Protein 8RHZ (pdb70)

Organism: Homo sapiens (NCBI:txid9606)

Solvent-accessible surface area: 130544 Å² total; per-residue (Å²): 138,57,26,99,19,27,152,86,35,25,2,39,53,75,65,63,52,109,81,84,136,88,69,128,103,22,22,2,4,31,4,51,65,66,125,137,55,20,82,9,110,8,49,44,94,17,21,179,35,32,11,108,77,105,114,92,81,48,42,68,42,53,62,60,38,66,66,42,58,67,48,42,62,60,20,69,100,52,91,72,44,110,79,40,52,59,66,22,27,68,42,50,60,67,46,22,73,67,44,61,50,46,132,33,41,50,39,36,79,90,62,34,63,37,77,51,41,59,97,50,114,97,119,60,34,48,77,36,13,27,67,32,38,42,36,58,10,80,47,30,50,32,66,32,6,109,27,38,44,58,46,59,89,117,131,68,125,77,58,30,68,66,32,20,38,34,20,33,75,17,33,71,44,91,46,20,62,88,85,92,108,70,75,106,82,74,68,36,45,45,82,35,21,76,68,12,16,52,26,35,17,79,12,40,49,47,47,79,100,107,120,89,51,62,46,65,66,60,35,28,51,22,13,6,102,4,7,39,39,15,40,153,41,26,53,95,148,178,130,87,124,132,83,26,12,14,94,151,104,117,44,67,4,53,115,123,82,34,43,85,33,24,30,33,37,75,60,86,81,45,63,90,82,67,25,61,85,58,57,71,84,86,120,107,96,78,104,72,65,66,79,114,32,51,52,49,50,66,77,65,85,97,80,103,113,46,35,41,26,82,89,24,81,51,51,91,72,117,110,84,80,57,57,60,56,54,76,51,36,81,35,32,67,55,62,56,74,76,81,80,98,153,44,79,84,71,48,63,66,60,53,64,64,57,44,85,51,36,92,58,117,76,76,72,95,38,81,96,57,70,55,22,69,70,25,69,93,83,96,156,54,89,76,39,64,63,44,50,54,58,72,41,73,32,41,42,78,94,64,65,39,26,14,42,24,32,29,52,80,34,27,43,73,71,31,86,100,111,89,81,76,49,31,69,48,10,65,79,36,77,73,68,33,82,41,39,73,52,6,35,48,23,14,48,5,2,12,26,60,39,12,6,31,54,22,28,53,79,28,73,71,82,106,77,35,12,80,31,59,58,24,18,67,78,16,11,107,99,66,94,70,31,60,67,70,19,38,31,28,1,24,1,15,8,16,4,53,0,64,19,28,10,62,56,9,76,90,80,75,101,27,3,34,53,14,24,67,100,2,19,101,3,3,110,43,10,21,89,46,8,77,137,41,42,80,66,81,82,8,24,57,34,10,2,110,25,2,40,61,5,2,6,30,29,11,5,107,69,16,23,66,96,65,115,105,51,58,13,6,22,15,78,4,8,48,65,6,11,74,53,43,87,68,22,149,46,121,94,56,82,18,27,49,46,3,6,102,0,22,62,11,11,62,14,31,5,24,23,32,148,137,65,68,21,38,97,40,20,26,58,14,3,52,60,12,0,62,51,36,0,42,141,32,2,46,81,17,43,90,36,130,41,2,5,57,104,2,0,61,35,19,68,60,2,71,134,6,7,35,7,0,2,11,112,89,73,41,9,58,117,3,2,73,56,0,0,26,24,1,3,97,99,54,26,65,72,11,18,10,44,1,1,4,28,1,0,59,26,0,3,82,26,5,54,24,5,11,75,28,22,42,92,1,23,73,57,4,42,40,0,70,119,43,2,58,5,1,88,16,2,56,41,24,31,12,0,32,23,0,5,92,19,1,16,61,12,0,13,48,13,13,32,23,21,40,52,24,58,1,7,30,31,0,11,94,104,2,12,71,3,0,7,29,90,30,0,62,86,0,45,53,16,30,73,77,4,53,45,30,62,169,104,29,62,48,58,69,23,54,69,80,1,122,119,35,72,60,68,55,64,94,90,122,160,100,45,65,36,49,12,29,15,2,26,64,133,5,12,57,30,49,110,107,18,61,26,183,64,38,151,89,40,24,58,75,68,14,6,41,28,9,50,132,5,40,62,8,39,76,81,68,92,56,70,28,40,25,12,21,42,14,76,8,25,2,64,76,62,111,47,80,8,36,0,22,4,8,0,0,13,23,1,35,77,21,49,98,69,79,56,30,48,52,80,82,6,42,86,69,8,91,27,14,102,80,46,16,53,55,5,54,102,30,1,40,59,72,110,20,23,17,32,73,90,91,60,20,29,66,43,144,114,44,87,14,30,45,118,39,98,69,70,89,56,147,123,56,60,67,46,36,61,58,16,19,62,48,7,44,63,35,25,68,89,53,35,101,98,20,28,50,31,7,30,8,4,25,74,19,47,68,76,143,112,82,53,17,5,49,7,6,12,6,30,41,81,27,97,64,57,54,76,33,48,59,28,110,107,45,109,44,18,27,30,135,79,72,60,56,54,28,27,24,43,57,20,60,63,34,50,62,28,78,87,96,86,125,75,87,70,60,48,45,64,58,55,47,65,18,30,52,66,27,23,66,28,40,54,66,37,33,78,44,83,89,124,119,88,83,65,64,62,64,64,65,64,63,56,32,64,64,46,36,65,58,17,64,65,30,58,85,75,123,134,66,79,75,67,34,65,64,63,45,64,64,37,64,63,59,27,64,63,43,65,63,62,30,72,90,94,112,109,26,57,22,62,42,12,48,3,3,0,7,47,50,234,151,43,2,70,70,18,81,16,60,52,85,54,49,0,89,77,24,62,95,74,84,137,99,90,25,52,21,10,44,4,29,38,71,23,36,7,4,101,59,16,1,50,69,66,40,94,92,44,82,64,2,49,99,53,90,47,84,30,48,115,29,81,22,19,142,96,69,22,99,32,47,152,75,38,32,7,41,45,68,57,73,60,103,71,92,158,78,79,139,84,32,19,2,14,26,5,43,58,68,118,103,146,32,76,6,106,10,54,51,98,19,31,162,39,12,16,86,75,110,122,95,72,57,42,65,55,48,66,56,39,56,64,30,36,65,53,39,59,61,21,71,93,68,79,76,48,116,78,35,53,67,66,28,29,61,29,40,61,66,40,19,70,58,27,84,53,58,111,15,45,47,39,50,72,99,56,38,47,56,78,47,38,35,70,43,69,91,40,134,41,107,81,36,24,74,33,20,18,64,29,31,37,30,41,9,90,42,17,41,11,52,10,8,104,29,36,48,72,43,46,86,109,139,74,80,82,49,42,59,65,26,33,44,48,48,40,74,20,16,66,29,92,44,22,78,54,86,91,57,81,84,105,69,77,82,40,44,22,83,35,40,74,58,31,30,108,27,67,14,80,16,32,26,35,56,56,92,100,121,82,56,68,41,58,39,64,66,12,53,19,20,3,99,22,10,36,41,28,38,61,42,28,37,100,37,85,84,39,48,107,112,173,134,86,129,127,93,22,20,20,99,167,93,84,43,63,20,62,57,150,132,64,51,49,98,84,23,32,35,32,50,46,79,87,44,58,72,88,66,32,54,85,61,61,72,88,98,116,103,107,78,105,64,66,87,80,56,39,56,67,58,48,62,62,53,103,90,57,121,113,72,29,51,40,83,41,24,77,53,61,90,96,74,132,79,86,52,54,66,58,24,75,45,56,75,40,30,54,64,66,42,63,81,52,67,126,142,64,81,87,58,47,65,60,66,44,65,65,50,63,79,61,46,96,65,90,55,37,98,49,60,83,62,49,99,35,51,66,70,64,67,89,83,55,117,73,86,81,63,28,62,50,36,56,63,47,65,37,49,45,24,97,85,37,71,50,39,15,20,38,42,18,67,74,31,18,56,69,59,15,80,96,103,62,91,59,41,42,72,28,6,94,72,27,71,85,105,31,80,53,92,67,59,26,54,48,30,20,68,14,3,19,33,64,60,8,16,28,29,28,19,64,85,21,99,64,85,103,73,34,9,80,23,56,56,24,13,62,37,10,12,109,105,84,95,69,34,81,67,55,38,44,33,32,0,23,6,14,6,14,6,54,1,77,24,28,11,62,56,7,76,94,76,75,104,26,2,36,54,7,23,68,94,1,29,103,4,2,107,37,11,25,99,46,4,93,156,33,26,109,51,84,80,16,22,56,42,19,2,108,29,2,43,62,7,3,6,34,32,5,4,61,68,9,20,62,100,66,117,109,51,60,16,8,0,16,79,1,0,42,67,3,11,68,51,43,78,103,21,143,56,110,93,46,89,17,23,54,46,4,7,100,0,12,51,0,0,38,12,15,8,51,30,42,158,135,65,79,19,33,100,27,2,31,59,11,2,56,59,13,0,67,46,33,0,39,139,31,2,36,32,13,41,82,39,132,36,2,6,56,104,2,1,62,37,15,70,56,2,68,112,1,7,35,2,0,1,8,114,98,83,53,13,76,118,3,4,69,46,0,0,29,21,0,3,98,92,54,22,71,69,6,17,12,47,1,1,2,22,2,0,62,25,0,5,86,24,5,65,22,5,12,76,29,22,36,93,1,24,71,62,14,40,42,0,32,120,39,0,55,5,2,86,24,2,52,47,22,34,9,1,27,24,0,6,95,18,1,18,68,13,1,15,49,14,14,39,18,20,45,52,28,16,4,10,31,23,0,12,94,90,1,10,83,3,0,12,35,92,30,0,55,78,0,42,50,13,32,77,73,5,51,42,38,59,171,111,34,67,48,72,71,39,51,87,87,14,52,116,37,70,56,56,58,59,77,89,90,122,166,93,33,72,34,47,13,30,12,6,27,67,86,13,14,56,38,52,118,104,34,60,21,180,48,40,147,84,34,25,58,72,68,12,4,37,21,10,46,137,2,37,60,11,38,78,82,62,93,51,70,33,32,27,15,26,35,12,75,7,24,2,62,87,66,116,35,74,19,36,1,18,5,26,2,0,23,22,3,36,53,19,58,103,88,81,43,25,49,50,78,84,10,44,89,71,8,94,32,12,100,73,45,15,100,55,4,40,96,38,6,55,55,66,114,19,31,18,43,74,118,73,66,18,42,60,60,134,130,74,40,98,20,32,40,111,46,97,77,67,90,38,122,93,81,43,53,69,64,36,65,64,32,34,90,41,22,45,63,30,29,59,93,42,26,108,97,22,29,48,27,8,32,22,4,38,94,14,53,69,74,76,112,110,62,17,6,45,16,6,13,5,30,57,93,22,97,67,114,41,38,32,45,68,39,112,102,41,119,50,20,36,26,114,87,120,55,81,66,6,37,55,47,13,32,25,49,43,16,53,55,35,37,65,65,60,92,92,124,125,86,85,67,66,54,33,64,47,38,46,66,14,12,50,44,27,20,64,23,35,58,63,52,53,64,51,92,91,117,117,88,85,63,64,64,64,63,63,61,63,63,34,62,63,20,34,63,41,15,61,61,22,50,86,83,121,118,80,86,64,63,31,65,63,65,39,64,63,28,56,64,62,26,64,63,46,63,63,63,45,76,91,92,122,120,40,58,22,64,38,11,49,4,4,0,9,53,48,235,150,43,2,69,71,19,81,17,60,57,100,55,50,0,88,78,24,61,95,73,83,135,98,92,25,57,36,10,39,4,35,39,80,40,38,8,4,103,58,18,1,50,68,66,38,95,93,45,82,64,2,50,99,59,90,44,84,31,47,112,34,81,26,20,138

Sequence (2439 aa):
LMVPLGPRLQAYPEELIRQRHDGHPEYLIRWSVLKEHILMWLSAPEVYANCPGLEVAMGEMEADVQALVRRAARQLAESGTPSLTAAVLHTIHVLSAYASIGPLTGVFRETGALDLLMHMLEPQIRRSAGKMLQALAAHDAGSRAHVLLSLSQQMDFDSRYTLLELFAETTSSEEHCMAFEGIHLPQIPGKLLFSLVKRYLCVTSLLDQLSRGQRELEFSMAVGNLISELVRSMGWAPPRPTRSIFQPYPLPYLQTQAEWWELLFFIKKLDLCEQQPIFQNLWGEISVSVEMAESLLQVLSSRFTLNDLLNSQIYTKYRPLLKRLQQETQPFLLLLRTLDAPNKTLLLSVLRVITRLLDFPEAMVLPWHEVLEPCLNCLSDSEIVQELTCFLHRLASMHKDYAVVLCCLGAKEILSKVGCELRDLVTECEKYAQLYSNLTSSILAGCIQMVLGQIEDHRRTHQNIPFFDVFLRHLCQFWPLFREQLCRRTCLFYTIRAQAWSRDIAEDHRRLLQLCPRLNRVLRHEQNFADRFLPDDEAAQALGKTCWEALVSPLVQNITSPDAEGVSALGWLLDQYLEQRETSRNPLSRAASFASRVRRLCHLLVHVEPPSSSLRNITQCWLSVVQEQVSRFLAAAWRAPDFVPRYCKLYEHLQRAGSELFGPRAAFMLALRSGFSGALLQQSFLTAAHMSEQFARYIDQQIQGGLIGGAPGVEMLGQLQRHLEPIMVLSGLELATTFEHFYQHYMADRLLSFGSSWLEGAVLEQIGLCFPNRLPQLMLQSLSTSEELQRQFHLFQLQRLDKLFLEQEDEEEPSPAISILVLSPRCWPVSPLCYLYHPRKCLPTEFCDALDRFSSFYSQSQRRLQWTWLGRAELQFGKQILHVSTVQMWLLLKFNQTEEVSVETLLKDSDLSPELLLQALVPLTSGNGPLTLHGVLRLHEALWLIPPQAYLNVETLEQKRNLLSCLLVRILKAHGEKGLHIDQLVCLVLEAWQCTSTDVLSCILHLLGQGYVKRRDDRPQILMYANERCTFHHQAREFAVNLRNRPRSFTFLNDACQGLEQARKVLAYACVYSFYYMDVVEQQTENLELHTNALQILLEETLDCLSTGMELLRRIQERLLAILQHSAQDFRFEVKKWNAVALWAWDNCAICRNHIMDLCIECQANQAEECTVAWGVCNHAFHFHCISRWLKTRQVCPLDNREWEFQKYGHLMVPLGPRLQAYPEELIRQRHDGHPEYLIRWSVLKEHILMWLSAPEVYANCPGLEVAMGEMEADVQALVRRAARQLAESGTPSLTAAVLHTIHVLSAYASIGPLTGVFRETGALDLLMHMLCNPEPQIRRSAGKMLQALAAHDAGSRAHVLLSLSQQMDFDSRYTLLELFAETTSSEEHCMAFEGIHLPQIPGKLLFSLVKRYLCVTSLLDQLSRGQRELEFSMAVGNLISELVRSMGWARNLSEQPPRPTRSIFQPYPLPYLQPTQAEWWELLFFIKKLDLCEQQPIFQNLWGEISVSVEMAESLLQVLSSRFTLNDLLNSQIYTKYRPLLKRLQQETQPFLLLLRTLDAPNKTLLLSVLRVITRLLDFPEAMVLPWHEVLEPCLNCLSDSEIVQELTCFLHRLASMHKDYAVVLCCLGAKEILSKVGCELRDLVTECEKYAQLYSNLTSSILAGCIQMVLGQIEDHRRTHQNIPFFDVFLRHLCQFWPLFREQLCRRTCLFYTIRAQAWSRDIAEDHRRLLQLCPRLNRVLRHEQNFADRFLPDDEAAQALGKTCWEALVSPLVQNITSPDAEGVSALGWLLDQYLEQRETSRNPLSRAASFASRVRRLCHLLVHVEPPSSSLRNITQCWLSVVQEQVSRFLAAAWRAPDFVPRYCKLYEHLQRAGSELFGPRAAFMLALRSGFSGALLQQSFLTAAHMSEQFARYIDQQIQGGLIGGAPGVEMLGQLQRHLEPIMVLSGLELATTFEHFYQHYMADRLLSFGSSWLEGAVLEQIGLCFPNRLPQLMLQSLSTSEELQRQFHLFQLQRLDKLFLEQEDEEEKPSPAISILVLSPRCWPVSPLCYLYHPRKCLPTEFCDALDRFSSFYSQSQRRLQWTWLGRAELQFGKQILHVSTVQMWLLLKFNQTEEVSVETLLKDSDLSPELLLQALVPLTSGNGPLTLHGVLRLHEEALWLIPPQAYLNVERTLEQKRNLLSCLLVRILKAHGEKGLHIDQLVCLVLEAWQCTSTDVLSCILHLLGQGYVKRRDDRPQILMYAFQDYNERCTFHHQAREFAVNLRNRPRSFTFLNDACQGLEQARKVLAYACVYSFYYMDVVEQQTENLELHTNALQILLEETLDCLSTGMELLRRIQERLLAILQHSAQDFRFEVKKWNAVALWAWDNCAICRNHIMDLCIECQANQAEECTVAWGVCNHAFHFHCISRWLKTRQVCPLDNREWEFQKYGH

InterPro domains:
  IPR001373 Cullin, N-terminal [PF00888] (1469-1610)
  IPR001841 Zinc finger, RING-type [PS50089] (2236-2279)
  IPR002867 IBR domain [PF01485] (2141-2203)
  IPR002867 IBR domain [SM00647] (2140-2203)
  IPR002867 IBR domain [SM00647] (2224-2279)
  IPR004939 APC10/DOC domain [PF03256] (1183-1299)
  IPR004939 APC10/DOC domain [PS51284] (1143-1322)
  IPR004939 APC10/DOC domain [SM01337] (1164-1323)
  IPR008979 Galactose-binding-like domain superfamily [SSF49785] (1143-1299)
  IPR011989 Armadillo-like helical [G3DSA:1.25.10.10] (657-897)
  IPR013083 Zinc finger, RING/FYVE/PHD-type [G3DSA:3.30.40.10] (2067-2153)
  IPR014722 Large ribosomal subunit protein uL2, domain 2 [G3DSA:2.30.30.30] (362-441)
  IPR016024 Armadillo-type fold [SSF48371] (143-1078)
  IPR016157 Cullin, conserved site [PS01256] (1926-1953)
  IPR016158 Cullin homology domain [PS50069] (1544-1812)
  IPR017907 Zinc finger, RING-type, conserved site [PS00518] (2257-2266)
  IPR019559 Cullin, neddylation domain [SM00884] (1864-1947)
  IPR021097 CPH domain [PF11515] (366-439)
  IPR036317 Cullin homology domain superfamily [SSF75632] (1544-1826)
  IPR036388 Winged helix-like DNA-binding domain superfamily [G3DSA:1.10.10.10] (1863-1953)

B-factor: mean 98.34, std 55.16, range [31.24, 268.47]

Nearest PDB structures (foldseek):
  8rhz-assembly1_D  TM=1.013E+00  e=4.161E-16  Homo sapiens
  8q7e-assembly1_D  TM=9.918E-01  e=2.137E-14  Homo sapiens
  3rtr-assembly3_D  TM=7.954E-01  e=4.957E-11  Homo sapiens
  3rtr-assembly1_H  TM=7.723E-01  e=5.288E-11  Homo sapiens
  7oni-assembly1_R  TM=7.414E-01  e=2.603E-08  Homo sapiens

Radius of gyration: 61.1 Å; Cα contacts (8 Å, |Δi|>4): 2603; chains: 4; bounding box: 159×169×117 Å

GO terms:
  GO:0031461 cullin-RING ubiquitin ligase complex (C, IDA)
  GO:0016567 protein ubiquitination (P, IDA)
  GO:0007088 regulation of mitotic nuclear division (P, IMP)
  GO:0000226 microtubule cytoskeleton organization (P, IMP)
  GO:0005515 protein binding (F, IPI)
  GO:0061630 ubiquitin protein ligase activity (F, TAS)
  GO:0005829 cytosol (C, TAS)
  GO:0016567 protein ubiquitination (P, TAS)

Structure (mmCIF, N/CA/C/O backbone):
data_8RHZ
#
_entry.id   8RHZ
#
_cell.length_a   1.00
_cell.length_b   1.00
_cell.length_c   1.00
_cell.angle_alpha   90.00
_cell.angle_beta   90.00
_cell.angle_gamma   90.00
#
_symmetry.space_group_name_H-M   'P 1'
#
loop_
_entity.id
_entity.type
_entity.pdbx_description
1 polymer Cullin-9
2 polymer 'E3 ubiquitin-protein ligase RBX1'
3 non-polymer 'ZINC ION'
#
loop_
_atom_site.group_PDB
_atom_site.id
_atom_site.type_symbol
_atom_site.label_atom_id
_atom_site.label_alt_id
_atom_site.label_comp_id
_atom_site.label_asym_id
_atom_site.label_entity_id
_atom_site.label_seq_id
_atom_site.pdbx_PDB_ins_code
_atom_site.Cartn_x
_atom_site.Cartn_y
_atom_site.Cartn_z
_atom_site.occupancy
_atom_site.B_iso_or_equiv
_atom_site.auth_seq_id
_atom_site.auth_comp_id
_atom_site.auth_asym_id
_atom_site.auth_atom_id
_atom_site.pdbx_PDB_model_num
ATOM 1 N N . LEU A 1 12 ? 231.692 128.645 219.803 1.00 87.98 10 LEU A N 1
ATOM 2 C CA . LEU A 1 12 ? 232.378 129.908 219.565 1.00 87.98 10 LEU A CA 1
ATOM 3 C C . LEU A 1 12 ? 231.645 130.746 218.528 1.00 87.98 10 LEU A C 1
ATOM 4 O O . LEU A 1 12 ? 230.596 130.350 218.029 1.00 87.98 10 LEU A O 1
ATOM 6 N N . MET A 1 13 ? 232.202 131.908 218.206 1.00 78.94 11 MET A N 1
ATOM 7 C CA . MET A 1 13 ? 231.591 132.838 217.264 1.00 78.94 11 MET A CA 1
ATOM 8 C C . MET A 1 13 ? 232.680 133.389 216.360 1.00 78.94 11 MET A C 1
ATOM 9 O O . MET A 1 13 ? 233.480 134.224 216.788 1.00 78.94 11 MET A O 1
ATOM 11 N N . VAL A 1 14 ? 232.707 132.935 215.119 1.00 77.65 12 VAL A N 1
ATOM 12 C CA . VAL A 1 14 ? 233.737 133.421 214.197 1.00 77.65 12 VAL A CA 1
ATOM 13 C C . VAL A 1 14 ? 233.529 134.907 213.950 1.00 77.65 12 VAL A C 1
ATOM 14 O O . VAL A 1 14 ? 232.384 135.349 213.761 1.00 77.65 12 VAL A O 1
ATOM 18 N N . PRO A 1 15 ? 234.560 135.709 213.992 1.00 79.95 13 PRO A N 1
ATOM 19 C CA . PRO A 1 15 ? 234.395 137.150 213.751 1.00 79.95 13 PRO A CA 1
ATOM 20 C C . PRO A 1 15 ? 234.218 137.464 212.271 1.00 79.95 13 PRO A C 1
ATOM 21 O O . PRO A 1 15 ? 235.133 137.855 211.559 1.00 79.95 13 PRO A O 1
ATOM 25 N N . LEU A 1 16 ? 232.981 137.325 211.801 1.00 84.98 14 LEU A N 1
ATOM 26 C CA . LEU A 1 16 ? 232.670 137.430 210.380 1.00 84.98 14 LEU A CA 1
ATOM 27 C C . LEU A 1 16 ? 232.920 138.831 209.840 1.00 84.98 14 LEU A C 1
ATOM 28 O O . LEU A 1 16 ? 232.595 139.118 208.686 1.00 84.98 14 LEU A O 1
ATOM 30 N N . GLY A 1 17 ? 233.482 139.710 210.660 1.00 94.81 15 GLY A N 1
ATOM 31 C CA . GLY A 1 17 ? 233.809 141.042 210.221 1.00 94.81 15 GLY A CA 1
ATOM 32 C C . GLY A 1 17 ? 234.440 141.877 211.314 1.00 94.81 15 GLY A C 1
ATOM 33 O O . GLY A 1 17 ? 234.922 141.360 212.325 1.00 94.81 15 GLY A O 1
ATOM 34 N N . PRO A 1 18 ? 234.452 143.199 211.123 1.00 97.37 16 PRO A N 1
ATOM 35 C CA . PRO A 1 18 ? 235.007 144.069 212.169 1.00 97.37 16 PRO A CA 1
ATOM 36 C C . PRO A 1 18 ? 234.197 144.032 213.445 1.00 97.37 16 PRO A C 1
ATOM 37 O O . PRO A 1 18 ? 234.770 144.054 214.541 1.00 97.37 16 PRO A O 1
ATOM 41 N N . ARG A 1 19 ? 232.891 143.979 213.338 1.00 93.35 17 ARG A N 1
ATOM 42 C CA . ARG A 1 19 ? 232.040 143.895 214.514 1.00 93.35 17 ARG A CA 1
ATOM 43 C C . ARG A 1 19 ? 231.090 142.711 214.469 1.00 93.35 17 ARG A C 1
ATOM 44 O O . ARG A 1 19 ? 230.831 142.104 215.509 1.00 93.35 17 ARG A O 1
ATOM 46 N N . LEU A 1 20 ? 230.578 142.361 213.294 1.00 87.70 18 LEU A N 1
ATOM 47 C CA . LEU A 1 20 ? 229.594 141.301 213.184 1.00 87.70 18 LEU A CA 1
ATOM 48 C C . LEU A 1 20 ? 230.189 139.973 213.650 1.00 87.70 18 LEU A C 1
ATOM 49 O O . LEU A 1 20 ? 231.393 139.837 213.855 1.00 87.70 18 LEU A O 1
ATOM 51 N N . GLN A 1 21 ? 229.319 138.985 213.831 1.00 80.17 19 GLN A N 1
ATOM 52 C CA . GLN A 1 21 ? 229.765 137.663 214.237 1.00 80.17 19 GLN A CA 1
ATOM 53 C C . GLN A 1 21 ? 228.747 136.635 213.773 1.00 80.17 19 GLN A C 1
ATOM 54 O O . GLN A 1 21 ? 227.629 136.974 213.388 1.00 80.17 19 GLN A O 1
ATOM 56 N N . ALA A 1 22 ? 229.141 135.367 213.825 1.00 74.98 20 ALA A N 1
ATOM 57 C CA . ALA A 1 22 ? 228.275 134.279 213.404 1.00 74.98 20 ALA A CA 1
ATOM 58 C C . ALA A 1 22 ? 228.413 133.109 214.360 1.00 74.98 20 ALA A C 1
ATOM 59 O O . ALA A 1 22 ? 229.466 132.903 214.960 1.00 74.98 20 ALA A O 1
ATOM 61 N N . TYR A 1 23 ? 227.334 132.338 214.493 1.00 72.12 21 TYR A N 1
ATOM 62 C CA . TYR A 1 23 ? 227.330 131.154 215.352 1.00 72.12 21 TYR A CA 1
ATOM 63 C C . TYR A 1 23 ? 226.338 130.143 214.800 1.00 72.12 21 TYR A C 1
ATOM 64 O O . TYR A 1 23 ? 225.249 130.538 214.367 1.00 72.12 21 TYR A O 1
ATOM 66 N N . PRO A 1 24 ? 226.663 128.856 214.800 1.00 67.19 22 PRO A N 1
ATOM 67 C CA . PRO A 1 24 ? 225.784 127.876 214.160 1.00 67.19 22 PRO A CA 1
ATOM 68 C C . PRO A 1 24 ? 224.485 127.704 214.926 1.00 67.19 22 PRO A C 1
ATOM 69 O O . PRO A 1 24 ? 224.395 127.984 216.122 1.00 67.19 22 PRO A O 1
ATOM 73 N N . GLU A 1 25 ? 223.460 127.230 214.214 1.00 63.63 23 GLU A N 1
ATOM 74 C CA . GLU A 1 25 ? 222.164 126.982 214.828 1.00 63.63 23 GLU A CA 1
ATOM 75 C C . GLU A 1 25 ? 221.806 125.502 214.867 1.00 63.63 23 GLU A C 1
ATOM 76 O O . GLU A 1 25 ? 221.688 124.938 215.956 1.00 63.63 23 GLU A O 1
ATOM 78 N N . GLU A 1 26 ? 221.680 124.841 213.716 1.00 58.55 24 GLU A N 1
ATOM 79 C CA . GLU A 1 26 ? 221.299 123.433 213.704 1.00 58.55 24 GLU A CA 1
ATOM 80 C C . GLU A 1 26 ? 221.301 122.835 212.307 1.00 58.55 24 GLU A C 1
ATOM 81 O O . GLU A 1 26 ? 221.035 123.535 211.329 1.00 58.55 24 GLU A O 1
ATOM 83 N N . LEU A 1 27 ? 221.542 121.528 212.218 1.00 53.77 25 LEU A N 1
ATOM 84 C CA . LEU A 1 27 ? 221.560 120.847 210.933 1.00 53.77 25 LEU A CA 1
ATOM 85 C C . LEU A 1 27 ? 220.201 120.942 210.256 1.00 53.77 25 LEU A C 1
ATOM 86 O O . LEU A 1 27 ? 219.167 121.087 210.908 1.00 53.77 25 LEU A O 1
ATOM 88 N N . ILE A 1 28 ? 220.212 120.886 208.927 1.00 50.49 26 ILE A N 1
ATOM 89 C CA . ILE A 1 28 ? 218.979 121.021 208.161 1.00 50.49 26 ILE A CA 1
ATOM 90 C C . ILE A 1 28 ? 218.803 119.955 207.102 1.00 50.49 26 ILE A C 1
ATOM 91 O O . ILE A 1 28 ? 217.674 119.761 206.627 1.00 50.49 26 ILE A O 1
ATOM 93 N N . ARG A 1 29 ? 219.836 119.240 206.682 1.00 56.23 27 ARG A N 1
ATOM 94 C CA . ARG A 1 29 ? 219.679 118.233 205.641 1.00 56.23 27 ARG A CA 1
ATOM 95 C C . ARG A 1 29 ? 220.910 117.340 205.642 1.00 56.23 27 ARG A C 1
ATOM 96 O O . ARG A 1 29 ? 221.709 117.357 206.584 1.00 56.23 27 ARG A O 1
ATOM 104 N N . GLN A 1 30 ? 221.057 116.541 204.592 1.00 55.50 28 GLN A N 1
ATOM 105 C CA . GLN A 1 30 ? 222.265 115.756 204.404 1.00 55.50 28 GLN A CA 1
ATOM 106 C C . GLN A 1 30 ? 222.385 115.409 202.931 1.00 55.50 28 GLN A C 1
ATOM 107 O O . GLN A 1 30 ? 221.379 115.310 202.227 1.00 55.50 28 GLN A O 1
ATOM 109 N N . ARG A 1 31 ? 223.620 115.230 202.472 1.00 52.01 29 ARG A N 1
ATOM 110 C CA . ARG A 1 31 ? 223.869 114.925 201.068 1.00 52.01 29 ARG A CA 1
ATOM 111 C C . ARG A 1 31 ? 225.242 114.323 200.816 1.00 52.01 29 ARG A C 1
ATOM 112 O O . ARG A 1 31 ? 225.526 113.855 199.715 1.00 52.01 29 ARG A O 1
ATOM 114 N N . HIS A 1 34 ? 230.072 114.900 197.612 1.00 100.20 32 HIS A N 1
ATOM 115 C CA . HIS A 1 34 ? 231.103 115.701 196.968 1.00 100.20 32 HIS A CA 1
ATOM 116 C C . HIS A 1 34 ? 232.361 114.882 196.760 1.00 100.20 32 HIS A C 1
ATOM 117 O O . HIS A 1 34 ? 233.101 115.091 195.803 1.00 100.20 32 HIS A O 1
ATOM 119 N N . ASP A 1 35 ? 232.603 113.957 197.684 1.00 100.01 33 ASP A N 1
ATOM 120 C CA . ASP A 1 35 ? 233.698 113.006 197.586 1.00 100.01 33 ASP A CA 1
ATOM 121 C C . ASP A 1 35 ? 233.279 111.603 197.988 1.00 100.01 33 ASP A C 1
ATOM 122 O O . ASP A 1 35 ? 234.102 110.684 197.933 1.00 100.01 33 ASP A O 1
ATOM 124 N N . GLY A 1 36 ? 232.029 111.414 198.388 1.00 97.99 34 GLY A N 1
ATOM 125 C CA . GLY A 1 36 ? 231.548 110.133 198.845 1.00 97.99 34 GLY A CA 1
ATOM 126 C C . GLY A 1 36 ? 231.378 110.006 200.338 1.00 97.99 34 GLY A C 1
ATOM 127 O O . GLY A 1 36 ? 231.450 108.887 200.853 1.00 97.99 34 GLY A O 1
ATOM 128 N N . HIS A 1 37 ? 231.168 111.104 201.049 1.00 90.17 35 HIS A N 1
ATOM 129 C CA . HIS A 1 37 ? 231.094 111.088 202.499 1.00 90.17 35 HIS A CA 1
ATOM 130 C C . HIS A 1 37 ? 230.073 112.114 202.956 1.00 90.17 35 HIS A C 1
ATOM 131 O O . HIS A 1 37 ? 229.774 113.067 202.231 1.00 90.17 35 HIS A O 1
ATOM 138 N N . PRO A 1 38 ? 229.515 111.941 204.153 1.00 81.69 36 PRO A N 1
ATOM 139 C CA . PRO A 1 38 ? 228.389 112.783 204.586 1.00 81.69 36 PRO A CA 1
ATOM 140 C C . PRO A 1 38 ? 228.744 114.256 204.671 1.00 81.69 36 PRO A C 1
ATOM 141 O O . PRO A 1 38 ? 229.571 114.668 205.485 1.00 81.69 36 PRO A O 1
ATOM 145 N N . GLU A 1 39 ? 228.094 115.054 203.833 1.00 69.94 37 GLU A N 1
ATOM 146 C CA . GLU A 1 39 ? 228.091 116.492 204.013 1.00 69.94 37 GLU A CA 1
ATOM 147 C C . GLU A 1 39 ? 227.001 116.854 205.016 1.00 69.94 37 GLU A C 1
ATOM 148 O O . GLU A 1 39 ? 226.355 115.984 205.601 1.00 69.94 37 GLU A O 1
ATOM 150 N N . TYR A 1 40 ? 226.800 118.148 205.239 1.00 64.24 38 TYR A N 1
ATOM 151 C CA . TYR A 1 40 ? 225.761 118.572 206.167 1.00 64.24 38 TYR A CA 1
ATOM 152 C C . TYR A 1 40 ? 225.481 120.047 205.957 1.00 64.24 38 TYR A C 1
ATOM 153 O O . TYR A 1 40 ? 226.409 120.859 205.982 1.00 64.24 38 TYR A O 1
ATOM 155 N N . LEU A 1 41 ? 224.216 120.392 205.739 1.00 59.36 39 LEU A N 1
ATOM 156 C CA . LEU A 1 41 ? 223.833 121.790 205.620 1.00 59.36 39 LEU A CA 1
ATOM 157 C C . LEU A 1 41 ? 223.600 122.366 207.005 1.00 59.36 39 LEU A C 1
ATOM 158 O O . LEU A 1 41 ? 222.821 121.820 207.789 1.00 59.36 39 LEU A O 1
ATOM 160 N N . ILE A 1 42 ? 224.282 123.458 207.314 1.00 62.94 40 ILE A N 1
ATOM 161 C CA . ILE A 1 42 ? 224.185 124.093 208.616 1.00 62.94 40 ILE A CA 1
ATOM 162 C C . ILE A 1 42 ? 223.888 125.568 208.420 1.00 62.94 40 ILE A C 1
ATOM 163 O O . ILE A 1 42 ? 224.446 126.214 207.523 1.00 62.94 40 ILE A O 1
ATOM 168 N N . ARG A 1 43 ? 223.000 126.097 209.251 1.00 65.73 41 ARG A N 1
ATOM 169 C CA . ARG A 1 43 ? 222.651 127.505 209.227 1.00 65.73 41 ARG A CA 1
ATOM 170 C C . ARG A 1 43 ? 223.444 128.238 210.293 1.00 65.73 41 ARG A C 1
ATOM 171 O O . ARG A 1 43 ? 223.746 127.690 211.354 1.00 65.73 41 ARG A O 1
ATOM 173 N N . TRP A 1 44 ? 223.774 129.487 210.004 1.00 67.98 42 TRP A N 1
ATOM 174 C CA . TRP A 1 44 ? 224.669 130.272 210.840 1.00 67.98 42 TRP A CA 1
ATOM 175 C C . TRP A 1 44 ? 223.995 131.597 211.139 1.00 67.98 42 TRP A C 1
ATOM 176 O O . TRP A 1 44 ? 223.827 132.423 210.237 1.00 67.98 42 TRP A O 1
ATOM 187 N N . SER A 1 45 ? 223.602 131.794 212.389 1.00 73.28 43 SER A N 1
ATOM 188 C CA . SER A 1 45 ? 222.981 133.045 212.779 1.00 73.28 43 SER A CA 1
ATOM 189 C C . SER A 1 45 ? 224.023 134.147 212.829 1.00 73.28 43 SER A C 1
ATOM 190 O O . SER A 1 45 ? 225.123 133.959 213.360 1.00 73.28 43 SER A O 1
ATOM 192 N N . VAL A 1 46 ? 223.667 135.299 212.273 1.00 75.85 44 VAL A N 1
ATOM 193 C CA . VAL A 1 46 ? 224.528 136.473 212.251 1.00 75.85 44 VAL A CA 1
ATOM 194 C C . VAL A 1 46 ? 224.058 137.445 213.317 1.00 75.85 44 VAL A C 1
ATOM 195 O O . VAL A 1 46 ? 222.864 137.754 213.404 1.00 75.85 44 VAL A O 1
ATOM 199 N N . LEU A 1 47 ? 224.993 137.931 214.126 1.00 90.57 45 LEU A N 1
ATOM 200 C CA . LEU A 1 47 ? 224.710 138.898 215.177 1.00 90.57 45 LEU A CA 1
ATOM 201 C C . LEU A 1 47 ? 225.589 140.118 214.961 1.00 90.57 45 LEU A C 1
ATOM 202 O O . LEU A 1 47 ? 226.820 140.007 214.963 1.00 90.57 45 LEU A O 1
ATOM 204 N N . LYS A 1 48 ? 224.962 141.268 214.759 1.00 96.28 46 LYS A N 1
ATOM 205 C CA . LYS A 1 48 ? 225.701 142.502 214.558 1.00 96.28 46 LYS A CA 1
ATOM 206 C C . LYS A 1 48 ? 226.302 142.980 215.873 1.00 96.28 46 LYS A C 1
ATOM 207 O O . LYS A 1 48 ? 226.639 144.153 216.023 1.00 96.28 46 LYS A O 1
ATOM 209 N N . GLU A 1 63 ? 220.120 137.933 207.030 1.00 77.21 61 GLU A N 1
ATOM 210 C CA . GLU A 1 63 ? 219.641 137.117 208.140 1.00 77.21 61 GLU A CA 1
ATOM 211 C C . GLU A 1 63 ? 220.706 136.116 208.558 1.00 77.21 61 GLU A C 1
ATOM 212 O O . GLU A 1 63 ? 221.771 136.494 209.033 1.00 77.21 61 GLU A O 1
ATOM 214 N N . HIS A 1 64 ? 220.415 134.836 208.381 1.00 74.13 62 HIS A N 1
ATOM 215 C CA . HIS A 1 64 ? 221.384 133.795 208.653 1.00 74.13 62 HIS A CA 1
ATOM 216 C C . HIS A 1 64 ? 221.896 133.201 207.350 1.00 74.13 62 HIS A C 1
ATOM 217 O O . HIS A 1 64 ? 221.216 133.230 206.323 1.00 74.13 62 HIS A O 1
ATOM 219 N N . ILE A 1 65 ? 223.107 132.670 207.407 1.00 64.29 63 ILE A N 1
ATOM 220 C CA . ILE A 1 65 ? 223.822 132.186 206.233 1.00 64.29 63 ILE A CA 1
ATOM 221 C C . ILE A 1 65 ? 223.755 130.673 206.198 1.00 64.29 63 ILE A C 1
ATOM 222 O O . ILE A 1 65 ? 223.973 130.011 207.212 1.00 64.29 63 ILE A O 1
ATOM 227 N N . LEU A 1 66 ? 223.467 130.117 205.033 1.00 63.60 64 LEU A N 1
ATOM 228 C CA . LEU A 1 66 ? 223.382 128.675 204.876 1.00 63.60 64 LEU A CA 1
ATOM 229 C C . LEU A 1 66 ? 224.661 128.179 204.217 1.00 63.60 64 LEU A C 1
ATOM 230 O O . LEU A 1 66 ? 225.024 128.653 203.138 1.00 63.60 64 LEU A O 1
ATOM 235 N N . MET A 1 67 ? 225.345 127.232 204.858 1.00 62.06 65 MET A N 1
ATOM 236 C CA . MET A 1 67 ? 226.589 126.711 204.316 1.00 62.06 65 MET A CA 1
ATOM 237 C C . MET A 1 67 ? 226.577 125.197 204.373 1.00 62.06 65 MET A C 1
ATOM 238 O O . MET A 1 67 ? 225.770 124.586 205.076 1.00 62.06 65 MET A O 1
ATOM 243 N N . TRP A 1 68 ? 227.467 124.596 203.604 1.00 61.86 66 TRP A N 1
ATOM 244 C CA . TRP A 1 68 ? 227.649 123.159 203.596 1.00 61.86 66 TRP A CA 1
ATOM 245 C C . TRP A 1 68 ? 228.999 122.836 204.217 1.00 61.86 66 TRP A C 1
ATOM 246 O O . TRP A 1 68 ? 230.006 123.461 203.871 1.00 61.86 66 TRP A O 1
ATOM 257 N N . LEU A 1 69 ? 229.023 121.869 205.130 1.00 65.40 67 LEU A N 1
ATOM 258 C CA . LEU A 1 69 ? 230.250 121.488 205.805 1.00 65.40 67 LEU A CA 1
ATOM 259 C C . LEU A 1 69 ? 230.448 119.988 205.709 1.00 65.40 67 LEU A C 1
ATOM 260 O O . LEU A 1 69 ? 229.485 119.225 205.625 1.00 65.40 67 LEU A O 1
ATOM 265 N N . SER A 1 70 ? 231.704 119.569 205.720 1.00 76.44 68 SER A N 1
ATOM 266 C CA . SER A 1 70 ? 232.040 118.157 205.675 1.00 76.44 68 SER A CA 1
ATOM 267 C C . SER A 1 70 ? 232.109 117.599 207.092 1.00 76.44 68 SER A C 1
ATOM 268 O O . SER A 1 70 ? 231.675 118.238 208.051 1.00 76.44 68 SER A O 1
ATOM 271 N N . ALA A 1 71 ? 232.655 116.394 207.242 1.00 79.45 69 ALA A N 1
ATOM 272 C CA . ALA A 1 71 ? 232.730 115.772 208.559 1.00 79.45 69 ALA A CA 1
ATOM 273 C C . ALA A 1 71 ? 233.867 116.358 209.396 1.00 79.45 69 ALA A C 1
ATOM 274 O O . ALA A 1 71 ? 233.629 116.786 210.536 1.00 79.45 69 ALA A O 1
ATOM 276 N N . PRO A 1 72 ? 235.107 116.399 208.894 1.00 81.77 70 PRO A N 1
ATOM 277 C CA . PRO A 1 72 ? 236.146 117.099 209.658 1.00 81.77 70 PRO A CA 1
ATOM 278 C C . PRO A 1 72 ? 235.808 118.550 209.890 1.00 81.77 70 PRO A C 1
ATOM 279 O O . PRO A 1 72 ? 236.056 119.079 210.980 1.00 81.77 70 PRO A O 1
ATOM 283 N N . GLU A 1 73 ? 235.227 119.207 208.890 1.00 83.41 71 GLU A N 1
ATOM 284 C CA . GLU A 1 73 ? 234.857 120.604 209.048 1.00 83.41 71 GLU A CA 1
ATOM 285 C C . GLU A 1 73 ? 233.861 120.784 210.183 1.00 83.41 71 GLU A C 1
ATOM 286 O O . GLU A 1 73 ? 234.006 121.697 211.003 1.00 83.41 71 GLU A O 1
ATOM 288 N N . VAL A 1 74 ? 232.850 119.919 210.259 1.00 83.02 72 VAL A N 1
ATOM 289 C CA . VAL A 1 74 ? 231.834 120.102 211.287 1.00 83.02 72 VAL A CA 1
ATOM 290 C C . VAL A 1 74 ? 232.404 119.784 212.657 1.00 83.02 72 VAL A C 1
ATOM 291 O O . VAL A 1 74 ? 232.192 120.536 213.617 1.00 83.02 72 VAL A O 1
ATOM 295 N N . TYR A 1 75 ? 233.169 118.693 212.766 1.00 88.48 73 TYR A N 1
ATOM 296 C CA . TYR A 1 75 ? 233.786 118.358 214.042 1.00 88.48 73 TYR A CA 1
ATOM 297 C C . TYR A 1 75 ? 234.649 119.502 214.544 1.00 88.48 73 TYR A C 1
ATOM 298 O O . TYR A 1 75 ? 234.596 119.858 215.725 1.00 88.48 73 TYR A O 1
ATOM 307 N N . ALA A 1 76 ? 235.437 120.106 213.655 1.00 88.41 74 ALA A N 1
ATOM 308 C CA . ALA A 1 76 ? 236.352 121.157 214.075 1.00 88.41 74 ALA A CA 1
ATOM 309 C C . ALA A 1 76 ? 235.598 122.421 214.455 1.00 88.41 74 ALA A C 1
ATOM 310 O O . ALA A 1 76 ? 235.750 122.936 215.567 1.00 88.41 74 ALA A O 1
ATOM 312 N N . ASN A 1 77 ? 234.775 122.938 213.545 1.00 93.05 75 ASN A N 1
ATOM 313 C CA . ASN A 1 77 ? 234.138 124.226 213.787 1.00 93.05 75 ASN A CA 1
ATOM 314 C C . ASN A 1 77 ? 233.041 124.116 214.839 1.00 93.05 75 ASN A C 1
ATOM 315 O O . ASN A 1 77 ? 233.112 124.754 215.895 1.00 93.05 75 ASN A O 1
ATOM 317 N N . CYS A 1 78 ? 232.017 123.311 214.575 1.00 91.27 76 CYS A N 1
ATOM 318 C CA . CYS A 1 78 ? 230.842 123.250 215.439 1.00 91.27 76 CYS A CA 1
ATOM 319 C C . CYS A 1 78 ? 230.594 121.813 215.869 1.00 91.27 76 CYS A C 1
ATOM 320 O O . CYS A 1 78 ? 229.971 121.035 215.126 1.00 91.27 76 CYS A O 1
ATOM 323 N N . PRO A 1 79 ? 231.050 121.423 217.057 1.00 92.00 77 PRO A N 1
ATOM 324 C CA . PRO A 1 79 ? 230.872 120.045 217.520 1.00 92.00 77 PRO A CA 1
ATOM 325 C C . PRO A 1 79 ? 229.559 119.781 218.239 1.00 92.00 77 PRO A C 1
ATOM 326 O O . PRO A 1 79 ? 229.371 118.671 218.748 1.00 92.00 77 PRO A O 1
ATOM 330 N N . GLY A 1 80 ? 228.658 120.760 218.303 1.00 90.42 78 GLY A N 1
ATOM 331 C CA . GLY A 1 80 ? 227.365 120.544 218.918 1.00 90.42 78 GLY A CA 1
ATOM 332 C C . GLY A 1 80 ? 226.626 119.399 218.269 1.00 90.42 78 GLY A C 1
ATOM 333 O O . GLY A 1 80 ? 226.448 118.347 218.886 1.00 90.42 78 GLY A O 1
ATOM 334 N N . LEU A 1 81 ? 226.216 119.577 217.019 1.00 84.73 79 LEU A N 1
ATOM 335 C CA . LEU A 1 81 ? 225.576 118.506 216.266 1.00 84.73 79 LEU A CA 1
ATOM 336 C C . LEU A 1 81 ? 226.529 117.338 216.041 1.00 84.73 79 LEU A C 1
ATOM 337 O O . LEU A 1 81 ? 226.238 116.430 215.268 1.00 84.73 79 LEU A O 1
ATOM 339 N N . GLU A 1 111 ? 213.475 104.566 212.603 1.00 152.17 109 GLU A N 1
ATOM 340 C CA . GLU A 1 111 ? 213.251 104.051 213.948 1.00 152.17 109 GLU A CA 1
ATOM 341 C C . GLU A 1 111 ? 211.824 103.544 214.108 1.00 152.17 109 GLU A C 1
ATOM 342 O O . GLU A 1 111 ? 211.072 103.460 213.137 1.00 152.17 109 GLU A O 1
ATOM 344 N N . VAL A 1 112 ? 211.457 103.199 215.344 1.00 150.52 110 VAL A N 1
ATOM 345 C CA . VAL A 1 112 ? 210.087 102.777 215.615 1.00 150.52 110 VAL A CA 1
ATOM 346 C C . VAL A 1 112 ? 209.126 103.933 215.379 1.00 150.52 110 VAL A C 1
ATOM 347 O O . VAL A 1 112 ? 207.996 103.739 214.912 1.00 150.52 110 VAL A O 1
ATOM 349 N N . ALA A 1 113 ? 209.557 105.153 215.701 1.00 145.62 111 ALA A N 1
ATOM 350 C CA . ALA A 1 113 ? 208.747 106.320 215.384 1.00 145.62 111 ALA A CA 1
ATOM 351 C C . ALA A 1 113 ? 208.529 106.437 213.882 1.00 145.62 111 ALA A C 1
ATOM 352 O O . ALA A 1 113 ? 207.426 106.754 213.432 1.00 145.62 111 ALA A O 1
ATOM 354 N N . MET A 1 114 ? 209.560 106.144 213.086 1.00 145.30 112 MET A N 1
ATOM 355 C CA . MET A 1 114 ? 209.410 106.211 211.636 1.00 145.30 112 MET A CA 1
ATOM 356 C C . MET A 1 114 ? 208.533 105.086 211.106 1.00 145.30 112 MET A C 1
ATOM 357 O O . MET A 1 114 ? 207.796 105.285 210.138 1.00 145.30 112 MET A O 1
ATOM 359 N N . GLY A 1 115 ? 208.595 103.902 211.716 1.00 144.67 113 GLY A N 1
ATOM 360 C CA . GLY A 1 115 ? 207.706 102.827 211.297 1.00 144.67 113 GLY A CA 1
ATOM 361 C C . GLY A 1 115 ? 206.250 103.140 211.593 1.00 144.67 113 GLY A C 1
ATOM 362 O O . GLY A 1 115 ? 205.369 102.966 210.739 1.00 144.67 113 GLY A O 1
ATOM 363 N N . GLU A 1 116 ? 205.976 103.605 212.813 1.00 139.69 114 GLU A N 1
ATOM 364 C CA . GLU A 1 116 ? 204.645 104.110 213.118 1.00 139.69 114 GLU A CA 1
ATOM 365 C C . GLU A 1 116 ? 204.278 105.264 212.197 1.00 139.69 114 GLU A C 1
ATOM 366 O O . GLU A 1 116 ? 203.105 105.440 211.857 1.00 139.69 114 GLU A O 1
ATOM 368 N N . MET A 1 117 ? 205.267 106.046 211.768 1.00 134.58 115 MET A N 1
ATOM 369 C CA . MET A 1 117 ? 204.988 107.129 210.843 1.00 134.58 115 MET A CA 1
ATOM 370 C C . MET A 1 117 ? 204.544 106.586 209.501 1.00 134.58 115 MET A C 1
ATOM 371 O O . MET A 1 117 ? 203.667 107.158 208.855 1.00 134.58 115 MET A O 1
ATOM 373 N N . GLU A 1 118 ? 205.149 105.487 209.065 1.00 134.54 116 GLU A N 1
ATOM 374 C CA . GLU A 1 118 ? 204.744 104.874 207.807 1.00 134.54 116 GLU A CA 1
ATOM 375 C C . GLU A 1 118 ? 203.338 104.313 207.915 1.00 134.54 116 GLU A C 1
ATOM 376 O O . GLU A 1 118 ? 202.538 104.417 206.975 1.00 134.54 116 GLU A O 1
ATOM 378 N N . ALA A 1 119 ? 203.019 103.719 209.061 1.00 135.46 117 ALA A N 1
ATOM 379 C CA . ALA A 1 119 ? 201.639 103.313 209.305 1.00 135.46 117 ALA A CA 1
ATOM 380 C C . ALA A 1 119 ? 200.695 104.508 209.218 1.00 135.46 117 ALA A C 1
ATOM 381 O O . ALA A 1 119 ? 199.622 104.419 208.609 1.00 135.46 117 ALA A O 1
ATOM 383 N N . ASP A 1 120 ? 201.084 105.635 209.826 1.00 132.23 118 ASP A N 1
ATOM 384 C CA . ASP A 1 120 ? 200.271 106.848 209.777 1.00 132.23 118 ASP A CA 1
ATOM 385 C C . ASP A 1 120 ? 200.112 107.342 208.350 1.00 132.23 118 ASP A C 1
ATOM 386 O O . ASP A 1 120 ? 199.047 107.840 207.969 1.00 132.23 118 ASP A O 1
ATOM 388 N N . VAL A 1 121 ? 201.169 107.215 207.551 1.00 127.45 119 VAL A N 1
ATOM 389 C CA . VAL A 1 121 ? 201.098 107.576 206.143 1.00 127.45 119 VAL A CA 1
ATOM 390 C C . VAL A 1 121 ? 200.053 106.727 205.448 1.00 127.45 119 VAL A C 1
ATOM 391 O O . VAL A 1 121 ? 199.167 107.237 204.758 1.00 127.45 119 VAL A O 1
ATOM 393 N N . GLN A 1 122 ? 200.130 105.415 205.641 1.00 127.54 120 GLN A N 1
ATOM 394 C CA . GLN A 1 122 ? 199.178 104.529 204.985 1.00 127.54 120 GLN A CA 1
ATOM 395 C C . GLN A 1 122 ? 197.753 104.861 205.400 1.00 127.54 120 GLN A C 1
ATOM 396 O O . GLN A 1 122 ? 196.851 104.956 204.559 1.00 127.54 120 GLN A O 1
ATOM 398 N N . ALA A 1 123 ? 197.534 105.042 206.700 1.00 134.00 121 ALA A N 1
ATOM 399 C CA . ALA A 1 123 ? 196.184 105.267 207.203 1.00 134.00 121 ALA A CA 1
ATOM 400 C C . ALA A 1 123 ? 195.623 106.585 206.690 1.00 134.00 121 ALA A C 1
ATOM 401 O O . ALA A 1 123 ? 194.507 106.632 206.159 1.00 134.00 121 ALA A O 1
ATOM 403 N N . LEU A 1 124 ? 196.380 107.670 206.852 1.00 128.64 122 LEU A N 1
ATOM 404 C CA . LEU A 1 124 ? 195.930 108.950 206.340 1.00 128.64 122 LEU A CA 1
ATOM 405 C C . LEU A 1 124 ? 195.738 108.894 204.838 1.00 128.64 122 LEU A C 1
ATOM 406 O O . LEU A 1 124 ? 194.852 109.564 204.303 1.00 128.64 122 LEU A O 1
ATOM 408 N N . VAL A 1 125 ? 196.522 108.071 204.143 1.00 129.22 123 VAL A N 1
ATOM 409 C CA . VAL A 1 125 ? 196.402 107.994 202.694 1.00 129.22 123 VAL A CA 1
ATOM 410 C C . VAL A 1 125 ? 195.087 107.338 202.310 1.00 129.22 123 VAL A C 1
ATOM 411 O O . VAL A 1 125 ? 194.340 107.846 201.467 1.00 129.22 123 VAL A O 1
ATOM 413 N N . ARG A 1 126 ? 194.800 106.187 202.910 1.00 133.14 124 ARG A N 1
ATOM 414 C CA . ARG A 1 126 ? 193.539 105.510 202.634 1.00 133.14 124 ARG A CA 1
ATOM 415 C C . ARG A 1 126 ? 192.365 106.392 203.012 1.00 133.14 124 ARG A C 1
ATOM 416 O O . ARG A 1 126 ? 191.338 106.399 202.329 1.00 133.14 124 ARG A O 1
ATOM 418 N N . ARG A 1 127 ? 192.499 107.153 204.097 1.00 136.07 125 ARG A N 1
ATOM 419 C CA . ARG A 1 127 ? 191.438 108.075 204.474 1.00 136.07 125 ARG A CA 1
ATOM 420 C C . ARG A 1 127 ? 191.270 109.167 203.428 1.00 136.07 125 ARG A C 1
ATOM 421 O O . ARG A 1 127 ? 190.145 109.573 203.123 1.00 136.07 125 ARG A O 1
ATOM 423 N N . ALA A 1 128 ? 192.375 109.657 202.872 1.00 136.14 126 ALA A N 1
ATOM 424 C CA . ALA A 1 128 ? 192.273 110.657 201.822 1.00 136.14 126 ALA A CA 1
ATOM 425 C C . ALA A 1 128 ? 191.588 110.077 200.598 1.00 136.14 126 ALA A C 1
ATOM 426 O O . ALA A 1 128 ? 190.762 110.738 199.960 1.00 136.14 126 ALA A O 1
ATOM 428 N N . ALA A 1 129 ? 191.915 108.830 200.265 1.00 140.69 127 ALA A N 1
ATOM 429 C CA . ALA A 1 129 ? 191.271 108.172 199.136 1.00 140.69 127 ALA A CA 1
ATOM 430 C C . ALA A 1 129 ? 189.781 108.018 199.382 1.00 140.69 127 ALA A C 1
ATOM 431 O O . ALA A 1 129 ? 188.970 108.205 198.472 1.00 140.69 127 ALA A O 1
ATOM 433 N N . ARG A 1 130 ? 189.407 107.660 200.609 1.00 143.40 128 ARG A N 1
ATOM 434 C CA . ARG A 1 130 ? 187.996 107.533 200.944 1.00 143.40 128 ARG A CA 1
ATOM 435 C C . ARG A 1 130 ? 187.301 108.880 200.868 1.00 143.40 128 ARG A C 1
ATOM 436 O O . ARG A 1 130 ? 186.163 108.972 200.404 1.00 143.40 128 ARG A O 1
ATOM 438 N N . GLN A 1 131 ? 187.972 109.933 201.319 1.00 145.04 129 GLN A N 1
ATOM 439 C CA . GLN A 1 131 ? 187.415 111.266 201.181 1.00 145.04 129 GLN A CA 1
ATOM 440 C C . GLN A 1 131 ? 187.231 111.627 199.719 1.00 145.04 129 GLN A C 1
ATOM 441 O O . GLN A 1 131 ? 186.267 112.314 199.362 1.00 145.04 129 GLN A O 1
ATOM 443 N N . LEU A 1 132 ? 188.141 111.170 198.862 1.00 151.38 130 LEU A N 1
ATOM 444 C CA . LEU A 1 132 ? 188.050 111.486 197.441 1.00 151.38 130 LEU A CA 1
ATOM 445 C C . LEU A 1 132 ? 186.900 110.732 196.788 1.00 151.38 130 LEU A C 1
ATOM 446 O O . LEU A 1 132 ? 186.097 111.316 196.051 1.00 151.38 130 LEU A O 1
ATOM 448 N N . ALA A 1 133 ? 186.808 109.427 197.048 1.00 153.27 131 ALA A N 1
ATOM 449 C CA . ALA A 1 133 ? 185.699 108.631 196.538 1.00 153.27 131 ALA A CA 1
ATOM 450 C C . ALA A 1 133 ? 184.377 109.024 197.178 1.00 153.27 131 ALA A C 1
ATOM 451 O O . ALA A 1 133 ? 183.315 108.653 196.667 1.00 153.27 131 ALA A O 1
ATOM 453 N N . GLU A 1 134 ? 184.424 109.768 198.280 1.00 155.04 132 GLU A N 1
ATOM 454 C CA . GLU A 1 134 ? 183.240 110.289 198.945 1.00 155.04 132 GLU A CA 1
ATOM 455 C C . GLU A 1 134 ? 183.307 111.808 198.928 1.00 155.04 132 GLU A C 1
ATOM 456 O O . GLU A 1 134 ? 183.124 112.463 199.960 1.00 155.04 132 GLU A O 1
ATOM 458 N N . SER A 1 135 ? 183.607 112.371 197.761 1.00 154.53 133 SER A N 1
ATOM 459 C CA . SER A 1 135 ? 183.690 113.814 197.614 1.00 154.53 133 SER A CA 1
ATOM 460 C C . SER A 1 135 ? 182.297 114.408 197.461 1.00 154.53 133 SER A C 1
ATOM 461 O O . SER A 1 135 ? 182.027 115.144 196.507 1.00 154.53 133 SER A O 1
ATOM 463 N N . GLY A 1 136 ? 181.407 114.082 198.393 1.00 149.27 134 GLY A N 1
ATOM 464 C CA . GLY A 1 136 ? 180.088 114.680 198.438 1.00 149.27 134 GLY A CA 1
ATOM 465 C C . GLY A 1 136 ? 179.724 115.129 199.838 1.00 149.27 134 GLY A C 1
ATOM 466 O O . GLY A 1 136 ? 178.735 115.840 200.037 1.00 149.27 134 GLY A O 1
ATOM 467 N N . THR A 1 137 ? 180.525 114.719 200.817 1.00 136.00 135 THR A N 1
ATOM 468 C CA . THR A 1 137 ? 180.278 115.063 202.211 1.00 136.00 135 THR A CA 1
ATOM 469 C C . THR A 1 137 ? 181.306 116.083 202.675 1.00 136.00 135 THR A C 1
ATOM 470 O O . THR A 1 137 ? 182.465 115.713 202.940 1.00 136.00 135 THR A O 1
ATOM 472 N N . PRO A 1 138 ? 180.939 117.360 202.790 1.00 125.37 136 PRO A N 1
ATOM 473 C CA . PRO A 1 138 ? 181.876 118.340 203.353 1.00 125.37 136 PRO A CA 1
ATOM 474 C C . PRO A 1 138 ? 182.358 117.945 204.720 1.00 125.37 136 PRO A C 1
ATOM 475 O O . PRO A 1 138 ? 183.453 118.348 205.119 1.00 125.37 136 PRO A O 1
ATOM 479 N N . SER A 1 139 ? 181.577 117.142 205.441 1.00 119.96 137 SER A N 1
ATOM 480 C CA . SER A 1 139 ? 182.010 116.653 206.738 1.00 119.96 137 SER A CA 1
ATOM 481 C C . SER A 1 139 ? 183.283 115.828 206.609 1.00 119.96 137 SER A C 1
ATOM 482 O O . SER A 1 139 ? 184.284 116.100 207.282 1.00 119.96 137 SER A O 1
ATOM 484 N N . LEU A 1 140 ? 183.263 114.813 205.742 1.00 117.20 138 LEU A N 1
ATOM 485 C CA . LEU A 1 140 ? 184.444 113.973 205.562 1.00 117.20 138 LEU A CA 1
ATOM 486 C C . LEU A 1 140 ? 185.576 114.760 204.917 1.00 117.20 138 LEU A C 1
ATOM 487 O O . LEU A 1 140 ? 186.757 114.546 205.233 1.00 117.20 138 LEU A O 1
ATOM 489 N N . THR A 1 141 ? 185.230 115.667 204.007 1.00 111.25 139 THR A N 1
ATOM 490 C CA . THR A 1 141 ? 186.229 116.575 203.472 1.00 111.25 139 THR A CA 1
ATOM 491 C C . THR A 1 141 ? 186.972 117.268 204.600 1.00 111.25 139 THR A C 1
ATOM 492 O O . THR A 1 141 ? 188.201 117.212 204.679 1.00 111.25 139 THR A O 1
ATOM 494 N N . ALA A 1 142 ? 186.233 117.894 205.513 1.00 108.67 140 ALA A N 1
ATOM 495 C CA . ALA A 1 142 ? 186.865 118.645 206.585 1.00 108.67 140 ALA A CA 1
ATOM 496 C C . ALA A 1 142 ? 187.631 117.730 207.520 1.00 108.67 140 ALA A C 1
ATOM 497 O O . ALA A 1 142 ? 188.693 118.103 208.030 1.00 108.67 140 ALA A O 1
ATOM 499 N N . ALA A 1 143 ? 187.094 116.543 207.784 1.00 102.14 141 ALA A N 1
ATOM 500 C CA . ALA A 1 143 ? 187.777 115.617 208.676 1.00 102.14 141 ALA A CA 1
ATOM 501 C C . ALA A 1 143 ? 189.160 115.294 208.142 1.00 102.14 141 ALA A C 1
ATOM 502 O O . ALA A 1 143 ? 190.177 115.595 208.775 1.00 102.14 141 ALA A O 1
ATOM 504 N N . VAL A 1 144 ? 189.214 114.710 206.945 1.00 102.94 142 VAL A N 1
ATOM 505 C CA . VAL A 1 144 ? 190.508 114.419 206.352 1.00 102.94 142 VAL A CA 1
ATOM 506 C C . VAL A 1 144 ? 191.305 115.692 206.145 1.00 102.94 142 VAL A C 1
ATOM 507 O O . VAL A 1 144 ? 192.531 115.641 206.052 1.00 102.94 142 VAL A O 1
ATOM 509 N N . LEU A 1 145 ? 190.636 116.843 206.078 1.00 102.21 143 LEU A N 1
ATOM 510 C CA . LEU A 1 145 ? 191.347 118.100 205.914 1.00 102.21 143 LEU A CA 1
ATOM 511 C C . LEU A 1 145 ? 192.197 118.399 207.141 1.00 102.21 143 LEU A C 1
ATOM 512 O O . LEU A 1 145 ? 193.413 118.607 207.041 1.00 102.21 143 LEU A O 1
ATOM 514 N N . HI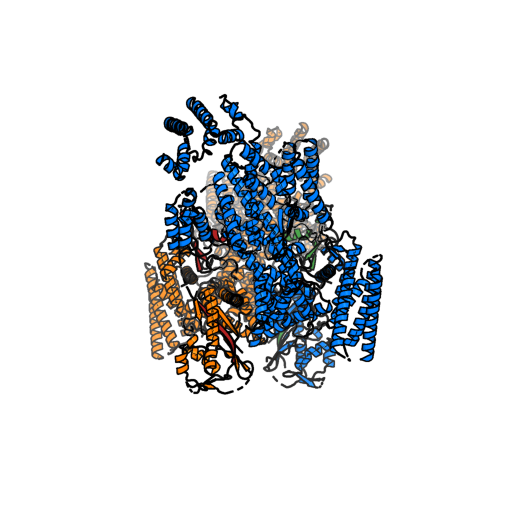S A 1 146 ? 191.573 118.400 208.315 1.00 93.11 144 HIS A N 1
ATOM 515 C CA . HIS A 1 146 ? 192.342 118.531 209.545 1.00 93.11 144 HIS A CA 1
ATOM 516 C C . HIS A 1 146 ? 193.331 117.393 209.679 1.00 93.11 144 HIS A C 1
ATOM 517 O O . HIS A 1 146 ? 194.402 117.557 210.268 1.00 93.11 144 HIS A O 1
ATOM 519 N N . THR A 1 147 ? 192.990 116.227 209.141 1.00 98.30 145 THR A N 1
ATOM 520 C CA . THR A 1 147 ? 193.930 115.117 209.179 1.00 98.30 145 THR A CA 1
ATOM 521 C C . THR A 1 147 ? 195.225 115.507 208.489 1.00 98.30 145 THR A C 1
ATOM 522 O O . THR A 1 147 ? 196.286 115.544 209.112 1.00 98.30 145 THR A O 1
ATOM 524 N N . ILE A 1 148 ? 195.136 115.848 207.201 1.00 95.99 146 ILE A N 1
ATOM 525 C CA . ILE A 1 148 ? 196.287 116.333 206.443 1.00 95.99 146 ILE A CA 1
ATOM 526 C C . ILE A 1 148 ? 196.953 117.489 207.161 1.00 95.99 146 ILE A C 1
ATOM 527 O O . ILE A 1 148 ? 198.154 117.709 207.013 1.00 95.99 146 ILE A O 1
ATOM 529 N N . HIS A 1 149 ? 196.191 118.250 207.945 1.00 99.86 147 HIS A N 1
ATOM 530 C CA . HIS A 1 149 ? 196.812 119.262 208.788 1.00 99.86 147 HIS A CA 1
ATOM 531 C C . HIS A 1 149 ? 197.787 118.614 209.754 1.00 99.86 147 HIS A C 1
ATOM 532 O O . HIS A 1 149 ? 198.953 119.016 209.852 1.00 99.86 147 HIS A O 1
ATOM 534 N N . VAL A 1 150 ? 197.322 117.589 210.464 1.00 108.60 148 VAL A N 1
ATOM 535 C CA . VAL A 1 150 ? 198.187 116.881 211.407 1.00 108.60 148 VAL A CA 1
ATOM 536 C C . VAL A 1 150 ? 199.345 116.222 210.667 1.00 108.60 148 VAL A C 1
ATOM 537 O O . VAL A 1 150 ? 200.482 116.179 211.155 1.00 108.60 148 VAL A O 1
ATOM 539 N N . LEU A 1 151 ? 199.065 115.694 209.481 1.00 98.51 149 LEU A N 1
ATOM 540 C CA . LEU A 1 151 ? 200.109 115.172 208.616 1.00 98.51 149 LEU A CA 1
ATOM 541 C C . LEU A 1 151 ? 201.187 116.217 208.415 1.00 98.51 149 LEU A C 1
ATOM 542 O O . LEU A 1 151 ? 202.326 116.027 208.827 1.00 98.51 149 LEU A O 1
ATOM 544 N N . SER A 1 152 ? 200.810 117.357 207.842 1.00 107.67 150 SER A N 1
ATOM 545 C CA . SER A 1 152 ? 201.751 118.436 207.582 1.00 107.67 150 SER A CA 1
ATOM 546 C C . SER A 1 152 ? 202.546 118.779 208.823 1.00 107.67 150 SER A C 1
ATOM 547 O O . SER A 1 152 ? 203.758 119.013 208.749 1.00 107.67 150 SER A O 1
ATOM 549 N N . ALA A 1 153 ? 201.881 118.807 209.977 1.00 109.43 151 ALA A N 1
ATOM 550 C CA . ALA A 1 153 ? 202.598 119.019 211.230 1.00 109.43 151 ALA A CA 1
ATOM 551 C C . ALA A 1 153 ? 203.687 117.973 211.411 1.00 109.43 151 ALA A C 1
ATOM 552 O O . ALA A 1 153 ? 204.830 118.299 211.746 1.00 109.43 151 ALA A O 1
ATOM 554 N N . TYR A 1 154 ? 203.353 116.708 211.164 1.00 111.63 152 TYR A N 1
ATOM 555 C CA . TYR A 1 154 ? 204.321 115.633 211.357 1.00 111.63 152 TYR A CA 1
ATOM 556 C C . TYR A 1 154 ? 205.434 115.700 210.316 1.00 111.63 152 TYR A C 1
ATOM 557 O O . TYR A 1 154 ? 206.622 115.708 210.657 1.00 111.63 152 TYR A O 1
ATOM 559 N N . ALA A 1 155 ? 205.060 115.750 209.038 1.00 111.15 153 ALA A N 1
ATOM 560 C CA . ALA A 1 155 ? 206.005 115.911 207.943 1.00 111.15 153 ALA A CA 1
ATOM 561 C C . ALA A 1 155 ? 206.831 117.174 208.078 1.00 111.15 153 ALA A C 1
ATOM 562 O O . ALA A 1 155 ? 207.799 117.341 207.332 1.00 111.15 153 ALA A O 1
ATOM 564 N N . SER A 1 156 ? 206.480 118.063 208.999 1.00 109.42 154 SER A N 1
ATOM 565 C CA . SER A 1 156 ? 207.403 119.130 209.328 1.00 109.42 154 SER A CA 1
ATOM 566 C C . SER A 1 156 ? 208.679 118.613 209.978 1.00 109.42 154 SER A C 1
ATOM 567 O O . SER A 1 156 ? 209.630 119.386 210.127 1.00 109.42 154 SER A O 1
ATOM 569 N N . ILE A 1 157 ? 208.726 117.334 210.362 1.00 117.21 155 ILE A N 1
ATOM 570 C CA . ILE A 1 157 ? 209.905 116.789 211.023 1.00 117.21 155 ILE A CA 1
ATOM 571 C C . ILE A 1 157 ? 211.050 116.667 210.026 1.00 117.21 155 ILE A C 1
ATOM 572 O O . ILE A 1 157 ? 210.855 116.323 208.853 1.00 117.21 155 ILE A O 1
ATOM 574 N N . GLY A 1 158 ? 212.261 116.938 210.502 1.00 113.78 156 GLY A N 1
ATOM 575 C CA . GLY A 1 158 ? 213.413 117.013 209.642 1.00 113.78 156 GLY A CA 1
ATOM 576 C C . GLY A 1 158 ? 213.697 115.722 208.904 1.00 113.78 156 GLY A C 1
ATOM 577 O O . GLY A 1 158 ? 213.508 115.623 207.689 1.00 113.78 156 GLY A O 1
ATOM 578 N N . PRO A 1 159 ? 214.150 114.697 209.629 1.00 114.11 157 PRO A N 1
ATOM 579 C CA . PRO A 1 159 ? 214.510 113.435 208.966 1.00 114.11 157 PRO A CA 1
ATOM 580 C C . PRO A 1 159 ? 213.328 112.672 208.411 1.00 114.11 157 PRO A C 1
ATOM 581 O O . PRO A 1 159 ? 213.538 111.722 207.650 1.00 114.11 157 PRO A O 1
ATOM 585 N N . LEU A 1 160 ? 212.099 113.043 208.761 1.00 108.84 158 LEU A N 1
ATOM 586 C CA . LEU A 1 160 ? 210.946 112.303 208.268 1.00 108.84 158 LEU A CA 1
ATOM 587 C C . LEU A 1 160 ? 210.761 112.461 206.768 1.00 108.84 158 LEU A C 1
ATOM 588 O O . LEU A 1 160 ? 210.026 111.675 206.158 1.00 108.84 158 LEU A O 1
ATOM 590 N N . THR A 1 161 ? 211.419 113.457 206.167 1.00 111.57 159 THR A N 1
ATOM 591 C CA . THR A 1 161 ? 211.307 113.688 204.733 1.00 111.57 159 THR A CA 1
ATOM 592 C C . THR A 1 161 ? 211.594 112.430 203.940 1.00 111.57 159 THR A C 1
ATOM 593 O O . THR A 1 161 ? 211.040 112.243 202.853 1.00 111.57 159 THR A O 1
ATOM 595 N N . GLY A 1 162 ? 212.456 111.559 204.461 1.00 108.80 160 GLY A N 1
ATOM 596 C CA . GLY A 1 162 ? 212.672 110.284 203.806 1.00 108.80 160 GLY A CA 1
ATOM 597 C C . GLY A 1 162 ? 211.389 109.491 203.682 1.00 108.80 160 GLY A C 1
ATOM 598 O O . GLY A 1 162 ? 211.011 109.062 202.590 1.00 108.80 160 GLY A O 1
ATOM 599 N N . VAL A 1 163 ? 210.691 109.304 204.801 1.00 107.28 161 VAL A N 1
ATOM 600 C CA . VAL A 1 163 ? 209.448 108.541 204.773 1.00 107.28 161 VAL A CA 1
ATOM 601 C C . VAL A 1 163 ? 208.408 109.260 203.928 1.00 107.28 161 VAL A C 1
ATOM 602 O O . VAL A 1 163 ? 207.618 108.631 203.215 1.00 107.28 161 VAL A O 1
ATOM 604 N N . PHE A 1 164 ? 208.395 110.588 203.994 1.00 109.08 162 PHE A N 1
ATOM 605 C CA . PHE A 1 164 ? 207.467 111.353 203.175 1.00 109.08 162 PHE A CA 1
ATOM 606 C C . PHE A 1 164 ? 207.679 111.050 201.699 1.00 109.08 162 PHE A C 1
ATOM 607 O O . PHE A 1 164 ? 206.780 110.547 201.018 1.00 109.08 162 PHE A O 1
ATOM 609 N N . ARG A 1 165 ? 208.884 111.325 201.197 1.00 105.75 163 ARG A N 1
ATOM 610 C CA . ARG A 1 165 ? 209.173 111.133 199.781 1.00 105.75 163 ARG A CA 1
ATOM 611 C C . ARG A 1 165 ? 209.058 109.672 199.375 1.00 105.75 163 ARG A C 1
ATOM 612 O O . ARG A 1 165 ? 208.814 109.375 198.201 1.00 105.75 163 ARG A O 1
ATOM 614 N N . GLU A 1 166 ? 209.227 108.749 200.325 1.00 109.28 164 GLU A N 1
ATOM 615 C CA . GLU A 1 166 ? 209.079 107.334 200.015 1.00 109.28 164 GLU A CA 1
ATOM 616 C C . GLU A 1 166 ? 207.619 106.921 199.917 1.00 109.28 164 GLU A C 1
ATOM 617 O O . GLU A 1 166 ? 207.285 106.018 199.143 1.00 109.28 164 GLU A O 1
ATOM 619 N N . THR A 1 167 ? 206.741 107.558 200.684 1.00 104.02 165 THR A N 1
ATOM 620 C CA . THR A 1 167 ? 205.327 107.231 200.607 1.00 104.02 165 THR A CA 1
ATOM 621 C C . THR A 1 167 ? 204.664 107.822 199.378 1.00 104.02 165 THR A C 1
ATOM 622 O O . THR A 1 167 ? 203.634 107.304 198.939 1.00 104.02 165 THR A O 1
ATOM 624 N N . GLY A 1 168 ? 205.228 108.885 198.816 1.00 103.55 166 GLY A N 1
ATOM 625 C CA . GLY A 1 168 ? 204.638 109.519 197.655 1.00 103.55 166 GLY A CA 1
ATOM 626 C C . GLY A 1 168 ? 203.470 110.425 197.970 1.00 103.55 166 GLY A C 1
ATOM 627 O O . GLY A 1 168 ? 202.481 110.436 197.223 1.00 103.55 166 GLY A O 1
ATOM 628 N N . ALA A 1 169 ? 203.559 111.198 199.055 1.00 97.93 167 ALA A N 1
ATOM 629 C CA . ALA A 1 169 ? 202.500 112.132 199.415 1.00 97.93 167 ALA A CA 1
ATOM 630 C C . ALA A 1 169 ? 202.237 113.165 198.330 1.00 97.93 167 ALA A C 1
ATOM 631 O O . ALA A 1 169 ? 201.223 113.871 198.395 1.00 97.93 167 ALA A O 1
ATOM 633 N N . LEU A 1 170 ? 203.120 113.263 197.333 1.00 97.61 168 LEU A N 1
ATOM 634 C CA . LEU A 1 170 ? 202.896 114.170 196.215 1.00 97.61 168 LEU A CA 1
ATOM 635 C C . LEU A 1 170 ? 201.678 113.764 195.399 1.00 97.61 168 LEU A C 1
ATOM 636 O O . LEU A 1 170 ? 200.971 114.626 194.871 1.00 97.61 168 LEU A O 1
ATOM 638 N N . ASP A 1 171 ? 201.424 112.466 195.265 1.00 92.75 169 ASP A N 1
ATOM 639 C CA . ASP A 1 171 ? 200.224 112.039 194.562 1.00 92.75 169 ASP A CA 1
ATOM 640 C C . ASP A 1 171 ? 198.982 112.621 195.220 1.00 92.75 169 ASP A C 1
ATOM 641 O O . ASP A 1 171 ? 198.085 113.140 194.541 1.00 92.75 169 ASP A O 1
ATOM 643 N N . LEU A 1 172 ? 198.922 112.553 196.544 1.00 95.54 170 LEU A N 1
ATOM 644 C CA . LEU A 1 172 ? 197.793 113.130 197.254 1.00 95.54 170 LEU A CA 1
ATOM 645 C C . LEU A 1 172 ? 197.792 114.642 197.128 1.00 95.54 170 LEU A C 1
ATOM 646 O O . LEU A 1 172 ? 196.732 115.253 196.973 1.00 95.54 170 LEU A O 1
ATOM 648 N N . LEU A 1 173 ? 198.969 115.263 197.191 1.00 93.73 171 LEU A N 1
ATOM 649 C CA . LEU A 1 173 ? 199.029 116.714 197.054 1.00 93.73 171 LEU A CA 1
ATOM 650 C C . LEU A 1 173 ? 198.460 117.157 195.717 1.00 93.73 171 LEU A C 1
ATOM 651 O O . LEU A 1 173 ? 197.760 118.169 195.638 1.00 93.73 171 LEU A O 1
ATOM 653 N N . MET A 1 174 ? 198.720 116.390 194.661 1.00 94.53 172 MET A N 1
ATOM 654 C CA . MET A 1 174 ? 198.218 116.749 193.339 1.00 94.53 172 MET A CA 1
ATOM 655 C C . MET A 1 174 ? 196.724 116.483 193.229 1.00 94.53 172 MET A C 1
ATOM 656 O O . MET A 1 174 ? 195.947 117.370 192.845 1.00 94.53 172 MET A O 1
ATOM 658 N N . HIS A 1 175 ? 196.304 115.263 193.565 1.00 91.92 173 HIS A N 1
ATOM 659 C CA . HIS A 1 175 ? 194.886 114.943 193.592 1.00 91.92 173 HIS A CA 1
ATOM 660 C C . HIS A 1 175 ? 194.101 115.875 194.506 1.00 91.92 173 HIS A C 1
ATOM 661 O O . HIS A 1 175 ? 192.874 115.946 194.401 1.00 91.92 173 HIS A O 1
ATOM 663 N N . MET A 1 176 ? 194.779 116.590 195.395 1.00 92.70 174 MET A N 1
ATOM 664 C CA . MET A 1 176 ? 194.129 117.542 196.276 1.00 92.70 174 MET A CA 1
ATOM 665 C C . MET A 1 176 ? 194.090 118.940 195.674 1.00 92.70 174 MET A C 1
ATOM 666 O O . MET A 1 176 ? 193.039 119.583 195.663 1.00 92.70 174 MET A O 1
ATOM 668 N N . LEU A 1 177 ? 195.226 119.430 195.180 1.00 88.02 175 LEU A N 1
ATOM 669 C CA . LEU A 1 177 ? 195.260 120.766 194.602 1.00 88.02 175 LEU A CA 1
ATOM 670 C C . LEU A 1 177 ? 194.414 120.856 193.344 1.00 88.02 175 LEU A C 1
ATOM 671 O O . LEU A 1 177 ? 193.986 121.951 192.967 1.00 88.02 175 LEU A O 1
ATOM 676 N N . GLU A 1 181 ? 187.839 122.466 196.107 1.00 75.41 179 GLU A N 1
ATOM 677 C CA . GLU A 1 181 ? 187.436 123.009 197.391 1.00 75.41 179 GLU A CA 1
ATOM 678 C C . GLU A 1 181 ? 188.395 124.088 197.856 1.00 75.41 179 GLU A C 1
ATOM 679 O O . GLU A 1 181 ? 189.607 123.942 197.715 1.00 75.41 179 GLU A O 1
ATOM 681 N N . PRO A 1 182 ? 187.867 125.168 198.427 1.00 74.59 180 PRO A N 1
ATOM 682 C CA . PRO A 1 182 ? 188.756 126.163 199.034 1.00 74.59 180 PRO A CA 1
ATOM 683 C C . PRO A 1 182 ? 189.430 125.635 200.271 1.00 74.59 180 PRO A C 1
ATOM 684 O O . PRO A 1 182 ? 190.581 125.990 200.547 1.00 74.59 180 PRO A O 1
ATOM 688 N N . GLN A 1 183 ? 188.723 124.803 201.038 1.00 76.84 181 GLN A N 1
ATOM 689 C CA . GLN A 1 183 ? 189.315 124.194 202.220 1.00 76.84 181 GLN A CA 1
ATOM 690 C C . GLN A 1 183 ? 190.546 123.394 201.844 1.00 76.84 181 GLN A C 1
ATOM 691 O O . GLN A 1 183 ? 191.640 123.639 202.358 1.00 76.84 181 GLN A O 1
ATOM 693 N N . ILE A 1 184 ? 190.387 122.452 200.915 1.00 77.37 182 ILE A N 1
ATOM 694 C CA . ILE A 1 184 ? 191.519 121.653 200.457 1.00 77.37 182 ILE A CA 1
ATOM 695 C C . ILE A 1 184 ? 192.555 122.532 199.775 1.00 77.37 182 ILE A C 1
ATOM 696 O O . ILE A 1 184 ? 193.759 122.287 199.881 1.00 77.37 182 ILE A O 1
ATOM 698 N N . ARG A 1 185 ? 192.109 123.569 199.065 1.00 73.68 183 ARG A N 1
ATOM 699 C CA . ARG A 1 185 ? 193.044 124.452 198.379 1.00 73.68 183 ARG A CA 1
ATOM 700 C C . ARG A 1 185 ? 193.988 125.108 199.371 1.00 73.68 183 ARG A C 1
ATOM 701 O O . ARG A 1 185 ? 195.209 124.932 199.297 1.00 73.68 183 ARG A O 1
ATOM 703 N N . ARG A 1 186 ? 193.432 125.865 200.315 1.00 66.63 184 ARG A N 1
ATOM 704 C CA . ARG A 1 186 ? 194.255 126.500 201.335 1.00 66.63 184 ARG A CA 1
ATOM 705 C C . ARG A 1 186 ? 195.007 125.469 202.160 1.00 66.63 184 ARG A C 1
ATOM 706 O O . ARG A 1 186 ? 196.153 125.705 202.572 1.00 66.63 184 ARG A O 1
ATOM 708 N N . SER A 1 187 ? 194.396 124.311 202.387 1.00 66.39 185 SER A N 1
ATOM 709 C CA . SER A 1 187 ? 195.065 123.273 203.145 1.00 66.39 185 SER A CA 1
ATOM 710 C C . SER A 1 187 ? 196.339 122.851 202.443 1.00 66.39 185 SER A C 1
ATOM 711 O O . SER A 1 187 ? 197.439 123.098 202.933 1.00 66.39 185 SER A O 1
ATOM 713 N N . ALA A 1 188 ? 196.201 122.252 201.266 1.00 67.38 186 ALA A N 1
ATOM 714 C CA . ALA A 1 188 ? 197.353 121.751 200.541 1.00 67.38 186 ALA A CA 1
ATOM 715 C C . ALA A 1 188 ? 198.349 122.852 200.237 1.00 67.38 186 ALA A C 1
ATOM 716 O O . ALA A 1 188 ? 199.538 122.581 200.112 1.00 67.38 186 ALA A O 1
ATOM 718 N N . GLY A 1 189 ? 197.901 124.098 200.126 1.00 71.65 187 GLY A N 1
ATOM 719 C CA . GLY A 1 189 ? 198.861 125.183 200.023 1.00 71.65 187 GLY A CA 1
ATOM 720 C C . GLY A 1 189 ? 199.736 125.288 201.257 1.00 71.65 187 GLY A C 1
ATOM 721 O O . GLY A 1 189 ? 200.969 125.279 201.166 1.00 71.65 187 GLY A O 1
ATOM 722 N N . LYS A 1 190 ? 199.107 125.389 202.433 1.00 65.73 188 LYS A N 1
ATOM 723 C CA . LYS A 1 190 ? 199.882 125.348 203.668 1.00 65.73 188 LYS A CA 1
ATOM 724 C C . LYS A 1 190 ? 200.722 124.086 203.736 1.00 65.73 188 LYS A C 1
ATOM 725 O O . LYS A 1 190 ? 201.842 124.100 204.254 1.00 65.73 188 LYS A O 1
ATOM 727 N N . MET A 1 191 ? 200.197 122.997 203.194 1.00 60.73 189 MET A N 1
ATOM 728 C CA . MET A 1 191 ? 200.897 121.730 203.221 1.00 60.73 189 MET A CA 1
ATOM 729 C C . MET A 1 191 ? 202.178 121.823 202.428 1.00 60.73 189 MET A C 1
ATOM 730 O O . MET A 1 191 ? 203.238 121.372 202.869 1.00 60.73 189 MET A O 1
ATOM 732 N N . LEU A 1 192 ? 202.089 122.391 201.240 1.00 61.94 190 LEU A N 1
ATOM 733 C CA . LEU A 1 192 ? 203.270 122.557 200.423 1.00 61.94 190 LEU A CA 1
ATOM 734 C C . LEU A 1 192 ? 204.254 123.463 201.119 1.00 61.94 190 LEU A C 1
ATOM 735 O O . LEU A 1 192 ? 205.459 123.227 201.069 1.00 61.94 190 LEU A O 1
ATOM 737 N N . GLN A 1 193 ? 203.760 124.498 201.789 1.00 63.52 191 GLN A N 1
ATOM 738 C CA . GLN A 1 193 ? 204.672 125.398 202.482 1.00 63.52 191 GLN A CA 1
ATOM 739 C C . GLN A 1 193 ? 205.466 124.641 203.528 1.00 63.52 191 GLN A C 1
ATOM 740 O O . GLN A 1 193 ? 206.702 124.718 203.579 1.00 63.52 191 GLN A O 1
ATOM 742 N N . ALA A 1 194 ? 204.758 123.876 204.357 1.00 69.43 192 ALA A N 1
ATOM 743 C CA . ALA A 1 194 ? 205.406 123.093 205.399 1.00 69.43 192 ALA A CA 1
ATOM 744 C C . ALA A 1 194 ? 206.403 122.118 204.803 1.00 69.43 192 ALA A C 1
ATOM 745 O O . ALA A 1 194 ? 207.567 122.077 205.213 1.00 69.43 192 ALA A O 1
ATOM 747 N N . LEU A 1 195 ? 205.968 121.331 203.822 1.00 63.69 193 LEU A N 1
ATOM 748 C CA . LEU A 1 195 ? 206.851 120.351 203.213 1.00 63.69 193 LEU A CA 1
ATOM 749 C C . LEU A 1 195 ? 208.018 121.002 202.505 1.00 63.69 193 LEU A C 1
ATOM 750 O O . LEU A 1 195 ? 209.057 120.363 202.329 1.00 63.69 193 LEU A O 1
ATOM 752 N N . ALA A 1 196 ? 207.880 122.258 202.110 1.00 70.01 194 ALA A N 1
ATOM 753 C CA . ALA A 1 196 ? 208.902 122.896 201.302 1.00 70.01 194 ALA A CA 1
ATOM 754 C C . ALA A 1 196 ? 209.999 123.514 202.142 1.00 70.01 194 ALA A C 1
ATOM 755 O O . ALA A 1 196 ? 211.171 123.424 201.772 1.00 70.01 194 ALA A O 1
ATOM 757 N N . ALA A 1 197 ? 209.635 124.144 203.260 1.00 74.32 195 ALA A N 1
ATOM 758 C CA . ALA A 1 197 ? 210.612 124.868 204.068 1.00 74.32 195 ALA A CA 1
ATOM 759 C C . ALA A 1 197 ? 211.927 124.112 204.223 1.00 74.32 195 ALA A C 1
ATOM 760 O O . ALA A 1 197 ? 213.005 124.654 203.957 1.00 74.32 195 ALA A O 1
ATOM 762 N N . HIS A 1 198 ? 211.856 122.845 204.631 1.00 76.08 196 HIS A N 1
ATOM 763 C CA . HIS A 1 198 ? 213.074 122.071 204.848 1.00 76.08 196 HIS A CA 1
ATOM 764 C C . HIS A 1 198 ? 213.616 121.516 203.539 1.00 76.08 196 HIS A C 1
ATOM 765 O O . HIS A 1 198 ? 214.829 121.520 203.308 1.00 76.08 196 HIS A O 1
ATOM 767 N N . ASP A 1 199 ? 212.732 121.028 202.673 1.00 79.09 197 ASP A N 1
ATOM 768 C CA . ASP A 1 199 ? 213.132 120.335 201.459 1.00 79.09 197 ASP A CA 1
ATOM 769 C C . ASP A 1 199 ? 212.509 121.020 200.261 1.00 79.09 197 ASP A C 1
ATOM 770 O O . ASP A 1 199 ? 211.289 121.187 200.208 1.00 79.09 197 ASP A O 1
ATOM 772 N N . ALA A 1 200 ? 213.342 121.386 199.289 1.00 82.59 198 ALA A N 1
ATOM 773 C CA . ALA A 1 200 ? 212.880 122.100 198.107 1.00 82.59 198 ALA A CA 1
ATOM 774 C C . ALA A 1 200 ? 212.702 121.212 196.885 1.00 82.59 198 ALA A C 1
ATOM 775 O O . ALA A 1 200 ? 211.917 121.561 195.996 1.00 82.59 198 ALA A O 1
ATOM 777 N N . GLY A 1 201 ? 213.401 120.089 196.818 1.00 79.20 199 GLY A N 1
ATOM 778 C CA . GLY A 1 201 ? 213.409 119.282 195.619 1.00 79.20 199 GLY A CA 1
ATOM 779 C C . GLY A 1 201 ? 212.042 118.805 195.185 1.00 79.20 199 GLY A C 1
ATOM 780 O O . GLY A 1 201 ? 211.522 119.241 194.153 1.00 79.20 199 GLY A O 1
ATOM 781 N N . SER A 1 202 ? 211.447 117.908 195.967 1.00 80.88 200 SER A N 1
ATOM 782 C CA . SER A 1 202 ? 210.112 117.436 195.638 1.00 80.88 200 SER A CA 1
ATOM 783 C C . SER A 1 202 ? 209.121 118.577 195.580 1.00 80.88 200 SER A C 1
ATOM 784 O O . SER A 1 202 ? 208.113 118.471 194.880 1.00 80.88 200 SER A O 1
ATOM 787 N N . ARG A 1 203 ? 209.387 119.668 196.296 1.00 76.16 201 ARG A N 1
ATOM 788 C CA . ARG A 1 203 ? 208.520 120.833 196.199 1.00 76.16 201 ARG A CA 1
ATOM 789 C C . ARG A 1 203 ? 208.448 121.315 194.762 1.00 76.16 201 ARG A C 1
ATOM 790 O O . ARG A 1 203 ? 207.386 121.277 194.126 1.00 76.16 201 ARG A O 1
ATOM 792 N N . ALA A 1 204 ? 209.581 121.754 194.232 1.00 72.98 202 ALA A N 1
ATOM 793 C CA . ALA A 1 204 ? 209.613 122.179 192.845 1.00 72.98 202 ALA A CA 1
ATOM 794 C C . ALA A 1 204 ? 209.094 121.085 191.931 1.00 72.98 202 ALA A C 1
ATOM 795 O O . ALA A 1 204 ? 208.435 121.365 190.930 1.00 72.98 202 ALA A O 1
ATOM 797 N N . HIS A 1 205 ? 209.368 119.830 192.263 1.00 81.32 203 HIS A N 1
ATOM 798 C CA . HIS A 1 205 ? 208.988 118.745 191.367 1.00 81.32 203 HIS A CA 1
ATOM 799 C C . HIS A 1 205 ? 207.475 118.654 191.230 1.00 81.32 203 HIS A C 1
ATOM 800 O O . HIS A 1 205 ? 206.934 118.712 190.122 1.00 81.32 203 HIS A O 1
ATOM 807 N N . VAL A 1 206 ? 206.784 118.459 192.350 1.00 72.42 204 VAL A N 1
ATOM 808 C CA . VAL A 1 206 ? 205.334 118.363 192.320 1.00 72.42 204 VAL A CA 1
ATOM 809 C C . VAL A 1 206 ? 204.742 119.628 191.738 1.00 72.42 204 VAL A C 1
ATOM 810 O O . VAL A 1 206 ? 203.752 119.583 191.005 1.00 72.42 204 VAL A O 1
ATOM 812 N N . LEU A 1 207 ? 205.349 120.775 192.022 1.00 71.91 205 LEU A N 1
ATOM 813 C CA . LEU A 1 207 ? 204.806 122.006 191.477 1.00 71.91 205 LEU A CA 1
ATOM 814 C C . LEU A 1 207 ? 204.885 122.005 189.962 1.00 71.91 205 LEU A C 1
ATOM 815 O O . LEU A 1 207 ? 203.885 122.239 189.278 1.00 71.91 205 LEU A O 1
ATOM 820 N N . LEU A 1 208 ? 206.066 121.722 189.416 1.00 81.50 206 LEU A N 1
ATOM 821 C CA . LEU A 1 208 ? 206.250 121.782 187.970 1.00 81.50 206 LEU A CA 1
ATOM 822 C C . LEU A 1 208 ? 205.499 120.670 187.263 1.00 81.50 206 LEU A C 1
ATOM 823 O O . LEU A 1 208 ? 205.119 120.828 186.102 1.00 81.50 206 LEU A O 1
ATOM 825 N N . SER A 1 209 ? 205.271 119.547 187.940 1.00 85.89 207 SER A N 1
ATOM 826 C CA . SER A 1 209 ? 204.518 118.469 187.316 1.00 85.89 207 SER A CA 1
ATOM 827 C C . SER A 1 209 ? 203.023 118.753 187.352 1.00 85.89 207 SER A C 1
ATOM 828 O O . SER A 1 209 ? 202.306 118.427 186.400 1.00 85.89 207 SER A O 1
ATOM 831 N N . LEU A 1 210 ? 202.532 119.358 188.438 1.00 80.84 208 LEU A N 1
ATOM 832 C CA . LEU A 1 210 ? 201.178 119.885 188.426 1.00 80.84 208 LEU A CA 1
ATOM 833 C C . LEU A 1 210 ? 201.034 120.932 187.341 1.00 80.84 208 LEU A C 1
ATOM 834 O O . LEU A 1 210 ? 199.985 121.038 186.698 1.00 80.84 208 LEU A O 1
ATOM 836 N N . SER A 1 211 ? 202.086 121.715 187.122 1.00 84.59 209 SER A N 1
ATOM 837 C CA . SER A 1 211 ? 202.098 122.630 185.991 1.00 84.59 209 SER A CA 1
ATOM 838 C C . SER A 1 211 ? 202.002 121.864 184.682 1.00 84.59 209 SER A C 1
ATOM 839 O O . SER A 1 211 ? 201.315 122.293 183.749 1.00 84.59 209 SER A O 1
ATOM 841 N N . GLN A 1 212 ? 202.683 120.724 184.597 1.00 87.90 210 GLN A N 1
ATOM 842 C CA . GLN A 1 212 ? 202.612 119.922 183.387 1.00 87.90 210 GLN A CA 1
ATOM 843 C C . GLN A 1 212 ? 201.202 119.409 183.149 1.00 87.90 210 GLN A C 1
ATOM 844 O O . GLN A 1 212 ? 200.812 119.170 182.000 1.00 87.90 210 GLN A O 1
ATOM 846 N N . GLN A 1 213 ? 200.424 119.243 184.212 1.00 93.00 211 GLN A N 1
ATOM 847 C CA . GLN A 1 213 ? 199.045 118.792 184.085 1.00 93.00 211 GLN A CA 1
ATOM 848 C C . GLN A 1 213 ? 198.147 119.949 183.661 1.00 93.00 211 GLN A C 1
ATOM 849 O O . GLN A 1 213 ? 198.619 121.065 183.447 1.00 93.00 211 GLN A O 1
ATOM 851 N N . MET A 1 220 ? 197.258 128.637 178.148 1.00 96.97 218 MET A N 1
ATOM 852 C CA . MET A 1 220 ? 197.361 129.030 179.547 1.00 96.97 218 MET A CA 1
ATOM 853 C C . MET A 1 220 ? 196.593 130.320 179.809 1.00 96.97 218 MET A C 1
ATOM 854 O O . MET A 1 220 ? 197.092 131.414 179.551 1.00 96.97 218 MET A O 1
ATOM 856 N N . ASP A 1 221 ? 195.374 130.185 180.323 1.00 89.61 219 ASP A N 1
ATOM 857 C CA . ASP A 1 221 ? 194.553 131.348 180.601 1.00 89.61 219 ASP A CA 1
ATOM 858 C C . ASP A 1 221 ? 195.141 132.150 181.753 1.00 89.61 219 ASP A C 1
ATOM 859 O O . ASP A 1 221 ? 196.028 131.695 182.486 1.00 89.61 219 ASP A O 1
ATOM 861 N N . PHE A 1 222 ? 194.630 133.370 181.904 1.00 80.01 220 PHE A N 1
ATOM 862 C CA . PHE A 1 222 ? 195.033 134.194 183.033 1.00 80.01 220 PHE A CA 1
ATOM 863 C C . PHE A 1 222 ? 194.740 133.489 184.345 1.00 80.01 220 PHE A C 1
ATOM 864 O O . PHE A 1 222 ? 195.511 133.597 185.302 1.00 80.01 220 PHE A O 1
ATOM 872 N N . ASP A 1 223 ? 193.639 132.741 184.403 1.00 80.15 221 ASP A N 1
ATOM 873 C CA . ASP A 1 223 ? 193.288 132.041 185.631 1.00 80.15 221 ASP A CA 1
ATOM 874 C C . ASP A 1 223 ? 194.341 131.010 185.987 1.00 80.15 221 ASP A C 1
ATOM 875 O O . ASP A 1 223 ? 194.778 130.927 187.137 1.00 80.15 221 ASP A O 1
ATOM 877 N N . SER A 1 224 ? 194.754 130.205 185.013 1.00 80.29 222 SER A N 1
ATOM 878 C CA . SER A 1 224 ? 195.775 129.197 185.272 1.00 80.29 222 SER A CA 1
ATOM 879 C C . SER A 1 224 ? 197.091 129.849 185.665 1.00 80.29 222 SER A C 1
ATOM 880 O O . SER A 1 224 ? 197.740 129.438 186.636 1.00 80.29 222 SER A O 1
ATOM 883 N N . ARG A 1 225 ? 197.508 130.859 184.906 1.00 76.11 223 ARG A N 1
ATOM 884 C CA . ARG A 1 225 ? 198.734 131.561 185.252 1.00 76.11 223 ARG A CA 1
ATOM 885 C C . ARG A 1 225 ? 198.675 132.087 186.677 1.00 76.11 223 ARG A C 1
ATOM 886 O O . ARG A 1 225 ? 199.650 131.970 187.428 1.00 76.11 223 ARG A O 1
ATOM 888 N N . TYR A 1 226 ? 197.535 132.648 187.075 1.00 72.83 224 TYR A N 1
ATOM 889 C CA . TYR A 1 226 ? 197.448 133.259 188.392 1.00 72.83 224 TYR A CA 1
ATOM 890 C C . TYR A 1 226 ? 197.428 132.208 189.483 1.00 72.83 224 TYR A C 1
ATOM 891 O O . TYR A 1 226 ? 198.078 132.375 190.519 1.00 72.83 224 TYR A O 1
ATOM 900 N N . THR A 1 227 ? 196.697 131.116 189.271 1.00 67.21 225 THR A N 1
ATOM 901 C CA . THR A 1 227 ? 196.731 130.018 190.225 1.00 67.21 225 THR A CA 1
ATOM 902 C C . THR A 1 227 ? 198.153 129.525 190.416 1.00 67.21 225 THR A C 1
ATOM 903 O O . THR A 1 227 ? 198.621 129.350 191.548 1.00 67.21 225 THR A O 1
ATOM 905 N N . LEU A 1 228 ? 198.863 129.314 189.312 1.00 62.99 226 LEU A N 1
ATOM 906 C CA . LEU A 1 228 ? 200.217 128.792 189.407 1.00 62.99 226 LEU A CA 1
ATOM 907 C C . LEU A 1 228 ? 201.115 129.752 190.163 1.00 62.99 226 LEU A C 1
ATOM 908 O O . LEU A 1 228 ? 201.787 129.367 191.125 1.00 62.99 226 LEU A O 1
ATOM 910 N N . LEU A 1 229 ? 201.155 131.002 189.730 1.00 60.97 227 LEU A N 1
ATOM 911 C CA . LEU A 1 229 ? 202.042 131.950 190.372 1.00 60.97 227 LEU A CA 1
ATOM 912 C C . LEU A 1 229 ? 201.674 132.141 191.825 1.00 60.97 227 LEU A C 1
ATOM 913 O O . LEU A 1 229 ? 202.550 132.410 192.647 1.00 60.97 227 LEU A O 1
ATOM 918 N N . GLU A 1 230 ? 200.404 131.988 192.176 1.00 58.12 228 GLU A N 1
ATOM 919 C CA . GLU A 1 230 ? 200.038 132.119 193.573 1.00 58.12 228 GLU A CA 1
ATOM 920 C C . GLU A 1 230 ? 200.600 130.962 194.371 1.00 58.12 228 GLU A C 1
ATOM 921 O O . GLU A 1 230 ? 201.192 131.156 195.441 1.00 58.12 228 GLU A O 1
ATOM 923 N N . LEU A 1 231 ? 200.438 129.747 193.848 1.00 57.05 229 LEU A N 1
ATOM 924 C CA . LEU A 1 231 ? 200.990 128.581 194.520 1.00 57.05 229 LEU A CA 1
ATOM 925 C C . LEU A 1 231 ? 202.491 128.726 194.706 1.00 57.05 229 LEU A C 1
ATOM 926 O O . LEU A 1 231 ? 203.018 128.430 195.774 1.00 57.05 229 LEU A O 1
ATOM 928 N N . PHE A 1 232 ? 203.199 129.204 193.691 1.00 53.52 230 PHE A N 1
ATOM 929 C CA . PHE A 1 232 ? 204.629 129.413 193.873 1.00 53.52 230 PHE A CA 1
ATOM 930 C C . PHE A 1 232 ? 204.882 130.451 194.944 1.00 53.52 230 PHE A C 1
ATOM 931 O O . PHE A 1 232 ? 205.468 130.155 195.991 1.00 53.52 230 PHE A O 1
ATOM 939 N N . ALA A 1 233 ? 204.437 131.680 194.690 1.00 52.50 231 ALA A N 1
ATOM 940 C CA . ALA A 1 233 ? 204.791 132.825 195.515 1.00 52.50 231 ALA A CA 1
ATOM 941 C C . ALA A 1 233 ? 204.484 132.573 196.975 1.00 52.50 231 ALA A C 1
ATOM 942 O O . ALA A 1 233 ? 205.161 133.093 197.866 1.00 52.50 231 ALA A O 1
ATOM 944 N N . GLU A 1 234 ? 203.452 131.780 197.243 1.00 58.29 232 GLU A N 1
ATOM 945 C CA . GLU A 1 234 ? 203.185 131.400 198.620 1.00 58.29 232 GLU A CA 1
ATOM 946 C C . GLU A 1 234 ? 204.035 130.208 199.030 1.00 58.29 232 GLU A C 1
ATOM 947 O O . GLU A 1 234 ? 204.898 130.318 199.907 1.00 58.29 232 GLU A O 1
ATOM 949 N N . THR A 1 235 ? 203.829 129.068 198.376 1.00 60.97 233 THR A N 1
ATOM 950 C CA . THR A 1 235 ? 204.307 127.801 198.896 1.00 60.97 233 THR A CA 1
ATOM 951 C C . THR A 1 235 ? 205.811 127.785 199.056 1.00 60.97 233 THR A C 1
ATOM 952 O O . THR A 1 235 ? 206.329 127.227 200.030 1.00 60.97 233 THR A O 1
ATOM 954 N N . THR A 1 236 ? 206.538 128.380 198.133 1.00 59.09 234 THR A N 1
ATOM 955 C CA . THR A 1 236 ? 207.988 128.315 198.188 1.00 59.09 234 THR A CA 1
ATOM 956 C C . THR A 1 236 ? 208.509 129.716 198.488 1.00 59.09 234 THR A C 1
ATOM 957 O O . THR A 1 236 ? 208.862 130.483 197.595 1.00 59.09 234 THR A O 1
ATOM 959 N N . SER A 1 237 ? 208.555 130.046 199.765 1.00 60.97 235 SER A N 1
ATOM 960 C CA . SER A 1 237 ? 209.223 131.254 200.218 1.00 60.97 235 SER A CA 1
ATOM 961 C C . SER A 1 237 ? 210.196 130.822 201.304 1.00 60.97 235 SER A C 1
ATOM 962 O O . SER A 1 237 ? 209.911 130.918 202.495 1.00 60.97 235 SER A O 1
ATOM 964 N N . SER A 1 238 ? 211.360 130.351 200.883 1.00 67.80 236 SER A N 1
ATOM 965 C CA . SER A 1 238 ? 212.375 129.921 201.822 1.00 67.80 236 SER A CA 1
ATOM 966 C C . SER A 1 238 ? 213.245 131.100 202.224 1.00 67.80 236 SER A C 1
ATOM 967 O O . SER A 1 238 ? 212.985 132.250 201.875 1.00 67.80 236 SER A O 1
ATOM 969 N N . GLU A 1 239 ? 214.290 130.802 202.989 1.00 74.08 237 GLU A N 1
ATOM 970 C CA . GLU A 1 239 ? 215.261 131.838 203.304 1.00 74.08 237 GLU A CA 1
ATOM 971 C C . GLU A 1 239 ? 216.110 132.169 202.092 1.00 74.08 237 GLU A C 1
ATOM 972 O O . GLU A 1 239 ? 216.652 133.275 201.995 1.00 74.08 237 GLU A O 1
ATOM 974 N N . GLU A 1 240 ? 216.237 131.224 201.163 1.00 73.53 238 GLU A N 1
ATOM 975 C CA . GLU A 1 240 ? 217.001 131.470 199.949 1.00 73.53 238 GLU A CA 1
ATOM 976 C C . GLU A 1 240 ? 216.275 132.450 199.041 1.00 73.53 238 GLU A C 1
ATOM 977 O O . GLU A 1 240 ? 216.902 133.301 198.402 1.00 73.53 238 GLU A O 1
ATOM 979 N N . HIS A 1 241 ? 214.950 132.348 198.976 1.00 67.82 239 HIS A N 1
ATOM 980 C CA . HIS A 1 241 ? 214.191 133.222 198.096 1.00 67.82 239 HIS A CA 1
ATOM 981 C C . HIS A 1 241 ? 213.899 134.565 198.756 1.00 67.82 239 HIS A C 1
ATOM 982 O O . HIS A 1 241 ? 213.613 135.548 198.065 1.00 67.82 239 HIS A O 1
ATOM 984 N N . CYS A 1 242 ? 213.958 134.632 200.081 1.00 79.40 240 CYS A N 1
ATOM 985 C CA . CYS A 1 242 ? 213.567 135.844 200.792 1.00 79.40 240 CYS A CA 1
ATOM 986 C C . CYS A 1 242 ? 214.780 136.545 201.389 1.00 79.40 240 CYS A C 1
ATOM 987 O O . CYS A 1 242 ? 215.586 135.927 202.089 1.00 79.40 240 CYS A O 1
ATOM 989 N N . MET A 1 243 ? 214.893 137.838 201.123 1.00 91.86 241 MET A N 1
ATOM 990 C CA . MET A 1 243 ? 215.983 138.678 201.613 1.00 91.86 241 MET A CA 1
ATOM 991 C C . MET A 1 243 ? 215.581 140.129 201.369 1.00 91.86 241 MET A C 1
ATOM 992 O O . MET A 1 243 ? 214.425 140.419 201.039 1.00 91.86 241 MET A O 1
ATOM 994 N N . ALA A 1 244 ? 216.529 141.044 201.530 1.00 87.24 242 ALA A N 1
ATOM 995 C CA . ALA A 1 244 ? 216.265 142.468 201.406 1.00 87.24 242 ALA A CA 1
ATOM 996 C C . ALA A 1 244 ? 216.709 142.994 200.047 1.00 87.24 242 ALA A C 1
ATOM 997 O O . ALA A 1 244 ? 217.443 142.341 199.304 1.00 87.24 242 ALA A O 1
ATOM 999 N N . PHE A 1 245 ? 216.249 144.203 199.732 1.00 82.64 243 PHE A N 1
ATOM 1000 C CA . PHE A 1 245 ? 216.622 144.885 198.500 1.00 82.64 243 PHE A CA 1
ATOM 1001 C C . PHE A 1 245 ? 216.510 146.385 198.710 1.00 82.64 243 PHE A C 1
ATOM 1002 O O . PHE A 1 245 ? 215.490 146.868 199.208 1.00 82.64 243 PHE A O 1
ATOM 1010 N N . GLU A 1 246 ? 217.541 147.116 198.303 1.00 87.95 244 GLU A N 1
ATOM 1011 C CA . GLU A 1 246 ? 217.631 148.548 198.557 1.00 87.95 244 GLU A CA 1
ATOM 1012 C C . GLU A 1 246 ? 216.780 149.374 197.608 1.00 87.95 244 GLU A C 1
ATOM 1013 O O . GLU A 1 246 ? 217.011 150.581 197.474 1.00 87.95 244 GLU A O 1
ATOM 1015 N N . GLY A 1 247 ? 215.820 148.753 196.938 1.00 90.69 245 GLY A N 1
ATOM 1016 C CA . GLY A 1 247 ? 214.904 149.497 196.102 1.00 90.69 245 GLY A CA 1
ATOM 1017 C C . GLY A 1 247 ? 215.534 150.106 194.872 1.00 90.69 245 GLY A C 1
ATOM 1018 O O . GLY A 1 247 ? 215.186 151.234 194.498 1.00 90.69 245 GLY A O 1
ATOM 1019 N N . ILE A 1 248 ? 216.457 149.396 194.230 1.00 74.43 246 ILE A N 1
ATOM 1020 C CA . ILE A 1 248 ? 216.967 149.833 192.939 1.00 74.43 246 ILE A CA 1
ATOM 1021 C C . ILE A 1 248 ? 215.852 149.652 191.916 1.00 74.43 246 ILE A C 1
ATOM 1022 O O . ILE A 1 248 ? 214.841 148.996 192.192 1.00 74.43 246 ILE A O 1
ATOM 1024 N N . HIS A 1 249 ? 216.024 150.219 190.726 1.00 62.45 247 HIS A N 1
ATOM 1025 C CA . HIS A 1 249 ? 214.966 150.211 189.718 1.00 62.45 247 HIS A CA 1
ATOM 1026 C C . HIS A 1 249 ? 214.817 148.803 189.151 1.00 62.45 247 HIS A C 1
ATOM 1027 O O . HIS A 1 249 ? 215.254 148.486 188.044 1.00 62.45 247 HIS A O 1
ATOM 1029 N N . LEU A 1 250 ? 214.177 147.949 189.925 1.00 56.46 248 LEU A N 1
ATOM 1030 C CA . LEU A 1 250 ? 213.873 146.610 189.456 1.00 56.46 248 LEU A CA 1
ATOM 1031 C C . LEU A 1 250 ? 212.676 146.685 188.527 1.00 56.46 248 LEU A C 1
ATOM 1032 O O . LEU A 1 250 ? 211.546 146.853 188.993 1.00 56.46 248 LEU A O 1
ATOM 1034 N N . PRO A 1 251 ? 212.874 146.550 187.223 1.00 53.85 249 PRO A N 1
ATOM 1035 C CA . PRO A 1 251 ? 211.798 146.849 186.276 1.00 53.85 249 PRO A CA 1
ATOM 1036 C C . PRO A 1 251 ? 210.649 145.869 186.413 1.00 53.85 249 PRO A C 1
ATOM 1037 O O . PRO A 1 251 ? 210.710 144.877 187.138 1.00 53.85 249 PRO A O 1
ATOM 1041 N N . GLN A 1 252 ? 209.583 146.164 185.686 1.00 45.65 250 GLN A N 1
ATOM 1042 C CA . GLN A 1 252 ? 208.444 145.264 185.652 1.00 45.65 250 GLN A CA 1
ATOM 1043 C C . GLN A 1 252 ? 208.736 144.121 184.701 1.00 45.65 250 GLN A C 1
ATOM 1044 O O . GLN A 1 252 ? 209.886 143.908 184.314 1.00 45.65 250 GLN A O 1
ATOM 1046 N N . ILE A 1 253 ? 207.707 143.376 184.329 1.00 36.17 251 ILE A N 1
ATOM 1047 C CA . ILE A 1 253 ? 207.836 142.336 183.318 1.00 36.17 251 ILE A CA 1
ATOM 1048 C C . ILE A 1 253 ? 206.421 141.926 182.946 1.00 36.17 251 ILE A C 1
ATOM 1049 O O . ILE A 1 253 ? 205.472 142.340 183.618 1.00 36.17 251 ILE A O 1
ATOM 1051 N N . PRO A 1 254 ? 206.216 141.154 181.895 1.00 39.84 252 PRO A N 1
ATOM 1052 C CA . PRO A 1 254 ? 204.881 140.640 181.606 1.00 39.84 252 PRO A CA 1
ATOM 1053 C C . PRO A 1 254 ? 204.648 139.280 182.247 1.00 39.84 252 PRO A C 1
ATOM 1054 O O . PRO A 1 254 ? 205.568 138.609 182.714 1.00 39.84 252 PRO A O 1
ATOM 1058 N N . GLY A 1 255 ? 203.383 138.879 182.238 1.00 40.70 253 GLY A N 1
ATOM 1059 C CA . GLY A 1 255 ? 203.001 137.664 182.926 1.00 40.70 253 GLY A CA 1
ATOM 1060 C C . GLY A 1 255 ? 203.627 136.428 182.321 1.00 40.70 253 GLY A C 1
ATOM 1061 O O . GLY A 1 255 ? 204.168 135.583 183.034 1.00 40.70 253 GLY A O 1
ATOM 1062 N N . LYS A 1 256 ? 203.550 136.293 180.999 1.00 39.79 254 LYS A N 1
ATOM 1063 C CA . LYS A 1 256 ? 204.063 135.081 180.375 1.00 39.79 254 LYS A CA 1
ATOM 1064 C C . LYS A 1 256 ? 205.569 134.968 180.555 1.00 39.79 254 LYS A C 1
ATOM 1065 O O . LYS A 1 256 ? 206.096 133.875 180.801 1.00 39.79 254 LYS A O 1
ATOM 1067 N N . LEU A 1 257 ? 206.279 136.092 180.457 1.00 41.80 255 LEU A N 1
ATOM 1068 C CA . LEU A 1 257 ? 207.721 136.071 180.668 1.00 41.80 255 LEU A CA 1
ATOM 1069 C C . LEU A 1 257 ? 208.061 135.700 182.101 1.00 41.80 255 LEU A C 1
ATOM 1070 O O . LEU A 1 257 ? 208.975 134.900 182.345 1.00 41.80 255 LEU A O 1
ATOM 1072 N N . LEU A 1 258 ? 207.341 136.271 183.064 1.00 40.11 256 LEU A N 1
ATOM 1073 C CA . LEU A 1 258 ? 207.562 135.888 184.450 1.00 40.11 256 LEU A CA 1
ATOM 1074 C C . LEU A 1 258 ? 207.332 134.397 184.647 1.00 40.11 256 LEU A C 1
ATOM 1075 O O . LEU A 1 258 ? 208.082 133.730 185.370 1.00 40.11 256 LEU A O 1
ATOM 1080 N N . PHE A 1 259 ? 206.300 133.860 184.011 1.00 39.15 257 PHE A N 1
ATOM 1081 C CA . PHE A 1 259 ? 205.981 132.452 184.175 1.00 39.15 257 PHE A CA 1
ATOM 1082 C C . PHE A 1 259 ? 207.080 131.574 183.612 1.00 39.15 257 PHE A C 1
ATOM 1083 O O . PHE A 1 259 ? 207.440 130.553 184.209 1.00 39.15 257 PHE A O 1
ATOM 1091 N N . SER A 1 260 ? 207.631 131.956 182.464 1.00 40.70 258 SER A N 1
ATOM 1092 C CA . SER A 1 260 ? 208.717 131.172 181.889 1.00 40.70 258 SER A CA 1
ATOM 1093 C C . SER A 1 260 ? 209.950 131.221 182.777 1.00 40.70 258 SER A C 1
ATOM 1094 O O . SER A 1 260 ? 210.624 130.200 182.980 1.00 40.70 258 SER A O 1
ATOM 1097 N N . LEU A 1 261 ? 210.255 132.396 183.325 1.00 40.03 259 LEU A N 1
ATOM 1098 C CA . LEU A 1 261 ? 211.372 132.506 184.255 1.00 40.03 259 LEU A CA 1
ATOM 1099 C C . LEU A 1 261 ? 211.181 131.591 185.460 1.00 40.03 259 LEU A C 1
ATOM 1100 O O . LEU A 1 261 ? 212.120 130.903 185.886 1.00 40.03 259 LEU A O 1
ATOM 1105 N N . VAL A 1 262 ? 209.968 131.560 186.017 1.00 41.42 260 VAL A N 1
ATOM 1106 C CA . VAL A 1 262 ? 209.713 130.727 187.188 1.00 41.42 260 VAL A CA 1
ATOM 1107 C C . VAL A 1 262 ? 209.857 129.254 186.842 1.00 41.42 260 VAL A C 1
ATOM 1108 O O . VAL A 1 262 ? 210.405 128.473 187.626 1.00 41.42 260 VAL A O 1
ATOM 1110 N N . LYS A 1 263 ? 209.367 128.843 185.675 1.00 41.19 261 LYS A N 1
ATOM 1111 C CA . LYS A 1 263 ? 209.494 127.441 185.297 1.00 41.19 261 LYS A CA 1
ATOM 1112 C C . LYS A 1 263 ? 210.955 127.046 185.152 1.00 41.19 261 LYS A C 1
ATOM 1113 O O . LYS A 1 263 ? 211.364 125.954 185.576 1.00 41.19 261 LYS A O 1
ATOM 1115 N N . ARG A 1 264 ? 211.768 127.929 184.576 1.00 40.31 262 ARG A N 1
ATOM 1116 C CA . ARG A 1 264 ? 213.191 127.631 184.467 1.00 40.31 262 ARG A CA 1
ATOM 1117 C C . ARG A 1 264 ? 213.836 127.502 185.839 1.00 40.31 262 ARG A C 1
ATOM 1118 O O . ARG A 1 264 ? 214.631 126.582 186.083 1.00 40.31 262 ARG A O 1
ATOM 1120 N N . TYR A 1 265 ? 213.519 128.425 186.744 1.00 40.13 263 TYR A N 1
ATOM 1121 C CA . TYR A 1 265 ? 214.086 128.364 188.085 1.00 40.13 263 TYR A CA 1
ATOM 1122 C C . TYR A 1 265 ? 213.704 127.073 188.778 1.00 40.13 263 TYR A C 1
ATOM 1123 O O . TYR A 1 265 ? 214.517 126.469 189.495 1.00 40.13 263 TYR A O 1
ATOM 1132 N N . LEU A 1 266 ? 212.468 126.637 188.584 1.00 46.19 264 LEU A N 1
ATOM 1133 C CA . LEU A 1 266 ? 212.036 125.402 189.209 1.00 46.19 264 LEU A CA 1
ATOM 1134 C C . LEU A 1 266 ? 212.798 124.214 188.656 1.00 46.19 264 LEU A C 1
ATOM 1135 O O . LEU A 1 266 ? 213.173 123.316 189.411 1.00 46.19 264 LEU A O 1
ATOM 1140 N N . CYS A 1 267 ? 213.057 124.186 187.352 1.00 45.72 265 CYS A N 1
ATOM 1141 C CA . CYS A 1 267 ? 213.825 123.064 186.817 1.00 45.72 265 CYS A CA 1
ATOM 1142 C C . CYS A 1 267 ? 215.237 123.051 187.383 1.00 45.72 265 CYS A C 1
ATOM 1143 O O . CYS A 1 267 ? 215.775 121.986 187.739 1.00 45.72 265 CYS A O 1
ATOM 1146 N N . VAL A 1 268 ? 215.854 124.229 187.472 1.00 40.87 266 VAL A N 1
ATOM 1147 C CA . VAL A 1 268 ? 217.184 124.310 188.064 1.00 40.87 266 VAL A CA 1
ATOM 1148 C C . VAL A 1 268 ? 217.172 123.662 189.432 1.00 40.87 266 VAL A C 1
ATOM 1149 O O . VAL A 1 268 ? 217.816 122.634 189.654 1.00 40.87 266 VAL A O 1
ATOM 1153 N N . THR A 1 269 ? 216.382 124.217 190.350 1.00 41.55 267 THR A N 1
ATOM 1154 C CA . THR A 1 269 ? 216.382 123.653 191.690 1.00 41.55 267 THR A CA 1
ATOM 1155 C C . THR A 1 269 ? 215.971 122.197 191.687 1.00 41.55 267 THR A C 1
ATOM 1156 O O . THR A 1 269 ? 216.361 121.458 192.591 1.00 41.55 267 THR A O 1
ATOM 1160 N N . SER A 1 270 ? 215.213 121.759 190.686 1.00 43.40 268 SER A N 1
ATOM 1161 C CA . SER A 1 270 ? 214.814 120.362 190.647 1.00 43.40 268 SER A CA 1
ATOM 1162 C C . SER A 1 270 ? 216.023 119.467 190.528 1.00 43.40 268 SER A C 1
ATOM 1163 O O . SER A 1 270 ? 216.138 118.466 191.238 1.00 43.40 268 SER A O 1
ATOM 1165 N N . LEU A 1 271 ? 216.946 119.818 189.647 1.00 44.59 269 LEU A N 1
ATOM 1166 C CA . LEU A 1 271 ? 218.131 118.983 189.481 1.00 44.59 269 LEU A CA 1
ATOM 1167 C C . LEU A 1 271 ? 219.308 119.416 190.345 1.00 44.59 269 LEU A C 1
ATOM 1168 O O . LEU A 1 271 ? 220.325 118.724 190.357 1.00 44.59 269 LEU A O 1
ATOM 1170 N N . LEU A 1 272 ? 219.199 120.522 191.072 1.00 45.54 270 LEU A N 1
ATOM 1171 C CA . LEU A 1 272 ? 220.361 121.152 191.690 1.00 45.54 270 LEU A CA 1
ATOM 1172 C C . LEU A 1 272 ? 220.819 120.503 192.978 1.00 45.54 270 LEU A C 1
ATOM 1173 O O . LEU A 1 272 ? 221.615 121.116 193.689 1.00 45.54 270 LEU A O 1
ATOM 1175 N N . ASP A 1 273 ? 220.353 119.312 193.309 1.00 52.59 271 ASP A N 1
ATOM 1176 C CA . ASP A 1 273 ? 220.797 118.635 194.523 1.00 52.59 271 ASP A CA 1
ATOM 1177 C C . ASP A 1 273 ? 221.339 117.241 194.269 1.00 52.59 271 ASP A C 1
ATOM 1178 O O . ASP A 1 273 ? 222.329 116.847 194.885 1.00 52.59 271 ASP A O 1
ATOM 1180 N N . GLN A 1 274 ? 220.729 116.493 193.353 1.00 54.77 272 GLN A N 1
ATOM 1181 C CA . GLN A 1 274 ? 221.134 115.124 193.085 1.00 54.77 272 GLN A CA 1
ATOM 1182 C C . GLN A 1 274 ? 222.534 115.014 192.509 1.00 54.77 272 GLN A C 1
ATOM 1183 O O . GLN A 1 274 ? 222.984 113.897 192.247 1.00 54.77 272 GLN A O 1
ATOM 1185 N N . LEU A 1 275 ? 223.228 116.121 192.295 1.00 57.87 273 LEU A N 1
ATOM 1186 C CA . LEU A 1 275 ? 224.538 116.060 191.663 1.00 57.87 273 LEU A CA 1
ATOM 1187 C C . LEU A 1 275 ? 225.587 115.568 192.651 1.00 57.87 273 LEU A C 1
ATOM 1188 O O . LEU A 1 275 ? 225.940 114.389 192.661 1.00 57.87 273 LEU A O 1
ATOM 1190 N N . SER A 1 296 ? 226.018 108.837 183.381 1.00 106.46 294 SER A N 1
ATOM 1191 C CA . SER A 1 296 ? 227.258 109.049 184.118 1.00 106.46 294 SER A CA 1
ATOM 1192 C C . SER A 1 296 ? 227.247 110.398 184.822 1.00 106.46 294 SER A C 1
ATOM 1193 O O . SER A 1 296 ? 226.385 111.234 184.562 1.00 106.46 294 SER A O 1
ATOM 1195 N N . ARG A 1 297 ? 228.210 110.601 185.721 1.00 106.14 295 ARG A N 1
ATOM 1196 C CA . ARG A 1 297 ? 228.306 111.879 186.415 1.00 106.14 295 ARG A CA 1
ATOM 1197 C C . ARG A 1 297 ? 228.524 113.017 185.430 1.00 106.14 295 ARG A C 1
ATOM 1198 O O . ARG A 1 297 ? 228.030 114.132 185.638 1.00 106.14 295 ARG A O 1
ATOM 1200 N N . GLY A 1 298 ? 229.264 112.756 184.352 1.00 99.67 296 GLY A N 1
ATOM 1201 C CA . GLY A 1 298 ? 229.403 113.752 183.308 1.00 99.67 296 GLY A CA 1
ATOM 1202 C C . GLY A 1 298 ? 228.070 114.153 182.714 1.00 99.67 296 GLY A C 1
ATOM 1203 O O . GLY A 1 298 ? 227.869 115.317 182.356 1.00 99.67 296 GLY A O 1
ATOM 1204 N N . GLN A 1 299 ? 227.136 113.207 182.621 1.00 94.82 297 GLN A N 1
ATOM 1205 C CA . GLN A 1 299 ? 225.799 113.537 182.144 1.00 94.82 297 GLN A CA 1
ATOM 1206 C C . GLN A 1 299 ? 225.111 114.511 183.090 1.00 94.82 297 GLN A C 1
ATOM 1207 O O . GLN A 1 299 ? 224.502 115.493 182.654 1.00 94.82 297 GLN A O 1
ATOM 1209 N N . ARG A 1 300 ? 225.198 114.254 184.395 1.00 90.25 298 ARG A N 1
ATOM 1210 C CA . ARG A 1 300 ? 224.584 115.162 185.355 1.00 90.25 298 ARG A CA 1
ATOM 1211 C C . ARG A 1 300 ? 225.232 116.536 185.294 1.00 90.25 298 ARG A C 1
ATOM 1212 O O . ARG A 1 300 ? 224.545 117.561 185.391 1.00 90.25 298 ARG A O 1
ATOM 1214 N N . GLU A 1 301 ? 226.551 116.580 185.122 1.00 77.44 299 GLU A N 1
ATOM 1215 C CA . GLU A 1 301 ? 227.233 117.863 185.025 1.00 77.44 299 GLU A CA 1
ATOM 1216 C C . GLU A 1 301 ? 226.762 118.636 183.805 1.00 77.44 299 GLU A C 1
ATOM 1217 O O . GLU A 1 301 ? 226.460 119.830 183.889 1.00 77.44 299 GLU A O 1
ATOM 1219 N N . LEU A 1 302 ? 226.690 117.967 182.659 1.00 75.68 300 LEU A N 1
ATOM 1220 C CA . LEU A 1 302 ? 226.247 118.645 181.450 1.00 75.68 300 LEU A CA 1
ATOM 1221 C C . LEU A 1 302 ? 224.818 119.136 181.596 1.00 75.68 300 LEU A C 1
ATOM 1222 O O . LEU A 1 302 ? 224.489 120.259 181.185 1.00 75.68 300 LEU A O 1
ATOM 1224 N N . GLU A 1 303 ? 223.955 118.311 182.190 1.00 69.27 301 GLU A N 1
ATOM 1225 C CA . GLU A 1 303 ? 222.570 118.714 182.389 1.00 69.27 301 GLU A CA 1
ATOM 1226 C C . GLU A 1 303 ? 222.487 119.957 183.259 1.00 69.27 301 GLU A C 1
ATOM 1227 O O . GLU A 1 303 ? 221.812 120.930 182.906 1.00 69.27 301 GLU A O 1
ATOM 1229 N N . PHE A 1 304 ? 223.174 119.947 184.396 1.00 60.13 302 PHE A N 1
ATOM 1230 C CA . PHE A 1 304 ? 223.094 121.096 185.285 1.00 60.13 302 PHE A CA 1
ATOM 1231 C C . PHE A 1 304 ? 223.652 122.345 184.620 1.00 60.13 302 PHE A C 1
ATOM 1232 O O . PHE A 1 304 ? 223.131 123.454 184.819 1.00 60.13 302 PHE A O 1
ATOM 1240 N N . SER A 1 305 ? 224.718 122.189 183.834 1.00 58.73 303 SER A N 1
ATOM 1241 C CA . SER A 1 305 ? 225.299 123.341 183.163 1.00 58.73 303 SER A CA 1
ATOM 1242 C C . SER A 1 305 ? 224.301 123.952 182.203 1.00 58.73 303 SER A C 1
ATOM 1243 O O . SER A 1 305 ? 224.066 125.166 182.219 1.00 58.73 303 SER A O 1
ATOM 1245 N N . MET A 1 306 ? 223.685 123.122 181.369 1.00 55.31 304 MET A N 1
ATOM 1246 C CA . MET A 1 306 ? 222.698 123.646 180.439 1.00 55.31 304 MET A CA 1
ATOM 1247 C C . MET A 1 306 ? 221.539 124.293 181.181 1.00 55.31 304 MET A C 1
ATOM 1248 O O . MET A 1 306 ? 221.001 125.318 180.742 1.00 55.31 304 MET A O 1
ATOM 1250 N N . ALA A 1 307 ? 221.157 123.726 182.328 1.00 52.96 305 ALA A N 1
ATOM 1251 C CA . ALA A 1 307 ? 220.038 124.275 183.087 1.00 52.96 305 ALA A CA 1
ATOM 1252 C C . ALA A 1 307 ? 220.334 125.688 183.562 1.00 52.96 305 ALA A C 1
ATOM 1253 O O . ALA A 1 307 ? 219.548 126.619 183.326 1.00 52.96 305 ALA A O 1
ATOM 1255 N N . VAL A 1 308 ? 221.458 125.869 184.250 1.00 48.30 306 VAL A N 1
ATOM 1256 C CA . VAL A 1 308 ? 221.750 127.201 184.758 1.00 48.30 306 VAL A CA 1
ATOM 1257 C C . VAL A 1 308 ? 221.973 128.160 183.610 1.00 48.30 306 VAL A C 1
ATOM 1258 O O . VAL A 1 308 ? 221.643 129.351 183.709 1.00 48.30 306 VAL A O 1
ATOM 1262 N N . GLY A 1 309 ? 222.518 127.675 182.500 1.00 48.24 307 GLY A N 1
ATOM 1263 C CA . GLY A 1 309 ? 222.650 128.536 181.345 1.00 48.24 307 GLY A CA 1
ATOM 1264 C C . GLY A 1 309 ? 221.311 129.064 180.887 1.00 48.24 307 GLY A C 1
ATOM 1265 O O . GLY A 1 309 ? 221.157 130.254 180.615 1.00 48.24 307 GLY A O 1
ATOM 1266 N N . ASN A 1 310 ? 220.319 128.186 180.815 1.00 50.98 308 ASN A N 1
ATOM 1267 C CA . ASN A 1 310 ? 218.996 128.632 180.412 1.00 50.98 308 ASN A CA 1
ATOM 1268 C C . ASN A 1 310 ? 218.442 129.663 181.380 1.00 50.98 308 ASN A C 1
ATOM 1269 O O . ASN A 1 310 ? 217.873 130.678 180.957 1.00 50.98 308 ASN A O 1
ATOM 1274 N N . LEU A 1 311 ? 218.575 129.414 182.685 1.00 48.44 309 LEU A N 1
ATOM 1275 C CA . LEU A 1 311 ? 217.993 130.338 183.659 1.00 48.44 309 LEU A CA 1
ATOM 1276 C C . LEU A 1 311 ? 218.615 131.720 183.540 1.00 48.44 309 LEU A C 1
ATOM 1277 O O . LEU A 1 311 ? 217.902 132.724 183.482 1.00 48.44 309 LEU A O 1
ATOM 1279 N N . ILE A 1 312 ? 219.946 131.793 183.480 1.00 48.11 310 ILE A N 1
ATOM 1280 C CA . ILE A 1 312 ? 220.600 133.097 183.401 1.00 48.11 310 ILE A CA 1
ATOM 1281 C C . ILE A 1 312 ? 220.303 133.769 182.072 1.00 48.11 310 ILE A C 1
ATOM 1282 O O . ILE A 1 312 ? 220.123 134.989 182.008 1.00 48.11 310 ILE A O 1
ATOM 1287 N N . SER A 1 313 ? 220.224 132.995 180.993 1.00 47.43 311 SER A N 1
ATOM 1288 C CA . SER A 1 313 ? 219.865 133.564 179.703 1.00 47.43 311 SER A CA 1
ATOM 1289 C C . SER A 1 313 ? 218.509 134.246 179.766 1.00 47.43 311 SER A C 1
ATOM 1290 O O . SER A 1 313 ? 218.381 135.445 179.480 1.00 47.43 311 SER A O 1
ATOM 1292 N N . GLU A 1 314 ? 217.478 133.490 180.139 1.00 46.55 312 GLU A N 1
ATOM 1293 C CA . GLU A 1 314 ? 216.139 134.058 180.171 1.00 46.55 312 GLU A CA 1
ATOM 1294 C C . GLU A 1 314 ? 216.031 135.187 181.181 1.00 46.55 312 GLU A C 1
ATOM 1295 O O . GLU A 1 314 ? 215.276 136.134 180.959 1.00 46.55 312 GLU A O 1
ATOM 1297 N N . LEU A 1 315 ? 216.782 135.127 182.281 1.00 46.63 313 LEU A N 1
ATOM 1298 C CA . LEU A 1 315 ? 216.706 136.194 183.270 1.00 46.63 313 LEU A CA 1
ATOM 1299 C C . LEU A 1 315 ? 217.294 137.483 182.727 1.00 46.63 313 LEU A C 1
ATOM 1300 O O . LEU A 1 315 ? 216.687 138.552 182.847 1.00 46.63 313 LEU A O 1
ATOM 1305 N N . VAL A 1 316 ? 218.494 137.409 182.149 1.00 49.67 314 VAL A N 1
ATOM 1306 C CA . VAL A 1 316 ? 219.094 138.592 181.549 1.00 49.67 314 VAL A CA 1
ATOM 1307 C C . VAL A 1 316 ? 218.160 139.174 180.508 1.00 49.67 314 VAL A C 1
ATOM 1308 O O . VAL A 1 316 ? 217.945 140.390 180.461 1.00 49.67 314 VAL A O 1
ATOM 1310 N N . ARG A 1 317 ? 217.549 138.319 179.686 1.00 54.84 315 ARG A N 1
ATOM 1311 C CA . ARG A 1 317 ? 216.628 138.829 178.674 1.00 54.84 315 ARG A CA 1
ATOM 1312 C C . ARG A 1 317 ? 215.456 139.551 179.314 1.00 54.84 315 ARG A C 1
ATOM 1313 O O . ARG A 1 317 ? 215.266 140.752 179.109 1.00 54.84 315 ARG A O 1
ATOM 1321 N N . SER A 1 318 ? 214.660 138.829 180.101 1.00 54.05 316 SER A N 1
ATOM 1322 C CA . SER A 1 318 ? 213.464 139.401 180.706 1.00 54.05 316 SER A CA 1
ATOM 1323 C C . SER A 1 318 ? 213.781 140.690 181.448 1.00 54.05 316 SER A C 1
ATOM 1324 O O . SER A 1 318 ? 213.255 141.755 181.116 1.00 54.05 316 SER A O 1
ATOM 1326 N N . MET A 1 319 ? 214.655 140.624 182.446 1.00 50.48 317 MET A N 1
ATOM 1327 C CA . MET A 1 319 ? 214.977 141.850 183.155 1.00 50.48 317 MET A CA 1
ATOM 1328 C C . MET A 1 319 ? 215.728 142.847 182.294 1.00 50.48 317 MET A C 1
ATOM 1329 O O . MET A 1 319 ? 216.050 143.930 182.787 1.00 50.48 317 MET A O 1
ATOM 1331 N N . GLY A 1 320 ? 216.021 142.526 181.041 1.00 53.25 318 GLY A N 1
ATOM 1332 C CA . GLY A 1 320 ? 216.528 143.540 180.147 1.00 53.25 318 GLY A CA 1
ATOM 1333 C C . GLY A 1 320 ? 217.841 144.132 180.598 1.00 53.25 318 GLY A C 1
ATOM 1334 O O . GLY A 1 320 ? 217.893 145.280 181.037 1.00 53.25 318 GLY A O 1
ATOM 1335 N N . TRP A 1 321 ? 218.905 143.342 180.527 1.00 68.22 319 TRP A N 1
ATOM 1336 C CA . TRP A 1 321 ? 220.229 143.805 180.919 1.00 68.22 319 TRP A CA 1
ATOM 1337 C C . TRP A 1 321 ? 221.260 143.567 179.828 1.00 68.22 319 TRP A C 1
ATOM 1338 O O . TRP A 1 321 ? 222.449 143.450 180.125 1.00 68.22 319 TRP A O 1
ATOM 1349 N N . ALA A 1 322 ? 220.833 143.488 178.577 1.00 77.51 320 ALA A N 1
ATOM 1350 C CA . ALA A 1 322 ? 221.762 143.266 177.483 1.00 77.51 320 ALA A CA 1
ATOM 1351 C C . ALA A 1 322 ? 222.595 144.516 177.222 1.00 77.51 320 ALA A C 1
ATOM 1352 O O . ALA A 1 322 ? 222.522 145.491 177.969 1.00 77.51 320 ALA A O 1
ATOM 1354 N N . PRO A 1 332 ? 242.242 146.999 177.264 1.00 212.60 330 PRO A N 1
ATOM 1355 C CA . PRO A 1 332 ? 243.117 145.882 177.633 1.00 212.60 330 PRO A CA 1
ATOM 1356 C C . PRO A 1 332 ? 243.103 145.600 179.131 1.00 212.60 330 PRO A C 1
ATOM 1357 O O . PRO A 1 332 ? 242.981 146.531 179.925 1.00 212.60 330 PRO A O 1
ATOM 1361 N N . PRO A 1 333 ? 243.226 144.331 179.509 1.00 198.52 331 PRO A N 1
ATOM 1362 C CA . PRO A 1 333 ? 243.207 143.985 180.933 1.00 198.52 331 PRO A CA 1
ATOM 1363 C C . PRO A 1 333 ? 244.476 144.440 181.632 1.00 198.52 331 PRO A C 1
ATOM 1364 O O . PRO A 1 333 ? 245.555 144.507 181.039 1.00 198.52 331 PRO A O 1
ATOM 1368 N N . ARG A 1 334 ? 244.329 144.755 182.918 1.00 175.86 332 ARG A N 1
ATOM 1369 C CA . ARG A 1 334 ? 245.450 145.213 183.714 1.00 175.86 332 ARG A CA 1
ATOM 1370 C C . ARG A 1 334 ? 246.509 144.120 183.810 1.00 175.86 332 ARG A C 1
ATOM 1371 O O . ARG A 1 334 ? 246.208 142.937 183.649 1.00 175.86 332 ARG A O 1
ATOM 1373 N N . PRO A 1 335 ? 247.760 144.496 184.054 1.00 153.69 333 PRO A N 1
ATOM 1374 C CA . PRO A 1 335 ? 248.807 143.487 184.238 1.00 153.69 333 PRO A CA 1
ATOM 1375 C C . PRO A 1 335 ? 248.538 142.628 185.464 1.00 153.69 333 PRO A C 1
ATOM 1376 O O . PRO A 1 335 ? 247.761 142.984 186.351 1.00 153.69 333 PRO A O 1
ATOM 1380 N N . THR A 1 336 ? 249.200 141.479 185.505 1.00 123.20 334 THR A N 1
ATOM 1381 C CA . THR A 1 336 ? 248.970 140.509 186.568 1.00 123.20 334 THR A CA 1
ATOM 1382 C C . THR A 1 336 ? 249.605 141.000 187.860 1.00 123.20 334 THR A C 1
ATOM 1383 O O . THR A 1 336 ? 250.817 140.876 188.050 1.00 123.20 334 THR A O 1
ATOM 1387 N N . ARG A 1 337 ? 248.794 141.550 188.751 1.00 94.45 335 ARG A N 1
ATOM 1388 C CA . ARG A 1 337 ? 249.237 141.928 190.081 1.00 94.45 335 ARG A CA 1
ATOM 1389 C C . ARG A 1 337 ? 248.607 140.980 191.086 1.00 94.45 335 ARG A C 1
ATOM 1390 O O . ARG A 1 337 ? 247.467 140.542 190.907 1.00 94.45 335 ARG A O 1
ATOM 1392 N N . SER A 1 338 ? 249.350 140.656 192.136 1.00 72.96 336 SER A N 1
ATOM 1393 C CA . SER A 1 338 ? 248.883 139.665 193.092 1.00 72.96 336 SER A CA 1
ATOM 1394 C C . SER A 1 338 ? 247.759 140.236 193.931 1.00 72.96 336 SER A C 1
ATOM 1395 O O . SER A 1 338 ? 247.857 141.357 194.433 1.00 72.96 336 SER A O 1
ATOM 1398 N N . ILE A 1 339 ? 246.695 139.451 194.109 1.00 60.03 337 ILE A N 1
ATOM 1399 C CA . ILE A 1 339 ? 245.568 139.904 194.906 1.00 60.03 337 ILE A CA 1
ATOM 1400 C C . ILE A 1 339 ? 245.951 140.154 196.356 1.00 60.03 337 ILE A C 1
ATOM 1401 O O . ILE A 1 339 ? 245.224 140.844 197.072 1.00 60.03 337 ILE A O 1
ATOM 1403 N N . PHE A 1 340 ? 247.084 139.628 196.810 1.00 59.04 338 PHE A N 1
ATOM 1404 C CA . PHE A 1 340 ? 247.410 139.622 198.230 1.00 59.04 338 PHE A CA 1
ATOM 1405 C C . PHE A 1 340 ? 248.454 140.651 198.627 1.00 59.04 338 PHE A C 1
ATOM 1406 O O . PHE A 1 340 ? 248.345 141.245 199.700 1.00 59.04 338 PHE A O 1
ATOM 1414 N N . GLN A 1 341 ? 249.467 140.866 197.808 1.00 71.86 339 GLN A N 1
ATOM 1415 C CA . GLN A 1 341 ? 250.523 141.807 198.152 1.00 71.86 339 GLN A CA 1
ATOM 1416 C C . GLN A 1 341 ? 250.022 143.233 198.010 1.00 71.86 339 GLN A C 1
ATOM 1417 O O . GLN A 1 341 ? 249.800 143.684 196.880 1.00 71.86 339 GLN A O 1
ATOM 1423 N N . PRO A 1 342 ? 249.840 143.980 199.101 1.00 69.16 340 PRO A N 1
ATOM 1424 C CA . PRO A 1 342 ? 249.295 145.329 199.007 1.00 69.16 340 PRO A CA 1
ATOM 1425 C C . PRO A 1 342 ? 250.366 146.355 198.680 1.00 69.16 340 PRO A C 1
ATOM 1426 O O . PRO A 1 342 ? 251.080 146.160 197.698 1.00 69.16 340 PRO A O 1
ATOM 1430 N N . TYR A 1 478 ? 262.032 135.861 196.145 1.00 104.90 476 TYR A N 1
ATOM 1431 C CA . TYR A 1 478 ? 261.532 134.554 195.736 1.00 104.90 476 TYR A CA 1
ATOM 1432 C C . TYR A 1 478 ? 260.303 134.693 194.846 1.00 104.90 476 TYR A C 1
ATOM 1433 O O . TYR A 1 478 ? 259.408 135.487 195.136 1.00 104.90 476 TYR A O 1
ATOM 1435 N N . PRO A 1 479 ? 260.258 133.925 193.759 1.00 100.93 477 PRO A N 1
ATOM 1436 C CA . PRO A 1 479 ? 259.099 133.991 192.862 1.00 100.93 477 PRO A CA 1
ATOM 1437 C C . PRO A 1 479 ? 257.890 133.329 193.502 1.00 100.93 477 PRO A C 1
ATOM 1438 O O . PRO A 1 479 ? 257.965 132.194 193.978 1.00 100.93 477 PRO A O 1
ATOM 1442 N N . LEU A 1 480 ? 256.779 134.047 193.513 1.00 85.07 478 LEU A N 1
ATOM 1443 C CA . LEU A 1 480 ? 255.567 133.545 194.140 1.00 85.07 478 LEU A CA 1
ATOM 1444 C C . LEU A 1 480 ? 255.016 132.379 193.336 1.00 85.07 478 LEU A C 1
ATOM 1445 O O . LEU A 1 480 ? 254.682 132.554 192.159 1.00 85.07 478 LEU A O 1
ATOM 1450 N N . PRO A 1 481 ? 254.899 131.183 193.917 1.00 80.35 479 PRO A N 1
ATOM 1451 C CA . PRO A 1 481 ? 254.485 130.012 193.135 1.00 80.35 479 PRO A CA 1
ATOM 1452 C C . PRO A 1 481 ? 253.020 130.003 192.745 1.00 80.35 479 PRO A C 1
ATOM 1453 O O . PRO A 1 481 ? 252.582 129.044 192.103 1.00 80.35 479 PRO A O 1
ATOM 1457 N N . TYR A 1 482 ? 252.244 131.025 193.105 1.00 66.37 480 TYR A N 1
ATOM 1458 C CA . TYR A 1 482 ? 250.847 131.093 192.714 1.00 66.37 480 TYR A CA 1
ATOM 1459 C C . TYR A 1 482 ? 250.550 132.148 191.665 1.00 66.37 480 TYR A C 1
ATOM 1460 O O . TYR A 1 482 ? 249.545 132.023 190.962 1.00 66.37 480 TYR A O 1
ATOM 1469 N N . LEU A 1 483 ? 251.385 133.178 191.540 1.00 71.80 481 LEU A N 1
ATOM 1470 C CA . LEU A 1 483 ? 251.115 134.221 190.558 1.00 71.80 481 LEU A CA 1
ATOM 1471 C C . LEU A 1 483 ? 251.291 133.701 189.141 1.00 71.80 481 LEU A C 1
ATOM 1472 O O . LEU A 1 483 ? 250.521 134.060 188.244 1.00 71.80 481 LEU A O 1
ATOM 1474 N N . GLN A 1 484 ? 252.290 132.858 188.916 1.00 76.51 482 GLN A N 1
ATOM 1475 C CA . GLN A 1 484 ? 252.527 132.315 187.587 1.00 76.51 482 GLN A CA 1
ATOM 1476 C C . GLN A 1 484 ? 251.717 131.044 187.379 1.00 76.51 482 GLN A C 1
ATOM 1477 O O . GLN A 1 484 ? 251.040 130.576 188.294 1.00 76.51 482 GLN A O 1
ATOM 1479 N N . THR A 1 497 ? 239.565 125.662 174.563 1.00 116.36 495 THR A N 1
ATOM 1480 C CA . THR A 1 497 ? 238.982 125.814 175.890 1.00 116.36 495 THR A CA 1
ATOM 1481 C C . THR A 1 497 ? 237.756 124.929 176.043 1.00 116.36 495 THR A C 1
ATOM 1482 O O . THR A 1 497 ? 237.131 124.548 175.057 1.00 116.36 495 THR A O 1
ATOM 1484 N N . GLN A 1 498 ? 237.414 124.602 177.289 1.00 111.95 496 GLN A N 1
ATOM 1485 C CA . GLN A 1 498 ? 236.232 123.786 177.536 1.00 111.95 496 GLN A CA 1
ATOM 1486 C C . GLN A 1 498 ? 234.972 124.628 177.614 1.00 111.95 496 GLN A C 1
ATOM 1487 O O . GLN A 1 498 ? 233.906 124.182 177.181 1.00 111.95 496 GLN A O 1
ATOM 1489 N N . ALA A 1 499 ? 235.070 125.841 178.153 1.00 107.84 497 ALA A N 1
ATOM 1490 C CA . ALA A 1 499 ? 233.886 126.680 178.274 1.00 107.84 497 ALA A CA 1
ATOM 1491 C C . ALA A 1 499 ? 233.362 127.089 176.907 1.00 107.84 497 ALA A C 1
ATOM 1492 O O . ALA A 1 499 ? 232.145 127.116 176.681 1.00 107.84 497 ALA A O 1
ATOM 1494 N N . GLU A 1 500 ? 234.264 127.425 175.987 1.00 107.09 498 GLU A N 1
ATOM 1495 C CA . GLU A 1 500 ? 233.832 127.795 174.648 1.00 107.09 498 GLU A CA 1
ATOM 1496 C C . GLU A 1 500 ? 233.093 126.642 173.993 1.00 107.09 498 GLU A C 1
ATOM 1497 O O . GLU A 1 500 ? 232.026 126.825 173.391 1.00 107.09 498 GLU A O 1
ATOM 1499 N N . TRP A 1 501 ? 233.644 125.438 174.111 1.00 110.61 499 TRP A N 1
ATOM 1500 C CA . TRP A 1 501 ? 232.976 124.284 173.537 1.00 110.61 499 TRP A CA 1
ATOM 1501 C C . TRP A 1 501 ? 231.623 124.064 174.190 1.00 110.61 499 TRP A C 1
ATOM 1502 O O . TRP A 1 501 ? 230.647 123.726 173.511 1.00 110.61 499 TRP A O 1
ATOM 1513 N N . TRP A 1 502 ? 231.539 124.254 175.506 1.00 104.96 500 TRP A N 1
ATOM 1514 C CA . TRP A 1 502 ? 230.266 124.060 176.183 1.00 104.96 500 TRP A CA 1
ATOM 1515 C C . TRP A 1 502 ? 229.219 125.023 175.645 1.00 104.96 500 TRP A C 1
ATOM 1516 O O . TRP A 1 502 ? 228.085 124.627 175.356 1.00 104.96 500 TRP A O 1
ATOM 1518 N N . GLU A 1 503 ? 229.589 126.294 175.490 1.00 103.33 501 GLU A N 1
ATOM 1519 C CA . GLU A 1 503 ? 228.637 127.275 174.977 1.00 103.33 501 GLU A CA 1
ATOM 1520 C C . GLU A 1 503 ? 228.208 126.930 173.559 1.00 103.33 501 GLU A C 1
ATOM 1521 O O . GLU A 1 503 ? 227.025 127.048 173.204 1.00 103.33 501 GLU A O 1
ATOM 1523 N N . LEU A 1 504 ? 229.159 126.510 172.730 1.00 101.25 502 LEU A N 1
ATOM 1524 C CA . LEU A 1 504 ? 228.801 126.085 171.386 1.00 101.25 502 LEU A CA 1
ATOM 1525 C C . LEU A 1 504 ? 227.810 124.938 171.437 1.00 101.25 502 LEU A C 1
ATOM 1526 O O . LEU A 1 504 ? 226.821 124.923 170.695 1.00 101.25 502 LEU A O 1
ATOM 1528 N N . LEU A 1 505 ? 228.051 123.974 172.319 1.00 100.83 503 LEU A N 1
ATOM 1529 C CA . LEU A 1 505 ? 227.173 122.818 172.396 1.00 100.83 503 LEU A CA 1
ATOM 1530 C C . LEU A 1 505 ? 225.787 123.232 172.839 1.00 100.83 503 LEU A C 1
ATOM 1531 O O . LEU A 1 505 ? 224.788 122.674 172.382 1.00 100.83 503 LEU A O 1
ATOM 1533 N N . PHE A 1 506 ? 225.711 124.205 173.743 1.00 105.79 504 PHE A N 1
ATOM 1534 C CA . PHE A 1 506 ? 224.413 124.702 174.181 1.00 105.79 504 PHE A CA 1
ATOM 1535 C C . PHE A 1 506 ? 223.649 125.297 173.012 1.00 105.79 504 PHE A C 1
ATOM 1536 O O . PHE A 1 506 ? 222.475 124.979 172.790 1.00 105.79 504 PHE A O 1
ATOM 1538 N N . PHE A 1 507 ? 224.307 126.162 172.243 1.00 96.25 505 PHE A N 1
ATOM 1539 C CA . PHE A 1 507 ? 223.634 126.745 171.089 1.00 96.25 505 PHE A CA 1
ATOM 1540 C C . PHE A 1 507 ? 223.203 125.667 170.111 1.00 96.25 505 PHE A C 1
ATOM 1541 O O . PHE A 1 507 ? 222.145 125.773 169.484 1.00 96.25 505 PHE A O 1
ATOM 1549 N N . ILE A 1 508 ? 224.007 124.613 169.978 1.00 103.32 506 ILE A N 1
ATOM 1550 C CA . ILE A 1 508 ? 223.655 123.517 169.082 1.00 103.32 506 ILE A CA 1
ATOM 1551 C C . ILE A 1 508 ? 222.405 122.810 169.580 1.00 103.32 506 ILE A C 1
ATOM 1552 O O . ILE A 1 508 ? 221.470 122.549 168.817 1.00 103.32 506 ILE A O 1
ATOM 1554 N N . LYS A 1 509 ? 222.373 122.489 170.871 1.00 103.72 507 LYS A N 1
ATOM 1555 C CA . LYS A 1 509 ? 221.190 121.878 171.457 1.00 103.72 507 LYS A CA 1
ATOM 1556 C C . LYS A 1 509 ? 219.974 122.775 171.331 1.00 103.72 507 LYS A C 1
ATOM 1557 O O . LYS A 1 509 ? 218.845 122.277 171.348 1.00 103.72 507 LYS A O 1
ATOM 1559 N N . LYS A 1 510 ? 220.179 124.085 171.203 1.00 107.03 508 LYS A N 1
ATOM 1560 C CA . LYS A 1 510 ? 219.060 124.980 170.951 1.00 107.03 508 LYS A CA 1
ATOM 1561 C C . LYS A 1 510 ? 218.444 124.766 169.579 1.00 107.03 508 LYS A C 1
ATOM 1562 O O . LYS A 1 510 ? 217.337 125.255 169.338 1.00 107.03 508 LYS A O 1
ATOM 1564 N N . LEU A 1 511 ? 219.123 124.061 168.681 1.00 116.21 509 LEU A N 1
ATOM 1565 C CA . LEU A 1 511 ? 218.529 123.722 167.399 1.00 116.21 509 LEU A CA 1
ATOM 1566 C C . LEU A 1 511 ? 217.551 122.565 167.562 1.00 116.21 509 LEU A C 1
ATOM 1567 O O . LEU A 1 511 ? 217.514 121.886 168.590 1.00 116.21 509 LEU A O 1
ATOM 1569 N N . ASP A 1 512 ? 216.745 122.346 166.528 1.00 137.69 510 ASP A N 1
ATOM 1570 C CA . ASP A 1 512 ? 215.749 121.284 166.578 1.00 137.69 510 ASP A CA 1
ATOM 1571 C C . ASP A 1 512 ? 216.429 119.929 166.696 1.00 137.69 510 ASP A C 1
ATOM 1572 O O . ASP A 1 512 ? 217.476 119.690 166.092 1.00 137.69 510 ASP A O 1
ATOM 1574 N N . LEU A 1 513 ? 215.833 119.041 167.496 1.00 144.29 511 LEU A N 1
ATOM 1575 C CA . LEU A 1 513 ? 216.406 117.711 167.667 1.00 144.29 511 LEU A CA 1
ATOM 1576 C C . LEU A 1 513 ? 216.424 116.956 166.349 1.00 144.29 511 LEU A C 1
ATOM 1577 O O . LEU A 1 513 ? 217.378 116.224 166.053 1.00 144.29 511 LEU A O 1
ATOM 1579 N N . CYS A 1 514 ? 215.388 117.141 165.531 1.00 151.83 512 CYS A N 1
ATOM 1580 C CA . CYS A 1 514 ? 215.343 116.494 164.225 1.00 151.83 512 CYS A CA 1
ATOM 1581 C C . CYS A 1 514 ? 216.508 116.945 163.354 1.00 151.83 512 CYS A C 1
ATOM 1582 O O . CYS A 1 514 ? 217.386 116.148 163.010 1.00 151.83 512 CYS A O 1
ATOM 1584 N N . GLU A 1 515 ? 216.545 118.234 163.006 1.00 152.72 513 GLU A N 1
ATOM 1585 C CA . GLU A 1 515 ? 217.611 118.754 162.159 1.00 152.72 513 GLU A CA 1
ATOM 1586 C C . GLU A 1 515 ? 218.984 118.608 162.794 1.00 152.72 513 GLU A C 1
ATOM 1587 O O . GLU A 1 515 ? 219.992 118.746 162.093 1.00 152.72 513 GLU A O 1
ATOM 1589 N N . GLN A 1 516 ? 219.045 118.334 164.094 1.00 156.96 514 GLN A N 1
ATOM 1590 C CA . GLN A 1 516 ? 220.310 118.090 164.769 1.00 156.96 514 GLN A CA 1
ATOM 1591 C C . GLN A 1 516 ? 220.736 116.635 164.689 1.00 156.96 514 GLN A C 1
ATOM 1592 O O . GLN A 1 516 ? 221.931 116.347 164.804 1.00 156.96 514 GLN A O 1
ATOM 1594 N N . GLN A 1 517 ? 219.788 115.715 164.523 1.00 158.35 515 GLN A N 1
ATOM 1595 C CA . GLN A 1 517 ? 220.145 114.316 164.295 1.00 158.35 515 GLN A CA 1
ATOM 1596 C C . GLN A 1 517 ? 221.216 114.149 163.223 1.00 158.35 515 GLN A C 1
ATOM 1597 O O . GLN A 1 517 ? 222.215 113.459 163.487 1.00 158.35 515 GLN A O 1
ATOM 1599 N N . PRO A 1 518 ? 221.107 114.754 162.032 1.00 161.06 516 PRO A N 1
ATOM 1600 C CA . PRO A 1 518 ? 222.248 114.707 161.110 1.00 161.06 516 PRO A CA 1
ATOM 1601 C C . PRO A 1 518 ? 223.427 115.525 161.596 1.00 161.06 516 PRO A C 1
ATOM 1602 O O . PRO A 1 518 ? 224.575 115.123 161.375 1.00 161.06 516 PRO A O 1
ATOM 1606 N N . ILE A 1 519 ? 223.185 116.664 162.248 1.00 157.16 517 ILE A N 1
ATOM 1607 C CA . ILE A 1 519 ? 224.283 117.384 162.883 1.00 157.16 517 ILE A CA 1
ATOM 1608 C C . ILE A 1 519 ? 224.911 116.522 163.967 1.00 157.16 517 ILE A C 1
ATOM 1609 O O . ILE A 1 519 ? 226.129 116.545 164.176 1.00 157.16 517 ILE A O 1
ATOM 1611 N N . PHE A 1 520 ? 224.090 115.730 164.658 1.00 158.30 518 PHE A N 1
ATOM 1612 C CA . PHE A 1 520 ? 224.622 114.800 165.644 1.00 158.30 518 PHE A CA 1
ATOM 1613 C C . PHE A 1 520 ? 225.534 113.778 164.988 1.00 158.30 518 PHE A C 1
ATOM 1614 O O . PHE A 1 520 ? 226.628 113.495 165.491 1.00 158.30 518 PHE A O 1
ATOM 1616 N N . GLN A 1 521 ? 225.101 113.214 163.859 1.00 160.50 519 GLN A N 1
ATOM 1617 C CA . GLN A 1 521 ? 225.930 112.238 163.162 1.00 160.50 519 GLN A CA 1
ATOM 1618 C C . GLN A 1 521 ? 227.229 112.868 162.682 1.00 160.50 519 GLN A C 1
ATOM 1619 O O . GLN A 1 521 ? 228.304 112.271 162.811 1.00 160.50 519 GLN A O 1
ATOM 1621 N N . ASN A 1 522 ? 227.148 114.079 162.128 1.00 159.01 520 ASN A N 1
ATOM 1622 C CA . ASN A 1 522 ? 228.349 114.775 161.684 1.00 159.01 520 ASN A CA 1
ATOM 1623 C C . ASN A 1 522 ? 229.299 115.016 162.847 1.00 159.01 520 ASN A C 1
ATOM 1624 O O . ASN A 1 522 ? 230.522 114.934 162.689 1.00 159.01 520 ASN A O 1
ATOM 1626 N N . LEU A 1 523 ? 228.753 115.314 164.025 1.00 157.10 521 LEU A N 1
ATOM 1627 C CA . LEU A 1 523 ? 229.593 115.461 165.205 1.00 157.10 521 LEU A CA 1
ATOM 1628 C C . LEU A 1 523 ? 230.267 114.141 165.555 1.00 157.10 521 LEU A C 1
ATOM 1629 O O . LEU A 1 523 ? 231.477 114.093 165.799 1.00 157.10 521 LEU A O 1
ATOM 1631 N N . TRP A 1 524 ? 229.499 113.058 165.566 1.00 155.40 522 TRP A N 1
ATOM 1632 C CA . TRP A 1 524 ? 230.039 111.743 165.893 1.00 155.40 522 TRP A CA 1
ATOM 1633 C C . TRP A 1 524 ? 230.754 111.132 164.693 1.00 155.40 522 TRP A C 1
ATOM 1634 O O . TRP A 1 524 ? 231.490 111.816 163.983 1.00 155.40 522 TRP A O 1
ATOM 1636 N N . GLY A 1 537 ? 230.387 114.405 174.922 1.00 149.07 535 GLY A N 1
ATOM 1637 C CA . GLY A 1 537 ? 230.333 115.747 174.374 1.00 149.07 535 GLY A CA 1
ATOM 1638 C C . GLY A 1 537 ? 231.417 116.656 174.915 1.00 149.07 535 GLY A C 1
ATOM 1639 O O . GLY A 1 537 ? 231.147 117.780 175.333 1.00 149.07 535 GLY A O 1
ATOM 1640 N N . GLU A 1 538 ? 232.653 116.163 174.910 1.00 156.92 536 GLU A N 1
ATOM 1641 C CA . GLU A 1 538 ? 233.797 116.923 175.397 1.00 156.92 536 GLU A CA 1
ATOM 1642 C C . GLU A 1 538 ? 234.967 116.791 174.434 1.00 156.92 536 GLU A C 1
ATOM 1643 O O . GLU A 1 538 ? 236.127 116.691 174.845 1.00 156.92 536 GLU A O 1
ATOM 1645 N N . ILE A 1 539 ? 234.676 116.788 173.137 1.00 162.70 537 ILE A N 1
ATOM 1646 C CA . ILE A 1 539 ? 235.699 116.654 172.107 1.00 162.70 537 ILE A CA 1
ATOM 1647 C C . ILE A 1 539 ? 236.213 118.043 171.751 1.00 162.70 537 ILE A C 1
ATOM 1648 O O . ILE A 1 539 ? 235.455 118.884 171.256 1.00 162.70 537 ILE A O 1
ATOM 1650 N N . SER A 1 540 ? 237.496 118.285 172.007 1.00 166.75 538 SER A N 1
ATOM 1651 C CA . SER A 1 540 ? 238.092 119.575 171.696 1.00 166.75 538 SER A CA 1
ATOM 1652 C C . SER A 1 540 ? 238.002 119.850 170.200 1.00 166.75 538 SER A C 1
ATOM 1653 O O . SER A 1 540 ? 237.884 118.939 169.379 1.00 166.75 538 SER A O 1
ATOM 1655 N N . VAL A 1 541 ? 238.059 121.130 169.845 1.00 161.15 539 VAL A N 1
ATOM 1656 C CA . VAL A 1 541 ? 237.837 121.552 168.472 1.00 161.15 539 VAL A CA 1
ATOM 1657 C C . VAL A 1 541 ? 238.999 122.417 168.007 1.00 161.15 539 VAL A C 1
ATOM 1658 O O . VAL A 1 541 ? 239.864 122.819 168.786 1.00 161.15 539 VAL A O 1
ATOM 1660 N N . SER A 1 542 ? 239.009 122.683 166.706 1.00 154.05 540 SER A N 1
ATOM 1661 C CA . SER A 1 542 ? 239.915 123.634 166.092 1.00 154.05 540 SER A CA 1
ATOM 1662 C C . SER A 1 542 ? 239.113 124.818 165.573 1.00 154.05 540 SER A C 1
ATOM 1663 O O . SER A 1 542 ? 237.926 124.694 165.258 1.00 154.05 540 SER A O 1
ATOM 1665 N N . VAL A 1 543 ? 239.779 125.969 165.484 1.00 150.33 541 VAL A N 1
ATOM 1666 C CA . VAL A 1 543 ? 239.090 127.208 165.135 1.00 150.33 541 VAL A CA 1
ATOM 1667 C C . VAL A 1 543 ? 238.365 127.069 163.804 1.00 150.33 541 VAL A C 1
ATOM 1668 O O . VAL A 1 543 ? 237.288 127.639 163.603 1.00 150.33 541 VAL A O 1
ATOM 1670 N N . GLU A 1 544 ? 238.941 126.307 162.876 1.00 150.40 542 GLU A N 1
ATOM 1671 C CA . GLU A 1 544 ? 238.291 126.112 161.587 1.00 150.40 542 GLU A CA 1
ATOM 1672 C C . GLU A 1 544 ? 237.003 125.322 161.749 1.00 150.40 542 GLU A C 1
ATOM 1673 O O . GLU A 1 544 ? 235.965 125.678 161.175 1.00 150.40 542 GLU A O 1
ATOM 1675 N N . MET A 1 545 ? 237.051 124.241 162.525 1.00 147.92 543 MET A N 1
ATOM 1676 C CA . MET A 1 545 ? 235.841 123.477 162.779 1.00 147.92 543 MET A CA 1
ATOM 1677 C C . MET A 1 545 ? 234.794 124.341 163.458 1.00 147.92 543 MET A C 1
ATOM 1678 O O . MET A 1 545 ? 233.598 124.222 163.173 1.00 147.92 543 MET A O 1
ATOM 1683 N N . ALA A 1 546 ? 235.229 125.247 164.333 1.00 151.66 544 ALA A N 1
ATOM 1684 C CA . ALA A 1 546 ? 234.281 126.113 165.028 1.00 151.66 544 ALA A CA 1
ATOM 1685 C C . ALA A 1 546 ? 233.639 127.112 164.074 1.00 151.66 544 ALA A C 1
ATOM 1686 O O . ALA A 1 546 ? 232.433 127.376 164.159 1.00 151.66 544 ALA A O 1
ATOM 1688 N N . GLU A 1 547 ? 234.432 127.695 163.176 1.00 149.46 545 GLU A N 1
ATOM 1689 C CA . GLU A 1 547 ? 233.865 128.595 162.181 1.00 149.46 545 GLU A CA 1
ATOM 1690 C C . GLU A 1 547 ? 232.862 127.861 161.311 1.00 149.46 545 GLU A C 1
ATOM 1691 O O . GLU A 1 547 ? 231.788 128.390 161.001 1.00 149.46 545 GLU A O 1
ATOM 1693 N N . SER A 1 548 ? 233.195 126.634 160.914 1.00 149.84 546 SER A N 1
ATOM 1694 C CA . SER A 1 548 ? 232.253 125.824 160.153 1.00 149.84 546 SER A CA 1
ATOM 1695 C C . SER A 1 548 ? 230.976 125.596 160.941 1.00 149.84 546 SER A C 1
ATOM 1696 O O . SER A 1 548 ? 229.873 125.653 160.386 1.00 149.84 546 SER A O 1
ATOM 1699 N N . LEU A 1 549 ? 231.108 125.334 162.239 1.00 146.59 547 LEU A N 1
ATOM 1700 C CA . LEU A 1 549 ? 229.936 125.094 163.066 1.00 146.59 547 LEU A CA 1
ATOM 1701 C C . LEU A 1 549 ? 229.044 126.327 163.111 1.00 146.59 547 LEU A C 1
ATOM 1702 O O . LEU A 1 549 ? 227.825 126.232 162.928 1.00 146.59 547 LEU A O 1
ATOM 1704 N N . LEU A 1 550 ? 229.641 127.497 163.349 1.00 142.95 548 LEU A N 1
ATOM 1705 C CA . LEU A 1 550 ? 228.854 128.726 163.417 1.00 142.95 548 LEU A CA 1
ATOM 1706 C C . LEU A 1 550 ? 228.191 129.027 162.082 1.00 142.95 548 LEU A C 1
ATOM 1707 O O . LEU A 1 550 ? 227.037 129.467 162.037 1.00 142.95 548 LEU A O 1
ATOM 1709 N N . GLN A 1 551 ? 228.899 128.778 160.983 1.00 144.53 549 GLN A N 1
ATOM 1710 C CA . GLN A 1 551 ? 228.325 129.032 159.669 1.00 144.53 549 GLN A CA 1
ATOM 1711 C C . GLN A 1 551 ? 227.145 128.111 159.401 1.00 144.53 549 GLN A C 1
ATOM 1712 O O . GLN A 1 551 ? 226.089 128.558 158.939 1.00 144.53 549 GLN A O 1
ATOM 1714 N N . VAL A 1 552 ? 227.300 126.818 159.696 1.00 144.74 550 VAL A N 1
ATOM 1715 C CA . VAL A 1 552 ? 226.237 125.863 159.402 1.00 144.74 550 VAL A CA 1
ATOM 1716 C C . VAL A 1 552 ? 225.055 126.065 160.335 1.00 144.74 550 VAL A C 1
ATOM 1717 O O . VAL A 1 552 ? 223.911 125.770 159.973 1.00 144.74 550 VAL A O 1
ATOM 1719 N N . LEU A 1 553 ? 225.301 126.560 161.547 1.00 144.81 551 LEU A N 1
ATOM 1720 C CA . LEU A 1 553 ? 224.207 126.827 162.467 1.00 144.81 551 LEU A CA 1
ATOM 1721 C C . LEU A 1 553 ? 223.473 128.108 162.111 1.00 144.81 551 LEU A C 1
ATOM 1722 O O . LEU A 1 553 ? 222.267 128.213 162.354 1.00 144.81 551 LEU A O 1
ATOM 1724 N N . SER A 1 554 ? 224.173 129.085 161.533 1.00 142.70 552 SER A N 1
ATOM 1725 C CA . SER A 1 554 ? 223.519 130.328 161.147 1.00 142.70 552 SER A CA 1
ATOM 1726 C C . SER A 1 554 ? 222.433 130.109 160.106 1.00 142.70 552 SER A C 1
ATOM 1727 O O . SER A 1 554 ? 221.595 130.993 159.904 1.00 142.70 552 SER A O 1
ATOM 1730 N N . SER A 1 555 ? 222.424 128.951 159.448 1.00 141.07 553 SER A N 1
ATOM 1731 C CA . SER A 1 555 ? 221.475 128.700 158.374 1.00 141.07 553 SER A CA 1
ATOM 1732 C C . SER A 1 555 ? 220.103 128.282 158.877 1.00 141.07 553 SER A C 1
ATOM 1733 O O . SER A 1 555 ? 219.104 128.566 158.208 1.00 141.07 553 SER A O 1
ATOM 1736 N N . ARG A 1 556 ? 220.024 127.617 160.030 1.00 136.69 554 ARG A N 1
ATOM 1737 C CA . ARG A 1 556 ? 218.733 127.137 160.508 1.00 136.69 554 ARG A CA 1
ATOM 1738 C C . ARG A 1 556 ? 217.846 128.291 160.961 1.00 136.69 554 ARG A C 1
ATOM 1739 O O . ARG A 1 556 ? 216.715 128.438 160.484 1.00 136.69 554 ARG A O 1
ATOM 1741 N N . PHE A 1 557 ? 218.341 129.123 161.875 1.00 123.86 555 PHE A N 1
ATOM 1742 C CA . PHE A 1 557 ? 217.559 130.244 162.395 1.00 123.86 555 PHE A CA 1
ATOM 1743 C C . PHE A 1 557 ? 218.428 131.274 163.104 1.00 123.86 555 PHE A C 1
ATOM 1744 O O . PHE A 1 557 ? 217.921 132.143 163.815 1.00 123.86 555 PHE A O 1
ATOM 1746 N N . THR A 1 561 ? 215.685 135.215 168.052 1.00 78.36 559 THR A N 1
ATOM 1747 C CA . THR A 1 561 ? 216.381 134.248 168.886 1.00 78.36 559 THR A CA 1
ATOM 1748 C C . THR A 1 561 ? 217.868 134.503 168.859 1.00 78.36 559 THR A C 1
ATOM 1749 O O . THR A 1 561 ? 218.485 134.761 169.884 1.00 78.36 559 THR A O 1
ATOM 1751 N N . LEU A 1 562 ? 218.437 134.443 167.663 1.00 82.63 560 LEU A N 1
ATOM 1752 C CA . LEU A 1 562 ? 219.876 134.533 167.480 1.00 82.63 560 LEU A CA 1
ATOM 1753 C C . LEU A 1 562 ? 220.416 135.945 167.643 1.00 82.63 560 LEU A C 1
ATOM 1754 O O . LEU A 1 562 ? 221.574 136.180 167.297 1.00 82.63 560 LEU A O 1
ATOM 1756 N N . ASN A 1 563 ? 219.622 136.885 168.157 1.00 78.37 561 ASN A N 1
ATOM 1757 C CA . ASN A 1 563 ? 220.177 138.188 168.499 1.00 78.37 561 ASN A CA 1
ATOM 1758 C C . ASN A 1 563 ? 221.233 138.055 169.582 1.00 78.37 561 ASN A C 1
ATOM 1759 O O . ASN A 1 563 ? 222.311 138.653 169.494 1.00 78.37 561 ASN A O 1
ATOM 1761 N N . ASP A 1 564 ? 220.949 137.257 170.609 1.00 87.36 562 ASP A N 1
ATOM 1762 C CA . ASP A 1 564 ? 221.965 136.960 171.609 1.00 87.36 562 ASP A CA 1
ATOM 1763 C C . ASP A 1 564 ? 223.114 136.164 171.003 1.00 87.36 562 ASP A C 1
ATOM 1764 O O . ASP A 1 564 ? 224.275 136.367 171.370 1.00 87.36 562 ASP A O 1
ATOM 1766 N N . LEU A 1 565 ? 222.809 135.249 170.080 1.00 82.65 563 LEU A N 1
ATOM 1767 C CA . LEU A 1 565 ? 223.867 134.512 169.398 1.00 82.65 563 LEU A CA 1
ATOM 1768 C C . LEU A 1 565 ? 224.837 135.462 168.730 1.00 82.65 563 LEU A C 1
ATOM 1769 O O . LEU A 1 565 ? 226.056 135.298 168.836 1.00 82.65 563 LEU A O 1
ATOM 1771 N N . LEU A 1 566 ? 224.310 136.473 168.049 1.00 83.41 564 LEU A N 1
ATOM 1772 C CA . LEU A 1 566 ? 225.159 137.452 167.394 1.00 83.41 564 LEU A CA 1
ATOM 1773 C C . LEU A 1 566 ? 225.867 138.339 168.402 1.00 83.41 564 LEU A C 1
ATOM 1774 O O . LEU A 1 566 ? 226.998 138.768 168.157 1.00 83.41 564 LEU A O 1
ATOM 1776 N N . ASN A 1 567 ? 225.230 138.629 169.528 1.00 84.72 565 ASN A N 1
ATOM 1777 C CA . ASN A 1 567 ? 225.875 139.468 170.528 1.00 84.72 565 ASN A CA 1
ATOM 1778 C C . ASN A 1 567 ? 226.829 138.691 171.420 1.00 84.72 565 ASN A C 1
ATOM 1779 O O . ASN A 1 567 ? 227.459 139.292 172.295 1.00 84.72 565 ASN A O 1
ATOM 1781 N N . SER A 1 568 ? 226.954 137.385 171.212 1.00 90.58 566 SER A N 1
ATOM 1782 C CA . SER A 1 568 ? 227.755 136.518 172.060 1.00 90.58 566 SER A CA 1
ATOM 1783 C C . SER A 1 568 ? 229.244 136.715 171.801 1.00 90.58 566 SER A C 1
ATOM 1784 O O . SER A 1 568 ? 229.660 137.285 170.791 1.00 90.58 566 SER A O 1
ATOM 1786 N N . GLN A 1 569 ? 230.050 136.228 172.741 1.00 90.57 567 GLN A N 1
ATOM 1787 C CA . GLN A 1 569 ? 231.496 136.276 172.591 1.00 90.57 567 GLN A CA 1
ATOM 1788 C C . GLN A 1 569 ? 232.023 135.150 171.721 1.00 90.57 567 GLN A C 1
ATOM 1789 O O . GLN A 1 569 ? 233.143 135.254 171.203 1.00 90.57 567 GLN A O 1
ATOM 1791 N N . ILE A 1 570 ? 231.240 134.091 171.536 1.00 93.27 568 ILE A N 1
ATOM 1792 C CA . ILE A 1 570 ? 231.693 132.983 170.710 1.00 93.27 568 ILE A CA 1
ATOM 1793 C C . ILE A 1 570 ? 231.856 133.422 169.263 1.00 93.27 568 ILE A C 1
ATOM 1794 O O . ILE A 1 570 ? 232.811 133.024 168.590 1.00 93.27 568 ILE A O 1
ATOM 1799 N N . TYR A 1 571 ? 230.948 134.263 168.761 1.00 95.26 569 TYR A N 1
ATOM 1800 C CA . TYR A 1 571 ? 231.119 134.795 167.413 1.00 95.26 569 TYR A CA 1
ATOM 1801 C C . TYR A 1 571 ? 232.155 135.906 167.377 1.00 95.26 569 TYR A C 1
ATOM 1802 O O . TYR A 1 571 ? 232.859 136.057 166.375 1.00 95.26 569 TYR A O 1
ATOM 1804 N N . THR A 1 572 ? 232.261 136.684 168.455 1.00 94.79 570 THR A N 1
ATOM 1805 C CA . THR A 1 572 ? 233.272 137.731 168.515 1.00 94.79 570 THR A CA 1
ATOM 1806 C C . THR A 1 572 ? 234.669 137.152 168.346 1.00 94.79 570 THR A C 1
ATOM 1807 O O . THR A 1 572 ? 235.497 137.711 167.619 1.00 94.79 570 THR A O 1
ATOM 1809 N N . LYS A 1 573 ? 234.949 136.031 169.000 1.00 93.89 571 LYS A N 1
ATOM 1810 C CA . LYS A 1 573 ? 236.233 135.373 168.811 1.00 93.89 571 LYS A CA 1
ATOM 1811 C C . LYS A 1 573 ? 236.240 134.410 167.632 1.00 93.89 571 LYS A C 1
ATOM 1812 O O . LYS A 1 573 ? 237.320 134.032 167.170 1.00 93.89 571 LYS A O 1
ATOM 1814 N N . TYR A 1 574 ? 235.074 134.000 167.141 1.00 98.49 572 TYR A N 1
ATOM 1815 C CA . TYR A 1 574 ? 234.985 133.109 165.992 1.00 98.49 572 TYR A CA 1
ATOM 1816 C C . TYR A 1 574 ? 233.760 133.429 165.152 1.00 98.49 572 TYR A C 1
ATOM 1817 O O . TYR A 1 574 ? 233.159 132.538 164.555 1.00 98.49 572 TYR A O 1
ATOM 1826 N N . ARG A 1 984 ? 204.661 141.652 156.461 1.00 155.46 982 ARG A N 1
ATOM 1827 C CA . ARG A 1 984 ? 204.575 140.236 156.801 1.00 155.46 982 ARG A CA 1
ATOM 1828 C C . ARG A 1 984 ? 205.963 139.627 156.882 1.00 155.46 982 ARG A C 1
ATOM 1829 O O . ARG A 1 984 ? 206.614 139.694 157.922 1.00 155.46 982 ARG A O 1
ATOM 1831 N N . PRO A 1 985 ? 206.412 139.021 155.782 1.00 156.42 983 PRO A N 1
ATOM 1832 C CA . PRO A 1 985 ? 207.804 138.552 155.746 1.00 156.42 983 PRO A CA 1
ATOM 1833 C C . PRO A 1 985 ? 208.797 139.664 156.017 1.00 156.42 983 PRO A C 1
ATOM 1834 O O . PRO A 1 985 ? 209.838 139.423 156.634 1.00 156.42 983 PRO A O 1
ATOM 1836 N N . LEU A 1 986 ? 208.500 140.886 155.576 1.00 154.01 984 LEU A N 1
ATOM 1837 C CA . LEU A 1 986 ? 209.325 142.021 155.972 1.00 154.01 984 LEU A CA 1
ATOM 1838 C C . LEU A 1 986 ? 209.111 142.357 157.441 1.00 154.01 984 LEU A C 1
ATOM 1839 O O . LEU A 1 986 ? 210.069 142.659 158.163 1.00 154.01 984 LEU A O 1
ATOM 1841 N N . LEU A 1 987 ? 207.859 142.326 157.895 1.00 154.74 985 LEU A N 1
ATOM 1842 C CA . LEU A 1 987 ? 207.611 142.423 159.326 1.00 154.74 985 LEU A CA 1
ATOM 1843 C C . LEU A 1 987 ? 208.283 141.273 160.060 1.00 154.74 985 LEU A C 1
ATOM 1844 O O . LEU A 1 987 ? 208.850 141.461 161.143 1.00 154.74 985 LEU A O 1
ATOM 1846 N N . LYS A 1 988 ? 208.246 140.076 159.472 1.00 149.78 986 LYS A N 1
ATOM 1847 C CA . LYS A 1 988 ? 208.974 138.954 160.046 1.00 149.78 986 LYS A CA 1
ATOM 1848 C C . LYS A 1 988 ? 210.454 139.277 160.171 1.00 149.78 986 LYS A C 1
ATOM 1849 O O . LYS A 1 988 ? 211.096 138.916 161.162 1.00 149.78 986 LYS A O 1
ATOM 1851 N N . ARG A 1 989 ? 211.010 139.965 159.176 1.00 150.72 987 ARG A N 1
ATOM 1852 C CA . ARG A 1 989 ? 212.424 140.308 159.217 1.00 150.72 987 ARG A CA 1
ATOM 1853 C C . ARG A 1 989 ? 212.701 141.304 160.330 1.00 150.72 987 ARG A C 1
ATOM 1854 O O . ARG A 1 989 ? 213.570 141.081 161.183 1.00 150.72 987 ARG A O 1
ATOM 1856 N N . LEU A 1 990 ? 211.949 142.404 160.344 1.00 140.99 988 LEU A N 1
ATOM 1857 C CA . LEU A 1 990 ? 212.134 143.418 161.372 1.00 140.99 988 LEU A CA 1
ATOM 1858 C C . LEU A 1 990 ? 211.929 142.840 162.758 1.00 140.99 988 LEU A C 1
ATOM 1859 O O . LEU A 1 990 ? 212.464 143.367 163.737 1.00 140.99 988 LEU A O 1
ATOM 1861 N N . GLN A 1 991 ? 211.163 141.758 162.864 1.00 147.21 989 GLN A N 1
ATOM 1862 C CA . GLN A 1 991 ? 210.947 141.140 164.164 1.00 147.21 989 GLN A CA 1
ATOM 1863 C C . GLN A 1 991 ? 212.105 140.225 164.537 1.00 147.21 989 GLN A C 1
ATOM 1864 O O . GLN A 1 991 ? 212.805 140.465 165.526 1.00 147.21 989 GLN A O 1
ATOM 1866 N N . GLN A 1 992 ? 212.319 139.173 163.745 1.00 143.87 990 GLN A N 1
ATOM 1867 C CA . GLN A 1 992 ? 213.362 138.201 164.051 1.00 143.87 990 GLN A CA 1
ATOM 1868 C C . GLN A 1 992 ? 214.703 138.883 164.269 1.00 143.87 990 GLN A C 1
ATOM 1869 O O . GLN A 1 992 ? 215.440 138.541 165.202 1.00 143.87 990 GLN A O 1
ATOM 1871 N N . GLU A 1 993 ? 215.033 139.863 163.429 1.00 142.95 991 GLU A N 1
ATOM 1872 C CA . GLU A 1 993 ? 216.213 140.670 163.691 1.00 142.95 991 GLU A CA 1
ATOM 1873 C C . GLU A 1 993 ? 215.921 141.590 164.863 1.00 142.95 991 GLU A C 1
ATOM 1874 O O . GLU A 1 993 ? 215.349 142.667 164.682 1.00 142.95 991 GLU A O 1
ATOM 1876 N N . THR A 1 994 ? 216.278 141.164 166.073 1.00 141.48 992 THR A N 1
ATOM 1877 C CA . THR A 1 994 ? 216.064 142.011 167.239 1.00 141.48 992 THR A CA 1
ATOM 1878 C C . THR A 1 994 ? 216.938 143.251 167.215 1.00 141.48 992 THR A C 1
ATOM 1879 O O . THR A 1 994 ? 216.719 144.161 168.019 1.00 141.48 992 THR A O 1
ATOM 1881 N N . GLN A 1 995 ? 217.935 143.295 166.338 1.00 143.81 993 GLN A N 1
ATOM 1882 C CA . GLN A 1 995 ? 218.534 144.578 166.004 1.00 143.81 993 GLN A CA 1
ATOM 1883 C C . GLN A 1 995 ? 217.475 145.550 165.516 1.00 143.81 993 GLN A C 1
ATOM 1884 O O . GLN A 1 995 ? 217.470 146.702 165.981 1.00 143.81 993 GLN A O 1
ATOM 1886 N N . PRO A 1 996 ? 216.551 145.164 164.632 1.00 145.14 994 PRO A N 1
ATOM 1887 C CA . PRO A 1 996 ? 215.423 146.055 164.325 1.00 145.14 994 PRO A CA 1
ATOM 1888 C C . PRO A 1 996 ? 214.504 146.288 165.512 1.00 145.14 994 PRO A C 1
ATOM 1889 O O . PRO A 1 996 ? 213.822 147.315 165.548 1.00 145.14 994 PRO A O 1
ATOM 1891 N N . PHE A 1 997 ? 214.484 145.396 166.503 1.00 141.11 995 PHE A N 1
ATOM 1892 C CA . PHE A 1 997 ? 213.697 145.656 167.705 1.00 141.11 995 PHE A CA 1
ATOM 1893 C C . PHE A 1 997 ? 214.300 146.800 168.509 1.00 141.11 995 PHE A C 1
ATOM 1894 O O . PHE A 1 997 ? 213.631 147.798 168.801 1.00 141.11 995 PHE A O 1
ATOM 1896 N N . LEU A 1 998 ? 215.570 146.666 168.886 1.00 139.14 996 LEU A N 1
ATOM 1897 C CA . LEU A 1 998 ? 216.258 147.767 169.542 1.00 139.14 996 LEU A CA 1
ATOM 1898 C C . LEU A 1 998 ? 216.275 149.016 168.674 1.00 139.14 996 LEU A C 1
ATOM 1899 O O . LEU A 1 998 ? 216.367 150.124 169.206 1.00 139.14 996 LEU A O 1
ATOM 1901 N N . LEU A 1 999 ? 216.159 148.869 167.351 1.00 145.02 997 LEU A N 1
ATOM 1902 C CA . LEU A 1 999 ? 216.037 150.041 166.488 1.00 145.02 997 LEU A CA 1
ATOM 1903 C C . LEU A 1 999 ? 214.663 150.686 166.624 1.00 145.02 997 LEU A C 1
ATOM 1904 O O . LEU A 1 999 ? 214.543 151.916 166.597 1.00 145.02 997 LEU A O 1
ATOM 1906 N N . LEU A 1 1000 ? 213.613 149.872 166.750 1.00 140.16 998 LEU A N 1
ATOM 1907 C CA . LEU A 1 1000 ? 212.302 150.399 167.112 1.00 140.16 998 LEU A CA 1
ATOM 1908 C C . LEU A 1 1000 ? 212.385 151.164 168.424 1.00 140.16 998 LEU A C 1
ATOM 1909 O O . LEU A 1 1000 ? 211.764 152.221 168.585 1.00 140.16 998 LEU A O 1
ATOM 1911 N N . LEU A 1 1001 ? 213.173 150.649 169.362 1.00 137.22 999 LEU A N 1
ATOM 1912 C CA . LEU A 1 1001 ? 213.368 151.342 170.630 1.00 137.22 999 LEU A CA 1
ATOM 1913 C C . LEU A 1 1001 ? 214.071 152.676 170.420 1.00 137.22 999 LEU A C 1
ATOM 1914 O O . LEU A 1 1001 ? 213.653 153.707 170.961 1.00 137.22 999 LEU A O 1
ATOM 1916 N N . ARG A 1 1002 ? 215.145 152.674 169.632 1.00 136.98 1000 ARG A N 1
ATOM 1917 C CA . ARG A 1 1002 ? 215.900 153.899 169.391 1.00 136.98 1000 ARG A CA 1
ATOM 1918 C C . ARG A 1 1002 ? 215.078 154.926 168.626 1.00 136.98 1000 ARG A C 1
ATOM 1919 O O . ARG A 1 1002 ? 215.330 156.131 168.739 1.00 136.98 1000 ARG A O 1
ATOM 1921 N N . THR A 1 1003 ? 214.108 154.471 167.834 1.00 136.85 1001 THR A N 1
ATOM 1922 C CA . THR A 1 1003 ? 213.204 155.396 167.162 1.00 136.85 1001 THR A CA 1
ATOM 1923 C C . THR A 1 1003 ? 212.190 155.969 168.145 1.00 136.85 1001 THR A C 1
ATOM 1924 O O . THR A 1 1003 ? 211.989 157.187 168.211 1.00 136.85 1001 THR A O 1
ATOM 1926 N N . LEU A 1 1004 ? 211.552 155.103 168.932 1.00 128.61 1002 LEU A N 1
ATOM 1927 C CA . LEU A 1 1004 ? 210.643 155.578 169.961 1.00 128.61 1002 LEU A CA 1
ATOM 1928 C C . LEU A 1 1004 ? 211.341 156.443 170.995 1.00 128.61 1002 LEU A C 1
ATOM 1929 O O . LEU A 1 1004 ? 210.660 157.104 171.785 1.00 128.61 1002 LEU A O 1
ATOM 1931 N N . ASP A 1 1005 ? 212.675 156.452 171.012 1.00 124.98 1003 ASP A N 1
ATOM 1932 C CA . ASP A 1 1005 ? 213.430 157.271 171.954 1.00 124.98 1003 ASP A CA 1
ATOM 1933 C C . ASP A 1 1005 ? 213.097 158.753 171.869 1.00 124.98 1003 ASP A C 1
ATOM 1934 O O . ASP A 1 1005 ? 213.551 159.518 172.727 1.00 124.98 1003 ASP A O 1
ATOM 1936 N N . ALA A 1 1006 ? 212.338 159.179 170.868 1.00 121.56 1004 ALA A N 1
ATOM 1937 C CA . ALA A 1 1006 ? 211.874 160.556 170.803 1.00 121.56 1004 ALA A CA 1
ATOM 1938 C C . ALA A 1 1006 ? 210.967 160.886 171.983 1.00 121.56 1004 ALA A C 1
ATOM 1939 O O . ALA A 1 1006 ? 211.437 161.267 173.053 1.00 121.56 1004 ALA A O 1
ATOM 1941 N N . PRO A 1 1009 ? 209.725 167.360 170.535 1.00 86.93 1007 PRO A N 1
ATOM 1942 C CA . PRO A 1 1009 ? 209.500 168.205 169.361 1.00 86.93 1007 PRO A CA 1
ATOM 1943 C C . PRO A 1 1009 ? 209.114 167.398 168.143 1.00 86.93 1007 PRO A C 1
ATOM 1944 O O . PRO A 1 1009 ? 208.652 167.961 167.155 1.00 86.93 1007 PRO A O 1
ATOM 1946 N N . ASN A 1 1010 ? 209.292 166.081 168.220 1.00 91.48 1008 ASN A N 1
ATOM 1947 C CA . ASN A 1 1010 ? 209.109 165.204 167.065 1.00 91.48 1008 ASN A CA 1
ATOM 1948 C C . ASN A 1 1010 ? 207.624 164.985 166.788 1.00 91.48 1008 ASN A C 1
ATOM 1949 O O . ASN A 1 1010 ? 207.113 163.868 166.782 1.00 91.48 1008 ASN A O 1
ATOM 1951 N N . LYS A 1 1011 ? 206.939 166.090 166.522 1.00 89.94 1009 LYS A N 1
ATOM 1952 C CA . LYS A 1 1011 ? 205.490 166.075 166.436 1.00 89.94 1009 LYS A CA 1
ATOM 1953 C C . LYS A 1 1011 ? 205.003 165.105 165.376 1.00 89.94 1009 LYS A C 1
ATOM 1954 O O . LYS A 1 1011 ? 204.409 164.073 165.704 1.00 89.94 1009 LYS A O 1
ATOM 1956 N N . THR A 1 1012 ? 205.281 165.407 164.109 1.00 94.51 1010 THR A N 1
ATOM 1957 C CA . THR A 1 1012 ? 204.697 164.626 163.024 1.00 94.51 1010 THR A CA 1
ATOM 1958 C C . THR A 1 1012 ? 205.243 163.206 163.005 1.00 94.51 1010 THR A C 1
ATOM 1959 O O . THR A 1 1012 ? 204.485 162.243 162.826 1.00 94.51 1010 THR A O 1
ATOM 1961 N N . LEU A 1 1013 ? 206.553 163.058 163.193 1.00 95.89 1011 LEU A N 1
ATOM 1962 C CA . LEU A 1 1013 ? 207.150 161.731 163.187 1.00 95.89 1011 LEU A CA 1
ATOM 1963 C C . LEU A 1 1013 ? 206.538 160.853 164.269 1.00 95.89 1011 LEU A C 1
ATOM 1964 O O . LEU A 1 1013 ? 206.040 159.755 163.988 1.00 95.89 1011 LEU A O 1
ATOM 1966 N N . LEU A 1 1014 ? 206.567 161.321 165.515 1.00 90.57 1012 LEU A N 1
ATOM 1967 C CA . LEU A 1 1014 ? 206.048 160.510 166.603 1.00 90.57 1012 LEU A CA 1
ATOM 1968 C C . LEU A 1 1014 ? 204.567 160.237 166.418 1.00 90.57 1012 LEU A C 1
ATOM 1969 O O . LEU A 1 1014 ? 204.101 159.132 166.697 1.00 90.57 1012 LEU A O 1
ATOM 1971 N N . LEU A 1 1015 ? 203.810 161.225 165.938 1.00 92.38 1013 LEU A N 1
ATOM 1972 C CA . LEU A 1 1015 ? 202.373 161.035 165.806 1.00 92.38 1013 LEU A CA 1
ATOM 1973 C C . LEU A 1 1015 ? 202.064 159.955 164.786 1.00 92.38 1013 LEU A C 1
ATOM 1974 O O . LEU A 1 1015 ? 201.250 159.055 165.034 1.00 92.38 1013 LEU A O 1
ATOM 1976 N N . SER A 1 1016 ? 202.721 160.020 163.631 1.00 99.67 1014 SER A N 1
ATOM 1977 C CA . SER A 1 1016 ? 202.470 159.023 162.603 1.00 99.67 1014 SER A CA 1
ATOM 1978 C C . SER A 1 1016 ? 202.936 157.647 163.053 1.00 99.67 1014 SER A C 1
ATOM 1979 O O . SER A 1 1016 ? 202.261 156.646 162.794 1.00 99.67 1014 SER A O 1
ATOM 1981 N N . VAL A 1 1017 ? 204.078 157.574 163.740 1.00 101.72 1015 VAL A N 1
ATOM 1982 C CA . VAL A 1 1017 ? 204.586 156.277 164.177 1.00 101.72 1015 VAL A CA 1
ATOM 1983 C C . VAL A 1 1017 ? 203.663 155.668 165.222 1.00 101.72 1015 VAL A C 1
ATOM 1984 O O . VAL A 1 1017 ? 203.454 154.450 165.251 1.00 101.72 1015 VAL A O 1
ATOM 1986 N N . LEU A 1 1018 ? 203.116 156.500 166.112 1.00 98.37 1016 LEU A N 1
ATOM 1987 C CA . LEU A 1 1018 ? 202.138 156.014 167.074 1.00 98.37 1016 LEU A CA 1
ATOM 1988 C C . LEU A 1 1018 ? 200.904 155.485 166.360 1.00 98.37 1016 LEU A C 1
ATOM 1989 O O . LEU A 1 1018 ? 200.391 154.415 166.705 1.00 98.37 1016 LEU A O 1
ATOM 1991 N N . ARG A 1 1019 ? 200.435 156.204 165.336 1.00 103.54 1017 ARG A N 1
ATOM 1992 C CA . ARG A 1 1019 ? 199.329 155.696 164.526 1.00 103.54 1017 ARG A CA 1
ATOM 1993 C C . ARG A 1 1019 ? 199.687 154.364 163.875 1.00 103.54 1017 ARG A C 1
ATOM 1994 O O . ARG A 1 1019 ? 198.844 153.464 163.756 1.00 103.54 1017 ARG A O 1
ATOM 1996 N N . VAL A 1 1020 ? 200.937 154.220 163.454 1.00 98.89 1018 VAL A N 1
ATOM 1997 C CA . VAL A 1 1020 ? 201.353 152.998 162.785 1.00 98.89 1018 VAL A CA 1
ATOM 1998 C C . VAL A 1 1020 ? 201.329 151.836 163.763 1.00 98.89 1018 VAL A C 1
ATOM 1999 O O . VAL A 1 1020 ? 200.653 150.828 163.542 1.00 98.89 1018 VAL A O 1
ATOM 2001 N N . ILE A 1 1021 ? 202.071 151.966 164.857 1.00 90.39 1019 ILE A N 1
ATOM 2002 C CA . ILE A 1 1021 ? 202.126 150.899 165.843 1.00 90.39 1019 ILE A CA 1
ATOM 2003 C C . ILE A 1 1021 ? 200.742 150.611 166.393 1.00 90.39 1019 ILE A C 1
ATOM 2004 O O . ILE A 1 1021 ? 200.468 149.502 166.858 1.00 90.39 1019 ILE A O 1
ATOM 2006 N N . THR A 1 1022 ? 199.842 151.597 166.336 1.00 107.25 1020 THR A N 1
ATOM 2007 C CA . THR A 1 1022 ? 198.469 151.390 166.781 1.00 107.25 1020 THR A CA 1
ATOM 2008 C C . THR A 1 1022 ? 197.713 150.486 165.815 1.00 107.25 1020 THR A C 1
ATOM 2009 O O . THR A 1 1022 ? 197.166 149.452 166.211 1.00 107.25 1020 THR A O 1
ATOM 2011 N N . ARG A 1 1023 ? 197.669 150.864 164.536 1.00 102.23 1021 ARG A N 1
ATOM 2012 C CA . ARG A 1 1023 ? 197.088 149.969 163.540 1.00 102.23 1021 ARG A CA 1
ATOM 2013 C C . ARG A 1 1023 ? 197.729 148.595 163.618 1.00 102.23 1021 ARG A C 1
ATOM 2014 O O . ARG A 1 1023 ? 197.096 147.585 163.295 1.00 102.23 1021 ARG A O 1
ATOM 2016 N N . LEU A 1 1024 ? 198.980 148.542 164.054 1.00 103.99 1022 LEU A N 1
ATOM 2017 C CA . LEU A 1 1024 ? 199.640 147.276 164.298 1.00 103.99 1022 LEU A CA 1
ATOM 2018 C C . LEU A 1 1024 ? 199.172 146.627 165.586 1.00 103.99 1022 LEU A C 1
ATOM 2019 O O . LEU A 1 1024 ? 199.317 145.411 165.740 1.00 103.99 1022 LEU A O 1
ATOM 2021 N N . LEU A 1 1025 ? 198.620 147.412 166.512 1.00 106.11 1023 LEU A N 1
ATOM 2022 C CA . LEU A 1 1025 ? 198.226 146.879 167.807 1.00 106.11 1023 LEU A CA 1
ATOM 2023 C C . LEU A 1 1025 ? 196.994 145.991 167.713 1.00 106.11 1023 LEU A C 1
ATOM 2024 O O . LEU A 1 1025 ? 196.716 145.236 168.651 1.00 106.11 1023 LEU A O 1
ATOM 2026 N N . ASP A 1 1026 ? 196.251 146.065 166.610 1.00 107.66 1024 ASP A N 1
ATOM 2027 C CA . ASP A 1 1026 ? 195.183 145.122 166.318 1.00 107.66 1024 ASP A CA 1
ATOM 2028 C C . ASP A 1 1026 ? 195.617 144.064 165.315 1.00 107.66 1024 ASP A C 1
ATOM 2029 O O . ASP A 1 1026 ? 194.764 143.399 164.721 1.00 107.66 1024 ASP A O 1
ATOM 2031 N N . PHE A 1 1027 ? 196.921 143.911 165.104 1.00 109.41 1025 PHE A N 1
ATOM 2032 C CA . PHE A 1 1027 ? 197.410 142.901 164.181 1.00 109.41 1025 PHE A CA 1
ATOM 2033 C C . PHE A 1 1027 ? 196.971 141.519 164.655 1.00 109.41 1025 PHE A C 1
ATOM 2034 O O . PHE A 1 1027 ? 196.971 141.248 165.861 1.00 109.41 1025 PHE A O 1
ATOM 2036 N N . PRO A 1 1028 ? 196.588 140.623 163.742 1.00 113.07 1026 PRO A N 1
ATOM 2037 C CA . PRO A 1 1028 ? 196.057 139.323 164.182 1.00 113.07 1026 PRO A CA 1
ATOM 2038 C C . PRO A 1 1028 ? 197.095 138.423 164.822 1.00 113.07 1026 PRO A C 1
ATOM 2039 O O . PRO A 1 1028 ? 196.716 137.452 165.487 1.00 113.07 1026 PRO A O 1
ATOM 2041 N N . GLU A 1 1029 ? 198.379 138.707 164.644 1.00 108.32 1027 GLU A N 1
ATOM 2042 C CA . GLU A 1 1029 ? 199.451 137.878 165.182 1.00 108.32 1027 GLU A CA 1
ATOM 2043 C C . GLU A 1 1029 ? 200.653 138.778 165.443 1.00 108.32 1027 GLU A C 1
ATOM 2044 O O . GLU A 1 1029 ? 200.511 139.999 165.567 1.00 108.32 1027 GLU A O 1
ATOM 2046 N N . ALA A 1 1030 ? 201.834 138.170 165.561 1.00 94.59 1028 ALA A N 1
ATOM 2047 C CA . ALA A 1 1030 ? 203.102 138.894 165.640 1.00 94.59 1028 ALA A CA 1
ATOM 2048 C C . ALA A 1 1030 ? 203.205 139.717 166.921 1.00 94.59 1028 ALA A C 1
ATOM 2049 O O . ALA A 1 1030 ? 203.788 140.801 166.938 1.00 94.59 1028 ALA A O 1
ATOM 2051 N N . MET A 1 1031 ? 202.654 139.194 167.994 1.00 96.65 1029 MET A N 1
ATOM 2052 C CA . MET A 1 1031 ? 202.881 139.799 169.297 1.00 96.65 1029 MET A CA 1
ATOM 2053 C C . MET A 1 1031 ? 204.289 139.595 169.785 1.00 96.65 1029 MET A C 1
ATOM 2054 O O . MET A 1 1031 ? 204.613 140.005 170.900 1.00 96.65 1029 MET A O 1
ATOM 2056 N N . VAL A 1 1032 ? 205.143 138.970 168.973 1.00 91.04 1030 VAL A N 1
ATOM 2057 C CA . VAL A 1 1032 ? 206.533 138.783 169.337 1.00 91.04 1030 VAL A CA 1
ATOM 2058 C C . VAL A 1 1032 ? 207.228 140.099 169.616 1.00 91.04 1030 VAL A C 1
ATOM 2059 O O . VAL A 1 1032 ? 208.317 140.101 170.193 1.00 91.04 1030 VAL A O 1
ATOM 2061 N N . LEU A 1 1033 ? 206.619 141.219 169.226 1.00 90.07 1031 LEU A N 1
ATOM 2062 C CA . LEU A 1 1033 ? 207.100 142.558 169.536 1.00 90.07 1031 LEU A CA 1
ATOM 2063 C C . LEU A 1 1033 ? 207.406 142.626 171.024 1.00 90.07 1031 LEU A C 1
ATOM 2064 O O . LEU A 1 1033 ? 206.822 141.868 171.808 1.00 90.07 1031 LEU A O 1
ATOM 2066 N N . PRO A 1 1034 ? 208.316 143.499 171.456 1.00 90.82 1032 PRO A N 1
ATOM 2067 C CA . PRO A 1 1034 ? 208.745 143.445 172.858 1.00 90.82 1032 PRO A CA 1
ATOM 2068 C C . PRO A 1 1034 ? 207.608 143.686 173.827 1.00 90.82 1032 PRO A C 1
ATOM 2069 O O . PRO A 1 1034 ? 207.527 143.018 174.864 1.00 90.82 1032 PRO A O 1
ATOM 2073 N N . TRP A 1 1035 ? 206.726 144.633 173.514 1.00 91.16 1033 TRP A N 1
ATOM 2074 C CA . TRP A 1 1035 ? 205.530 144.914 174.303 1.00 91.16 1033 TRP A CA 1
ATOM 2075 C C . TRP A 1 1035 ? 205.845 145.179 175.766 1.00 91.16 1033 TRP A C 1
ATOM 2076 O O . TRP A 1 1035 ? 204.955 145.131 176.614 1.00 91.16 1033 TRP A O 1
ATOM 2087 N N . HIS A 1 1036 ? 207.099 145.459 176.095 1.00 91.08 1034 HIS A N 1
ATOM 2088 C CA . HIS A 1 1036 ? 207.464 145.768 177.464 1.00 91.08 1034 HIS A CA 1
ATOM 2089 C C . HIS A 1 1036 ? 207.903 147.217 177.598 1.00 91.08 1034 HIS A C 1
ATOM 2090 O O . HIS A 1 1036 ? 207.334 147.964 178.397 1.00 91.08 1034 HIS A O 1
ATOM 2092 N N . GLU A 1 1037 ? 208.897 147.640 176.823 1.00 99.33 1035 GLU A N 1
ATOM 2093 C CA . GLU A 1 1037 ? 209.246 149.053 176.806 1.00 99.33 1035 GLU A CA 1
ATOM 2094 C C . GLU A 1 1037 ? 208.172 149.891 176.135 1.00 99.33 1035 GLU A C 1
ATOM 2095 O O . GLU A 1 1037 ? 208.224 151.122 176.216 1.00 99.33 1035 GLU A O 1
ATOM 2097 N N . VAL A 1 1038 ? 207.192 149.246 175.500 1.00 93.49 1036 VAL A N 1
ATOM 2098 C CA . VAL A 1 1038 ? 206.147 149.953 174.787 1.00 93.49 1036 VAL A CA 1
ATOM 2099 C C . VAL A 1 1038 ? 205.244 150.730 175.738 1.00 93.49 1036 VAL A C 1
ATOM 2100 O O . VAL A 1 1038 ? 204.384 151.495 175.288 1.00 93.49 1036 VAL A O 1
ATOM 2104 N N . LEU A 1 1039 ? 205.428 150.578 177.049 1.00 101.42 1037 LEU A N 1
ATOM 2105 C CA . LEU A 1 1039 ? 204.601 151.282 178.023 1.00 101.42 1037 LEU A CA 1
ATOM 2106 C C . LEU A 1 1039 ? 205.362 152.281 178.877 1.00 101.42 1037 LEU A C 1
ATOM 2107 O O . LEU A 1 1039 ? 205.019 153.467 178.872 1.00 101.42 1037 LEU A O 1
ATOM 2109 N N . GLU A 1 1040 ? 206.397 151.835 179.586 1.00 100.37 1038 GLU A N 1
ATOM 2110 C CA . GLU A 1 1040 ? 207.001 152.671 180.619 1.00 100.37 1038 GLU A CA 1
ATOM 2111 C C . GLU A 1 1040 ? 207.500 154.003 180.093 1.00 100.37 1038 GLU A C 1
ATOM 2112 O O . GLU A 1 1040 ? 207.390 155.004 180.822 1.00 100.37 1038 GLU A O 1
ATOM 2114 N N . PRO A 1 1041 ? 208.026 154.099 178.871 1.00 107.30 1039 PRO A N 1
ATOM 2115 C CA . PRO A 1 1041 ? 208.463 155.416 178.380 1.00 107.30 1039 PRO A CA 1
ATOM 2116 C C . PRO A 1 1041 ? 207.338 156.434 178.313 1.00 107.30 1039 PRO A C 1
ATOM 2117 O O . PRO A 1 1041 ? 207.467 157.528 178.868 1.00 107.30 1039 PRO A O 1
ATOM 2119 N N . CYS A 1 1042 ? 206.232 156.105 177.649 1.00 101.87 1040 CYS A N 1
ATOM 2120 C CA . CYS A 1 1042 ? 205.120 157.045 177.584 1.00 101.87 1040 CYS A CA 1
ATOM 2121 C C . CYS A 1 1042 ? 204.519 157.279 178.959 1.00 101.87 1040 CYS A C 1
ATOM 2122 O O . CYS A 1 1042 ? 204.142 158.410 179.297 1.00 101.87 1040 CYS A O 1
ATOM 2124 N N . LEU A 1 1043 ? 204.426 156.221 179.766 1.00 108.87 1041 LEU A N 1
ATOM 2125 C CA . LEU A 1 1043 ? 203.870 156.365 181.106 1.00 108.87 1041 LEU A CA 1
ATOM 2126 C C . LEU A 1 1043 ? 204.680 157.352 181.938 1.00 108.87 1041 LEU A C 1
ATOM 2127 O O . LEU A 1 1043 ? 204.122 158.088 182.760 1.00 108.87 1041 LEU A O 1
ATOM 2129 N N . ASN A 1 1044 ? 205.998 157.383 181.743 1.00 105.15 1042 ASN A N 1
ATOM 2130 C CA . ASN A 1 1044 ? 206.817 158.362 182.440 1.00 105.15 1042 ASN A CA 1
ATOM 2131 C C . ASN A 1 1044 ? 206.784 159.715 181.751 1.00 105.15 1042 ASN A C 1
ATOM 2132 O O . ASN A 1 1044 ? 206.974 160.745 182.405 1.00 105.15 1042 ASN A O 1
ATOM 2134 N N . CYS A 1 1045 ? 206.548 159.732 180.441 1.00 109.11 1043 CYS A N 1
ATOM 2135 C CA . CYS A 1 1045 ? 206.593 160.983 179.696 1.00 109.11 1043 CYS A CA 1
ATOM 2136 C C . CYS A 1 1045 ? 205.403 161.865 180.036 1.00 109.11 1043 CYS A C 1
ATOM 2137 O O . CYS A 1 1045 ? 205.564 163.056 180.321 1.00 109.11 1043 CYS A O 1
ATOM 2139 N N . LEU A 1 1046 ? 204.201 161.302 180.016 1.00 104.84 1044 LEU A N 1
ATOM 2140 C CA . LEU A 1 1046 ? 203.024 162.102 180.341 1.00 104.84 1044 LEU A CA 1
ATOM 2141 C C . LEU A 1 1046 ? 201.817 161.262 180.722 1.00 104.84 1044 LEU A C 1
ATOM 2142 O O . LEU A 1 1046 ? 200.685 161.727 180.624 1.00 104.84 1044 LEU A O 1
ATOM 2144 N N . SER A 1 1051 ? 203.076 168.872 176.125 1.00 99.36 1049 SER A N 1
ATOM 2145 C CA . SER A 1 1051 ? 201.837 169.075 176.859 1.00 99.36 1049 SER A CA 1
ATOM 2146 C C . SER A 1 1051 ? 200.662 169.221 175.904 1.00 99.36 1049 SER A C 1
ATOM 2147 O O . SER A 1 1051 ? 199.633 169.792 176.254 1.00 99.36 1049 SER A O 1
ATOM 2149 N N . ASP A 1 1052 ? 200.822 168.680 174.700 1.00 104.70 1050 ASP A N 1
ATOM 2150 C CA . ASP A 1 1052 ? 199.843 168.880 173.641 1.00 104.70 1050 ASP A CA 1
ATOM 2151 C C . ASP A 1 1052 ? 198.525 168.181 173.959 1.00 104.70 1050 ASP A C 1
ATOM 2152 O O . ASP A 1 1052 ? 198.484 167.152 174.640 1.00 104.70 1050 ASP A O 1
ATOM 2154 N N . SER A 1 1053 ? 197.434 168.760 173.455 1.00 105.41 1051 SER A N 1
ATOM 2155 C CA . SER A 1 1053 ? 196.167 168.040 173.443 1.00 105.41 1051 SER A CA 1
ATOM 2156 C C . SER A 1 1053 ? 196.271 166.802 172.567 1.00 105.41 1051 SER A C 1
ATOM 2157 O O . SER A 1 1053 ? 195.709 165.749 172.888 1.00 105.41 1051 SER A O 1
ATOM 2159 N N . GLU A 1 1054 ? 196.997 166.911 171.454 1.00 106.84 1052 GLU A N 1
ATOM 2160 C CA . GLU A 1 1054 ? 197.325 165.729 170.669 1.00 106.84 1052 GLU A CA 1
ATOM 2161 C C . GLU A 1 1054 ? 198.185 164.762 171.467 1.00 106.84 1052 GLU A C 1
ATOM 2162 O O . GLU A 1 1054 ? 198.038 163.547 171.327 1.00 106.84 1052 GLU A O 1
ATOM 2164 N N . ILE A 1 1055 ? 199.074 165.276 172.317 1.00 103.14 1053 ILE A N 1
ATOM 2165 C CA . ILE A 1 1055 ? 199.859 164.401 173.183 1.00 103.14 1053 ILE A CA 1
ATOM 2166 C C . ILE A 1 1055 ? 198.937 163.596 174.088 1.00 103.14 1053 ILE A C 1
ATOM 2167 O O . ILE A 1 1055 ? 199.054 162.368 174.200 1.00 103.14 1053 ILE A O 1
ATOM 2169 N N . VAL A 1 1056 ? 198.003 164.279 174.744 1.00 103.57 1054 VAL A N 1
ATOM 2170 C CA . VAL A 1 1056 ? 197.093 163.601 175.659 1.00 103.57 1054 VAL A CA 1
ATOM 2171 C C . VAL A 1 1056 ? 196.252 162.578 174.909 1.00 103.57 1054 VAL A C 1
ATOM 2172 O O . VAL A 1 1056 ? 196.107 161.431 175.343 1.00 103.57 1054 VAL A O 1
ATOM 2174 N N . GLN A 1 1057 ? 195.680 162.978 173.773 1.00 100.48 1055 GLN A N 1
ATOM 2175 C CA . GLN A 1 1057 ? 194.839 162.054 173.022 1.00 100.48 1055 GLN A CA 1
ATOM 2176 C C . GLN A 1 1057 ? 195.642 160.873 172.510 1.00 100.48 1055 GLN A C 1
ATOM 2177 O O . GLN A 1 1057 ? 195.123 159.755 172.424 1.00 100.48 1055 GLN A O 1
ATOM 2179 N N . GLU A 1 1058 ? 196.909 161.097 172.177 1.00 102.67 1056 GLU A N 1
ATOM 2180 C CA . GLU A 1 1058 ? 197.754 160.004 171.733 1.00 102.67 1056 GLU A CA 1
ATOM 2181 C C . GLU A 1 1058 ? 198.002 159.026 172.865 1.00 102.67 1056 GLU A C 1
ATOM 2182 O O . GLU A 1 1058 ? 197.944 157.812 172.664 1.00 102.67 1056 GLU A O 1
ATOM 2184 N N . LEU A 1 1059 ? 198.278 159.534 174.063 1.00 96.84 1057 LEU A N 1
ATOM 2185 C CA . LEU A 1 1059 ? 198.424 158.638 175.202 1.00 96.84 1057 LEU A CA 1
ATOM 2186 C C . LEU A 1 1059 ? 197.132 157.886 175.457 1.00 96.84 1057 LEU A C 1
ATOM 2187 O O . LEU A 1 1059 ? 197.149 156.718 175.858 1.00 96.84 1057 LEU A O 1
ATOM 2192 N N . THR A 1 1060 ? 195.999 158.549 175.232 1.00 103.23 1058 THR A N 1
ATOM 2193 C CA . THR A 1 1060 ? 194.711 157.899 175.438 1.00 103.23 1058 THR A CA 1
ATOM 2194 C C . THR A 1 1060 ? 194.544 156.727 174.483 1.00 103.23 1058 THR A C 1
ATOM 2195 O O . THR A 1 1060 ? 194.188 155.617 174.898 1.00 103.23 1058 THR A O 1
ATOM 2197 N N . CYS A 1 1061 ? 194.796 156.960 173.195 1.00 99.04 1059 CYS A N 1
ATOM 2198 C CA . CYS A 1 1061 ? 194.744 155.874 172.225 1.00 99.04 1059 CYS A CA 1
ATOM 2199 C C . CYS A 1 1061 ? 195.767 154.803 172.561 1.00 99.04 1059 CYS A C 1
ATOM 2200 O O . CYS A 1 1061 ? 195.502 153.606 172.402 1.00 99.04 1059 CYS A O 1
ATOM 2202 N N . PHE A 1 1062 ? 196.930 155.219 173.058 1.00 98.21 1060 PHE A N 1
ATOM 2203 C CA . PHE A 1 1062 ? 197.996 154.293 173.416 1.00 98.21 1060 PHE A CA 1
ATOM 2204 C C . PHE A 1 1062 ? 197.520 153.299 174.465 1.00 98.21 1060 PHE A C 1
ATOM 2205 O O . PHE A 1 1062 ? 197.550 152.081 174.253 1.00 98.21 1060 PHE A O 1
ATOM 2213 N N . LEU A 1 1063 ? 197.063 153.809 175.607 1.00 85.99 1061 LEU A N 1
ATOM 2214 C CA . LEU A 1 1063 ? 196.503 152.941 176.631 1.00 85.99 1061 LEU A CA 1
ATOM 2215 C C . LEU A 1 1063 ? 195.356 152.111 176.071 1.00 85.99 1061 LEU A C 1
ATOM 2216 O O . LEU A 1 1063 ? 195.393 150.877 176.098 1.00 85.99 1061 LEU A O 1
ATOM 2218 N N . HIS A 1 1064 ? 194.341 152.782 175.517 1.00 90.39 1062 HIS A N 1
ATOM 2219 C CA . HIS A 1 1064 ? 193.128 152.104 175.067 1.00 90.39 1062 HIS A CA 1
ATOM 2220 C C . HIS A 1 1064 ? 193.443 150.928 174.166 1.00 90.39 1062 HIS A C 1
ATOM 2221 O O . HIS A 1 1064 ? 192.761 149.900 174.208 1.00 90.39 1062 HIS A O 1
ATOM 2223 N N . ARG A 1 1065 ? 194.469 151.061 173.340 1.00 92.05 1063 ARG A N 1
ATOM 2224 C CA . ARG A 1 1065 ? 194.909 149.921 172.561 1.00 92.05 1063 ARG A CA 1
ATOM 2225 C C . ARG A 1 1065 ? 195.691 148.936 173.415 1.00 92.05 1063 ARG A C 1
ATOM 2226 O O . ARG A 1 1065 ? 195.613 147.726 173.179 1.00 92.05 1063 ARG A O 1
ATOM 2228 N N . LEU A 1 1066 ? 196.430 149.425 174.412 1.00 92.18 1064 LEU A N 1
ATOM 2229 C CA . LEU A 1 1066 ? 197.311 148.546 175.177 1.00 92.18 1064 LEU A CA 1
ATOM 2230 C C . LEU A 1 1066 ? 196.516 147.535 175.996 1.00 92.18 1064 LEU A C 1
ATOM 2231 O O . LEU A 1 1066 ? 196.820 146.337 175.987 1.00 92.18 1064 LEU A O 1
ATOM 2233 N N . ALA A 1 1067 ? 195.499 147.994 176.706 1.00 86.50 1065 ALA A N 1
ATOM 2234 C CA . ALA A 1 1067 ? 194.661 147.094 177.484 1.00 86.50 1065 ALA A CA 1
ATOM 2235 C C . ALA A 1 1067 ? 193.578 146.425 176.655 1.00 86.50 1065 ALA A C 1
ATOM 2236 O O . ALA A 1 1067 ? 192.637 145.870 177.226 1.00 86.50 1065 ALA A O 1
ATOM 2238 N N . SER A 1 1068 ? 193.681 146.459 175.332 1.00 84.74 1066 SER A N 1
ATOM 2239 C CA . SER A 1 1068 ? 192.591 146.002 174.483 1.00 84.74 1066 SER A CA 1
ATOM 2240 C C . SER A 1 1068 ? 192.678 144.527 174.137 1.00 84.74 1066 SER A C 1
ATOM 2241 O O . SER A 1 1068 ? 191.644 143.857 174.054 1.00 84.74 1066 SER A O 1
ATOM 2243 N N . MET A 1 1069 ? 193.885 144.007 173.926 1.00 85.83 1067 MET A N 1
ATOM 2244 C CA . MET A 1 1069 ? 194.078 142.618 173.522 1.00 85.83 1067 MET A CA 1
ATOM 2245 C C . MET A 1 1069 ? 194.483 141.729 174.693 1.00 85.83 1067 MET A C 1
ATOM 2246 O O . MET A 1 1069 ? 193.822 140.727 174.975 1.00 85.83 1067 MET A O 1
ATOM 2248 N N . HIS A 1 1070 ? 195.564 142.079 175.382 1.00 77.63 1068 HIS A N 1
ATOM 2249 C CA . HIS A 1 1070 ? 196.089 141.272 176.473 1.00 77.63 1068 HIS A CA 1
ATOM 2250 C C . HIS A 1 1070 ? 196.273 142.156 177.691 1.00 77.63 1068 HIS A C 1
ATOM 2251 O O . HIS A 1 1070 ? 197.018 143.138 177.642 1.00 77.63 1068 HIS A O 1
ATOM 2253 N N . LYS A 1 1071 ? 195.623 141.784 178.792 1.00 73.36 1069 LYS A N 1
ATOM 2254 C CA . LYS A 1 1071 ? 195.636 142.578 180.014 1.00 73.36 1069 LYS A CA 1
ATOM 2255 C C . LYS A 1 1071 ? 197.010 142.705 180.619 1.00 73.36 1069 LYS A C 1
ATOM 2256 O O . LYS A 1 1071 ? 197.138 143.346 181.664 1.00 73.36 1069 LYS A O 1
ATOM 2258 N N . ASP A 1 1072 ? 198.024 142.109 180.004 1.00 70.09 1070 ASP A N 1
ATOM 2259 C CA . ASP A 1 1072 ? 199.317 142.008 180.654 1.00 70.09 1070 ASP A CA 1
ATOM 2260 C C . ASP A 1 1072 ? 199.905 143.380 180.932 1.00 70.09 1070 ASP A C 1
ATOM 2261 O O . ASP A 1 1072 ? 199.989 143.805 182.087 1.00 70.09 1070 ASP A O 1
ATOM 2263 N N . TYR A 1 1073 ? 200.279 144.097 179.875 1.00 74.31 1071 TYR A N 1
ATOM 2264 C CA . TYR A 1 1073 ? 200.929 145.380 180.078 1.00 74.31 1071 TYR A CA 1
ATOM 2265 C C . TYR A 1 1073 ? 200.009 146.364 180.768 1.00 74.31 1071 TYR A C 1
ATOM 2266 O O . TYR A 1 1073 ? 200.485 147.280 181.436 1.00 74.31 1071 TYR A O 1
ATOM 2268 N N . ALA A 1 1074 ? 198.699 146.201 180.629 1.00 81.39 1072 ALA A N 1
ATOM 2269 C CA . ALA A 1 1074 ? 197.792 147.013 181.425 1.00 81.39 1072 ALA A CA 1
ATOM 2270 C C . ALA A 1 1074 ? 198.028 146.765 182.904 1.00 81.39 1072 ALA A C 1
ATOM 2271 O O . ALA A 1 1074 ? 198.139 147.707 183.694 1.00 81.39 1072 ALA A O 1
ATOM 2273 N N . VAL A 1 1075 ? 198.113 145.491 183.292 1.00 75.76 1073 VAL A N 1
ATOM 2274 C CA . VAL A 1 1075 ? 198.430 145.152 184.669 1.00 75.76 1073 VAL A CA 1
ATOM 2275 C C . VAL A 1 1075 ? 199.782 145.720 185.044 1.00 75.76 1073 VAL A C 1
ATOM 2276 O O . VAL A 1 1075 ? 200.006 146.136 186.188 1.00 75.76 1073 VAL A O 1
ATOM 2278 N N . VAL A 1 1076 ? 200.702 145.749 184.090 1.00 71.40 1074 VAL A N 1
ATOM 2279 C CA . VAL A 1 1076 ? 202.008 146.335 184.348 1.00 71.40 1074 VAL A CA 1
ATOM 2280 C C . VAL A 1 1076 ? 201.861 147.810 184.674 1.00 71.40 1074 VAL A C 1
ATOM 2281 O O . VAL A 1 1076 ? 202.487 148.326 185.601 1.00 71.40 1074 VAL A O 1
ATOM 2283 N N . LEU A 1 1077 ? 201.030 148.511 183.918 1.00 74.06 1075 LEU A N 1
ATOM 2284 C CA . LEU A 1 1077 ? 200.778 149.910 184.219 1.00 74.06 1075 LEU A CA 1
ATOM 2285 C C . LEU A 1 1077 ? 200.182 150.047 185.601 1.00 74.06 1075 LEU A C 1
ATOM 2286 O O . LEU A 1 1077 ? 200.582 150.919 186.378 1.00 74.06 1075 LEU A O 1
ATOM 2288 N N . CYS A 1 1078 ? 199.218 149.182 185.919 1.00 84.53 1076 CYS A N 1
ATOM 2289 C CA . CYS A 1 1078 ? 198.596 149.172 187.235 1.00 84.53 1076 CYS A CA 1
ATOM 2290 C C . CYS A 1 1078 ? 199.657 149.153 188.316 1.00 84.53 1076 CYS A C 1
ATOM 2291 O O . CYS A 1 1078 ? 199.697 150.024 189.190 1.00 84.53 1076 CYS A O 1
ATOM 2293 N N . CYS A 1 1079 ? 200.547 148.167 188.247 1.00 89.16 1077 CYS A N 1
ATOM 2294 C CA . CYS A 1 1079 ? 201.672 148.127 189.173 1.00 89.16 1077 CYS A CA 1
ATOM 2295 C C . CYS A 1 1079 ? 202.512 149.390 189.072 1.00 89.16 1077 CYS A C 1
ATOM 2296 O O . CYS A 1 1079 ? 203.103 149.826 190.066 1.00 89.16 1077 CYS A O 1
ATOM 2298 N N . LEU A 1 1080 ? 202.568 149.997 187.889 1.00 84.44 1078 LEU A N 1
ATOM 2299 C CA . LEU A 1 1080 ? 203.405 151.164 187.691 1.00 84.44 1078 LEU A CA 1
ATOM 2300 C C . LEU A 1 1080 ? 202.781 152.433 188.238 1.00 84.44 1078 LEU A C 1
ATOM 2301 O O . LEU A 1 1080 ? 203.461 153.460 188.295 1.00 84.44 1078 LEU A O 1
ATOM 2303 N N . GLY A 1 1081 ? 201.517 152.384 188.641 1.00 96.08 1079 GLY A N 1
ATOM 2304 C CA . GLY A 1 1081 ? 200.830 153.558 189.140 1.00 96.08 1079 GLY A CA 1
ATOM 2305 C C . GLY A 1 1081 ? 199.845 154.155 188.159 1.00 96.08 1079 GLY A C 1
ATOM 2306 O O . GLY A 1 1081 ? 199.763 155.379 188.022 1.00 96.08 1079 GLY A O 1
ATOM 2307 N N . ALA A 1 1082 ? 199.082 153.299 187.475 1.00 101.89 1080 ALA A N 1
ATOM 2308 C CA . ALA A 1 1082 ? 198.181 153.770 186.425 1.00 101.89 1080 ALA A CA 1
ATOM 2309 C C . ALA A 1 1082 ? 196.964 154.482 187.008 1.00 101.89 1080 ALA A C 1
ATOM 2310 O O . ALA A 1 1082 ? 196.677 155.634 186.660 1.00 101.89 1080 ALA A O 1
ATOM 2312 N N . LYS A 1 1083 ? 196.225 153.806 187.893 1.00 102.64 1081 LYS A N 1
ATOM 2313 C CA . LYS A 1 1083 ? 195.046 154.419 188.492 1.00 102.64 1081 LYS A CA 1
ATOM 2314 C C . LYS A 1 1083 ? 195.398 155.646 189.316 1.00 102.64 1081 LYS A C 1
ATOM 2315 O O . LYS A 1 1083 ? 194.507 156.436 189.642 1.00 102.64 1081 LYS A O 1
ATOM 2317 N N . GLU A 1 1084 ? 196.671 155.821 189.664 1.00 106.69 1082 GLU A N 1
ATOM 2318 C CA . GLU A 1 1084 ? 197.088 157.050 190.325 1.00 106.69 1082 GLU A CA 1
ATOM 2319 C C . GLU A 1 1084 ? 197.106 158.209 189.341 1.00 106.69 1082 GLU A C 1
ATOM 2320 O O . GLU A 1 1084 ? 196.516 159.263 189.599 1.00 106.69 1082 GLU A O 1
ATOM 2322 N N . ILE A 1 1085 ? 197.774 158.031 188.200 1.00 104.23 1083 ILE A N 1
ATOM 2323 C CA . ILE A 1 1085 ? 197.783 159.074 187.185 1.00 104.23 1083 ILE A CA 1
ATOM 2324 C C . ILE A 1 1085 ? 196.407 159.262 186.567 1.00 104.23 1083 ILE A C 1
ATOM 2325 O O . ILE A 1 1085 ? 196.155 160.288 185.928 1.00 104.23 1083 ILE A O 1
ATOM 2327 N N . LEU A 1 1086 ? 195.503 158.297 186.736 1.00 101.99 1084 LEU A N 1
ATOM 2328 C CA . LEU A 1 1086 ? 194.119 158.482 186.315 1.00 101.99 1084 LEU A CA 1
ATOM 2329 C C . LEU A 1 1086 ? 193.354 159.420 187.228 1.00 101.99 1084 LEU A C 1
ATOM 2330 O O . LEU A 1 1086 ? 192.158 159.635 187.006 1.00 101.99 1084 LEU A O 1
ATOM 2332 N N . SER A 1 1087 ? 194.007 159.962 188.252 1.00 104.01 1085 SER A N 1
ATOM 2333 C CA . SER A 1 1087 ? 193.417 160.958 189.131 1.00 104.01 1085 SER A CA 1
ATOM 2334 C C . SER A 1 1087 ? 193.923 162.362 188.853 1.00 104.01 1085 SER A C 1
ATOM 2335 O O . SER A 1 1087 ? 193.163 163.322 189.002 1.00 104.01 1085 SER A O 1
ATOM 2337 N N . LYS A 1 1088 ? 195.177 162.507 188.444 1.00 101.15 1086 LYS A N 1
ATOM 2338 C CA . LYS A 1 1088 ? 195.689 163.792 187.994 1.00 101.15 1086 LYS A CA 1
ATOM 2339 C C . LYS A 1 1088 ? 195.200 164.154 186.604 1.00 101.15 1086 LYS A C 1
ATOM 2340 O O . LYS A 1 1088 ? 195.718 165.099 186.005 1.00 101.15 1086 LYS A O 1
ATOM 2342 N N . VAL A 1 1089 ? 194.232 163.419 186.077 1.00 102.20 1087 VAL A N 1
ATOM 2343 C CA . VAL A 1 1089 ? 193.670 163.703 184.771 1.00 102.20 1087 VAL A CA 1
ATOM 2344 C C . VAL A 1 1089 ? 192.822 164.961 184.842 1.00 102.20 1087 VAL A C 1
ATOM 2345 O O . VAL A 1 1089 ? 191.622 164.894 185.108 1.00 102.20 1087 VAL A O 1
ATOM 2347 N N . GLY A 1 1100 ? 190.400 158.319 179.673 1.00 116.43 1098 GLY A N 1
ATOM 2348 C CA . GLY A 1 1100 ? 189.988 159.135 180.799 1.00 116.43 1098 GLY A CA 1
ATOM 2349 C C . GLY A 1 1100 ? 189.107 158.389 181.773 1.00 116.43 1098 GLY A C 1
ATOM 2350 O O . GLY A 1 1100 ? 189.118 158.667 182.964 1.00 116.43 1098 GLY A O 1
ATOM 2351 N N . CYS A 1 1101 ? 188.326 157.446 181.259 1.00 116.33 1099 CYS A N 1
ATOM 2352 C CA . CYS A 1 1101 ? 187.458 156.629 182.095 1.00 116.33 1099 CYS A CA 1
ATOM 2353 C C . CYS A 1 1101 ? 187.828 155.154 182.031 1.00 116.33 1099 CYS A C 1
ATOM 2354 O O . CYS A 1 1101 ? 188.117 154.551 183.071 1.00 116.33 1099 CYS A O 1
ATOM 2356 N N . GLU A 1 1102 ? 187.832 154.549 180.839 1.00 110.70 1100 GLU A N 1
ATOM 2357 C CA . GLU A 1 1102 ? 188.209 153.144 180.730 1.00 110.70 1100 GLU A CA 1
ATOM 2358 C C . GLU A 1 1102 ? 189.663 152.935 181.106 1.00 110.70 1100 GLU A C 1
ATOM 2359 O O . GLU A 1 1102 ? 190.038 151.842 181.541 1.00 110.70 1100 GLU A O 1
ATOM 2361 N N . LEU A 1 1103 ? 190.490 153.969 180.949 1.00 110.04 1101 LEU A N 1
ATOM 2362 C CA . LEU A 1 1103 ? 191.854 153.921 181.450 1.00 110.04 1101 LEU A CA 1
ATOM 2363 C C . LEU A 1 1103 ? 191.874 153.471 182.900 1.00 110.04 1101 LEU A C 1
ATOM 2364 O O . LEU A 1 1103 ? 192.486 152.456 183.243 1.00 110.04 1101 LEU A O 1
ATOM 2366 N N . ARG A 1 1104 ? 191.182 154.209 183.769 1.00 110.55 1102 ARG A N 1
ATOM 2367 C CA . ARG A 1 1104 ? 191.138 153.830 185.177 1.00 110.55 1102 ARG A CA 1
ATOM 2368 C C . ARG A 1 1104 ? 190.344 152.550 185.378 1.00 110.55 1102 ARG A C 1
ATOM 2369 O O . ARG A 1 1104 ? 190.673 151.743 186.253 1.00 110.55 1102 ARG A O 1
ATOM 2371 N N . ASP A 1 1105 ? 189.294 152.352 184.580 1.00 107.76 1103 ASP A N 1
ATOM 2372 C CA . ASP A 1 1105 ? 188.456 151.169 184.730 1.00 107.76 1103 ASP A CA 1
ATOM 2373 C C . ASP A 1 1105 ? 189.284 149.900 184.621 1.00 107.76 1103 ASP A C 1
ATOM 2374 O O . ASP A 1 1105 ? 189.151 148.982 185.438 1.00 107.76 1103 ASP A O 1
ATOM 2376 N N . LEU A 1 1106 ? 190.151 149.832 183.616 1.00 109.37 1104 LEU A N 1
ATOM 2377 C CA . LEU A 1 1106 ? 191.068 148.712 183.497 1.00 109.37 1104 LEU A CA 1
ATOM 2378 C C . LEU A 1 1106 ? 192.292 148.868 184.388 1.00 109.37 1104 LEU A C 1
ATOM 2379 O O . LEU A 1 1106 ? 192.971 147.873 184.658 1.00 109.37 1104 LEU A O 1
ATOM 2381 N N . VAL A 1 1107 ? 192.587 150.085 184.851 1.00 104.93 1105 VAL A N 1
ATOM 2382 C CA . VAL A 1 1107 ? 193.747 150.295 185.713 1.00 104.93 1105 VAL A CA 1
ATOM 2383 C C . VAL A 1 1107 ? 193.468 149.752 187.103 1.00 104.93 1105 VAL A C 1
ATOM 2384 O O . VAL A 1 1107 ? 194.149 148.842 187.585 1.00 104.93 1105 VAL A O 1
ATOM 2386 N N . THR A 1 1108 ? 192.467 150.300 187.772 1.00 96.27 1106 THR A N 1
ATOM 2387 C CA . THR A 1 1108 ? 192.045 149.717 189.036 1.00 96.27 1106 THR A CA 1
ATOM 2388 C C . THR A 1 1108 ? 190.911 148.727 188.823 1.00 96.27 1106 THR A C 1
ATOM 2389 O O . THR A 1 1108 ? 189.889 148.772 189.500 1.00 96.27 1106 THR A O 1
ATOM 2391 N N . GLU A 1 1109 ? 191.084 147.813 187.871 1.00 93.24 1107 GLU A N 1
ATOM 2392 C CA . GLU A 1 1109 ? 190.177 146.677 187.806 1.00 93.24 1107 GLU A CA 1
ATOM 2393 C C . GLU A 1 1109 ? 190.399 145.767 189.001 1.00 93.24 1107 GLU A C 1
ATOM 2394 O O . GLU A 1 1109 ? 189.440 145.272 189.602 1.00 93.24 1107 GLU A O 1
ATOM 2396 N N . CYS A 1 1110 ? 191.660 145.535 189.352 1.00 79.69 1108 CYS A N 1
ATOM 2397 C CA . CYS A 1 1110 ? 192.027 144.913 190.620 1.00 79.69 1108 CYS A CA 1
ATOM 2398 C C . CYS A 1 1110 ? 193.510 145.150 190.838 1.00 79.69 1108 CYS A C 1
ATOM 2399 O O . CYS A 1 1110 ? 194.327 144.786 189.988 1.00 79.69 1108 CYS A O 1
ATOM 2401 N N . GLU A 1 1111 ? 193.852 145.785 191.953 1.00 71.59 1109 GLU A N 1
ATOM 2402 C CA . GLU A 1 1111 ? 195.235 145.952 192.361 1.00 71.59 1109 GLU A CA 1
ATOM 2403 C C . GLU A 1 1111 ? 195.702 144.819 193.247 1.00 71.59 1109 GLU A C 1
ATOM 2404 O O . GLU A 1 1111 ? 196.742 144.936 193.899 1.00 71.59 1109 GLU A O 1
ATOM 2406 N N . LYS A 1 1112 ? 194.968 143.722 193.276 1.00 66.79 1110 LYS A N 1
ATOM 2407 C CA . LYS A 1 1112 ? 195.345 142.572 194.070 1.00 66.79 1110 LYS A CA 1
ATOM 2408 C C . LYS A 1 1112 ? 196.481 141.786 193.452 1.00 66.79 1110 LYS A C 1
ATOM 2409 O O . LYS A 1 1112 ? 196.726 140.646 193.852 1.00 66.79 1110 LYS A O 1
ATOM 2411 N N . TYR A 1 1113 ? 197.174 142.350 192.475 1.00 57.92 1111 TYR A N 1
ATOM 2412 C CA . TYR A 1 1113 ? 198.224 141.633 191.796 1.00 57.92 1111 TYR A CA 1
ATOM 2413 C C . TYR A 1 1113 ? 199.519 142.397 191.670 1.00 57.92 1111 TYR A C 1
ATOM 2414 O O . TYR A 1 1113 ? 200.522 141.790 191.296 1.00 57.92 1111 TYR A O 1
ATOM 2423 N N . ALA A 1 1114 ? 199.537 143.701 191.912 1.00 54.47 1112 ALA A N 1
ATOM 2424 C CA . ALA A 1 1114 ? 200.797 144.424 191.824 1.00 54.47 1112 ALA A CA 1
ATOM 2425 C C . ALA A 1 1114 ? 201.779 143.907 192.862 1.00 54.47 1112 ALA A C 1
ATOM 2426 O O . ALA A 1 1114 ? 202.951 143.647 192.563 1.00 54.47 1112 ALA A O 1
ATOM 2428 N N . GLN A 1 1115 ? 201.305 143.744 194.092 1.00 48.42 1113 GLN A N 1
ATOM 2429 C CA . GLN A 1 1115 ? 202.138 143.166 195.128 1.00 48.42 1113 GLN A CA 1
ATOM 2430 C C . GLN A 1 1115 ? 202.651 141.799 194.712 1.00 48.42 1113 GLN A C 1
ATOM 2431 O O . GLN A 1 1115 ? 203.832 141.500 194.886 1.00 48.42 1113 GLN A O 1
ATOM 2433 N N . LEU A 1 1116 ? 201.791 140.969 194.127 1.00 47.31 1114 LEU A N 1
ATOM 2434 C CA . LEU A 1 1116 ? 202.192 139.606 193.804 1.00 47.31 1114 LEU A CA 1
ATOM 2435 C C . LEU A 1 1116 ? 203.197 139.569 192.664 1.00 47.31 1114 LEU A C 1
ATOM 2436 O O . LEU A 1 1116 ? 204.172 138.815 192.717 1.00 47.31 1114 LEU A O 1
ATOM 2441 N N . TYR A 1 1117 ? 202.971 140.361 191.620 1.00 42.99 1115 TYR A N 1
ATOM 2442 C CA . TYR A 1 1117 ? 203.926 140.422 190.527 1.00 42.99 1115 TYR A CA 1
ATOM 2443 C C . TYR A 1 1117 ? 205.282 140.915 191.014 1.00 42.99 1115 TYR A C 1
ATOM 2444 O O . TYR A 1 1117 ? 206.322 140.300 190.728 1.00 42.99 1115 TYR A O 1
ATOM 2446 N N . SER A 1 1118 ? 205.300 142.013 191.768 1.00 43.80 1116 SER A N 1
ATOM 2447 C CA . SER A 1 1118 ? 206.577 142.508 192.267 1.00 43.80 1116 SER A CA 1
ATOM 2448 C C . SER A 1 1118 ? 207.233 141.510 193.210 1.00 43.80 1116 SER A C 1
ATOM 2449 O O . SER A 1 1118 ? 208.468 141.380 193.236 1.00 43.80 1116 SER A O 1
ATOM 2452 N N . ASN A 1 1119 ? 206.425 140.786 193.977 1.00 43.93 1117 ASN A N 1
ATOM 2453 C CA . ASN A 1 1119 ? 206.956 139.759 194.851 1.00 43.93 1117 ASN A CA 1
ATOM 2454 C C . ASN A 1 1119 ? 207.651 138.680 194.047 1.00 43.93 1117 ASN A C 1
ATOM 2455 O O . ASN A 1 1119 ? 208.758 138.248 194.390 1.00 43.93 1117 ASN A O 1
ATOM 2457 N N . LEU A 1 1120 ? 207.012 138.224 192.974 1.00 41.38 1118 LEU A N 1
ATOM 2458 C CA . LEU A 1 1120 ? 207.630 137.190 192.163 1.00 41.38 1118 LEU A CA 1
ATOM 2459 C C . LEU A 1 1120 ? 208.946 137.681 191.578 1.00 41.38 1118 LEU A C 1
ATOM 2460 O O . LEU A 1 1120 ? 209.925 136.924 191.510 1.00 41.38 1118 LEU A O 1
ATOM 2462 N N . THR A 1 1121 ? 209.009 138.954 191.189 1.00 38.40 1119 THR A N 1
ATOM 2463 C CA . THR A 1 1121 ? 210.250 139.473 190.617 1.00 38.40 1119 THR A CA 1
ATOM 2464 C C . THR A 1 1121 ? 211.387 139.429 191.629 1.00 38.40 1119 THR A C 1
ATOM 2465 O O . THR A 1 1121 ? 212.454 138.842 191.373 1.00 38.40 1119 THR A O 1
ATOM 2467 N N . SER A 1 1122 ? 211.177 140.046 192.793 1.00 40.38 1120 SER A N 1
ATOM 2468 C CA . SER A 1 1122 ? 212.232 140.051 193.804 1.00 40.38 1120 SER A CA 1
ATOM 2469 C C . SER A 1 1122 ? 212.624 138.635 194.217 1.00 40.38 1120 SER A C 1
ATOM 2470 O O . SER A 1 1122 ? 213.810 138.345 194.432 1.00 40.38 1120 SER A O 1
ATOM 2472 N N . SER A 1 1123 ? 211.649 137.733 194.315 1.00 42.51 1121 SER A N 1
ATOM 2473 C CA . SER A 1 1123 ? 211.955 136.369 194.717 1.00 42.51 1121 SER A CA 1
ATOM 2474 C C . SER A 1 1123 ? 212.863 135.688 193.711 1.00 42.51 1121 SER A C 1
ATOM 2475 O O . SER A 1 1123 ? 213.871 135.073 194.087 1.00 42.51 1121 SER A O 1
ATOM 2477 N N . ILE A 1 1124 ? 212.509 135.750 192.431 1.00 39.56 1122 ILE A N 1
ATOM 2478 C CA . ILE A 1 1124 ? 213.317 135.050 191.444 1.00 39.56 1122 ILE A CA 1
ATOM 2479 C C . ILE A 1 1124 ? 214.733 135.598 191.444 1.00 39.56 1122 ILE A C 1
ATOM 2480 O O . ILE A 1 1124 ? 215.710 134.845 191.299 1.00 39.56 1122 ILE A O 1
ATOM 2482 N N . LEU A 1 1125 ? 214.882 136.906 191.657 1.00 45.86 1123 LEU A N 1
ATOM 2483 C CA . LEU A 1 1125 ? 216.238 137.446 191.634 1.00 45.86 1123 LEU A CA 1
ATOM 2484 C C . LEU A 1 1125 ? 217.053 136.961 192.820 1.00 45.86 1123 LEU A C 1
ATOM 2485 O O . LEU A 1 1125 ? 218.232 136.613 192.668 1.00 45.86 1123 LEU A O 1
ATOM 2490 N N . ALA A 1 1126 ? 216.461 136.957 194.008 1.00 50.73 1124 ALA A N 1
ATOM 2491 C CA . ALA A 1 1126 ? 217.201 136.461 195.160 1.00 50.73 1124 ALA A CA 1
ATOM 2492 C C . ALA A 1 1126 ? 217.604 135.009 194.960 1.00 50.73 1124 ALA A C 1
ATOM 2493 O O . ALA A 1 1126 ? 218.717 134.603 195.316 1.00 50.73 1124 ALA A O 1
ATOM 2495 N N . GLY A 1 1127 ? 216.726 134.216 194.364 1.00 50.92 1125 GLY A N 1
ATOM 2496 C CA . GLY A 1 1127 ? 217.067 132.823 194.147 1.00 50.92 1125 GLY A CA 1
ATOM 2497 C C . GLY A 1 1127 ? 218.255 132.643 193.222 1.00 50.92 1125 GLY A C 1
ATOM 2498 O O . GLY A 1 1127 ? 219.143 131.823 193.481 1.00 50.92 1125 GLY A O 1
ATOM 2499 N N . CYS A 1 1128 ? 218.292 133.404 192.128 1.00 51.90 1126 CYS A N 1
ATOM 2500 C CA . CYS A 1 1128 ? 219.388 133.202 191.187 1.00 51.90 1126 CYS A CA 1
ATOM 2501 C C . CYS A 1 1128 ? 220.704 133.736 191.736 1.00 51.90 1126 CYS A C 1
ATOM 2502 O O . CYS A 1 1128 ? 221.763 133.123 191.523 1.00 51.90 1126 CYS A O 1
ATOM 2505 N N . ILE A 1 1129 ? 220.672 134.843 192.478 1.00 67.84 1127 ILE A N 1
ATOM 2506 C CA . ILE A 1 1129 ? 221.920 135.274 193.100 1.00 67.84 1127 ILE A CA 1
ATOM 2507 C C . ILE A 1 1129 ? 222.398 134.244 194.117 1.00 67.84 1127 ILE A C 1
ATOM 2508 O O . ILE A 1 1129 ? 223.611 134.023 194.277 1.00 67.84 1127 ILE A O 1
ATOM 2513 N N . GLN A 1 1130 ? 221.470 133.544 194.766 1.00 51.66 1128 GLN A N 1
ATOM 2514 C CA . GLN A 1 1130 ? 221.884 132.502 195.694 1.00 51.66 1128 GLN A CA 1
ATOM 2515 C C . GLN A 1 1130 ? 222.539 131.336 194.976 1.00 51.66 1128 GLN A C 1
ATOM 2516 O O . GLN A 1 1130 ? 223.548 130.803 195.450 1.00 51.66 1128 GLN A O 1
ATOM 2522 N N . MET A 1 1131 ? 221.968 130.894 193.861 1.00 45.17 1129 MET A N 1
ATOM 2523 C CA . MET A 1 1131 ? 222.608 129.813 193.117 1.00 45.17 1129 MET A CA 1
ATOM 2524 C C . MET A 1 1131 ? 224.012 130.204 192.691 1.00 45.17 1129 MET A C 1
ATOM 2525 O O . MET A 1 1131 ? 224.934 129.380 192.735 1.00 45.17 1129 MET A O 1
ATOM 2527 N N . VAL A 1 1132 ? 224.204 131.460 192.295 1.00 46.76 1130 VAL A N 1
ATOM 2528 C CA . VAL A 1 1132 ? 225.540 131.908 191.909 1.00 46.76 1130 VAL A CA 1
ATOM 2529 C C . VAL A 1 1132 ? 226.516 131.754 193.068 1.00 46.76 1130 VAL A C 1
ATOM 2530 O O . VAL A 1 1132 ? 227.611 131.180 192.918 1.00 46.76 1130 VAL A O 1
ATOM 2534 N N . LEU A 1 1133 ? 226.148 132.271 194.238 1.00 44.37 1131 LEU A N 1
ATOM 2535 C CA . LEU A 1 1133 ? 227.061 132.170 195.371 1.00 44.37 1131 LEU A CA 1
ATOM 2536 C C . LEU A 1 1133 ? 227.351 130.719 195.727 1.00 44.37 1131 LEU A C 1
ATOM 2537 O O . LEU A 1 1133 ? 228.495 130.358 196.044 1.00 44.37 1131 LEU A O 1
ATOM 2542 N N . GLY A 1 1134 ? 226.333 129.871 195.682 1.00 46.04 1132 GLY A N 1
ATOM 2543 C CA . GLY A 1 1134 ? 226.546 128.479 196.027 1.00 46.04 1132 GLY A CA 1
ATOM 2544 C C . GLY A 1 1134 ? 227.512 127.795 195.087 1.00 46.04 1132 GLY A C 1
ATOM 2545 O O . GLY A 1 1134 ? 228.327 126.971 195.508 1.00 46.04 1132 GLY A O 1
ATOM 2546 N N . GLN A 1 1135 ? 227.437 128.121 193.804 1.00 67.84 1133 GLN A N 1
ATOM 2547 C CA . GLN A 1 1135 ? 228.379 127.527 192.867 1.00 67.84 1133 GLN A CA 1
ATOM 2548 C C . GLN A 1 1135 ? 229.798 127.990 193.146 1.00 67.84 1133 GLN A C 1
ATOM 2549 O O . GLN A 1 1135 ? 230.736 127.186 193.088 1.00 67.84 1133 GLN A O 1
ATOM 2555 N N . ILE A 1 1136 ? 229.987 129.280 193.425 1.00 42.83 1134 ILE A N 1
ATOM 2556 C CA . ILE A 1 1136 ? 231.336 129.743 193.745 1.00 42.83 1134 ILE A CA 1
ATOM 2557 C C . ILE A 1 1136 ? 231.891 128.967 194.933 1.00 42.83 1134 ILE A C 1
ATOM 2558 O O . ILE A 1 1136 ? 233.053 128.537 194.927 1.00 42.83 1134 ILE A O 1
ATOM 2560 N N . GLU A 1 1137 ? 231.056 128.716 195.947 1.00 40.91 1135 GLU A N 1
ATOM 2561 C CA . GLU A 1 1137 ? 231.547 127.989 197.121 1.00 40.91 1135 GLU A CA 1
ATOM 2562 C C . GLU A 1 1137 ? 231.879 126.536 196.795 1.00 40.91 1135 GLU A C 1
ATOM 2563 O O . GLU A 1 1137 ? 232.909 126.012 197.238 1.00 40.91 1135 GLU A O 1
ATOM 2565 N N . ASP A 1 1138 ? 231.023 125.859 196.034 1.00 40.40 1136 ASP A N 1
ATOM 2566 C CA . ASP A 1 1138 ? 231.297 124.460 195.728 1.00 40.40 1136 ASP A CA 1
ATOM 2567 C C . ASP A 1 1138 ? 232.568 124.319 194.911 1.00 40.40 1136 ASP A C 1
ATOM 2568 O O . ASP A 1 1138 ? 233.342 123.375 195.105 1.00 40.40 1136 ASP A O 1
ATOM 2570 N N . HIS A 1 1139 ? 232.811 125.250 193.996 1.00 39.80 1137 HIS A N 1
ATOM 2571 C CA . HIS A 1 1139 ? 234.026 125.134 193.205 1.00 39.80 1137 HIS A CA 1
ATOM 2572 C C . HIS A 1 1139 ? 235.251 125.491 194.021 1.00 39.80 1137 HIS A C 1
ATOM 2573 O O . HIS A 1 1139 ? 236.335 124.967 193.756 1.00 39.80 1137 HIS A O 1
ATOM 2580 N N . ARG A 1 1140 ? 235.113 126.365 195.014 1.00 43.43 1138 ARG A N 1
ATOM 2581 C CA . ARG A 1 1140 ? 236.193 126.500 195.981 1.00 43.43 1138 ARG A CA 1
ATOM 2582 C C . ARG A 1 1140 ? 236.496 125.168 196.631 1.00 43.43 1138 ARG A C 1
ATOM 2583 O O . ARG A 1 1140 ? 237.660 124.794 196.788 1.00 43.43 1138 ARG A O 1
ATOM 2591 N N . ARG A 1 1141 ? 235.462 124.436 197.022 1.00 39.17 1139 ARG A N 1
ATOM 2592 C CA . ARG A 1 1141 ? 235.703 123.183 197.726 1.00 39.17 1139 ARG A CA 1
ATOM 2593 C C . ARG A 1 1141 ? 236.332 122.134 196.824 1.00 39.17 1139 ARG A C 1
ATOM 2594 O O . ARG A 1 1141 ? 237.073 121.277 197.305 1.00 39.17 1139 ARG A O 1
ATOM 2598 N N . THR A 1 1142 ? 236.047 122.171 195.527 1.00 42.63 1140 THR A N 1
ATOM 2599 C CA . THR A 1 1142 ? 236.489 121.104 194.634 1.00 42.63 1140 THR A CA 1
ATOM 2600 C C . THR A 1 1142 ? 237.715 121.444 193.794 1.00 42.63 1140 THR A C 1
ATOM 2601 O O . THR A 1 1142 ? 238.260 120.546 193.154 1.00 42.63 1140 THR A O 1
ATOM 2603 N N . HIS A 1 1143 ? 238.144 122.704 193.754 1.00 47.35 1141 HIS A N 1
ATOM 2604 C CA . HIS A 1 1143 ? 239.352 123.124 193.042 1.00 47.35 1141 HIS A CA 1
ATOM 2605 C C . HIS A 1 1143 ? 239.276 122.787 191.549 1.00 47.35 1141 HIS A C 1
ATOM 2606 O O . HIS A 1 1143 ? 240.016 121.950 191.033 1.00 47.35 1141 HIS A O 1
ATOM 2613 N N . GLN A 1 1144 ? 238.352 123.459 190.867 1.00 40.95 1142 GLN A N 1
ATOM 2614 C CA . GLN A 1 1144 ? 238.244 123.355 189.414 1.00 40.95 1142 GLN A CA 1
ATOM 2615 C C . GLN A 1 1144 ? 237.517 124.560 188.833 1.00 40.95 1142 GLN A C 1
ATOM 2616 O O . GLN A 1 1144 ? 237.618 124.852 187.644 1.00 40.95 1142 GLN A O 1
ATOM 2618 N N . ASN A 1 1147 ? 233.357 126.334 185.240 1.00 49.57 1145 ASN A N 1
ATOM 2619 C CA . ASN A 1 1147 ? 232.929 127.257 184.204 1.00 49.57 1145 ASN A CA 1
ATOM 2620 C C . ASN A 1 1147 ? 231.713 126.758 183.435 1.00 49.57 1145 ASN A C 1
ATOM 2621 O O . ASN A 1 1147 ? 231.804 125.815 182.655 1.00 49.57 1145 ASN A O 1
ATOM 2623 N N . ILE A 1 1148 ? 230.582 127.421 183.658 1.00 50.24 1146 ILE A N 1
ATOM 2624 C CA . ILE A 1 1148 ? 229.297 127.104 183.037 1.00 50.24 1146 ILE A CA 1
ATOM 2625 C C . ILE A 1 1148 ? 228.974 128.208 182.036 1.00 50.24 1146 ILE A C 1
ATOM 2626 O O . ILE A 1 1148 ? 229.626 129.260 182.061 1.00 50.24 1146 ILE A O 1
ATOM 2628 N N . PRO A 1 1149 ? 228.008 128.026 181.140 1.00 45.85 1147 PRO A N 1
ATOM 2629 C CA . PRO A 1 1149 ? 227.703 129.078 180.171 1.00 45.85 1147 PRO A CA 1
ATOM 2630 C C . PRO A 1 1149 ? 227.159 130.337 180.816 1.00 45.85 1147 PRO A C 1
ATOM 2631 O O . PRO A 1 1149 ? 226.466 130.299 181.832 1.00 45.85 1147 PRO A O 1
ATOM 2635 N N . PHE A 1 1150 ? 227.517 131.469 180.217 1.00 48.94 1148 PHE A N 1
ATOM 2636 C CA . PHE A 1 1150 ? 226.965 132.782 180.530 1.00 48.94 1148 PHE A CA 1
ATOM 2637 C C . PHE A 1 1150 ? 227.284 133.241 181.941 1.00 48.94 1148 PHE A C 1
ATOM 2638 O O . PHE A 1 1150 ? 226.888 134.342 182.349 1.00 48.94 1148 PHE A O 1
ATOM 2646 N N . PHE A 1 1151 ? 228.004 132.414 182.691 1.00 52.13 1149 PHE A N 1
ATOM 2647 C CA . PHE A 1 1151 ? 228.366 132.803 184.042 1.00 52.13 1149 PHE A CA 1
ATOM 2648 C C . PHE A 1 1151 ? 229.200 134.069 184.032 1.00 52.13 1149 PHE A C 1
ATOM 2649 O O . PHE A 1 1151 ? 229.075 134.909 184.927 1.00 52.13 1149 PHE A O 1
ATOM 2657 N N . ASP A 1 1152 ? 230.045 134.234 183.018 1.00 55.38 1150 ASP A N 1
ATOM 2658 C CA . ASP A 1 1152 ? 230.815 135.464 182.902 1.00 55.38 1150 ASP A CA 1
ATOM 2659 C C . ASP A 1 1152 ? 229.900 136.654 182.692 1.00 55.38 1150 ASP A C 1
ATOM 2660 O O . ASP A 1 1152 ? 230.113 137.718 183.280 1.00 55.38 1150 ASP A O 1
ATOM 2662 N N . VAL A 1 1153 ? 228.867 136.489 181.861 1.00 58.04 1151 VAL A N 1
ATOM 2663 C CA . VAL A 1 1153 ? 227.912 137.566 181.617 1.00 58.04 1151 VAL A CA 1
ATOM 2664 C C . VAL A 1 1153 ? 227.268 138.002 182.920 1.00 58.04 1151 VAL A C 1
ATOM 2665 O O . VAL A 1 1153 ? 227.245 139.191 183.258 1.00 58.04 1151 VAL A O 1
ATOM 2667 N N . PHE A 1 1154 ? 226.743 137.038 183.678 1.00 58.05 1152 PHE A N 1
ATOM 2668 C CA . PHE A 1 1154 ? 226.079 137.379 184.929 1.00 58.05 1152 PHE A CA 1
ATOM 2669 C C . PHE A 1 1154 ? 227.051 138.018 185.904 1.00 58.05 1152 PHE A C 1
ATOM 2670 O O . PHE A 1 1154 ? 226.747 139.047 186.510 1.00 58.05 1152 PHE A O 1
ATOM 2678 N N . LEU A 1 1155 ? 228.217 137.414 186.090 1.00 60.43 1153 LEU A N 1
ATOM 2679 C CA . LEU A 1 1155 ? 229.146 137.949 187.071 1.00 60.43 1153 LEU A CA 1
ATOM 2680 C C . LEU A 1 1155 ? 229.562 139.366 186.714 1.00 60.43 1153 LEU A C 1
ATOM 2681 O O . LEU A 1 1155 ? 229.578 140.252 187.578 1.00 60.43 1153 LEU A O 1
ATOM 2683 N N . ARG A 1 1156 ? 229.887 139.608 185.444 1.00 64.14 1154 ARG A N 1
ATOM 2684 C CA . ARG A 1 1156 ? 230.298 140.942 185.028 1.00 64.14 1154 ARG A CA 1
ATOM 2685 C C . ARG A 1 1156 ? 229.178 141.946 185.243 1.00 64.14 1154 ARG A C 1
ATOM 2686 O O . ARG A 1 1156 ? 229.396 143.023 185.810 1.00 64.14 1154 ARG A O 1
ATOM 2688 N N . HIS A 1 1157 ? 227.965 141.609 184.811 1.00 68.17 1155 HIS A N 1
ATOM 2689 C CA . HIS A 1 1157 ? 226.887 142.578 184.926 1.00 68.17 1155 HIS A CA 1
ATOM 2690 C C . HIS A 1 1157 ? 226.418 142.759 186.357 1.00 68.17 1155 HIS A C 1
ATOM 2691 O O . HIS A 1 1157 ? 225.741 143.746 186.648 1.00 68.17 1155 HIS A O 1
ATOM 2698 N N . LEU A 1 1158 ? 226.743 141.832 187.250 1.00 66.23 1156 LEU A N 1
ATOM 2699 C CA . LEU A 1 1158 ? 226.429 142.058 188.652 1.00 66.23 1156 LEU A CA 1
ATOM 2700 C C . LEU A 1 1158 ? 227.522 142.867 189.322 1.00 66.23 1156 LEU A C 1
ATOM 2701 O O . LEU A 1 1158 ? 227.263 143.590 190.287 1.00 66.23 1156 LEU A O 1
ATOM 2703 N N . CYS A 1 1159 ? 228.746 142.762 188.823 1.00 71.78 1157 CYS A N 1
ATOM 2704 C CA . CYS A 1 1159 ? 229.826 143.535 189.408 1.00 71.78 1157 CYS A CA 1
ATOM 2705 C C . CYS A 1 1159 ? 229.867 144.964 188.891 1.00 71.78 1157 CYS A C 1
ATOM 2706 O O . CYS A 1 1159 ? 230.459 145.824 189.549 1.00 71.78 1157 CYS A O 1
ATOM 2708 N N . GLN A 1 1160 ? 229.263 145.234 187.740 1.00 74.08 1158 GLN A N 1
ATOM 2709 C CA . GLN A 1 1160 ? 229.284 146.579 187.169 1.00 74.08 1158 GLN A CA 1
ATOM 2710 C C . GLN A 1 1160 ? 228.698 147.609 188.125 1.00 74.08 1158 GLN A C 1
ATOM 2711 O O . GLN A 1 1160 ? 229.434 148.312 188.816 1.00 74.08 1158 GLN A O 1
ATOM 2713 N N . PHE A 1 1304 ? 223.643 147.665 191.778 1.00 72.24 1302 PHE A N 1
ATOM 2714 C CA . PHE A 1 1304 ? 223.322 146.455 192.517 1.00 72.24 1302 PHE A CA 1
ATOM 2715 C C . PHE A 1 1304 ? 224.576 145.784 193.028 1.00 72.24 1302 PHE A C 1
ATOM 2716 O O . PHE A 1 1304 ? 224.519 144.665 193.530 1.00 72.24 1302 PHE A O 1
ATOM 2718 N N . TRP A 1 1305 ? 225.714 146.458 192.903 1.00 75.22 1303 TRP A N 1
ATOM 2719 C CA . TRP A 1 1305 ? 226.976 145.791 193.204 1.00 75.22 1303 TRP A CA 1
ATOM 2720 C C . TRP A 1 1305 ? 227.298 145.714 194.695 1.00 75.22 1303 TRP A C 1
ATOM 2721 O O . TRP A 1 1305 ? 227.667 144.631 195.166 1.00 75.22 1303 TRP A O 1
ATOM 2732 N N . PRO A 1 1306 ? 227.206 146.800 195.470 1.00 68.88 1304 PRO A N 1
ATOM 2733 C CA . PRO A 1 1306 ? 227.641 146.705 196.873 1.00 68.88 1304 PRO A CA 1
ATOM 2734 C C . PRO A 1 1306 ? 226.885 145.672 197.680 1.00 68.88 1304 PRO A C 1
ATOM 2735 O O . PRO A 1 1306 ? 227.446 145.113 198.636 1.00 68.88 1304 PRO A O 1
ATOM 2739 N N . LEU A 1 1307 ? 225.650 145.360 197.298 1.00 67.35 1305 LEU A N 1
ATOM 2740 C CA . LEU A 1 1307 ? 224.972 144.220 197.898 1.00 67.35 1305 LEU A CA 1
ATOM 2741 C C . LEU A 1 1307 ? 225.782 142.943 197.706 1.00 67.35 1305 LEU A C 1
ATOM 2742 O O . LEU A 1 1307 ? 226.108 142.240 198.674 1.00 67.35 1305 LEU A O 1
ATOM 2747 N N . PHE A 1 1308 ? 226.113 142.630 196.451 1.00 63.22 1306 PHE A N 1
ATOM 2748 C CA . PHE A 1 1308 ? 226.896 141.439 196.145 1.00 63.22 1306 PHE A CA 1
ATOM 2749 C C . PHE A 1 1308 ? 228.241 141.470 196.842 1.00 63.22 1306 PHE A C 1
ATOM 2750 O O . PHE A 1 1308 ? 228.727 140.438 197.311 1.00 63.22 1306 PHE A O 1
ATOM 2758 N N . ARG A 1 1309 ? 228.867 142.640 196.905 1.00 65.04 1307 ARG A N 1
ATOM 2759 C CA . ARG A 1 1309 ? 230.170 142.735 197.546 1.00 65.04 1307 ARG A CA 1
ATOM 2760 C C . ARG A 1 1309 ? 230.085 142.320 199.003 1.00 65.04 1307 ARG A C 1
ATOM 2761 O O . ARG A 1 1309 ? 230.839 141.450 199.459 1.00 65.04 1307 ARG A O 1
ATOM 2766 N N . GLU A 1 1310 ? 229.171 142.932 199.752 1.00 61.41 1308 GLU A N 1
ATOM 2767 C CA . GLU A 1 1310 ? 229.016 142.562 201.152 1.00 61.41 1308 GLU A CA 1
ATOM 2768 C C . GLU A 1 1310 ? 228.725 141.075 201.292 1.00 61.41 1308 GLU A C 1
ATOM 2769 O O . GLU A 1 1310 ? 229.345 140.380 202.113 1.00 61.41 1308 GLU A O 1
ATOM 2771 N N . GLN A 1 1311 ? 227.810 140.559 200.470 1.00 60.75 1309 GLN A N 1
ATOM 2772 C CA . GLN A 1 1311 ? 227.402 139.168 200.619 1.00 60.75 1309 GLN A CA 1
ATOM 2773 C C . GLN A 1 1311 ? 228.569 138.220 200.379 1.00 60.75 1309 GLN A C 1
ATOM 2774 O O . GLN A 1 1311 ? 228.848 137.331 201.197 1.00 60.75 1309 GLN A O 1
ATOM 2780 N N . LEU A 1 1312 ? 229.264 138.399 199.258 1.00 55.95 1310 LEU A N 1
ATOM 2781 C CA . LEU A 1 1312 ? 230.361 137.512 198.903 1.00 55.95 1310 LEU A CA 1
ATOM 2782 C C . LEU A 1 1312 ? 231.474 137.580 199.930 1.00 55.95 1310 LEU A C 1
ATOM 2783 O O . LEU A 1 1312 ? 232.010 136.547 200.344 1.00 55.95 1310 LEU A O 1
ATOM 2788 N N . CYS A 1 1313 ? 231.852 138.788 200.345 1.00 57.57 1311 CYS A N 1
ATOM 2789 C CA . CYS A 1 1313 ? 232.905 138.897 201.339 1.00 57.57 1311 CYS A CA 1
ATOM 2790 C C . CYS A 1 1313 ? 232.542 138.150 202.612 1.00 57.57 1311 CYS A C 1
ATOM 2791 O O . CYS A 1 1313 ? 233.383 137.443 203.183 1.00 57.57 1311 CYS A O 1
ATOM 2794 N N . ARG A 1 1314 ? 231.297 138.273 203.070 1.00 53.14 1312 ARG A N 1
ATOM 2795 C CA . ARG A 1 1314 ? 230.915 137.561 204.283 1.00 53.14 1312 ARG A CA 1
ATOM 2796 C C . ARG A 1 1314 ? 231.024 136.054 204.092 1.00 53.14 1312 ARG A C 1
ATOM 2797 O O . ARG A 1 1314 ? 231.571 135.340 204.949 1.00 53.14 1312 ARG A O 1
ATOM 2799 N N . ARG A 1 1315 ? 230.524 135.551 202.965 1.00 52.30 1313 ARG A N 1
ATOM 2800 C CA . ARG A 1 1315 ? 230.558 134.110 202.735 1.00 52.30 1313 ARG A CA 1
ATOM 2801 C C . ARG A 1 1315 ? 231.987 133.582 202.726 1.00 52.30 1313 ARG A C 1
ATOM 2802 O O . ARG A 1 1315 ? 232.281 132.545 203.333 1.00 52.30 1313 ARG A O 1
ATOM 2810 N N . THR A 1 1316 ? 232.892 134.279 202.032 1.00 48.93 1314 THR A N 1
ATOM 2811 C CA . THR A 1 1316 ? 234.274 133.812 201.963 1.00 48.93 1314 THR A CA 1
ATOM 2812 C C . THR A 1 1316 ? 234.948 133.866 203.315 1.00 48.93 1314 THR A C 1
ATOM 2813 O O . THR A 1 1316 ? 235.670 132.933 203.686 1.00 48.93 1314 THR A O 1
ATOM 2817 N N . CYS A 1 1317 ? 234.776 134.965 204.047 1.00 47.18 1315 CYS A N 1
ATOM 2818 C CA . CYS A 1 1317 ? 235.390 135.046 205.362 1.00 47.18 1315 CYS A CA 1
ATOM 2819 C C . CYS A 1 1317 ? 234.978 133.857 206.212 1.00 47.18 1315 CYS A C 1
ATOM 2820 O O . CYS A 1 1317 ? 235.825 133.184 206.816 1.00 47.18 1315 CYS A O 1
ATOM 2823 N N . LEU A 1 1318 ? 233.690 133.532 206.212 1.00 45.64 1316 LEU A N 1
ATOM 2824 C CA . LEU A 1 1318 ? 233.243 132.419 207.037 1.00 45.64 1316 LEU A CA 1
ATOM 2825 C C . LEU A 1 1318 ? 233.824 131.096 206.554 1.00 45.64 1316 LEU A C 1
ATOM 2826 O O . LEU A 1 1318 ? 234.347 130.307 207.354 1.00 45.64 1316 LEU A O 1
ATOM 2831 N N . PHE A 1 1319 ? 233.734 130.827 205.253 1.00 41.80 1317 PHE A N 1
ATOM 2832 C CA . PHE A 1 1319 ? 234.163 129.532 204.737 1.00 41.80 1317 PHE A CA 1
ATOM 2833 C C . PHE A 1 1319 ? 235.634 129.297 205.005 1.00 41.80 1317 PHE A C 1
ATOM 2834 O O . PHE A 1 1319 ? 236.035 128.210 205.447 1.00 41.80 1317 PHE A O 1
ATOM 2842 N N . TYR A 1 1320 ? 236.456 130.311 204.784 1.00 43.21 1318 TYR A N 1
ATOM 2843 C CA . TYR A 1 1320 ? 237.879 130.109 204.967 1.00 43.21 1318 TYR A CA 1
ATOM 2844 C C . TYR A 1 1320 ? 238.263 130.067 206.438 1.00 43.21 1318 TYR A C 1
ATOM 2845 O O . TYR A 1 1320 ? 239.222 129.378 206.793 1.00 43.21 1318 TYR A O 1
ATOM 2854 N N . THR A 1 1321 ? 237.528 130.748 207.318 1.00 45.06 1319 THR A N 1
ATOM 2855 C CA . THR A 1 1321 ? 237.796 130.562 208.736 1.00 45.06 1319 THR A CA 1
ATOM 2856 C C . THR A 1 1321 ? 237.521 129.130 209.163 1.00 45.06 1319 THR A C 1
ATOM 2857 O O . THR A 1 1321 ? 238.316 128.527 209.904 1.00 45.06 1319 THR A O 1
ATOM 2861 N N . ILE A 1 1322 ? 236.403 128.565 208.718 1.00 47.34 1320 ILE A N 1
ATOM 2862 C CA . ILE A 1 1322 ? 236.137 127.169 209.050 1.00 47.34 1320 ILE A CA 1
ATOM 2863 C C . ILE A 1 1322 ? 237.253 126.279 208.529 1.00 47.34 1320 ILE A C 1
ATOM 2864 O O . ILE A 1 1322 ? 237.734 125.375 209.231 1.00 47.34 1320 ILE A O 1
ATOM 2869 N N . ARG A 1 1323 ? 237.693 126.525 207.300 1.00 48.51 1321 ARG A N 1
ATOM 2870 C CA . ARG A 1 1323 ? 238.751 125.695 206.744 1.00 48.51 1321 ARG A CA 1
ATOM 2871 C C . ARG A 1 1323 ? 240.028 125.817 207.561 1.00 48.51 1321 ARG A C 1
ATOM 2872 O O . ARG A 1 1323 ? 240.755 124.831 207.754 1.00 48.51 1321 ARG A O 1
ATOM 2880 N N . ALA A 1 1324 ? 240.316 127.019 208.056 1.00 48.43 1322 ALA A N 1
ATOM 2881 C CA . ALA A 1 1324 ? 241.527 127.226 208.838 1.00 48.43 1322 ALA A CA 1
ATOM 2882 C C . ALA A 1 1324 ? 241.482 126.432 210.127 1.00 48.43 1322 ALA A C 1
ATOM 2883 O O . ALA A 1 1324 ? 242.467 125.793 210.509 1.00 48.43 1322 ALA A O 1
ATOM 2885 N N . GLN A 1 1325 ? 240.351 126.472 210.825 1.00 48.86 1323 GLN A N 1
ATOM 2886 C CA . GLN A 1 1325 ? 240.247 125.679 212.043 1.00 48.86 1323 GLN A CA 1
ATOM 2887 C C . GLN A 1 1325 ? 240.420 124.201 211.744 1.00 48.86 1323 GLN A C 1
ATOM 2888 O O . GLN A 1 1325 ? 241.036 123.469 212.527 1.00 48.86 1323 GLN A O 1
ATOM 2894 N N . ALA A 1 1326 ? 239.901 123.742 210.607 1.00 47.47 1324 ALA A N 1
ATOM 2895 C CA . ALA A 1 1326 ? 240.044 122.330 210.269 1.00 47.47 1324 ALA A CA 1
ATOM 2896 C C . ALA A 1 1326 ? 241.506 121.953 210.084 1.00 47.47 1324 ALA A C 1
ATOM 2897 O O . ALA A 1 1326 ? 241.985 120.968 210.659 1.00 47.47 1324 ALA A O 1
ATOM 2899 N N . TRP A 1 1327 ? 242.233 122.731 209.284 1.00 45.69 1325 TRP A N 1
ATOM 2900 C CA . TRP A 1 1327 ? 243.650 122.453 209.077 1.00 45.69 1325 TRP A CA 1
ATOM 2901 C C . TRP A 1 1327 ? 244.428 122.520 210.380 1.00 45.69 1325 TRP A C 1
ATOM 2902 O O . TRP A 1 1327 ? 245.346 121.727 210.610 1.00 45.69 1325 TRP A O 1
ATOM 2913 N N . SER A 1 1328 ? 244.092 123.475 211.238 1.00 45.18 1326 SER A N 1
ATOM 2914 C CA . SER A 1 1328 ? 244.823 123.626 212.484 1.00 45.18 1326 SER A CA 1
ATOM 2915 C C . SER A 1 1328 ? 244.633 122.425 213.389 1.00 45.18 1326 SER A C 1
ATOM 2916 O O . SER A 1 1328 ? 245.592 121.934 213.990 1.00 45.18 1326 SER A O 1
ATOM 2919 N N . ARG A 1 1329 ? 243.395 121.962 213.539 1.00 44.37 1327 ARG A N 1
ATOM 2920 C CA . ARG A 1 1329 ? 243.183 120.767 214.339 1.00 44.37 1327 ARG A CA 1
ATOM 2921 C C . ARG A 1 1329 ? 243.768 119.537 213.671 1.00 44.37 1327 ARG A C 1
ATOM 2922 O O . ARG A 1 1329 ? 244.013 118.539 214.350 1.00 44.37 1327 ARG A O 1
ATOM 2924 N N . ASP A 1 1330 ? 243.995 119.578 212.361 1.00 47.49 1328 ASP A N 1
ATOM 2925 C CA . ASP A 1 1330 ? 244.713 118.476 211.733 1.00 47.49 1328 ASP A CA 1
ATOM 2926 C C . ASP A 1 1330 ? 246.190 118.502 212.097 1.00 47.49 1328 ASP A C 1
ATOM 2927 O O . ASP A 1 1330 ? 246.803 117.449 212.298 1.00 47.49 1328 ASP A O 1
ATOM 2929 N N . ILE A 1 1331 ? 246.780 119.698 212.174 1.00 51.56 1329 ILE A N 1
ATOM 2930 C CA . ILE A 1 1331 ? 248.203 119.815 212.502 1.00 51.56 1329 ILE A CA 1
ATOM 2931 C C . ILE A 1 1331 ? 248.444 119.526 213.976 1.00 51.56 1329 ILE A C 1
ATOM 2932 O O . ILE A 1 1331 ? 249.451 118.916 214.345 1.00 51.56 1329 ILE A O 1
ATOM 2937 N N . ALA A 1 1332 ? 247.515 119.929 214.836 1.00 48.51 1330 ALA A N 1
ATOM 2938 C CA . ALA A 1 1332 ? 247.686 119.760 216.273 1.00 48.51 1330 ALA A CA 1
ATOM 2939 C C . ALA A 1 1332 ? 247.871 118.312 216.693 1.00 48.51 1330 ALA A C 1
ATOM 2940 O O . ALA A 1 1332 ? 248.157 118.061 217.866 1.00 48.51 1330 ALA A O 1
ATOM 2942 N N . GLU A 1 1333 ? 247.717 117.358 215.783 1.00 55.77 1331 GLU A N 1
ATOM 2943 C CA . GLU A 1 1333 ? 247.908 115.954 216.121 1.00 55.77 1331 GLU A CA 1
ATOM 2944 C C . GLU A 1 1333 ? 249.341 115.506 215.859 1.00 55.77 1331 GLU A C 1
ATOM 2945 O O . GLU A 1 1333 ? 250.025 115.030 216.768 1.00 55.77 1331 GLU A O 1
ATOM 2947 N N . ASP A 1 1334 ? 249.805 115.648 214.624 1.00 65.67 1332 ASP A N 1
ATOM 2948 C CA . ASP A 1 1334 ? 251.144 115.229 214.233 1.00 65.67 1332 ASP A CA 1
ATOM 2949 C C . ASP A 1 1334 ? 251.871 116.456 213.704 1.00 65.67 1332 ASP A C 1
ATOM 2950 O O . ASP A 1 1334 ? 251.556 116.949 212.617 1.00 65.67 1332 ASP A O 1
ATOM 2955 N N . HIS A 1 1335 ? 252.854 116.938 214.461 1.00 65.36 1333 HIS A N 1
ATOM 2956 C CA . HIS A 1 1335 ? 253.562 118.154 214.088 1.00 65.36 1333 HIS A CA 1
ATOM 2957 C C . HIS A 1 1335 ? 254.346 118.013 212.802 1.00 65.36 1333 HIS A C 1
ATOM 2958 O O . HIS A 1 1335 ? 254.859 119.018 212.303 1.00 65.36 1333 HIS A O 1
ATOM 2965 N N . ARG A 1 1336 ? 254.462 116.819 212.256 1.00 59.01 1334 ARG A N 1
ATOM 2966 C CA . ARG A 1 1336 ? 255.247 116.647 211.051 1.00 59.01 1334 ARG A CA 1
ATOM 2967 C C . ARG A 1 1336 ? 254.481 117.017 209.813 1.00 59.01 1334 ARG A C 1
ATOM 2968 O O . ARG A 1 1336 ? 254.849 116.583 208.718 1.00 59.01 1334 ARG A O 1
ATOM 2972 N N . ARG A 1 1337 ? 253.425 117.810 209.949 1.00 54.12 1335 ARG A N 1
ATOM 2973 C CA . ARG A 1 1337 ? 252.518 118.053 208.847 1.00 54.12 1335 ARG A CA 1
ATOM 2974 C C . ARG A 1 1337 ? 252.657 119.429 208.225 1.00 54.12 1335 ARG A C 1
ATOM 2975 O O . ARG A 1 1337 ? 251.998 119.695 207.219 1.00 54.12 1335 ARG A O 1
ATOM 2977 N N . LEU A 1 1338 ? 253.483 120.310 208.780 1.00 48.35 1336 LEU A N 1
ATOM 2978 C CA . LEU A 1 1338 ? 253.621 121.629 208.180 1.00 48.35 1336 LEU A CA 1
ATOM 2979 C C . LEU A 1 1338 ? 254.322 121.552 206.830 1.00 48.35 1336 LEU A C 1
ATOM 2980 O O . LEU A 1 1338 ? 254.006 122.325 205.896 1.00 48.35 1336 LEU A O 1
ATOM 2985 N N . LEU A 1 1339 ? 255.270 120.626 206.711 1.00 51.68 1337 LEU A N 1
ATOM 2986 C CA . LEU A 1 1339 ? 255.937 120.386 205.448 1.00 51.68 1337 LEU A CA 1
ATOM 2987 C C . LEU A 1 1339 ? 254.947 120.040 204.352 1.00 51.68 1337 LEU A C 1
ATOM 2988 O O . LEU A 1 1339 ? 255.248 120.241 203.172 1.00 51.68 1337 LEU A O 1
ATOM 2993 N N . GLN A 1 1340 ? 253.779 119.526 204.712 1.00 47.99 1338 GLN A N 1
ATOM 2994 C CA . GLN A 1 1340 ? 252.688 119.367 203.772 1.00 47.99 1338 GLN A CA 1
ATOM 2995 C C . GLN A 1 1340 ? 251.695 120.519 203.823 1.00 47.99 1338 GLN A C 1
ATOM 2996 O O . GLN A 1 1340 ? 250.884 120.655 202.905 1.00 47.99 1338 GLN A O 1
ATOM 2998 N N . LEU A 1 1341 ? 251.732 121.344 204.868 1.00 42.58 1339 LEU A N 1
ATOM 2999 C CA . LEU A 1 1341 ? 250.832 122.483 204.974 1.00 42.58 1339 LEU A CA 1
ATOM 3000 C C . LEU A 1 1341 ? 251.284 123.661 204.148 1.00 42.58 1339 LEU A C 1
ATOM 3001 O O . LEU A 1 1341 ? 250.640 124.708 204.198 1.00 42.58 1339 LEU A O 1
ATOM 3003 N N . CYS A 1 1342 ? 252.401 123.550 203.475 1.00 47.26 1340 CYS A N 1
ATOM 3004 C CA . CYS A 1 1342 ? 252.699 124.604 202.496 1.00 47.26 1340 CYS A CA 1
ATOM 3005 C C . CYS A 1 1342 ? 251.957 124.455 201.160 1.00 47.26 1340 CYS A C 1
ATOM 3006 O O . CYS A 1 1342 ? 251.312 125.421 200.699 1.00 47.26 1340 CYS A O 1
ATOM 3009 N N . PRO A 1 1343 ? 252.027 123.299 200.484 1.00 45.99 1341 PRO A N 1
ATOM 3010 C CA . PRO A 1 1343 ? 251.397 123.206 199.160 1.00 45.99 1341 PRO A CA 1
ATOM 3011 C C . PRO A 1 1343 ? 249.899 123.422 199.168 1.00 45.99 1341 PRO A C 1
ATOM 3012 O O . PRO A 1 1343 ? 249.349 123.904 198.167 1.00 45.99 1341 PRO A O 1
ATOM 3016 N N . ARG A 1 1344 ? 249.211 123.070 200.251 1.00 46.63 1342 ARG A N 1
ATOM 3017 C CA . ARG A 1 1344 ? 247.788 123.362 200.324 1.00 46.63 1342 ARG A CA 1
ATOM 3018 C C . ARG A 1 1344 ? 247.543 124.852 200.198 1.00 46.63 1342 ARG A C 1
ATOM 3019 O O . ARG A 1 1344 ? 246.651 125.295 199.458 1.00 46.63 1342 ARG A O 1
ATOM 3027 N N . LEU A 1 1345 ? 248.318 125.641 200.929 1.00 43.35 1343 LEU A N 1
ATOM 3028 C CA . LEU A 1 1345 ? 248.174 127.079 200.836 1.00 43.35 1343 LEU A CA 1
ATOM 3029 C C . LEU A 1 1345 ? 248.450 127.551 199.426 1.00 43.35 1343 LEU A C 1
ATOM 3030 O O . LEU A 1 1345 ? 247.760 128.441 198.916 1.00 43.35 1343 LEU A O 1
ATOM 3035 N N . ASN A 1 1346 ? 249.453 126.966 198.772 1.00 46.39 1344 ASN A N 1
ATOM 3036 C CA . ASN A 1 1346 ? 249.724 127.372 197.396 1.00 46.39 1344 ASN A CA 1
ATOM 3037 C C . ASN A 1 1346 ? 248.518 127.121 196.497 1.00 46.39 1344 ASN A C 1
ATOM 3038 O O . ASN A 1 1346 ? 248.146 127.984 195.691 1.00 46.39 1344 ASN A O 1
ATOM 3040 N N . ARG A 1 1347 ? 247.881 125.955 196.632 1.00 47.29 1345 ARG A N 1
ATOM 3041 C CA . ARG A 1 1347 ? 246.708 125.647 195.813 1.00 47.29 1345 ARG A CA 1
ATOM 3042 C C . ARG A 1 1347 ? 245.588 126.650 196.047 1.00 47.29 1345 ARG A C 1
ATOM 3043 O O . ARG A 1 1347 ? 244.995 127.178 195.095 1.00 47.29 1345 ARG A O 1
ATOM 3048 N N . VAL A 1 1348 ? 245.262 126.903 197.315 1.00 45.33 1346 VAL A N 1
ATOM 3049 C CA . VAL A 1 1348 ? 244.156 127.802 197.627 1.00 45.33 1346 VAL A CA 1
ATOM 3050 C C . VAL A 1 1348 ? 244.423 129.193 197.078 1.00 45.33 1346 VAL A C 1
ATOM 3051 O O . VAL A 1 1348 ? 243.535 129.832 196.492 1.00 45.33 1346 VAL A O 1
ATOM 3055 N N . LEU A 1 1349 ? 245.645 129.689 197.257 1.00 48.65 1347 LEU A N 1
ATOM 3056 C CA . LEU A 1 1349 ? 245.950 131.025 196.777 1.00 48.65 1347 LEU A CA 1
ATOM 3057 C C . LEU A 1 1349 ? 245.869 131.089 195.265 1.00 48.65 1347 LEU A C 1
ATOM 3058 O O . LEU A 1 1349 ? 245.354 132.067 194.709 1.00 48.65 1347 LEU A O 1
ATOM 3063 N N . ARG A 1 1350 ? 246.342 130.051 194.577 1.00 53.37 1348 ARG A N 1
ATOM 3064 C CA . ARG A 1 1350 ? 246.239 130.055 193.124 1.00 53.37 1348 ARG A CA 1
ATOM 3065 C C . ARG A 1 1350 ? 244.791 130.127 192.676 1.00 53.37 1348 ARG A C 1
ATOM 3066 O O . ARG A 1 1350 ? 244.451 130.890 191.762 1.00 53.37 1348 ARG A O 1
ATOM 3074 N N . HIS A 1 1351 ? 243.922 129.343 193.310 1.00 48.88 1349 HIS A N 1
ATOM 3075 C CA . HIS A 1 1351 ? 242.516 129.355 192.923 1.00 48.88 1349 HIS A CA 1
ATOM 3076 C C . HIS A 1 1351 ? 241.900 130.730 193.110 1.00 48.88 1349 HIS A C 1
ATOM 3077 O O . HIS A 1 1351 ? 241.258 131.267 192.198 1.00 48.88 1349 HIS A O 1
ATOM 3084 N N . GLU A 1 1352 ? 242.054 131.304 194.299 1.00 44.32 1350 GLU A N 1
ATOM 3085 C CA . GLU A 1 1352 ? 241.403 132.580 194.552 1.00 44.32 1350 GLU A CA 1
ATOM 3086 C C . GLU A 1 1352 ? 241.952 133.667 193.638 1.00 44.32 1350 GLU A C 1
ATOM 3087 O O . GLU A 1 1352 ? 241.199 134.533 193.175 1.00 44.32 1350 GLU A O 1
ATOM 3089 N N . GLN A 1 1353 ? 243.245 133.621 193.319 1.00 50.48 1351 GLN A N 1
ATOM 3090 C CA . GLN A 1 1353 ? 243.791 134.641 192.433 1.00 50.48 1351 GLN A CA 1
ATOM 3091 C C . GLN A 1 1353 ? 243.262 134.486 191.018 1.00 50.48 1351 GLN A C 1
ATOM 3092 O O . GLN A 1 1353 ? 242.935 135.482 190.362 1.00 50.48 1351 GLN A O 1
ATOM 3098 N N . ASN A 1 1354 ? 243.168 133.254 190.523 1.00 48.40 1352 ASN A N 1
ATOM 3099 C CA . ASN A 1 1354 ? 242.637 133.062 189.178 1.00 48.40 1352 ASN A CA 1
ATOM 3100 C C . ASN A 1 1354 ? 241.191 133.532 189.079 1.00 48.40 1352 ASN A C 1
ATOM 3101 O O . ASN A 1 1354 ? 240.802 134.180 188.097 1.00 48.40 1352 ASN A O 1
ATOM 3106 N N . PHE A 1 1355 ? 240.381 133.235 190.098 1.00 45.11 1353 PHE A N 1
ATOM 3107 C CA . PHE A 1 1355 ? 239.006 133.724 190.103 1.00 45.11 1353 PHE A CA 1
ATOM 3108 C C . PHE A 1 1355 ? 238.964 135.243 190.111 1.00 45.11 1353 PHE A C 1
ATOM 3109 O O . PHE A 1 1355 ? 238.183 135.857 189.374 1.00 45.11 1353 PHE A O 1
ATOM 3117 N N . ALA A 1 1356 ? 239.782 135.871 190.949 1.00 46.85 1354 ALA A N 1
ATOM 3118 C CA . ALA A 1 1356 ? 239.759 137.322 191.040 1.00 46.85 1354 ALA A CA 1
ATOM 3119 C C . ALA A 1 1356 ? 240.336 137.987 189.807 1.00 46.85 1354 ALA A C 1
ATOM 3120 O O . ALA A 1 1356 ? 240.146 139.189 189.625 1.00 46.85 1354 ALA A O 1
ATOM 3122 N N . ASP A 1 1357 ? 241.064 137.252 188.982 1.00 52.33 1355 ASP A N 1
ATOM 3123 C CA . ASP A 1 1357 ? 241.532 137.815 187.725 1.00 52.33 1355 ASP A CA 1
ATOM 3124 C C . ASP A 1 1357 ? 240.542 137.601 186.597 1.00 52.33 1355 ASP A C 1
ATOM 3125 O O . ASP A 1 1357 ? 240.536 138.370 185.633 1.00 52.33 1355 ASP A O 1
ATOM 3127 N N . ARG A 1 1358 ? 239.707 136.576 186.690 1.00 55.97 1356 ARG A N 1
ATOM 3128 C CA . ARG A 1 1358 ? 238.738 136.354 185.628 1.00 55.97 1356 ARG A CA 1
ATOM 3129 C C . ARG A 1 1358 ? 237.453 137.150 185.823 1.00 55.97 1356 ARG A C 1
ATOM 3130 O O . ARG A 1 1358 ? 236.983 137.797 184.885 1.00 55.97 1356 ARG A O 1
ATOM 3138 N N . PHE A 1 1359 ? 236.867 137.123 187.020 1.00 51.88 1357 PHE A N 1
ATOM 3139 C CA . PHE A 1 1359 ? 235.508 137.618 187.223 1.00 51.88 1357 PHE A CA 1
ATOM 3140 C C . PHE A 1 1359 ? 235.425 138.824 188.146 1.00 51.88 1357 PHE A C 1
ATOM 3141 O O . PHE A 1 1359 ? 234.540 138.891 188.992 1.00 51.88 1357 PHE A O 1
ATOM 3149 N N . LEU A 1 1360 ? 236.312 139.796 188.012 1.00 57.33 1358 LEU A N 1
ATOM 3150 C CA . LEU A 1 1360 ? 236.225 140.959 188.882 1.00 57.33 1358 LEU A CA 1
ATOM 3151 C C . LEU A 1 1360 ? 236.634 142.204 188.112 1.00 57.33 1358 LEU A C 1
ATOM 3152 O O . LEU A 1 1360 ? 237.430 142.121 187.170 1.00 57.33 1358 LEU A O 1
ATOM 3157 N N . PRO A 1 1361 ? 236.100 143.360 188.473 1.00 65.62 1359 PRO A N 1
ATOM 3158 C CA . PRO A 1 1361 ? 236.307 144.546 187.641 1.00 65.62 1359 PRO A CA 1
ATOM 3159 C C . PRO A 1 1361 ? 237.740 145.035 187.601 1.00 65.62 1359 PRO A C 1
ATOM 3160 O O . PRO A 1 1361 ? 238.322 145.143 186.519 1.00 65.62 1359 PRO A O 1
ATOM 3164 N N . ASP A 1 1362 ? 238.329 145.314 188.759 1.00 70.13 1360 ASP A N 1
ATOM 3165 C CA . ASP A 1 1362 ? 239.566 146.077 188.783 1.00 70.13 1360 ASP A CA 1
ATOM 3166 C C . ASP A 1 1362 ? 240.278 145.885 190.117 1.00 70.13 1360 ASP A C 1
ATOM 3167 O O . ASP A 1 1362 ? 239.938 145.002 190.918 1.00 70.13 1360 ASP A O 1
ATOM 3169 N N . ASP A 1 1363 ? 241.269 146.748 190.349 1.00 70.15 1361 ASP A N 1
ATOM 3170 C CA . ASP A 1 1363 ? 242.203 146.564 191.449 1.00 70.15 1361 ASP A CA 1
ATOM 3171 C C . ASP A 1 1363 ? 241.512 146.659 192.798 1.00 70.15 1361 ASP A C 1
ATOM 3172 O O . ASP A 1 1363 ? 241.890 145.956 193.738 1.00 70.15 1361 ASP A O 1
ATOM 3174 N N . GLU A 1 1364 ? 240.507 147.522 192.923 1.00 65.98 1362 GLU A N 1
ATOM 3175 C CA . GLU A 1 1364 ? 239.847 147.682 194.213 1.00 65.98 1362 GLU A CA 1
ATOM 3176 C C . GLU A 1 1364 ? 239.200 146.379 194.662 1.00 65.98 1362 GLU A C 1
ATOM 3177 O O . GLU A 1 1364 ? 239.459 145.888 195.769 1.00 65.98 1362 GLU A O 1
ATOM 3179 N N . ALA A 1 1365 ? 238.367 145.793 193.808 1.00 66.85 1363 ALA A N 1
ATOM 3180 C CA . ALA A 1 1365 ? 237.695 144.557 194.182 1.00 66.85 1363 ALA A CA 1
ATOM 3181 C C . ALA A 1 1365 ? 238.688 143.416 194.331 1.00 66.85 1363 ALA A C 1
ATOM 3182 O O . ALA A 1 1365 ? 238.546 142.573 195.230 1.00 66.85 1363 ALA A O 1
ATOM 3184 N N . ALA A 1 1366 ? 239.694 143.363 193.455 1.00 67.15 1364 ALA A N 1
ATOM 3185 C CA . ALA A 1 1366 ? 240.705 142.320 193.583 1.00 67.15 1364 ALA A CA 1
ATOM 3186 C C . ALA A 1 1366 ? 241.388 142.390 194.943 1.00 67.15 1364 ALA A C 1
ATOM 3187 O O . ALA A 1 1366 ? 241.530 141.372 195.635 1.00 67.15 1364 ALA A O 1
ATOM 3189 N N . GLN A 1 1367 ? 241.803 143.589 195.350 1.00 60.65 1365 GLN A N 1
ATOM 3190 C CA . GLN A 1 1367 ? 242.492 143.741 196.621 1.00 60.65 1365 GLN A CA 1
ATOM 3191 C C . GLN A 1 1367 ? 241.572 143.415 197.784 1.00 60.65 1365 GLN A C 1
ATOM 3192 O O . GLN A 1 1367 ? 242.014 142.845 198.787 1.00 60.65 1365 GLN A O 1
ATOM 3194 N N . ALA A 1 1368 ? 240.290 143.749 197.668 1.00 59.65 1366 ALA A N 1
ATOM 3195 C CA . ALA A 1 1368 ? 239.361 143.427 198.745 1.00 59.65 1366 ALA A CA 1
ATOM 3196 C C . ALA A 1 1368 ? 239.246 141.921 198.933 1.00 59.65 1366 ALA A C 1
ATOM 3197 O O . ALA A 1 1368 ? 239.359 141.408 200.057 1.00 59.65 1366 ALA A O 1
ATOM 3199 N N . LEU A 1 1369 ? 239.021 141.194 197.839 1.00 54.84 1367 LEU A N 1
ATOM 3200 C CA . LEU A 1 1369 ? 238.904 139.747 197.952 1.00 54.84 1367 LEU A CA 1
ATOM 3201 C C . LEU A 1 1369 ? 240.188 139.134 198.485 1.00 54.84 1367 LEU A C 1
ATOM 3202 O O . LEU A 1 1369 ? 240.155 138.223 199.324 1.00 54.84 1367 LEU A O 1
ATOM 3207 N N . GLY A 1 1370 ? 241.334 139.623 198.016 1.00 55.76 1368 GLY A N 1
ATOM 3208 C CA . GLY A 1 1370 ? 242.592 139.085 198.500 1.00 55.76 1368 GLY A CA 1
ATOM 3209 C C . GLY A 1 1370 ? 242.784 139.302 199.986 1.00 55.76 1368 GLY A C 1
ATOM 3210 O O . GLY A 1 1370 ? 243.197 138.391 200.708 1.00 55.76 1368 GLY A O 1
ATOM 3211 N N . LYS A 1 1371 ? 242.493 140.510 200.462 1.00 54.36 1369 LYS A N 1
ATOM 3212 C CA . LYS A 1 1371 ? 242.683 140.798 201.873 1.00 54.36 1369 LYS A CA 1
ATOM 3213 C C . LYS A 1 1371 ? 241.781 139.934 202.729 1.00 54.36 1369 LYS A C 1
ATOM 3214 O O . LYS A 1 1371 ? 242.216 139.408 203.761 1.00 54.36 1369 LYS A O 1
ATOM 3218 N N . THR A 1 1372 ? 240.525 139.757 202.325 1.00 53.11 1370 THR A N 1
ATOM 3219 C CA . THR A 1 1372 ? 239.653 138.957 203.174 1.00 53.11 1370 THR A CA 1
ATOM 3220 C C . THR A 1 1372 ? 240.068 137.493 203.165 1.00 53.11 1370 THR A C 1
ATOM 3221 O O . THR A 1 1372 ? 240.077 136.848 204.218 1.00 53.11 1370 THR A O 1
ATOM 3225 N N . CYS A 1 1373 ? 240.476 136.963 202.008 1.00 53.70 1371 CYS A N 1
ATOM 3226 C CA . CYS A 1 1373 ? 240.952 135.583 201.959 1.00 53.70 1371 CYS A CA 1
ATOM 3227 C C . CYS A 1 1373 ? 242.168 135.379 202.853 1.00 53.70 1371 CYS A C 1
ATOM 3228 O O . CYS A 1 1373 ? 242.229 134.421 203.634 1.00 53.70 1371 CYS A O 1
ATOM 3231 N N . TRP A 1 1374 ? 243.151 136.273 202.752 1.00 49.10 1372 TRP A N 1
ATOM 3232 C CA . TRP A 1 1374 ? 244.363 136.130 203.549 1.00 49.10 1372 TRP A CA 1
ATOM 3233 C C . TRP A 1 1374 ? 244.053 136.227 205.030 1.00 49.10 1372 TRP A C 1
ATOM 3234 O O . TRP A 1 1374 ? 244.368 135.317 205.802 1.00 49.10 1372 TRP A O 1
ATOM 3245 N N . GLU A 1 1375 ? 243.424 137.319 205.452 1.00 47.07 1373 GLU A N 1
ATOM 3246 C CA . GLU A 1 1375 ? 243.155 137.481 206.869 1.00 47.07 1373 GLU A CA 1
ATOM 3247 C C . GLU A 1 1375 ? 242.159 136.466 207.401 1.00 47.07 1373 GLU A C 1
ATOM 3248 O O . GLU A 1 1375 ? 242.005 136.365 208.619 1.00 47.07 1373 GLU A O 1
ATOM 3250 N N . ALA A 1 1376 ? 241.483 135.713 206.541 1.00 46.68 1374 ALA A N 1
ATOM 3251 C CA . ALA A 1 1376 ? 240.601 134.676 207.050 1.00 46.68 1374 ALA A CA 1
ATOM 3252 C C . ALA A 1 1376 ? 241.275 133.324 207.145 1.00 46.68 1374 ALA A C 1
ATOM 3253 O O . ALA A 1 1376 ? 240.910 132.530 208.013 1.00 46.68 1374 ALA A O 1
ATOM 3255 N N . LEU A 1 1377 ? 242.242 133.031 206.276 1.00 45.27 1375 LEU A N 1
ATOM 3256 C CA . LEU A 1 1377 ? 242.879 131.719 206.289 1.00 45.27 1375 LEU A CA 1
ATOM 3257 C C . LEU A 1 1377 ? 244.250 131.710 206.947 1.00 45.27 1375 LEU A C 1
ATOM 3258 O O . LEU A 1 1377 ? 244.508 130.871 207.811 1.00 45.27 1375 LEU A O 1
ATOM 3263 N N . VAL A 1 1378 ? 245.146 132.613 206.552 1.00 45.42 1376 VAL A N 1
ATOM 3264 C CA . VAL A 1 1378 ? 246.523 132.504 207.013 1.00 45.42 1376 VAL A CA 1
ATOM 3265 C C . VAL A 1 1378 ? 246.681 132.972 208.449 1.00 45.42 1376 VAL A C 1
ATOM 3266 O O . VAL A 1 1378 ? 247.587 132.515 209.149 1.00 45.42 1376 VAL A O 1
ATOM 3268 N N . SER A 1 1379 ? 245.826 133.872 208.927 1.00 47.20 1377 SER A N 1
ATOM 3269 C CA . SER A 1 1379 ? 246.044 134.420 210.265 1.00 47.20 1377 SER A CA 1
ATOM 3270 C C . SER A 1 1379 ? 245.678 133.441 211.369 1.00 47.20 1377 SER A C 1
ATOM 3271 O O . SER A 1 1379 ? 246.523 133.198 212.251 1.00 47.20 1377 SER A O 1
ATOM 3274 N N . PRO A 1 1380 ? 244.478 132.862 211.411 1.00 47.20 1378 PRO A N 1
ATOM 3275 C CA . PRO A 1 1380 ? 244.200 131.897 212.478 1.00 47.20 1378 PRO A CA 1
ATOM 3276 C C . PRO A 1 1380 ? 245.095 130.683 212.421 1.00 47.20 1378 PRO A C 1
ATOM 3277 O O . PRO A 1 1380 ? 245.423 130.121 213.470 1.00 47.20 1378 PRO A O 1
ATOM 3281 N N . LEU A 1 1381 ? 245.531 130.278 211.231 1.00 46.45 1379 LEU A N 1
ATOM 3282 C CA . LEU A 1 1381 ? 246.459 129.161 211.124 1.00 46.45 1379 LEU A CA 1
ATOM 3283 C C . LEU A 1 1381 ? 247.776 129.481 211.812 1.00 46.45 1379 LEU A C 1
ATOM 3284 O O . LEU A 1 1381 ? 248.293 128.675 212.597 1.00 46.45 1379 LEU A O 1
ATOM 3289 N N . VAL A 1 1382 ? 248.345 130.651 211.514 1.00 46.17 1380 VAL A N 1
ATOM 3290 C CA . VAL A 1 1382 ? 249.589 131.056 212.159 1.00 46.17 1380 VAL A CA 1
ATOM 3291 C C . VAL A 1 1382 ? 249.400 131.110 213.661 1.00 46.17 1380 VAL A C 1
ATOM 3292 O O . VAL A 1 1382 ? 250.195 130.546 214.424 1.00 46.17 1380 VAL A O 1
ATOM 3294 N N . GLN A 1 1383 ? 248.334 131.765 214.114 1.00 50.49 1381 GLN A N 1
ATOM 3295 C CA . GLN A 1 1383 ? 248.145 131.908 215.551 1.00 50.49 1381 GLN A CA 1
ATOM 3296 C C . GLN A 1 1383 ? 248.008 130.557 216.228 1.00 50.49 1381 GLN A C 1
ATOM 3297 O O . GLN A 1 1383 ? 248.509 130.356 217.338 1.00 50.49 1381 GLN A O 1
ATOM 3303 N N . ASN A 1 1384 ? 247.353 129.610 215.575 1.00 50.53 1382 ASN A N 1
ATOM 3304 C CA . ASN A 1 1384 ? 247.161 128.315 216.202 1.00 50.53 1382 ASN A CA 1
ATOM 3305 C C . ASN A 1 1384 ? 248.460 127.530 216.252 1.00 50.53 1382 ASN A C 1
ATOM 3306 O O . ASN A 1 1384 ? 248.788 126.928 217.278 1.00 50.53 1382 ASN A O 1
ATOM 3311 N N . ILE A 1 1385 ? 249.219 127.515 215.153 1.00 46.74 1383 ILE A N 1
ATOM 3312 C CA . ILE A 1 1385 ? 250.460 126.746 215.138 1.00 46.74 1383 ILE A CA 1
ATOM 3313 C C . ILE A 1 1385 ? 251.611 127.468 215.811 1.00 46.74 1383 ILE A C 1
ATOM 3314 O O . ILE A 1 1385 ? 252.723 126.932 215.843 1.00 46.74 1383 ILE A O 1
ATOM 3319 N N . THR A 1 1386 ? 251.390 128.660 216.354 1.00 48.64 1384 THR A N 1
ATOM 3320 C CA . THR A 1 1386 ? 252.433 129.378 217.070 1.00 48.64 1384 THR A CA 1
ATOM 3321 C C . THR A 1 1386 ? 252.184 129.456 218.568 1.00 48.64 1384 THR A C 1
ATOM 3322 O O . THR A 1 1386 ? 252.941 130.126 219.271 1.00 48.64 1384 THR A O 1
ATOM 3326 N N . SER A 1 1387 ? 251.163 128.781 219.079 1.00 53.35 1385 SER A N 1
ATOM 3327 C CA . SER A 1 1387 ? 250.879 128.964 220.495 1.00 53.35 1385 SER A CA 1
ATOM 3328 C C . SER A 1 1387 ? 251.397 127.790 221.309 1.00 53.35 1385 SER A C 1
ATOM 3329 O O . SER A 1 1387 ? 251.323 126.646 220.863 1.00 53.35 1385 SER A O 1
ATOM 3332 N N . PRO A 1 1388 ? 251.914 128.037 222.504 1.00 56.46 1386 PRO A N 1
ATOM 3333 C CA . PRO A 1 1388 ? 252.651 126.998 223.218 1.00 56.46 1386 PRO A CA 1
ATOM 3334 C C . PRO A 1 1388 ? 251.759 125.940 223.835 1.00 56.46 1386 PRO A C 1
ATOM 3335 O O . PRO A 1 1388 ? 250.597 126.171 224.164 1.00 56.46 1386 PRO A O 1
ATOM 3339 N N . ASP A 1 1389 ? 252.343 124.762 223.991 1.00 65.60 1387 ASP A N 1
ATOM 3340 C CA . ASP A 1 1389 ? 251.709 123.632 224.642 1.00 65.60 1387 ASP A CA 1
ATOM 3341 C C . ASP A 1 1389 ? 252.056 123.641 226.127 1.00 65.60 1387 ASP A C 1
ATOM 3342 O O . ASP A 1 1389 ? 252.547 124.634 226.668 1.00 65.60 1387 ASP A O 1
ATOM 3344 N N . ALA A 1 1390 ? 251.791 122.529 226.807 1.00 75.99 1388 ALA A N 1
ATOM 3345 C CA . ALA A 1 1390 ? 252.146 122.419 228.215 1.00 75.99 1388 ALA A CA 1
ATOM 3346 C C . ALA A 1 1390 ? 253.648 122.549 228.405 1.00 75.99 1388 ALA A C 1
ATOM 3347 O O . ALA A 1 1390 ? 254.127 123.433 229.121 1.00 75.99 1388 ALA A O 1
ATOM 3349 N N . GLU A 1 1391 ? 254.413 121.680 227.754 1.00 81.71 1389 GLU A N 1
ATOM 3350 C CA . GLU A 1 1391 ? 255.864 121.740 227.842 1.00 81.71 1389 GLU A CA 1
ATOM 3351 C C . GLU A 1 1391 ? 256.454 122.988 227.194 1.00 81.71 1389 GLU A C 1
ATOM 3352 O O . GLU A 1 1391 ? 257.672 123.179 227.262 1.00 81.71 1389 GLU A O 1
ATOM 3354 N N . GLY A 1 1392 ? 255.637 123.833 226.571 1.00 73.24 1390 GLY A N 1
ATOM 3355 C CA . GLY A 1 1392 ? 256.142 125.053 225.977 1.00 73.24 1390 GLY A CA 1
ATOM 3356 C C . GLY A 1 1392 ? 256.713 124.903 224.588 1.00 73.24 1390 GLY A C 1
ATOM 3357 O O . GLY A 1 1392 ? 257.558 125.709 224.188 1.00 73.24 1390 GLY A O 1
ATOM 3358 N N . VAL A 1 1393 ? 256.279 123.899 223.834 1.00 63.69 1391 VAL A N 1
ATOM 3359 C CA . VAL A 1 1393 ? 256.751 123.671 222.476 1.00 63.69 1391 VAL A CA 1
ATOM 3360 C C . VAL A 1 1393 ? 255.576 123.840 221.532 1.00 63.69 1391 VAL A C 1
ATOM 3361 O O . VAL A 1 1393 ? 254.559 123.153 221.673 1.00 63.69 1391 VAL A O 1
ATOM 3363 N N . SER A 1 1394 ? 255.713 124.746 220.577 1.00 57.04 1392 SER A N 1
ATOM 3364 C CA . SER A 1 1394 ? 254.716 124.931 219.538 1.00 57.04 1392 SER A CA 1
ATOM 3365 C C . SER A 1 1394 ? 255.141 124.195 218.280 1.00 57.04 1392 SER A C 1
ATOM 3366 O O . SER A 1 1394 ? 256.245 123.658 218.186 1.00 57.04 1392 SER A O 1
ATOM 3369 N N . ALA A 1 1395 ? 254.248 124.179 217.298 1.00 50.96 1393 ALA A N 1
ATOM 3370 C CA . ALA A 1 1395 ? 254.558 123.491 216.055 1.00 50.96 1393 ALA A CA 1
ATOM 3371 C C . ALA A 1 1395 ? 255.686 124.187 215.311 1.00 50.96 1393 ALA A C 1
ATOM 3372 O O . ALA A 1 1395 ? 256.683 123.557 214.933 1.00 50.96 1393 ALA A O 1
ATOM 3374 N N . LEU A 1 1396 ? 255.548 125.489 215.088 1.00 48.09 1394 LEU A N 1
ATOM 3375 C CA . LEU A 1 1396 ? 256.601 126.211 214.394 1.00 48.09 1394 LEU A CA 1
ATOM 3376 C C . LEU A 1 1396 ? 257.869 126.259 215.222 1.00 48.09 1394 LEU A C 1
ATOM 3377 O O . LEU A 1 1396 ? 258.970 126.257 214.662 1.00 48.09 1394 LEU A O 1
ATOM 3379 N N . GLY A 1 1397 ? 257.743 126.285 216.546 1.00 49.52 1395 GLY A N 1
ATOM 3380 C CA . GLY A 1 1397 ? 258.923 126.193 217.384 1.00 49.52 1395 GLY A CA 1
ATOM 3381 C C . GLY A 1 1397 ? 259.683 124.904 217.161 1.00 49.52 1395 GLY A C 1
ATOM 3382 O O . GLY A 1 1397 ? 260.905 124.906 217.002 1.00 49.52 1395 GLY A O 1
ATOM 3383 N N . TRP A 1 1398 ? 258.967 123.784 217.142 1.00 53.08 1396 TRP A N 1
ATOM 3384 C CA . TRP A 1 1398 ? 259.600 122.502 216.866 1.00 53.08 1396 TRP A CA 1
ATOM 3385 C C . TRP A 1 1398 ? 260.275 122.507 215.507 1.00 53.08 1396 TRP A C 1
ATOM 3386 O O . TRP A 1 1398 ? 261.414 122.045 215.363 1.00 53.08 1396 TRP A O 1
ATOM 3397 N N . LEU A 1 1399 ? 259.590 123.040 214.499 1.00 50.98 1397 LEU A N 1
ATOM 3398 C CA . LEU A 1 1399 ? 260.137 123.030 213.148 1.00 50.98 1397 LEU A CA 1
ATOM 3399 C C . LEU A 1 1399 ? 261.429 123.826 213.074 1.00 50.98 1397 LEU A C 1
ATOM 3400 O O . LEU A 1 1399 ? 262.427 123.367 212.505 1.00 50.98 1397 LEU A O 1
ATOM 3405 N N . LEU A 1 1400 ? 261.435 125.021 213.653 1.00 49.39 1398 LEU A N 1
ATOM 3406 C CA . LEU A 1 1400 ? 262.616 125.865 213.565 1.00 49.39 1398 LEU A CA 1
ATOM 3407 C C . LEU A 1 1400 ? 263.758 125.307 214.397 1.00 49.39 1398 LEU A C 1
ATOM 3408 O O . LEU A 1 1400 ? 264.924 125.389 213.992 1.00 49.39 1398 LEU A O 1
ATOM 3413 N N . ASP A 1 1401 ? 263.453 124.741 215.563 1.00 55.44 1399 ASP A N 1
ATOM 3414 C CA . ASP A 1 1401 ? 264.501 124.124 216.361 1.00 55.44 1399 ASP A CA 1
ATOM 3415 C C . ASP A 1 1401 ? 265.150 122.978 215.610 1.00 55.44 1399 ASP A C 1
ATOM 3416 O O . ASP A 1 1401 ? 266.374 122.816 215.648 1.00 55.44 1399 ASP A O 1
ATOM 3421 N N . GLN A 1 1402 ? 264.352 122.177 214.909 1.00 56.39 1400 GLN A N 1
ATOM 3422 C CA . GLN A 1 1402 ? 264.934 121.094 214.131 1.00 56.39 1400 GLN A CA 1
ATOM 3423 C C . GLN A 1 1402 ? 265.756 121.628 212.970 1.00 56.39 1400 GLN A C 1
ATOM 3424 O O . GLN A 1 1402 ? 266.812 121.074 212.647 1.00 56.39 1400 GLN A O 1
ATOM 3430 N N . TYR A 1 1403 ? 265.293 122.700 212.329 1.00 49.76 1401 TYR A N 1
ATOM 3431 C CA . TYR A 1 1403 ? 266.081 123.308 211.265 1.00 49.76 1401 TYR A CA 1
ATOM 3432 C C . TYR A 1 1403 ? 267.456 123.703 211.766 1.00 49.76 1401 TYR A C 1
ATOM 3433 O O . TYR A 1 1403 ? 268.475 123.371 211.151 1.00 49.76 1401 TYR A O 1
ATOM 3442 N N . LEU A 1 1404 ? 267.501 124.413 212.892 1.00 51.71 1402 LEU A N 1
ATOM 3443 C CA . LEU A 1 1404 ? 268.783 124.840 213.440 1.00 51.71 1402 LEU A CA 1
ATOM 3444 C C . LEU A 1 1404 ? 269.644 123.646 213.819 1.00 51.71 1402 LEU A C 1
ATOM 3445 O O . LEU A 1 1404 ? 270.832 123.598 213.493 1.00 51.71 1402 LEU A O 1
ATOM 3450 N N . GLU A 1 1405 ? 269.061 122.659 214.496 1.00 53.15 1403 GLU A N 1
ATOM 3451 C CA . GLU A 1 1405 ? 269.856 121.533 214.965 1.00 53.15 1403 GLU A CA 1
ATOM 3452 C C . GLU A 1 1405 ? 270.318 120.627 213.835 1.00 53.15 1403 GLU A C 1
ATOM 3453 O O . GLU A 1 1405 ? 271.225 119.819 214.044 1.00 53.15 1403 GLU A O 1
ATOM 3455 N N . GLN A 1 1406 ? 269.719 120.724 212.655 1.00 55.88 1404 GLN A N 1
ATOM 3456 C CA . GLN A 1 1406 ? 270.158 119.912 211.532 1.00 55.88 1404 GLN A CA 1
ATOM 3457 C C . GLN A 1 1406 ? 270.973 120.684 210.507 1.00 55.88 1404 GLN A C 1
ATOM 3458 O O . GLN A 1 1406 ? 271.530 120.060 209.603 1.00 55.88 1404 GLN A O 1
ATOM 3461 N N . ARG A 1 1407 ? 271.041 122.013 210.612 1.00 60.06 1405 ARG A N 1
ATOM 3462 C CA . ARG A 1 1407 ? 271.678 122.806 209.562 1.00 60.06 1405 ARG A CA 1
ATOM 3463 C C . ARG A 1 1407 ? 273.105 122.375 209.268 1.00 60.06 1405 ARG A C 1
ATOM 3464 O O . ARG A 1 1407 ? 273.589 122.566 208.148 1.00 60.06 1405 ARG A O 1
ATOM 3468 N N . GLU A 1 1408 ? 273.794 121.787 210.243 1.00 68.25 1406 GLU A N 1
ATOM 3469 C CA . GLU A 1 1408 ? 275.181 121.394 210.015 1.00 68.25 1406 GLU A CA 1
ATOM 3470 C C . GLU A 1 1408 ? 275.291 120.358 208.904 1.00 68.25 1406 GLU A C 1
ATOM 3471 O O . GLU A 1 1408 ? 276.147 120.474 208.020 1.00 68.25 1406 GLU A O 1
ATOM 3473 N N . THR A 1 1409 ? 274.426 119.345 208.926 1.00 68.84 1407 THR A N 1
ATOM 3474 C CA . THR A 1 1409 ? 274.477 118.265 207.951 1.00 68.84 1407 THR A CA 1
ATOM 3475 C C . THR A 1 1409 ? 273.845 118.631 206.621 1.00 68.84 1407 THR A C 1
ATOM 3476 O O . THR A 1 1409 ? 273.967 117.861 205.667 1.00 68.84 1407 THR A O 1
ATOM 3478 N N . SER A 1 1410 ? 273.190 119.781 206.528 1.00 74.27 1408 SER A N 1
ATOM 3479 C CA . SER A 1 1410 ? 272.396 120.111 205.355 1.00 74.27 1408 SER A CA 1
ATOM 3480 C C . SER A 1 1410 ? 273.229 120.452 204.138 1.00 74.27 1408 SER A C 1
ATOM 3481 O O . SER A 1 1410 ? 272.650 120.731 203.085 1.00 74.27 1408 SER A O 1
ATOM 3484 N N . ARG A 1 1411 ? 274.552 120.446 204.239 1.00 82.04 1409 ARG A N 1
ATOM 3485 C CA . ARG A 1 1411 ? 275.375 120.845 203.109 1.00 82.04 1409 ARG A CA 1
ATOM 3486 C C . ARG A 1 1411 ? 275.544 119.744 202.075 1.00 82.04 1409 ARG A C 1
ATOM 3487 O O . ARG A 1 1411 ? 276.110 120.002 201.010 1.00 82.04 1409 ARG A O 1
ATOM 3492 N N . ASN A 1 1412 ? 275.081 118.537 202.355 1.00 87.91 1410 ASN A N 1
ATOM 3493 C CA . ASN A 1 1412 ? 275.121 117.475 201.365 1.00 87.91 1410 ASN A CA 1
ATOM 3494 C C . ASN A 1 1412 ? 273.962 117.651 200.396 1.00 87.91 1410 ASN A C 1
ATOM 3495 O O . ASN A 1 1412 ? 272.804 117.565 200.813 1.00 87.91 1410 ASN A O 1
ATOM 3497 N N . PRO A 1 1413 ? 274.216 117.881 199.114 1.00 91.17 1411 PRO A N 1
ATOM 3498 C CA . PRO A 1 1413 ? 273.118 118.188 198.190 1.00 91.17 1411 PRO A CA 1
ATOM 3499 C C . PRO A 1 1413 ? 272.277 116.972 197.845 1.00 91.17 1411 PRO A C 1
ATOM 3500 O O . PRO A 1 1413 ? 271.469 117.016 196.914 1.00 91.17 1411 PRO A O 1
ATOM 3504 N N . LEU A 1 1414 ? 272.466 115.877 198.576 1.00 90.95 1412 LEU A N 1
ATOM 3505 C CA . LEU A 1 1414 ? 271.627 114.693 198.407 1.00 90.95 1412 LEU A CA 1
ATOM 3506 C C . LEU A 1 1414 ? 271.549 114.001 199.767 1.00 90.95 1412 LEU A C 1
ATOM 3507 O O . LEU A 1 1414 ? 272.416 113.198 200.114 1.00 90.95 1412 LEU A O 1
ATOM 3509 N N . SER A 1 1415 ? 270.504 114.316 200.520 1.00 86.30 1413 SER A N 1
ATOM 3510 C CA . SER A 1 1415 ? 270.312 113.753 201.853 1.00 86.30 1413 SER A CA 1
ATOM 3511 C C . SER A 1 1415 ? 268.907 114.113 202.314 1.00 86.30 1413 SER A C 1
ATOM 3512 O O . SER A 1 1415 ? 268.129 114.723 201.576 1.00 86.30 1413 SER A O 1
ATOM 3514 N N . ARG A 1 1416 ? 268.588 113.731 203.547 1.00 77.36 1414 ARG A N 1
ATOM 3515 C CA . ARG A 1 1416 ? 267.292 114.090 204.105 1.00 77.36 1414 ARG A CA 1
ATOM 3516 C C . ARG A 1 1416 ? 267.294 115.518 204.631 1.00 77.36 1414 ARG A C 1
ATOM 3517 O O . ARG A 1 1416 ? 266.281 116.227 204.533 1.00 77.36 1414 ARG A O 1
ATOM 3519 N N . ALA A 1 1417 ? 268.424 115.949 205.189 1.00 68.88 1415 ALA A N 1
ATOM 3520 C CA . ALA A 1 1417 ? 268.512 117.297 205.724 1.00 68.88 1415 ALA A CA 1
ATOM 3521 C C . ALA A 1 1417 ? 268.301 118.342 204.644 1.00 68.88 1415 ALA A C 1
ATOM 3522 O O . ALA A 1 1417 ? 267.714 119.395 204.912 1.00 68.88 1415 ALA A O 1
ATOM 3524 N N . ALA A 1 1418 ? 268.758 118.075 203.422 1.00 69.25 1416 ALA A N 1
ATOM 3525 C CA . ALA A 1 1418 ? 268.595 119.051 202.351 1.00 69.25 1416 ALA A CA 1
ATOM 3526 C C . ALA A 1 1418 ? 267.123 119.295 202.058 1.00 69.25 1416 ALA A C 1
ATOM 3527 O O . ALA A 1 1418 ? 266.668 120.445 201.993 1.00 69.25 1416 ALA A O 1
ATOM 3529 N N . SER A 1 1419 ? 266.359 118.218 201.893 1.00 66.75 1417 SER A N 1
ATOM 3530 C CA . SER A 1 1419 ? 264.936 118.360 201.640 1.00 66.75 1417 SER A CA 1
ATOM 3531 C C . SER A 1 1419 ? 264.234 119.031 202.807 1.00 66.75 1417 SER A C 1
ATOM 3532 O O . SER A 1 1419 ? 263.377 119.903 202.609 1.00 66.75 1417 SER A O 1
ATOM 3535 N N . PHE A 1 1420 ? 264.581 118.641 204.034 1.00 61.65 1418 PHE A N 1
ATOM 3536 C CA . PHE A 1 1420 ? 263.923 119.236 205.191 1.00 61.65 1418 PHE A CA 1
ATOM 3537 C C . PHE A 1 1420 ? 264.166 120.737 205.247 1.00 61.65 1418 PHE A C 1
ATOM 3538 O O . PHE A 1 1420 ? 263.234 121.529 205.472 1.00 61.65 1418 PHE A O 1
ATOM 3546 N N . ALA A 1 1421 ? 265.412 121.150 205.033 1.00 59.49 1419 ALA A N 1
ATOM 3547 C CA . ALA A 1 1421 ? 265.725 122.568 205.057 1.00 59.49 1419 ALA A CA 1
ATOM 3548 C C . ALA A 1 1421 ? 264.984 123.310 203.960 1.00 59.49 1419 ALA A C 1
ATOM 3549 O O . ALA A 1 1421 ? 264.444 124.400 204.195 1.00 59.49 1419 ALA A O 1
ATOM 3551 N N . SER A 1 1422 ? 264.942 122.742 202.756 1.00 57.61 1420 SER A N 1
ATOM 3552 C CA . SER A 1 1422 ? 264.255 123.422 201.668 1.00 57.61 1420 SER A CA 1
ATOM 3553 C C . SER A 1 1422 ? 262.792 123.639 202.004 1.00 57.61 1420 SER A C 1
ATOM 3554 O O . SER A 1 1422 ? 262.241 124.724 201.768 1.00 57.61 1420 SER A O 1
ATOM 3556 N N . ARG A 1 1423 ? 262.151 122.622 202.576 1.00 57.39 1421 ARG A N 1
ATOM 3557 C CA . ARG A 1 1423 ? 260.736 122.736 202.895 1.00 57.39 1421 ARG A CA 1
ATOM 3558 C C . ARG A 1 1423 ? 260.491 123.819 203.931 1.00 57.39 1421 ARG A C 1
ATOM 3559 O O . ARG A 1 1423 ? 259.592 124.658 203.769 1.00 57.39 1421 ARG A O 1
ATOM 3567 N N . VAL A 1 1424 ? 261.276 123.819 205.008 1.00 50.40 1422 VAL A N 1
ATOM 3568 C CA . VAL A 1 1424 ? 261.072 124.831 206.040 1.00 50.40 1422 VAL A CA 1
ATOM 3569 C C . VAL A 1 1424 ? 261.264 126.223 205.462 1.00 50.40 1422 VAL A C 1
ATOM 3570 O O . VAL A 1 1424 ? 260.492 127.152 205.754 1.00 50.40 1422 VAL A O 1
ATOM 3574 N N . ARG A 1 1425 ? 262.285 126.388 204.625 1.00 49.87 1423 ARG A N 1
ATOM 3575 C CA . ARG A 1 1425 ? 262.560 127.694 204.045 1.00 49.87 1423 ARG A CA 1
ATOM 3576 C C . ARG A 1 1425 ? 261.385 128.184 203.218 1.00 49.87 1423 ARG A C 1
ATOM 3577 O O . ARG A 1 1425 ? 260.953 129.339 203.346 1.00 49.87 1423 ARG A O 1
ATOM 3585 N N . ARG A 1 1426 ? 260.856 127.317 202.356 1.00 52.18 1424 ARG A N 1
ATOM 3586 C CA . ARG A 1 1426 ? 259.744 127.722 201.507 1.00 52.18 1424 ARG A CA 1
ATOM 3587 C C . ARG A 1 1426 ? 258.543 128.124 202.345 1.00 52.18 1424 ARG A C 1
ATOM 3588 O O . ARG A 1 1426 ? 257.906 129.158 202.093 1.00 52.18 1424 ARG A O 1
ATOM 3596 N N . LEU A 1 1427 ? 258.222 127.321 203.357 1.00 45.14 1425 LEU A N 1
ATOM 3597 C CA . LEU A 1 1427 ? 257.055 127.622 204.171 1.00 45.14 1425 LEU A CA 1
ATOM 3598 C C . LEU A 1 1427 ? 257.186 128.982 204.833 1.00 45.14 1425 LEU A C 1
ATOM 3599 O O . LEU A 1 1427 ? 256.241 129.782 204.825 1.00 45.14 1425 LEU A O 1
ATOM 3604 N N . CYS A 1 1428 ? 258.351 129.272 205.410 1.00 47.20 1426 CYS A N 1
ATOM 3605 C CA . CYS A 1 1428 ? 258.485 130.533 206.131 1.00 47.20 1426 CYS A CA 1
ATOM 3606 C C . CYS A 1 1428 ? 258.424 131.721 205.184 1.00 47.20 1426 CYS A C 1
ATOM 3607 O O . CYS A 1 1428 ? 257.773 132.735 205.485 1.00 47.20 1426 CYS A O 1
ATOM 3610 N N . HIS A 1 1429 ? 259.096 131.622 204.037 1.00 46.44 1427 HIS A N 1
ATOM 3611 C CA . HIS A 1 1429 ? 259.027 132.700 203.060 1.00 46.44 1427 HIS A CA 1
ATOM 3612 C C . HIS A 1 1429 ? 257.586 132.994 202.682 1.00 46.44 1427 HIS A C 1
ATOM 3613 O O . HIS A 1 1429 ? 257.166 134.158 202.637 1.00 46.44 1427 HIS A O 1
ATOM 3620 N N . LEU A 1 1430 ? 256.806 131.946 202.421 1.00 43.56 1428 LEU A N 1
ATOM 3621 C CA . LEU A 1 1430 ? 255.410 132.161 202.061 1.00 43.56 1428 LEU A CA 1
ATOM 3622 C C . LEU A 1 1430 ? 254.649 132.831 203.187 1.00 43.56 1428 LEU A C 1
ATOM 3623 O O . LEU A 1 1430 ? 253.871 133.758 202.952 1.00 43.56 1428 LEU A O 1
ATOM 3628 N N . LEU A 1 1431 ? 254.859 132.385 204.421 1.00 40.91 1429 LEU A N 1
ATOM 3629 C CA . LEU A 1 1431 ? 254.074 132.938 205.516 1.00 40.91 1429 LEU A CA 1
ATOM 3630 C C . LEU A 1 1431 ? 254.363 134.409 205.742 1.00 40.91 1429 LEU A C 1
ATOM 3631 O O . LEU A 1 1431 ? 253.485 135.136 206.206 1.00 40.91 1429 LEU A O 1
ATOM 3636 N N . VAL A 1 1432 ? 255.578 134.875 205.453 1.00 46.78 1430 VAL A N 1
ATOM 3637 C CA . VAL A 1 1432 ? 255.894 136.281 205.706 1.00 46.78 1430 VAL A CA 1
ATOM 3638 C C . VAL A 1 1432 ? 255.940 137.109 204.429 1.00 46.78 1430 VAL A C 1
ATOM 3639 O O . VAL A 1 1432 ? 256.365 138.263 204.470 1.00 46.78 1430 VAL A O 1
ATOM 3643 N N . HIS A 1 1433 ? 255.521 136.553 203.294 1.00 52.18 1431 HIS A N 1
ATOM 3644 C CA . HIS A 1 1433 ?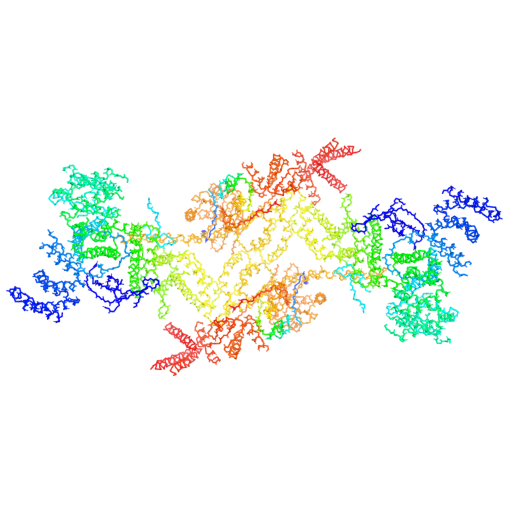 255.642 137.293 202.042 1.00 52.18 1431 HIS A CA 1
ATOM 3645 C C . HIS A 1 1433 ? 254.620 138.409 201.885 1.00 52.18 1431 HIS A C 1
ATOM 3646 O O . HIS A 1 1433 ? 254.822 139.292 201.050 1.00 52.18 1431 HIS A O 1
ATOM 3653 N N . VAL A 1 1434 ? 253.533 138.398 202.646 1.00 55.93 1432 VAL A N 1
ATOM 3654 C CA . VAL A 1 1434 ? 252.448 139.348 202.430 1.00 55.93 1432 VAL A CA 1
ATOM 3655 C C . VAL A 1 1434 ? 252.584 140.521 203.381 1.00 55.93 1432 VAL A C 1
ATOM 3656 O O . VAL A 1 1434 ? 251.605 141.216 203.664 1.00 55.93 1432 VAL A O 1
ATOM 3658 N N . GLU A 1 1435 ? 253.778 140.731 203.899 1.00 67.60 1433 GLU A N 1
ATOM 3659 C CA . GLU A 1 1435 ? 254.032 141.825 204.823 1.00 67.60 1433 GLU A CA 1
ATOM 3660 C C . GLU A 1 1435 ? 254.537 143.030 204.043 1.00 67.60 1433 GLU A C 1
ATOM 3661 O O . GLU A 1 1435 ? 254.756 142.969 202.832 1.00 67.60 1433 GLU A O 1
ATOM 3663 N N . PRO A 1 1436 ? 254.734 144.168 204.716 1.00 67.90 1434 PRO A N 1
ATOM 3664 C CA . PRO A 1 1436 ? 255.201 145.366 204.018 1.00 67.90 1434 PRO A CA 1
ATOM 3665 C C . PRO A 1 1436 ? 256.636 145.237 203.530 1.00 67.90 1434 PRO A C 1
ATOM 3666 O O . PRO A 1 1436 ? 257.332 146.248 203.476 1.00 67.90 1434 PRO A O 1
ATOM 3668 N N . PRO A 1 1467 ? 252.132 146.803 213.752 1.00 75.01 1465 PRO A N 1
ATOM 3669 C CA . PRO A 1 1467 ? 252.615 145.729 212.881 1.00 75.01 1465 PRO A CA 1
ATOM 3670 C C . PRO A 1 1467 ? 251.478 144.951 212.229 1.00 75.01 1465 PRO A C 1
ATOM 3671 O O . PRO A 1 1467 ? 250.785 145.481 211.363 1.00 75.01 1465 PRO A O 1
ATOM 3673 N N . SER A 1 1468 ? 251.296 143.705 212.642 1.00 65.84 1466 SER A N 1
ATOM 3674 C CA . SER A 1 1468 ? 250.230 142.862 212.123 1.00 65.84 1466 SER A CA 1
ATOM 3675 C C . SER A 1 1468 ? 249.836 141.886 213.222 1.00 65.84 1466 SER A C 1
ATOM 3676 O O . SER A 1 1468 ? 250.172 142.085 214.393 1.00 65.84 1466 SER A O 1
ATOM 3678 N N . SER A 1 1469 ? 249.111 140.837 212.856 1.00 58.98 1467 SER A N 1
ATOM 3679 C CA . SER A 1 1469 ? 248.777 139.781 213.794 1.00 58.98 1467 SER A CA 1
ATOM 3680 C C . SER A 1 1469 ? 249.426 138.457 213.441 1.00 58.98 1467 SER A C 1
ATOM 3681 O O . SER A 1 1469 ? 249.309 137.505 214.216 1.00 58.98 1467 SER A O 1
ATOM 3683 N N . SER A 1 1470 ? 250.092 138.366 212.295 1.00 57.78 1468 SER A N 1
ATOM 3684 C CA . SER A 1 1470 ? 250.876 137.193 211.944 1.00 57.78 1468 SER A CA 1
ATOM 3685 C C . SER A 1 1470 ? 252.364 137.429 212.147 1.00 57.78 1468 SER A C 1
ATOM 3686 O O . SER A 1 1470 ? 253.062 136.590 212.735 1.00 57.78 1468 SER A O 1
ATOM 3688 N N . LEU A 1 1471 ? 252.857 138.574 211.676 1.00 56.57 1469 LEU A N 1
ATOM 3689 C CA . LEU A 1 1471 ? 254.264 138.899 211.842 1.00 56.57 1469 LEU A CA 1
ATOM 3690 C C . LEU A 1 1471 ? 254.649 138.939 213.310 1.00 56.57 1469 LEU A C 1
ATOM 3691 O O . LEU A 1 1471 ? 255.739 138.497 213.684 1.00 56.57 1469 LEU A O 1
ATOM 3696 N N . ARG A 1 1472 ? 253.760 139.444 214.161 1.00 55.47 1470 ARG A N 1
ATOM 3697 C CA . ARG A 1 1472 ? 254.090 139.553 215.573 1.00 55.47 1470 ARG A CA 1
ATOM 3698 C C . ARG A 1 1472 ? 254.246 138.182 216.209 1.00 55.47 1470 ARG A C 1
ATOM 3699 O O . ARG A 1 1472 ? 255.180 137.951 216.988 1.00 55.47 1470 ARG A O 1
ATOM 3703 N N . ASN A 1 1473 ? 253.354 137.253 215.885 1.00 56.00 1471 ASN A N 1
ATOM 3704 C CA . ASN A 1 1473 ? 253.462 135.926 216.466 1.00 56.00 1471 ASN A CA 1
ATOM 3705 C C . ASN A 1 1473 ? 254.685 135.190 215.939 1.00 56.00 1471 ASN A C 1
ATOM 3706 O O . ASN A 1 1473 ? 255.363 134.479 216.694 1.00 56.00 1471 ASN A O 1
ATOM 3711 N N . ILE A 1 1474 ? 254.996 135.349 214.653 1.00 51.52 1472 ILE A N 1
ATOM 3712 C CA . ILE A 1 1474 ? 256.190 134.705 214.121 1.00 51.52 1472 ILE A CA 1
ATOM 3713 C C . ILE A 1 1474 ? 257.439 135.272 214.782 1.00 51.52 1472 ILE A C 1
ATOM 3714 O O . ILE A 1 1474 ? 258.384 134.536 215.096 1.00 51.52 1472 ILE A O 1
ATOM 3719 N N . THR A 1 1475 ? 257.451 136.580 215.035 1.00 49.34 1473 THR A N 1
ATOM 3720 C CA . THR A 1 1475 ? 258.578 137.190 215.729 1.00 49.34 1473 THR A CA 1
ATOM 3721 C C . THR A 1 1475 ? 258.725 136.632 217.137 1.00 49.34 1473 THR A C 1
ATOM 3722 O O . THR A 1 1475 ? 259.834 136.305 217.575 1.00 49.34 1473 THR A O 1
ATOM 3726 N N . GLN A 1 1476 ? 257.619 136.518 217.868 1.00 45.45 1474 GLN A N 1
ATOM 3727 C CA . GLN A 1 1476 ? 257.704 135.978 219.219 1.00 45.45 1474 GLN A CA 1
ATOM 3728 C C . GLN A 1 1476 ? 258.205 134.541 219.207 1.00 45.45 1474 GLN A C 1
ATOM 3729 O O . GLN A 1 1476 ? 258.972 134.133 220.092 1.00 45.45 1474 GLN A O 1
ATOM 3731 N N . CYS A 1 1477 ? 257.810 133.760 218.204 1.00 47.06 1475 CYS A N 1
ATOM 3732 C CA . CYS A 1 1477 ? 258.270 132.376 218.160 1.00 47.06 1475 CYS A CA 1
ATOM 3733 C C . CYS A 1 1477 ? 259.759 132.296 217.856 1.00 47.06 1475 CYS A C 1
ATOM 3734 O O . CYS A 1 1477 ? 260.477 131.472 218.445 1.00 47.06 1475 CYS A O 1
ATOM 3737 N N . TRP A 1 1478 ? 260.244 133.138 216.940 1.00 43.70 1476 TRP A N 1
ATOM 3738 C CA . TRP A 1 1478 ? 261.681 133.196 216.692 1.00 43.70 1476 TRP A CA 1
ATOM 3739 C C . TRP A 1 1478 ? 262.437 133.576 217.953 1.00 43.70 1476 TRP A C 1
ATOM 3740 O O . TRP A 1 1478 ? 263.493 133.004 218.256 1.00 43.70 1476 TRP A O 1
ATOM 3751 N N . LEU A 1 1479 ? 261.913 134.544 218.698 1.00 43.59 1477 LEU A N 1
ATOM 3752 C CA . LEU A 1 1479 ? 262.543 134.921 219.954 1.00 43.59 1477 LEU A CA 1
ATOM 3753 C C . LEU A 1 1479 ? 262.637 133.735 220.894 1.00 43.59 1477 LEU A C 1
ATOM 3754 O O . LEU A 1 1479 ? 263.683 133.498 221.505 1.00 43.59 1477 LEU A O 1
ATOM 3759 N N . SER A 1 1480 ? 261.552 132.977 221.023 1.00 41.90 1478 SER A N 1
ATOM 3760 C CA . SER A 1 1480 ? 261.555 131.859 221.956 1.00 41.90 1478 SER A CA 1
ATOM 3761 C C . SER A 1 1480 ? 262.571 130.801 221.554 1.00 41.90 1478 SER A C 1
ATOM 3762 O O . SER A 1 1480 ? 263.297 130.273 222.408 1.00 41.90 1478 SER A O 1
ATOM 3764 N N . VAL A 1 1481 ? 262.653 130.478 220.262 1.00 44.30 1479 VAL A N 1
ATOM 3765 C CA . VAL A 1 1481 ? 263.577 129.417 219.867 1.00 44.30 1479 VAL A CA 1
ATOM 3766 C C . VAL A 1 1481 ? 265.023 129.866 220.043 1.00 44.30 1479 VAL A C 1
ATOM 3767 O O . VAL A 1 1481 ? 265.871 129.103 220.533 1.00 44.30 1479 VAL A O 1
ATOM 3771 N N . VAL A 1 1482 ? 265.328 131.114 219.679 1.00 44.83 1480 VAL A N 1
ATOM 3772 C CA . VAL A 1 1482 ? 266.675 131.628 219.902 1.00 44.83 1480 VAL A CA 1
ATOM 3773 C C . VAL A 1 1482 ? 267.028 131.583 221.379 1.00 44.83 1480 VAL A C 1
ATOM 3774 O O . VAL A 1 1482 ? 268.137 131.183 221.754 1.00 44.83 1480 VAL A O 1
ATOM 3778 N N . GLN A 1 1483 ? 266.099 131.995 222.238 1.00 46.42 1481 GLN A N 1
ATOM 3779 C CA . GLN A 1 1483 ? 266.387 132.028 223.663 1.00 46.42 1481 GLN A CA 1
ATOM 3780 C C . GLN A 1 1483 ? 266.673 130.639 224.200 1.00 46.42 1481 GLN A C 1
ATOM 3781 O O . GLN A 1 1483 ? 267.608 130.451 224.984 1.00 46.42 1481 GLN A O 1
ATOM 3787 N N . GLU A 1 1484 ? 265.883 129.651 223.790 1.00 47.99 1482 GLU A N 1
ATOM 3788 C CA . GLU A 1 1484 ? 266.146 128.293 224.245 1.00 47.99 1482 GLU A CA 1
ATOM 3789 C C . GLU A 1 1484 ? 267.524 127.825 223.803 1.00 47.99 1482 GLU A C 1
ATOM 3790 O O . GLU A 1 1484 ? 268.273 127.244 224.599 1.00 47.99 1482 GLU A O 1
ATOM 3792 N N . GLN A 1 1485 ? 267.889 128.090 222.547 1.00 52.28 1483 GLN A N 1
ATOM 3793 C CA . GLN A 1 1485 ? 269.191 127.640 222.059 1.00 52.28 1483 GLN A CA 1
ATOM 3794 C C . GLN A 1 1485 ? 270.326 128.260 222.860 1.00 52.28 1483 GLN A C 1
ATOM 3795 O O . GLN A 1 1485 ? 271.226 127.558 223.348 1.00 52.28 1483 GLN A O 1
ATOM 3801 N N . VAL A 1 1486 ? 270.296 129.582 223.019 1.00 49.71 1484 VAL A N 1
ATOM 3802 C CA . VAL A 1 1486 ? 271.412 130.245 223.682 1.00 49.71 1484 VAL A CA 1
ATOM 3803 C C . VAL A 1 1486 ? 271.464 129.905 225.163 1.00 49.71 1484 VAL A C 1
ATOM 3804 O O . VAL A 1 1486 ? 272.554 129.795 225.733 1.00 49.71 1484 VAL A O 1
ATOM 3808 N N . SER A 1 1487 ? 270.323 129.696 225.817 1.00 48.12 1485 SER A N 1
ATOM 3809 C CA . SER A 1 1487 ? 270.384 129.314 227.222 1.00 48.12 1485 SER A CA 1
ATOM 3810 C C . SER A 1 1487 ? 270.942 127.913 227.383 1.00 48.12 1485 SER A C 1
ATOM 3811 O O . SER A 1 1487 ? 271.701 127.643 228.324 1.00 48.12 1485 SER A O 1
ATOM 3814 N N . ARG A 1 1488 ? 270.570 127.005 226.486 1.00 54.06 1486 ARG A N 1
ATOM 3815 C CA . ARG A 1 1488 ? 271.175 125.684 226.499 1.00 54.06 1486 ARG A CA 1
ATOM 3816 C C . ARG A 1 1488 ? 272.685 125.789 226.408 1.00 54.06 1486 ARG A C 1
ATOM 3817 O O . ARG A 1 1488 ? 273.411 125.175 227.195 1.00 54.06 1486 ARG A O 1
ATOM 3825 N N . PHE A 1 1489 ? 273.178 126.605 225.475 1.00 53.20 1487 PHE A N 1
ATOM 3826 C CA . PHE A 1 1489 ? 274.624 126.738 225.311 1.00 53.20 1487 PHE A CA 1
ATOM 3827 C C . PHE A 1 1489 ? 275.278 127.318 226.559 1.00 53.20 1487 PHE A C 1
ATOM 3828 O O . PHE A 1 1489 ? 276.315 126.823 227.015 1.00 53.20 1487 PHE A O 1
ATOM 3836 N N . LEU A 1 1490 ? 274.706 128.393 227.102 1.00 55.05 1488 LEU A N 1
ATOM 3837 C CA . LEU A 1 1490 ? 275.296 129.039 228.272 1.00 55.05 1488 LEU A CA 1
ATOM 3838 C C . LEU A 1 1490 ? 275.415 128.061 229.426 1.00 55.05 1488 LEU A C 1
ATOM 3839 O O . LEU A 1 1490 ? 276.502 127.854 229.973 1.00 55.05 1488 LEU A O 1
ATOM 3844 N N . ALA A 1 1491 ? 274.302 127.442 229.811 1.00 53.33 1489 ALA A N 1
ATOM 3845 C CA . ALA A 1 1491 ? 274.371 126.472 230.891 1.00 53.33 1489 ALA A CA 1
ATOM 3846 C C . ALA A 1 1491 ? 275.235 125.279 230.532 1.00 53.33 1489 ALA A C 1
ATOM 3847 O O . ALA A 1 1491 ? 275.670 124.554 231.427 1.00 53.33 1489 ALA A O 1
ATOM 3849 N N . ALA A 1 1492 ? 275.499 125.053 229.249 1.00 54.46 1490 ALA A N 1
ATOM 3850 C CA . ALA A 1 1492 ? 276.292 123.892 228.877 1.00 54.46 1490 ALA A CA 1
ATOM 3851 C C . ALA A 1 1492 ? 277.779 124.147 229.052 1.00 54.46 1490 ALA A C 1
ATOM 3852 O O . ALA A 1 1492 ? 278.497 123.299 229.587 1.00 54.46 1490 ALA A O 1
ATOM 3854 N N . ALA A 1 1493 ? 278.266 125.300 228.603 1.00 59.41 1491 ALA A N 1
ATOM 3855 C CA . ALA A 1 1493 ? 279.704 125.573 228.650 1.00 59.41 1491 ALA A CA 1
ATOM 3856 C C . ALA A 1 1493 ? 279.958 127.035 229.003 1.00 59.41 1491 ALA A C 1
ATOM 3857 O O . ALA A 1 1493 ? 280.065 127.884 228.119 1.00 59.41 1491 ALA A O 1
ATOM 3859 N N . TRP A 1 1494 ? 280.088 127.317 230.295 1.00 69.64 1492 TRP A N 1
ATOM 3860 C CA . TRP A 1 1494 ? 280.555 128.612 230.757 1.00 69.64 1492 TRP A CA 1
ATOM 3861 C C . TRP A 1 1494 ? 281.895 128.524 231.459 1.00 69.64 1492 TRP A C 1
ATOM 3862 O O . TRP A 1 1494 ? 282.446 129.558 231.845 1.00 69.64 1492 TRP A O 1
ATOM 3873 N N . ARG A 1 1495 ? 282.439 127.324 231.629 1.00 70.55 1493 ARG A N 1
ATOM 3874 C CA . ARG A 1 1495 ? 283.726 127.161 232.283 1.00 70.55 1493 ARG A CA 1
ATOM 3875 C C . ARG A 1 1495 ? 284.865 126.937 231.310 1.00 70.55 1493 ARG A C 1
ATOM 3876 O O . ARG A 1 1495 ? 286.007 127.278 231.628 1.00 70.55 1493 ARG A O 1
ATOM 3880 N N . ALA A 1 1496 ? 284.590 126.373 230.142 1.00 67.54 1494 ALA A N 1
ATOM 3881 C CA . ALA A 1 1496 ? 285.648 126.110 229.187 1.00 67.54 1494 ALA A CA 1
ATOM 3882 C C . ALA A 1 1496 ? 286.290 127.421 228.740 1.00 67.54 1494 ALA A C 1
ATOM 3883 O O . ALA A 1 1496 ? 285.630 128.460 228.692 1.00 67.54 1494 ALA A O 1
ATOM 3885 N N . PRO A 1 1497 ? 287.582 127.403 228.412 1.00 61.89 1495 PRO A N 1
ATOM 3886 C CA . PRO A 1 1497 ? 288.267 128.645 228.046 1.00 61.89 1495 PRO A CA 1
ATOM 3887 C C . PRO A 1 1497 ? 287.942 129.169 226.659 1.00 61.89 1495 PRO A C 1
ATOM 3888 O O . PRO A 1 1497 ? 288.415 130.258 226.310 1.00 61.89 1495 PRO A O 1
ATOM 3892 N N . ASP A 1 1498 ? 287.168 128.446 225.853 1.00 60.18 1496 ASP A N 1
ATOM 3893 C CA . ASP A 1 1498 ? 286.784 128.911 224.530 1.00 60.18 1496 ASP A CA 1
ATOM 3894 C C . ASP A 1 1498 ? 285.424 129.592 224.531 1.00 60.18 1496 ASP A C 1
ATOM 3895 O O . ASP A 1 1498 ? 284.783 129.695 223.474 1.00 60.18 1496 ASP A O 1
ATOM 3897 N N . PHE A 1 1499 ? 284.986 130.079 225.689 1.00 57.71 1497 PHE A N 1
ATOM 3898 C CA . PHE A 1 1499 ? 283.600 130.488 225.851 1.00 57.71 1497 PHE A CA 1
ATOM 3899 C C . PHE A 1 1499 ? 283.242 131.651 224.945 1.00 57.71 1497 PHE A C 1
ATOM 3900 O O . PHE A 1 1499 ? 282.191 131.634 224.296 1.00 57.71 1497 PHE A O 1
ATOM 3908 N N . VAL A 1 1500 ? 284.098 132.662 224.867 1.00 56.57 1498 VAL A N 1
ATOM 3909 C CA . VAL A 1 1500 ? 283.770 133.858 224.099 1.00 56.57 1498 VAL A CA 1
ATOM 3910 C C . VAL A 1 1500 ? 283.811 133.581 222.599 1.00 56.57 1498 VAL A C 1
ATOM 3911 O O . VAL A 1 1500 ? 282.904 134.025 221.875 1.00 56.57 1498 VAL A O 1
ATOM 3915 N N . PRO A 1 1501 ? 284.817 132.875 222.074 1.00 57.17 1499 PRO A N 1
ATOM 3916 C CA . PRO A 1 1501 ? 284.751 132.506 220.656 1.00 57.17 1499 PRO A CA 1
ATOM 3917 C C . PRO A 1 1501 ? 283.531 131.681 220.309 1.00 57.17 1499 PRO A C 1
ATOM 3918 O O . PRO A 1 1501 ? 282.902 131.921 219.270 1.00 57.17 1499 PRO A O 1
ATOM 3922 N N . ARG A 1 1502 ? 283.172 130.710 221.151 1.00 54.85 1500 ARG A N 1
ATOM 3923 C CA . ARG A 1 1502 ? 281.998 129.903 220.850 1.00 54.85 1500 ARG A CA 1
ATOM 3924 C C . ARG A 1 1502 ? 280.728 130.739 220.896 1.00 54.85 1500 ARG A C 1
ATOM 3925 O O . ARG A 1 1502 ? 279.837 130.568 220.057 1.00 54.85 1500 ARG A O 1
ATOM 3933 N N . TYR A 1 1503 ? 280.631 131.652 221.856 1.00 50.96 1501 TYR A N 1
ATOM 3934 C CA . TYR A 1 1503 ? 279.469 132.525 221.944 1.00 50.96 1501 TYR A CA 1
ATOM 3935 C C . TYR A 1 1503 ? 279.329 133.376 220.691 1.00 50.96 1501 TYR A C 1
ATOM 3936 O O . TYR A 1 1503 ? 278.229 133.509 220.134 1.00 50.96 1501 TYR A O 1
ATOM 3945 N N . CYS A 1 1504 ? 280.435 133.939 220.212 1.00 54.69 1502 CYS A N 1
ATOM 3946 C CA . CYS A 1 1504 ? 280.352 134.788 219.030 1.00 54.69 1502 CYS A CA 1
ATOM 3947 C C . CYS A 1 1504 ? 280.024 133.975 217.784 1.00 54.69 1502 CYS A C 1
ATOM 3948 O O . CYS A 1 1504 ? 279.256 134.429 216.922 1.00 54.69 1502 CYS A O 1
ATOM 3951 N N . LYS A 1 1505 ? 280.587 132.771 217.668 1.00 51.91 1503 LYS A N 1
ATOM 3952 C CA . LYS A 1 1505 ? 280.241 131.914 216.540 1.00 51.91 1503 LYS A CA 1
ATOM 3953 C C . LYS A 1 1505 ? 278.764 131.556 216.561 1.00 51.91 1503 LYS A C 1
ATOM 3954 O O . LYS A 1 1505 ? 278.112 131.506 215.510 1.00 51.91 1503 LYS A O 1
ATOM 3956 N N . LEU A 1 1506 ? 278.214 131.314 217.751 1.00 49.54 1504 LEU A N 1
ATOM 3957 C CA . LEU A 1 1506 ? 276.786 131.047 217.866 1.00 49.54 1504 LEU A CA 1
ATOM 3958 C C . LEU A 1 1506 ? 275.964 132.229 217.384 1.00 49.54 1504 LEU A C 1
ATOM 3959 O O . LEU A 1 1506 ? 274.975 132.055 216.659 1.00 49.54 1504 LEU A O 1
ATOM 3964 N N . TYR A 1 1507 ? 276.345 133.436 217.788 1.00 49.47 1505 TYR A N 1
ATOM 3965 C CA . TYR A 1 1507 ? 275.622 134.620 217.336 1.00 49.47 1505 TYR A CA 1
ATOM 3966 C C . TYR A 1 1507 ? 275.626 134.715 215.820 1.00 49.47 1505 TYR A C 1
ATOM 3967 O O . TYR A 1 1507 ? 274.582 134.948 215.197 1.00 49.47 1505 TYR A O 1
ATOM 3976 N N . GLU A 1 1508 ? 276.795 134.537 215.205 1.00 53.37 1506 GLU A N 1
ATOM 3977 C CA . GLU A 1 1508 ? 276.874 134.662 213.753 1.00 53.37 1506 GLU A CA 1
ATOM 3978 C C . GLU A 1 1508 ? 276.030 133.603 213.059 1.00 53.37 1506 GLU A C 1
ATOM 3979 O O . GLU A 1 1508 ? 275.325 133.897 212.083 1.00 53.37 1506 GLU A O 1
ATOM 3982 N N . HIS A 1 1509 ? 276.078 132.368 213.554 1.00 55.55 1507 HIS A N 1
ATOM 3983 C CA . HIS A 1 1509 ? 275.321 131.294 212.925 1.00 55.55 1507 HIS A CA 1
ATOM 3984 C C . HIS A 1 1509 ? 273.824 131.538 213.027 1.00 55.55 1507 HIS A C 1
ATOM 3985 O O . HIS A 1 1509 ? 273.093 131.354 212.046 1.00 55.55 1507 HIS A O 1
ATOM 3992 N N . LEU A 1 1510 ? 273.345 131.979 214.188 1.00 49.19 1508 LEU A N 1
ATOM 3993 C CA . LEU A 1 1510 ? 271.913 132.211 214.328 1.00 49.19 1508 LEU A CA 1
ATOM 3994 C C . LEU A 1 1510 ? 271.458 133.396 213.492 1.00 49.19 1508 LEU A C 1
ATOM 3995 O O . LEU A 1 1510 ? 270.353 133.381 212.943 1.00 49.19 1508 LEU A O 1
ATOM 4000 N N . GLN A 1 1511 ? 272.292 134.424 213.368 1.00 53.67 1509 GLN A N 1
ATOM 4001 C CA . GLN A 1 1511 ? 271.909 135.552 212.528 1.00 53.67 1509 GLN A CA 1
ATOM 4002 C C . GLN A 1 1511 ? 271.810 135.141 211.069 1.00 53.67 1509 GLN A C 1
ATOM 4003 O O . GLN A 1 1511 ? 270.846 135.497 210.378 1.00 53.67 1509 GLN A O 1
ATOM 4009 N N . ARG A 1 1512 ? 272.791 134.381 210.585 1.00 55.45 1510 ARG A N 1
ATOM 4010 C CA . ARG A 1 1512 ? 272.725 133.899 209.213 1.00 55.45 1510 ARG A CA 1
ATOM 4011 C C . ARG A 1 1512 ? 271.501 133.027 208.991 1.00 55.45 1510 ARG A C 1
ATOM 4012 O O . ARG A 1 1512 ? 270.848 133.120 207.946 1.00 55.45 1510 ARG A O 1
ATOM 4020 N N . ALA A 1 1513 ? 271.172 132.169 209.956 1.00 48.97 1511 ALA A N 1
ATOM 4021 C CA . ALA A 1 1513 ? 270.011 131.305 209.789 1.00 48.97 1511 ALA A CA 1
ATOM 4022 C C . ALA A 1 1513 ? 268.725 132.110 209.738 1.00 48.97 1511 ALA A C 1
ATOM 4023 O O . ALA A 1 1513 ? 267.854 131.848 208.900 1.00 48.97 1511 ALA A O 1
ATOM 4025 N N . GLY A 1 1514 ? 268.575 133.079 210.634 1.00 47.78 1512 GLY A N 1
ATOM 4026 C CA . GLY A 1 1514 ? 267.395 133.919 210.591 1.00 47.78 1512 GLY A CA 1
ATOM 4027 C C . GLY A 1 1514 ? 267.256 134.649 209.273 1.00 47.78 1512 GLY A C 1
ATOM 4028 O O . GLY A 1 1514 ? 266.152 134.789 208.741 1.00 47.78 1512 GLY A O 1
ATOM 4029 N N . SER A 1 1515 ? 268.373 135.120 208.725 1.00 47.66 1513 SER A N 1
ATOM 4030 C CA . SER A 1 1515 ? 268.314 135.782 207.431 1.00 47.66 1513 SER A CA 1
ATOM 4031 C C . SER A 1 1515 ? 267.881 134.809 206.346 1.00 47.66 1513 SER A C 1
ATOM 4032 O O . SER A 1 1515 ? 266.990 135.111 205.547 1.00 47.66 1513 SER A O 1
ATOM 4035 N N . GLU A 1 1516 ? 268.477 133.620 206.322 1.00 44.93 1514 GLU A N 1
ATOM 4036 C CA . GLU A 1 1516 ? 268.124 132.638 205.305 1.00 44.93 1514 GLU A CA 1
ATOM 4037 C C . GLU A 1 1516 ? 266.662 132.238 205.385 1.00 44.93 1514 GLU A C 1
ATOM 4038 O O . GLU A 1 1516 ? 266.056 131.909 204.364 1.00 44.93 1514 GLU A O 1
ATOM 4040 N N . LEU A 1 1517 ? 266.077 132.249 206.578 1.00 45.06 1515 LEU A N 1
ATOM 4041 C CA . LEU A 1 1517 ? 264.679 131.855 206.708 1.00 45.06 1515 LEU A CA 1
ATOM 4042 C C . LEU A 1 1517 ? 263.737 132.992 206.340 1.00 45.06 1515 LEU A C 1
ATOM 4043 O O . LEU A 1 1517 ? 262.962 132.886 205.389 1.00 45.06 1515 LEU A O 1
ATOM 4048 N N . PHE A 1 1518 ? 263.791 134.093 207.079 1.00 47.14 1516 PHE A N 1
ATOM 4049 C CA . PHE A 1 1518 ? 262.785 135.135 206.963 1.00 47.14 1516 PHE A CA 1
ATOM 4050 C C . PHE A 1 1518 ? 263.221 136.315 206.114 1.00 47.14 1516 PHE A C 1
ATOM 4051 O O . PHE A 1 1518 ? 262.563 137.354 206.157 1.00 47.14 1516 PHE A O 1
ATOM 4059 N N . GLY A 1 1519 ? 264.303 136.203 205.355 1.00 52.22 1517 GLY A N 1
ATOM 4060 C CA . GLY A 1 1519 ? 264.788 137.325 204.588 1.00 52.22 1517 GLY A CA 1
ATOM 4061 C C . GLY A 1 1519 ? 265.337 138.417 205.481 1.00 52.22 1517 GLY A C 1
ATOM 4062 O O . GLY A 1 1519 ? 265.200 138.377 206.706 1.00 52.22 1517 GLY A O 1
ATOM 4063 N N . PRO A 1 1520 ? 265.973 139.411 204.891 1.00 54.20 1518 PRO A N 1
ATOM 4064 C CA . PRO A 1 1520 ? 266.575 140.493 205.678 1.00 54.20 1518 PRO A CA 1
ATOM 4065 C C . PRO A 1 1520 ? 265.516 141.465 206.168 1.00 54.20 1518 PRO A C 1
ATOM 4066 O O . PRO A 1 1520 ? 264.950 142.236 205.388 1.00 54.20 1518 PRO A O 1
ATOM 4070 N N . ARG A 1 1521 ? 265.248 141.433 207.467 1.00 56.65 1519 ARG A N 1
ATOM 4071 C CA . ARG A 1 1521 ? 264.295 142.338 208.087 1.00 56.65 1519 ARG A CA 1
ATOM 4072 C C . ARG A 1 1521 ? 264.863 142.807 209.415 1.00 56.65 1519 ARG A C 1
ATOM 4073 O O . ARG A 1 1521 ? 265.839 142.258 209.926 1.00 56.65 1519 ARG A O 1
ATOM 4081 N N . ALA A 1 1522 ? 264.240 143.834 209.980 1.00 57.74 1520 ALA A N 1
ATOM 4082 C CA . ALA A 1 1522 ? 264.720 144.421 211.219 1.00 57.74 1520 ALA A CA 1
ATOM 4083 C C . ALA A 1 1522 ? 264.026 143.875 212.450 1.00 57.74 1520 ALA A C 1
ATOM 4084 O O . ALA A 1 1522 ? 264.656 143.779 213.515 1.00 57.74 1520 ALA A O 1
ATOM 4086 N N . ALA A 1 1523 ? 262.745 143.533 212.338 1.00 55.56 1521 ALA A N 1
ATOM 4087 C CA . ALA A 1 1523 ? 262.044 142.961 213.476 1.00 55.56 1521 ALA A CA 1
ATOM 4088 C C . ALA A 1 1523 ? 262.736 141.699 213.956 1.00 55.56 1521 ALA A C 1
ATOM 4089 O O . ALA A 1 1523 ? 262.816 141.438 215.161 1.00 55.56 1521 ALA A O 1
ATOM 4091 N N . PHE A 1 1524 ? 263.294 140.929 213.033 1.00 54.96 1522 PHE A N 1
ATOM 4092 C CA . PHE A 1 1524 ? 263.897 139.669 213.423 1.00 54.96 1522 PHE A CA 1
ATOM 4093 C C . PHE A 1 1524 ? 265.271 139.859 214.049 1.00 54.96 1522 PHE A C 1
ATOM 4094 O O . PHE A 1 1524 ? 265.644 139.105 214.956 1.00 54.96 1522 PHE A O 1
ATOM 4102 N N . MET A 1 1525 ? 266.021 140.872 213.620 1.00 60.66 1523 MET A N 1
ATOM 4103 C CA . MET A 1 1525 ? 267.255 141.200 214.319 1.00 60.66 1523 MET A CA 1
ATOM 4104 C C . MET A 1 1525 ? 266.962 141.658 215.739 1.00 60.66 1523 MET A C 1
ATOM 4105 O O . MET A 1 1525 ? 267.668 141.278 216.687 1.00 60.66 1523 MET A O 1
ATOM 4110 N N . LEU A 1 1526 ? 265.924 142.474 215.908 1.00 53.99 1524 LEU A N 1
ATOM 4111 C CA . LEU A 1 1526 ? 265.528 142.860 217.257 1.00 53.99 1524 LEU A CA 1
ATOM 4112 C C . LEU A 1 1526 ? 265.161 141.641 218.085 1.00 53.99 1524 LEU A C 1
ATOM 4113 O O . LEU A 1 1526 ? 265.506 141.557 219.270 1.00 53.99 1524 LEU A O 1
ATOM 4118 N N . ALA A 1 1527 ? 264.464 140.684 217.477 1.00 51.84 1525 ALA A N 1
ATOM 4119 C CA . ALA A 1 1527 ? 264.101 139.473 218.199 1.00 51.84 1525 ALA A CA 1
ATOM 4120 C C . ALA A 1 1527 ? 265.335 138.701 218.637 1.00 51.84 1525 ALA A C 1
ATOM 4121 O O . ALA A 1 1527 ? 265.384 138.174 219.753 1.00 51.84 1525 ALA A O 1
ATOM 4123 N N . LEU A 1 1528 ? 266.339 138.616 217.768 1.00 51.52 1526 LEU A N 1
ATOM 4124 C CA . LEU A 1 1528 ? 267.568 137.914 218.120 1.00 51.52 1526 LEU A CA 1
ATOM 4125 C C . LEU A 1 1528 ? 268.249 138.569 219.311 1.00 51.52 1526 LEU A C 1
ATOM 4126 O O . LEU A 1 1528 ? 268.670 137.891 220.262 1.00 51.52 1526 LEU A O 1
ATOM 4131 N N . ARG A 1 1529 ? 268.376 139.893 219.272 1.00 48.79 1527 ARG A N 1
ATOM 4132 C CA . ARG A 1 1529 ? 269.027 140.580 220.377 1.00 48.79 1527 ARG A CA 1
ATOM 4133 C C . ARG A 1 1529 ? 268.260 140.378 221.673 1.00 48.79 1527 ARG A C 1
ATOM 4134 O O . ARG A 1 1529 ? 268.860 140.135 222.728 1.00 48.79 1527 ARG A O 1
ATOM 4138 N N . SER A 1 1530 ? 266.931 140.443 221.613 1.00 49.35 1528 SER A N 1
ATOM 4139 C CA . SER A 1 1530 ? 266.143 140.257 222.824 1.00 49.35 1528 SER A CA 1
ATOM 4140 C C . SER A 1 1530 ? 266.256 138.840 223.354 1.00 49.35 1528 SER A C 1
ATOM 4141 O O . SER A 1 1530 ? 266.250 138.633 224.570 1.00 49.35 1528 SER A O 1
ATOM 4144 N N . GLY A 1 1531 ? 266.374 137.856 222.469 1.00 48.88 1529 GLY A N 1
ATOM 4145 C CA . GLY A 1 1531 ? 266.537 136.493 222.934 1.00 48.88 1529 GLY A CA 1
ATOM 4146 C C . GLY A 1 1531 ? 267.844 136.301 223.671 1.00 48.88 1529 GLY A C 1
ATOM 4147 O O . GLY A 1 1531 ? 267.889 135.688 224.746 1.00 48.88 1529 GLY A O 1
ATOM 4148 N N . PHE A 1 1532 ? 268.925 136.833 223.106 1.00 48.45 1530 PHE A N 1
ATOM 4149 C CA . PHE A 1 1532 ? 270.209 136.756 223.795 1.00 48.45 1530 PHE A CA 1
ATOM 4150 C C . PHE A 1 1532 ? 270.148 137.448 225.147 1.00 48.45 1530 PHE A C 1
ATOM 4151 O O . PHE A 1 1532 ? 270.655 136.923 226.145 1.00 48.45 1530 PHE A O 1
ATOM 4159 N N . SER A 1 1533 ? 269.523 138.623 225.201 1.00 50.36 1531 SER A N 1
ATOM 4160 C CA . SER A 1 1533 ? 269.435 139.353 226.459 1.00 50.36 1531 SER A CA 1
ATOM 4161 C C . SER A 1 1533 ? 268.676 138.554 227.505 1.00 50.36 1531 SER A C 1
ATOM 4162 O O . SER A 1 1533 ? 269.101 138.459 228.664 1.00 50.36 1531 SER A O 1
ATOM 4165 N N . GLY A 1 1534 ? 267.539 137.986 227.116 1.00 50.26 1532 GLY A N 1
ATOM 4166 C CA . GLY A 1 1534 ? 266.760 137.216 228.062 1.00 50.26 1532 GLY A CA 1
ATOM 4167 C C . GLY A 1 1534 ? 267.518 136.022 228.595 1.00 50.26 1532 GLY A C 1
ATOM 4168 O O . GLY A 1 1534 ? 267.473 135.727 229.793 1.00 50.26 1532 GLY A O 1
ATOM 4169 N N . ALA A 1 1535 ? 268.238 135.325 227.722 1.00 51.56 1533 ALA A N 1
ATOM 4170 C CA . ALA A 1 1535 ? 268.958 134.153 228.197 1.00 51.56 1533 ALA A CA 1
ATOM 4171 C C . ALA A 1 1535 ? 270.099 134.540 229.118 1.00 51.56 1533 ALA A C 1
ATOM 4172 O O . ALA A 1 1535 ? 270.384 133.828 230.084 1.00 51.56 1533 ALA A O 1
ATOM 4174 N N . LEU A 1 1536 ? 270.779 135.652 228.830 1.00 52.36 1534 LEU A N 1
ATOM 4175 C CA . LEU A 1 1536 ? 271.802 136.131 229.754 1.00 52.36 1534 LEU A CA 1
ATOM 4176 C C . LEU A 1 1536 ? 271.198 136.412 231.117 1.00 52.36 1534 LEU A C 1
ATOM 4177 O O . LEU A 1 1536 ? 271.699 135.938 232.140 1.00 52.36 1534 LEU A O 1
ATOM 4182 N N . LEU A 1 1537 ? 270.103 137.168 231.150 1.00 54.02 1535 LEU A N 1
ATOM 4183 C CA . LEU A 1 1537 ? 269.512 137.536 232.430 1.00 54.02 1535 LEU A CA 1
ATOM 4184 C C . LEU A 1 1537 ? 269.068 136.312 233.216 1.00 54.02 1535 LEU A C 1
ATOM 4185 O O . LEU A 1 1537 ? 269.253 136.250 234.434 1.00 54.02 1535 LEU A O 1
ATOM 4190 N N . GLN A 1 1538 ? 268.497 135.320 232.546 1.00 55.63 1536 GLN A N 1
ATOM 4191 C CA . GLN A 1 1538 ? 267.986 134.169 233.274 1.00 55.63 1536 GLN A CA 1
ATOM 4192 C C . GLN A 1 1538 ? 269.133 133.316 233.786 1.00 55.63 1536 GLN A C 1
ATOM 4193 O O . GLN A 1 1538 ? 269.293 132.170 233.360 1.00 55.63 1536 GLN A O 1
ATOM 4196 N N . GLN A 1 1539 ? 269.936 133.854 234.701 1.00 60.87 1537 GLN A N 1
ATOM 4197 C CA . GLN A 1 1539 ? 271.144 133.172 235.146 1.00 60.87 1537 GLN A CA 1
ATOM 4198 C C . GLN A 1 1539 ? 271.431 133.525 236.595 1.00 60.87 1537 GLN A C 1
ATOM 4199 O O . GLN A 1 1539 ? 270.792 134.395 237.187 1.00 60.87 1537 GLN A O 1
ATOM 4205 N N . SER A 1 1540 ? 272.423 132.848 237.155 1.00 71.18 1538 SER A N 1
ATOM 4206 C CA . SER A 1 1540 ? 272.838 133.092 238.522 1.00 71.18 1538 SER A CA 1
ATOM 4207 C C . SER A 1 1540 ? 273.885 134.197 238.578 1.00 71.18 1538 SER A C 1
ATOM 4208 O O . SER A 1 1540 ? 274.500 134.565 237.574 1.00 71.18 1538 SER A O 1
ATOM 4211 N N . PHE A 1 1541 ? 274.114 134.709 239.786 1.00 81.85 1539 PHE A N 1
ATOM 4212 C CA . PHE A 1 1541 ? 274.988 135.863 239.931 1.00 81.85 1539 PHE A CA 1
ATOM 4213 C C . PHE A 1 1541 ? 276.454 135.492 239.785 1.00 81.85 1539 PHE A C 1
ATOM 4214 O O . PHE A 1 1541 ? 277.211 136.206 239.121 1.00 81.85 1539 PHE A O 1
ATOM 4222 N N . LEU A 1 1542 ? 276.887 134.408 240.424 1.00 64.40 1540 LEU A N 1
ATOM 4223 C CA . LEU A 1 1542 ? 278.279 134.010 240.278 1.00 64.40 1540 LEU A CA 1
ATOM 4224 C C . LEU A 1 1542 ? 278.603 133.713 238.822 1.00 64.40 1540 LEU A C 1
ATOM 4225 O O . LEU A 1 1542 ? 279.676 134.083 238.324 1.00 64.40 1540 LEU A O 1
ATOM 4227 N N . THR A 1 1543 ? 277.666 133.096 238.107 1.00 63.88 1541 THR A N 1
ATOM 4228 C CA . THR A 1 1543 ? 277.904 132.797 236.703 1.00 63.88 1541 THR A CA 1
ATOM 4229 C C . THR A 1 1543 ? 277.906 134.062 235.857 1.00 63.88 1541 THR A C 1
ATOM 4230 O O . THR A 1 1543 ? 278.706 134.185 234.920 1.00 63.88 1541 THR A O 1
ATOM 4234 N N . ALA A 1 1544 ? 277.035 135.020 236.168 1.00 62.35 1542 ALA A N 1
ATOM 4235 C CA . ALA A 1 1544 ? 277.064 136.278 235.431 1.00 62.35 1542 ALA A CA 1
ATOM 4236 C C . ALA A 1 1544 ? 278.387 137.005 235.636 1.00 62.35 1542 ALA A C 1
ATOM 4237 O O . ALA A 1 1544 ? 278.952 137.570 234.689 1.00 62.35 1542 ALA A O 1
ATOM 4239 N N . ALA A 1 1545 ? 278.900 136.996 236.866 1.00 59.05 1543 ALA A N 1
ATOM 4240 C CA . ALA A 1 1545 ? 280.191 137.615 237.127 1.00 59.05 1543 ALA A CA 1
ATOM 4241 C C . ALA A 1 1545 ? 281.298 136.918 236.357 1.00 59.05 1543 ALA A C 1
ATOM 4242 O O . ALA A 1 1545 ? 282.187 137.574 235.792 1.00 59.05 1543 ALA A O 1
ATOM 4244 N N . HIS A 1 1546 ? 281.270 135.588 236.328 1.00 59.28 1544 HIS A N 1
ATOM 4245 C CA . HIS A 1 1546 ? 282.267 134.856 235.558 1.00 59.28 1544 HIS A CA 1
ATOM 4246 C C . HIS A 1 1546 ? 282.222 135.242 234.085 1.00 59.28 1544 HIS A C 1
ATOM 4247 O O . HIS A 1 1546 ? 283.266 135.467 233.457 1.00 59.28 1544 HIS A O 1
ATOM 4254 N N . MET A 1 1547 ? 281.020 135.348 233.522 1.00 61.70 1545 MET A N 1
ATOM 4255 C CA . MET A 1 1547 ? 280.894 135.700 232.113 1.00 61.70 1545 MET A CA 1
ATOM 4256 C C . MET A 1 1547 ? 281.423 137.099 231.838 1.00 61.70 1545 MET A C 1
ATOM 4257 O O . MET A 1 1547 ? 282.076 137.338 230.812 1.00 61.70 1545 MET A O 1
ATOM 4262 N N . SER A 1 1548 ? 281.157 138.037 232.743 1.00 59.31 1546 SER A N 1
ATOM 4263 C CA . SER A 1 1548 ? 281.661 139.392 232.557 1.00 59.31 1546 SER A CA 1
ATOM 4264 C C . SER A 1 1548 ? 283.184 139.416 232.559 1.00 59.31 1546 SER A C 1
ATOM 4265 O O . SER A 1 1548 ? 283.814 140.051 231.695 1.00 59.31 1546 SER A O 1
ATOM 4268 N N . GLU A 1 1549 ? 283.795 138.739 233.532 1.00 57.24 1547 GLU A N 1
ATOM 4269 C CA . GLU A 1 1549 ? 285.250 138.682 233.565 1.00 57.24 1547 GLU A CA 1
ATOM 4270 C C . GLU A 1 1549 ? 285.798 138.088 232.281 1.00 57.24 1547 GLU A C 1
ATOM 4271 O O . GLU A 1 1549 ? 286.818 138.554 231.758 1.00 57.24 1547 GLU A O 1
ATOM 4273 N N . GLN A 1 1550 ? 285.129 137.065 231.748 1.00 58.29 1548 GLN A N 1
ATOM 4274 C CA . GLN A 1 1550 ? 285.628 136.431 230.537 1.00 58.29 1548 GLN A CA 1
ATOM 4275 C C . GLN A 1 1550 ? 285.570 137.376 229.350 1.00 58.29 1548 GLN A C 1
ATOM 4276 O O . GLN A 1 1550 ? 286.506 137.423 228.543 1.00 58.29 1548 GLN A O 1
ATOM 4282 N N . PHE A 1 1551 ? 284.478 138.126 229.213 1.00 56.75 1549 PHE A N 1
ATOM 4283 C CA . PHE A 1 1551 ? 284.393 139.091 228.121 1.00 56.75 1549 PHE A CA 1
ATOM 4284 C C . PHE A 1 1551 ? 285.535 140.094 228.198 1.00 56.75 1549 PHE A C 1
ATOM 4285 O O . PHE A 1 1551 ? 286.225 140.360 227.197 1.00 56.75 1549 PHE A O 1
ATOM 4293 N N . ALA A 1 1552 ? 285.745 140.669 229.385 1.00 55.48 1550 ALA A N 1
ATOM 4294 C CA . ALA A 1 1552 ? 286.803 141.663 229.525 1.00 55.48 1550 ALA A CA 1
ATOM 4295 C C . ALA A 1 1552 ? 288.163 141.068 229.197 1.00 55.48 1550 ALA A C 1
ATOM 4296 O O . ALA A 1 1552 ? 288.973 141.688 228.492 1.00 55.48 1550 ALA A O 1
ATOM 4298 N N . ARG A 1 1553 ? 288.424 139.857 229.677 1.00 57.98 1551 ARG A N 1
ATOM 4299 C CA . ARG A 1 1553 ? 289.713 139.231 229.427 1.00 57.98 1551 ARG A CA 1
ATOM 4300 C C . ARG A 1 1553 ? 289.931 138.979 227.947 1.00 57.98 1551 ARG A C 1
ATOM 4301 O O . ARG A 1 1553 ? 291.043 139.153 227.438 1.00 57.98 1551 ARG A O 1
ATOM 4309 N N . TYR A 1 1554 ? 288.889 138.557 227.238 1.00 56.51 1552 TYR A N 1
ATOM 4310 C CA . TYR A 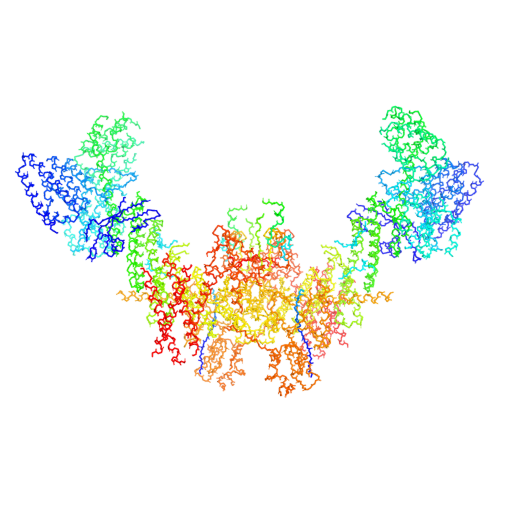1 1554 ? 289.037 138.304 225.812 1.00 56.51 1552 TYR A CA 1
ATOM 4311 C C . TYR A 1 1554 ? 289.389 139.579 225.066 1.00 56.51 1552 TYR A C 1
ATOM 4312 O O . TYR A 1 1554 ? 290.296 139.591 224.218 1.00 56.51 1552 TYR A O 1
ATOM 4321 N N . ILE A 1 1555 ? 288.678 140.667 225.360 1.00 56.32 1553 ILE A N 1
ATOM 4322 C CA . ILE A 1 1555 ? 288.996 141.923 224.687 1.00 56.32 1553 ILE A CA 1
ATOM 4323 C C . ILE A 1 1555 ? 290.433 142.327 224.968 1.00 56.32 1553 ILE A C 1
ATOM 4324 O O . ILE A 1 1555 ? 291.157 142.776 224.068 1.00 56.32 1553 ILE A O 1
ATOM 4329 N N . ASP A 1 1556 ? 290.877 142.165 226.214 1.00 60.83 1554 ASP A N 1
ATOM 4330 C CA . ASP A 1 1556 ? 292.232 142.581 226.553 1.00 60.83 1554 ASP A CA 1
ATOM 4331 C C . ASP A 1 1556 ? 293.271 141.752 225.818 1.00 60.83 1554 ASP A C 1
ATOM 4332 O O . ASP A 1 1556 ? 294.261 142.295 225.313 1.00 60.83 1554 ASP A O 1
ATOM 4337 N N . GLN A 1 1557 ? 293.078 140.438 225.762 1.00 60.90 1555 GLN A N 1
ATOM 4338 C CA . GLN A 1 1557 ? 294.035 139.591 225.063 1.00 60.90 1555 GLN A CA 1
ATOM 4339 C C . GLN A 1 1557 ? 294.118 139.962 223.598 1.00 60.90 1555 GLN A C 1
ATOM 4340 O O . GLN A 1 1557 ? 295.213 140.034 223.031 1.00 60.90 1555 GLN A O 1
ATOM 4346 N N . GLN A 1 1558 ? 292.972 140.208 222.965 1.00 59.14 1556 GLN A N 1
ATOM 4347 C CA . GLN A 1 1558 ? 293.002 140.566 221.554 1.00 59.14 1556 GLN A CA 1
ATOM 4348 C C . GLN A 1 1558 ? 293.728 141.884 221.333 1.00 59.14 1556 GLN A C 1
ATOM 4349 O O . GLN A 1 1558 ? 294.546 141.998 220.418 1.00 59.14 1556 GLN A O 1
ATOM 4355 N N . ILE A 1 1559 ? 293.456 142.888 222.163 1.00 57.30 1557 ILE A N 1
ATOM 4356 C CA . ILE A 1 1559 ? 294.129 144.174 222.002 1.00 57.30 1557 ILE A CA 1
ATOM 4357 C C . ILE A 1 1559 ? 295.635 144.008 222.146 1.00 57.30 1557 ILE A C 1
ATOM 4358 O O . ILE A 1 1559 ? 296.415 144.473 221.304 1.00 57.30 1557 ILE A O 1
ATOM 4363 N N . GLN A 1 1560 ? 296.065 143.332 223.209 1.00 62.32 1558 GLN A N 1
ATOM 4364 C CA . GLN A 1 1560 ? 297.493 143.180 223.458 1.00 62.32 1558 GLN A CA 1
ATOM 4365 C C . GLN A 1 1560 ? 298.176 142.441 222.321 1.00 62.32 1558 GLN A C 1
ATOM 4366 O O . GLN A 1 1560 ? 299.235 142.862 221.836 1.00 62.32 1558 GLN A O 1
ATOM 4372 N N . GLY A 1 1561 ? 297.595 141.326 221.889 1.00 61.75 1559 GLY A N 1
ATOM 4373 C CA . GLY A 1 1561 ? 298.207 140.570 220.818 1.00 61.75 1559 GLY A CA 1
ATOM 4374 C C . GLY A 1 1561 ? 298.265 141.349 219.524 1.00 61.75 1559 GLY A C 1
ATOM 4375 O O . GLY A 1 1561 ? 299.291 141.364 218.843 1.00 61.75 1559 GLY A O 1
ATOM 4376 N N . GLY A 1 1562 ? 297.170 142.015 219.169 1.00 63.34 1560 GLY A N 1
ATOM 4377 C CA . GLY A 1 1562 ? 297.155 142.771 217.935 1.00 63.34 1560 GLY A CA 1
ATOM 4378 C C . GLY A 1 1562 ? 298.158 143.898 217.928 1.00 63.34 1560 GLY A C 1
ATOM 4379 O O . GLY A 1 1562 ? 298.676 144.266 216.873 1.00 63.34 1560 GLY A O 1
ATOM 4380 N N . LEU A 1 1563 ? 298.446 144.468 219.095 1.00 64.15 1561 LEU A N 1
ATOM 4381 C CA . LEU A 1 1563 ? 299.475 145.499 219.141 1.00 64.15 1561 LEU A CA 1
ATOM 4382 C C . LEU A 1 1563 ? 300.863 144.889 219.022 1.00 64.15 1561 LEU A C 1
ATOM 4383 O O . LEU A 1 1563 ? 301.692 145.361 218.237 1.00 64.15 1561 LEU A O 1
ATOM 4388 N N . ILE A 1 1564 ? 301.134 143.830 219.778 1.00 66.77 1562 ILE A N 1
ATOM 4389 C CA . ILE A 1 1564 ? 302.502 143.335 219.893 1.00 66.77 1562 ILE A CA 1
ATOM 4390 C C . ILE A 1 1564 ? 302.905 142.544 218.658 1.00 66.77 1562 ILE A C 1
ATOM 4391 O O . ILE A 1 1564 ? 303.914 142.847 218.012 1.00 66.77 1562 ILE A O 1
ATOM 4396 N N . GLY A 1 1565 ? 302.137 141.518 218.314 1.00 69.43 1563 GLY A N 1
ATOM 4397 C CA . GLY A 1 1565 ? 302.523 140.616 217.246 1.00 69.43 1563 GLY A CA 1
ATOM 4398 C C . GLY A 1 1565 ? 302.626 141.250 215.876 1.00 69.43 1563 GLY A C 1
ATOM 4399 O O . GLY A 1 1565 ? 302.336 142.436 215.705 1.00 69.43 1563 GLY A O 1
ATOM 4400 N N . GLY A 1 1566 ? 303.035 140.464 214.889 1.00 74.91 1564 GLY A N 1
ATOM 4401 C CA . GLY A 1 1566 ? 303.197 140.968 213.543 1.00 74.91 1564 GLY A CA 1
ATOM 4402 C C . GLY A 1 1566 ? 302.080 140.568 212.605 1.00 74.91 1564 GLY A C 1
ATOM 4403 O O . GLY A 1 1566 ? 300.977 141.115 212.677 1.00 74.91 1564 GLY A O 1
ATOM 4404 N N . ALA A 1 1567 ? 302.357 139.618 211.717 1.00 73.42 1565 ALA A N 1
ATOM 4405 C CA . ALA A 1 1567 ? 301.347 139.193 210.753 1.00 73.42 1565 ALA A CA 1
ATOM 4406 C C . ALA A 1 1567 ? 300.094 138.613 211.398 1.00 73.42 1565 ALA A C 1
ATOM 4407 O O . ALA A 1 1567 ? 298.992 138.942 210.927 1.00 73.42 1565 ALA A O 1
ATOM 4409 N N . PRO A 1 1568 ? 300.165 137.769 212.432 1.00 73.21 1566 PRO A N 1
ATOM 4410 C CA . PRO A 1 1568 ? 298.919 137.302 213.055 1.00 73.21 1566 PRO A CA 1
ATOM 4411 C C . PRO A 1 1568 ? 298.154 138.395 213.775 1.00 73.21 1566 PRO A C 1
ATOM 4412 O O . PRO A 1 1568 ? 296.925 138.298 213.900 1.00 73.21 1566 PRO A O 1
ATOM 4416 N N . GLY A 1 1569 ? 298.839 139.429 214.255 1.00 72.08 1567 GLY A N 1
ATOM 4417 C CA . GLY A 1 1569 ? 298.155 140.477 214.989 1.00 72.08 1567 GLY A CA 1
ATOM 4418 C C . GLY A 1 1569 ? 297.101 141.189 214.164 1.00 72.08 1567 GLY A C 1
ATOM 4419 O O . GLY A 1 1569 ? 296.052 141.580 214.684 1.00 72.08 1567 GLY A O 1
ATOM 4420 N N . VAL A 1 1570 ? 297.358 141.365 212.870 1.00 66.99 1568 VAL A N 1
ATOM 4421 C CA . VAL A 1 1570 ? 296.383 142.038 212.025 1.00 66.99 1568 VAL A CA 1
ATOM 4422 C C . VAL A 1 1570 ? 295.127 141.192 211.887 1.00 66.99 1568 VAL A C 1
ATOM 4423 O O . VAL A 1 1570 ? 294.001 141.703 211.976 1.00 66.99 1568 VAL A O 1
ATOM 4427 N N . GLU A 1 1571 ? 295.293 139.889 211.671 1.00 68.38 1569 GLU A N 1
ATOM 4428 C CA . GLU A 1 1571 ? 294.141 139.002 211.610 1.00 68.38 1569 GLU A CA 1
ATOM 4429 C C . GLU A 1 1571 ? 293.367 139.021 212.918 1.00 68.38 1569 GLU A C 1
ATOM 4430 O O . GLU A 1 1571 ? 292.129 139.001 212.922 1.00 68.38 1569 GLU A O 1
ATOM 4432 N N . MET A 1 1572 ? 294.079 139.069 214.042 1.00 69.31 1570 MET A N 1
ATOM 4433 C CA . MET A 1 1572 ? 293.401 139.107 215.329 1.00 69.31 1570 MET A CA 1
ATOM 4434 C C . MET A 1 1572 ? 292.590 140.384 215.486 1.00 69.31 1570 MET A C 1
ATOM 4435 O O . MET A 1 1572 ? 291.447 140.349 215.956 1.00 69.31 1570 MET A O 1
ATOM 4440 N N . LEU A 1 1573 ? 293.164 141.522 215.102 1.00 62.85 1571 LEU A N 1
ATOM 4441 C CA . LEU A 1 1573 ? 292.431 142.777 215.205 1.00 62.85 1571 LEU A CA 1
ATOM 4442 C C . LEU A 1 1573 ? 291.200 142.766 214.314 1.00 62.85 1571 LEU A C 1
ATOM 4443 O O . LEU A 1 1573 ? 290.151 143.309 214.684 1.00 62.85 1571 LEU A O 1
ATOM 4448 N N . GLY A 1 1574 ? 291.302 142.147 213.141 1.00 60.32 1572 GLY A N 1
ATOM 4449 C CA . GLY A 1 1574 ? 290.127 142.021 212.296 1.00 60.32 1572 GLY A CA 1
ATOM 4450 C C . GLY A 1 1574 ? 289.037 141.199 212.954 1.00 60.32 1572 GLY A C 1
ATOM 4451 O O . GLY A 1 1574 ? 287.870 141.613 213.016 1.00 60.32 1572 GLY A O 1
ATOM 4452 N N . GLN A 1 1575 ? 289.406 140.025 213.466 1.00 58.80 1573 GLN A N 1
ATOM 4453 C CA . GLN A 1 1575 ? 288.427 139.190 214.147 1.00 58.80 1573 GLN A CA 1
ATOM 4454 C C . GLN A 1 1575 ? 287.790 139.922 215.317 1.00 58.80 1573 GLN A C 1
ATOM 4455 O O . GLN A 1 1575 ? 286.609 139.718 215.606 1.00 58.80 1573 GLN A O 1
ATOM 4457 N N . LEU A 1 1576 ? 288.540 140.791 215.986 1.00 56.07 1574 LEU A N 1
ATOM 4458 C CA . LEU A 1 1576 ? 287.982 141.502 217.130 1.00 56.07 1574 LEU A CA 1
ATOM 4459 C C . LEU A 1 1576 ? 286.993 142.572 216.691 1.00 56.07 1574 LEU A C 1
ATOM 4460 O O . LEU A 1 1576 ? 285.895 142.691 217.257 1.00 56.07 1574 LEU A O 1
ATOM 4465 N N . GLN A 1 1577 ? 287.374 143.392 215.710 1.00 56.62 1575 GLN A N 1
ATOM 4466 C CA . GLN A 1 1577 ? 286.444 144.412 215.241 1.00 56.62 1575 GLN A CA 1
ATOM 4467 C C . GLN A 1 1577 ? 285.204 143.779 214.641 1.00 56.62 1575 GLN A C 1
ATOM 4468 O O . GLN A 1 1577 ? 284.184 144.455 214.496 1.00 56.62 1575 GLN A O 1
ATOM 4474 N N . ARG A 1 1578 ? 285.272 142.495 214.287 1.00 58.36 1576 ARG A N 1
ATOM 4475 C CA . ARG A 1 1578 ? 284.069 141.747 213.932 1.00 58.36 1576 ARG A CA 1
ATOM 4476 C C . ARG A 1 1578 ? 283.273 141.343 215.169 1.00 58.36 1576 ARG A C 1
ATOM 4477 O O . ARG A 1 1578 ? 282.089 141.662 215.290 1.00 58.36 1576 ARG A O 1
ATOM 4481 N N . HIS A 1 1579 ? 283.919 140.635 216.098 1.00 57.50 1577 HIS A N 1
ATOM 4482 C CA . HIS A 1 1579 ? 283.246 140.036 217.242 1.00 57.50 1577 HIS A CA 1
ATOM 4483 C C . HIS A 1 1579 ? 282.710 141.052 218.232 1.00 57.50 1577 HIS A C 1
ATOM 4484 O O . HIS A 1 1579 ? 282.048 140.655 219.193 1.00 57.50 1577 HIS A O 1
ATOM 4491 N N . LEU A 1 1580 ? 283.010 142.334 218.070 1.00 56.89 1578 LEU A N 1
ATOM 4492 C CA . LEU A 1 1580 ? 282.526 143.280 219.071 1.00 56.89 1578 LEU A CA 1
ATOM 4493 C C . LEU A 1 1580 ? 281.016 143.485 219.056 1.00 56.89 1578 LEU A C 1
ATOM 4494 O O . LEU A 1 1580 ? 280.498 144.121 219.976 1.00 56.89 1578 LEU A O 1
ATOM 4499 N N . GLU A 1 1581 ? 280.299 142.987 218.056 1.00 55.31 1579 GLU A N 1
ATOM 4500 C CA . GLU A 1 1581 ? 278.854 143.196 217.997 1.00 55.31 1579 GLU A CA 1
ATOM 4501 C C . GLU A 1 1581 ? 278.086 142.263 218.926 1.00 55.31 1579 GLU A C 1
ATOM 4502 O O . GLU A 1 1581 ? 277.095 142.692 219.525 1.00 55.31 1579 GLU A O 1
ATOM 4504 N N . PRO A 1 1582 ? 278.465 140.993 219.059 1.00 54.28 1580 PRO A N 1
ATOM 4505 C CA . PRO A 1 1582 ? 277.805 140.156 220.063 1.00 54.28 1580 PRO A CA 1
ATOM 4506 C C . PRO A 1 1582 ? 277.902 140.687 221.471 1.00 54.28 1580 PRO A C 1
ATOM 4507 O O . PRO A 1 1582 ? 276.987 140.458 222.267 1.00 54.28 1580 PRO A O 1
ATOM 4511 N N . ILE A 1 1583 ? 278.981 141.385 221.816 1.00 60.36 1581 ILE A N 1
ATOM 4512 C CA . ILE A 1 1583 ? 279.166 141.818 223.193 1.00 60.36 1581 ILE A CA 1
ATOM 4513 C C . ILE A 1 1583 ? 278.341 143.050 223.520 1.00 60.36 1581 ILE A C 1
ATOM 4514 O O . ILE A 1 1583 ? 278.048 143.296 224.693 1.00 60.36 1581 ILE A O 1
ATOM 4519 N N . MET A 1 1584 ? 277.918 143.813 222.523 1.00 66.44 1582 MET A N 1
ATOM 4520 C CA . MET A 1 1584 ? 277.046 144.939 222.807 1.00 66.44 1582 MET A CA 1
ATOM 4521 C C . MET A 1 1584 ? 275.674 144.517 223.295 1.00 66.44 1582 MET A C 1
ATOM 4522 O O . MET A 1 1584 ? 274.881 145.387 223.660 1.00 66.44 1582 MET A O 1
ATOM 4527 N N . VAL A 1 1585 ? 275.361 143.219 223.315 1.00 60.16 1583 VAL A N 1
ATOM 4528 C CA . VAL A 1 1585 ? 274.116 142.752 223.911 1.00 60.16 1583 VAL A CA 1
ATOM 4529 C C . VAL A 1 1585 ? 274.084 142.957 225.411 1.00 60.16 1583 VAL A C 1
ATOM 4530 O O . VAL A 1 1585 ? 273.042 142.745 226.031 1.00 60.16 1583 VAL A O 1
ATOM 4532 N N . LEU A 1 1586 ? 275.200 143.352 226.007 1.00 59.08 1584 LEU A N 1
ATOM 4533 C CA . LEU A 1 1586 ? 275.266 143.677 227.421 1.00 59.08 1584 LEU A CA 1
ATOM 4534 C C . LEU A 1 1586 ? 274.868 145.105 227.708 1.00 59.08 1584 LEU A C 1
ATOM 4535 O O . LEU A 1 1586 ? 274.977 145.542 228.853 1.00 59.08 1584 LEU A O 1
ATOM 4540 N N . SER A 1 1587 ? 274.417 145.845 226.707 1.00 62.01 1585 SER A N 1
ATOM 4541 C CA . SER A 1 1587 ? 274.065 147.237 226.922 1.00 62.01 1585 SER A CA 1
ATOM 4542 C C . SER A 1 1587 ? 272.740 147.342 227.656 1.00 62.01 1585 SER A C 1
ATOM 4543 O O . SER A 1 1587 ? 271.731 146.784 227.220 1.00 62.01 1585 SER A O 1
ATOM 4546 N N . GLY A 1 1588 ? 272.742 148.057 228.774 1.00 68.38 1586 GLY A N 1
ATOM 4547 C CA . GLY A 1 1588 ? 271.536 148.300 229.526 1.00 68.38 1586 GLY A CA 1
ATOM 4548 C C . GLY A 1 1588 ? 271.126 147.202 230.474 1.00 68.38 1586 GLY A C 1
ATOM 4549 O O . GLY A 1 1588 ? 270.181 147.396 231.246 1.00 68.38 1586 GLY A O 1
ATOM 4550 N N . LEU A 1 1589 ? 271.797 146.064 230.460 1.00 62.87 1587 LEU A N 1
ATOM 4551 C CA . LEU A 1 1589 ? 271.411 144.954 231.312 1.00 62.87 1587 LEU A CA 1
ATOM 4552 C C . LEU A 1 1589 ? 271.878 145.223 232.736 1.00 62.87 1587 LEU A C 1
ATOM 4553 O O . LEU A 1 1589 ? 272.337 146.315 233.072 1.00 62.87 1587 LEU A O 1
ATOM 4558 N N . GLU A 1 1590 ? 271.762 144.220 233.596 1.00 66.50 1588 GLU A N 1
ATOM 4559 C CA . GLU A 1 1590 ? 272.246 144.298 234.963 1.00 66.50 1588 GLU A CA 1
ATOM 4560 C C . GLU A 1 1590 ? 273.643 143.724 235.124 1.00 66.50 1588 GLU A C 1
ATOM 4561 O O . GLU A 1 1590 ? 274.092 143.529 236.255 1.00 66.50 1588 GLU A O 1
ATOM 4563 N N . LEU A 1 1591 ? 274.332 143.435 234.024 1.00 63.98 1589 LEU A N 1
ATOM 4564 C CA . LEU A 1 1591 ? 275.704 142.959 234.060 1.00 63.98 1589 LEU A CA 1
ATOM 4565 C C . LEU A 1 1591 ? 276.706 144.027 233.668 1.00 63.98 1589 LEU A C 1
ATOM 4566 O O . LEU A 1 1591 ? 277.915 143.800 233.811 1.00 63.98 1589 LEU A O 1
ATOM 4571 N N . ALA A 1 1592 ? 276.236 145.162 233.154 1.00 64.61 1590 ALA A N 1
ATOM 4572 C CA . ALA A 1 1592 ? 277.145 146.167 232.628 1.00 64.61 1590 ALA A CA 1
ATOM 4573 C C . ALA A 1 1592 ? 278.057 146.719 233.709 1.00 64.61 1590 ALA A C 1
ATOM 4574 O O . ALA A 1 1592 ? 279.215 147.044 233.431 1.00 64.61 1590 ALA A O 1
ATOM 4576 N N . THR A 1 1593 ? 277.575 146.807 234.945 1.00 65.41 1591 THR A N 1
ATOM 4577 C CA . THR A 1 1593 ? 278.410 147.335 236.015 1.00 65.41 1591 THR A CA 1
ATOM 4578 C C . THR A 1 1593 ? 279.590 146.423 236.301 1.00 65.41 1591 THR A C 1
ATOM 4579 O O . THR A 1 1593 ? 280.726 146.891 236.430 1.00 65.41 1591 THR A O 1
ATOM 4583 N N . THR A 1 1594 ? 279.350 145.122 236.418 1.00 54.33 1592 THR A N 1
ATOM 4584 C CA . THR A 1 1594 ? 280.465 144.224 236.675 1.00 54.33 1592 THR A CA 1
ATOM 4585 C C . THR A 1 1594 ? 281.388 144.133 235.470 1.00 54.33 1592 THR A C 1
ATOM 4586 O O . THR A 1 1594 ? 282.617 144.074 235.623 1.00 54.33 1592 THR A O 1
ATOM 4590 N N . PHE A 1 1595 ? 280.821 144.147 234.263 1.00 52.57 1593 PHE A N 1
ATOM 4591 C CA . PHE A 1 1595 ? 281.650 144.186 233.065 1.00 52.57 1593 PHE A CA 1
ATOM 4592 C C . PHE A 1 1595 ? 282.584 145.385 233.086 1.00 52.57 1593 PHE A C 1
ATOM 4593 O O . PHE A 1 1595 ? 283.774 145.262 232.780 1.00 52.57 1593 PHE A O 1
ATOM 4601 N N . GLU A 1 1596 ? 282.075 146.544 233.487 1.00 58.12 1594 GLU A N 1
ATOM 4602 C CA . GLU A 1 1596 ? 282.900 147.742 233.500 1.00 58.12 1594 GLU A CA 1
ATOM 4603 C C . GLU A 1 1596 ? 283.932 147.696 234.614 1.00 58.12 1594 GLU A C 1
ATOM 4604 O O . GLU A 1 1596 ? 285.085 148.103 234.420 1.00 58.12 1594 GLU A O 1
ATOM 4610 N N . HIS A 1 1597 ? 283.537 147.216 235.788 1.00 47.42 1595 HIS A N 1
ATOM 4611 C CA . HIS A 1 1597 ? 284.464 147.154 236.905 1.00 47.42 1595 HIS A CA 1
ATOM 4612 C C . HIS A 1 1597 ? 285.600 146.192 236.631 1.00 47.42 1595 HIS A C 1
ATOM 4613 O O . HIS A 1 1597 ? 286.689 146.352 237.188 1.00 47.42 1595 HIS A O 1
ATOM 4620 N N . PHE A 1 1598 ? 285.380 145.197 235.784 1.00 46.10 1596 PHE A N 1
ATOM 4621 C CA . PHE A 1 1598 ? 286.487 144.335 235.402 1.00 46.10 1596 PHE A CA 1
ATOM 4622 C C . PHE A 1 1598 ? 287.261 144.859 234.207 1.00 46.10 1596 PHE A C 1
ATOM 4623 O O . PHE A 1 1598 ? 288.444 144.549 234.067 1.00 46.10 1596 PHE A O 1
ATOM 4631 N N . TYR A 1 1599 ? 286.625 145.630 233.331 1.00 46.95 1597 TYR A N 1
ATOM 4632 C CA . TYR A 1 1599 ? 287.348 146.228 232.216 1.00 46.95 1597 TYR A CA 1
ATOM 4633 C C . TYR A 1 1599 ? 288.313 147.299 232.690 1.00 46.95 1597 TYR A C 1
ATOM 4634 O O . TYR A 1 1599 ? 289.347 147.535 232.050 1.00 46.95 1597 TYR A O 1
ATOM 4643 N N . GLN A 1 1600 ? 287.990 147.950 233.806 1.00 53.95 1598 GLN A N 1
ATOM 4644 C CA . GLN A 1 1600 ? 288.828 149.025 234.321 1.00 53.95 1598 GLN A CA 1
ATOM 4645 C C . GLN A 1 1600 ? 290.232 148.539 234.646 1.00 53.95 1598 GLN A C 1
ATOM 4646 O O . GLN A 1 1600 ? 291.218 149.188 234.281 1.00 53.95 1598 GLN A O 1
ATOM 4652 N N . HIS A 1 1601 ? 290.346 147.418 235.359 1.00 49.42 1599 HIS A N 1
ATOM 4653 C CA . HIS A 1 1601 ? 291.659 146.917 235.750 1.00 49.42 1599 HIS A CA 1
ATOM 4654 C C . HIS A 1 1601 ? 292.556 146.708 234.542 1.00 49.42 1599 HIS A C 1
ATOM 4655 O O . HIS A 1 1601 ? 293.709 147.168 234.507 1.00 49.42 1599 HIS A O 1
ATOM 4662 N N . TYR A 1 1602 ? 292.051 145.981 233.554 1.00 51.00 1600 TYR A N 1
ATOM 4663 C CA . TYR A 1 1602 ? 292.868 145.643 232.407 1.00 51.00 1600 TYR A CA 1
ATOM 4664 C C . TYR A 1 1602 ? 293.207 146.878 231.594 1.00 51.00 1600 TYR A C 1
ATOM 4665 O O . TYR A 1 1602 ? 294.331 147.005 231.093 1.00 51.00 1600 TYR A O 1
ATOM 4674 N N . MET A 1 1603 ? 292.267 147.816 231.465 1.00 50.59 1601 MET A N 1
ATOM 4675 C CA . MET A 1 1603 ? 292.609 149.038 230.755 1.00 50.59 1601 MET A CA 1
ATOM 4676 C C . MET A 1 1603 ? 293.677 149.818 231.493 1.00 50.59 1601 MET A C 1
ATOM 4677 O O . MET A 1 1603 ? 294.521 150.462 230.861 1.00 50.59 1601 MET A O 1
ATOM 4682 N N . ALA A 1 1604 ? 293.680 149.759 232.819 1.00 49.56 1602 ALA A N 1
ATOM 4683 C CA . ALA A 1 1604 ? 294.699 150.469 233.575 1.00 49.56 1602 ALA A CA 1
ATOM 4684 C C . ALA A 1 1604 ? 296.069 149.868 233.327 1.00 49.56 1602 ALA A C 1
ATOM 4685 O O . ALA A 1 1604 ? 297.031 150.587 233.018 1.00 49.56 1602 ALA A O 1
ATOM 4687 N N . ASP A 1 1605 ? 296.178 148.550 233.456 1.00 48.93 1603 ASP A N 1
ATOM 4688 C CA . ASP A 1 1605 ? 297.456 147.897 233.192 1.00 48.93 1603 ASP A CA 1
ATOM 4689 C C . ASP A 1 1605 ? 297.942 148.183 231.778 1.00 48.93 1603 ASP A C 1
ATOM 4690 O O . ASP A 1 1605 ? 299.134 148.430 231.562 1.00 48.93 1603 ASP A O 1
ATOM 4692 N N . ARG A 1 1606 ? 297.034 148.184 230.804 1.00 50.82 1604 ARG A N 1
ATOM 4693 C CA . ARG A 1 1606 ? 297.431 148.457 229.428 1.00 50.82 1604 ARG A CA 1
ATOM 4694 C C . ARG A 1 1606 ? 297.946 149.876 229.270 1.00 50.82 1604 ARG A C 1
ATOM 4695 O O . ARG A 1 1606 ? 299.028 150.095 228.717 1.00 50.82 1604 ARG A O 1
ATOM 4703 N N . LEU A 1 1607 ? 297.176 150.860 229.728 1.00 49.30 1605 LEU A N 1
ATOM 4704 C CA . LEU A 1 1607 ? 297.579 152.246 229.550 1.00 49.30 1605 LEU A CA 1
ATOM 4705 C C . LEU A 1 1607 ? 298.872 152.558 230.283 1.00 49.30 1605 LEU A C 1
ATOM 4706 O O . LEU A 1 1607 ? 299.590 153.483 229.897 1.00 49.30 1605 LEU A O 1
ATOM 4711 N N . LEU A 1 1608 ? 299.188 151.822 231.341 1.00 50.95 1606 LEU A N 1
ATOM 4712 C CA . LEU A 1 1608 ? 300.439 152.096 232.028 1.00 50.95 1606 LEU A CA 1
ATOM 4713 C C . LEU A 1 1608 ? 301.622 151.349 231.434 1.00 50.95 1606 LEU A C 1
ATOM 4714 O O . LEU A 1 1608 ? 302.749 151.842 231.512 1.00 50.95 1606 LEU A O 1
ATOM 4719 N N . SER A 1 1609 ? 301.410 150.174 230.842 1.00 56.45 1607 SER A N 1
ATOM 4720 C CA . SER A 1 1609 ? 302.520 149.476 230.204 1.00 56.45 1607 SER A CA 1
ATOM 4721 C C . SER A 1 1609 ? 302.790 150.029 228.812 1.00 56.45 1607 SER A C 1
ATOM 4722 O O . SER A 1 1609 ? 303.871 150.554 228.541 1.00 56.45 1607 SER A O 1
ATOM 4724 N N . PHE A 1 1610 ? 301.821 149.919 227.917 1.00 60.24 1608 PHE A N 1
ATOM 4725 C CA . PHE A 1 1610 ? 301.913 150.561 226.617 1.00 60.24 1608 PHE A CA 1
ATOM 4726 C C . PHE A 1 1610 ? 301.395 151.988 226.738 1.00 60.24 1608 PHE A C 1
ATOM 4727 O O . PHE A 1 1610 ? 301.217 152.516 227.837 1.00 60.24 1608 PHE A O 1
ATOM 4735 N N . GLY A 1 1611 ? 301.149 152.637 225.604 1.00 58.36 1609 GLY A N 1
ATOM 4736 C CA . GLY A 1 1611 ? 300.625 153.982 225.590 1.00 58.36 1609 GLY A CA 1
ATOM 4737 C C . GLY A 1 1611 ? 299.143 154.017 225.253 1.00 58.36 1609 GLY A C 1
ATOM 4738 O O . GLY A 1 1611 ? 298.526 153.014 224.907 1.00 58.36 1609 GLY A O 1
ATOM 4739 N N . SER A 1 1612 ? 298.585 155.223 225.315 1.00 53.71 1610 SER A N 1
ATOM 4740 C CA . SER A 1 1612 ? 297.151 155.390 225.122 1.00 53.71 1610 SER A CA 1
ATOM 4741 C C . SER A 1 1612 ? 296.804 155.208 223.661 1.00 53.71 1610 SER A C 1
ATOM 4742 O O . SER A 1 1612 ? 296.209 156.095 223.046 1.00 53.71 1610 SER A O 1
ATOM 4744 N N . SER A 1 1613 ? 297.139 154.042 223.122 1.00 53.72 1611 SER A N 1
ATOM 4745 C CA . SER A 1 1613 ? 297.116 153.825 221.691 1.00 53.72 1611 SER A CA 1
ATOM 4746 C C . SER A 1 1613 ? 295.743 154.141 221.113 1.00 53.72 1611 SER A C 1
ATOM 4747 O O . SER A 1 1613 ? 294.732 154.174 221.814 1.00 53.72 1611 SER A O 1
ATOM 4749 N N . TRP A 1 1614 ? 295.723 154.393 219.810 1.00 57.29 1612 TRP A N 1
ATOM 4750 C CA . TRP A 1 1614 ? 294.466 154.604 219.112 1.00 57.29 1612 TRP A CA 1
ATOM 4751 C C . TRP A 1 1614 ? 293.532 153.411 219.237 1.00 57.29 1612 TRP A C 1
ATOM 4752 O O . TRP A 1 1614 ? 292.322 153.562 219.027 1.00 57.29 1612 TRP A O 1
ATOM 4763 N N . LEU A 1 1615 ? 294.063 152.230 219.556 1.00 54.30 1613 LEU A N 1
ATOM 4764 C CA . LEU A 1 1615 ? 293.223 151.043 219.645 1.00 54.30 1613 LEU A CA 1
ATOM 4765 C C . LEU A 1 1615 ? 292.161 151.201 220.715 1.00 54.30 1613 LEU A C 1
ATOM 4766 O O . LEU A 1 1615 ? 290.999 150.827 220.510 1.00 54.30 1613 LEU A O 1
ATOM 4771 N N . GLU A 1 1616 ? 292.542 151.739 221.870 1.00 50.39 1614 GLU A N 1
ATOM 4772 C CA . GLU A 1 1616 ? 291.573 151.919 222.939 1.00 50.39 1614 GLU A CA 1
ATOM 4773 C C . GLU A 1 1616 ? 290.484 152.885 222.514 1.00 50.39 1614 GLU A C 1
ATOM 4774 O O . GLU A 1 1616 ? 289.300 152.656 222.781 1.00 50.39 1614 GLU A O 1
ATOM 4776 N N . GLY A 1 1617 ? 290.859 153.947 221.810 1.00 51.10 1615 GLY A N 1
ATOM 4777 C CA . GLY A 1 1617 ? 289.869 154.905 221.358 1.00 51.10 1615 GLY A CA 1
ATOM 4778 C C . GLY A 1 1617 ? 288.907 154.317 220.349 1.00 51.10 1615 GLY A C 1
ATOM 4779 O O . GLY A 1 1617 ? 287.709 154.600 220.388 1.00 51.10 1615 GLY A O 1
ATOM 4780 N N . ALA A 1 1618 ? 289.409 153.484 219.440 1.00 53.11 1616 ALA A N 1
ATOM 4781 C CA . ALA A 1 1618 ? 288.526 152.852 218.467 1.00 53.11 1616 ALA A CA 1
ATOM 4782 C C . ALA A 1 1618 ? 287.567 151.884 219.146 1.00 53.11 1616 ALA A C 1
ATOM 4783 O O . ALA A 1 1618 ? 286.353 151.911 218.895 1.00 53.11 1616 ALA A O 1
ATOM 4785 N N . VAL A 1 1619 ? 288.091 151.026 220.019 1.00 50.28 1617 VAL A N 1
ATOM 4786 C CA . VAL A 1 1619 ? 287.234 150.072 220.708 1.00 50.28 1617 VAL A CA 1
ATOM 4787 C C . VAL A 1 1619 ? 286.180 150.797 221.529 1.00 50.28 1617 VAL A C 1
ATOM 4788 O O . VAL A 1 1619 ? 285.036 150.337 221.642 1.00 50.28 1617 VAL A O 1
ATOM 4792 N N . LEU A 1 1620 ? 286.528 151.948 222.101 1.00 52.30 1618 LEU A N 1
ATOM 4793 C CA . LEU A 1 1620 ? 285.549 152.662 222.909 1.00 52.30 1618 LEU A CA 1
ATOM 4794 C C . LEU A 1 1620 ? 284.534 153.396 222.048 1.00 52.30 1618 LEU A C 1
ATOM 4795 O O . LEU A 1 1620 ? 283.368 153.491 222.422 1.00 52.30 1618 LEU A O 1
ATOM 4800 N N . GLU A 1 1621 ? 284.940 153.919 220.897 1.00 53.93 1619 GLU A N 1
ATOM 4801 C CA . GLU A 1 1621 ? 283.949 154.475 219.987 1.00 53.93 1619 GLU A CA 1
ATOM 4802 C C . GLU A 1 1621 ? 283.007 153.403 219.477 1.00 53.93 1619 GLU A C 1
ATOM 4803 O O . GLU A 1 1621 ? 281.906 153.721 219.023 1.00 53.93 1619 GLU A O 1
ATOM 4805 N N . GLN A 1 1622 ? 283.420 152.143 219.534 1.00 54.08 1620 GLN A N 1
ATOM 4806 C CA . GLN A 1 1622 ? 282.540 151.065 219.100 1.00 54.08 1620 GLN A CA 1
ATOM 4807 C C . GLN A 1 1622 ? 281.589 150.623 220.203 1.00 54.08 1620 GLN A C 1
ATOM 4808 O O . GLN A 1 1622 ? 280.376 150.572 219.996 1.00 54.08 1620 GLN A O 1
ATOM 4814 N N . ILE A 1 1623 ? 282.115 150.289 221.379 1.00 53.81 1621 ILE A N 1
ATOM 4815 C CA . ILE A 1 1623 ? 281.293 149.686 222.424 1.00 53.81 1621 ILE A CA 1
ATOM 4816 C C . ILE A 1 1623 ? 281.154 150.601 223.629 1.00 53.81 1621 ILE A C 1
ATOM 4817 O O . ILE A 1 1623 ? 280.947 150.136 224.752 1.00 53.81 1621 ILE A O 1
ATOM 4822 N N . GLY A 1 1624 ? 281.222 151.904 223.413 1.00 61.73 1622 GLY A N 1
ATOM 4823 C CA . GLY A 1 1624 ? 281.318 152.813 224.534 1.00 61.73 1622 GLY A CA 1
ATOM 4824 C C . GLY A 1 1624 ? 280.054 153.026 225.316 1.00 61.73 1622 GLY A C 1
ATOM 4825 O O . GLY A 1 1624 ? 280.092 153.701 226.346 1.00 61.73 1622 GLY A O 1
ATOM 4826 N N . LEU A 1 1625 ? 278.937 152.485 224.863 1.00 63.74 1623 LEU A N 1
ATOM 4827 C CA . LEU A 1 1625 ? 277.680 152.685 225.559 1.00 63.74 1623 LEU A CA 1
ATOM 4828 C C . LEU A 1 1625 ? 277.348 151.556 226.519 1.00 63.74 1623 LEU A C 1
ATOM 4829 O O . LEU A 1 1625 ? 276.369 151.663 227.258 1.00 63.74 1623 LEU A O 1
ATOM 4831 N N . CYS A 1 1626 ? 278.130 150.482 226.528 1.00 66.32 1624 CYS A N 1
ATOM 4832 C CA . CYS A 1 1626 ? 277.882 149.415 227.483 1.00 66.32 1624 CYS A CA 1
ATOM 4833 C C . CYS A 1 1626 ? 278.170 149.861 228.904 1.00 66.32 1624 CYS A C 1
ATOM 4834 O O . CYS A 1 1626 ? 277.585 149.325 229.848 1.00 66.32 1624 CYS A O 1
ATOM 4837 N N . PHE A 1 1627 ? 279.055 150.835 229.077 1.00 61.33 1625 PHE A N 1
ATOM 4838 C CA . PHE A 1 1627 ? 279.489 151.246 230.401 1.00 61.33 1625 PHE A CA 1
ATOM 4839 C C . PHE A 1 1627 ? 278.512 152.258 230.977 1.00 61.33 1625 PHE A C 1
ATOM 4840 O O . PHE A 1 1627 ? 278.286 153.302 230.356 1.00 61.33 1625 PHE A O 1
ATOM 4848 N N . PRO A 1 1628 ? 277.923 152.002 232.123 1.00 74.52 1626 PRO A N 1
ATOM 4849 C CA . PRO A 1 1628 ? 276.945 152.940 232.676 1.00 74.52 1626 PRO A CA 1
ATOM 4850 C C . PRO A 1 1628 ? 277.567 154.252 233.115 1.00 74.52 1626 PRO A C 1
ATOM 4851 O O . PRO A 1 1628 ? 277.092 155.325 232.739 1.00 74.52 1626 PRO A O 1
ATOM 4855 N N . ASN A 1 1629 ? 278.630 154.177 233.906 1.00 78.61 1627 ASN A N 1
ATOM 4856 C CA . ASN A 1 1629 ? 279.250 155.350 234.499 1.00 78.61 1627 ASN A CA 1
ATOM 4857 C C . ASN A 1 1629 ? 280.230 156.054 233.577 1.00 78.61 1627 ASN A C 1
ATOM 4858 O O . ASN A 1 1629 ? 280.609 157.191 233.864 1.00 78.61 1627 ASN A O 1
ATOM 4863 N N . ARG A 1 1630 ? 280.658 155.408 232.498 1.00 69.73 1628 ARG A N 1
ATOM 4864 C CA . ARG A 1 1630 ? 281.580 155.993 231.532 1.00 69.73 1628 ARG A CA 1
ATOM 4865 C C . ARG A 1 1630 ? 282.925 156.313 232.174 1.00 69.73 1628 ARG A C 1
ATOM 4866 O O . ARG A 1 1630 ? 283.408 157.441 232.140 1.00 69.73 1628 ARG A O 1
ATOM 4874 N N . LEU A 1 1631 ? 283.528 155.291 232.758 1.00 64.01 1629 LEU A N 1
ATOM 4875 C CA . LEU A 1 1631 ? 284.826 155.427 233.404 1.00 64.01 1629 LEU A CA 1
ATOM 4876 C C . LEU A 1 1631 ? 286.011 155.368 232.436 1.00 64.01 1629 LEU A C 1
ATOM 4877 O O . LEU A 1 1631 ? 286.985 156.121 232.615 1.00 64.01 1629 LEU A O 1
ATOM 4882 N N . PRO A 1 1632 ? 286.012 154.475 231.443 1.00 56.93 1630 PRO A N 1
ATOM 4883 C CA . PRO A 1 1632 ? 287.150 154.451 230.518 1.00 56.93 1630 PRO A CA 1
ATOM 4884 C C . PRO A 1 1632 ? 287.351 155.744 229.753 1.00 56.93 1630 PRO A C 1
ATOM 4885 O O . PRO A 1 1632 ? 288.499 156.156 229.517 1.00 56.93 1630 PRO A O 1
ATOM 4889 N N . GLN A 1 1633 ? 286.268 156.395 229.345 1.00 60.09 1631 GLN A N 1
ATOM 4890 C CA . GLN A 1 1633 ? 286.419 157.681 228.687 1.00 60.09 1631 GLN A CA 1
ATOM 4891 C C . GLN A 1 1633 ? 287.075 158.687 229.620 1.00 60.09 1631 GLN A C 1
ATOM 4892 O O . GLN A 1 1633 ? 287.891 159.513 229.188 1.00 60.09 1631 GLN A O 1
ATOM 4898 N N . LEU A 1 1634 ? 286.758 158.613 230.910 1.00 56.58 1632 LEU A N 1
ATOM 4899 C CA . LEU A 1 1634 ? 287.389 159.511 231.865 1.00 56.58 1632 LEU A CA 1
ATOM 4900 C C . LEU A 1 1634 ? 288.878 159.219 231.994 1.00 56.58 1632 LEU A C 1
ATOM 4901 O O . LEU A 1 1634 ? 289.688 160.143 232.139 1.00 56.58 1632 LEU A O 1
ATOM 4906 N N . MET A 1 1635 ? 289.263 157.947 231.931 1.00 51.31 1633 MET A N 1
ATOM 4907 C CA . MET A 1 1635 ? 290.686 157.618 231.946 1.00 51.31 1633 MET A CA 1
ATOM 4908 C C . MET A 1 1635 ? 291.408 158.244 230.755 1.00 51.31 1633 MET A C 1
ATOM 4909 O O . MET A 1 1635 ? 292.462 158.901 230.896 1.00 51.31 1633 MET A O 1
ATOM 4914 N N . LEU A 1 1636 ? 290.854 158.036 229.565 1.00 51.30 1634 LEU A N 1
ATOM 4915 C CA . LEU A 1 1636 ? 291.472 158.594 228.372 1.00 51.30 1634 LEU A CA 1
ATOM 4916 C C . LEU A 1 1636 ? 291.544 160.112 228.436 1.00 51.30 1634 LEU A C 1
ATOM 4917 O O . LEU A 1 1636 ? 292.485 160.707 227.903 1.00 51.30 1634 LEU A O 1
ATOM 4922 N N . GLN A 1 1637 ? 290.570 160.759 229.077 1.00 49.16 1635 GLN A N 1
ATOM 4923 C CA . GLN A 1 1637 ? 290.661 162.204 229.241 1.00 49.16 1635 GLN A CA 1
ATOM 4924 C C . GLN A 1 1637 ? 291.746 162.586 230.239 1.00 49.16 1635 GLN A C 1
ATOM 4925 O O . GLN A 1 1637 ? 292.380 163.643 230.093 1.00 49.16 1635 GLN A O 1
ATOM 4927 N N . SER A 1 1638 ? 291.968 161.753 231.255 1.00 48.60 1636 SER A N 1
ATOM 4928 C CA . SER A 1 1638 ? 293.005 162.049 232.236 1.00 48.60 1636 SER A CA 1
ATOM 4929 C C . SER A 1 1638 ? 294.370 162.131 231.580 1.00 48.60 1636 SER A C 1
ATOM 4930 O O . SER A 1 1638 ? 295.192 162.989 231.936 1.00 48.60 1636 SER A O 1
ATOM 4932 N N . LEU A 1 1639 ? 294.635 161.252 230.617 1.00 47.20 1637 LEU A N 1
ATOM 4933 C CA . LEU A 1 1639 ? 295.952 161.299 229.972 1.00 47.20 1637 LEU A CA 1
ATOM 4934 C C . LEU A 1 1639 ? 296.190 162.635 229.256 1.00 47.20 1637 LEU A C 1
ATOM 4935 O O . LEU A 1 1639 ? 297.260 163.257 229.390 1.00 47.20 1637 LEU A O 1
ATOM 4940 N N . SER A 1 1640 ? 295.195 163.110 228.509 1.00 47.60 1638 SER A N 1
ATOM 4941 C CA . SER A 1 1640 ? 295.349 164.380 227.809 1.00 47.60 1638 SER A CA 1
ATOM 4942 C C . SER A 1 1640 ? 295.476 165.543 228.784 1.00 47.60 1638 SER A C 1
ATOM 4943 O O . SER A 1 1640 ? 296.235 166.497 228.537 1.00 47.60 1638 SER A O 1
ATOM 4946 N N . THR A 1 1641 ? 294.726 165.498 229.885 1.00 47.08 1639 THR A N 1
ATOM 4947 C CA . THR A 1 1641 ? 294.886 166.527 230.904 1.00 47.08 1639 THR A CA 1
ATOM 4948 C C . THR A 1 1641 ? 296.315 166.569 231.421 1.00 47.08 1639 THR A C 1
ATOM 4949 O O . THR A 1 1641 ? 296.872 167.650 231.650 1.00 47.08 1639 THR A O 1
ATOM 4953 N N . SER A 1 1642 ? 296.930 165.404 231.606 1.00 47.13 1640 SER A N 1
ATOM 4954 C CA . SER A 1 1642 ? 298.314 165.386 232.064 1.00 47.13 1640 SER A CA 1
ATOM 4955 C C . SER A 1 1642 ? 299.247 166.039 231.051 1.00 47.13 1640 SER A C 1
ATOM 4956 O O . SER A 1 1642 ? 300.190 166.749 231.427 1.00 47.13 1640 SER A O 1
ATOM 4959 N N . GLU A 1 1643 ? 299.007 165.814 229.760 1.00 48.08 1641 GLU A N 1
ATOM 4960 C CA . GLU A 1 1643 ? 299.854 166.463 228.755 1.00 48.08 1641 GLU A CA 1
ATOM 4961 C C . GLU A 1 1643 ? 299.735 167.989 228.823 1.00 48.08 1641 GLU A C 1
ATOM 4962 O O . GLU A 1 1643 ? 300.745 168.719 228.773 1.00 48.08 1641 GLU A O 1
ATOM 4964 N N . GLU A 1 1644 ? 298.504 168.492 228.932 1.00 47.14 1642 GLU A N 1
ATOM 4965 C CA . GLU A 1 1644 ? 298.325 169.935 229.079 1.00 47.14 1642 GLU A CA 1
ATOM 4966 C C . GLU A 1 1644 ? 299.041 170.456 230.321 1.00 47.14 1642 GLU A C 1
ATOM 4967 O O . GLU A 1 1644 ? 299.620 171.554 230.307 1.00 47.14 1642 GLU A O 1
ATOM 4969 N N . LEU A 1 1645 ? 299.008 169.684 231.406 1.00 47.92 1643 LEU A N 1
ATOM 4970 C CA . LEU A 1 1645 ? 299.723 170.087 232.608 1.00 47.92 1643 LEU A CA 1
ATOM 4971 C C . LEU A 1 1645 ? 301.211 170.210 232.339 1.00 47.92 1643 LEU A C 1
ATOM 4972 O O . LEU A 1 1645 ? 301.871 171.108 232.871 1.00 47.92 1643 LEU A O 1
ATOM 4977 N N . GLN A 1 1646 ? 301.763 169.307 231.536 1.00 53.55 1644 GLN A N 1
ATOM 4978 C CA . GLN A 1 1646 ? 303.184 169.393 231.211 1.00 53.55 1644 GLN A CA 1
ATOM 4979 C C . GLN A 1 1646 ? 303.512 170.711 230.523 1.00 53.55 1644 GLN A C 1
ATOM 4980 O O . GLN A 1 1646 ? 304.489 171.396 230.875 1.00 53.55 1644 GLN A O 1
ATOM 4986 N N . ARG A 1 1647 ? 302.705 171.080 229.529 1.00 55.19 1645 ARG A N 1
ATOM 4987 C CA . ARG A 1 1647 ? 302.952 172.342 228.828 1.00 55.19 1645 ARG A CA 1
ATOM 4988 C C . ARG A 1 1647 ? 302.897 173.528 229.786 1.00 55.19 1645 ARG A C 1
ATOM 4989 O O . ARG A 1 1647 ? 303.795 174.393 229.797 1.00 55.19 1645 ARG A O 1
ATOM 4997 N N . GLN A 1 1648 ? 301.848 173.589 230.602 1.00 50.52 1646 GLN A N 1
ATOM 4998 C CA . GLN A 1 1648 ? 301.738 174.695 231.543 1.00 50.52 1646 GLN A CA 1
ATOM 4999 C C . GLN A 1 1648 ? 302.900 174.725 232.522 1.00 50.52 1646 GLN A C 1
ATOM 5000 O O . GLN A 1 1648 ? 303.335 175.805 232.933 1.00 50.52 1646 GLN A O 1
ATOM 5006 N N . PHE A 1 1649 ? 303.416 173.562 232.909 1.00 48.03 1647 PHE A N 1
ATOM 5007 C CA . PHE A 1 1649 ? 304.538 173.539 233.836 1.00 48.03 1647 PHE A CA 1
ATOM 5008 C C . PHE A 1 1649 ? 305.769 174.157 233.209 1.00 48.03 1647 PHE A C 1
ATOM 5009 O O . PHE A 1 1649 ? 306.509 174.901 233.868 1.00 48.03 1647 PHE A O 1
ATOM 5017 N N . HIS A 1 1650 ? 306.015 173.850 231.940 1.00 50.31 1648 HIS A N 1
ATOM 5018 C CA . HIS A 1 1650 ? 307.148 174.470 231.262 1.00 50.31 1648 HIS A CA 1
ATOM 5019 C C . HIS A 1 1650 ? 307.020 175.985 231.270 1.00 50.31 1648 HIS A C 1
ATOM 5020 O O . HIS A 1 1650 ? 307.975 176.708 231.598 1.00 50.31 1648 HIS A O 1
ATOM 5027 N N . LEU A 1 1651 ? 305.830 176.487 230.937 1.00 49.19 1649 LEU A N 1
ATOM 5028 C CA . LEU A 1 1651 ? 305.649 177.937 230.917 1.00 49.19 1649 LEU A CA 1
ATOM 5029 C C . LEU A 1 1651 ? 305.856 178.548 232.298 1.00 49.19 1649 LEU A C 1
ATOM 5030 O O . LEU A 1 1651 ? 306.464 179.620 232.433 1.00 49.19 1649 LEU A O 1
ATOM 5035 N N . PHE A 1 1652 ? 305.360 177.881 233.336 1.00 49.09 1650 PHE A N 1
ATOM 5036 C CA . PHE A 1 1652 ? 305.496 178.394 234.693 1.00 49.09 1650 PHE A CA 1
ATOM 5037 C C . PHE A 1 1652 ? 306.955 178.490 235.103 1.00 49.09 1650 PHE A C 1
ATOM 5038 O O . PHE A 1 1652 ? 307.376 179.480 235.721 1.00 49.09 1650 PHE A O 1
ATOM 5046 N N . GLN A 1 1653 ? 307.739 177.463 234.788 1.00 52.51 1651 GLN A N 1
ATOM 5047 C CA . GLN A 1 1653 ? 309.157 177.518 235.110 1.00 52.51 1651 GLN A CA 1
ATOM 5048 C C . GLN A 1 1653 ? 309.830 178.677 234.397 1.00 52.51 1651 GLN A C 1
ATOM 5049 O O . GLN A 1 1653 ? 310.663 179.386 234.985 1.00 52.51 1651 GLN A O 1
ATOM 5055 N N . LEU A 1 1654 ? 309.480 178.893 233.130 1.00 52.90 1652 LEU A N 1
ATOM 5056 C CA . LEU A 1 1654 ? 310.069 180.016 232.410 1.00 52.90 1652 LEU A CA 1
ATOM 5057 C C . LEU A 1 1654 ? 309.743 181.333 233.090 1.00 52.90 1652 LEU A C 1
ATOM 5058 O O . LEU A 1 1654 ? 310.603 182.214 233.201 1.00 52.90 1652 LEU A O 1
ATOM 5063 N N . GLN A 1 1655 ? 308.505 181.493 233.546 1.00 59.05 1653 GLN A N 1
ATOM 5064 C CA . GLN A 1 1655 ? 308.124 182.754 234.174 1.00 59.05 1653 GLN A CA 1
ATOM 5065 C C . GLN A 1 1655 ? 308.876 182.977 235.478 1.00 59.05 1653 GLN A C 1
ATOM 5066 O O . GLN A 1 1655 ? 309.295 184.104 235.774 1.00 59.05 1653 GLN A O 1
ATOM 5072 N N . ARG A 1 1656 ? 309.052 181.926 236.279 1.00 52.87 1654 ARG A N 1
ATOM 5073 C CA . ARG A 1 1656 ? 309.835 182.078 237.502 1.00 52.87 1654 ARG A CA 1
ATOM 5074 C C . ARG A 1 1656 ? 311.258 182.510 237.185 1.00 52.87 1654 ARG A C 1
ATOM 5075 O O . ARG A 1 1656 ? 311.814 183.398 237.849 1.00 52.87 1654 ARG A O 1
ATOM 5079 N N . LEU A 1 1657 ? 311.863 181.903 236.166 1.00 54.72 1655 LEU A N 1
ATOM 5080 C CA . LEU A 1 1657 ? 313.216 182.303 235.789 1.00 54.72 1655 LEU A CA 1
ATOM 5081 C C . LEU A 1 1657 ? 313.264 183.759 235.359 1.00 54.72 1655 LEU A C 1
ATOM 5082 O O . LEU A 1 1657 ? 314.201 184.487 235.710 1.00 54.72 1655 LEU A O 1
ATOM 5087 N N . ASP A 1 1658 ? 312.274 184.200 234.586 1.00 58.84 1656 ASP A N 1
ATOM 5088 C CA . ASP A 1 1658 ? 312.264 185.585 234.130 1.00 58.84 1656 ASP A CA 1
ATOM 5089 C C . ASP A 1 1658 ? 312.150 186.548 235.300 1.00 58.84 1656 ASP A C 1
ATOM 5090 O O . ASP A 1 1658 ? 312.845 187.571 235.340 1.00 58.84 1656 ASP A O 1
ATOM 5092 N N . LYS A 1 1659 ? 311.282 186.240 236.261 1.00 60.16 1657 LYS A N 1
ATOM 5093 C CA . LYS A 1 1659 ? 311.169 187.087 237.442 1.00 60.16 1657 LYS A CA 1
ATOM 5094 C C . LYS A 1 1659 ? 312.495 187.180 238.176 1.00 60.16 1657 LYS A C 1
ATOM 5095 O O . LYS A 1 1659 ? 312.917 188.269 238.581 1.00 60.16 1657 LYS A O 1
ATOM 5101 N N . LEU A 1 1660 ? 313.166 186.048 238.371 1.00 62.99 1658 LEU A N 1
ATOM 5102 C CA . LEU A 1 1660 ? 314.419 186.093 239.115 1.00 62.99 1658 LEU A CA 1
ATOM 5103 C C . LEU A 1 1660 ? 315.480 186.889 238.370 1.00 62.99 1658 LEU A C 1
ATOM 5104 O O . LEU A 1 1660 ? 316.251 187.637 238.984 1.00 62.99 1658 LEU A O 1
ATOM 5109 N N . PHE A 1 1661 ? 315.543 186.742 237.046 1.00 66.66 1659 PHE A N 1
ATOM 5110 C CA . PHE A 1 1661 ? 316.528 187.503 236.286 1.00 66.66 1659 PHE A CA 1
ATOM 5111 C C . PHE A 1 1661 ? 316.239 188.992 236.363 1.00 66.66 1659 PHE A C 1
ATOM 5112 O O . PHE A 1 1661 ? 317.161 189.806 236.476 1.00 66.66 1659 PHE A O 1
ATOM 5114 N N . LEU A 1 1662 ? 314.962 189.371 236.334 1.00 69.25 1660 LEU A N 1
ATOM 5115 C CA . LEU A 1 1662 ? 314.629 190.784 236.469 1.00 69.25 1660 LEU A CA 1
ATOM 5116 C C . LEU A 1 1662 ? 315.016 191.309 237.840 1.00 69.25 1660 LEU A C 1
ATOM 5117 O O . LEU A 1 1662 ? 315.519 192.429 237.962 1.00 69.25 1660 LEU A O 1
ATOM 5122 N N . GLU A 1 1663 ? 314.779 190.523 238.888 1.00 74.36 1661 GLU A N 1
ATOM 5123 C CA . GLU A 1 1663 ? 315.176 190.958 240.223 1.00 74.36 1661 GLU A CA 1
ATOM 5124 C C . GLU A 1 1663 ? 316.679 191.171 240.295 1.00 74.36 1661 GLU A C 1
ATOM 5125 O O . GLU A 1 1663 ? 317.149 192.198 240.792 1.00 74.36 1661 GLU A O 1
ATOM 5127 N N . GLN A 1 1664 ? 317.452 190.216 239.785 1.00 83.44 1662 GLN A N 1
ATOM 5128 C CA . GLN A 1 1664 ? 318.902 190.348 239.842 1.00 83.44 1662 GLN A CA 1
ATOM 5129 C C . GLN A 1 1664 ? 319.419 191.463 238.948 1.00 83.44 1662 GLN A C 1
ATOM 5130 O O . GLN A 1 1664 ? 320.523 191.962 239.183 1.00 83.44 1662 GLN A O 1
ATOM 5132 N N . GLU A 1 1665 ? 318.665 191.860 237.926 1.00 89.95 1663 GLU A N 1
ATOM 5133 C CA . GLU A 1 1665 ? 319.138 192.915 237.040 1.00 89.95 1663 GLU A CA 1
ATOM 5134 C C . GLU A 1 1665 ? 318.753 194.305 237.522 1.00 89.95 1663 GLU A C 1
ATOM 5135 O O . GLU A 1 1665 ? 319.546 195.242 237.398 1.00 89.95 1663 GLU A O 1
ATOM 5137 N N . ASP A 1 1666 ? 317.548 194.462 238.071 1.00 100.91 1664 ASP A N 1
ATOM 5138 C CA . ASP A 1 1666 ? 317.093 195.781 238.499 1.00 100.91 1664 ASP A CA 1
ATOM 5139 C C . ASP A 1 1666 ? 317.831 196.246 239.746 1.00 100.91 1664 ASP A C 1
ATOM 5140 O O . ASP A 1 1666 ? 318.223 197.415 239.841 1.00 100.91 1664 ASP A O 1
ATOM 5142 N N . GLU A 1 1667 ? 318.021 195.351 240.716 1.00 108.12 1665 GLU A N 1
ATOM 5143 C CA . GLU A 1 1667 ? 318.767 195.716 241.914 1.00 108.12 1665 GLU A CA 1
ATOM 5144 C C . GLU A 1 1667 ? 320.206 196.074 241.574 1.00 108.12 1665 GLU A C 1
ATOM 5145 O O . GLU A 1 1667 ? 320.785 196.989 242.171 1.00 108.12 1665 GLU A O 1
ATOM 5147 N N . GLU A 1 1668 ? 320.800 195.366 240.612 1.00 112.02 1666 GLU A N 1
ATOM 5148 C CA . GLU A 1 1668 ? 322.161 195.686 240.195 1.00 112.02 1666 GLU A CA 1
ATOM 5149 C C . GLU A 1 1668 ? 322.212 197.019 239.459 1.00 112.02 1666 GLU A C 1
ATOM 5150 O O . GLU A 1 1668 ? 323.158 197.795 239.634 1.00 112.02 1666 GLU A O 1
ATOM 5152 N N . GLU A 1 1669 ? 321.208 197.301 238.637 1.00 113.83 1667 GLU A N 1
ATOM 5153 C CA . GLU A 1 1669 ? 321.155 198.556 237.899 1.00 113.83 1667 GLU A CA 1
ATOM 5154 C C . GLU A 1 1669 ? 320.630 199.684 238.781 1.00 113.83 1667 GLU A C 1
ATOM 5155 O O . GLU A 1 1669 ? 321.228 200.757 238.853 1.00 113.83 1667 GLU A O 1
ATOM 5157 N N . PRO A 1 1693 ? 322.491 164.338 228.945 1.00 121.48 1691 PRO A N 1
ATOM 5158 C CA . PRO A 1 1693 ? 323.228 164.167 230.201 1.00 121.48 1691 PRO A CA 1
ATOM 5159 C C . PRO A 1 1693 ? 322.324 164.271 231.423 1.00 121.48 1691 PRO A C 1
ATOM 5160 O O . PRO A 1 1693 ? 322.801 164.561 232.519 1.00 121.48 1691 PRO A O 1
ATOM 5162 N N . SER A 1 1694 ? 321.029 164.035 231.229 1.00 105.21 1692 SER A N 1
ATOM 5163 C CA . SER A 1 1694 ? 320.056 164.122 232.306 1.00 105.21 1692 SER A CA 1
ATOM 5164 C C . SER A 1 1694 ? 318.858 163.263 231.946 1.00 105.21 1692 SER A C 1
ATOM 5165 O O . SER A 1 1694 ? 318.562 163.083 230.759 1.00 105.21 1692 SER A O 1
ATOM 5168 N N . PRO A 1 1695 ? 318.156 162.722 232.933 1.00 84.61 1693 PRO A N 1
ATOM 5169 C CA . PRO A 1 1695 ? 317.012 161.857 232.635 1.00 84.61 1693 PRO A CA 1
ATOM 5170 C C . PRO A 1 1695 ? 315.724 162.631 232.431 1.00 84.61 1693 PRO A C 1
ATOM 5171 O O . PRO A 1 1695 ? 315.308 163.395 233.304 1.00 84.61 1693 PRO A O 1
ATOM 5175 N N . ALA A 1 1696 ? 315.081 162.441 231.288 1.00 72.86 1694 ALA A N 1
ATOM 5176 C CA . ALA A 1 1696 ? 313.799 163.082 231.053 1.00 72.86 1694 ALA A CA 1
ATOM 5177 C C . ALA A 1 1696 ? 312.739 162.433 231.924 1.00 72.86 1694 ALA A C 1
ATOM 5178 O O . ALA A 1 1696 ? 312.595 161.208 231.934 1.00 72.86 1694 ALA A O 1
ATOM 5180 N N . ILE A 1 1697 ? 312.000 163.251 232.661 1.00 60.48 1695 ILE A N 1
ATOM 5181 C CA . ILE A 1 1697 ? 310.961 162.777 233.561 1.00 60.48 1695 ILE A CA 1
ATOM 5182 C C . ILE A 1 1697 ? 309.629 163.304 233.067 1.00 60.48 1695 ILE A C 1
ATOM 5183 O O . ILE A 1 1697 ? 309.490 164.503 232.811 1.00 60.48 1695 ILE A O 1
ATOM 5188 N N . SER A 1 1698 ? 308.656 162.416 232.925 1.00 58.97 1696 SER A N 1
ATOM 5189 C CA . SER A 1 1698 ? 307.297 162.798 232.576 1.00 58.97 1696 SER A CA 1
ATOM 5190 C C . SER A 1 1698 ? 306.368 162.401 233.710 1.00 58.97 1696 SER A C 1
ATOM 5191 O O . SER A 1 1698 ? 306.372 161.245 234.139 1.00 58.97 1696 SER A O 1
ATOM 5194 N N . ILE A 1 1699 ? 305.584 163.345 234.194 1.00 53.53 1697 ILE A N 1
ATOM 5195 C CA . ILE A 1 1699 ? 304.711 163.107 235.334 1.00 53.53 1697 ILE A CA 1
ATOM 5196 C C . ILE A 1 1699 ? 303.295 162.907 234.834 1.00 53.53 1697 ILE A C 1
ATOM 5197 O O . ILE A 1 1699 ? 302.869 163.558 233.877 1.00 53.53 1697 ILE A O 1
ATOM 5202 N N . LEU A 1 1700 ? 302.564 162.001 235.477 1.00 50.08 1698 LEU A N 1
ATOM 5203 C CA . LEU A 1 1700 ? 301.198 161.680 235.094 1.00 50.08 1698 LEU A CA 1
ATOM 5204 C C . LEU A 1 1700 ? 300.316 161.748 236.326 1.00 50.08 1698 LEU A C 1
ATOM 5205 O O . LEU A 1 1700 ? 300.498 160.960 237.260 1.00 50.08 1698 LEU A O 1
ATOM 5210 N N . VAL A 1 1701 ? 299.353 162.664 236.323 1.00 44.47 1699 VAL A N 1
ATOM 5211 C CA . VAL A 1 1701 ? 298.440 162.844 237.441 1.00 44.47 1699 VAL A CA 1
ATOM 5212 C C . VAL A 1 1701 ? 297.151 162.102 237.145 1.00 44.47 1699 VAL A C 1
ATOM 5213 O O . VAL A 1 1701 ? 296.590 162.224 236.052 1.00 44.47 1699 VAL A O 1
ATOM 5217 N N . LEU A 1 1702 ? 296.683 161.330 238.115 1.00 45.53 1700 LEU A N 1
ATOM 5218 C CA . LEU A 1 1702 ? 295.491 160.513 237.955 1.00 45.53 1700 LEU A CA 1
ATOM 5219 C C . LEU A 1 1702 ? 294.404 160.975 238.910 1.00 45.53 1700 LEU A C 1
ATOM 5220 O O . LEU A 1 1702 ? 294.685 161.585 239.944 1.00 45.53 1700 LEU A O 1
ATOM 5225 N N . SER A 1 1703 ? 293.159 160.667 238.565 1.00 44.11 1701 SER A N 1
ATOM 5226 C CA . SER A 1 1703 ? 292.011 161.087 239.349 1.00 44.11 1701 SER A CA 1
ATOM 5227 C C . SER A 1 1703 ? 291.363 159.877 239.986 1.00 44.11 1701 SER A C 1
ATOM 5228 O O . SER A 1 1703 ? 290.824 159.031 239.261 1.00 44.11 1701 SER A O 1
ATOM 5230 N N . PRO A 1 1704 ? 291.357 159.749 241.312 1.00 46.96 1702 PRO A N 1
ATOM 5231 C CA . PRO A 1 1704 ? 290.853 158.524 241.938 1.00 46.96 1702 PRO A CA 1
ATOM 5232 C C . PRO A 1 1704 ? 289.366 158.303 241.767 1.00 46.96 1702 PRO A C 1
ATOM 5233 O O . PRO A 1 1704 ? 288.845 157.312 242.283 1.00 46.96 1702 PRO A O 1
ATOM 5237 N N . ARG A 1 1705 ? 288.663 159.185 241.068 1.00 58.95 1703 ARG A N 1
ATOM 5238 C CA . ARG A 1 1705 ? 287.286 158.912 240.692 1.00 58.95 1703 ARG A CA 1
ATOM 5239 C C . ARG A 1 1705 ? 287.190 157.905 239.563 1.00 58.95 1703 ARG A C 1
ATOM 5240 O O . ARG A 1 1705 ? 286.158 157.244 239.427 1.00 58.95 1703 ARG A O 1
ATOM 5246 N N . CYS A 1 1706 ? 288.239 157.771 238.759 1.00 52.56 1704 CYS A N 1
ATOM 5247 C CA . CYS A 1 1706 ? 288.197 156.946 237.566 1.00 52.56 1704 CYS A CA 1
ATOM 5248 C C . CYS A 1 1706 ? 289.271 155.879 237.497 1.00 52.56 1704 CYS A C 1
ATOM 5249 O O . CYS A 1 1706 ? 289.119 154.948 236.703 1.00 52.56 1704 CYS A O 1
ATOM 5251 N N . TRP A 1 1707 ? 290.334 155.965 238.278 1.00 46.13 1705 TRP A N 1
ATOM 5252 C CA . TRP A 1 1707 ? 291.384 154.968 238.221 1.00 46.13 1705 TRP A CA 1
ATOM 5253 C C . TRP A 1 1707 ? 291.360 154.120 239.471 1.00 46.13 1705 TRP A C 1
ATOM 5254 O O . TRP A 1 1707 ? 291.249 154.659 240.576 1.00 46.13 1705 TRP A O 1
ATOM 5265 N N . PRO A 1 1708 ? 291.460 152.825 239.349 1.00 48.45 1706 PRO A N 1
ATOM 5266 C CA . PRO A 1 1708 ? 291.441 151.943 240.516 1.00 48.45 1706 PRO A CA 1
ATOM 5267 C C . PRO A 1 1708 ? 292.837 151.666 241.065 1.00 48.45 1706 PRO A C 1
ATOM 5268 O O . PRO A 1 1708 ? 293.327 150.536 241.034 1.00 48.45 1706 PRO A O 1
ATOM 5272 N N . VAL A 1 1709 ? 293.496 152.706 241.568 1.00 48.14 1707 VAL A N 1
ATOM 5273 C CA . VAL A 1 1709 ? 294.820 152.515 242.140 1.00 48.14 1707 VAL A CA 1
ATOM 5274 C C . VAL A 1 1709 ? 294.680 151.870 243.506 1.00 48.14 1707 VAL A C 1
ATOM 5275 O O . VAL A 1 1709 ? 293.782 152.206 244.284 1.00 48.14 1707 VAL A O 1
ATOM 5277 N N . SER A 1 1710 ? 295.539 150.940 243.793 1.00 58.03 1708 SER A N 1
ATOM 5278 C CA . SER A 1 1710 ? 295.413 150.211 245.035 1.00 58.03 1708 SER A CA 1
ATOM 5279 C C . SER A 1 1710 ? 296.044 150.997 246.176 1.00 58.03 1708 SER A C 1
ATOM 5280 O O . SER A 1 1710 ? 296.974 151.778 245.961 1.00 58.03 1708 SER A O 1
ATOM 5283 N N . PRO A 1 1711 ? 295.563 150.813 247.388 1.00 58.21 1709 PRO A N 1
ATOM 5284 C CA . PRO A 1 1711 ? 296.152 151.528 248.519 1.00 58.21 1709 PRO A CA 1
ATOM 5285 C C . PRO A 1 1711 ? 297.421 150.859 248.995 1.00 58.21 1709 PRO A C 1
ATOM 5286 O O . PRO A 1 1711 ? 297.992 151.240 250.017 1.00 58.21 1709 PRO A O 1
ATOM 5290 N N . LEU A 1 1712 ? 297.871 149.856 248.256 1.00 61.34 1710 LEU A N 1
ATOM 5291 C CA . LEU A 1 1712 ? 299.139 149.211 248.538 1.00 61.34 1710 LEU A CA 1
ATOM 5292 C C . LEU A 1 1712 ? 300.249 149.675 247.613 1.00 61.34 1710 LEU A C 1
ATOM 5293 O O . LEU A 1 1712 ? 301.423 149.504 247.944 1.00 61.34 1710 LEU A O 1
ATOM 5298 N N . CYS A 1 1713 ? 299.908 150.260 246.474 1.00 63.86 1711 CYS A N 1
ATOM 5299 C CA . CYS A 1 1713 ? 300.896 150.792 245.544 1.00 63.86 1711 CYS A CA 1
ATOM 5300 C C . CYS A 1 1713 ? 301.058 152.292 245.775 1.00 63.86 1711 CYS A C 1
ATOM 5301 O O . CYS A 1 1713 ? 300.663 153.125 244.963 1.00 63.86 1711 CYS A O 1
ATOM 5304 N N . TYR A 1 1714 ? 301.651 152.628 246.915 1.00 56.61 1712 TYR A N 1
ATOM 5305 C CA . TYR A 1 1714 ? 301.900 154.009 247.292 1.00 56.61 1712 TYR A CA 1
ATOM 5306 C C . TYR A 1 1714 ? 303.357 154.158 247.685 1.00 56.61 1712 TYR A C 1
ATOM 5307 O O . TYR A 1 1714 ? 303.976 153.211 248.170 1.00 56.61 1712 TYR A O 1
ATOM 5316 N N . LEU A 1 1715 ? 303.907 155.352 247.485 1.00 58.52 1713 LEU A N 1
ATOM 5317 C CA . LEU A 1 1715 ? 305.226 155.697 247.997 1.00 58.52 1713 LEU A CA 1
ATOM 5318 C C . LEU A 1 1715 ? 305.032 156.791 249.028 1.00 58.52 1713 LEU A C 1
ATOM 5319 O O . LEU A 1 1715 ? 304.561 157.882 248.695 1.00 58.52 1713 LEU A O 1
ATOM 5321 N N . TYR A 1 1716 ? 305.377 156.496 250.276 1.00 68.50 1714 TYR A N 1
ATOM 5322 C CA . TYR A 1 1716 ? 305.080 157.404 251.371 1.00 68.50 1714 TYR A CA 1
ATOM 5323 C C . TYR A 1 1716 ? 306.197 158.417 251.589 1.00 68.50 1714 TYR A C 1
ATOM 5324 O O . TYR A 1 1716 ? 305.965 159.627 251.524 1.00 68.50 1714 TYR A O 1
ATOM 5333 N N . HIS A 1 1717 ? 307.410 157.942 251.854 1.00 68.58 1715 HIS A N 1
ATOM 5334 C CA . HIS A 1 1717 ? 308.570 158.812 252.005 1.00 68.58 1715 HIS A CA 1
ATOM 5335 C C . HIS A 1 1717 ? 309.447 158.651 250.772 1.00 68.58 1715 HIS A C 1
ATOM 5336 O O . HIS A 1 1717 ? 310.333 157.786 250.741 1.00 68.58 1715 HIS A O 1
ATOM 5338 N N . PRO A 1 1718 ? 309.243 159.457 249.729 1.00 68.19 1716 PRO A N 1
ATOM 5339 C CA . PRO A 1 1718 ? 309.979 159.231 248.480 1.00 68.19 1716 PRO A CA 1
ATOM 5340 C C . PRO A 1 1718 ? 311.466 159.432 248.612 1.00 68.19 1716 PRO A C 1
ATOM 5341 O O . PRO A 1 1718 ? 312.234 158.766 247.910 1.00 68.19 1716 PRO A O 1
ATOM 5345 N N . ARG A 1 1719 ? 311.896 160.337 249.490 1.00 75.38 1717 ARG A N 1
ATOM 5346 C CA . ARG A 1 1719 ? 313.312 160.665 249.590 1.00 75.38 1717 ARG A CA 1
ATOM 5347 C C . ARG A 1 1719 ? 314.133 159.486 250.086 1.00 75.38 1717 ARG A C 1
ATOM 5348 O O . ARG A 1 1719 ? 315.306 159.356 249.722 1.00 75.38 1717 ARG A O 1
ATOM 5356 N N . LYS A 1 1720 ? 313.544 158.623 250.904 1.00 75.20 1718 LYS A N 1
ATOM 5357 C CA . LYS A 1 1720 ? 314.284 157.499 251.455 1.00 75.20 1718 LYS A CA 1
ATOM 5358 C C . LYS A 1 1720 ? 314.490 156.371 250.454 1.00 75.20 1718 LYS A C 1
ATOM 5359 O O . LYS A 1 1720 ? 315.206 155.416 250.768 1.00 75.20 1718 LYS A O 1
ATOM 5361 N N . CYS A 1 1721 ? 313.885 156.445 249.269 1.00 79.31 1719 CYS A N 1
ATOM 5362 C CA . CYS A 1 1721 ? 313.998 155.370 248.290 1.00 79.31 1719 CYS A CA 1
ATOM 5363 C C . CYS A 1 1721 ? 314.692 155.811 247.010 1.00 79.31 1719 CYS A C 1
ATOM 5364 O O . CYS A 1 1721 ? 315.704 155.216 246.632 1.00 79.31 1719 CYS A O 1
ATOM 5367 N N . LEU A 1 1722 ? 314.195 156.822 246.340 1.00 77.27 1720 LEU A N 1
ATOM 5368 C CA . LEU A 1 1722 ? 314.729 157.184 245.037 1.00 77.27 1720 LEU A CA 1
ATOM 5369 C C . LEU A 1 1722 ? 315.874 158.171 245.182 1.00 77.27 1720 LEU A C 1
ATOM 5370 O O . LEU A 1 1722 ? 316.024 158.816 246.222 1.00 77.27 1720 LEU A O 1
ATOM 5375 N N . PRO A 1 1723 ? 316.711 158.308 244.160 1.00 74.89 1721 PRO A N 1
ATOM 5376 C CA . PRO A 1 1723 ? 317.863 159.206 244.265 1.00 74.89 1721 PRO A CA 1
ATOM 5377 C C . PRO A 1 1723 ? 317.455 160.666 244.406 1.00 74.89 1721 PRO A C 1
ATOM 5378 O O . PRO A 1 1723 ? 316.306 161.067 244.180 1.00 74.89 1721 PRO A O 1
ATOM 5382 N N . THR A 1 1724 ? 318.452 161.473 244.777 1.00 70.47 1722 THR A N 1
ATOM 5383 C CA . THR A 1 1724 ? 318.204 162.867 245.126 1.00 70.47 1722 THR A CA 1
ATOM 5384 C C . THR A 1 1724 ? 317.720 163.672 243.926 1.00 70.47 1722 THR A C 1
ATOM 5385 O O . THR A 1 1724 ? 316.853 164.541 244.069 1.00 70.47 1722 THR A O 1
ATOM 5387 N N . GLU A 1 1725 ? 318.265 163.401 242.739 1.00 64.55 1723 GLU A N 1
ATOM 5388 C CA . GLU A 1 1725 ? 317.851 164.143 241.554 1.00 64.55 1723 GLU A CA 1
ATOM 5389 C C . GLU A 1 1725 ? 316.368 163.937 241.268 1.00 64.55 1723 GLU A C 1
ATOM 5390 O O . GLU A 1 1725 ? 315.616 164.900 241.057 1.00 64.55 1723 GLU A O 1
ATOM 5392 N N . PHE A 1 1726 ? 315.927 162.683 241.264 1.00 66.86 1724 PHE A N 1
ATOM 5393 C CA . PHE A 1 1726 ? 314.527 162.407 240.993 1.00 66.86 1724 PHE A CA 1
ATOM 5394 C C . PHE A 1 1726 ? 313.639 162.970 242.089 1.00 66.86 1724 PHE A C 1
ATOM 5395 O O . PHE A 1 1726 ? 312.550 163.491 241.807 1.00 66.86 1724 PHE A O 1
ATOM 5403 N N . CYS A 1 1727 ? 314.077 162.871 243.345 1.00 64.93 1725 CYS A N 1
ATOM 5404 C CA . CYS A 1 1727 ? 313.285 163.446 244.425 1.00 64.93 1725 CYS A CA 1
ATOM 5405 C C . CYS A 1 1727 ? 313.119 164.947 244.235 1.00 64.93 1725 CYS A C 1
ATOM 5406 O O . CYS A 1 1727 ? 312.040 165.499 244.481 1.00 64.93 1725 CYS A O 1
ATOM 5408 N N . ASP A 1 1728 ? 314.168 165.619 243.762 1.00 60.26 1726 ASP A N 1
ATOM 5409 C CA . ASP A 1 1728 ? 314.081 167.054 243.533 1.00 60.26 1726 ASP A CA 1
ATOM 5410 C C . ASP A 1 1728 ? 313.111 167.376 242.409 1.00 60.26 1726 ASP A C 1
ATOM 5411 O O . ASP A 1 1728 ? 312.346 168.345 242.499 1.00 60.26 1726 ASP A O 1
ATOM 5413 N N . ALA A 1 1729 ? 313.136 166.587 241.337 1.00 56.73 1727 ALA A N 1
ATOM 5414 C CA . ALA A 1 1729 ? 312.192 166.821 240.247 1.00 56.73 1727 ALA A CA 1
ATOM 5415 C C . ALA A 1 1729 ? 310.757 166.668 240.727 1.00 56.73 1727 ALA A C 1
ATOM 5416 O O . ALA A 1 1729 ? 309.883 167.492 240.406 1.00 56.73 1727 ALA A O 1
ATOM 5418 N N . LEU A 1 1730 ? 310.499 165.618 241.499 1.00 55.57 1728 LEU A N 1
ATOM 5419 C CA . LEU A 1 1730 ? 309.171 165.430 242.058 1.00 55.57 1728 LEU A CA 1
ATOM 5420 C C . LEU A 1 1730 ? 308.768 166.617 242.920 1.00 55.57 1728 LEU A C 1
ATOM 5421 O O . LEU A 1 1730 ? 307.626 167.087 242.851 1.00 55.57 1728 LEU A O 1
ATOM 5426 N N . ASP A 1 1731 ? 309.693 167.117 243.740 1.00 55.97 1729 ASP A N 1
ATOM 5427 C CA . ASP A 1 1731 ? 309.370 168.242 244.607 1.00 55.97 1729 ASP A CA 1
ATOM 5428 C C . ASP A 1 1731 ? 309.012 169.476 243.797 1.00 55.97 1729 ASP A C 1
ATOM 5429 O O . ASP A 1 1731 ? 308.080 170.209 244.145 1.00 55.97 1729 ASP A O 1
ATOM 5431 N N . ARG A 1 1732 ? 309.742 169.725 242.712 1.00 54.74 1730 ARG A N 1
ATOM 5432 C CA . ARG A 1 1732 ? 309.442 170.882 241.876 1.00 54.74 1730 ARG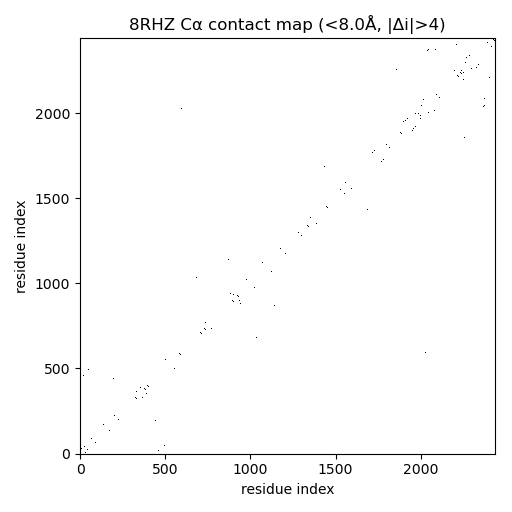 A CA 1
ATOM 5433 C C . ARG A 1 1732 ? 308.046 170.785 241.283 1.00 54.74 1730 ARG A C 1
ATOM 5434 O O . ARG A 1 1732 ? 307.275 171.755 241.309 1.00 54.74 1730 ARG A O 1
ATOM 5442 N N . PHE A 1 1733 ? 307.695 169.620 240.739 1.00 49.46 1731 PHE A N 1
ATOM 5443 C CA . PHE A 1 1733 ? 306.360 169.503 240.167 1.00 49.46 1731 PHE A CA 1
ATOM 5444 C C . PHE A 1 1733 ? 305.289 169.634 241.236 1.00 49.46 1731 PHE A C 1
ATOM 5445 O O . PHE A 1 1733 ? 304.216 170.186 240.981 1.00 49.46 1731 PHE A O 1
ATOM 5453 N N . SER A 1 1734 ? 305.553 169.122 242.437 1.00 50.23 1732 SER A N 1
ATOM 5454 C CA . SER A 1 1734 ? 304.579 169.263 243.512 1.00 50.23 1732 SER A CA 1
ATOM 5455 C C . SER A 1 1734 ? 304.365 170.725 243.860 1.00 50.23 1732 SER A C 1
ATOM 5456 O O . SER A 1 1734 ? 303.228 171.166 244.075 1.00 50.23 1732 SER A O 1
ATOM 5459 N N . SER A 1 1735 ? 305.453 171.490 243.926 1.00 51.28 1733 SER A N 1
ATOM 5460 C CA . SER A 1 1735 ? 305.337 172.919 244.171 1.00 51.28 1733 SER A CA 1
ATOM 5461 C C . SER A 1 1735 ? 304.489 173.587 243.106 1.00 51.28 1733 SER A C 1
ATOM 5462 O O . SER A 1 1735 ? 303.642 174.430 243.419 1.00 51.28 1733 SER A O 1
ATOM 5464 N N . PHE A 1 1736 ? 304.698 173.228 241.842 1.00 48.67 1734 PHE A N 1
ATOM 5465 C CA . PHE A 1 1736 ? 303.888 173.839 240.794 1.00 48.67 1734 PHE A CA 1
ATOM 5466 C C . PHE A 1 1736 ? 302.422 173.477 240.945 1.00 48.67 1734 PHE A C 1
ATOM 5467 O O . PHE A 1 1736 ? 301.542 174.335 240.795 1.00 48.67 1734 PHE A O 1
ATOM 5475 N N . TYR A 1 1737 ? 302.135 172.211 241.213 1.00 50.11 1735 TYR A N 1
ATOM 5476 C CA . TYR A 1 1737 ? 300.746 171.803 241.330 1.00 50.11 1735 TYR A CA 1
ATOM 5477 C C . TYR A 1 1737 ? 300.062 172.551 242.452 1.00 50.11 1735 TYR A C 1
ATOM 5478 O O . TYR A 1 1737 ? 298.918 172.994 242.306 1.00 50.11 1735 TYR A O 1
ATOM 5487 N N . SER A 1 1738 ? 300.751 172.721 243.578 1.00 54.87 1736 SER A N 1
ATOM 5488 C CA . SER A 1 1738 ? 300.150 173.460 244.682 1.00 54.87 1736 SER A CA 1
ATOM 5489 C C . SER A 1 1738 ? 299.931 174.918 244.305 1.00 54.87 1736 SER A C 1
ATOM 5490 O O . SER A 1 1738 ? 298.814 175.434 244.415 1.00 54.87 1736 SER A O 1
ATOM 5493 N N . GLN A 1 1739 ? 300.976 175.590 243.817 1.00 54.59 1737 GLN A N 1
ATOM 5494 C CA . GLN A 1 1739 ? 300.863 177.009 243.507 1.00 54.59 1737 GLN A CA 1
ATOM 5495 C C . GLN A 1 1739 ? 299.886 177.292 242.377 1.00 54.59 1737 GLN A C 1
ATOM 5496 O O . GLN A 1 1739 ? 299.516 178.450 242.178 1.00 54.59 1737 GLN A O 1
ATOM 5498 N N . SER A 1 1740 ? 299.470 176.282 241.623 1.00 57.28 1738 SER A N 1
ATOM 5499 C CA . SER A 1 1740 ? 298.477 176.523 240.586 1.00 57.28 1738 SER A CA 1
ATOM 5500 C C . SER A 1 1740 ? 297.126 175.891 240.866 1.00 57.28 1738 SER A C 1
ATOM 5501 O O . SER A 1 1740 ? 296.201 176.085 240.072 1.00 57.28 1738 SER A O 1
ATOM 5504 N N . GLN A 1 1741 ? 296.989 175.125 241.942 1.00 59.60 1739 GLN A N 1
ATOM 5505 C CA . GLN A 1 1741 ? 295.706 174.511 242.260 1.00 59.60 1739 GLN A CA 1
ATOM 5506 C C . GLN A 1 1741 ? 294.733 175.553 242.794 1.00 59.60 1739 GLN A C 1
ATOM 5507 O O . GLN A 1 1741 ? 295.119 176.689 243.070 1.00 59.60 1739 GLN A O 1
ATOM 5509 N N . ARG A 1 1752 ? 294.234 170.135 246.558 1.00 47.64 1750 ARG A N 1
ATOM 5510 C CA . ARG A 1 1752 ? 294.536 168.851 245.947 1.00 47.64 1750 ARG A CA 1
ATOM 5511 C C . ARG A 1 1752 ? 296.006 168.520 246.100 1.00 47.64 1750 ARG A C 1
ATOM 5512 O O . ARG A 1 1752 ? 296.850 169.109 245.440 1.00 47.64 1750 ARG A O 1
ATOM 5514 N N . ARG A 1 1753 ? 296.307 167.571 246.972 1.00 50.46 1751 ARG A N 1
ATOM 5515 C CA . ARG A 1 1753 ? 297.679 167.169 247.242 1.00 50.46 1751 ARG A CA 1
ATOM 5516 C C . ARG A 1 1753 ? 298.168 166.247 246.125 1.00 50.46 1751 ARG A C 1
ATOM 5517 O O . ARG A 1 1753 ? 297.554 166.145 245.060 1.00 50.46 1751 ARG A O 1
ATOM 5519 N N . LEU A 1 1754 ? 299.292 165.567 246.343 1.00 45.80 1752 LEU A N 1
ATOM 5520 C CA . LEU A 1 1754 ? 299.820 164.616 245.373 1.00 45.80 1752 LEU A CA 1
ATOM 5521 C C . LEU A 1 1754 ? 300.466 163.460 246.112 1.00 45.80 1752 LEU A C 1
ATOM 5522 O O . LEU A 1 1754 ? 301.414 163.669 246.870 1.00 45.80 1752 LEU A O 1
ATOM 5527 N N . GLN A 1 1755 ? 299.967 162.244 245.884 1.00 45.26 1753 GLN A N 1
ATOM 5528 C CA . GLN A 1 1755 ? 300.514 161.028 246.479 1.00 45.26 1753 GLN A CA 1
ATOM 5529 C C . GLN A 1 1755 ? 301.162 160.210 245.378 1.00 45.26 1753 GLN A C 1
ATOM 5530 O O . GLN A 1 1755 ? 300.476 159.735 244.472 1.00 45.26 1753 GLN A O 1
ATOM 5532 N N . TRP A 1 1756 ? 302.475 160.042 245.453 1.00 49.09 1754 TRP A N 1
ATOM 5533 C CA . TRP A 1 1756 ? 303.209 159.348 244.410 1.00 49.09 1754 TRP A CA 1
ATOM 5534 C C . TRP A 1 1756 ? 303.034 157.846 244.538 1.00 49.09 1754 TRP A C 1
ATOM 5535 O O . TRP A 1 1756 ? 302.840 157.315 245.632 1.00 49.09 1754 TRP A O 1
ATOM 5546 N N . THR A 1 1757 ? 303.104 157.149 243.409 1.00 49.89 1755 THR A N 1
ATOM 5547 C CA . THR A 1 1757 ? 302.872 155.719 243.411 1.00 49.89 1755 THR A CA 1
ATOM 5548 C C . THR A 1 1757 ? 304.005 154.996 242.711 1.00 49.89 1755 THR A C 1
ATOM 5549 O O . THR A 1 1757 ? 304.783 155.588 241.964 1.00 49.89 1755 THR A O 1
ATOM 5553 N N . TRP A 1 1758 ? 304.079 153.695 242.953 1.00 55.49 1756 TRP A N 1
ATOM 5554 C CA . TRP A 1 1758 ? 305.102 152.853 242.358 1.00 55.49 1756 TRP A CA 1
ATOM 5555 C C . TRP A 1 1758 ? 304.801 152.473 240.923 1.00 55.49 1756 TRP A C 1
ATOM 5556 O O . TRP A 1 1758 ? 305.561 151.703 240.338 1.00 55.49 1756 TRP A O 1
ATOM 5567 N N . LEU A 1 1759 ? 303.714 152.956 240.345 1.00 51.05 1757 LEU A N 1
ATOM 5568 C CA . LEU A 1 1759 ? 303.392 152.584 238.982 1.00 51.05 1757 LEU A CA 1
ATOM 5569 C C . LEU A 1 1759 ? 304.228 153.395 238.002 1.00 51.05 1757 LEU A C 1
ATOM 5570 O O . LEU A 1 1759 ? 304.790 154.436 238.340 1.00 51.05 1757 LEU A O 1
ATOM 5575 N N . GLY A 1 1760 ? 304.312 152.903 236.778 1.00 57.26 1758 GLY A N 1
ATOM 5576 C CA . GLY A 1 1760 ? 305.019 153.598 235.732 1.00 57.26 1758 GLY A CA 1
ATOM 5577 C C . GLY A 1 1760 ? 306.045 152.713 235.069 1.00 57.26 1758 GLY A C 1
ATOM 5578 O O . GLY A 1 1760 ? 306.239 151.554 235.429 1.00 57.26 1758 GLY A O 1
ATOM 5579 N N . ARG A 1 1761 ? 306.719 153.286 234.079 1.00 60.82 1759 ARG A N 1
ATOM 5580 C CA . ARG A 1 1761 ? 307.713 152.572 233.304 1.00 60.82 1759 ARG A CA 1
ATOM 5581 C C . ARG A 1 1761 ? 308.922 153.466 233.106 1.00 60.82 1759 ARG A C 1
ATOM 5582 O O . ARG A 1 1761 ? 308.874 154.673 233.338 1.00 60.82 1759 ARG A O 1
ATOM 5590 N N . ALA A 1 1762 ? 310.020 152.858 232.672 1.00 68.81 1760 ALA A N 1
ATOM 5591 C CA . ALA A 1 1762 ? 311.248 153.607 232.470 1.00 68.81 1760 ALA A CA 1
ATOM 5592 C C . ALA A 1 1762 ? 312.124 152.886 231.462 1.00 68.81 1760 ALA A C 1
ATOM 5593 O O . ALA A 1 1762 ? 312.028 151.667 231.293 1.00 68.81 1760 ALA A O 1
ATOM 5595 N N . GLU A 1 1763 ? 312.977 153.657 230.798 1.00 74.72 1761 GLU A N 1
ATOM 5596 C CA . GLU A 1 1763 ? 313.951 153.137 229.852 1.00 74.72 1761 GLU A CA 1
ATOM 5597 C C . GLU A 1 1763 ? 315.344 153.249 230.452 1.00 74.72 1761 GLU A C 1
ATOM 5598 O O . GLU A 1 1763 ? 315.760 154.330 230.888 1.00 74.72 1761 GLU A O 1
ATOM 5600 N N . LEU A 1 1764 ? 316.056 152.132 230.478 1.00 85.22 1762 LEU A N 1
ATOM 5601 C CA . LEU A 1 1764 ? 317.382 152.047 231.057 1.00 85.22 1762 LEU A CA 1
ATOM 5602 C C . LEU A 1 1764 ? 318.389 151.675 229.982 1.00 85.22 1762 LEU A C 1
ATOM 5603 O O . LEU A 1 1764 ? 318.066 150.964 229.027 1.00 85.22 1762 LEU A O 1
ATOM 5608 N N . GLN A 1 1765 ? 319.617 152.152 230.149 1.00 97.96 1763 GLN A N 1
ATOM 5609 C CA . GLN A 1 1765 ? 320.729 151.791 229.285 1.00 97.96 1763 GLN A CA 1
ATOM 5610 C C . GLN A 1 1765 ? 321.734 150.984 230.090 1.00 97.96 1763 GLN A C 1
ATOM 5611 O O . GLN A 1 1765 ? 322.172 151.422 231.160 1.00 97.96 1763 GLN A O 1
ATOM 5617 N N . PHE A 1 1766 ? 322.086 149.808 229.575 1.00 100.78 1764 PHE A N 1
ATOM 5618 C CA . PHE A 1 1766 ? 323.018 148.897 230.235 1.00 100.78 1764 PHE A CA 1
ATOM 5619 C C . PHE A 1 1766 ? 323.901 148.309 229.142 1.00 100.78 1764 PHE A C 1
ATOM 5620 O O . PHE A 1 1766 ? 323.483 147.400 228.419 1.00 100.78 1764 PHE A O 1
ATOM 5628 N N . GLY A 1 1767 ? 325.116 148.829 229.025 1.00 108.90 1765 GLY A N 1
ATOM 5629 C CA . GLY A 1 1767 ? 325.941 148.448 227.899 1.00 108.90 1765 GLY A CA 1
ATOM 5630 C C . GLY A 1 1767 ? 325.279 148.886 226.613 1.00 108.90 1765 GLY A C 1
ATOM 5631 O O . GLY A 1 1767 ? 324.741 149.994 226.507 1.00 108.90 1765 GLY A O 1
ATOM 5632 N N . LYS A 1 1768 ? 325.302 148.006 225.621 1.00 110.22 1766 LYS A N 1
ATOM 5633 C CA . LYS A 1 1768 ? 324.586 148.265 224.382 1.00 110.22 1766 LYS A CA 1
ATOM 5634 C C . LYS A 1 1768 ? 323.112 147.906 224.475 1.00 110.22 1766 LYS A C 1
ATOM 5635 O O . LYS A 1 1768 ? 322.381 148.103 223.499 1.00 110.22 1766 LYS A O 1
ATOM 5637 N N . GLN A 1 1769 ? 322.659 147.394 225.614 1.00 102.32 1767 GLN A N 1
ATOM 5638 C CA . GLN A 1 1769 ? 321.283 146.948 225.764 1.00 102.32 1767 GLN A CA 1
ATOM 5639 C C . GLN A 1 1769 ? 320.401 148.090 226.245 1.00 102.32 1767 GLN A C 1
ATOM 5640 O O . GLN A 1 1769 ? 320.771 148.845 227.150 1.00 102.32 1767 GLN A O 1
ATOM 5642 N N . ILE A 1 1770 ? 319.234 148.219 225.624 1.00 95.97 1768 ILE A N 1
ATOM 5643 C CA . ILE A 1 1770 ? 318.210 149.165 226.045 1.00 95.97 1768 ILE A CA 1
ATOM 5644 C C . ILE A 1 1770 ? 317.077 148.360 226.654 1.00 95.97 1768 ILE A C 1
ATOM 5645 O O . ILE A 1 1770 ? 316.463 147.529 225.976 1.00 95.97 1768 ILE A O 1
ATOM 5650 N N . LEU A 1 1771 ? 316.801 148.599 227.926 1.00 87.60 1769 LEU A N 1
ATOM 5651 C CA . LEU A 1 1771 ? 315.808 147.837 228.660 1.00 87.60 1769 LEU A CA 1
ATOM 5652 C C . LEU A 1 1771 ? 314.603 148.708 228.979 1.00 87.60 1769 LEU A C 1
ATOM 5653 O O . LEU A 1 1771 ? 314.730 149.915 229.196 1.00 87.60 1769 LEU A O 1
ATOM 5658 N N . HIS A 1 1772 ? 313.434 148.085 229.008 1.00 75.22 1770 HIS A N 1
ATOM 5659 C CA . HIS A 1 1772 ? 312.207 148.726 229.449 1.00 75.22 1770 HIS A CA 1
ATOM 5660 C C . HIS A 1 1772 ? 311.774 148.034 230.726 1.00 75.22 1770 HIS A C 1
ATOM 5661 O O . HIS A 1 1772 ? 311.570 146.818 230.731 1.00 75.22 1770 HIS A O 1
ATOM 5668 N N . VAL A 1 1773 ? 311.644 148.792 231.809 1.00 73.48 1771 VAL A N 1
ATOM 5669 C CA . VAL A 1 1773 ? 311.355 148.196 233.102 1.00 73.48 1771 VAL A CA 1
ATOM 5670 C C . VAL A 1 1773 ? 310.233 148.957 233.786 1.00 73.48 1771 VAL A C 1
ATOM 5671 O O . VAL A 1 1773 ? 309.870 150.063 233.392 1.00 73.48 1771 VAL A O 1
ATOM 5675 N N . SER A 1 1774 ? 309.673 148.336 234.817 1.00 73.90 1772 SER A N 1
ATOM 5676 C CA . SER A 1 1774 ? 308.720 149.012 235.678 1.00 73.90 1772 SER A CA 1
ATOM 5677 C C . SER A 1 1774 ? 309.461 149.794 236.755 1.00 73.90 1772 SER A C 1
ATOM 5678 O O . SER A 1 1774 ? 310.675 149.667 236.923 1.00 73.90 1772 SER A O 1
ATOM 5680 N N . THR A 1 1775 ? 308.718 150.616 237.495 1.00 68.47 1773 THR A N 1
ATOM 5681 C CA . THR A 1 1775 ? 309.358 151.485 238.474 1.00 68.47 1773 THR A CA 1
ATOM 5682 C C . THR A 1 1775 ? 310.047 150.676 239.558 1.00 68.47 1773 THR A C 1
ATOM 5683 O O . THR A 1 1775 ? 311.176 150.991 239.951 1.00 68.47 1773 THR A O 1
ATOM 5687 N N . VAL A 1 1776 ? 309.395 149.627 240.048 1.00 71.34 1774 VAL A N 1
ATOM 5688 C CA . VAL A 1 1776 ? 310.034 148.777 241.044 1.00 71.34 1774 VAL A CA 1
ATOM 5689 C C . VAL A 1 1776 ? 311.293 148.151 240.471 1.00 71.34 1774 VAL A C 1
ATOM 5690 O O . VAL A 1 1776 ? 312.338 148.097 241.134 1.00 71.34 1774 VAL A O 1
ATOM 5694 N N . GLN A 1 1777 ? 311.221 147.681 239.228 1.00 80.35 1775 GLN A N 1
ATOM 5695 C CA . GLN A 1 1777 ? 312.397 147.106 238.594 1.00 80.35 1775 GLN A CA 1
ATOM 5696 C C . GLN A 1 1777 ? 313.508 148.135 238.463 1.00 80.35 1775 GLN A C 1
ATOM 5697 O O . GLN A 1 1777 ? 314.667 147.861 238.798 1.00 80.35 1775 GLN A O 1
ATOM 5703 N N . MET A 1 1778 ? 313.174 149.326 237.966 1.00 78.02 1776 MET A N 1
ATOM 5704 C CA . MET A 1 1778 ? 314.186 150.363 237.807 1.00 78.02 1776 MET A CA 1
ATOM 5705 C C . MET A 1 1778 ? 314.843 150.694 239.133 1.00 78.02 1776 MET A C 1
ATOM 5706 O O . MET A 1 1778 ? 316.061 150.873 239.198 1.00 78.02 1776 MET A O 1
ATOM 5711 N N . TRP A 1 1779 ? 314.065 150.751 240.206 1.00 82.33 1777 TRP A N 1
ATOM 5712 C CA . TRP A 1 1779 ? 314.620 151.151 241.491 1.00 82.33 1777 TRP A CA 1
ATOM 5713 C C . TRP A 1 1779 ? 315.537 150.078 242.053 1.00 82.33 1777 TRP A C 1
ATOM 5714 O O . TRP A 1 1779 ? 316.635 150.377 242.543 1.00 82.33 1777 TRP A O 1
ATOM 5725 N N . LEU A 1 1780 ? 315.103 148.821 241.999 1.00 87.39 1778 LEU A N 1
ATOM 5726 C CA . LEU A 1 1780 ? 315.969 147.730 242.429 1.00 87.39 1778 LEU A CA 1
ATOM 5727 C C . LEU A 1 1780 ? 317.276 147.726 241.650 1.00 87.39 1778 LEU A C 1
ATOM 5728 O O . LEU A 1 1780 ? 318.363 147.639 242.235 1.00 87.39 1778 LEU A O 1
ATOM 5733 N N . LEU A 1 1781 ? 317.195 147.836 240.325 1.00 90.73 1779 LEU A N 1
ATOM 5734 C CA . LEU A 1 1781 ? 318.413 147.800 239.526 1.00 90.73 1779 LEU A CA 1
ATOM 5735 C C . LEU A 1 1781 ? 319.312 148.992 239.823 1.00 90.73 1779 LEU A C 1
ATOM 5736 O O . LEU A 1 1781 ? 320.535 148.843 239.905 1.00 90.73 1779 LEU A O 1
ATOM 5741 N N . LEU A 1 1782 ? 318.734 150.185 239.980 1.00 92.39 1780 LEU A N 1
ATOM 5742 C CA . LEU A 1 1782 ? 319.543 151.354 240.309 1.00 92.39 1780 LEU A CA 1
ATOM 5743 C C . LEU A 1 1782 ? 320.290 151.146 241.610 1.00 92.39 1780 LEU A C 1
ATOM 5744 O O . LEU A 1 1782 ? 321.489 151.431 241.698 1.00 92.39 1780 LEU A O 1
ATOM 5749 N N . LYS A 1 1783 ? 319.602 150.650 242.635 1.00 98.29 1781 LYS A N 1
ATOM 5750 C CA . LYS A 1 1783 ? 320.301 150.336 243.873 1.00 98.29 1781 LYS A CA 1
ATOM 5751 C C . LYS A 1 1783 ? 321.405 149.321 243.634 1.00 98.29 1781 LYS A C 1
ATOM 5752 O O . LYS A 1 1783 ? 322.460 149.386 244.270 1.00 98.29 1781 LYS A O 1
ATOM 5758 N N . PHE A 1 1784 ? 321.192 148.396 242.704 1.00 111.74 1782 PHE A N 1
ATOM 5759 C CA . PHE A 1 1784 ? 322.213 147.405 242.395 1.00 111.74 1782 PHE A CA 1
ATOM 5760 C C . PHE A 1 1784 ? 323.473 148.026 241.809 1.00 111.74 1782 PHE A C 1
ATOM 5761 O O . PHE A 1 1784 ? 324.537 147.405 241.872 1.00 111.74 1782 PHE A O 1
ATOM 5769 N N . ASN A 1 1785 ? 323.391 149.236 241.259 1.00 111.99 1783 ASN A N 1
ATOM 5770 C CA . ASN A 1 1785 ? 324.499 149.824 240.510 1.00 111.99 1783 ASN A CA 1
ATOM 5771 C C . ASN A 1 1785 ? 325.590 150.404 241.394 1.00 111.99 1783 ASN A C 1
ATOM 5772 O O . ASN A 1 1785 ? 326.430 151.153 240.889 1.00 111.99 1783 ASN A O 1
ATOM 5774 N N . GLN A 1 1786 ? 325.600 150.093 242.690 1.00 120.48 1784 GLN A N 1
ATOM 5775 C CA . GLN A 1 1786 ? 326.663 150.550 243.578 1.00 120.48 1784 GLN A CA 1
ATOM 5776 C C . GLN A 1 1786 ? 327.257 149.404 244.391 1.00 120.48 1784 GLN A C 1
ATOM 5777 O O . GLN A 1 1786 ? 327.982 149.652 245.358 1.00 120.48 1784 GLN A O 1
ATOM 5779 N N . THR A 1 1787 ? 326.968 148.160 244.021 1.00 127.56 1785 THR A N 1
ATOM 5780 C CA . THR A 1 1787 ? 327.510 146.990 244.704 1.00 127.56 1785 THR A CA 1
ATOM 5781 C C . THR A 1 1787 ? 327.581 145.845 243.700 1.00 127.56 1785 THR A C 1
ATOM 5782 O O . THR A 1 1787 ? 327.439 146.050 242.490 1.00 127.56 1785 THR A O 1
ATOM 5784 N N . GLU A 1 1788 ? 327.805 144.629 244.204 1.00 132.36 1786 GLU A N 1
ATOM 5785 C CA . GLU A 1 1788 ? 327.890 143.446 243.359 1.00 132.36 1786 GLU A CA 1
ATOM 5786 C C . GLU A 1 1788 ? 326.953 142.322 243.773 1.00 132.36 1786 GLU A C 1
ATOM 5787 O O . GLU A 1 1788 ? 326.886 141.311 243.067 1.00 132.36 1786 GLU A O 1
ATOM 5789 N N . GLU A 1 1789 ? 326.239 142.461 244.885 1.00 134.44 1787 GLU A N 1
ATOM 5790 C CA . GLU A 1 1789 ? 325.282 141.453 245.311 1.00 134.44 1787 GLU A CA 1
ATOM 5791 C C . GLU A 1 1789 ? 324.337 142.088 246.315 1.00 134.44 1787 GLU A C 1
ATOM 5792 O O . GLU A 1 1789 ? 324.738 142.946 247.102 1.00 134.44 1787 GLU A O 1
ATOM 5794 N N . VAL A 1 1790 ? 323.077 141.665 246.270 1.00 133.15 1788 VAL A N 1
ATOM 5795 C CA . VAL A 1 1790 ? 322.035 142.233 247.113 1.00 133.15 1788 VAL A CA 1
ATOM 5796 C C . VAL A 1 1790 ? 321.299 141.105 247.817 1.00 133.15 1788 VAL A C 1
ATOM 5797 O O . VAL A 1 1790 ? 321.122 140.015 247.267 1.00 133.15 1788 VAL A O 1
ATOM 5801 N N . SER A 1 1791 ? 320.858 141.382 249.042 1.00 130.66 1789 SER A N 1
ATOM 5802 C CA . SER A 1 1791 ? 320.120 140.426 249.853 1.00 130.66 1789 SER A CA 1
ATOM 5803 C C . SER A 1 1791 ? 318.641 140.785 249.863 1.00 130.66 1789 SER A C 1
ATOM 5804 O O . SER A 1 1791 ? 318.276 141.959 249.967 1.00 130.66 1789 SER A O 1
ATOM 5806 N N . VAL A 1 1792 ? 317.794 139.759 249.776 1.00 130.23 1790 VAL A N 1
ATOM 5807 C CA . VAL A 1 1792 ? 316.360 139.986 249.632 1.00 130.23 1790 VAL A CA 1
ATOM 5808 C C . VAL A 1 1792 ? 315.781 140.614 250.890 1.00 130.23 1790 VAL A C 1
ATOM 5809 O O . VAL A 1 1792 ? 314.923 141.502 250.817 1.00 130.23 1790 VAL A O 1
ATOM 5811 N N . GLU A 1 1793 ? 316.221 140.157 252.062 1.00 130.20 1791 GLU A N 1
ATOM 5812 C CA . GLU A 1 1793 ? 315.686 140.694 253.308 1.00 130.20 1791 GLU A CA 1
ATOM 5813 C C . GLU A 1 1793 ? 316.007 142.174 253.448 1.00 130.20 1791 GLU A C 1
ATOM 5814 O O . GLU A 1 1793 ? 315.162 142.964 253.887 1.00 130.20 1791 GLU A O 1
ATOM 5816 N N . THR A 1 1794 ? 317.227 142.564 253.085 1.00 131.89 1792 THR A N 1
ATOM 5817 C CA . THR A 1 1794 ? 317.580 143.977 253.096 1.00 131.89 1792 THR A CA 1
ATOM 5818 C C . THR A 1 1794 ? 316.689 144.765 252.151 1.00 131.89 1792 THR A C 1
ATOM 5819 O O . THR A 1 1794 ? 316.228 145.862 252.489 1.00 131.89 1792 THR A O 1
ATOM 5823 N N . LEU A 1 1795 ? 316.436 144.220 250.958 1.00 127.08 1793 LEU A N 1
ATOM 5824 C CA . LEU A 1 1795 ? 315.568 144.894 250.001 1.00 127.08 1793 LEU A CA 1
ATOM 5825 C C . LEU A 1 1795 ? 314.179 145.107 250.585 1.00 127.08 1793 LEU A C 1
ATOM 5826 O O . LEU A 1 1795 ? 313.614 146.200 250.486 1.00 127.08 1793 LEU A O 1
ATOM 5828 N N . LEU A 1 1796 ? 313.620 144.070 251.210 1.00 128.95 1794 LEU A N 1
ATOM 5829 C CA . LEU A 1 1796 ? 312.290 144.187 251.795 1.00 128.95 1794 LEU A CA 1
ATOM 5830 C C . LEU A 1 1796 ? 312.269 145.235 252.898 1.00 128.95 1794 LEU A C 1
ATOM 5831 O O . LEU A 1 1796 ? 311.402 146.120 252.921 1.00 128.95 1794 LEU A O 1
ATOM 5833 N N . LYS A 1 1797 ? 313.228 145.154 253.820 1.00 127.92 1795 LYS A N 1
ATOM 5834 C CA . LYS A 1 1797 ? 313.262 146.096 254.929 1.00 127.92 1795 LYS A CA 1
ATOM 5835 C C . LYS A 1 1797 ? 313.389 147.527 254.431 1.00 127.92 1795 LYS A C 1
ATOM 5836 O O . LYS A 1 1797 ? 312.730 148.434 254.951 1.00 127.92 1795 LYS A O 1
ATOM 5838 N N . ASP A 1 1798 ? 314.220 147.750 253.413 1.00 127.10 1796 ASP A N 1
ATOM 5839 C CA . ASP A 1 1798 ? 314.442 149.108 252.935 1.00 127.10 1796 ASP A CA 1
ATOM 5840 C C . ASP A 1 1798 ? 313.255 149.624 252.133 1.00 127.10 1796 ASP A C 1
ATOM 5841 O O . ASP A 1 1798 ? 312.948 150.820 252.176 1.00 127.10 1796 ASP A O 1
ATOM 5843 N N . SER A 1 1799 ? 312.573 148.743 251.405 1.00 120.12 1797 SER A N 1
ATOM 5844 C CA . SER A 1 1799 ? 311.488 149.186 250.540 1.00 120.12 1797 SER A CA 1
ATOM 5845 C C . SER A 1 1799 ? 310.215 149.448 251.327 1.00 120.12 1797 SER A C 1
ATOM 5846 O O . SER A 1 1799 ? 309.558 150.475 251.130 1.00 120.12 1797 SER A O 1
ATOM 5848 N N . ASP A 1 1800 ? 309.844 148.524 252.212 1.00 117.05 1798 ASP A N 1
ATOM 5849 C CA . ASP A 1 1800 ? 308.557 148.578 252.894 1.00 117.05 1798 ASP A CA 1
ATOM 5850 C C . ASP A 1 1800 ? 307.419 148.614 251.870 1.00 117.05 1798 ASP A C 1
ATOM 5851 O O . ASP A 1 1800 ? 306.694 149.595 251.722 1.00 117.05 1798 ASP A O 1
ATOM 5853 N N . LEU A 1 1801 ? 307.312 147.508 251.139 1.00 106.94 1799 LEU A N 1
ATOM 5854 C CA . LEU A 1 1801 ? 306.242 147.299 250.180 1.00 106.94 1799 LEU A CA 1
ATOM 5855 C C . LEU A 1 1801 ? 305.814 145.837 250.252 1.00 106.94 1799 LEU A C 1
ATOM 5856 O O . LEU A 1 1801 ? 306.347 145.052 251.040 1.00 106.94 1799 LEU A O 1
ATOM 5861 N N . SER A 1 1802 ? 304.841 145.470 249.428 1.00 103.48 1800 SER A N 1
ATOM 5862 C CA . SER A 1 1802 ? 304.297 144.117 249.469 1.00 103.48 1800 SER A CA 1
ATOM 5863 C C . SER A 1 1802 ? 305.325 143.110 248.971 1.00 103.48 1800 SER A C 1
ATOM 5864 O O . SER A 1 1802 ? 305.867 143.273 247.871 1.00 103.48 1800 SER A O 1
ATOM 5866 N N . PRO A 1 1803 ? 305.614 142.060 249.736 1.00 101.85 1801 PRO A N 1
ATOM 5867 C CA . PRO A 1 1803 ? 306.571 141.056 249.259 1.00 101.85 1801 PRO A CA 1
ATOM 5868 C C . PRO A 1 1803 ? 306.082 140.318 248.038 1.00 101.85 1801 PRO A C 1
ATOM 5869 O O . PRO A 1 1803 ? 306.893 139.930 247.190 1.00 101.85 1801 PRO A O 1
ATOM 5873 N N . GLU A 1 1804 ? 304.774 140.109 247.918 1.00 106.64 1802 GLU A N 1
ATOM 5874 C CA . GLU A 1 1804 ? 304.244 139.541 246.687 1.00 106.64 1802 GLU A CA 1
ATOM 5875 C C . GLU A 1 1804 ? 304.550 140.445 245.504 1.00 106.64 1802 GLU A C 1
ATOM 5876 O O . GLU A 1 1804 ? 304.935 139.971 244.428 1.00 106.64 1802 GLU A O 1
ATOM 5878 N N . LEU A 1 1805 ? 304.382 141.754 245.686 1.00 102.35 1803 LEU A N 1
ATOM 5879 C CA . LEU A 1 1805 ? 304.727 142.690 244.627 1.00 102.35 1803 LEU A CA 1
ATOM 5880 C C . LEU A 1 1805 ? 306.204 142.603 244.294 1.00 102.35 1803 LEU A C 1
ATOM 5881 O O . LEU A 1 1805 ? 306.585 142.612 243.119 1.00 102.35 1803 LEU A O 1
ATOM 5886 N N . LEU A 1 1806 ? 307.052 142.522 245.315 1.00 104.06 1804 LEU A N 1
ATOM 5887 C CA . LEU A 1 1806 ? 308.481 142.423 245.058 1.00 104.06 1804 LEU A CA 1
ATOM 5888 C C . LEU A 1 1806 ? 308.793 141.171 244.259 1.00 104.06 1804 LEU A C 1
ATOM 5889 O O . LEU A 1 1806 ? 309.615 141.200 243.338 1.00 104.06 1804 LEU A O 1
ATOM 5894 N N . LEU A 1 1807 ? 308.134 140.063 244.587 1.00 103.10 1805 LEU A N 1
ATOM 5895 C CA . LEU A 1 1807 ? 308.388 138.819 243.872 1.00 103.10 1805 LEU A CA 1
ATOM 5896 C C . LEU A 1 1807 ? 307.932 138.916 242.426 1.00 103.10 1805 LEU A C 1
ATOM 5897 O O . LEU A 1 1807 ? 308.632 138.460 241.516 1.00 103.10 1805 LEU A O 1
ATOM 5899 N N . GLN A 1 1808 ? 306.756 139.501 242.199 1.00 97.89 1806 GLN A N 1
ATOM 5900 C CA . GLN A 1 1808 ? 306.268 139.653 240.836 1.00 97.89 1806 GLN A CA 1
ATOM 5901 C C . GLN A 1 1808 ? 307.158 140.581 240.037 1.00 97.89 1806 GLN A C 1
ATOM 5902 O O . GLN A 1 1808 ? 307.288 140.422 238.821 1.00 97.89 1806 GLN A O 1
ATOM 5904 N N . ALA A 1 1809 ? 307.782 141.549 240.698 1.00 102.11 1807 ALA A N 1
ATOM 5905 C CA . ALA A 1 1809 ? 308.689 142.444 239.995 1.00 102.11 1807 ALA A CA 1
ATOM 5906 C C . ALA A 1 1809 ? 310.005 141.757 239.682 1.00 102.11 1807 ALA A C 1
ATOM 5907 O O . ALA A 1 1809 ? 310.589 141.981 238.619 1.00 102.11 1807 ALA A O 1
ATOM 5909 N N . LEU A 1 1810 ? 310.484 140.916 240.591 1.00 102.24 1808 LEU A N 1
ATOM 5910 C CA . LEU A 1 1810 ? 311.769 140.263 240.402 1.00 102.24 1808 LEU A CA 1
ATOM 5911 C C . LEU A 1 1810 ? 311.697 139.116 239.405 1.00 102.24 1808 LEU A C 1
ATOM 5912 O O . LEU A 1 1810 ? 312.674 138.881 238.688 1.00 102.24 1808 LEU A O 1
ATOM 5917 N N . VAL A 1 1811 ? 310.559 138.425 239.322 1.00 103.14 1809 VAL A N 1
ATOM 5918 C CA . VAL A 1 1811 ? 310.485 137.201 238.523 1.00 103.14 1809 VAL A CA 1
ATOM 5919 C C . VAL A 1 1811 ? 311.034 137.380 237.114 1.00 103.14 1809 VAL A C 1
ATOM 5920 O O . VAL A 1 1811 ? 311.925 136.614 236.725 1.00 103.14 1809 VAL A O 1
ATOM 5924 N N . PRO A 1 1812 ? 310.589 138.351 236.315 1.00 101.97 1810 PRO A N 1
ATOM 5925 C CA . PRO A 1 1812 ? 311.068 138.435 234.935 1.00 101.97 1810 PRO A CA 1
ATOM 5926 C C . PRO A 1 1812 ? 312.496 138.932 234.799 1.00 101.97 1810 PRO A C 1
ATOM 5927 O O . PRO A 1 1812 ? 312.948 139.150 233.673 1.00 101.97 1810 PRO A O 1
ATOM 5931 N N . LEU A 1 1813 ? 313.208 139.110 235.909 1.00 109.43 1811 LEU A N 1
ATOM 5932 C CA . LEU A 1 1813 ? 314.582 139.590 235.895 1.00 109.43 1811 LEU A CA 1
ATOM 5933 C C . LEU A 1 1813 ? 315.595 138.464 236.032 1.00 109.43 1811 LEU A C 1
ATOM 5934 O O . LEU A 1 1813 ? 316.586 138.430 235.299 1.00 109.43 1811 LEU A O 1
ATOM 5939 N N . THR A 1 1814 ? 315.367 137.539 236.956 1.00 117.35 1812 THR A N 1
ATOM 5940 C CA . THR A 1 1814 ? 316.265 136.406 237.119 1.00 117.35 1812 THR A CA 1
ATOM 5941 C C . THR A 1 1814 ? 316.055 135.326 236.067 1.00 117.35 1812 THR A C 1
ATOM 5942 O O . THR A 1 1814 ? 316.829 134.365 236.026 1.00 117.35 1812 THR A O 1
ATOM 5944 N N . SER A 1 1815 ? 315.043 135.457 235.217 1.00 123.86 1813 SER A N 1
ATOM 5945 C CA . SER A 1 1815 ? 314.733 134.430 234.234 1.00 123.86 1813 SER A CA 1
ATOM 5946 C C . SER A 1 1815 ? 315.683 134.556 233.047 1.00 123.86 1813 SER A C 1
ATOM 5947 O O . SER A 1 1815 ? 316.666 135.300 233.080 1.00 123.86 1813 SER A O 1
ATOM 5949 N N . GLY A 1 1816 ? 315.393 133.818 231.978 1.00 129.94 1814 GLY A N 1
ATOM 5950 C CA . GLY A 1 1816 ? 316.266 133.835 230.821 1.00 129.94 1814 GLY A CA 1
ATOM 5951 C C . GLY A 1 1816 ? 316.294 135.194 230.152 1.00 129.94 1814 GLY A C 1
ATOM 5952 O O . GLY A 1 1816 ? 315.331 135.959 230.207 1.00 129.94 1814 GLY A O 1
ATOM 5953 N N . ASN A 1 1817 ? 317.426 135.489 229.514 1.00 130.49 1815 ASN A N 1
ATOM 5954 C CA . ASN A 1 1817 ? 317.665 136.781 228.874 1.00 130.49 1815 ASN A CA 1
ATOM 5955 C C . ASN A 1 1817 ? 317.517 137.932 229.864 1.00 130.49 1815 ASN A C 1
ATOM 5956 O O . ASN A 1 1817 ? 317.194 139.058 229.481 1.00 130.49 1815 ASN A O 1
ATOM 5958 N N . GLY A 1 1818 ? 317.752 137.659 231.142 1.00 128.26 1816 GLY A N 1
ATOM 5959 C CA . GLY A 1 1818 ? 317.611 138.657 232.170 1.00 128.26 1816 GLY A CA 1
ATOM 5960 C C . GLY A 1 1818 ? 318.945 139.237 232.577 1.00 128.26 1816 GLY A C 1
ATOM 5961 O O . GLY A 1 1818 ? 319.989 138.588 232.481 1.00 128.26 1816 GLY A O 1
ATOM 5962 N N . PRO A 1 1819 ? 318.937 140.487 233.042 1.00 122.59 1817 PRO A N 1
ATOM 5963 C CA . PRO A 1 1819 ? 320.191 141.135 233.433 1.00 122.59 1817 PRO A CA 1
ATOM 5964 C C . PRO A 1 1819 ? 320.714 140.702 234.785 1.00 122.59 1817 PRO A C 1
ATOM 5965 O O . PRO A 1 1819 ? 321.865 141.020 235.110 1.00 122.59 1817 PRO A O 1
ATOM 5969 N N . LEU A 1 1820 ? 319.922 140.001 235.581 1.00 123.45 1818 LEU A N 1
ATOM 5970 C CA . LEU A 1 1820 ? 320.340 139.585 236.906 1.00 123.45 1818 LEU A CA 1
ATOM 5971 C C . LEU A 1 1820 ? 320.388 138.066 236.984 1.00 123.45 1818 LEU A C 1
ATOM 5972 O O . LEU A 1 1820 ? 319.948 137.358 236.076 1.00 123.45 1818 LEU A O 1
ATOM 5977 N N . THR A 1 1821 ? 320.935 137.571 238.090 1.00 134.78 1819 THR A N 1
ATOM 5978 C CA . THR A 1 1821 ? 320.986 136.145 238.358 1.00 134.78 1819 THR A CA 1
ATOM 5979 C C . THR A 1 1821 ? 320.733 135.914 239.838 1.00 134.78 1819 THR A C 1
ATOM 5980 O O . THR A 1 1821 ? 321.050 136.758 240.681 1.00 134.78 1819 THR A O 1
ATOM 5982 N N . LEU A 1 1822 ? 320.155 134.762 240.144 1.00 144.49 1820 LEU A N 1
ATOM 5983 C CA . LEU A 1 1822 ? 319.826 134.393 241.507 1.00 144.49 1820 LEU A CA 1
ATOM 5984 C C . LEU A 1 1822 ? 320.817 133.357 242.013 1.00 144.49 1820 LEU A C 1
ATOM 5985 O O . LEU A 1 1822 ? 321.385 132.585 241.235 1.00 144.49 1820 LEU A O 1
ATOM 5987 N N . HIS A 1 1823 ? 321.025 133.353 243.324 1.00 153.89 1821 HIS A N 1
ATOM 5988 C CA . HIS A 1 1823 ? 321.884 132.360 243.951 1.00 153.89 1821 HIS A CA 1
ATOM 5989 C C . HIS A 1 1823 ? 321.604 132.292 245.448 1.00 153.89 1821 HIS A C 1
ATOM 5990 O O . HIS A 1 1823 ? 320.536 132.698 245.907 1.00 153.89 1821 HIS A O 1
ATOM 5992 N N . GLY A 1 1832 ? 317.578 134.015 248.640 1.00 161.04 1830 GLY A N 1
ATOM 5993 C CA . GLY A 1 1832 ? 318.310 134.004 247.387 1.00 161.04 1830 GLY A CA 1
ATOM 5994 C C . GLY A 1 1832 ? 318.983 135.326 247.076 1.00 161.04 1830 GLY A C 1
ATOM 5995 O O . GLY A 1 1832 ? 318.317 136.328 246.819 1.00 161.04 1830 GLY A O 1
ATOM 5996 N N . VAL A 1 1833 ? 320.314 135.327 247.106 1.00 148.90 1831 VAL A N 1
ATOM 5997 C CA . VAL A 1 1833 ? 321.060 136.538 246.804 1.00 148.90 1831 VAL A CA 1
ATOM 5998 C C . VAL A 1 1833 ? 320.886 136.886 245.333 1.00 148.90 1831 VAL A C 1
ATOM 5999 O O . VAL A 1 1833 ? 320.685 136.011 244.480 1.00 148.90 1831 VAL A O 1
ATOM 6003 N N . LEU A 1 1834 ? 320.939 138.179 245.031 1.00 138.37 1832 LEU A N 1
ATOM 6004 C CA . LEU A 1 1834 ? 320.871 138.673 243.664 1.00 138.37 1832 LEU A CA 1
ATOM 6005 C C . LEU A 1 1834 ? 322.251 139.151 243.243 1.00 138.37 1832 LEU A C 1
ATOM 6006 O O . LEU A 1 1834 ? 322.886 139.928 243.961 1.00 138.37 1832 LEU A O 1
ATOM 6008 N N . ARG A 1 1835 ? 322.714 138.688 242.085 1.00 131.38 1833 ARG A N 1
ATOM 6009 C CA . ARG A 1 1835 ? 324.029 139.051 241.590 1.00 131.38 1833 ARG A CA 1
ATOM 6010 C C . ARG A 1 1835 ? 323.930 139.355 240.104 1.00 131.38 1833 ARG A C 1
ATOM 6011 O O . ARG A 1 1835 ? 322.874 139.205 239.485 1.00 131.38 1833 ARG A O 1
ATOM 6013 N N . LEU A 1 1836 ? 325.042 139.796 239.528 1.00 125.06 1834 LEU A N 1
ATOM 6014 C CA . LEU A 1 1836 ? 325.102 139.985 238.089 1.00 125.06 1834 LEU A CA 1
ATOM 6015 C C . LEU A 1 1836 ? 325.160 138.635 237.388 1.00 125.06 1834 LEU A C 1
ATOM 6016 O O . LEU A 1 1836 ? 325.835 137.709 237.844 1.00 125.06 1834 LEU A O 1
ATOM 6018 N N . HIS A 1 1837 ? 324.438 138.522 236.276 1.00 132.76 1835 HIS A N 1
ATOM 6019 C CA . HIS A 1 1837 ? 324.360 137.269 235.538 1.00 132.76 1835 HIS A CA 1
ATOM 6020 C C . HIS A 1 1837 ? 325.487 137.132 234.523 1.00 132.76 1835 HIS A C 1
ATOM 6021 O O . HIS A 1 1837 ? 326.214 136.135 234.536 1.00 132.76 1835 HIS A O 1
ATOM 6023 N N . GLU A 1 1838 ? 325.636 138.118 233.645 1.00 135.46 1836 GLU A N 1
ATOM 6024 C CA . GLU A 1 1838 ? 326.677 138.114 232.621 1.00 135.46 1836 GLU A CA 1
ATOM 6025 C C . GLU A 1 1838 ? 326.635 136.845 231.777 1.00 135.46 1836 GLU A C 1
ATOM 6026 O O . GLU A 1 1838 ? 327.421 135.924 231.988 1.00 135.46 1836 GLU A O 1
ATOM 6028 N N . ALA A 1 1847 ? 316.700 144.968 222.322 1.00 89.44 1845 ALA A N 1
ATOM 6029 C CA . ALA A 1 1847 ? 315.876 145.787 223.201 1.00 89.44 1845 ALA A CA 1
ATOM 6030 C C . ALA A 1 1847 ? 314.966 144.915 224.048 1.00 89.44 1845 ALA A C 1
ATOM 6031 O O . ALA A 1 1847 ? 313.823 144.665 223.682 1.00 89.44 1845 ALA A O 1
ATOM 6033 N N . LEU A 1 1848 ? 315.481 144.453 225.181 1.00 86.21 1846 LEU A N 1
ATOM 6034 C CA . LEU A 1 1848 ? 314.708 143.577 226.045 1.00 86.21 1846 LEU A CA 1
ATOM 6035 C C . LEU A 1 1848 ? 313.496 144.310 226.606 1.00 86.21 1846 LEU A C 1
ATOM 6036 O O . LEU A 1 1848 ? 313.526 145.519 226.841 1.00 86.21 1846 LEU A O 1
ATOM 6038 N N . TRP A 1 1849 ? 312.416 143.560 226.816 1.00 81.31 1847 TRP A N 1
ATOM 6039 C CA . TRP A 1 1849 ? 311.160 144.091 227.338 1.00 81.31 1847 TRP A CA 1
ATOM 6040 C C . TRP A 1 1849 ? 310.811 143.260 228.565 1.00 81.31 1847 TRP A C 1
ATOM 6041 O O . TRP A 1 1849 ? 310.076 142.277 228.472 1.00 81.31 1847 TRP A O 1
ATOM 6052 N N . LEU A 1 1850 ? 311.351 143.646 229.711 1.00 77.79 1848 LEU A N 1
ATOM 6053 C CA . LEU A 1 1850 ? 311.160 142.890 230.945 1.00 77.79 1848 LEU A CA 1
ATOM 6054 C C . LEU A 1 1850 ? 310.089 143.531 231.827 1.00 77.79 1848 LEU A C 1
ATOM 6055 O O . LEU A 1 1850 ? 310.351 143.976 232.940 1.00 77.79 1848 LEU A O 1
ATOM 6057 N N . ILE A 1 1851 ? 308.866 143.564 231.325 1.00 75.48 1849 ILE A N 1
ATOM 6058 C CA . ILE A 1 1851 ? 307.710 144.068 232.065 1.00 75.48 1849 ILE A CA 1
ATOM 6059 C C . ILE A 1 1851 ? 306.854 142.874 232.463 1.00 75.48 1849 ILE A C 1
ATOM 6060 O O . ILE A 1 1851 ? 306.600 142.005 231.621 1.00 75.48 1849 ILE A O 1
ATOM 6065 N N . PRO A 1 1852 ? 306.404 142.780 233.709 1.00 74.52 1850 PRO A N 1
ATOM 6066 C CA . PRO A 1 1852 ? 305.628 141.621 234.129 1.00 74.52 1850 PRO A CA 1
ATOM 6067 C C . PRO A 1 1852 ? 304.318 141.539 233.372 1.00 74.52 1850 PRO A C 1
ATOM 6068 O O . PRO A 1 1852 ? 303.602 142.541 233.246 1.00 74.52 1850 PRO A O 1
ATOM 6072 N N . PRO A 1 1853 ? 303.978 140.372 232.841 1.00 74.48 1851 PRO A N 1
ATOM 6073 C CA . PRO A 1 1853 ? 302.702 140.228 232.139 1.00 74.48 1851 PRO A CA 1
ATOM 6074 C C . PRO A 1 1853 ? 301.528 140.357 233.094 1.00 74.48 1851 PRO A C 1
ATOM 6075 O O . PRO A 1 1853 ? 301.663 140.227 234.312 1.00 74.48 1851 PRO A O 1
ATOM 6079 N N . GLN A 1 1854 ? 300.358 140.622 232.517 1.00 70.08 1852 GLN A N 1
ATOM 6080 C CA . GLN A 1 1854 ? 299.166 140.921 233.300 1.00 70.08 1852 GLN A CA 1
ATOM 6081 C C . GLN A 1 1854 ? 298.611 139.644 233.912 1.00 70.08 1852 GLN A C 1
ATOM 6082 O O . GLN A 1 1854 ? 298.184 138.739 233.191 1.00 70.08 1852 GLN A O 1
ATOM 6084 N N . ALA A 1 1855 ? 298.612 139.573 235.240 1.00 66.12 1853 ALA A N 1
ATOM 6085 C CA . ALA A 1 1855 ? 298.092 138.418 235.960 1.00 66.12 1853 ALA A CA 1
ATOM 6086 C C . ALA A 1 1855 ? 296.589 138.588 236.109 1.00 66.12 1853 ALA A C 1
ATOM 6087 O O . ALA A 1 1855 ? 296.127 139.436 236.878 1.00 66.12 1853 ALA A O 1
ATOM 6089 N N . TYR A 1 1856 ? 295.828 137.781 235.382 1.00 62.72 1854 TYR A N 1
ATOM 6090 C CA . TYR A 1 1856 ? 294.391 137.976 235.313 1.00 62.72 1854 TYR A CA 1
ATOM 6091 C C . TYR A 1 1856 ? 293.718 137.602 236.625 1.00 62.72 1854 TYR A C 1
ATOM 6092 O O . TYR A 1 1856 ? 294.152 136.694 237.336 1.00 62.72 1854 TYR A O 1
ATOM 6101 N N . LEU A 1 1857 ? 292.647 138.319 236.942 1.00 63.53 1855 LEU A N 1
ATOM 6102 C CA . LEU A 1 1857 ? 291.855 137.990 238.110 1.00 63.53 1855 LEU A CA 1
ATOM 6103 C C . LEU A 1 1857 ? 291.154 136.655 237.914 1.00 63.53 1855 LEU A C 1
ATOM 6104 O O . LEU A 1 1857 ? 291.054 136.130 236.803 1.00 63.53 1855 LEU A O 1
ATOM 6109 N N . ASN A 1 1858 ? 290.661 136.101 239.014 1.00 71.77 1856 ASN A N 1
ATOM 6110 C CA . ASN A 1 1858 ? 289.933 134.842 238.988 1.00 71.77 1856 ASN A CA 1
ATOM 6111 C C . ASN A 1 1858 ? 288.757 134.953 239.938 1.00 71.77 1856 ASN A C 1
ATOM 6112 O O . ASN A 1 1858 ? 288.946 135.088 241.150 1.00 71.77 1856 ASN A O 1
ATOM 6114 N N . VAL A 1 1859 ? 287.547 134.896 239.394 1.00 76.99 1857 VAL A N 1
ATOM 6115 C CA . VAL A 1 1859 ? 286.350 134.965 240.216 1.00 76.99 1857 VAL A CA 1
ATOM 6116 C C . VAL A 1 1859 ? 286.060 133.571 240.743 1.00 76.99 1857 VAL A C 1
ATOM 6117 O O . VAL A 1 1859 ? 285.306 132.807 240.132 1.00 76.99 1857 VAL A O 1
ATOM 6121 N N . GLU A 1 1860 ? 286.662 133.232 241.878 1.00 89.56 1858 GLU A N 1
ATOM 6122 C CA . GLU A 1 1860 ? 286.517 131.907 242.462 1.00 89.56 1858 GLU A CA 1
ATOM 6123 C C . GLU A 1 1860 ? 285.080 131.643 242.889 1.00 89.56 1858 GLU A C 1
ATOM 6124 O O . GLU A 1 1860 ? 284.338 130.947 242.198 1.00 89.56 1858 GLU A O 1
ATOM 6126 N N . THR A 1 1866 ? 282.923 139.493 246.789 1.00 175.28 1864 THR A N 1
ATOM 6127 C CA . THR A 1 1866 ? 282.266 140.457 247.664 1.00 175.28 1864 THR A CA 1
ATOM 6128 C C . THR A 1 1866 ? 281.158 141.195 246.923 1.00 175.28 1864 THR A C 1
ATOM 6129 O O . THR A 1 1866 ? 280.313 141.851 247.539 1.00 175.28 1864 THR A O 1
ATOM 6131 N N . LEU A 1 1867 ? 281.173 141.087 245.592 1.00 166.24 1865 LEU A N 1
ATOM 6132 C CA . LEU A 1 1867 ? 280.137 141.728 244.790 1.00 166.24 1865 LEU A CA 1
ATOM 6133 C C . LEU A 1 1867 ? 278.764 141.149 245.107 1.00 166.24 1865 LEU A C 1
ATOM 6134 O O . LEU A 1 1867 ? 277.765 141.879 245.140 1.00 166.24 1865 LEU A O 1
ATOM 6136 N N . GLU A 1 1868 ? 278.697 139.839 245.358 1.00 163.64 1866 GLU A N 1
ATOM 6137 C CA . GLU A 1 1868 ? 277.428 139.222 245.729 1.00 163.64 1866 GLU A CA 1
ATOM 6138 C C . GLU A 1 1868 ? 276.927 139.756 247.063 1.00 163.64 1866 GLU A C 1
ATOM 6139 O O . GLU A 1 1868 ? 275.734 140.043 247.216 1.00 163.64 1866 GLU A O 1
ATOM 6141 N N . GLN A 1 1869 ? 277.825 139.900 248.041 1.00 169.12 1867 GLN A N 1
ATOM 6142 C CA . GLN A 1 1869 ? 277.427 140.453 249.331 1.00 169.12 1867 GLN A CA 1
ATOM 6143 C C . GLN A 1 1869 ? 276.951 141.893 249.188 1.00 169.12 1867 GLN A C 1
ATOM 6144 O O . GLN A 1 1869 ? 275.965 142.297 249.819 1.00 169.12 1867 GLN A O 1
ATOM 6146 N N . LYS A 1 1870 ? 277.641 142.682 248.363 1.00 166.59 1868 LYS A N 1
ATOM 6147 C CA . LYS A 1 1870 ? 277.227 144.063 248.143 1.00 166.59 1868 LYS A CA 1
ATOM 6148 C C . LYS A 1 1870 ? 275.847 144.126 247.506 1.00 166.59 1868 LYS A C 1
ATOM 6149 O O . LYS A 1 1870 ? 274.996 144.924 247.923 1.00 166.59 1868 LYS A O 1
ATOM 6151 N N . ARG A 1 1871 ? 275.606 143.292 246.493 1.00 158.15 1869 ARG A N 1
ATOM 6152 C CA . ARG A 1 1871 ? 274.287 143.254 245.873 1.00 158.15 1869 ARG A CA 1
ATOM 6153 C C . ARG A 1 1871 ? 273.223 142.836 246.876 1.00 158.15 1869 ARG A C 1
ATOM 6154 O O . ARG A 1 1871 ? 272.126 143.406 246.901 1.00 158.15 1869 ARG A O 1
ATOM 6158 N N . ASN A 1 1872 ? 273.529 141.846 247.716 1.00 160.89 1870 ASN A N 1
ATOM 6159 C CA . ASN A 1 1872 ? 272.567 141.391 248.712 1.00 160.89 1870 ASN A CA 1
ATOM 6160 C C . ASN A 1 1872 ? 272.200 142.516 249.667 1.00 160.89 1870 ASN A C 1
ATOM 6161 O O . ASN A 1 1872 ? 271.017 142.762 249.933 1.00 160.89 1870 ASN A O 1
ATOM 6163 N N . LEU A 1 1873 ? 273.208 143.218 250.185 1.00 160.07 1871 LEU A N 1
ATOM 6164 C CA . LEU A 1 1873 ? 272.944 144.293 251.133 1.00 160.07 1871 LEU A CA 1
ATOM 6165 C C . LEU A 1 1873 ? 272.159 145.423 250.483 1.00 160.07 1871 LEU A C 1
ATOM 6166 O O . LEU A 1 1873 ? 271.221 145.965 251.084 1.00 160.07 1871 LEU A O 1
ATOM 6168 N N . LEU A 1 1874 ? 272.530 145.801 249.258 1.00 155.91 1872 LEU A N 1
ATOM 6169 C CA . LEU A 1 1874 ? 271.814 146.874 248.579 1.00 155.91 1872 LEU A CA 1
ATOM 6170 C C . LEU A 1 1874 ? 270.363 146.489 248.332 1.00 155.91 1872 LEU A C 1
ATOM 6171 O O . LEU A 1 1874 ? 269.453 147.300 248.539 1.00 155.91 1872 LEU A O 1
ATOM 6173 N N . SER A 1 1875 ? 270.128 145.248 247.903 1.00 152.68 1873 SER A N 1
ATOM 6174 C CA . SER A 1 1875 ? 268.765 144.780 247.699 1.00 152.68 1873 SER A CA 1
ATOM 6175 C C . SER A 1 1875 ? 267.972 144.809 249.000 1.00 152.68 1873 SER A C 1
ATOM 6176 O O . SER A 1 1875 ? 266.818 145.251 249.022 1.00 152.68 1873 SER A O 1
ATOM 6178 N N . CYS A 1 1876 ? 268.573 144.334 250.094 1.00 150.10 1874 CYS A N 1
ATOM 6179 C CA . CYS A 1 1876 ? 267.870 144.299 251.372 1.00 150.10 1874 CYS A CA 1
ATOM 6180 C C . CYS A 1 1876 ? 267.482 145.698 251.821 1.00 150.10 1874 CYS A C 1
ATOM 6181 O O . CYS A 1 1876 ? 266.328 145.951 252.191 1.00 150.10 1874 CYS A O 1
ATOM 6183 N N . LEU A 1 1877 ? 268.437 146.626 251.794 1.00 149.28 1875 LEU A N 1
ATOM 6184 C CA . LEU A 1 1877 ? 268.137 147.988 252.217 1.00 149.28 1875 LEU A CA 1
ATOM 6185 C C . LEU A 1 1877 ? 267.097 148.632 251.308 1.00 149.28 1875 LEU A C 1
ATOM 6186 O O . LEU A 1 1877 ? 266.205 149.346 251.784 1.00 149.28 1875 LEU A O 1
ATOM 6188 N N . LEU A 1 1878 ? 267.196 148.399 249.997 1.00 146.49 1876 LEU A N 1
ATOM 6189 C CA . LEU A 1 1878 ? 266.244 149.000 249.073 1.00 146.49 1876 LEU A CA 1
ATOM 6190 C C . LEU A 1 1878 ? 264.842 148.471 249.320 1.00 146.49 1876 LEU A C 1
ATOM 6191 O O . LEU A 1 1878 ? 263.871 149.234 249.304 1.00 146.49 1876 LEU A O 1
ATOM 6193 N N . VAL A 1 1879 ? 264.721 147.170 249.578 1.00 147.25 1877 VAL A N 1
ATOM 6194 C CA . VAL A 1 1879 ? 263.414 146.596 249.876 1.00 147.25 1877 VAL A CA 1
ATOM 6195 C C . VAL A 1 1879 ? 262.873 147.155 251.184 1.00 147.25 1877 VAL A C 1
ATOM 6196 O O . VAL A 1 1879 ? 261.675 147.435 251.305 1.00 147.25 1877 VAL A O 1
ATOM 6198 N N . ARG A 1 1880 ? 263.742 147.331 252.181 1.00 143.94 1878 ARG A N 1
ATOM 6199 C CA . ARG A 1 1880 ? 263.293 147.881 253.456 1.00 143.94 1878 ARG A CA 1
ATOM 6200 C C . ARG A 1 1880 ? 262.756 149.293 253.279 1.00 143.94 1878 ARG A C 1
ATOM 6201 O O . ARG A 1 1880 ? 261.675 149.630 253.776 1.00 143.94 1878 ARG A O 1
ATOM 6203 N N . ILE A 1 1881 ? 263.498 150.132 252.557 1.00 144.58 1879 ILE A N 1
ATOM 6204 C CA . ILE A 1 1881 ? 263.059 151.505 252.341 1.00 144.58 1879 ILE A CA 1
ATOM 6205 C C . ILE A 1 1881 ? 261.789 151.544 251.505 1.00 144.58 1879 ILE A C 1
ATOM 6206 O O . ILE A 1 1881 ? 260.928 152.405 251.716 1.00 144.58 1879 ILE A O 1
ATOM 6208 N N . LEU A 1 1882 ? 261.643 150.627 250.547 1.00 145.55 1880 LEU A N 1
ATOM 6209 C CA . LEU A 1 1882 ? 260.442 150.625 249.721 1.00 145.55 1880 LEU A CA 1
ATOM 6210 C C . LEU A 1 1882 ? 259.225 150.156 250.502 1.00 145.55 1880 LEU A C 1
ATOM 6211 O O . LEU A 1 1882 ? 258.107 150.613 250.240 1.00 145.55 1880 LEU A O 1
ATOM 6213 N N . LYS A 1 1883 ? 259.416 149.243 251.454 1.00 148.52 1881 LYS A N 1
ATOM 6214 C CA . LYS A 1 1883 ? 258.299 148.782 252.269 1.00 148.52 1881 LYS A CA 1
ATOM 6215 C C . LYS A 1 1883 ? 257.924 149.792 253.342 1.00 148.52 1881 LYS A C 1
ATOM 6216 O O . LYS A 1 1883 ? 256.752 149.879 253.719 1.00 148.52 1881 LYS A O 1
ATOM 6218 N N . ALA A 1 1884 ? 258.892 150.561 253.839 1.00 147.56 1882 ALA A N 1
ATOM 6219 C CA . ALA A 1 1884 ? 258.595 151.507 254.907 1.00 147.56 1882 ALA A CA 1
ATOM 6220 C C . ALA A 1 1884 ? 257.933 152.775 254.380 1.00 147.56 1882 ALA A C 1
ATOM 6221 O O . ALA A 1 1884 ? 257.038 153.324 255.030 1.00 147.56 1882 ALA A O 1
ATOM 6223 N N . HIS A 1 1885 ? 258.340 153.243 253.209 1.00 144.73 1883 HIS A N 1
ATOM 6224 C CA . HIS A 1 1885 ? 257.902 154.541 252.701 1.00 144.73 1883 HIS A CA 1
ATOM 6225 C C . HIS A 1 1885 ? 256.438 154.587 252.342 1.00 144.73 1883 HIS A C 1
ATOM 6226 O O . HIS A 1 1885 ? 256.010 155.595 251.771 1.00 144.73 1883 HIS A O 1
ATOM 6228 N N . GLY A 1 1886 ? 255.642 153.562 252.619 1.00 145.91 1884 GLY A N 1
ATOM 6229 C CA . GLY A 1 1886 ? 254.232 153.614 252.301 1.00 145.91 1884 GLY A CA 1
ATOM 6230 C C . GLY A 1 1886 ? 253.960 153.343 250.839 1.00 145.91 1884 GLY A C 1
ATOM 6231 O O . GLY A 1 1886 ? 254.696 153.815 249.969 1.00 145.91 1884 GLY A O 1
ATOM 6232 N N . GLU A 1 1887 ? 252.888 152.601 250.556 1.00 145.44 1885 GLU A N 1
ATOM 6233 C CA . GLU A 1 1887 ? 252.570 152.205 249.190 1.00 145.44 1885 GLU A CA 1
ATOM 6234 C C . GLU A 1 1887 ? 252.404 153.389 248.255 1.00 145.44 1885 GLU A C 1
ATOM 6235 O O . GLU A 1 1887 ? 252.285 153.185 247.044 1.00 145.44 1885 GLU A O 1
ATOM 6237 N N . LYS A 1 1888 ? 252.387 154.614 248.780 1.00 150.46 1886 LYS A N 1
ATOM 6238 C CA . LYS A 1 1888 ? 252.405 155.788 247.921 1.00 150.46 1886 LYS A CA 1
ATOM 6239 C C . LYS A 1 1888 ? 253.628 155.813 247.023 1.00 150.46 1886 LYS A C 1
ATOM 6240 O O . LYS A 1 1888 ? 253.625 156.516 246.009 1.00 150.46 1886 LYS A O 1
ATOM 6242 N N . GLY A 1 1889 ? 254.669 155.063 247.370 1.00 159.08 1887 GLY A N 1
ATOM 6243 C CA . GLY A 1 1889 ? 255.847 154.970 246.537 1.00 159.08 1887 GLY A CA 1
ATOM 6244 C C . GLY A 1 1889 ? 256.814 156.115 246.757 1.00 159.08 1887 GLY A C 1
ATOM 6245 O O . GLY A 1 1889 ? 256.609 157.014 247.575 1.00 159.08 1887 GLY A O 1
ATOM 6246 N N . LEU A 1 1890 ? 257.903 156.071 245.994 1.00 166.12 1888 LEU A N 1
ATOM 6247 C CA . LEU A 1 1890 ? 258.924 157.103 246.050 1.00 166.12 1888 LEU A CA 1
ATOM 6248 C C . LEU A 1 1890 ? 259.540 157.245 244.668 1.00 166.12 1888 LEU A C 1
ATOM 6249 O O . LEU A 1 1890 ? 259.335 156.408 243.784 1.00 166.12 1888 LEU A O 1
ATOM 6251 N N . HIS A 1 1891 ? 260.294 158.325 244.490 1.00 168.14 1889 HIS A N 1
ATOM 6252 C CA . HIS A 1 1891 ? 260.972 158.592 243.232 1.00 168.14 1889 HIS A CA 1
ATOM 6253 C C . HIS A 1 1891 ? 262.319 157.886 243.208 1.00 168.14 1889 HIS A C 1
ATOM 6254 O O . HIS A 1 1891 ? 263.001 157.782 244.231 1.00 168.14 1889 HIS A O 1
ATOM 6261 N N . ILE A 1 1892 ? 262.703 157.418 242.020 1.00 165.96 1890 ILE A N 1
ATOM 6262 C CA . ILE A 1 1892 ? 263.873 156.557 241.907 1.00 165.96 1890 ILE A CA 1
ATOM 6263 C C . ILE A 1 1892 ? 265.146 157.321 242.241 1.00 165.96 1890 ILE A C 1
ATOM 6264 O O . ILE A 1 1892 ? 266.028 156.797 242.925 1.00 165.96 1890 ILE A O 1
ATOM 6269 N N . ASP A 1 1893 ? 265.266 158.565 241.782 1.00 167.92 1891 ASP A N 1
ATOM 6270 C CA . ASP A 1 1893 ? 266.463 159.338 242.093 1.00 167.92 1891 ASP A CA 1
ATOM 6271 C C . ASP A 1 1893 ? 266.504 159.694 243.572 1.00 167.92 1891 ASP A C 1
ATOM 6272 O O . ASP A 1 1893 ? 267.539 159.546 244.235 1.00 167.92 1891 ASP A O 1
ATOM 6274 N N . GLN A 1 1894 ? 265.380 160.163 244.108 1.00 167.90 1892 GLN A N 1
ATOM 6275 C CA . GLN A 1 1894 ? 265.289 160.333 245.549 1.00 167.90 1892 GLN A CA 1
ATOM 6276 C C . GLN A 1 1894 ? 265.562 159.018 246.257 1.00 167.90 1892 GLN A C 1
ATOM 6277 O O . GLN A 1 1894 ? 266.161 159.001 247.335 1.00 167.90 1892 GLN A O 1
ATOM 6279 N N . LEU A 1 1895 ? 265.143 157.903 245.658 1.00 163.12 1893 LEU A N 1
ATOM 6280 C CA . LEU A 1 1895 ? 265.434 156.606 246.254 1.00 163.12 1893 LEU A CA 1
ATOM 6281 C C . LEU A 1 1895 ? 266.933 156.375 246.342 1.00 163.12 1893 LEU A C 1
ATOM 6282 O O . LEU A 1 1895 ? 267.434 155.890 247.362 1.00 163.12 1893 LEU A O 1
ATOM 6287 N N . VAL A 1 1896 ? 267.662 156.701 245.276 1.00 167.57 1894 VAL A N 1
ATOM 6288 C CA . VAL A 1 1896 ? 269.113 156.563 245.309 1.00 167.57 1894 VAL A CA 1
ATOM 6289 C C . VAL A 1 1896 ? 269.693 157.458 246.387 1.00 167.57 1894 VAL A C 1
ATOM 6290 O O . VAL A 1 1896 ? 270.647 157.086 247.079 1.00 167.57 1894 VAL A O 1
ATOM 6294 N N . CYS A 1 1897 ? 269.133 158.654 246.543 1.00 167.84 1895 CYS A N 1
ATOM 6295 C CA . CYS A 1 1897 ? 269.583 159.532 247.615 1.00 167.84 1895 CYS A CA 1
ATOM 6296 C C . CYS A 1 1897 ? 269.409 158.856 248.968 1.00 167.84 1895 CYS A C 1
ATOM 6297 O O . CYS A 1 1897 ? 270.329 158.844 249.798 1.00 167.84 1895 CYS A O 1
ATOM 6299 N N . LEU A 1 1898 ? 268.235 158.266 249.193 1.00 167.37 1896 LEU A N 1
ATOM 6300 C CA . LEU A 1 1898 ? 267.970 157.587 250.456 1.00 167.37 1896 LEU A CA 1
ATOM 6301 C C . LEU A 1 1898 ? 268.943 156.441 250.672 1.00 167.37 1896 LEU A C 1
ATOM 6302 O O . LEU A 1 1898 ? 269.471 156.261 251.772 1.00 167.37 1896 LEU A O 1
ATOM 6307 N N . VAL A 1 1899 ? 269.184 155.646 249.631 1.00 166.71 1897 VAL A N 1
ATOM 6308 C CA . VAL A 1 1899 ? 270.022 154.465 249.792 1.00 166.71 1897 VAL A CA 1
ATOM 6309 C C . VAL A 1 1899 ? 271.461 154.865 250.053 1.00 166.71 1897 VAL A C 1
ATOM 6310 O O . VAL A 1 1899 ? 272.145 154.250 250.878 1.00 166.71 1897 VAL A O 1
ATOM 6312 N N . LEU A 1 1900 ? 271.945 155.896 249.363 1.00 175.06 1898 LEU A N 1
ATOM 6313 C CA . LEU A 1 1900 ? 273.306 156.360 249.593 1.00 175.06 1898 LEU A CA 1
ATOM 6314 C C . LEU A 1 1900 ? 273.456 156.914 251.000 1.00 175.06 1898 LEU A C 1
ATOM 6315 O O . LEU A 1 1900 ? 274.465 156.665 251.669 1.00 175.06 1898 LEU A O 1
ATOM 6317 N N . GLU A 1 1901 ? 272.455 157.660 251.475 1.00 177.76 1899 GLU A N 1
ATOM 6318 C CA . GLU A 1 1901 ? 272.498 158.131 252.854 1.00 177.76 1899 GLU A CA 1
ATOM 6319 C C . GLU A 1 1901 ? 272.498 156.962 253.827 1.00 177.76 1899 GLU A C 1
ATOM 6320 O O . GLU A 1 1901 ? 273.281 156.940 254.783 1.00 177.76 1899 GLU A O 1
ATOM 6322 N N . ALA A 1 1902 ? 271.634 155.973 253.589 1.00 177.88 1900 ALA A N 1
ATOM 6323 C CA . ALA A 1 1902 ? 271.546 154.827 254.483 1.00 177.88 1900 ALA A CA 1
ATOM 6324 C C . ALA A 1 1902 ? 272.869 154.085 254.550 1.00 177.88 1900 ALA A C 1
ATOM 6325 O O . ALA A 1 1902 ? 273.308 153.677 255.631 1.00 177.88 1900 ALA A O 1
ATOM 6327 N N . TRP A 1 1903 ? 273.519 153.900 253.404 1.00 174.97 1901 TRP A N 1
ATOM 6328 C CA . TRP A 1 1903 ? 274.854 153.318 253.418 1.00 174.97 1901 TRP A CA 1
ATOM 6329 C C . TRP A 1 1903 ? 275.824 154.227 254.157 1.00 174.97 1901 TRP A C 1
ATOM 6330 O O . TRP A 1 1903 ? 276.731 153.751 254.848 1.00 174.97 1901 TRP A O 1
ATOM 6341 N N . GLN A 1 1904 ? 275.633 155.535 254.045 1.00 184.26 1902 GLN A N 1
ATOM 6342 C CA . GLN A 1 1904 ? 276.487 156.491 254.732 1.00 184.26 1902 GLN A CA 1
ATOM 6343 C C . GLN A 1 1904 ? 276.163 156.523 256.219 1.00 184.26 1902 GLN A C 1
ATOM 6344 O O . GLN A 1 1904 ? 275.215 155.881 256.667 1.00 184.26 1902 GLN A O 1
ATOM 6346 N N . CYS A 1 1923 ? 279.352 153.002 247.978 1.00 173.23 1921 CYS A N 1
ATOM 6347 C CA . CYS A 1 1923 ? 278.457 152.571 246.910 1.00 173.23 1921 CYS A CA 1
ATOM 6348 C C . CYS A 1 1923 ? 278.526 153.515 245.719 1.00 173.23 1921 CYS A C 1
ATOM 6349 O O . CYS A 1 1923 ? 279.389 154.389 245.654 1.00 173.23 1921 CYS A O 1
ATOM 6351 N N . THR A 1 1924 ? 277.609 153.327 244.774 1.00 164.80 1922 THR A N 1
ATOM 6352 C CA . THR A 1 1924 ? 277.540 154.171 243.591 1.00 164.80 1922 THR A CA 1
ATOM 6353 C C . THR A 1 1924 ? 276.108 154.173 243.077 1.00 164.80 1922 THR A C 1
ATOM 6354 O O . THR A 1 1924 ? 275.359 153.206 243.270 1.00 164.80 1922 THR A O 1
ATOM 6358 N N . SER A 1 1925 ? 275.740 155.279 242.427 1.00 161.75 1923 SER A N 1
ATOM 6359 C CA . SER A 1 1925 ? 274.408 155.386 241.844 1.00 161.75 1923 SER A CA 1
ATOM 6360 C C . SER A 1 1925 ? 274.146 154.249 240.868 1.00 161.75 1923 SER A C 1
ATOM 6361 O O . SER A 1 1925 ? 273.044 153.688 240.836 1.00 161.75 1923 SER A O 1
ATOM 6363 N N . THR A 1 1926 ? 275.155 153.882 240.075 1.00 149.06 1924 THR A N 1
ATOM 6364 C CA . THR A 1 1926 ? 274.993 152.774 239.142 1.00 149.06 1924 THR A CA 1
ATOM 6365 C C . THR A 1 1926 ? 274.759 151.466 239.882 1.00 149.06 1924 THR A C 1
ATOM 6366 O O . THR A 1 1926 ? 273.950 150.636 239.449 1.00 149.06 1924 THR A O 1
ATOM 6368 N N . ASP A 1 1927 ? 275.455 151.264 241.001 1.00 153.44 1925 ASP A N 1
ATOM 6369 C CA . ASP A 1 1927 ? 275.272 150.037 241.769 1.00 153.44 1925 ASP A CA 1
ATOM 6370 C C . ASP A 1 1927 ? 273.850 149.938 242.299 1.00 153.44 1925 ASP A C 1
ATOM 6371 O O . ASP A 1 1927 ? 273.194 148.893 242.175 1.00 153.44 1925 ASP A O 1
ATOM 6373 N N . VAL A 1 1928 ? 273.352 151.024 242.890 1.00 152.80 1926 VAL A N 1
ATOM 6374 C CA . VAL A 1 1928 ? 271.986 151.006 243.401 1.00 152.80 1926 VAL A CA 1
ATOM 6375 C C . VAL A 1 1928 ? 270.995 150.798 242.264 1.00 152.80 1926 VAL A C 1
ATOM 6376 O O . VAL A 1 1928 ? 270.010 150.065 242.406 1.00 152.80 1926 VAL A O 1
ATOM 6380 N N . LEU A 1 1929 ? 271.246 151.424 241.113 1.00 144.14 1927 LEU A N 1
ATOM 6381 C CA . LEU A 1 1929 ? 270.321 151.293 239.995 1.00 144.14 1927 LEU A CA 1
ATOM 6382 C C . LEU A 1 1929 ? 270.276 149.864 239.486 1.00 144.14 1927 LEU A C 1
ATOM 6383 O O . LEU A 1 1929 ? 269.208 149.354 239.130 1.00 144.14 1927 LEU A O 1
ATOM 6388 N N . SER A 1 1930 ? 271.424 149.197 239.440 1.00 144.72 1928 SER A N 1
ATOM 6389 C CA . SER A 1 1930 ? 271.433 147.822 238.959 1.00 144.72 1928 SER A CA 1
ATOM 6390 C C . SER A 1 1930 ? 270.775 146.888 239.962 1.00 144.72 1928 SER A C 1
ATOM 6391 O O . SER A 1 1930 ? 270.095 145.933 239.571 1.00 144.72 1928 SER A O 1
ATOM 6394 N N . CYS A 1 1931 ? 270.955 147.146 241.258 1.00 148.06 1929 CYS A N 1
ATOM 6395 C CA . CYS A 1 1931 ? 270.210 146.373 242.246 1.00 148.06 1929 CYS A CA 1
ATOM 6396 C C . CYS A 1 1931 ? 268.712 146.574 242.066 1.00 148.06 1929 CYS A C 1
ATOM 6397 O O . CYS A 1 1931 ? 267.926 145.626 242.194 1.00 148.06 1929 CYS A O 1
ATOM 6399 N N . ILE A 1 1932 ? 268.302 147.802 241.755 1.00 147.91 1930 ILE A N 1
ATOM 6400 C CA . ILE A 1 1932 ? 266.890 148.082 241.520 1.00 147.91 1930 ILE A CA 1
ATOM 6401 C C . ILE A 1 1932 ? 266.388 147.302 240.316 1.00 147.91 1930 ILE A C 1
ATOM 6402 O O . ILE A 1 1932 ? 265.296 146.721 240.344 1.00 147.91 1930 ILE A O 1
ATOM 6407 N N . LEU A 1 1933 ? 267.169 147.282 239.239 1.00 145.11 1931 LEU A N 1
ATOM 6408 C CA . LEU A 1 1933 ? 266.786 146.502 238.067 1.00 145.11 1931 LEU A CA 1
ATOM 6409 C C . LEU A 1 1933 ? 266.675 145.026 238.409 1.00 145.11 1931 LEU A C 1
ATOM 6410 O O . LEU A 1 1933 ? 265.777 144.331 237.920 1.00 145.11 1931 LEU A O 1
ATOM 6415 N N . HIS A 1 1934 ? 267.578 144.528 239.252 1.00 152.11 1932 HIS A N 1
ATOM 6416 C CA . HIS A 1 1934 ? 267.524 143.126 239.643 1.00 152.11 1932 HIS A CA 1
ATOM 6417 C C . HIS A 1 1934 ? 266.237 142.827 240.394 1.00 152.11 1932 HIS A C 1
ATOM 6418 O O . HIS A 1 1934 ? 265.566 141.822 240.128 1.00 152.11 1932 HIS A O 1
ATOM 6425 N N . LEU A 1 1935 ? 265.877 143.691 241.340 1.00 156.38 1933 LEU A N 1
ATOM 6426 C CA . LEU A 1 1935 ? 264.667 143.444 242.116 1.00 156.38 1933 LEU A CA 1
ATOM 6427 C C . LEU A 1 1935 ? 263.417 143.602 241.264 1.00 156.38 1933 LEU A C 1
ATOM 6428 O O . LEU A 1 1935 ? 262.411 142.931 241.515 1.00 156.38 1933 LEU A O 1
ATOM 6433 N N . LEU A 1 1936 ? 263.460 144.469 240.253 1.00 156.32 1934 LEU A N 1
ATOM 6434 C CA . LEU A 1 1936 ? 262.314 144.592 239.360 1.00 156.32 1934 LEU A CA 1
ATOM 6435 C C . LEU A 1 1936 ? 262.169 143.350 238.496 1.00 156.32 1934 LEU A C 1
ATOM 6436 O O . LEU A 1 1936 ? 261.051 142.877 238.263 1.00 156.32 1934 LEU A O 1
ATOM 6441 N N . GLY A 1 1937 ? 263.284 142.813 238.006 1.00 160.86 1935 GLY A N 1
ATOM 6442 C CA . GLY A 1 1937 ? 263.212 141.596 237.216 1.00 160.86 1935 GLY A CA 1
ATOM 6443 C C . GLY A 1 1937 ? 262.724 140.414 238.028 1.00 160.86 1935 GLY A C 1
ATOM 6444 O O . GLY A 1 1937 ? 261.849 139.662 237.594 1.00 160.86 1935 GLY A O 1
ATOM 6445 N N . GLN A 1 1938 ? 263.274 140.243 239.231 1.00 164.94 1936 GLN A N 1
ATOM 6446 C CA . GLN A 1 1938 ? 262.907 139.111 240.069 1.00 164.94 1936 GLN A CA 1
ATOM 6447 C C . GLN A 1 1938 ? 261.462 139.169 240.546 1.00 164.94 1936 GLN A C 1
ATOM 6448 O O . GLN A 1 1938 ? 260.965 138.170 241.075 1.00 164.94 1936 GLN A O 1
ATOM 6450 N N . GLY A 1 1939 ? 260.783 140.300 240.381 1.00 167.46 1937 GLY A N 1
ATOM 6451 C CA . GLY A 1 1939 ? 259.381 140.393 240.726 1.00 167.46 1937 GLY A CA 1
ATOM 6452 C C . GLY A 1 1939 ? 259.083 140.784 242.152 1.00 167.46 1937 GLY A C 1
ATOM 6453 O O . GLY A 1 1939 ? 258.095 140.303 242.715 1.00 167.46 1937 GLY A O 1
ATOM 6454 N N . TYR A 1 1940 ? 259.903 141.632 242.763 1.00 167.33 1938 TYR A N 1
ATOM 6455 C CA . TYR A 1 1940 ? 259.659 142.062 244.130 1.00 167.33 1938 TYR A CA 1
ATOM 6456 C C . TYR A 1 1940 ? 259.140 143.488 244.217 1.00 167.33 1938 TYR A C 1
ATOM 6457 O O . TYR A 1 1940 ? 258.538 143.854 245.233 1.00 167.33 1938 TYR A O 1
ATOM 6466 N N . VAL A 1 1941 ? 259.362 144.301 243.187 1.00 170.22 1939 VAL A N 1
ATOM 6467 C CA . VAL A 1 1941 ? 258.858 145.663 243.131 1.00 170.22 1939 VAL A CA 1
ATOM 6468 C C . VAL A 1 1941 ? 258.292 145.902 241.739 1.00 170.22 1939 VAL A C 1
ATOM 6469 O O . VAL A 1 1941 ? 258.428 145.073 240.840 1.00 170.22 1939 VAL A O 1
ATOM 6471 N N . LYS A 1 1942 ? 257.651 147.052 241.565 1.00 171.74 1940 LYS A N 1
ATOM 6472 C CA . LYS A 1 1942 ? 257.096 147.405 240.272 1.00 171.74 1940 LYS A CA 1
ATOM 6473 C C . LYS A 1 1942 ? 257.051 148.919 240.155 1.00 171.74 1940 LYS A C 1
ATOM 6474 O O . LYS A 1 1942 ? 257.296 149.648 241.120 1.00 171.74 1940 LYS A O 1
ATOM 6476 N N . ARG A 1 1943 ? 256.742 149.386 238.952 1.00 176.15 1941 ARG A N 1
ATOM 6477 C CA . ARG A 1 1943 ? 256.584 150.805 238.682 1.00 176.15 1941 ARG A CA 1
ATOM 6478 C C . ARG A 1 1943 ? 255.103 151.147 238.637 1.00 176.15 1941 ARG A C 1
ATOM 6479 O O . ARG A 1 1943 ? 254.306 150.415 238.044 1.00 176.15 1941 ARG A O 1
ATOM 6481 N N . ARG A 1 1944 ? 254.739 152.254 239.276 1.00 181.55 1942 ARG A N 1
ATOM 6482 C CA . ARG A 1 1944 ? 253.349 152.683 239.273 1.00 181.55 1942 ARG A CA 1
ATOM 6483 C C . ARG A 1 1944 ? 252.921 153.043 237.858 1.00 181.55 1942 ARG A C 1
ATOM 6484 O O . ARG A 1 1944 ? 253.595 153.816 237.172 1.00 181.55 1942 ARG A O 1
ATOM 6486 N N . ASP A 1 1945 ? 251.804 152.463 237.414 1.00 185.75 1943 ASP A N 1
ATOM 6487 C CA . ASP A 1 1945 ? 251.305 152.754 236.075 1.00 185.75 1943 ASP A CA 1
ATOM 6488 C C . ASP A 1 1945 ? 250.958 154.227 235.917 1.00 185.75 1943 ASP A C 1
ATOM 6489 O O . ASP A 1 1945 ? 251.139 154.795 234.834 1.00 185.75 1943 ASP A O 1
ATOM 6491 N N . ASP A 1 1946 ? 250.464 154.862 236.981 1.00 186.96 1944 ASP A N 1
ATOM 6492 C CA . ASP A 1 1946 ? 250.146 156.284 236.914 1.00 186.96 1944 ASP A CA 1
ATOM 6493 C C . ASP A 1 1946 ? 251.405 157.140 236.960 1.00 186.96 1944 ASP A C 1
ATOM 6494 O O . ASP A 1 1946 ? 251.513 158.130 236.228 1.00 186.96 1944 ASP A O 1
ATOM 6496 N N . ARG A 1 1947 ? 252.364 156.777 237.807 1.00 185.53 1945 ARG A N 1
ATOM 6497 C CA . ARG A 1 1947 ? 253.623 157.507 237.934 1.00 185.53 1945 ARG A CA 1
ATOM 6498 C C . ARG A 1 1947 ? 254.772 156.524 237.761 1.00 185.53 1945 ARG A C 1
ATOM 6499 O O . ARG A 1 1947 ? 255.126 155.807 238.713 1.00 185.53 1945 ARG A O 1
ATOM 6501 N N . PRO A 1 1948 ? 255.368 156.451 236.568 1.00 180.52 1946 PRO A N 1
ATOM 6502 C CA . PRO A 1 1948 ? 256.480 155.507 236.363 1.00 180.52 1946 PRO A CA 1
ATOM 6503 C C . PRO A 1 1948 ? 257.644 155.726 237.312 1.00 180.52 1946 PRO A C 1
ATOM 6504 O O . PRO A 1 1948 ? 258.329 154.761 237.674 1.00 180.52 1946 PRO A O 1
ATOM 6508 N N . GLN A 1 1949 ? 257.887 156.968 237.733 1.00 174.72 1947 GLN A N 1
ATOM 6509 C CA . GLN A 1 1949 ? 258.955 157.233 238.686 1.00 174.72 1947 GLN A CA 1
ATOM 6510 C C . GLN A 1 1949 ? 258.603 156.771 240.092 1.00 174.72 1947 GLN A C 1
ATOM 6511 O O . GLN A 1 1949 ? 259.474 156.770 240.966 1.00 174.72 1947 GLN A O 1
ATOM 6513 N N . ILE A 1 1950 ? 257.356 156.390 240.333 1.00 176.82 1948 ILE A N 1
ATOM 6514 C CA . ILE A 1 1950 ? 256.953 155.902 241.645 1.00 176.82 1948 ILE A CA 1
ATOM 6515 C C . ILE A 1 1950 ? 257.252 154.413 241.730 1.00 176.82 1948 ILE A C 1
ATOM 6516 O O . ILE A 1 1950 ? 256.825 153.630 240.874 1.00 176.82 1948 ILE A O 1
ATOM 6518 N N . LEU A 1 1951 ? 257.991 154.020 242.763 1.00 172.29 1949 LEU A N 1
ATOM 6519 C CA . LEU A 1 1951 ? 258.346 152.623 242.988 1.00 172.29 1949 LEU A CA 1
ATOM 6520 C C . LEU A 1 1951 ? 257.377 152.015 243.995 1.00 172.29 1949 LEU A C 1
ATOM 6521 O O . LEU A 1 1951 ? 257.363 152.414 245.164 1.00 172.29 1949 LEU A O 1
ATOM 6523 N N . MET A 1 1952 ? 256.576 151.051 243.547 1.00 174.37 1950 MET A N 1
ATOM 6524 C CA . MET A 1 1952 ? 255.541 150.438 244.368 1.00 174.37 1950 MET A CA 1
ATOM 6525 C C . MET A 1 1952 ? 255.945 149.012 244.711 1.00 174.37 1950 MET A C 1
ATOM 6526 O O . MET A 1 1952 ? 256.189 148.198 243.813 1.00 174.37 1950 MET A O 1
ATOM 6528 N N . TYR A 1 1953 ? 256.011 148.713 246.004 1.00 173.12 1951 TYR A N 1
ATOM 6529 C CA . TYR A 1 1953 ? 256.320 147.360 246.433 1.00 173.12 1951 TYR A CA 1
ATOM 6530 C C . TYR A 1 1953 ? 255.199 146.412 246.035 1.00 173.12 1951 TYR A C 1
ATOM 6531 O O . TYR A 1 1953 ? 254.038 146.805 245.908 1.00 173.12 1951 TYR A O 1
ATOM 6540 N N . ALA A 1 1954 ? 255.559 145.153 245.828 1.00 178.15 1952 ALA A N 1
ATOM 6541 C CA . ALA A 1 1954 ? 254.584 144.128 245.493 1.00 178.15 1952 ALA A CA 1
ATOM 6542 C C . ALA A 1 1954 ? 254.631 142.995 246.510 1.00 178.15 1952 ALA A C 1
ATOM 6543 O O . ALA A 1 1954 ? 255.698 142.456 246.801 1.00 178.15 1952 ALA A O 1
ATOM 6545 N N . ASN A 1 2299 ? 278.478 121.267 236.657 1.00 187.36 2297 ASN A N 1
ATOM 6546 C CA . ASN A 1 2299 ? 278.368 122.691 236.949 1.00 187.36 2297 ASN A CA 1
ATOM 6547 C C . ASN A 1 2299 ? 276.935 123.178 236.768 1.00 187.36 2297 ASN A C 1
ATOM 6548 O O . ASN A 1 2299 ? 276.521 124.148 237.397 1.00 187.36 2297 ASN A O 1
ATOM 6550 N N . GLU A 1 2300 ? 276.182 122.505 235.895 1.00 194.02 2298 GLU A N 1
ATOM 6551 C CA . GLU A 1 2300 ? 274.777 122.860 235.714 1.00 194.02 2298 GLU A CA 1
ATOM 6552 C C . GLU A 1 2300 ? 273.969 122.548 236.965 1.00 194.02 2298 GLU A C 1
ATOM 6553 O O . GLU A 1 2300 ? 273.096 123.330 237.363 1.00 194.02 2298 GLU A O 1
ATOM 6555 N N . ARG A 1 2301 ? 274.242 121.404 237.598 1.00 200.30 2299 ARG A N 1
ATOM 6556 C CA . ARG A 1 2301 ? 273.636 121.119 238.891 1.00 200.30 2299 ARG A CA 1
ATOM 6557 C C . ARG A 1 2301 ? 274.050 122.152 239.929 1.00 200.30 2299 ARG A C 1
ATOM 6558 O O . ARG A 1 2301 ? 273.251 122.514 240.796 1.00 200.30 2299 ARG A O 1
ATOM 6560 N N . CYS A 1 2302 ? 275.287 122.647 239.845 1.00 199.94 2300 CYS A N 1
ATOM 6561 C CA . CYS A 1 2302 ? 275.723 123.699 240.755 1.00 199.94 2300 CYS A CA 1
ATOM 6562 C C . CYS A 1 2302 ? 274.942 124.987 240.523 1.00 199.94 2300 CYS A C 1
ATOM 6563 O O . CYS A 1 2302 ? 274.582 125.680 241.478 1.00 199.94 2300 CYS A O 1
ATOM 6565 N N . THR A 1 2303 ? 274.664 125.319 239.261 1.00 198.82 2301 THR A N 1
ATOM 6566 C CA . THR A 1 2303 ? 273.875 126.512 238.967 1.00 198.82 2301 THR A CA 1
ATOM 6567 C C . THR A 1 2303 ? 272.441 126.354 239.455 1.00 198.82 2301 THR A C 1
ATOM 6568 O O . THR A 1 2303 ? 271.850 127.300 239.990 1.00 198.82 2301 THR A O 1
ATOM 6570 N N . PHE A 1 2304 ? 271.865 125.163 239.277 1.00 200.35 2302 PHE A N 1
ATOM 6571 C CA . PHE A 1 2304 ? 270.525 124.909 239.796 1.00 200.35 2302 PHE A CA 1
ATOM 6572 C C . PHE A 1 2304 ? 270.496 125.021 241.316 1.00 200.35 2302 PHE A C 1
ATOM 6573 O O . PHE A 1 2304 ? 269.571 125.610 241.888 1.00 200.35 2302 PHE A O 1
ATOM 6575 N N . HIS A 1 2305 ? 271.510 124.469 241.987 1.00 199.41 2303 HIS A N 1
ATOM 6576 C CA . HIS A 1 2305 ? 271.580 124.572 243.439 1.00 199.41 2303 HIS A CA 1
ATOM 6577 C C . HIS A 1 2305 ? 271.795 126.009 243.888 1.00 199.41 2303 HIS A C 1
ATOM 6578 O O . HIS A 1 2305 ? 271.287 126.409 244.938 1.00 199.41 2303 HIS A O 1
ATOM 6580 N N . HIS A 1 2306 ? 272.533 126.799 243.107 1.00 199.81 2304 HIS A N 1
ATOM 6581 C CA . HIS A 1 2306 ? 272.722 128.203 243.450 1.00 199.81 2304 HIS A CA 1
ATOM 6582 C C . HIS A 1 2306 ? 271.422 128.979 243.303 1.00 199.81 2304 HIS A C 1
ATOM 6583 O O . HIS A 1 2306 ? 271.114 129.846 244.127 1.00 199.81 2304 HIS A O 1
ATOM 6585 N N . GLN A 1 2307 ? 270.645 128.679 242.261 1.00 201.90 2305 GLN A N 1
ATOM 6586 C CA . GLN A 1 2307 ? 269.328 129.293 242.130 1.00 201.90 2305 GLN A CA 1
ATOM 6587 C C . GLN A 1 2307 ? 268.419 128.884 243.284 1.00 201.90 2305 GLN A C 1
ATOM 6588 O O . GLN A 1 2307 ? 267.664 129.708 243.817 1.00 201.90 2305 GLN A O 1
ATOM 6590 N N . ALA A 1 2308 ? 268.485 127.613 243.686 1.00 199.74 2306 ALA A N 1
ATOM 6591 C CA . ALA A 1 2308 ? 267.695 127.155 244.823 1.00 199.74 2306 ALA A CA 1
ATOM 6592 C C . ALA A 1 2308 ? 268.109 127.868 246.103 1.00 199.74 2306 ALA A C 1
ATOM 6593 O O . ALA A 1 2308 ? 267.258 128.250 246.914 1.00 199.74 2306 ALA A O 1
ATOM 6595 N N . ARG A 1 2309 ? 269.412 128.067 246.295 1.00 199.24 2307 ARG A N 1
ATOM 6596 C CA . ARG A 1 2309 ? 269.888 128.765 247.483 1.00 199.24 2307 ARG A CA 1
ATOM 6597 C C . ARG A 1 2309 ? 269.485 130.232 247.453 1.00 199.24 2307 ARG A C 1
ATOM 6598 O O . ARG A 1 2309 ? 269.177 130.818 248.496 1.00 199.24 2307 ARG A O 1
ATOM 6600 N N . GLU A 1 2310 ? 269.480 130.841 246.267 1.00 201.19 2308 GLU A N 1
ATOM 6601 C CA . GLU A 1 2310 ? 269.010 132.215 246.149 1.00 201.19 2308 GLU A CA 1
ATOM 6602 C C . GLU A 1 2310 ? 267.533 132.316 246.507 1.00 201.19 2308 GLU A C 1
ATOM 6603 O O . GLU A 1 2310 ? 267.122 133.230 247.230 1.00 201.19 2308 GLU A O 1
ATOM 6605 N N . PHE A 1 2311 ? 266.723 131.373 246.020 1.00 198.85 2309 PHE A N 1
ATOM 6606 C CA . PHE A 1 2311 ? 265.307 131.366 246.372 1.00 198.85 2309 PHE A CA 1
ATOM 6607 C C . PHE A 1 2311 ? 265.112 131.139 247.867 1.00 198.85 2309 PHE A C 1
ATOM 6608 O O . PHE A 1 2311 ? 264.220 131.732 248.484 1.00 198.85 2309 PHE A O 1
ATOM 6610 N N . ALA A 1 2312 ? 265.943 130.287 248.468 1.00 198.76 2310 ALA A N 1
ATOM 6611 C CA . ALA A 1 2312 ? 265.829 130.036 249.899 1.00 198.76 2310 ALA A CA 1
ATOM 6612 C C . ALA A 1 2312 ? 266.196 131.273 250.706 1.00 198.76 2310 ALA A C 1
ATOM 6613 O O . ALA A 1 2312 ? 265.520 131.605 251.685 1.00 198.76 2310 ALA A O 1
ATOM 6615 N N . VAL A 1 2313 ? 267.265 131.969 250.311 1.00 197.78 2311 VAL A N 1
ATOM 6616 C CA . VAL A 1 2313 ? 267.641 133.204 250.990 1.00 197.78 2311 VAL A CA 1
ATOM 6617 C C . VAL A 1 2313 ? 266.567 134.259 250.797 1.00 197.78 2311 VAL A C 1
ATOM 6618 O O . VAL A 1 2313 ? 266.318 135.077 251.691 1.00 197.78 2311 VAL A O 1
ATOM 6620 N N . ASN A 1 2314 ? 265.908 134.254 249.639 1.00 198.79 2312 ASN A N 1
ATOM 6621 C CA . ASN A 1 2314 ? 264.804 135.176 249.412 1.00 198.79 2312 ASN A CA 1
ATOM 6622 C C . ASN A 1 2314 ? 263.645 134.880 250.355 1.00 198.79 2312 ASN A C 1
ATOM 6623 O O . ASN A 1 2314 ? 263.093 135.790 250.983 1.00 198.79 2312 ASN A O 1
ATOM 6625 N N . LEU A 1 2315 ? 263.267 133.606 250.470 1.00 198.30 2313 LEU A N 1
ATOM 6626 C CA . LEU A 1 2315 ? 262.196 133.231 251.387 1.00 198.30 2313 LEU A CA 1
ATOM 6627 C C . LEU A 1 2315 ? 262.572 133.523 252.834 1.00 198.30 2313 LEU A C 1
ATOM 6628 O O . LEU A 1 2315 ? 261.701 133.839 253.652 1.00 198.30 2313 LEU A O 1
ATOM 6630 N N . ARG A 1 2316 ? 263.859 133.427 253.165 1.00 198.36 2314 ARG A N 1
ATOM 6631 C CA . ARG A 1 2316 ? 264.303 133.699 254.526 1.00 198.36 2314 ARG A CA 1
ATOM 6632 C C . ARG A 1 2316 ? 264.217 135.187 254.843 1.00 198.36 2314 ARG A C 1
ATOM 6633 O O . ARG A 1 2316 ? 263.549 135.595 255.800 1.00 198.36 2314 ARG A O 1
ATOM 6635 N N . ASN A 1 2317 ? 264.886 136.018 254.042 1.00 198.02 2315 ASN A N 1
ATOM 6636 C CA . ASN A 1 2317 ? 264.920 137.450 254.325 1.00 198.02 2315 ASN A CA 1
ATOM 6637 C C . ASN A 1 2317 ? 263.587 138.106 253.989 1.00 198.02 2315 ASN A C 1
ATOM 6638 O O . ASN A 1 2317 ? 262.905 138.643 254.869 1.00 198.02 2315 ASN A O 1
ATOM 6640 N N . ARG A 1 2318 ? 263.198 138.071 252.721 1.00 197.50 2316 ARG A N 1
ATOM 6641 C CA . ARG A 1 2318 ? 261.928 138.638 252.302 1.00 197.50 2316 ARG A CA 1
ATOM 6642 C C . ARG A 1 2318 ? 260.782 137.734 252.739 1.00 197.50 2316 ARG A C 1
ATOM 6643 O O . ARG A 1 2318 ? 261.005 136.600 253.163 1.00 197.50 2316 ARG A O 1
ATOM 6645 N N . PRO A 1 2328 ? 242.817 128.210 253.572 1.00 196.14 2326 PRO A N 1
ATOM 6646 C CA . PRO A 1 2328 ? 244.277 128.341 253.618 1.00 196.14 2326 PRO A CA 1
ATOM 6647 C C . PRO A 1 2328 ? 244.991 127.176 252.942 1.00 196.14 2326 PRO A C 1
ATOM 6648 O O . PRO A 1 2328 ? 246.171 126.945 253.203 1.00 196.14 2326 PRO A O 1
ATOM 6650 N N . ARG A 1 2329 ? 244.273 126.453 252.079 1.00 197.16 2327 ARG A N 1
ATOM 6651 C CA . ARG A 1 2329 ? 244.871 125.310 251.396 1.00 197.16 2327 ARG A CA 1
ATOM 6652 C C . ARG A 1 2329 ? 245.989 125.747 250.457 1.00 197.16 2327 ARG A C 1
ATOM 6653 O O . ARG A 1 2329 ? 247.017 125.070 250.353 1.00 197.16 2327 ARG A O 1
ATOM 6655 N N . SER A 1 2330 ? 245.812 126.879 249.773 1.00 197.85 2328 SER A N 1
ATOM 6656 C CA . SER A 1 2330 ? 246.835 127.350 248.844 1.00 197.85 2328 SER A CA 1
ATOM 6657 C C . SER A 1 2330 ? 248.126 127.693 249.577 1.00 197.85 2328 SER A C 1
ATOM 6658 O O . SER A 1 2330 ? 249.209 127.228 249.205 1.00 197.85 2328 SER A O 1
ATOM 6660 N N . PHE A 1 2331 ? 248.029 128.509 250.630 1.00 197.38 2329 PHE A N 1
ATOM 6661 C CA . PHE A 1 2331 ? 249.216 128.864 251.399 1.00 197.38 2329 PHE A CA 1
ATOM 6662 C C . PHE A 1 2331 ? 249.817 127.652 252.096 1.00 197.38 2329 PHE A C 1
ATOM 6663 O O . PHE A 1 2331 ? 251.042 127.561 252.227 1.00 197.38 2329 PHE A O 1
ATOM 6665 N N . THR A 1 2332 ? 248.982 126.711 252.540 1.00 195.93 2330 THR A N 1
ATOM 6666 C CA . THR A 1 2332 ? 249.500 125.503 253.173 1.00 195.93 2330 THR A CA 1
ATOM 6667 C C . THR A 1 2332 ? 250.308 124.675 252.182 1.00 195.93 2330 THR A C 1
ATOM 6668 O O . THR A 1 2332 ? 251.417 124.221 252.491 1.00 195.93 2330 THR A O 1
ATOM 6670 N N . PHE A 1 2333 ? 249.763 124.468 250.982 1.00 195.47 2331 PHE A N 1
ATOM 6671 C CA . PHE A 1 2333 ? 250.495 123.739 249.954 1.00 195.47 2331 PHE A CA 1
ATOM 6672 C C . PHE A 1 2333 ? 251.767 124.476 249.563 1.00 195.47 2331 PHE A C 1
ATOM 6673 O O . PHE A 1 2333 ? 252.802 123.851 249.311 1.00 195.47 2331 PHE A O 1
ATOM 6675 N N . LEU A 1 2334 ? 251.713 125.809 249.527 1.00 195.12 2332 LEU A N 1
ATOM 6676 C CA . LEU A 1 2334 ? 252.899 126.588 249.183 1.00 195.12 2332 LEU A CA 1
ATOM 6677 C C . LEU A 1 2334 ? 253.992 126.411 250.228 1.00 195.12 2332 LEU A C 1
ATOM 6678 O O . LEU A 1 2334 ? 255.162 126.203 249.889 1.00 195.12 2332 LEU A O 1
ATOM 6680 N N . ASN A 1 2335 ? 253.626 126.480 251.509 1.00 194.88 2333 ASN A N 1
ATOM 6681 C CA . ASN A 1 2335 ? 254.614 126.313 252.571 1.00 194.88 2333 ASN A CA 1
ATOM 6682 C C . ASN A 1 2335 ? 255.168 124.894 252.591 1.00 194.88 2333 ASN A C 1
ATOM 6683 O O . ASN A 1 2335 ? 256.368 124.693 252.818 1.00 194.88 2333 ASN A O 1
ATOM 6685 N N . ASP A 1 2336 ? 254.313 123.896 252.353 1.00 193.24 2334 ASP A N 1
ATOM 6686 C CA . ASP A 1 2336 ? 254.786 122.517 252.313 1.00 193.24 2334 ASP A CA 1
ATOM 6687 C C . ASP A 1 2336 ? 255.751 122.301 251.155 1.00 193.24 2334 ASP A C 1
ATOM 6688 O O . ASP A 1 2336 ? 256.796 121.658 251.319 1.00 193.24 2334 ASP A O 1
ATOM 6690 N N . ALA A 1 2337 ? 255.423 122.839 249.977 1.00 191.80 2335 ALA A N 1
ATOM 6691 C CA . ALA A 1 2337 ? 256.322 122.727 248.836 1.00 191.80 2335 ALA A CA 1
ATOM 6692 C C . ALA A 1 2337 ? 257.623 123.477 249.079 1.00 191.80 2335 ALA A C 1
ATOM 6693 O O . ALA A 1 2337 ? 258.685 123.024 248.646 1.00 191.80 2335 ALA A O 1
ATOM 6695 N N . CYS A 1 2338 ? 257.566 124.612 249.781 1.00 190.64 2336 CYS A N 1
ATOM 6696 C CA . CYS A 1 2338 ? 258.784 125.353 250.089 1.00 190.64 2336 CYS A CA 1
ATOM 6697 C C . CYS A 1 2338 ? 259.678 124.575 251.047 1.00 190.64 2336 CYS A C 1
ATOM 6698 O O . CYS A 1 2338 ? 260.899 124.526 250.863 1.00 190.64 2336 CYS A O 1
ATOM 6700 N N . GLN A 1 2339 ? 259.091 123.958 252.073 1.00 188.63 2337 GLN A N 1
ATOM 6701 C CA . GLN A 1 2339 ? 259.885 123.144 252.988 1.00 188.63 2337 GLN A CA 1
ATOM 6702 C C . GLN A 1 2339 ? 260.478 121.933 252.276 1.00 188.63 2337 GLN A C 1
ATOM 6703 O O . GLN A 1 2339 ? 261.647 121.585 252.494 1.00 188.63 2337 GLN A O 1
ATOM 6705 N N . GLY A 1 2340 ? 259.686 121.277 251.425 1.00 188.13 2338 GLY A N 1
ATOM 6706 C CA . GLY A 1 2340 ? 260.208 120.153 250.666 1.00 188.13 2338 GLY A CA 1
ATOM 6707 C C . GLY A 1 2340 ? 261.321 120.561 249.722 1.00 188.13 2338 GLY A C 1
ATOM 6708 O O . GLY A 1 2340 ? 262.312 119.845 249.568 1.00 188.13 2338 GLY A O 1
ATOM 6709 N N . LEU A 1 2341 ? 261.181 121.727 249.091 1.00 186.29 2339 LEU A N 1
ATOM 6710 C CA . LEU A 1 2341 ? 262.232 122.229 248.217 1.00 186.29 2339 LEU A CA 1
ATOM 6711 C C . LEU A 1 2341 ? 263.473 122.615 249.005 1.00 186.29 2339 LEU A C 1
ATOM 6712 O O . LEU A 1 2341 ? 264.586 122.464 248.504 1.00 186.29 2339 LEU A O 1
ATOM 6714 N N . GLU A 1 2342 ? 263.309 123.096 250.239 1.00 187.14 2340 GLU A N 1
ATOM 6715 C CA . GLU A 1 2342 ? 264.473 123.405 251.065 1.00 187.14 2340 GLU A CA 1
ATOM 6716 C C . GLU A 1 2342 ? 265.215 122.136 251.460 1.00 187.14 2340 GLU A C 1
ATOM 6717 O O . GLU A 1 2342 ? 266.452 122.089 251.418 1.00 187.14 2340 GLU A O 1
ATOM 6719 N N . GLN A 1 2343 ? 264.476 121.096 251.849 1.00 186.44 2341 GLN A N 1
ATOM 6720 C CA . GLN A 1 2343 ? 265.109 119.813 252.132 1.00 186.44 2341 GLN A CA 1
ATOM 6721 C C . GLN A 1 2343 ? 265.806 119.264 250.892 1.00 186.44 2341 GLN A C 1
ATOM 6722 O O . GLN A 1 2343 ? 266.948 118.789 250.967 1.00 186.44 2341 GLN A O 1
ATOM 6724 N N . ALA A 1 2344 ? 265.137 119.331 249.739 1.00 186.54 2342 ALA A N 1
ATOM 6725 C CA . ALA A 1 2344 ? 265.735 118.849 248.502 1.00 186.54 2342 ALA A CA 1
ATOM 6726 C C . ALA A 1 2344 ? 266.950 119.675 248.112 1.00 186.54 2342 ALA A C 1
ATOM 6727 O O . ALA A 1 2344 ? 267.891 119.146 247.518 1.00 186.54 2342 ALA A O 1
ATOM 6729 N N . ARG A 1 2345 ? 266.959 120.964 248.452 1.00 186.61 2343 ARG A N 1
ATOM 6730 C CA . ARG A 1 2345 ? 268.109 121.803 248.145 1.00 186.61 2343 ARG A CA 1
ATOM 6731 C C . ARG A 1 2345 ? 269.286 121.460 249.045 1.00 186.61 2343 ARG A C 1
ATOM 6732 O O . ARG A 1 2345 ? 270.433 121.428 248.588 1.00 186.61 2343 ARG A O 1
ATOM 6734 N N . LYS A 1 2346 ? 269.021 121.204 250.327 1.00 188.08 2344 LYS A N 1
ATOM 6735 C CA . LYS A 1 2346 ? 270.080 120.720 251.205 1.00 188.08 2344 LYS A CA 1
ATOM 6736 C C . LYS A 1 2346 ? 270.651 119.405 250.689 1.00 188.08 2344 LYS A C 1
ATOM 6737 O O . LYS A 1 2346 ? 271.875 119.212 250.666 1.00 188.08 2344 LYS A O 1
ATOM 6739 N N . VAL A 1 2347 ? 269.777 118.498 250.247 1.00 190.00 2345 VAL A N 1
ATOM 6740 C CA . VAL A 1 2347 ? 270.235 117.211 249.734 1.00 190.00 2345 VAL A CA 1
ATOM 6741 C C . VAL A 1 2347 ? 271.043 117.397 248.455 1.00 190.00 2345 VAL A C 1
ATOM 6742 O O . VAL A 1 2347 ? 272.073 116.747 248.256 1.00 190.00 2345 VAL A O 1
ATOM 6744 N N . LEU A 1 2348 ? 270.589 118.283 247.570 1.00 192.37 2346 LEU A N 1
ATOM 6745 C CA . LEU A 1 2348 ? 271.302 118.517 246.322 1.00 192.37 2346 LEU A CA 1
ATOM 6746 C C . LEU A 1 2348 ? 272.659 119.154 246.577 1.00 192.37 2346 LEU A C 1
ATOM 6747 O O . LEU A 1 2348 ? 273.634 118.844 245.888 1.00 192.37 2346 LEU A O 1
ATOM 6749 N N . ALA A 1 2349 ? 272.743 120.044 247.567 1.00 195.20 2347 ALA A N 1
ATOM 6750 C CA . ALA A 1 2349 ? 274.029 120.637 247.917 1.00 195.20 2347 ALA A CA 1
ATOM 6751 C C . ALA A 1 2349 ? 274.977 119.589 248.482 1.00 195.20 2347 ALA A C 1
ATOM 6752 O O . ALA A 1 2349 ? 276.163 119.564 248.132 1.00 195.20 2347 ALA A O 1
ATOM 6754 N N . TYR A 1 2350 ? 274.472 118.712 249.355 1.00 197.29 2348 TYR A N 1
ATOM 6755 C CA . TYR A 1 2350 ? 275.302 117.626 249.863 1.00 197.29 2348 TYR A CA 1
ATOM 6756 C C . TYR A 1 2350 ? 275.773 116.722 248.731 1.00 197.29 2348 TYR A C 1
ATOM 6757 O O . TYR A 1 2350 ? 276.928 116.279 248.715 1.00 197.29 2348 TYR A O 1
ATOM 6759 N N . ALA A 1 2351 ? 274.894 116.450 247.765 1.00 199.81 2349 ALA A N 1
ATOM 6760 C CA . ALA A 1 2351 ? 275.269 115.600 246.641 1.00 199.81 2349 ALA A CA 1
ATOM 6761 C C . ALA A 1 2351 ? 276.321 116.270 245.769 1.00 199.81 2349 ALA A C 1
ATOM 6762 O O . ALA A 1 2351 ? 277.286 115.622 245.345 1.00 199.81 2349 ALA A O 1
ATOM 6764 N N . CYS A 1 2352 ? 276.153 117.564 245.490 1.00 201.20 2350 CYS A N 1
ATOM 6765 C CA . CYS A 1 2352 ? 277.142 118.287 244.701 1.00 201.20 2350 CYS A CA 1
ATOM 6766 C C . CYS A 1 2352 ? 278.484 118.322 245.414 1.00 201.20 2350 CYS A C 1
ATOM 6767 O O . CYS A 1 2352 ? 279.538 118.223 244.775 1.00 201.20 2350 CYS A O 1
ATOM 6769 N N . VAL A 1 2353 ? 278.465 118.464 246.742 1.00 201.96 2351 VAL A N 1
ATOM 6770 C CA . VAL A 1 2353 ? 279.692 118.327 247.519 1.00 201.96 2351 VAL A CA 1
ATOM 6771 C C . VAL A 1 2353 ? 280.285 116.940 247.319 1.00 201.96 2351 VAL A C 1
ATOM 6772 O O . VAL A 1 2353 ? 281.507 116.776 247.215 1.00 201.96 2351 VAL A O 1
ATOM 6774 N N . TYR A 1 2354 ? 279.427 115.919 247.257 1.00 203.37 2352 TYR A N 1
ATOM 6775 C CA . TYR A 1 2354 ? 279.893 114.579 246.924 1.00 203.37 2352 TYR A CA 1
ATOM 6776 C C . TYR A 1 2354 ? 280.157 114.424 245.432 1.00 203.37 2352 TYR A C 1
ATOM 6777 O O . TYR A 1 2354 ? 281.003 113.616 245.037 1.00 203.37 2352 TYR A O 1
ATOM 6779 N N . SER A 1 2355 ? 279.448 115.183 244.593 1.00 202.94 2353 SER A N 1
ATOM 6780 C CA . SER A 1 2355 ? 279.649 115.102 243.151 1.00 202.94 2353 SER A CA 1
ATOM 6781 C C . SER A 1 2355 ? 280.884 115.861 242.687 1.00 202.94 2353 SER A C 1
ATOM 6782 O O . SER A 1 2355 ? 281.341 115.641 241.560 1.00 202.94 2353 SER A O 1
ATOM 6784 N N . PHE A 1 2356 ? 281.430 116.747 243.523 1.00 205.59 2354 PHE A N 1
ATOM 6785 C CA . PHE A 1 2356 ? 282.618 117.496 243.132 1.00 205.59 2354 PHE A CA 1
ATOM 6786 C C . PHE A 1 2356 ? 283.829 116.587 242.975 1.00 205.59 2354 PHE A C 1
ATOM 6787 O O . PHE A 1 2356 ? 284.734 116.892 242.190 1.00 205.59 2354 PHE A O 1
ATOM 6789 N N . TYR A 1 2357 ? 283.866 115.476 243.702 1.00 203.59 2355 TYR A N 1
ATOM 6790 C CA . TYR A 1 2357 ? 284.981 114.541 243.618 1.00 203.59 2355 TYR A CA 1
ATOM 6791 C C . TYR A 1 2357 ? 284.537 113.131 243.988 1.00 203.59 2355 TYR A C 1
ATOM 6792 O O . TYR A 1 2357 ? 283.855 112.929 244.993 1.00 203.59 2355 TYR A O 1
ATOM 6794 N N . TYR A 1 2363 ? 275.865 100.923 234.874 1.00 198.43 2361 TYR A N 1
ATOM 6795 C CA . TYR A 1 2363 ? 274.789 101.862 234.579 1.00 198.43 2361 TYR A CA 1
ATOM 6796 C C . TYR A 1 2363 ? 275.144 103.262 235.066 1.00 198.43 2361 TYR A C 1
ATOM 6797 O O . TYR A 1 2363 ? 274.286 103.993 235.566 1.00 198.43 2361 TYR A O 1
ATOM 6799 N N . MET A 1 2364 ? 276.420 103.626 234.918 1.00 200.82 2362 MET A N 1
ATOM 6800 C CA . MET A 1 2364 ? 276.869 104.942 235.360 1.00 200.82 2362 MET A CA 1
ATOM 6801 C C . MET A 1 2364 ? 276.171 106.051 234.583 1.00 200.82 2362 MET A C 1
ATOM 6802 O O . MET A 1 2364 ? 275.731 107.047 235.168 1.00 200.82 2362 MET A O 1
ATOM 6804 N N . ASP A 1 2365 ? 276.053 105.892 233.262 1.00 202.56 2363 ASP A N 1
ATOM 6805 C CA . ASP A 1 2365 ? 275.379 106.902 232.455 1.00 202.56 2363 ASP A CA 1
ATOM 6806 C C . ASP A 1 2365 ? 273.903 107.003 232.816 1.00 202.56 2363 ASP A C 1
ATOM 6807 O O . ASP A 1 2365 ? 273.341 108.103 232.858 1.00 202.56 2363 ASP A O 1
ATOM 6809 N N . VAL A 1 2366 ? 273.260 105.865 233.085 1.00 201.04 2364 VAL A N 1
ATOM 6810 C CA . VAL A 1 2366 ? 271.852 105.882 233.468 1.00 201.04 2364 VAL A CA 1
ATOM 6811 C C . VAL A 1 2366 ? 271.673 106.599 234.797 1.00 201.04 2364 VAL A C 1
ATOM 6812 O O . VAL A 1 2366 ? 270.752 107.407 234.966 1.00 201.04 2364 VAL A O 1
ATOM 6814 N N . VAL A 1 2367 ? 272.553 106.321 235.762 1.00 200.94 2365 VAL A N 1
ATOM 6815 C CA . VAL A 1 2367 ? 272.464 106.983 237.060 1.00 200.94 2365 VAL A CA 1
ATOM 6816 C C . VAL A 1 2367 ? 272.702 108.479 236.909 1.00 200.94 2365 VAL A C 1
ATOM 6817 O O . VAL A 1 2367 ? 272.041 109.298 237.559 1.00 200.94 2365 VAL A O 1
ATOM 6819 N N . GLU A 1 2368 ? 273.644 108.859 236.043 1.00 200.22 2366 GLU A N 1
ATOM 6820 C CA . GLU A 1 2368 ? 273.912 110.274 235.818 1.00 200.22 2366 GLU A CA 1
ATOM 6821 C C . GLU A 1 2368 ? 272.709 110.967 235.196 1.00 200.22 2366 GLU A C 1
ATOM 6822 O O . GLU A 1 2368 ? 272.342 112.076 235.601 1.00 200.22 2366 GLU A O 1
ATOM 6824 N N . GLN A 1 2369 ? 272.082 110.327 234.207 1.00 202.08 2367 GLN A N 1
ATOM 6825 C CA . GLN A 1 2369 ? 270.894 110.904 233.591 1.00 202.08 2367 GLN A CA 1
ATOM 6826 C C . GLN A 1 2369 ? 269.762 111.026 234.600 1.00 202.08 2367 GLN A C 1
ATOM 6827 O O . GLN A 1 2369 ? 269.033 112.024 234.608 1.00 202.08 2367 GLN A O 1
ATOM 6829 N N . GLN A 1 2370 ? 269.608 110.024 235.467 1.00 199.60 2368 GLN A N 1
ATOM 6830 C CA . GLN A 1 2370 ? 268.570 110.088 236.489 1.00 199.60 2368 GLN A CA 1
ATOM 6831 C C . GLN A 1 2370 ? 268.818 111.240 237.451 1.00 199.60 2368 GLN A C 1
ATOM 6832 O O . GLN A 1 2370 ? 267.894 111.992 237.786 1.00 199.60 2368 GLN A O 1
ATOM 6834 N N . THR A 1 2371 ? 270.063 111.397 237.905 1.00 200.48 2369 THR A N 1
ATOM 6835 C CA . THR A 1 2371 ? 270.383 112.488 238.819 1.00 200.48 2369 THR A CA 1
ATOM 6836 C C . THR A 1 2371 ? 270.161 113.843 238.158 1.00 200.48 2369 THR A C 1
ATOM 6837 O O . THR A 1 2371 ? 269.628 114.767 238.783 1.00 200.48 2369 THR A O 1
ATOM 6839 N N . GLU A 1 2372 ? 270.557 113.977 236.891 1.00 199.16 2370 GLU A N 1
ATOM 6840 C CA . GLU A 1 2372 ? 270.370 115.243 236.191 1.00 199.16 2370 GLU A CA 1
ATOM 6841 C C . GLU A 1 2372 ? 268.891 115.561 236.012 1.00 199.16 2370 GLU A C 1
ATOM 6842 O O . GLU A 1 2372 ? 268.474 116.714 236.176 1.00 199.16 2370 GLU A O 1
ATOM 6844 N N . ASN A 1 2373 ? 268.083 114.553 235.672 1.00 195.79 2371 ASN A N 1
ATOM 6845 C CA . ASN A 1 2373 ? 266.648 114.775 235.541 1.00 195.79 2371 ASN A CA 1
ATOM 6846 C C . ASN A 1 2373 ? 266.034 115.175 236.875 1.00 195.79 2371 ASN A C 1
ATOM 6847 O O . ASN A 1 2373 ? 265.172 116.060 236.931 1.00 195.79 2371 ASN A O 1
ATOM 6849 N N . LEU A 1 2374 ? 266.466 114.534 237.963 1.00 196.99 2372 LEU A N 1
ATOM 6850 C CA . LEU A 1 2374 ? 265.965 114.908 239.280 1.00 196.99 2372 LEU A CA 1
ATOM 6851 C C . LEU A 1 2374 ? 266.345 116.342 239.620 1.00 196.99 2372 LEU A C 1
ATOM 6852 O O . LEU A 1 2374 ? 265.535 117.094 240.175 1.00 196.99 2372 LEU A O 1
ATOM 6854 N N . GLU A 1 2375 ? 267.574 116.741 239.283 1.00 194.81 2373 GLU A N 1
ATOM 6855 C CA . GLU A 1 2375 ? 268.005 118.108 239.554 1.00 194.81 2373 GLU A CA 1
ATOM 6856 C C . GLU A 1 2375 ? 267.193 119.110 238.744 1.00 194.81 2373 GLU A C 1
ATOM 6857 O O . GLU A 1 2375 ? 266.807 120.168 239.255 1.00 194.81 2373 GLU A O 1
ATOM 6859 N N . LEU A 1 2376 ? 266.918 118.790 237.478 1.00 194.08 2374 LEU A N 1
ATOM 6860 C CA . LEU A 1 2376 ? 266.120 119.690 236.651 1.00 194.08 2374 LEU A CA 1
ATOM 6861 C C . LEU A 1 2376 ? 264.695 119.800 237.176 1.00 194.08 2374 LEU A C 1
ATOM 6862 O O . LEU A 1 2376 ? 264.117 120.894 237.204 1.00 194.08 2374 LEU A O 1
ATOM 6864 N N . HIS A 1 2377 ? 264.112 118.676 237.596 1.00 193.45 2375 HIS A N 1
ATOM 6865 C CA . HIS A 1 2377 ? 262.769 118.710 238.162 1.00 193.45 2375 HIS A CA 1
ATOM 6866 C C . HIS A 1 2377 ? 262.739 119.532 239.442 1.00 193.45 2375 HIS A C 1
ATOM 6867 O O . HIS A 1 2377 ? 261.796 120.296 239.676 1.00 193.45 2375 HIS A O 1
ATOM 6869 N N . THR A 1 2378 ? 263.767 119.393 240.282 1.00 191.80 2376 THR A N 1
ATOM 6870 C CA . THR A 1 2378 ? 263.831 120.185 241.504 1.00 191.80 2376 THR A CA 1
ATOM 6871 C C . THR A 1 2378 ? 263.968 121.668 241.189 1.00 191.80 2376 THR A C 1
ATOM 6872 O O . THR A 1 2378 ? 263.363 122.511 241.858 1.00 191.80 2376 THR A O 1
ATOM 6874 N N . ASN A 1 2379 ? 264.761 122.005 240.171 1.00 191.93 2377 ASN A N 1
ATOM 6875 C CA . ASN A 1 2379 ? 264.901 123.403 239.782 1.00 191.93 2377 ASN A CA 1
ATOM 6876 C C . ASN A 1 2379 ? 263.574 123.969 239.300 1.00 191.93 2377 ASN A C 1
ATOM 6877 O O . ASN A 1 2379 ? 263.193 125.086 239.671 1.00 191.93 2377 ASN A O 1
ATOM 6879 N N . ALA A 1 2380 ? 262.854 123.209 238.474 1.00 192.48 2378 ALA A N 1
ATOM 6880 C CA . ALA A 1 2380 ? 261.551 123.665 238.002 1.00 192.48 2378 ALA A CA 1
ATOM 6881 C C . ALA A 1 2380 ? 260.573 123.827 239.158 1.00 192.48 2378 ALA A C 1
ATOM 6882 O O . ALA A 1 2380 ? 259.807 124.797 239.204 1.00 192.48 2378 ALA A O 1
ATOM 6884 N N . LEU A 1 2381 ? 260.591 122.889 240.108 1.00 192.04 2379 LEU A N 1
ATOM 6885 C CA . LEU A 1 2381 ? 259.691 122.977 241.253 1.00 192.04 2379 LEU A CA 1
ATOM 6886 C C . LEU A 1 2381 ? 260.016 124.188 242.117 1.00 192.04 2379 LEU A C 1
ATOM 6887 O O . LEU A 1 2381 ? 259.109 124.873 242.599 1.00 192.04 2379 LEU A O 1
ATOM 6889 N N . GLN A 1 2382 ? 261.304 124.466 242.324 1.00 190.18 2380 GLN A N 1
ATOM 6890 C CA . GLN A 1 2382 ? 261.687 125.642 243.094 1.00 190.18 2380 GLN A CA 1
ATOM 6891 C C . GLN A 1 2382 ? 261.284 126.920 242.374 1.00 190.18 2380 GLN A C 1
ATOM 6892 O O . GLN A 1 2382 ? 260.849 127.886 243.009 1.00 190.18 2380 GLN A O 1
ATOM 6894 N N . ILE A 1 2383 ? 261.418 126.942 241.047 1.00 189.15 2381 ILE A N 1
ATOM 6895 C CA . ILE A 1 2383 ? 260.999 128.112 240.284 1.00 189.15 2381 ILE A CA 1
ATOM 6896 C C . ILE A 1 2383 ? 259.500 128.324 240.428 1.00 189.15 2381 ILE A C 1
ATOM 6897 O O . ILE A 1 2383 ? 259.029 129.454 240.601 1.00 189.15 2381 ILE A O 1
ATOM 6899 N N . LEU A 1 2384 ? 258.729 127.238 240.366 1.00 189.94 2382 LEU A N 1
ATOM 6900 C CA . LEU A 1 2384 ? 257.285 127.354 240.532 1.00 189.94 2382 LEU A CA 1
ATOM 6901 C C . LEU A 1 2384 ? 256.932 127.829 241.936 1.00 189.94 2382 LEU A C 1
ATOM 6902 O O . LEU A 1 2384 ? 256.039 128.665 242.113 1.00 189.94 2382 LEU A O 1
ATOM 6904 N N . LEU A 1 2385 ? 257.629 127.308 242.947 1.00 190.19 2383 LEU A N 1
ATOM 6905 C CA . LEU A 1 2385 ? 257.378 127.730 244.318 1.00 190.19 2383 LEU A CA 1
ATOM 6906 C C . LEU A 1 2385 ? 257.693 129.206 244.501 1.00 190.19 2383 LEU A C 1
ATOM 6907 O O . LEU A 1 2385 ? 256.975 129.920 245.209 1.00 190.19 2383 LEU A O 1
ATOM 6909 N N . GLU A 1 2386 ? 258.766 129.681 243.869 1.00 190.95 2384 GLU A N 1
ATOM 6910 C CA . GLU A 1 2386 ? 259.105 131.095 243.954 1.00 190.95 2384 GLU A CA 1
ATOM 6911 C C . GLU A 1 2386 ? 258.063 131.950 243.244 1.00 190.95 2384 GLU A C 1
ATOM 6912 O O . GLU A 1 2386 ? 257.680 133.015 243.742 1.00 190.95 2384 GLU A O 1
ATOM 6914 N N . GLU A 1 2387 ? 257.592 131.497 242.082 1.00 190.55 2385 GLU A N 1
ATOM 6915 C CA . GLU A 1 2387 ? 256.560 132.241 241.371 1.00 190.55 2385 GLU A CA 1
ATOM 6916 C C . GLU A 1 2387 ? 255.258 132.281 242.157 1.00 190.55 2385 GLU A C 1
ATOM 6917 O O . GLU A 1 2387 ? 254.502 133.254 242.054 1.00 190.55 2385 GLU A O 1
ATOM 6919 N N . THR A 1 2388 ? 254.983 131.241 242.949 1.00 192.62 2386 THR A N 1
ATOM 6920 C CA . THR A 1 2388 ? 253.737 131.195 243.707 1.00 192.62 2386 THR A CA 1
ATOM 6921 C C . THR A 1 2388 ? 253.683 132.280 244.775 1.00 192.62 2386 THR A C 1
ATOM 6922 O O . THR A 1 2388 ? 252.592 132.732 245.141 1.00 192.62 2386 THR A O 1
ATOM 6924 N N . LEU A 1 2389 ? 254.833 132.708 245.283 1.00 190.67 2387 LEU A N 1
ATOM 6925 C CA . LEU A 1 2389 ? 254.867 133.739 246.310 1.00 190.67 2387 LEU A CA 1
ATOM 6926 C C . LEU A 1 2389 ? 254.624 135.116 245.703 1.00 190.67 2387 LEU A C 1
ATOM 6927 O O . LEU A 1 2389 ? 254.296 135.235 244.523 1.00 190.67 2387 LEU A O 1
ATOM 6929 N N . ASP A 1 2405 ? 242.025 117.117 248.310 1.00 198.07 2403 ASP A N 1
ATOM 6930 C CA . ASP A 1 2405 ? 242.650 118.170 247.522 1.00 198.07 2403 ASP A CA 1
ATOM 6931 C C . ASP A 1 2405 ? 244.086 117.804 247.172 1.00 198.07 2403 ASP A C 1
ATOM 6932 O O . ASP A 1 2405 ? 244.461 116.632 247.192 1.00 198.07 2403 ASP A O 1
ATOM 6934 N N . CYS A 1 2406 ? 244.889 118.818 246.855 1.00 199.28 2404 CYS A N 1
ATOM 6935 C CA . CYS A 1 2406 ? 246.279 118.610 246.472 1.00 199.28 2404 CYS A CA 1
ATOM 6936 C C . CYS A 1 2406 ? 247.189 118.327 247.659 1.00 199.28 2404 CYS A C 1
ATOM 6937 O O . CYS A 1 2406 ? 248.406 118.215 247.472 1.00 199.28 2404 CYS A O 1
ATOM 6939 N N . LEU A 1 2407 ? 246.637 118.215 248.870 1.00 200.36 2405 LEU A N 1
ATOM 6940 C CA . LEU A 1 2407 ? 247.462 117.907 250.033 1.00 200.36 2405 LEU A CA 1
ATOM 6941 C C . LEU A 1 2407 ? 248.114 116.538 249.898 1.00 200.36 2405 LEU A C 1
ATOM 6942 O O . LEU A 1 2407 ? 249.288 116.362 250.246 1.00 200.36 2405 LEU A O 1
ATOM 6944 N N . SER A 1 2408 ? 247.367 115.555 249.388 1.00 201.59 2406 SER A N 1
ATOM 6945 C CA . SER A 1 2408 ? 247.938 114.229 249.177 1.00 201.59 2406 SER A CA 1
ATOM 6946 C C . SER A 1 2408 ? 249.049 114.269 248.137 1.00 201.59 2406 SER A C 1
ATOM 6947 O O . SER A 1 2408 ? 250.083 113.609 248.295 1.00 201.59 2406 SER A O 1
ATOM 6949 N N . THR A 1 2409 ? 248.857 115.044 247.066 1.00 198.47 2407 THR A N 1
ATOM 6950 C CA . THR A 1 2409 ? 249.896 115.170 246.048 1.00 198.47 2407 THR A CA 1
ATOM 6951 C C . THR A 1 2409 ? 251.151 115.816 246.621 1.00 198.47 2407 THR A C 1
ATOM 6952 O O . THR A 1 2409 ? 252.272 115.371 246.341 1.00 198.47 2407 THR A O 1
ATOM 6954 N N . GLY A 1 2410 ? 250.984 116.864 247.429 1.00 197.53 2408 GLY A N 1
ATOM 6955 C CA . GLY A 1 2410 ? 252.138 117.497 248.047 1.00 197.53 2408 GLY A CA 1
ATOM 6956 C C . GLY A 1 2410 ? 252.863 116.575 249.008 1.00 197.53 2408 GLY A C 1
ATOM 6957 O O . GLY A 1 2410 ? 254.096 116.545 249.045 1.00 197.53 2408 GLY A O 1
ATOM 6958 N N . MET A 1 2411 ? 252.107 115.804 249.795 1.00 195.16 2409 MET A N 1
ATOM 6959 C CA . MET A 1 2411 ? 252.728 114.855 250.713 1.00 195.16 2409 MET A CA 1
ATOM 6960 C C . MET A 1 2411 ? 253.484 113.771 249.954 1.00 195.16 2409 MET A C 1
ATOM 6961 O O . MET A 1 2411 ? 254.588 113.379 250.351 1.00 195.16 2409 MET A O 1
ATOM 6963 N N . GLU A 1 2412 ? 252.907 113.280 248.854 1.00 192.89 2410 GLU A N 1
ATOM 6964 C CA . GLU A 1 2412 ? 253.591 112.274 248.048 1.00 192.89 2410 GLU A CA 1
ATOM 6965 C C . GLU A 1 2412 ? 254.860 112.840 247.425 1.00 192.89 2410 GLU A C 1
ATOM 6966 O O . GLU A 1 2412 ? 255.891 112.158 247.371 1.00 192.89 2410 GLU A O 1
ATOM 6968 N N . LEU A 1 2413 ? 254.806 114.087 246.950 1.00 189.24 2411 LEU A N 1
ATOM 6969 C CA . LEU A 1 2413 ? 255.998 114.714 246.390 1.00 189.24 2411 LEU A CA 1
ATOM 6970 C C . LEU A 1 2413 ? 257.083 114.877 247.447 1.00 189.24 2411 LEU A C 1
ATOM 6971 O O . LEU A 1 2413 ? 258.263 114.619 247.180 1.00 189.24 2411 LEU A O 1
ATOM 6973 N N . LEU A 1 2414 ? 256.703 115.300 248.655 1.00 186.75 2412 LEU A N 1
ATOM 6974 C CA . LEU A 1 2414 ? 257.681 115.439 249.729 1.00 186.75 2412 LEU A CA 1
ATOM 6975 C C . LEU A 1 2414 ? 258.295 114.094 250.094 1.00 186.75 2412 LEU A C 1
ATOM 6976 O O . LEU A 1 2414 ? 259.511 113.991 250.300 1.00 186.75 2412 LEU A O 1
ATOM 6978 N N . ARG A 1 2415 ? 257.470 113.049 250.177 1.00 184.99 2413 ARG A N 1
ATOM 6979 C CA . ARG A 1 2415 ? 257.987 111.723 250.498 1.00 184.99 2413 ARG A CA 1
ATOM 6980 C C . ARG A 1 2415 ? 258.939 111.226 249.419 1.00 184.99 2413 ARG A C 1
ATOM 6981 O O . ARG A 1 2415 ? 259.992 110.656 249.726 1.00 184.99 2413 ARG A O 1
ATOM 6983 N N . ARG A 1 2416 ? 258.586 111.431 248.148 1.00 181.34 2414 ARG A N 1
ATOM 6984 C CA . ARG A 1 2416 ? 259.462 111.005 247.061 1.00 181.34 2414 ARG A CA 1
ATOM 6985 C C . ARG A 1 2416 ? 260.772 111.780 247.075 1.00 181.34 2414 ARG A C 1
ATOM 6986 O O . ARG A 1 2416 ? 261.839 111.211 246.819 1.00 181.34 2414 ARG A O 1
ATOM 6988 N N . ILE A 1 2417 ? 260.712 113.081 247.370 1.00 179.31 2415 ILE A N 1
ATOM 6989 C CA . ILE A 1 2417 ? 261.930 113.879 247.457 1.00 179.31 2415 ILE A CA 1
ATOM 6990 C C . ILE A 1 2417 ? 262.815 113.372 248.586 1.00 179.31 2415 ILE A C 1
ATOM 6991 O O . ILE A 1 2417 ? 264.034 113.245 248.430 1.00 179.31 2415 ILE A O 1
ATOM 6993 N N . GLN A 1 2418 ? 262.214 113.063 249.738 1.00 175.76 2416 GLN A N 1
ATOM 6994 C CA . GLN A 1 2418 ? 262.991 112.539 250.857 1.00 175.76 2416 GLN A CA 1
ATOM 6995 C C . GLN A 1 2418 ? 263.601 111.184 250.518 1.00 175.76 2416 GLN A C 1
ATOM 6996 O O . GLN A 1 2418 ? 264.741 110.895 250.898 1.00 175.76 2416 GLN A O 1
ATOM 6998 N N . GLU A 1 2419 ? 262.858 110.342 249.799 1.00 173.55 2417 GLU A N 1
ATOM 6999 C CA . GLU A 1 2419 ? 263.380 109.032 249.426 1.00 173.55 2417 GLU A CA 1
ATOM 7000 C C . GLU A 1 2419 ? 264.535 109.162 248.443 1.00 173.55 2417 GLU A C 1
ATOM 7001 O O . GLU A 1 2419 ? 265.550 108.468 248.573 1.00 173.55 2417 GLU A O 1
ATOM 7003 N N . ARG A 1 2420 ? 264.397 110.039 247.448 1.00 168.86 2418 ARG A N 1
ATOM 7004 C CA . ARG A 1 2420 ? 265.494 110.270 246.519 1.00 168.86 2418 ARG A CA 1
ATOM 7005 C C . ARG A 1 2420 ? 266.702 110.839 247.245 1.00 168.86 2418 ARG A C 1
ATOM 7006 O O . ARG A 1 2420 ? 267.846 110.492 246.933 1.00 168.86 2418 ARG A O 1
ATOM 7008 N N . LEU A 1 2421 ? 266.465 111.705 248.230 1.00 167.56 2419 LEU A N 1
ATOM 7009 C CA . LEU A 1 2421 ? 267.565 112.247 249.015 1.00 167.56 2419 LEU A CA 1
ATOM 7010 C C . LEU A 1 2421 ? 268.258 111.151 249.804 1.00 167.56 2419 LEU A C 1
ATOM 7011 O O . LEU A 1 2421 ? 269.488 111.128 249.902 1.00 167.56 2419 LEU A O 1
ATOM 7013 N N . LEU A 1 2422 ? 267.481 110.240 250.386 1.00 168.42 2420 LEU A N 1
ATOM 7014 C CA . LEU A 1 2422 ? 268.075 109.121 251.104 1.00 168.42 2420 LEU A CA 1
ATOM 7015 C C . LEU A 1 2422 ? 268.898 108.256 250.163 1.00 168.42 2420 LEU A C 1
ATOM 7016 O O . LEU A 1 2422 ? 270.001 107.817 250.510 1.00 168.42 2420 LEU A O 1
ATOM 7018 N N . ALA A 1 2423 ? 268.381 108.015 248.958 1.00 166.46 2421 ALA A N 1
ATOM 7019 C CA . ALA A 1 2423 ? 269.121 107.236 247.975 1.00 166.46 2421 ALA A CA 1
ATOM 7020 C C . ALA A 1 2423 ? 270.438 107.909 247.628 1.00 166.46 2421 ALA A C 1
ATOM 7021 O O . ALA A 1 2423 ? 271.482 107.252 247.568 1.00 166.46 2421 ALA A O 1
ATOM 7023 N N . ILE A 1 2424 ? 270.407 109.223 247.407 1.00 169.98 2422 ILE A N 1
ATOM 7024 C CA . ILE A 1 2424 ? 271.617 109.943 247.026 1.00 169.98 2422 ILE A CA 1
ATOM 7025 C C . ILE A 1 2424 ? 272.615 109.959 248.176 1.00 169.98 2422 ILE A C 1
ATOM 7026 O O . ILE A 1 2424 ? 273.822 109.796 247.969 1.00 169.98 2422 ILE A O 1
ATOM 7028 N N . LEU A 1 2425 ? 272.133 110.156 249.403 1.00 166.36 2423 LEU A N 1
ATOM 7029 C CA . LEU A 1 2425 ? 273.023 110.146 250.556 1.00 166.36 2423 LEU A CA 1
ATOM 7030 C C . LEU A 1 2425 ? 273.677 108.785 250.721 1.00 166.36 2423 LEU A C 1
ATOM 7031 O O . LEU A 1 2425 ? 274.883 108.693 250.978 1.00 166.36 2423 LEU A O 1
ATOM 7033 N N . GLN A 1 2426 ? 272.898 107.715 250.563 1.00 168.83 2424 GLN A N 1
ATOM 7034 C CA . GLN A 1 2426 ? 273.455 106.374 250.678 1.00 168.83 2424 GLN A CA 1
ATOM 7035 C C . GLN A 1 2426 ? 274.470 106.106 249.576 1.00 168.83 2424 GLN A C 1
ATOM 7036 O O . GLN A 1 2426 ? 275.533 105.531 249.830 1.00 168.83 2424 GLN A O 1
ATOM 7038 N N . HIS A 1 2427 ? 274.160 106.515 248.345 1.00 170.28 2425 HIS A N 1
ATOM 7039 C CA . HIS A 1 2427 ? 275.094 106.309 247.246 1.00 170.28 2425 HIS A CA 1
ATOM 7040 C C . HIS A 1 2427 ? 276.383 107.083 247.473 1.00 170.28 2425 HIS A C 1
ATOM 7041 O O . HIS A 1 2427 ? 277.476 106.582 247.184 1.00 170.28 2425 HIS A O 1
ATOM 7043 N N . SER A 1 2428 ? 276.275 108.305 247.997 1.00 173.03 2426 SER A N 1
ATOM 7044 C CA . SER A 1 2428 ? 277.464 109.090 248.296 1.00 173.03 2426 SER A CA 1
ATOM 7045 C C . SER A 1 2428 ? 278.289 108.430 249.387 1.00 173.03 2426 SER A C 1
ATOM 7046 O O . SER A 1 2428 ? 279.517 108.336 249.278 1.00 173.03 2426 SER A O 1
ATOM 7048 N N . ALA A 1 2429 ? 277.630 107.961 250.447 1.00 173.03 2427 ALA A N 1
ATOM 7049 C CA . ALA A 1 2429 ? 278.346 107.277 251.515 1.00 173.03 2427 ALA A CA 1
ATOM 7050 C C . ALA A 1 2429 ? 279.040 106.026 250.995 1.00 173.03 2427 ALA A C 1
ATOM 7051 O O . ALA A 1 2429 ? 280.154 105.700 251.421 1.00 173.03 2427 ALA A O 1
ATOM 7053 N N . GLN A 1 2430 ? 278.399 105.319 250.064 1.00 175.26 2428 GLN A N 1
ATOM 7054 C CA . GLN A 1 2430 ? 278.992 104.106 249.514 1.00 175.26 2428 GLN A CA 1
ATOM 7055 C C . GLN A 1 2430 ? 280.204 104.434 248.653 1.00 175.26 2428 GLN A C 1
ATOM 7056 O O . GLN A 1 2430 ? 281.262 103.807 248.786 1.00 175.26 2428 GLN A O 1
ATOM 7058 N N . ASP A 1 2431 ? 280.068 105.417 247.760 1.00 176.30 2429 ASP A N 1
ATOM 7059 C CA . ASP A 1 2431 ? 281.184 105.789 246.900 1.00 176.30 2429 ASP A CA 1
ATOM 7060 C C . ASP A 1 2431 ? 282.350 106.344 247.706 1.00 176.30 2429 ASP A C 1
ATOM 7061 O O . ASP A 1 2431 ? 283.512 106.151 247.330 1.00 176.30 2429 ASP A O 1
ATOM 7063 N N . PHE A 1 2432 ? 282.065 107.022 248.813 1.00 176.37 2430 PHE A N 1
ATOM 7064 C CA . PHE A 1 2432 ? 283.112 107.577 249.661 1.00 176.37 2430 PHE A CA 1
ATOM 7065 C C . PHE A 1 2432 ? 282.604 107.785 251.084 1.00 176.37 2430 PHE A C 1
ATOM 7066 O O . PHE A 1 2432 ? 281.628 108.501 251.306 1.00 176.37 2430 PHE A O 1
ATOM 7068 N N . ARG B 2 21 ? 327.186 149.651 234.804 1.00 110.46 21 ARG C N 1
ATOM 7069 C CA . ARG B 2 21 ? 326.307 150.672 235.356 1.00 110.46 21 ARG C CA 1
ATOM 7070 C C . ARG B 2 21 ? 325.068 150.852 234.489 1.00 110.46 21 ARG C C 1
ATOM 7071 O O . ARG B 2 21 ? 325.008 150.358 233.365 1.00 110.46 21 ARG C O 1
ATOM 7073 N N . PHE B 2 22 ? 324.084 151.567 235.023 1.00 101.24 22 PHE C N 1
ATOM 7074 C CA . PHE B 2 22 ? 322.825 151.823 234.344 1.00 101.24 22 PHE C CA 1
ATOM 7075 C C . PHE B 2 22 ? 322.628 153.321 234.193 1.00 101.24 22 PHE C C 1
ATOM 7076 O O . PHE B 2 22 ? 323.037 154.097 235.060 1.00 101.24 22 PHE C O 1
ATOM 7084 N N . GLU B 2 23 ? 321.997 153.730 233.096 1.00 89.57 23 GLU C N 1
ATOM 7085 C CA . GLU B 2 23 ? 321.729 155.141 232.843 1.00 89.57 23 GLU C CA 1
ATOM 7086 C C . GLU B 2 23 ? 320.253 155.308 232.515 1.00 89.57 23 GLU C C 1
ATOM 7087 O O . GLU B 2 23 ? 319.785 154.803 231.493 1.00 89.57 23 GLU C O 1
ATOM 7089 N N . VAL B 2 24 ? 319.521 156.010 233.372 1.00 76.79 24 VAL C N 1
ATOM 7090 C CA . VAL B 2 24 ? 318.111 156.259 233.108 1.00 76.79 24 VAL C CA 1
ATOM 7091 C C . VAL B 2 24 ? 317.996 157.279 231.987 1.00 76.79 24 VAL C C 1
ATOM 7092 O O . VAL B 2 24 ? 318.490 158.406 232.104 1.00 76.79 24 VAL C O 1
ATOM 7096 N N . LYS B 2 25 ? 317.344 156.896 230.890 1.00 74.38 25 LYS C N 1
ATOM 7097 C CA . LYS B 2 25 ? 317.180 157.803 229.766 1.00 74.38 25 LYS C CA 1
ATOM 7098 C C . LYS B 2 25 ? 315.780 158.384 229.662 1.00 74.38 25 LYS C C 1
ATOM 7099 O O . LYS B 2 25 ? 315.597 159.387 228.966 1.00 74.38 25 LYS C O 1
ATOM 7101 N N . LYS B 2 26 ? 314.795 157.784 230.323 1.00 64.96 26 LYS C N 1
ATOM 7102 C CA . LYS B 2 26 ? 313.454 158.341 230.390 1.00 64.96 26 LYS C CA 1
ATOM 7103 C C . LYS B 2 26 ? 312.747 157.723 231.581 1.00 64.96 26 LYS C C 1
ATOM 7104 O O . LYS B 2 26 ? 313.085 156.623 232.018 1.00 64.96 26 LYS C O 1
ATOM 7106 N N . TRP B 2 27 ? 311.767 158.445 232.112 1.00 59.57 27 TRP C N 1
ATOM 7107 C CA . TRP B 2 27 ? 310.986 157.932 233.224 1.00 59.57 27 TRP C CA 1
ATOM 7108 C C . TRP B 2 27 ? 309.609 158.567 233.198 1.00 59.57 27 TRP C C 1
ATOM 7109 O O . TRP B 2 27 ? 309.444 159.712 232.772 1.00 59.57 27 TRP C O 1
ATOM 7120 N N . ASN B 2 28 ? 308.623 157.807 233.658 1.00 56.58 28 ASN C N 1
ATOM 7121 C CA . ASN B 2 28 ? 307.225 158.206 233.597 1.00 56.58 28 ASN C CA 1
ATOM 7122 C C . ASN B 2 28 ? 306.613 157.993 234.974 1.00 56.58 28 ASN C C 1
ATOM 7123 O O . ASN B 2 28 ? 306.175 156.889 235.300 1.00 56.58 28 ASN C O 1
ATOM 7128 N N . ALA B 2 29 ? 306.571 159.046 235.771 1.00 55.30 29 ALA C N 1
ATOM 7129 C CA . ALA B 2 29 ? 306.071 158.948 237.131 1.00 55.30 29 ALA C CA 1
ATOM 7130 C C . ALA B 2 29 ? 304.563 159.106 237.153 1.00 5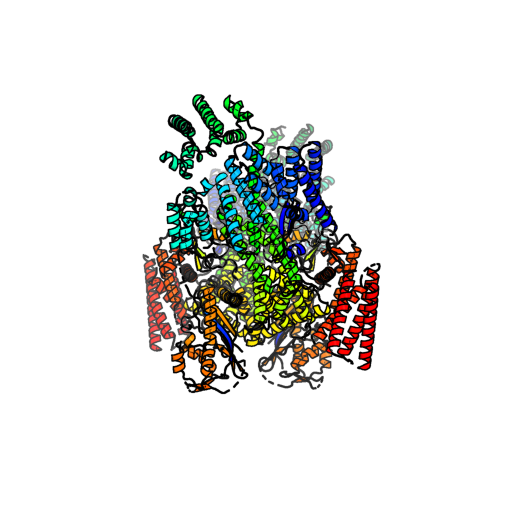5.30 29 ALA C C 1
ATOM 7131 O O . ALA B 2 29 ? 303.977 159.782 236.307 1.00 55.30 29 ALA C O 1
ATOM 7133 N N . VAL B 2 30 ? 303.937 158.477 238.139 1.00 46.76 30 VAL C N 1
ATOM 7134 C CA . VAL B 2 30 ? 302.488 158.445 238.254 1.00 46.76 30 VAL C CA 1
ATOM 7135 C C . VAL B 2 30 ? 302.092 158.955 239.625 1.00 46.76 30 VAL C C 1
ATOM 7136 O O . VAL B 2 30 ? 302.706 158.587 240.632 1.00 46.76 30 VAL C O 1
ATOM 7140 N N . ALA B 2 31 ? 301.059 159.794 239.674 1.00 44.00 31 ALA C N 1
ATOM 7141 C CA . ALA B 2 31 ? 300.622 160.373 240.931 1.00 44.00 31 ALA C CA 1
ATOM 7142 C C . ALA B 2 31 ? 299.115 160.527 240.954 1.00 44.00 31 ALA C C 1
ATOM 7143 O O . ALA B 2 31 ? 298.529 161.094 240.030 1.00 44.00 31 ALA C O 1
ATOM 7145 N N . LEU B 2 32 ? 298.494 160.025 242.009 1.00 46.68 32 LEU C N 1
ATOM 7146 C CA . LEU B 2 32 ? 297.079 160.235 242.235 1.00 46.68 32 LEU C CA 1
ATOM 7147 C C . LEU B 2 32 ? 296.854 161.585 242.884 1.00 46.68 32 LEU C C 1
ATOM 7148 O O . LEU B 2 32 ? 297.685 162.064 243.658 1.00 46.68 32 LEU C O 1
ATOM 7153 N N . TRP B 2 33 ? 295.720 162.202 242.582 1.00 50.27 33 TRP C N 1
ATOM 7154 C CA . TRP B 2 33 ? 295.316 163.410 243.280 1.00 50.27 33 TRP C CA 1
ATOM 7155 C C . TRP B 2 33 ? 294.204 163.062 244.248 1.00 50.27 33 TRP C C 1
ATOM 7156 O O . TRP B 2 33 ? 293.206 162.453 243.862 1.00 50.27 33 TRP C O 1
ATOM 7167 N N . ALA B 2 34 ? 294.394 163.418 245.505 1.00 58.54 34 ALA C N 1
ATOM 7168 C CA . ALA B 2 34 ? 293.441 163.112 246.553 1.00 58.54 34 ALA C CA 1
ATOM 7169 C C . ALA B 2 34 ? 293.119 164.383 247.317 1.00 58.54 34 ALA C C 1
ATOM 7170 O O . ALA B 2 34 ? 293.972 165.259 247.478 1.00 58.54 34 ALA C O 1
ATOM 7172 N N . TRP B 2 35 ? 291.882 164.478 247.784 1.00 67.21 35 TRP C N 1
ATOM 7173 C CA . TRP B 2 35 ? 291.440 165.655 248.512 1.00 67.21 35 TRP C CA 1
ATOM 7174 C C . TRP B 2 35 ? 292.233 165.846 249.797 1.00 67.21 35 TRP C C 1
ATOM 7175 O O . TRP B 2 35 ? 292.065 165.093 250.755 1.00 67.21 35 TRP C O 1
ATOM 7186 N N . ASP B 2 40 ? 277.381 167.709 251.591 1.00 212.21 40 ASP C N 1
ATOM 7187 C CA . ASP B 2 40 ? 277.023 167.198 250.275 1.00 212.21 40 ASP C CA 1
ATOM 7188 C C . ASP B 2 40 ? 275.528 167.341 250.046 1.00 212.21 40 ASP C C 1
ATOM 7189 O O . ASP B 2 40 ? 274.851 166.380 249.695 1.00 212.21 40 ASP C O 1
ATOM 7191 N N . ASN B 2 41 ? 275.019 168.549 250.240 1.00 218.04 41 ASN C N 1
ATOM 7192 C CA . ASN B 2 41 ? 273.633 168.859 249.934 1.00 218.04 41 ASN C CA 1
ATOM 7193 C C . ASN B 2 41 ? 273.549 169.346 248.487 1.00 218.04 41 ASN C C 1
ATOM 7194 O O . ASN B 2 41 ? 274.526 169.277 247.738 1.00 218.04 41 ASN C O 1
ATOM 7196 N N . CYS B 2 42 ? 272.394 169.871 248.076 1.00 224.45 42 CYS C N 1
ATOM 7197 C CA . CYS B 2 42 ? 272.218 170.326 246.694 1.00 224.45 42 CYS C CA 1
ATOM 7198 C C . CYS B 2 42 ? 272.985 171.631 246.550 1.00 224.45 42 CYS C C 1
ATOM 7199 O O . CYS B 2 42 ? 272.431 172.730 246.606 1.00 224.45 42 CYS C O 1
ATOM 7202 N N . ALA B 2 43 ? 274.294 171.479 246.333 1.00 228.81 43 ALA C N 1
ATOM 7203 C CA . ALA B 2 43 ? 275.232 172.593 246.421 1.00 228.81 43 ALA C CA 1
ATOM 7204 C C . ALA B 2 43 ? 274.767 173.809 245.638 1.00 228.81 43 ALA C C 1
ATOM 7205 O O . ALA B 2 43 ? 275.019 174.949 246.045 1.00 228.81 43 ALA C O 1
ATOM 7207 N N . ILE B 2 44 ? 274.116 173.593 244.496 1.00 232.94 44 ILE C N 1
ATOM 7208 C CA . ILE B 2 44 ? 273.778 174.717 243.631 1.00 232.94 44 ILE C CA 1
ATOM 7209 C C . ILE B 2 44 ? 272.771 175.648 244.305 1.00 232.94 44 ILE C C 1
ATOM 7210 O O . ILE B 2 44 ? 272.895 176.876 244.219 1.00 232.94 44 ILE C O 1
ATOM 7215 N N . CYS B 2 45 ? 271.758 175.099 244.977 1.00 234.72 45 CYS C N 1
ATOM 7216 C CA . CYS B 2 45 ? 270.858 175.941 245.752 1.00 234.72 45 CYS C CA 1
ATOM 7217 C C . CYS B 2 45 ? 271.044 175.786 247.252 1.00 234.72 45 CYS C C 1
ATOM 7218 O O . CYS B 2 45 ? 270.326 176.435 248.016 1.00 234.72 45 CYS C O 1
ATOM 7221 N N . ARG B 2 46 ? 271.945 174.913 247.693 1.00 234.55 46 ARG C N 1
ATOM 7222 C CA . ARG B 2 46 ? 272.390 174.788 249.077 1.00 234.55 46 ARG C CA 1
ATOM 7223 C C . ARG B 2 46 ? 271.319 174.289 250.039 1.00 234.55 46 ARG C C 1
ATOM 7224 O O . ARG B 2 46 ? 271.586 174.222 251.245 1.00 234.55 46 ARG C O 1
ATOM 7226 N N . ASN B 2 47 ? 270.125 173.942 249.571 1.00 230.52 47 ASN C N 1
ATOM 7227 C CA . ASN B 2 47 ? 269.169 173.343 250.486 1.00 230.52 47 ASN C CA 1
ATOM 7228 C C . ASN B 2 47 ? 269.611 171.923 250.829 1.00 230.52 47 ASN C C 1
ATOM 7229 O O . ASN B 2 47 ? 270.502 171.353 250.195 1.00 230.52 47 ASN C O 1
ATOM 7231 N N . HIS B 2 48 ? 268.975 171.348 251.845 1.00 226.24 48 HIS C N 1
ATOM 7232 C CA . HIS B 2 48 ? 269.350 170.008 252.277 1.00 226.24 48 HIS C CA 1
ATOM 7233 C C . HIS B 2 48 ? 269.137 169.016 251.142 1.00 226.24 48 HIS C C 1
ATOM 7234 O O . HIS B 2 48 ? 268.229 169.165 250.321 1.00 226.24 48 HIS C O 1
ATOM 7236 N N . ILE B 2 49 ? 269.997 167.995 251.100 1.00 224.12 49 ILE C N 1
ATOM 7237 C CA . ILE B 2 49 ? 270.069 167.123 249.931 1.00 224.12 49 ILE C CA 1
ATOM 7238 C C . ILE B 2 49 ? 268.719 166.479 249.654 1.00 224.12 49 ILE C C 1
ATOM 7239 O O . ILE B 2 49 ? 268.275 166.404 248.505 1.00 224.12 49 ILE C O 1
ATOM 7241 N N . MET B 2 50 ? 268.042 166.013 250.698 1.00 226.98 50 MET C N 1
ATOM 7242 C CA . MET B 2 50 ? 266.729 165.405 250.549 1.00 226.98 50 MET C CA 1
ATOM 7243 C C . MET B 2 50 ? 265.595 166.408 250.691 1.00 226.98 50 MET C C 1
ATOM 7244 O O . MET B 2 50 ? 264.434 166.037 250.487 1.00 226.98 50 MET C O 1
ATOM 7246 N N . ASP B 2 51 ? 265.896 167.659 251.024 1.00 226.99 51 ASP C N 1
ATOM 7247 C CA . ASP B 2 51 ? 264.859 168.655 251.258 1.00 226.99 51 ASP C CA 1
ATOM 7248 C C . ASP B 2 51 ? 264.357 169.203 249.925 1.00 226.99 51 ASP C C 1
ATOM 7249 O O . ASP B 2 51 ? 264.670 168.684 248.851 1.00 226.99 51 ASP C O 1
ATOM 7251 N N . LEU B 2 52 ? 263.561 170.266 249.984 1.00 224.47 52 LEU C N 1
ATOM 7252 C CA . LEU B 2 52 ? 262.906 170.802 248.806 1.00 224.47 52 LEU C CA 1
ATOM 7253 C C . LEU B 2 52 ? 263.725 171.933 248.189 1.00 224.47 52 LEU C C 1
ATOM 7254 O O . LEU B 2 52 ? 264.824 172.270 248.632 1.00 224.47 52 LEU C O 1
ATOM 7256 N N . CYS B 2 53 ? 263.165 172.529 247.142 1.00 222.77 53 CYS C N 1
ATOM 7257 C CA . CYS B 2 53 ? 263.860 173.494 246.306 1.00 222.77 53 CYS C CA 1
ATOM 7258 C C . CYS B 2 53 ? 263.588 174.903 246.808 1.00 222.77 53 CYS C C 1
ATOM 7259 O O . CYS B 2 53 ? 262.428 175.279 246.998 1.00 222.77 53 CYS C O 1
ATOM 7262 N N . ILE B 2 54 ? 264.650 175.687 247.007 1.00 223.48 54 ILE C N 1
ATOM 7263 C CA . ILE B 2 54 ? 264.483 176.998 247.629 1.00 223.48 54 ILE C CA 1
ATOM 7264 C C . ILE B 2 54 ? 263.763 177.957 246.686 1.00 223.48 54 ILE C C 1
ATOM 7265 O O . ILE B 2 54 ? 262.937 178.771 247.122 1.00 223.48 54 ILE C O 1
ATOM 7270 N N . GLU B 2 55 ? 264.075 177.888 245.388 1.00 222.99 55 GLU C N 1
ATOM 7271 C CA . GLU B 2 55 ? 263.377 178.705 244.404 1.00 222.99 55 GLU C CA 1
ATOM 7272 C C . GLU B 2 55 ? 261.870 178.551 244.543 1.00 222.99 55 GLU C C 1
ATOM 7273 O O . GLU B 2 55 ? 261.132 179.539 244.600 1.00 222.99 55 GLU C O 1
ATOM 7275 N N . CYS B 2 56 ? 261.399 177.310 244.610 1.00 219.14 56 CYS C N 1
ATOM 7276 C CA . CYS B 2 56 ? 259.996 177.046 244.881 1.00 219.14 56 CYS C CA 1
ATOM 7277 C C . CYS B 2 56 ? 259.671 177.006 246.367 1.00 219.14 56 CYS C C 1
ATOM 7278 O O . CYS B 2 56 ? 258.492 176.959 246.720 1.00 219.14 56 CYS C O 1
ATOM 7281 N N . GLN B 2 57 ? 260.676 177.020 247.247 1.00 218.61 57 GLN C N 1
ATOM 7282 C CA . GLN B 2 57 ? 260.366 177.151 248.665 1.00 218.61 57 GLN C CA 1
ATOM 7283 C C . GLN B 2 57 ? 259.919 178.560 249.003 1.00 218.61 57 GLN C C 1
ATOM 7284 O O . GLN B 2 57 ? 259.228 178.758 250.006 1.00 218.61 57 GLN C O 1
ATOM 7286 N N . ALA B 2 58 ? 260.305 179.541 248.188 1.00 213.83 58 ALA C N 1
ATOM 7287 C CA . ALA B 2 58 ? 259.736 180.875 248.333 1.00 213.83 58 ALA C CA 1
ATOM 7288 C C . ALA B 2 58 ? 258.265 180.876 247.936 1.00 213.83 58 ALA C C 1
ATOM 7289 O O . ALA B 2 58 ? 257.420 181.441 248.638 1.00 213.83 58 ALA C O 1
ATOM 7291 N N . ASN B 2 59 ? 257.942 180.239 246.808 1.00 210.18 59 ASN C N 1
ATOM 7292 C CA . ASN B 2 59 ? 256.556 180.070 246.372 1.00 210.18 59 ASN C CA 1
ATOM 7293 C C . ASN B 2 59 ? 256.039 178.739 246.913 1.00 210.18 59 ASN C C 1
ATOM 7294 O O . ASN B 2 59 ? 255.930 177.739 246.201 1.00 210.18 59 ASN C O 1
ATOM 7296 N N . GLN B 2 60 ? 255.715 178.739 248.204 1.00 204.88 60 GLN C N 1
ATOM 7297 C CA . GLN B 2 60 ? 255.249 177.525 248.860 1.00 204.88 60 GLN C CA 1
ATOM 7298 C C . GLN B 2 60 ? 253.967 177.024 248.209 1.00 204.88 60 GLN C C 1
ATOM 7299 O O . GLN B 2 60 ? 253.023 177.793 247.999 1.00 204.88 60 GLN C O 1
ATOM 7301 N N . ALA B 2 61 ? 253.945 175.733 247.886 1.00 199.93 61 ALA C N 1
ATOM 7302 C CA . ALA B 2 61 ? 252.812 175.094 247.221 1.00 199.93 61 ALA C CA 1
ATOM 7303 C C . ALA B 2 61 ? 252.459 175.803 245.917 1.00 199.93 61 ALA C C 1
ATOM 7304 O O . ALA B 2 61 ? 251.561 176.646 245.882 1.00 199.93 61 ALA C O 1
ATOM 7306 N N . GLU B 2 66 ? 256.900 172.767 245.925 1.00 226.49 66 GLU C N 1
ATOM 7307 C CA . GLU B 2 66 ? 257.529 171.488 246.238 1.00 226.49 66 GLU C CA 1
ATOM 7308 C C . GLU B 2 66 ? 257.225 170.453 245.160 1.00 226.49 66 GLU C C 1
ATOM 7309 O O . GLU B 2 66 ? 256.536 169.463 245.416 1.00 226.49 66 GLU C O 1
ATOM 7311 N N . GLU B 2 67 ? 257.736 170.687 243.950 1.00 226.86 67 GLU C N 1
ATOM 7312 C CA . GLU B 2 67 ? 257.487 169.794 242.826 1.00 226.86 67 GLU C CA 1
ATOM 7313 C C . GLU B 2 67 ? 258.764 169.336 242.128 1.00 226.86 67 GLU C C 1
ATOM 7314 O O . GLU B 2 67 ? 258.677 168.644 241.107 1.00 226.86 67 GLU C O 1
ATOM 7316 N N . CYS B 2 68 ? 259.939 169.688 242.641 1.00 221.55 68 CYS C N 1
ATOM 7317 C CA . CYS B 2 68 ? 261.192 169.325 241.989 1.00 221.55 68 CYS C CA 1
ATOM 7318 C C . CYS B 2 68 ? 261.627 167.941 242.449 1.00 221.55 68 CYS C C 1
ATOM 7319 O O . CYS B 2 68 ? 261.924 167.737 243.631 1.00 221.55 68 CYS C O 1
ATOM 7322 N N . THR B 2 69 ? 261.664 166.997 241.516 1.00 212.01 69 THR C N 1
ATOM 7323 C CA . THR B 2 69 ? 262.304 165.725 241.795 1.00 212.01 69 THR C CA 1
ATOM 7324 C C . THR B 2 69 ? 263.811 165.871 241.644 1.00 212.01 69 THR C C 1
ATOM 7325 O O . THR B 2 69 ? 264.309 166.778 240.973 1.00 212.01 69 THR C O 1
ATOM 7329 N N . VAL B 2 70 ? 264.545 164.985 242.298 1.00 204.42 70 VAL C N 1
ATOM 7330 C CA . VAL B 2 70 ? 265.994 165.023 242.165 1.00 204.42 70 VAL C CA 1
ATOM 7331 C C . VAL B 2 70 ? 266.391 164.442 240.815 1.00 204.42 70 VAL C C 1
ATOM 7332 O O . VAL B 2 70 ? 265.708 163.581 240.248 1.00 204.42 70 VAL C O 1
ATOM 7336 N N . ALA B 2 71 ? 267.492 164.945 240.282 1.00 202.22 71 ALA C N 1
ATOM 7337 C CA . ALA B 2 71 ? 268.066 164.519 239.022 1.00 202.22 71 ALA C CA 1
ATOM 7338 C C . ALA B 2 71 ? 269.473 164.006 239.270 1.00 202.22 71 ALA C C 1
ATOM 7339 O O . ALA B 2 71 ? 270.216 164.553 240.096 1.00 202.22 71 ALA C O 1
ATOM 7341 N N . TRP B 2 72 ? 269.808 162.941 238.557 1.00 188.22 72 TRP C N 1
ATOM 7342 C CA . TRP B 2 72 ? 271.110 162.305 238.603 1.00 188.22 72 TRP C CA 1
ATOM 7343 C C . TRP B 2 72 ? 271.777 162.443 237.244 1.00 188.22 72 TRP C C 1
ATOM 7344 O O . TRP B 2 72 ? 271.106 162.522 236.214 1.00 188.22 72 TRP C O 1
ATOM 7355 N N . GLY B 2 73 ? 273.105 162.480 237.250 1.00 194.01 73 GLY C N 1
ATOM 7356 C CA . GLY B 2 73 ? 273.848 162.584 236.016 1.00 194.01 73 GLY C CA 1
ATOM 7357 C C . GLY B 2 73 ? 275.067 161.688 236.050 1.00 194.01 73 GLY C C 1
ATOM 7358 O O . GLY B 2 73 ? 275.542 161.284 237.112 1.00 194.01 73 GLY C O 1
ATOM 7359 N N . VAL B 2 74 ? 275.568 161.392 234.850 1.00 176.88 74 VAL C N 1
ATOM 7360 C CA . VAL B 2 74 ? 276.656 160.426 234.690 1.00 176.88 74 VAL C CA 1
ATOM 7361 C C . VAL B 2 74 ? 277.819 160.756 235.610 1.00 176.88 74 VAL C C 1
ATOM 7362 O O . VAL B 2 74 ? 278.493 159.863 236.133 1.00 176.88 74 VAL C O 1
ATOM 7366 N N . CYS B 2 75 ? 278.061 162.028 235.838 1.00 205.63 75 CYS C N 1
ATOM 7367 C CA . CYS B 2 75 ? 279.161 162.476 236.683 1.00 205.63 75 CYS C CA 1
ATOM 7368 C C . CYS B 2 75 ? 278.914 162.262 238.145 1.00 205.63 75 CYS C C 1
ATOM 7369 O O . CYS B 2 75 ? 279.726 162.722 238.964 1.00 205.63 75 CYS C O 1
ATOM 7372 N N . ASN B 2 76 ? 277.809 161.595 238.477 1.00 201.39 76 ASN C N 1
ATOM 7373 C CA . ASN B 2 76 ? 277.544 161.121 239.832 1.00 201.39 76 ASN C CA 1
ATOM 7374 C C . ASN B 2 76 ? 277.368 162.274 240.821 1.00 201.39 76 ASN C C 1
ATOM 7375 O O . ASN B 2 76 ? 277.952 162.281 241.903 1.00 201.39 76 ASN C O 1
ATOM 7380 N N . HIS B 2 77 ? 276.565 163.260 240.440 1.00 200.96 77 HIS C N 1
ATOM 7381 C CA . HIS B 2 77 ? 276.051 164.213 241.404 1.00 200.96 77 HIS C CA 1
ATOM 7382 C C . HIS B 2 77 ? 274.531 164.255 241.338 1.00 200.96 77 HIS C C 1
ATOM 7383 O O . HIS B 2 77 ? 273.925 163.993 240.296 1.00 200.96 77 HIS C O 1
ATOM 7390 N N . ALA B 2 78 ? 273.916 164.620 242.460 1.00 207.38 78 ALA C N 1
ATOM 7391 C CA . ALA B 2 78 ? 272.463 164.679 242.589 1.00 207.38 78 ALA C CA 1
ATOM 7392 C C . ALA B 2 78 ? 272.032 166.112 242.847 1.00 207.38 78 ALA C C 1
ATOM 7393 O O . ALA B 2 78 ? 272.428 166.712 243.852 1.00 207.38 78 ALA C O 1
ATOM 7395 N N . PHE B 2 79 ? 271.213 166.654 241.953 1.00 208.92 79 PHE C N 1
ATOM 7396 C CA . PHE B 2 79 ? 270.767 168.037 242.066 1.00 208.92 79 PHE C CA 1
ATOM 7397 C C . PHE B 2 79 ? 269.267 168.124 241.814 1.00 208.92 79 PHE C C 1
ATOM 7398 O O . PHE B 2 79 ? 268.642 167.163 241.382 1.00 208.92 79 PHE C O 1
ATOM 7406 N N . HIS B 2 80 ? 268.665 169.269 242.129 1.00 215.20 80 HIS C N 1
ATOM 7407 C CA . HIS B 2 80 ? 267.236 169.430 241.903 1.00 215.20 80 HIS C CA 1
ATOM 7408 C C . HIS B 2 80 ? 266.918 169.701 240.435 1.00 215.20 80 HIS C C 1
ATOM 7409 O O . HIS B 2 80 ? 267.577 170.513 239.783 1.00 215.20 80 HIS C O 1
ATOM 7416 N N . PHE B 2 81 ? 265.884 169.026 239.923 1.00 211.92 81 PHE C N 1
ATOM 7417 C CA . PHE B 2 81 ? 265.447 169.249 238.547 1.00 211.92 81 PHE C CA 1
ATOM 7418 C C . PHE B 2 81 ? 265.176 170.720 238.262 1.00 211.92 81 PHE C C 1
ATOM 7419 O O . PHE B 2 81 ? 265.398 171.184 237.142 1.00 211.92 81 PHE C O 1
ATOM 7427 N N . HIS B 2 82 ? 264.699 171.467 239.257 1.00 221.06 82 HIS C N 1
ATOM 7428 C CA . HIS B 2 82 ? 264.474 172.898 239.069 1.00 221.06 82 HIS C CA 1
ATOM 7429 C C . HIS B 2 82 ? 265.796 173.629 238.891 1.00 221.06 82 HIS C C 1
ATOM 7430 O O . HIS B 2 82 ? 266.007 174.346 237.895 1.00 221.06 82 HIS C O 1
ATOM 7437 N N . CYS B 2 83 ? 266.684 173.485 239.881 1.00 221.50 83 CYS C N 1
ATOM 7438 C CA . CYS B 2 83 ? 268.030 174.034 239.829 1.00 221.50 83 CYS C CA 1
ATOM 7439 C C . CYS B 2 83 ? 268.660 173.758 238.472 1.00 221.50 83 CYS C C 1
ATOM 7440 O O . CYS B 2 83 ? 269.116 174.670 237.768 1.00 221.50 83 CYS C O 1
ATOM 7443 N N . ILE B 2 84 ? 268.706 172.476 238.116 1.00 219.52 84 ILE C N 1
ATOM 7444 C CA . ILE B 2 84 ? 269.405 172.044 236.917 1.00 219.52 84 ILE C CA 1
ATOM 7445 C C . ILE B 2 84 ? 268.718 172.568 235.673 1.00 219.52 84 ILE C C 1
ATOM 7446 O O . ILE B 2 84 ? 269.381 173.011 234.736 1.00 219.52 84 ILE C O 1
ATOM 7451 N N . SER B 2 85 ? 267.389 172.518 235.627 1.00 220.58 85 SER C N 1
ATOM 7452 C CA . SER B 2 85 ? 266.686 173.047 234.469 1.00 220.58 85 SER C CA 1
ATOM 7453 C C . SER B 2 85 ? 267.120 174.476 234.196 1.00 220.58 85 SER C C 1
ATOM 7454 O O . SER B 2 85 ? 267.581 174.801 233.095 1.00 220.58 85 SER C O 1
ATOM 7456 N N . ARG B 2 86 ? 267.009 175.336 235.208 1.00 225.52 86 ARG C N 1
ATOM 7457 C CA . ARG B 2 86 ? 267.427 176.725 235.041 1.00 225.52 86 ARG C CA 1
ATOM 7458 C C . ARG B 2 86 ? 268.891 176.813 234.624 1.00 225.52 86 ARG C C 1
ATOM 7459 O O . ARG B 2 86 ? 269.221 177.348 233.556 1.00 225.52 86 ARG C O 1
ATOM 7461 N N . TRP B 2 87 ? 269.785 176.305 235.476 1.00 225.84 87 TRP C N 1
ATOM 7462 C CA . TRP B 2 87 ? 271.221 176.421 235.250 1.00 225.84 87 TRP C CA 1
ATOM 7463 C C . TRP B 2 87 ? 271.609 175.975 233.848 1.00 225.84 87 TRP C C 1
ATOM 7464 O O . TRP B 2 87 ? 272.350 176.670 233.144 1.00 225.84 87 TRP C O 1
ATOM 7475 N N . LEU B 2 88 ? 271.118 174.807 233.430 1.00 228.16 88 LEU C N 1
ATOM 7476 C CA . LEU B 2 88 ? 271.411 174.298 232.096 1.00 228.16 88 LEU C CA 1
ATOM 7477 C C . LEU B 2 88 ? 270.875 175.232 231.024 1.00 228.16 88 LEU C C 1
ATOM 7478 O O . LEU B 2 88 ? 271.556 175.502 230.030 1.00 228.16 88 LEU C O 1
ATOM 7483 N N . LYS B 2 89 ? 269.645 175.723 231.196 1.00 229.99 89 LYS C N 1
ATOM 7484 C CA . LYS B 2 89 ? 269.136 176.714 230.260 1.00 229.99 89 LYS C CA 1
ATOM 7485 C C . LYS B 2 89 ? 270.082 177.899 230.160 1.00 229.99 89 LYS C C 1
ATOM 7486 O O . LYS B 2 89 ? 270.128 178.573 229.127 1.00 229.99 89 LYS C O 1
ATOM 7488 N N . THR B 2 90 ? 270.838 178.168 231.223 1.00 232.96 90 THR C N 1
ATOM 7489 C CA . THR B 2 90 ? 271.868 179.197 231.144 1.00 232.96 90 THR C CA 1
ATOM 7490 C C . THR B 2 90 ? 273.147 178.660 230.506 1.00 232.96 90 THR C C 1
ATOM 7491 O O . THR B 2 90 ? 273.575 179.140 229.452 1.00 232.96 90 THR C O 1
ATOM 7493 N N . ARG B 2 91 ? 273.759 177.649 231.117 1.00 235.15 91 ARG C N 1
ATOM 7494 C CA . ARG B 2 91 ? 275.051 177.149 230.671 1.00 235.15 91 ARG C CA 1
ATOM 7495 C C . ARG B 2 91 ? 274.980 175.636 230.505 1.00 235.15 91 ARG C C 1
ATOM 7496 O O . ARG B 2 91 ? 274.077 174.984 231.024 1.00 235.15 91 ARG C O 1
ATOM 7498 N N . GLN B 2 92 ? 275.956 175.069 229.800 1.00 236.08 92 GLN C N 1
ATOM 7499 C CA . GLN B 2 92 ? 275.852 173.693 229.325 1.00 236.08 92 GLN C CA 1
ATOM 7500 C C . GLN B 2 92 ? 277.036 172.854 229.782 1.00 236.08 92 GLN C C 1
ATOM 7501 O O . GLN B 2 92 ? 277.633 172.106 229.004 1.00 236.08 92 GLN C O 1
ATOM 7503 N N . VAL B 2 93 ? 277.389 172.966 231.061 1.00 237.52 93 VAL C N 1
ATOM 7504 C CA . VAL B 2 93 ? 278.427 172.161 231.686 1.00 237.52 93 VAL C CA 1
ATOM 7505 C C . VAL B 2 93 ? 277.906 171.742 233.056 1.00 237.52 93 VAL C C 1
ATOM 7506 O O . VAL B 2 93 ? 276.971 172.338 233.588 1.00 237.52 93 VAL C O 1
ATOM 7510 N N . CYS B 2 94 ? 278.490 170.698 233.629 1.00 237.02 94 CYS C N 1
ATOM 7511 C CA . CYS B 2 94 ? 278.152 170.384 235.016 1.00 237.02 94 CYS C CA 1
ATOM 7512 C C . CYS B 2 94 ? 278.763 171.422 235.936 1.00 237.02 94 CYS C C 1
ATOM 7513 O O . CYS B 2 94 ? 279.989 171.587 235.942 1.00 237.02 94 CYS C O 1
ATOM 7516 N N . PRO B 2 95 ? 277.964 172.129 236.734 1.00 232.69 95 PRO C N 1
ATOM 7517 C CA . PRO B 2 95 ? 278.523 173.172 237.599 1.00 232.69 95 PRO C CA 1
ATOM 7518 C C . PRO B 2 95 ? 279.495 172.652 238.646 1.00 232.69 95 PRO C C 1
ATOM 7519 O O . PRO B 2 95 ? 280.156 173.473 239.293 1.00 232.69 95 PRO C O 1
ATOM 7523 N N . LEU B 2 96 ? 279.605 171.339 238.848 1.00 233.17 96 LEU C N 1
ATOM 7524 C CA . LEU B 2 96 ? 280.468 170.827 239.901 1.00 233.17 96 LEU C CA 1
ATOM 7525 C C . LEU B 2 96 ? 281.765 170.203 239.397 1.00 233.17 96 LEU C C 1
ATOM 7526 O O . LEU B 2 96 ? 282.752 170.199 240.139 1.00 233.17 96 LEU C O 1
ATOM 7531 N N . ASP B 2 97 ? 281.813 169.709 238.156 1.00 233.71 97 ASP C N 1
ATOM 7532 C CA . ASP B 2 97 ? 283.011 169.009 237.706 1.00 233.71 97 ASP C CA 1
ATOM 7533 C C . ASP B 2 97 ? 283.453 169.382 236.295 1.00 233.71 97 ASP C C 1
ATOM 7534 O O . ASP B 2 97 ? 284.325 168.703 235.740 1.00 233.71 97 ASP C O 1
ATOM 7539 N N . ASN B 2 98 ? 282.871 170.416 235.688 1.00 241.47 98 ASN C N 1
ATOM 7540 C CA . ASN B 2 98 ? 283.357 170.983 234.430 1.00 241.47 98 ASN C CA 1
ATOM 7541 C C . ASN B 2 98 ? 283.252 170.010 233.256 1.00 241.47 98 ASN C C 1
ATOM 7542 O O . ASN B 2 98 ? 284.086 170.038 232.350 1.00 241.47 98 ASN C O 1
ATOM 7544 N N . ARG B 2 99 ? 282.240 169.153 233.252 1.00 239.88 99 ARG C N 1
ATOM 7545 C CA . ARG B 2 99 ? 281.979 168.244 232.146 1.00 239.88 99 ARG C CA 1
ATOM 7546 C C . ARG B 2 99 ? 280.582 168.490 231.600 1.00 239.88 99 ARG C C 1
ATOM 7547 O O . ARG B 2 99 ? 279.687 168.935 232.325 1.00 239.88 99 ARG C O 1
ATOM 7549 N N . GLU B 2 100 ? 280.403 168.211 230.313 1.00 233.93 100 GLU C N 1
ATOM 7550 C CA . GLU B 2 100 ? 279.095 168.355 229.689 1.00 233.93 100 GLU C CA 1
ATOM 7551 C C . GLU B 2 100 ? 278.082 167.472 230.398 1.00 233.93 100 GLU C C 1
ATOM 7552 O O . GLU B 2 100 ? 278.211 166.244 230.402 1.00 233.93 100 GLU C O 1
ATOM 7554 N N . TRP B 2 101 ? 277.082 168.100 231.006 1.00 210.66 101 TRP C N 1
ATOM 7555 C CA . TRP B 2 101 ? 276.085 167.359 231.764 1.00 210.66 101 TRP C CA 1
ATOM 7556 C C . TRP B 2 101 ? 275.338 166.390 230.860 1.00 210.66 101 TRP C C 1
ATOM 7557 O O . TRP B 2 101 ? 274.950 166.729 229.742 1.00 210.66 101 TRP C O 1
ATOM 7568 N N . GLU B 2 102 ? 275.140 165.173 231.356 1.00 207.15 102 GLU C N 1
ATOM 7569 C CA . GLU B 2 102 ? 274.414 164.138 230.632 1.00 207.15 102 GLU C CA 1
ATOM 7570 C C . GLU B 2 102 ? 273.385 163.533 231.569 1.00 207.15 102 GLU C C 1
ATOM 7571 O O . GLU B 2 102 ? 273.748 162.922 232.578 1.00 207.15 102 GLU C O 1
ATOM 7573 N N . PHE B 2 103 ? 272.109 163.707 231.241 1.00 191.59 103 PHE C N 1
ATOM 7574 C CA . PHE B 2 103 ? 271.048 163.173 232.076 1.00 191.59 103 PHE C CA 1
ATOM 7575 C C . PHE B 2 103 ? 271.120 161.655 232.090 1.00 191.59 103 PHE C C 1
ATOM 7576 O O . PHE B 2 103 ? 271.030 161.011 231.044 1.00 191.59 103 PHE C O 1
ATOM 7584 N N . GLN B 2 104 ? 271.281 161.088 233.279 1.00 171.02 104 GLN C N 1
ATOM 7585 C CA . GLN B 2 104 ? 271.503 159.657 233.410 1.00 171.02 104 GLN C CA 1
ATOM 7586 C C . GLN B 2 104 ? 270.247 158.895 233.021 1.00 171.02 104 GLN C C 1
ATOM 7587 O O . GLN B 2 104 ? 269.195 159.062 233.644 1.00 171.02 104 GLN C O 1
ATOM 7593 N N . LYS B 2 105 ? 270.352 158.057 231.991 1.00 164.19 105 LYS C N 1
ATOM 7594 C CA . LYS B 2 105 ? 269.218 157.285 231.504 1.00 164.19 105 LYS C CA 1
ATOM 7595 C C . LYS B 2 105 ? 269.429 155.788 231.653 1.00 164.19 105 LYS C C 1
ATOM 7596 O O . LYS B 2 105 ? 268.680 155.005 231.058 1.00 164.19 105 LYS C O 1
ATOM 7598 N N . TYR B 2 106 ? 270.418 155.366 232.427 1.00 142.30 106 TYR C N 1
ATOM 7599 C CA . TYR B 2 106 ? 270.570 153.957 232.738 1.00 142.30 106 TYR C CA 1
ATOM 7600 C C . TYR B 2 106 ? 269.505 153.521 233.733 1.00 142.30 106 TYR C C 1
ATOM 7601 O O . TYR B 2 106 ? 268.969 154.322 234.500 1.00 142.30 106 TYR C O 1
ATOM 7610 N N . GLY B 2 107 ? 269.200 152.228 233.718 1.00 158.79 107 GLY C N 1
ATOM 7611 C CA . GLY B 2 107 ? 268.293 151.659 234.697 1.00 158.79 107 GLY C CA 1
ATOM 7612 C C . GLY B 2 107 ? 266.890 152.226 234.642 1.00 158.79 107 GLY C C 1
ATOM 7613 O O . GLY B 2 107 ? 266.037 151.874 235.460 1.00 158.79 107 GLY C O 1
ATOM 7614 N N . HIS B 2 108 ? 266.640 153.108 233.683 1.00 159.89 108 HIS C N 1
ATOM 7615 C CA . HIS B 2 108 ? 265.376 153.820 233.604 1.00 159.89 108 HIS C CA 1
ATOM 7616 C C . HIS B 2 108 ? 264.446 153.181 232.578 1.00 159.89 108 HIS C C 1
ATOM 7617 O O . HIS B 2 108 ? 264.821 152.233 231.889 1.00 159.89 108 HIS C O 1
ATOM 7624 N N . LEU C 1 12 ? 302.399 218.248 210.265 1.00 77.96 10 LEU B N 1
ATOM 7625 C CA . LEU C 1 12 ? 301.865 216.984 210.749 1.00 77.96 10 LEU B CA 1
ATOM 7626 C C . LEU C 1 12 ? 300.645 217.210 211.628 1.00 77.96 10 LEU B C 1
ATOM 7627 O O . LEU C 1 12 ? 300.729 217.850 212.669 1.00 77.96 10 LEU B O 1
ATOM 7629 N N . MET C 1 13 ? 299.507 216.672 211.202 1.00 76.04 11 MET B N 1
ATOM 7630 C CA . MET C 1 13 ? 298.239 216.877 211.896 1.00 76.04 11 MET B CA 1
ATOM 7631 C C . MET C 1 13 ? 298.034 215.727 212.866 1.00 76.04 11 MET B C 1
ATOM 7632 O O . MET C 1 13 ? 297.442 214.703 212.536 1.00 76.04 11 MET B O 1
ATOM 7634 N N . VAL C 1 14 ? 298.520 215.907 214.086 1.00 77.92 12 VAL B N 1
ATOM 7635 C CA . VAL C 1 14 ? 298.411 214.874 215.110 1.00 77.92 12 VAL B CA 1
ATOM 7636 C C . VAL C 1 14 ? 296.942 214.619 215.406 1.00 77.92 12 VAL B C 1
ATOM 7637 O O . VAL C 1 14 ? 296.209 215.561 215.737 1.00 77.92 12 VAL B O 1
ATOM 7641 N N . PRO C 1 15 ? 296.462 213.392 215.270 1.00 79.25 13 PRO B N 1
ATOM 7642 C CA . PRO C 1 15 ? 295.098 213.093 215.704 1.00 79.25 13 PRO B CA 1
ATOM 7643 C C . PRO C 1 15 ? 294.969 213.265 217.202 1.00 79.25 13 PRO B C 1
ATOM 7644 O O . PRO C 1 15 ? 295.904 213.010 217.960 1.00 79.25 13 PRO B O 1
ATOM 7648 N N . LEU C 1 16 ? 293.794 213.722 217.626 1.00 88.08 14 LEU B N 1
ATOM 7649 C CA . LEU C 1 16 ? 293.532 213.915 219.045 1.00 88.08 14 LEU B CA 1
ATOM 7650 C C . LEU C 1 16 ? 292.128 213.464 219.422 1.00 88.08 14 LEU B C 1
ATOM 7651 O O . LEU C 1 16 ? 291.586 213.929 220.429 1.00 88.08 14 LEU B O 1
ATOM 7653 N N . GLY C 1 17 ? 291.530 212.573 218.643 1.00 103.60 15 GLY B N 1
ATOM 7654 C CA . GLY C 1 17 ? 290.200 212.096 218.914 1.00 103.60 15 GLY B CA 1
ATOM 7655 C C . GLY C 1 17 ? 289.502 211.666 217.643 1.00 103.60 15 GLY B C 1
ATOM 7656 O O . GLY C 1 17 ? 290.132 211.442 216.606 1.00 103.60 15 GLY B O 1
ATOM 7657 N N . PRO C 1 18 ? 288.176 211.540 217.698 1.00 108.40 16 PRO B N 1
ATOM 7658 C CA . PRO C 1 18 ? 287.450 211.142 216.485 1.00 108.40 16 PRO B CA 1
ATOM 7659 C C . PRO C 1 18 ? 287.314 212.274 215.487 1.00 108.40 16 PRO B C 1
ATOM 7660 O O . PRO C 1 18 ? 287.356 212.033 214.275 1.00 108.40 16 PRO B O 1
ATOM 7664 N N . ARG C 1 19 ? 287.147 213.505 215.960 1.00 104.04 17 ARG B N 1
ATOM 7665 C CA . ARG C 1 19 ? 286.936 214.649 215.083 1.00 104.04 17 ARG B CA 1
ATOM 7666 C C . ARG C 1 19 ? 287.734 215.853 215.573 1.00 104.04 17 ARG B C 1
ATOM 7667 O O . ARG C 1 19 ? 287.225 216.970 215.664 1.00 104.04 17 ARG B O 1
ATOM 7669 N N . LEU C 1 20 ? 289.004 215.639 215.904 1.00 91.59 18 LEU B N 1
ATOM 7670 C CA . LEU C 1 20 ? 289.853 216.737 216.341 1.00 91.59 18 LEU B CA 1
ATOM 7671 C C . LEU C 1 20 ? 291.297 216.434 215.981 1.00 91.59 18 LEU B C 1
ATOM 7672 O O . LEU C 1 20 ? 291.819 215.381 216.352 1.00 91.59 18 LEU B O 1
ATOM 7674 N N . GLN C 1 21 ? 291.936 217.357 215.269 1.00 83.95 19 GLN B N 1
ATOM 7675 C CA . GLN C 1 21 ? 293.331 217.221 214.887 1.00 83.95 19 GLN B CA 1
ATOM 7676 C C . GLN C 1 21 ? 294.092 218.460 215.331 1.00 83.95 19 GLN B C 1
ATOM 7677 O O . GLN C 1 21 ? 293.501 219.493 215.649 1.00 83.95 19 GLN B O 1
ATOM 7679 N N . ALA C 1 22 ? 295.416 218.355 215.355 1.00 74.67 20 ALA B N 1
ATOM 7680 C CA . ALA C 1 22 ? 296.251 219.457 215.802 1.00 74.67 20 ALA B CA 1
ATOM 7681 C C . ALA C 1 22 ? 297.375 219.707 214.812 1.00 74.67 20 ALA B C 1
ATOM 7682 O O . ALA C 1 22 ? 297.843 218.785 214.137 1.00 74.67 20 ALA B O 1
ATOM 7684 N N . TYR C 1 23 ? 297.812 220.968 214.740 1.00 67.23 21 TYR B N 1
ATOM 7685 C CA . TYR C 1 23 ? 298.926 221.344 213.872 1.00 67.23 21 TYR B CA 1
ATOM 7686 C C . TYR C 1 23 ? 299.693 222.500 214.492 1.00 67.23 21 TYR B C 1
ATOM 7687 O O . TYR C 1 23 ? 299.072 223.397 215.068 1.00 67.23 21 TYR B O 1
ATOM 7689 N N . PRO C 1 24 ? 301.014 222.523 214.387 1.00 68.11 22 PRO B N 1
ATOM 7690 C CA . PRO C 1 24 ? 301.794 223.556 215.071 1.00 68.11 22 PRO B CA 1
ATOM 7691 C C . PRO C 1 24 ? 301.722 224.889 214.349 1.00 68.11 22 PRO B C 1
ATOM 7692 O O . PRO C 1 24 ? 301.469 224.959 213.146 1.00 68.11 22 PRO B O 1
ATOM 7696 N N . GLU C 1 25 ? 301.949 225.968 215.109 1.00 65.97 23 GLU B N 1
ATOM 7697 C CA . GLU C 1 25 ? 301.971 227.299 214.511 1.00 65.97 23 GLU B CA 1
ATOM 7698 C C . GLU C 1 25 ? 303.337 227.968 214.594 1.00 65.97 23 GLU B C 1
ATOM 7699 O O . GLU C 1 25 ? 303.938 228.226 213.548 1.00 65.97 23 GLU B O 1
ATOM 7701 N N . GLU C 1 26 ? 303.876 228.215 215.791 1.00 61.90 24 GLU B N 1
ATOM 7702 C CA . GLU C 1 26 ? 305.086 229.028 215.900 1.00 61.90 24 GLU B CA 1
ATOM 7703 C C . GLU C 1 26 ? 305.653 229.093 217.309 1.00 61.90 24 GLU B C 1
ATOM 7704 O O . GLU C 1 26 ? 304.901 229.076 218.283 1.00 61.90 24 GLU B O 1
ATOM 7706 N N . LEU C 1 27 ? 306.972 229.205 217.425 1.00 57.58 25 LEU B N 1
ATOM 7707 C CA . LEU C 1 27 ? 307.604 229.354 218.729 1.00 57.58 25 LEU B CA 1
ATOM 7708 C C . LEU C 1 27 ? 307.219 230.682 219.362 1.00 57.58 25 LEU B C 1
ATOM 7709 O O . LEU C 1 27 ? 307.048 231.692 218.682 1.00 57.58 25 LEU B O 1
ATOM 7711 N N . ILE C 1 28 ? 307.070 230.671 220.688 1.00 56.86 26 ILE B N 1
ATOM 7712 C CA . ILE C 1 28 ? 306.630 231.843 221.432 1.00 56.86 26 ILE B CA 1
ATOM 7713 C C . ILE C 1 28 ? 307.480 232.121 222.658 1.00 56.86 26 ILE B C 1
ATOM 7714 O O . ILE C 1 28 ? 307.132 233.005 223.442 1.00 56.86 26 ILE B O 1
ATOM 7716 N N . ARG C 1 29 ? 308.572 231.386 222.869 1.00 68.45 27 ARG B N 1
ATOM 7717 C CA . ARG C 1 29 ? 309.506 231.658 223.957 1.00 68.45 27 ARG B CA 1
ATOM 7718 C C . ARG C 1 29 ? 310.666 230.671 223.863 1.00 68.45 27 ARG B C 1
ATOM 7719 O O . ARG C 1 29 ? 310.746 229.859 222.939 1.00 68.45 27 ARG B O 1
ATOM 7727 N N . GLN C 1 30 ? 311.589 230.790 224.814 1.00 70.01 28 GLN B N 1
ATOM 7728 C CA . GLN C 1 30 ? 312.590 229.776 225.106 1.00 70.01 28 GLN B CA 1
ATOM 7729 C C . GLN C 1 30 ? 312.910 229.847 226.594 1.00 70.01 28 GLN B C 1
ATOM 7730 O O . GLN C 1 30 ? 312.823 230.917 227.203 1.00 70.01 28 GLN B O 1
ATOM 7732 N N . ARG C 1 31 ? 313.260 228.700 227.179 1.00 69.72 29 ARG B N 1
ATOM 7733 C CA . ARG C 1 31 ? 313.594 228.622 228.606 1.00 69.72 29 ARG B CA 1
ATOM 7734 C C . ARG C 1 31 ? 314.208 227.284 228.981 1.00 69.72 29 ARG B C 1
ATOM 7735 O O . ARG C 1 31 ? 314.638 227.085 230.115 1.00 69.72 29 ARG B O 1
ATOM 7737 N N . HIS C 1 34 ? 315.063 221.527 232.557 1.00 133.33 32 HIS B N 1
ATOM 7738 C CA . HIS C 1 34 ? 315.553 220.688 233.645 1.00 133.33 32 HIS B CA 1
ATOM 7739 C C . HIS C 1 34 ? 316.641 219.749 233.153 1.00 133.33 32 HIS B C 1
ATOM 7740 O O . HIS C 1 34 ? 317.005 218.796 233.835 1.00 133.33 32 HIS B O 1
ATOM 7742 N N . ASP C 1 35 ? 317.151 220.020 231.953 1.00 126.28 33 ASP B N 1
ATOM 7743 C CA . ASP C 1 35 ? 318.267 219.271 231.388 1.00 126.28 33 ASP B CA 1
ATOM 7744 C C . ASP C 1 35 ? 319.344 220.197 230.838 1.00 126.28 33 ASP B C 1
ATOM 7745 O O . ASP C 1 35 ? 320.217 219.757 230.087 1.00 126.28 33 ASP B O 1
ATOM 7747 N N . GLY C 1 36 ? 319.297 221.474 231.198 1.00 121.84 34 GLY B N 1
ATOM 7748 C CA . GLY C 1 36 ? 320.251 222.436 230.705 1.00 121.84 34 GLY B CA 1
ATOM 7749 C C . GLY C 1 36 ? 320.007 222.909 229.294 1.00 121.84 34 GLY B C 1
ATOM 7750 O O . GLY C 1 36 ? 320.761 223.758 228.805 1.00 121.84 34 GLY B O 1
ATOM 7751 N N . HIS C 1 37 ? 318.982 222.400 228.624 1.00 109.21 35 HIS B N 1
ATOM 7752 C CA . HIS C 1 37 ? 318.746 222.777 227.249 1.00 109.21 35 HIS B CA 1
ATOM 7753 C C . HIS C 1 37 ? 317.343 223.340 227.096 1.00 109.21 35 HIS B C 1
ATOM 7754 O O . HIS C 1 37 ? 316.371 222.699 227.502 1.00 109.21 35 HIS B O 1
ATOM 7761 N N . PRO C 1 38 ? 317.208 224.526 226.515 1.00 90.70 36 PRO B N 1
ATOM 7762 C CA . PRO C 1 38 ? 315.936 225.250 226.590 1.00 90.70 36 PRO B CA 1
ATOM 7763 C C . PRO C 1 38 ? 314.785 224.484 225.958 1.00 90.70 36 PRO B C 1
ATOM 7764 O O . PRO C 1 38 ? 314.966 223.601 225.120 1.00 90.70 36 PRO B O 1
ATOM 7768 N N . GLU C 1 39 ? 313.583 224.838 226.393 1.00 72.42 37 GLU B N 1
ATOM 7769 C CA . GLU C 1 39 ? 312.350 224.312 225.845 1.00 72.42 37 GLU B CA 1
ATOM 7770 C C . GLU C 1 39 ? 311.813 225.278 224.801 1.00 72.42 37 GLU B C 1
ATOM 7771 O O . GLU C 1 39 ? 312.444 226.275 224.456 1.00 72.42 37 GLU B O 1
ATOM 7773 N N . TYR C 1 40 ? 310.630 224.976 224.286 1.00 66.21 38 TYR B N 1
ATOM 7774 C CA . TYR C 1 40 ? 310.001 225.844 223.302 1.00 66.21 38 TYR B CA 1
ATOM 7775 C C . TYR C 1 40 ? 308.505 225.824 223.548 1.00 66.21 38 TYR B C 1
ATOM 7776 O O . TYR C 1 40 ? 307.893 224.754 223.534 1.00 66.21 38 TYR B O 1
ATOM 7778 N N . LEU C 1 41 ? 307.926 226.994 223.802 1.00 59.79 39 LEU B N 1
ATOM 7779 C CA . LEU C 1 41 ? 306.518 227.089 224.168 1.00 59.79 39 LEU B CA 1
ATOM 7780 C C . LEU C 1 41 ? 305.677 227.098 222.899 1.00 59.79 39 LEU B C 1
ATOM 7781 O O . LEU C 1 41 ? 305.007 228.067 222.558 1.00 59.79 39 LEU B O 1
ATOM 7783 N N . ILE C 1 42 ? 305.706 225.964 222.211 1.00 62.65 40 ILE B N 1
ATOM 7784 C CA . ILE C 1 42 ? 305.073 225.865 220.909 1.00 62.65 40 ILE B CA 1
ATOM 7785 C C . ILE C 1 42 ? 303.567 226.009 221.045 1.00 62.65 40 ILE B C 1
ATOM 7786 O O . ILE C 1 42 ? 302.943 225.445 221.955 1.00 62.65 40 ILE B O 1
ATOM 7791 N N . ARG C 1 43 ? 302.975 226.766 220.138 1.00 62.50 41 ARG B N 1
ATOM 7792 C CA . ARG C 1 43 ? 301.534 226.907 220.084 1.00 62.50 41 ARG B CA 1
ATOM 7793 C C . ARG C 1 43 ? 300.961 225.918 219.086 1.00 62.50 41 ARG B C 1
ATOM 7794 O O . ARG C 1 43 ? 301.537 225.689 218.018 1.00 62.50 41 ARG B O 1
ATOM 7796 N N . TRP C 1 44 ? 299.815 225.346 219.427 1.00 66.33 42 TRP B N 1
ATOM 7797 C CA . TRP C 1 44 ? 299.195 224.300 218.634 1.00 66.33 42 TRP B CA 1
ATOM 7798 C C . TRP C 1 44 ? 297.780 224.723 218.290 1.00 66.33 42 TRP B C 1
ATOM 7799 O O . TRP C 1 44 ? 296.983 225.020 219.186 1.00 66.33 42 TRP B O 1
ATOM 7810 N N . SER C 1 45 ? 297.479 224.752 216.997 1.00 72.07 43 SER B N 1
ATOM 7811 C CA . SER C 1 45 ? 296.161 225.093 216.499 1.00 72.07 43 SER B CA 1
ATOM 7812 C C . SER C 1 45 ? 295.315 223.836 216.399 1.00 72.07 43 SER B C 1
ATOM 7813 O O . SER C 1 45 ? 295.740 222.835 215.811 1.00 72.07 43 SER B O 1
ATOM 7815 N N . VAL C 1 46 ? 294.123 223.898 216.974 1.00 76.24 44 VAL B N 1
ATOM 7816 C CA . VAL C 1 46 ? 293.177 222.797 216.975 1.00 76.24 44 VAL B CA 1
ATOM 7817 C C . VAL C 1 46 ? 292.227 222.982 215.807 1.00 76.24 44 VAL B C 1
ATOM 7818 O O . VAL C 1 46 ? 291.587 224.033 215.680 1.00 76.24 44 VAL B O 1
ATOM 7822 N N . LEU C 1 47 ? 292.130 221.967 214.950 1.00 88.15 45 LEU B N 1
ATOM 7823 C CA . LEU C 1 47 ? 291.188 221.963 213.838 1.00 88.15 45 LEU B CA 1
ATOM 7824 C C . LEU C 1 47 ? 290.194 220.837 214.067 1.00 88.15 45 LEU B C 1
ATOM 7825 O O . LEU C 1 47 ? 290.578 219.664 214.107 1.00 88.15 45 LEU B O 1
ATOM 7827 N N . LYS C 1 48 ? 288.928 221.194 214.229 1.00 96.59 46 LYS B N 1
ATOM 7828 C CA . LYS C 1 48 ? 287.886 220.204 214.458 1.00 96.59 46 LYS B CA 1
ATOM 7829 C C . LYS C 1 48 ? 287.370 219.640 213.140 1.00 96.59 46 LYS B C 1
ATOM 7830 O O . LYS C 1 48 ? 286.175 219.389 212.988 1.00 96.59 46 LYS B O 1
ATOM 7832 N N . GLU C 1 63 ? 289.835 225.684 220.644 1.00 73.17 61 GLU B N 1
ATOM 7833 C CA . GLU C 1 63 ? 290.749 226.749 221.028 1.00 73.17 61 GLU B CA 1
ATOM 7834 C C . GLU C 1 63 ? 292.146 226.488 220.490 1.00 73.17 61 GLU B C 1
ATOM 7835 O O . GLU C 1 63 ? 292.318 225.827 219.471 1.00 73.17 61 GLU B O 1
ATOM 7837 N N . HIS C 1 64 ? 293.145 227.028 221.175 1.00 73.27 62 HIS B N 1
ATOM 7838 C CA . HIS C 1 64 ? 294.540 226.811 220.832 1.00 73.27 62 HIS B CA 1
ATOM 7839 C C . HIS C 1 64 ? 295.280 226.382 222.084 1.00 73.27 62 HIS B C 1
ATOM 7840 O O . HIS C 1 64 ? 295.144 227.015 223.135 1.00 73.27 62 HIS B O 1
ATOM 7847 N N . ILE C 1 65 ? 296.059 225.319 221.977 1.00 62.82 63 ILE B N 1
ATOM 7848 C CA . ILE C 1 65 ? 296.764 224.774 223.126 1.00 62.82 63 ILE B CA 1
ATOM 7849 C C . ILE C 1 65 ? 298.177 225.313 223.126 1.00 62.82 63 ILE B C 1
ATOM 7850 O O . ILE C 1 65 ? 298.770 225.554 222.076 1.00 62.82 63 ILE B O 1
ATOM 7855 N N . LEU C 1 66 ? 298.718 225.538 224.309 1.00 62.45 64 LEU B N 1
ATOM 7856 C CA . LEU C 1 66 ? 300.111 225.914 224.458 1.00 62.45 64 LEU B CA 1
ATOM 7857 C C . LEU C 1 66 ? 300.834 224.743 225.088 1.00 62.45 64 LEU B C 1
ATOM 7858 O O . LEU C 1 66 ? 300.337 224.158 226.053 1.00 62.45 64 LEU B O 1
ATOM 7863 N N . MET C 1 67 ? 301.992 224.390 224.550 1.00 63.66 65 MET B N 1
ATOM 7864 C CA . MET C 1 67 ? 302.703 223.243 225.078 1.00 63.66 65 MET B CA 1
ATOM 7865 C C . MET C 1 67 ? 304.190 223.513 225.056 1.00 63.66 65 MET B C 1
ATOM 7866 O O . MET C 1 67 ? 304.737 223.909 224.026 1.00 63.66 65 MET B O 1
ATOM 7871 N N . TRP C 1 68 ? 304.837 223.311 226.186 1.00 64.18 66 TRP B N 1
ATOM 7872 C CA . TRP C 1 68 ? 306.283 223.320 226.207 1.00 64.18 66 TRP B CA 1
ATOM 7873 C C . TRP C 1 68 ? 306.779 222.007 225.634 1.00 64.18 66 TRP B C 1
ATOM 7874 O O . TRP C 1 68 ? 306.314 220.937 226.032 1.00 64.18 66 TRP B O 1
ATOM 7885 N N . LEU C 1 69 ? 307.708 222.083 224.689 1.00 71.39 67 LEU B N 1
ATOM 7886 C CA . LEU C 1 69 ? 308.289 220.901 224.074 1.00 71.39 67 LEU B CA 1
ATOM 7887 C C . LEU C 1 69 ? 309.798 221.019 224.087 1.00 71.39 67 LEU B C 1
ATOM 7888 O O . LEU C 1 69 ? 310.344 222.100 223.868 1.00 71.39 67 LEU B O 1
ATOM 7893 N N . SER C 1 70 ? 310.469 219.908 224.349 1.00 93.26 68 SER B N 1
ATOM 7894 C CA . SER C 1 70 ? 311.918 219.913 224.375 1.00 93.26 68 SER B CA 1
ATOM 7895 C C . SER C 1 70 ? 312.466 219.881 222.956 1.00 93.26 68 SER B C 1
ATOM 7896 O O . SER C 1 70 ? 311.741 219.650 221.989 1.00 93.26 68 SER B O 1
ATOM 7899 N N . ALA C 1 71 ? 313.776 220.112 222.834 1.00 99.59 69 ALA B N 1
ATOM 7900 C CA . ALA C 1 71 ? 314.361 220.255 221.501 1.00 99.59 69 ALA B CA 1
ATOM 7901 C C . ALA C 1 71 ? 314.326 218.953 220.715 1.00 99.59 69 ALA B C 1
ATOM 7902 O O . ALA C 1 71 ? 313.922 218.979 219.537 1.00 99.59 69 ALA B O 1
ATOM 7904 N N . PRO C 1 72 ? 314.728 217.804 221.264 1.00 101.62 70 PRO B N 1
ATOM 7905 C CA . PRO C 1 72 ? 314.513 216.549 220.526 1.00 101.62 70 PRO B CA 1
ATOM 7906 C C . PRO C 1 72 ? 313.059 216.303 220.170 1.00 101.62 70 PRO B C 1
ATOM 7907 O O . PRO C 1 72 ? 312.756 215.869 219.050 1.00 101.62 70 PRO B O 1
ATOM 7911 N N . GLU C 1 73 ? 312.147 216.585 221.097 1.00 107.14 71 GLU B N 1
ATOM 7912 C CA . GLU C 1 73 ? 310.736 216.340 220.838 1.00 107.14 71 GLU B CA 1
ATOM 7913 C C . GLU C 1 73 ? 310.233 217.184 219.679 1.00 107.14 71 GLU B C 1
ATOM 7914 O O . GLU C 1 73 ? 309.501 216.687 218.814 1.00 107.14 71 GLU B O 1
ATOM 7916 N N . VAL C 1 74 ? 310.609 218.464 219.639 1.00 106.32 72 VAL B N 1
ATOM 7917 C CA . VAL C 1 74 ? 310.113 219.322 218.569 1.00 106.32 72 VAL B CA 1
ATOM 7918 C C . VAL C 1 74 ? 310.782 218.962 217.254 1.00 106.32 72 VAL B C 1
ATOM 7919 O O . VAL C 1 74 ? 310.139 218.958 216.197 1.00 106.32 72 VAL B O 1
ATOM 7923 N N . TYR C 1 75 ? 312.069 218.624 217.297 1.00 110.39 73 TYR B N 1
ATOM 7924 C CA . TYR C 1 75 ? 312.741 218.179 216.086 1.00 110.39 73 TYR B CA 1
ATOM 7925 C C . TYR C 1 75 ? 312.051 216.961 215.499 1.00 110.39 73 TYR B C 1
ATOM 7926 O O . TYR C 1 75 ? 311.929 216.835 214.277 1.00 110.39 73 TYR B O 1
ATOM 7935 N N . ALA C 1 76 ? 311.575 216.058 216.355 1.00 104.85 74 ALA B N 1
ATOM 7936 C CA . ALA C 1 76 ? 310.972 214.830 215.851 1.00 104.85 74 ALA B CA 1
ATOM 7937 C C . ALA C 1 76 ? 309.542 215.046 215.376 1.00 104.85 74 ALA B C 1
ATOM 7938 O O . ALA C 1 76 ? 309.170 214.570 214.301 1.00 104.85 74 ALA B O 1
ATOM 7940 N N . ASN C 1 77 ? 308.728 215.754 216.155 1.00 109.64 75 ASN B N 1
ATOM 7941 C CA . ASN C 1 77 ? 307.306 215.849 215.862 1.00 109.64 75 ASN B CA 1
ATOM 7942 C C . ASN C 1 77 ? 306.952 216.980 214.909 1.00 109.64 75 ASN B C 1
ATOM 7943 O O . ASN C 1 77 ? 305.857 216.964 214.341 1.00 109.64 75 ASN B O 1
ATOM 7945 N N . CYS C 1 78 ? 307.832 217.962 214.729 1.00 112.22 76 CYS B N 1
ATOM 7946 C CA . CYS C 1 78 ? 307.615 219.033 213.757 1.00 112.22 76 CYS B CA 1
ATOM 7947 C C . CYS C 1 78 ? 308.962 219.655 213.465 1.00 112.22 76 CYS B C 1
ATOM 7948 O O . CYS C 1 78 ? 309.349 220.660 214.077 1.00 112.22 76 CYS B O 1
ATOM 7950 N N . PRO C 1 79 ? 309.720 219.081 212.530 1.00 116.43 77 PRO B N 1
ATOM 7951 C CA . PRO C 1 79 ? 311.124 219.495 212.374 1.00 116.43 77 PRO B CA 1
ATOM 7952 C C . PRO C 1 79 ? 311.295 220.864 211.742 1.00 116.43 77 PRO B C 1
ATOM 7953 O O . PRO C 1 79 ? 312.237 221.580 212.102 1.00 116.43 77 PRO B O 1
ATOM 7957 N N . GLY C 1 80 ? 310.426 221.241 210.807 1.00 112.91 78 GLY B N 1
ATOM 7958 C CA . GLY C 1 80 ? 310.586 222.472 210.058 1.00 112.91 78 GLY B CA 1
ATOM 7959 C C . GLY C 1 80 ? 310.765 223.706 210.914 1.00 112.91 78 GLY B C 1
ATOM 7960 O O . GLY C 1 80 ? 311.836 224.319 210.911 1.00 112.91 78 GLY B O 1
ATOM 7961 N N . LEU C 1 81 ? 309.727 224.077 211.651 1.00 102.53 79 LEU B N 1
ATOM 7962 C CA . LEU C 1 81 ? 309.791 225.242 212.509 1.00 102.53 79 LEU B CA 1
ATOM 7963 C C . LEU C 1 81 ? 310.814 225.034 213.615 1.00 102.53 79 LEU B C 1
ATOM 7964 O O . LEU C 1 81 ? 312.017 225.174 213.399 1.00 102.53 79 LEU B O 1
ATOM 7966 N N . GLU C 1 111 ? 321.139 239.018 214.123 1.00 166.84 109 GLU B N 1
ATOM 7967 C CA . GLU C 1 111 ? 321.716 239.819 213.051 1.00 166.84 109 GLU B CA 1
ATOM 7968 C C . GLU C 1 111 ? 322.248 241.138 213.588 1.00 166.84 109 GLU B C 1
ATOM 7969 O O . GLU C 1 111 ? 321.980 241.506 214.731 1.00 166.84 109 GLU B O 1
ATOM 7971 N N . VAL C 1 112 ? 323.012 241.849 212.757 1.00 169.44 110 VAL B N 1
ATOM 7972 C CA . VAL C 1 112 ? 323.501 243.162 213.157 1.00 169.44 110 VAL B CA 1
ATOM 7973 C C . VAL C 1 112 ? 322.352 244.159 213.230 1.00 169.44 110 VAL B C 1
ATOM 7974 O O . VAL C 1 112 ? 322.380 245.093 214.041 1.00 169.44 110 VAL B O 1
ATOM 7976 N N . ALA C 1 113 ? 321.329 243.981 212.393 1.00 165.45 111 ALA B N 1
ATOM 7977 C CA . ALA C 1 113 ? 320.173 244.865 212.450 1.00 165.45 111 ALA B CA 1
ATOM 7978 C C . ALA C 1 113 ? 319.457 244.756 213.785 1.00 165.45 111 ALA B C 1
ATOM 7979 O O . ALA C 1 113 ? 318.821 245.717 214.225 1.00 165.45 111 ALA B O 1
ATOM 7981 N N . MET C 1 114 ? 319.550 243.599 214.445 1.00 163.61 112 MET B N 1
ATOM 7982 C CA . MET C 1 114 ? 318.965 243.457 215.774 1.00 163.61 112 MET B CA 1
ATOM 7983 C C . MET C 1 114 ? 319.633 244.403 216.759 1.00 163.61 112 MET B C 1
ATOM 7984 O O . MET C 1 114 ? 318.959 245.117 217.504 1.00 163.61 112 MET B O 1
ATOM 7986 N N . GLY C 1 115 ? 320.966 244.439 216.761 1.00 161.89 113 GLY B N 1
ATOM 7987 C CA . GLY C 1 115 ? 321.666 245.387 217.609 1.00 161.89 113 GLY B CA 1
ATOM 7988 C C . GLY C 1 115 ? 321.459 246.826 217.185 1.00 161.89 113 GLY B C 1
ATOM 7989 O O . GLY C 1 115 ? 321.466 247.731 218.025 1.00 161.89 113 GLY B O 1
ATOM 7990 N N . GLU C 1 116 ? 321.278 247.061 215.884 1.00 159.57 114 GLU B N 1
ATOM 7991 C CA . GLU C 1 116 ? 320.978 248.409 215.412 1.00 159.57 114 GLU B CA 1
ATOM 7992 C C . GLU C 1 116 ? 319.644 248.890 215.969 1.00 159.57 114 GLU B C 1
ATOM 7993 O O . GLU C 1 116 ? 319.545 249.990 216.521 1.00 159.57 114 GLU B O 1
ATOM 7995 N N . MET C 1 117 ? 318.604 248.065 215.842 1.00 153.01 115 MET B N 1
ATOM 7996 C CA . MET C 1 117 ? 317.325 248.388 216.458 1.00 153.01 115 MET B CA 1
ATOM 7997 C C . MET C 1 117 ? 317.436 248.414 217.970 1.00 153.01 115 MET B C 1
ATOM 7998 O O . MET C 1 117 ? 316.647 249.086 218.632 1.00 153.01 115 MET B O 1
ATOM 8000 N N . GLU C 1 118 ? 318.407 247.698 218.533 1.00 153.67 116 GLU B N 1
ATOM 8001 C CA . GLU C 1 118 ? 318.616 247.745 219.977 1.00 153.67 116 GLU B CA 1
ATOM 8002 C C . GLU C 1 118 ? 319.093 249.125 220.410 1.00 153.67 116 GLU B C 1
ATOM 8003 O O . GLU C 1 118 ? 318.522 249.740 221.318 1.00 153.67 116 GLU B O 1
ATOM 8005 N N . ALA C 1 119 ? 320.146 249.622 219.767 1.00 152.08 117 ALA B N 1
ATOM 8006 C CA . ALA C 1 119 ? 320.556 251.003 219.985 1.00 152.08 117 ALA B CA 1
ATOM 8007 C C . ALA C 1 119 ? 319.434 251.971 219.637 1.00 152.08 117 ALA B C 1
ATOM 8008 O O . ALA C 1 119 ? 319.330 253.041 220.241 1.00 152.08 117 ALA B O 1
ATOM 8010 N N . ASP C 1 120 ? 318.585 251.610 218.676 1.00 147.41 118 ASP B N 1
ATOM 8011 C CA . ASP C 1 120 ? 317.455 252.461 218.326 1.00 147.41 118 ASP B CA 1
ATOM 8012 C C . ASP C 1 120 ? 316.472 252.564 219.483 1.00 147.41 118 ASP B C 1
ATOM 8013 O O . ASP C 1 120 ? 315.999 253.655 219.819 1.00 147.41 118 ASP B O 1
ATOM 8015 N N . VAL C 1 121 ? 316.146 251.432 220.099 1.00 146.87 119 VAL B N 1
ATOM 8016 C CA . VAL C 1 121 ? 315.269 251.449 221.260 1.00 146.87 119 VAL B CA 1
ATOM 8017 C C . VAL C 1 121 ? 315.936 252.192 222.403 1.00 146.87 119 VAL B C 1
ATOM 8018 O O . VAL C 1 121 ? 315.268 252.875 223.187 1.00 146.87 119 VAL B O 1
ATOM 8020 N N . GLN C 1 122 ? 317.257 252.073 222.519 1.00 143.20 120 GLN B N 1
ATOM 8021 C CA . GLN C 1 122 ? 317.977 252.836 223.530 1.00 143.20 120 GLN B CA 1
ATOM 8022 C C . GLN C 1 122 ? 317.791 254.329 223.303 1.00 143.20 120 GLN B C 1
ATOM 8023 O O . GLN C 1 122 ? 317.512 255.090 224.239 1.00 143.20 120 GLN B O 1
ATOM 8025 N N . ALA C 1 123 ? 317.944 254.762 222.056 1.00 144.93 121 ALA B N 1
ATOM 8026 C CA . ALA C 1 123 ? 317.750 256.168 221.735 1.00 144.93 121 ALA B CA 1
ATOM 8027 C C . ALA C 1 123 ? 316.319 256.591 222.010 1.00 144.93 121 ALA B C 1
ATOM 8028 O O . ALA C 1 123 ? 316.070 257.706 222.473 1.00 144.93 121 ALA B O 1
ATOM 8030 N N . LEU C 1 124 ? 315.365 255.708 221.742 1.00 144.24 122 LEU B N 1
ATOM 8031 C CA . LEU C 1 124 ? 313.973 256.041 222.009 1.00 144.24 122 LEU B CA 1
ATOM 8032 C C . LEU C 1 124 ? 313.726 256.191 223.504 1.00 144.24 122 LEU B C 1
ATOM 8033 O O . LEU C 1 124 ? 312.959 257.059 223.929 1.00 144.24 122 LEU B O 1
ATOM 8035 N N . VAL C 1 125 ? 314.369 255.356 224.317 1.00 145.88 123 VAL B N 1
ATOM 8036 C CA . VAL C 1 125 ? 314.206 255.467 225.761 1.00 145.88 123 VAL B CA 1
ATOM 8037 C C . VAL C 1 125 ? 314.810 256.770 226.260 1.00 145.88 123 VAL B C 1
ATOM 8038 O O . VAL C 1 125 ? 314.221 257.466 227.095 1.00 145.88 123 VAL B O 1
ATOM 8040 N N . ARG C 1 126 ? 315.998 257.118 225.764 1.00 147.98 124 ARG B N 1
ATOM 8041 C CA . ARG C 1 126 ? 316.584 258.406 226.120 1.00 147.98 124 ARG B CA 1
ATOM 8042 C C . ARG C 1 126 ? 315.682 259.551 225.681 1.00 147.98 124 ARG B C 1
ATOM 8043 O O . ARG C 1 126 ? 315.514 260.542 226.406 1.00 147.98 124 ARG B O 1
ATOM 8045 N N . ARG C 1 127 ? 315.076 259.422 224.502 1.00 147.58 125 ARG B N 1
ATOM 8046 C CA . ARG C 1 127 ? 314.159 260.445 224.023 1.00 147.58 125 ARG B CA 1
ATOM 8047 C C . ARG C 1 127 ? 312.947 260.549 224.927 1.00 147.58 125 ARG B C 1
ATOM 8048 O O . ARG C 1 127 ? 312.468 261.648 225.209 1.00 147.58 125 ARG B O 1
ATOM 8050 N N . ALA C 1 128 ? 312.440 259.415 225.400 1.00 151.15 126 ALA B N 1
ATOM 8051 C CA . ALA C 1 128 ? 311.297 259.450 226.301 1.00 151.15 126 ALA B CA 1
ATOM 8052 C C . ALA C 1 128 ? 311.673 260.072 227.635 1.00 151.15 126 ALA B C 1
ATOM 8053 O O . ALA C 1 128 ? 310.853 260.751 228.260 1.00 151.15 126 ALA B O 1
ATOM 8055 N N . ALA C 1 129 ? 312.900 259.835 228.089 1.00 154.50 127 ALA B N 1
ATOM 8056 C CA . ALA C 1 129 ? 313.362 260.479 229.308 1.00 154.50 127 ALA B CA 1
ATOM 8057 C C . ALA C 1 129 ? 313.410 261.984 229.125 1.00 154.50 127 ALA B C 1
ATOM 8058 O O . ALA C 1 129 ? 312.957 262.742 229.991 1.00 154.50 127 ALA B O 1
ATOM 8060 N N . ARG C 1 130 ? 313.941 262.432 227.986 1.00 159.08 128 ARG B N 1
ATOM 8061 C CA . ARG C 1 130 ? 313.925 263.855 227.671 1.00 159.08 128 ARG B CA 1
ATOM 8062 C C . ARG C 1 130 ? 312.503 264.371 227.534 1.00 159.08 128 ARG B C 1
ATOM 8063 O O . ARG C 1 130 ? 312.239 265.544 227.808 1.00 159.08 128 ARG B O 1
ATOM 8065 N N . GLN C 1 131 ? 311.577 263.509 227.125 1.00 159.20 129 GLN B N 1
ATOM 8066 C CA . GLN C 1 131 ? 310.190 263.924 226.976 1.00 159.20 129 GLN B CA 1
ATOM 8067 C C . GLN C 1 131 ? 309.544 264.165 228.334 1.00 159.20 129 GLN B C 1
ATOM 8068 O O . GLN C 1 131 ? 308.979 265.234 228.585 1.00 159.20 129 GLN B O 1
ATOM 8070 N N . LEU C 1 132 ? 309.620 263.174 229.223 1.00 162.02 130 LEU B N 1
ATOM 8071 C CA . LEU C 1 132 ? 309.058 263.333 230.561 1.00 162.02 130 LEU B CA 1
ATOM 8072 C C . LEU C 1 132 ? 309.768 264.432 231.335 1.00 162.02 130 LEU B C 1
ATOM 8073 O O . LEU C 1 132 ? 309.164 265.062 232.210 1.00 162.02 130 LEU B O 1
ATOM 8075 N N . ALA C 1 133 ? 311.046 264.681 231.033 1.00 164.37 131 ALA B N 1
ATOM 8076 C CA . ALA C 1 133 ? 311.732 265.804 231.654 1.00 164.37 131 ALA B CA 1
ATOM 8077 C C . ALA C 1 133 ? 311.287 267.131 231.055 1.00 164.37 131 ALA B C 1
ATOM 8078 O O . ALA C 1 133 ? 311.310 268.159 231.742 1.00 164.37 131 ALA B O 1
ATOM 8080 N N . GLU C 1 134 ? 310.878 267.132 229.786 1.00 163.96 132 GLU B N 1
ATOM 8081 C CA . GLU C 1 134 ? 310.359 268.320 229.121 1.00 163.96 132 GLU B CA 1
ATOM 8082 C C . GLU C 1 134 ? 308.864 268.201 228.845 1.00 163.96 132 GLU B C 1
ATOM 8083 O O . GLU C 1 134 ? 308.348 268.806 227.904 1.00 163.96 132 GLU B O 1
ATOM 8085 N N . SER C 1 135 ? 308.161 267.419 229.661 1.00 165.67 133 SER B N 1
ATOM 8086 C CA . SER C 1 135 ? 306.718 267.236 229.522 1.00 165.67 133 SER B CA 1
ATOM 8087 C C . SER C 1 135 ? 306.020 268.493 230.033 1.00 165.67 133 SER B C 1
ATOM 8088 O O . SER C 1 135 ? 305.493 268.552 231.147 1.00 165.67 133 SER B O 1
ATOM 8090 N N . GLY C 1 136 ? 306.022 269.521 229.190 1.00 162.82 134 GLY B N 1
ATOM 8091 C CA . GLY C 1 136 ? 305.357 270.767 229.511 1.00 162.82 134 GLY B CA 1
ATOM 8092 C C . GLY C 1 136 ? 304.574 271.331 228.342 1.00 162.82 134 GLY B C 1
ATOM 8093 O O . GLY C 1 136 ? 304.114 272.476 228.390 1.00 162.82 134 GLY B O 1
ATOM 8094 N N . THR C 1 137 ? 304.415 270.533 227.283 1.00 150.67 135 THR B N 1
ATOM 8095 C CA . THR C 1 137 ? 303.697 270.960 226.100 1.00 150.67 135 THR B CA 1
ATOM 8096 C C . THR C 1 137 ? 302.920 269.776 225.539 1.00 150.67 135 THR B C 1
ATOM 8097 O O . THR C 1 137 ? 303.486 268.678 225.393 1.00 150.67 135 THR B O 1
ATOM 8099 N N . PRO C 1 138 ? 301.640 269.957 225.211 1.00 143.43 136 PRO B N 1
ATOM 8100 C CA . PRO C 1 138 ? 300.881 268.848 224.620 1.00 143.43 136 PRO B CA 1
ATOM 8101 C C . PRO C 1 138 ? 301.404 268.438 223.259 1.00 143.43 136 PRO B C 1
ATOM 8102 O O . PRO C 1 138 ? 301.224 267.280 222.856 1.00 143.43 136 PRO B O 1
ATOM 8106 N N . SER C 1 139 ? 302.032 269.360 222.527 1.00 140.01 137 SER B N 1
ATOM 8107 C CA . SER C 1 139 ? 302.729 268.978 221.307 1.00 140.01 137 SER B CA 1
ATOM 8108 C C . SER C 1 139 ? 303.766 267.907 221.606 1.00 140.01 137 SER B C 1
ATOM 8109 O O . SER C 1 139 ? 303.790 266.843 220.971 1.00 140.01 137 SER B O 1
ATOM 8111 N N . LEU C 1 140 ? 304.624 268.171 222.590 1.00 134.37 138 LEU B N 1
ATOM 8112 C CA . LEU C 1 140 ? 305.565 267.154 223.025 1.00 134.37 138 LEU B CA 1
ATOM 8113 C C . LEU C 1 140 ? 304.840 265.906 223.489 1.00 134.37 138 LEU B C 1
ATOM 8114 O O . LEU C 1 140 ? 305.332 264.793 223.287 1.00 134.37 138 LEU B O 1
ATOM 8116 N N . THR C 1 141 ? 303.677 266.070 224.112 1.00 132.23 139 THR B N 1
ATOM 8117 C CA . THR C 1 141 ? 302.933 264.907 224.579 1.00 132.23 139 THR B CA 1
ATOM 8118 C C . THR C 1 141 ? 302.607 263.983 223.418 1.00 132.23 139 THR B C 1
ATOM 8119 O O . THR C 1 141 ? 302.858 262.777 223.478 1.00 132.23 139 THR B O 1
ATOM 8121 N N . ALA C 1 142 ? 302.073 264.547 222.338 1.00 128.14 140 ALA B N 1
ATOM 8122 C CA . ALA C 1 142 ? 301.710 263.734 221.179 1.00 128.14 140 ALA B CA 1
ATOM 8123 C C . ALA C 1 142 ? 302.946 263.150 220.508 1.00 128.14 140 ALA B C 1
ATOM 8124 O O . ALA C 1 142 ? 302.935 261.996 220.064 1.00 128.14 140 ALA B O 1
ATOM 8126 N N . ALA C 1 143 ? 304.022 263.931 220.433 1.00 120.94 141 ALA B N 1
ATOM 8127 C CA . ALA C 1 143 ? 305.230 263.436 219.789 1.00 120.94 141 ALA B CA 1
ATOM 8128 C C . ALA C 1 143 ? 305.797 262.248 220.548 1.00 120.94 141 ALA B C 1
ATOM 8129 O O . ALA C 1 143 ? 306.154 261.228 219.955 1.00 120.94 141 ALA B O 1
ATOM 8131 N N . VAL C 1 144 ? 305.875 262.359 221.875 1.00 116.03 142 VAL B N 1
ATOM 8132 C CA . VAL C 1 144 ? 306.399 261.261 222.680 1.00 116.03 142 VAL B CA 1
ATOM 8133 C C . VAL C 1 144 ? 305.417 260.108 222.710 1.00 116.03 142 VAL B C 1
ATOM 8134 O O . VAL C 1 144 ? 305.805 258.959 222.920 1.00 116.03 142 VAL B O 1
ATOM 8136 N N . LEU C 1 145 ? 304.130 260.393 222.531 1.00 114.54 143 LEU B N 1
ATOM 8137 C CA . LEU C 1 145 ? 303.177 259.316 222.346 1.00 114.54 143 LEU B CA 1
ATOM 8138 C C . LEU C 1 145 ? 303.523 258.533 221.099 1.00 114.54 143 LEU B C 1
ATOM 8139 O O . LEU C 1 145 ? 303.505 257.299 221.100 1.00 114.54 143 LEU B O 1
ATOM 8141 N N . HIS C 1 146 ? 303.854 259.242 220.025 1.00 111.45 144 HIS B N 1
ATOM 8142 C CA . HIS C 1 146 ? 304.372 258.575 218.842 1.00 111.45 144 HIS B CA 1
ATOM 8143 C C . HIS C 1 146 ? 305.635 257.809 219.177 1.00 111.45 144 HIS B C 1
ATOM 8144 O O . HIS C 1 146 ? 305.858 256.707 218.671 1.00 111.45 144 HIS B O 1
ATOM 8146 N N . THR C 1 147 ? 306.478 258.391 220.023 1.00 114.24 145 THR B N 1
ATOM 8147 C CA . THR C 1 147 ? 307.714 257.728 220.422 1.00 114.24 145 THR B CA 1
ATOM 8148 C C . THR C 1 147 ? 307.419 256.379 221.058 1.00 114.24 145 THR B C 1
ATOM 8149 O O . THR C 1 147 ? 307.953 255.347 220.642 1.00 114.24 145 THR B O 1
ATOM 8151 N N . ILE C 1 148 ? 306.558 256.379 222.069 1.00 108.38 146 ILE B N 1
ATOM 8152 C CA . ILE C 1 148 ? 306.174 255.146 222.740 1.00 108.38 146 ILE B CA 1
ATOM 8153 C C . ILE C 1 148 ? 305.531 254.187 221.754 1.00 108.38 146 ILE B C 1
ATOM 8154 O O . ILE C 1 148 ? 305.749 252.975 221.812 1.00 108.38 146 ILE B O 1
ATOM 8156 N N . HIS C 1 149 ? 304.709 254.711 220.851 1.00 109.02 147 HIS B N 1
ATOM 8157 C CA . HIS C 1 149 ? 304.035 253.851 219.892 1.00 109.02 147 HIS B CA 1
ATOM 8158 C C . HIS C 1 149 ? 305.051 253.115 219.040 1.00 109.02 147 HIS B C 1
ATOM 8159 O O . HIS C 1 149 ? 305.003 251.888 218.906 1.00 109.02 147 HIS B O 1
ATOM 8161 N N . VAL C 1 150 ? 305.991 253.859 218.468 1.00 115.17 148 VAL B N 1
ATOM 8162 C CA . VAL C 1 150 ? 307.039 253.254 217.662 1.00 115.17 148 VAL B CA 1
ATOM 8163 C C . VAL C 1 150 ? 307.837 252.271 218.499 1.00 115.17 148 VAL B C 1
ATOM 8164 O O . VAL C 1 150 ? 308.229 251.196 218.026 1.00 115.17 148 VAL B O 1
ATOM 8166 N N . LEU C 1 151 ? 308.087 252.622 219.760 1.00 116.55 149 LEU B N 1
ATOM 8167 C CA . LEU C 1 151 ? 308.880 251.754 220.617 1.00 116.55 149 LEU B CA 1
ATOM 8168 C C . LEU C 1 151 ? 308.184 250.425 220.818 1.00 116.55 149 LEU B C 1
ATOM 8169 O O . LEU C 1 151 ? 308.808 249.371 220.710 1.00 116.55 149 LEU B O 1
ATOM 8171 N N . SER C 1 152 ? 306.883 250.459 221.085 1.00 120.27 150 SER B N 1
ATOM 8172 C CA . SER C 1 152 ? 306.140 249.221 221.283 1.00 120.27 150 SER B CA 1
ATOM 8173 C C . SER C 1 152 ? 306.038 248.439 219.984 1.00 120.27 150 SER B C 1
ATOM 8174 O O . SER C 1 152 ? 306.087 247.202 219.986 1.00 120.27 150 SER B O 1
ATOM 8176 N N . ALA C 1 153 ? 305.892 249.145 218.866 1.00 120.50 151 ALA B N 1
ATOM 8177 C CA . ALA C 1 153 ? 305.917 248.474 217.577 1.00 120.50 151 ALA B CA 1
ATOM 8178 C C . ALA C 1 153 ? 307.188 247.653 217.442 1.00 120.50 151 ALA B C 1
ATOM 8179 O O . ALA C 1 153 ? 307.143 246.448 217.175 1.00 120.50 151 ALA B O 1
ATOM 8181 N N . TYR C 1 154 ? 308.336 248.292 217.665 1.00 125.25 152 TYR B N 1
ATOM 8182 C CA . TYR C 1 154 ? 309.599 247.561 217.655 1.00 125.25 152 TYR B CA 1
ATOM 8183 C C . TYR C 1 154 ? 309.618 246.485 218.728 1.00 125.25 152 TYR B C 1
ATOM 8184 O O . TYR C 1 154 ? 310.218 245.421 218.538 1.00 125.25 152 TYR B O 1
ATOM 8186 N N . ALA C 1 155 ? 308.956 246.741 219.856 1.00 125.64 153 ALA B N 1
ATOM 8187 C CA . ALA C 1 155 ? 308.863 245.762 220.925 1.00 125.64 153 ALA B CA 1
ATOM 8188 C C . ALA C 1 155 ? 308.136 244.509 220.473 1.00 125.64 153 ALA B C 1
ATOM 8189 O O . ALA C 1 155 ? 308.310 243.448 221.080 1.00 125.64 153 ALA B O 1
ATOM 8191 N N . SER C 1 156 ? 307.351 244.600 219.404 1.00 129.95 154 SER B N 1
ATOM 8192 C CA . SER C 1 156 ? 306.661 243.418 218.913 1.00 129.95 154 SER B CA 1
ATOM 8193 C C . SER C 1 156 ? 307.613 242.344 218.392 1.00 129.95 154 SER B C 1
ATOM 8194 O O . SER C 1 156 ? 307.139 241.331 217.864 1.00 129.95 154 SER B O 1
ATOM 8196 N N . ILE C 1 157 ? 308.926 242.536 218.517 1.00 136.09 155 ILE B N 1
ATOM 8197 C CA . ILE C 1 157 ? 309.899 241.550 218.071 1.00 136.09 155 ILE B CA 1
ATOM 8198 C C . ILE C 1 157 ? 310.208 240.587 219.210 1.00 136.09 155 ILE B C 1
ATOM 8199 O O . ILE C 1 157 ? 309.975 240.875 220.385 1.00 136.09 155 ILE B O 1
ATOM 8201 N N . GLY C 1 158 ? 310.750 239.426 218.850 1.00 138.56 156 GLY B N 1
ATOM 8202 C CA . GLY C 1 158 ? 311.048 238.384 219.801 1.00 138.56 156 GLY B CA 1
ATOM 8203 C C . GLY C 1 158 ? 312.010 238.822 220.886 1.00 138.56 156 GLY B C 1
ATOM 8204 O O . GLY C 1 158 ? 311.641 238.941 222.058 1.00 138.56 156 GLY B O 1
ATOM 8205 N N . PRO C 1 159 ? 313.270 239.078 220.518 1.00 134.48 157 PRO B N 1
ATOM 8206 C CA . PRO C 1 159 ? 314.264 239.499 221.520 1.00 134.48 157 PRO B CA 1
ATOM 8207 C C . PRO C 1 159 ? 313.991 240.863 222.121 1.00 134.48 157 PRO B C 1
ATOM 8208 O O . PRO C 1 159 ? 314.722 241.280 223.027 1.00 134.48 157 PRO B O 1
ATOM 8212 N N . LEU C 1 160 ? 312.965 241.566 221.640 1.00 135.33 158 LEU B N 1
ATOM 8213 C CA . LEU C 1 160 ? 312.634 242.872 222.190 1.00 135.33 158 LEU B CA 1
ATOM 8214 C C . LEU C 1 160 ? 312.335 242.795 223.675 1.00 135.33 158 LEU B C 1
ATOM 8215 O O . LEU C 1 160 ? 312.549 243.771 224.401 1.00 135.33 158 LEU B O 1
ATOM 8217 N N . THR C 1 161 ? 311.833 241.652 224.144 1.00 140.33 159 THR B N 1
ATOM 8218 C CA . THR C 1 161 ? 311.556 241.493 225.566 1.00 140.33 159 THR B CA 1
ATOM 8219 C C . THR C 1 161 ? 312.817 241.723 226.387 1.00 140.33 159 THR B C 1
ATOM 8220 O O . THR C 1 161 ? 312.896 242.669 227.179 1.00 140.33 159 THR B O 1
ATOM 8222 N N . GLY C 1 162 ? 313.823 240.870 226.195 1.00 138.95 160 GLY B N 1
ATOM 8223 C CA . GLY C 1 162 ? 315.080 241.056 226.896 1.00 138.95 160 GLY B CA 1
ATOM 8224 C C . GLY C 1 162 ? 315.756 242.362 226.543 1.00 138.95 160 GLY B C 1
ATOM 8225 O O . GLY C 1 162 ? 316.502 242.916 227.352 1.00 138.95 160 GLY B O 1
ATOM 8226 N N . VAL C 1 163 ? 315.488 242.883 225.345 1.00 136.60 161 VAL B N 1
ATOM 8227 C CA . VAL C 1 163 ? 316.044 244.174 224.954 1.00 136.60 161 VAL B CA 1
ATOM 8228 C C . VAL C 1 163 ? 315.569 245.262 225.911 1.00 136.60 161 VAL B C 1
ATOM 8229 O O . VAL C 1 163 ? 316.367 245.890 226.616 1.00 136.60 161 VAL B O 1
ATOM 8231 N N . PHE C 1 164 ? 314.256 245.488 225.958 1.00 135.38 162 PHE B N 1
ATOM 8232 C CA . PHE C 1 164 ? 313.697 246.486 226.865 1.00 135.38 162 PHE B CA 1
ATOM 8233 C C . PHE C 1 164 ? 313.906 246.118 228.325 1.00 135.38 162 PHE B C 1
ATOM 8234 O O . PHE C 1 164 ? 313.812 246.992 229.191 1.00 135.38 162 PHE B O 1
ATOM 8236 N N . ARG C 1 165 ? 314.170 244.845 228.619 1.00 135.56 163 ARG B N 1
ATOM 8237 C CA . ARG C 1 165 ? 314.544 244.467 229.974 1.00 135.56 163 ARG B CA 1
ATOM 8238 C C . ARG C 1 165 ? 315.897 245.054 230.336 1.00 135.56 163 ARG B C 1
ATOM 8239 O O . ARG C 1 165 ? 316.042 245.723 231.365 1.00 135.56 163 ARG B O 1
ATOM 8241 N N . GLU C 1 166 ? 316.905 244.806 229.498 1.00 134.71 164 GLU B N 1
ATOM 8242 C CA . GLU C 1 166 ? 318.193 245.461 229.675 1.00 134.71 164 GLU B CA 1
ATOM 8243 C C . GLU C 1 166 ? 318.023 246.969 229.716 1.00 134.71 164 GLU B C 1
ATOM 8244 O O . GLU C 1 166 ? 318.696 247.661 230.488 1.00 134.71 164 GLU B O 1
ATOM 8246 N N . THR C 1 167 ? 317.112 247.495 228.896 1.00 132.95 165 THR B N 1
ATOM 8247 C CA . THR C 1 167 ? 316.772 248.911 228.981 1.00 132.95 165 THR B CA 1
ATOM 8248 C C . THR C 1 167 ? 315.969 249.205 230.241 1.00 132.95 165 THR B C 1
ATOM 8249 O O . THR C 1 167 ? 316.171 250.241 230.884 1.00 132.95 165 THR B O 1
ATOM 8251 N N . GLY C 1 168 ? 315.059 248.307 230.608 1.00 129.73 166 GLY B N 1
ATOM 8252 C CA . GLY C 1 168 ? 314.310 248.453 231.845 1.00 129.73 166 GLY B CA 1
ATOM 8253 C C . GLY C 1 168 ? 313.541 249.750 231.955 1.00 129.73 166 GLY B C 1
ATOM 8254 O O . GLY C 1 168 ? 313.459 250.330 233.045 1.00 129.73 166 GLY B O 1
ATOM 8255 N N . ALA C 1 169 ? 312.952 250.208 230.857 1.00 121.82 167 ALA B N 1
ATOM 8256 C CA . ALA C 1 169 ? 312.243 251.486 230.861 1.00 121.82 167 ALA B CA 1
ATOM 8257 C C . ALA C 1 169 ? 311.006 251.465 231.698 1.00 121.82 167 ALA B C 1
ATOM 8258 O O . ALA C 1 169 ? 310.254 252.455 231.701 1.00 121.82 167 ALA B O 1
ATOM 8260 N N . LEU C 1 170 ? 310.789 250.354 232.403 1.00 118.68 168 LEU B N 1
ATOM 8261 C CA . LEU C 1 170 ? 309.621 250.227 233.260 1.00 118.68 168 LEU B CA 1
ATOM 8262 C C . LEU C 1 170 ? 309.520 251.373 234.258 1.00 118.68 168 LEU B C 1
ATOM 8263 O O . LEU C 1 170 ? 308.423 251.698 234.718 1.00 118.68 168 LEU B O 1
ATOM 8265 N N . ASP C 1 171 ? 310.643 252.004 234.597 1.00 116.43 169 ASP B N 1
ATOM 8266 C CA . ASP C 1 171 ? 310.606 253.117 235.536 1.00 116.43 169 ASP B CA 1
ATOM 8267 C C . ASP C 1 171 ? 309.745 254.248 234.997 1.00 116.43 169 ASP B C 1
ATOM 8268 O O . ASP C 1 171 ? 308.713 254.599 235.584 1.00 116.43 169 ASP B O 1
ATOM 8270 N N . LEU C 1 172 ? 310.167 254.840 233.879 1.00 112.43 170 LEU B N 1
ATOM 8271 C CA . LEU C 1 172 ? 309.365 255.878 233.251 1.00 112.43 170 LEU B CA 1
ATOM 8272 C C . LEU C 1 172 ? 308.008 255.343 232.841 1.00 112.43 170 LEU B C 1
ATOM 8273 O O . LEU C 1 172 ? 307.024 256.085 232.854 1.00 112.43 170 LEU B O 1
ATOM 8275 N N . LEU C 1 173 ? 307.933 254.052 232.509 1.00 114.53 171 LEU B N 1
ATOM 8276 C CA . LEU C 1 173 ? 306.653 253.429 232.205 1.00 114.53 171 LEU B CA 1
ATOM 8277 C C . LEU C 1 173 ? 305.666 253.642 233.344 1.00 114.53 171 LEU B C 1
ATOM 8278 O O . LEU C 1 173 ? 304.594 254.224 233.162 1.00 114.53 171 LEU B O 1
ATOM 8280 N N . MET C 1 174 ? 306.037 253.205 234.542 1.00 116.27 172 MET B N 1
ATOM 8281 C CA . MET C 1 174 ? 305.133 253.301 235.682 1.00 116.27 172 MET B CA 1
ATOM 8282 C C . MET C 1 174 ? 304.898 254.752 236.077 1.00 116.27 172 MET B C 1
ATOM 8283 O O . MET C 1 174 ? 303.752 255.174 236.281 1.00 116.27 172 MET B O 1
ATOM 8285 N N . HIS C 1 175 ? 305.973 255.532 236.200 1.00 117.05 173 HIS B N 1
ATOM 8286 C CA . HIS C 1 175 ? 305.804 256.916 236.617 1.00 117.05 173 HIS B CA 1
ATOM 8287 C C . HIS C 1 175 ? 304.906 257.669 235.653 1.00 117.05 173 HIS B C 1
ATOM 8288 O O . HIS C 1 175 ? 304.173 258.572 236.065 1.00 117.05 173 HIS B O 1
ATOM 8290 N N . MET C 1 176 ? 304.922 257.297 234.375 1.00 115.64 174 MET B N 1
ATOM 8291 C CA . MET C 1 176 ? 304.045 257.934 233.412 1.00 115.64 174 MET B CA 1
ATOM 8292 C C . MET C 1 176 ? 302.644 257.372 233.493 1.00 115.64 174 MET B C 1
ATOM 8293 O O . MET C 1 176 ? 301.679 258.081 233.196 1.00 115.64 174 MET B O 1
ATOM 8295 N N . LEU C 1 177 ? 302.511 256.105 233.876 1.00 114.51 175 LEU B N 1
ATOM 8296 C CA . LEU C 1 177 ? 301.181 255.571 234.128 1.00 114.51 175 LEU B CA 1
ATOM 8297 C C . LEU C 1 177 ? 300.503 256.346 235.248 1.00 114.51 175 LEU B C 1
ATOM 8298 O O . LEU C 1 177 ? 299.304 256.641 235.177 1.00 114.51 175 LEU B O 1
ATOM 8303 N N . CYS C 1 178 ? 301.268 256.718 236.273 1.00 118.59 176 CYS B N 1
ATOM 8304 C CA . CYS C 1 178 ? 300.727 257.551 237.340 1.00 118.59 176 CYS B CA 1
ATOM 8305 C C . CYS C 1 178 ? 300.519 258.996 236.903 1.00 118.59 176 CYS B C 1
ATOM 8306 O O . CYS C 1 178 ? 299.762 259.724 237.552 1.00 118.59 176 CYS B O 1
ATOM 8308 N N . ASN C 1 179 ? 301.171 259.426 235.824 1.00 117.09 177 ASN B N 1
ATOM 8309 C CA . ASN C 1 179 ? 301.034 260.796 235.365 1.00 117.09 177 ASN B CA 1
ATOM 8310 C C . ASN C 1 179 ? 299.598 261.057 234.920 1.00 117.09 177 ASN B C 1
ATOM 8311 O O . ASN C 1 179 ? 298.850 260.123 234.620 1.00 117.09 177 ASN B O 1
ATOM 8313 N N . PRO C 1 180 ? 299.189 262.323 234.877 1.00 112.90 178 PRO B N 1
ATOM 8314 C CA . PRO C 1 180 ? 297.807 262.639 234.493 1.00 112.90 178 PRO B CA 1
ATOM 8315 C C . PRO C 1 180 ? 297.592 262.666 232.991 1.00 112.90 178 PRO B C 1
ATOM 8316 O O . PRO C 1 180 ? 296.605 263.235 232.523 1.00 112.90 178 PRO B O 1
ATOM 8320 N N . GLU C 1 181 ? 298.507 262.086 232.228 1.00 106.12 179 GLU B N 1
ATOM 8321 C CA . GLU C 1 181 ? 298.335 262.001 230.787 1.00 106.12 179 GLU B CA 1
ATOM 8322 C C . GLU C 1 181 ? 297.543 260.752 230.428 1.00 106.12 179 GLU B C 1
ATOM 8323 O O . GLU C 1 181 ? 298.104 259.656 230.372 1.00 106.12 179 GLU B O 1
ATOM 8325 N N . PRO C 1 182 ? 296.264 260.874 230.157 1.00 111.59 180 PRO B N 1
ATOM 8326 C CA . PRO C 1 182 ? 295.447 259.676 229.947 1.00 111.59 180 PRO B CA 1
ATOM 8327 C C . PRO C 1 182 ? 295.663 259.039 228.584 1.00 111.59 180 PRO B C 1
ATOM 8328 O O . PRO C 1 182 ? 295.644 257.811 228.449 1.00 111.59 180 PRO B O 1
ATOM 8332 N N . GLN C 1 183 ? 295.861 259.867 227.560 1.00 107.87 181 GLN B N 1
ATOM 8333 C CA . GLN C 1 183 ? 296.121 259.334 226.230 1.00 107.87 181 GLN B CA 1
ATOM 8334 C C . GLN C 1 183 ? 297.400 258.510 226.226 1.00 107.87 181 GLN B C 1
ATOM 8335 O O . GLN C 1 183 ? 297.395 257.319 225.889 1.00 107.87 181 GLN B O 1
ATOM 8337 N N . ILE C 1 184 ? 298.512 259.130 226.623 1.00 110.34 182 ILE B N 1
ATOM 8338 C CA . ILE C 1 184 ? 299.769 258.398 226.717 1.00 110.34 182 ILE B CA 1
ATOM 8339 C C . ILE C 1 184 ? 299.658 257.282 227.741 1.00 110.34 182 ILE B C 1
ATOM 8340 O O . ILE C 1 184 ? 300.364 256.274 227.652 1.00 110.34 182 ILE B O 1
ATOM 8342 N N . ARG C 1 185 ? 298.779 257.436 228.726 1.00 103.64 183 ARG B N 1
ATOM 8343 C CA . ARG C 1 185 ? 298.572 256.370 229.689 1.00 103.64 183 ARG B CA 1
ATOM 8344 C C . ARG C 1 185 ? 298.082 255.119 228.983 1.00 103.64 183 ARG B C 1
ATOM 8345 O O . ARG C 1 185 ? 298.705 254.057 229.062 1.00 103.64 183 ARG B O 1
ATOM 8347 N N . ARG C 1 186 ? 296.968 255.240 228.269 1.00 106.76 184 ARG B N 1
ATOM 8348 C CA . ARG C 1 186 ? 296.456 254.112 227.502 1.00 106.76 184 ARG B CA 1
ATOM 8349 C C . ARG C 1 186 ? 297.484 253.619 226.495 1.00 106.76 184 ARG B C 1
ATOM 8350 O O . ARG C 1 186 ? 297.560 252.417 226.213 1.00 106.76 184 ARG B O 1
ATOM 8352 N N . SER C 1 187 ? 298.287 254.528 225.946 1.00 108.19 185 SER B N 1
ATOM 8353 C CA . SER C 1 187 ? 299.330 254.108 225.018 1.00 108.19 185 SER B CA 1
ATOM 8354 C C . SER C 1 187 ? 300.325 253.187 225.709 1.00 108.19 185 SER B C 1
ATOM 8355 O O . SER C 1 187 ? 300.683 252.128 225.182 1.00 108.19 185 SER B O 1
ATOM 8357 N N . ALA C 1 188 ? 300.787 253.581 226.892 1.00 99.67 186 ALA B N 1
ATOM 8358 C CA . ALA C 1 188 ? 301.702 252.735 227.642 1.00 99.67 186 ALA B CA 1
ATOM 8359 C C . ALA C 1 188 ? 301.032 251.433 228.022 1.00 99.67 186 ALA B C 1
ATOM 8360 O O . ALA C 1 188 ? 301.683 250.390 228.087 1.00 99.67 186 ALA B O 1
ATOM 8362 N N . GLY C 1 189 ? 299.736 251.480 228.281 1.00 100.84 187 GLY B N 1
ATOM 8363 C CA . GLY C 1 189 ? 299.010 250.253 228.513 1.00 100.84 187 GLY B CA 1
ATOM 8364 C C . GLY C 1 189 ? 299.090 249.332 227.318 1.00 100.84 187 GLY B C 1
ATOM 8365 O O . GLY C 1 189 ? 299.267 248.126 227.463 1.00 100.84 187 GLY B O 1
ATOM 8366 N N . LYS C 1 190 ? 298.976 249.893 226.118 1.00 94.60 188 LYS B N 1
ATOM 8367 C CA . LYS C 1 190 ? 299.112 249.083 224.915 1.00 94.60 188 LYS B CA 1
ATOM 8368 C C . LYS C 1 190 ? 300.520 248.520 224.798 1.00 94.60 188 LYS B C 1
ATOM 8369 O O . LYS C 1 190 ? 300.719 247.354 224.428 1.00 94.60 188 LYS B O 1
ATOM 8371 N N . MET C 1 191 ? 301.512 249.350 225.096 1.00 102.13 189 MET B N 1
ATOM 8372 C CA . MET C 1 191 ? 302.892 248.889 225.074 1.00 102.13 189 MET B CA 1
ATOM 8373 C C . MET C 1 191 ? 303.065 247.699 225.997 1.00 102.13 189 MET B C 1
ATOM 8374 O O . MET C 1 191 ? 303.625 246.670 225.607 1.00 102.13 189 MET B O 1
ATOM 8376 N N . LEU C 1 192 ? 302.579 247.825 227.231 1.00 99.90 190 LEU B N 1
ATOM 8377 C CA . LEU C 1 192 ? 302.644 246.717 228.173 1.00 99.90 190 LEU B CA 1
ATOM 8378 C C . LEU C 1 192 ? 301.816 245.544 227.693 1.00 99.90 190 LEU B C 1
ATOM 8379 O O . LEU C 1 192 ? 302.134 244.399 228.004 1.00 99.90 190 LEU B O 1
ATOM 8381 N N . GLN C 1 193 ? 300.761 245.802 226.928 1.00 92.46 191 GLN B N 1
ATOM 8382 C CA . GLN C 1 193 ? 300.010 244.703 226.348 1.00 92.46 191 GLN B CA 1
ATOM 8383 C C . GLN C 1 193 ? 300.903 243.882 225.444 1.00 92.46 191 GLN B C 1
ATOM 8384 O O . GLN C 1 193 ? 300.881 242.649 225.481 1.00 92.46 191 GLN B O 1
ATOM 8386 N N . ALA C 1 194 ? 301.704 244.557 224.629 1.00 99.24 192 ALA B N 1
ATOM 8387 C CA . ALA C 1 194 ? 302.630 243.840 223.759 1.00 99.24 192 ALA B CA 1
ATOM 8388 C C . ALA C 1 194 ? 303.703 243.138 224.578 1.00 99.24 192 ALA B C 1
ATOM 8389 O O . ALA C 1 194 ? 304.015 241.962 224.351 1.00 99.24 192 ALA B O 1
ATOM 8391 N N . LEU C 1 195 ? 304.281 243.859 225.537 1.00 103.93 193 LEU B N 1
ATOM 8392 C CA . LEU C 1 195 ? 305.303 243.284 226.401 1.00 103.93 193 LEU B CA 1
ATOM 8393 C C . LEU C 1 195 ? 304.775 242.067 227.138 1.00 103.93 193 LEU B C 1
ATOM 8394 O O . LEU C 1 195 ? 305.552 241.194 227.524 1.00 103.93 193 LEU B O 1
ATOM 8396 N N . ALA C 1 196 ? 303.462 241.999 227.343 1.00 108.96 194 ALA B N 1
ATOM 8397 C CA . ALA C 1 196 ? 302.842 240.851 227.986 1.00 108.96 194 ALA B CA 1
ATOM 8398 C C . ALA C 1 196 ? 302.634 239.724 226.992 1.00 108.96 194 ALA B C 1
ATOM 8399 O O . ALA C 1 196 ? 303.079 238.595 227.222 1.00 108.96 194 ALA B O 1
ATOM 8401 N N . ALA C 1 197 ? 301.962 240.022 225.878 1.00 109.37 195 ALA B N 1
ATOM 8402 C CA . ALA C 1 197 ? 301.749 239.031 224.835 1.00 109.37 195 ALA B CA 1
ATOM 8403 C C . ALA C 1 197 ? 303.045 238.346 224.439 1.00 109.37 195 ALA B C 1
ATOM 8404 O O . ALA C 1 197 ? 303.014 237.214 223.942 1.00 109.37 195 ALA B O 1
ATOM 8406 N N . HIS C 1 198 ? 304.182 239.005 224.652 1.00 110.84 196 HIS B N 1
ATOM 8407 C CA . HIS C 1 198 ? 305.476 238.345 224.536 1.00 110.84 196 HIS B CA 1
ATOM 8408 C C . HIS C 1 198 ? 306.014 237.827 225.865 1.00 110.84 196 HIS B C 1
ATOM 8409 O O . HIS C 1 198 ? 306.737 236.827 225.875 1.00 110.84 196 HIS B O 1
ATOM 8411 N N . ASP C 1 199 ? 305.682 238.473 226.986 1.00 106.31 197 ASP B N 1
ATOM 8412 C CA . ASP C 1 199 ? 306.307 238.156 228.269 1.00 106.31 197 ASP B CA 1
ATOM 8413 C C . ASP C 1 199 ? 305.331 238.491 229.396 1.00 106.31 197 ASP B C 1
ATOM 8414 O O . ASP C 1 199 ? 305.294 239.631 229.889 1.00 106.31 197 ASP B O 1
ATOM 8416 N N . ALA C 1 200 ? 304.583 237.476 229.835 1.00 100.71 198 ALA B N 1
ATOM 8417 C CA . ALA C 1 200 ? 303.794 237.624 231.049 1.00 100.71 198 ALA B CA 1
ATOM 8418 C C . ALA C 1 200 ? 304.676 237.989 232.230 1.00 100.71 198 ALA B C 1
ATOM 8419 O O . ALA C 1 200 ? 304.212 238.625 233.180 1.00 100.71 198 ALA B O 1
ATOM 8421 N N . GLY C 1 201 ? 305.939 237.591 232.190 1.00 95.20 199 GLY B N 1
ATOM 8422 C CA . GLY C 1 201 ? 306.864 237.954 233.235 1.00 95.20 199 GLY B CA 1
ATOM 8423 C C . GLY C 1 201 ? 306.894 239.450 233.438 1.00 95.20 199 GLY B C 1
ATOM 8424 O O . GLY C 1 201 ? 306.555 239.942 234.518 1.00 95.20 199 GLY B O 1
ATOM 8425 N N . SER C 1 202 ? 307.284 240.191 232.402 1.00 90.89 200 SER B N 1
ATOM 8426 C CA . SER C 1 202 ? 307.336 241.634 232.555 1.00 90.89 200 SER B CA 1
ATOM 8427 C C . SER C 1 202 ? 305.953 242.207 232.764 1.00 90.89 200 SER B C 1
ATOM 8428 O O . SER C 1 202 ? 305.814 243.250 233.414 1.00 90.89 200 SER B O 1
ATOM 8431 N N . ARG C 1 203 ? 304.923 241.553 232.221 1.00 88.10 201 ARG B N 1
ATOM 8432 C CA . ARG C 1 203 ? 303.566 242.002 232.504 1.00 88.10 201 ARG B CA 1
ATOM 8433 C C . ARG C 1 203 ? 303.352 242.105 234.001 1.00 88.10 201 ARG B C 1
ATOM 8434 O O . ARG C 1 203 ? 303.038 243.173 234.543 1.00 88.10 201 ARG B O 1
ATOM 8436 N N . ALA C 1 204 ? 303.547 240.987 234.683 1.00 86.20 202 ALA B N 1
ATOM 8437 C CA . ALA C 1 204 ? 303.383 240.960 236.124 1.00 86.20 202 ALA B CA 1
ATOM 8438 C C . ALA C 1 204 ? 304.342 241.921 236.794 1.00 86.20 202 ALA B C 1
ATOM 8439 O O . ALA C 1 204 ? 304.000 242.541 237.800 1.00 86.20 202 ALA B O 1
ATOM 8441 N N . HIS C 1 205 ? 305.548 242.057 236.259 1.00 89.66 203 HIS B N 1
ATOM 8442 C CA . HIS C 1 205 ? 306.510 242.940 236.902 1.00 89.66 203 HIS B CA 1
ATOM 8443 C C . HIS C 1 205 ? 305.971 244.354 236.970 1.00 89.66 203 HIS B C 1
ATOM 8444 O O . HIS C 1 205 ? 305.895 244.952 238.047 1.00 89.66 203 HIS B O 1
ATOM 8451 N N . VAL C 1 206 ? 305.564 244.894 235.826 1.00 85.94 204 VAL B N 1
ATOM 8452 C CA . VAL C 1 206 ? 305.048 246.258 235.794 1.00 85.94 204 VAL B CA 1
ATOM 8453 C C . VAL C 1 206 ? 303.813 246.367 236.665 1.00 85.94 204 VAL B C 1
ATOM 8454 O O . VAL C 1 206 ? 303.695 247.282 237.489 1.00 85.94 204 VAL B O 1
ATOM 8456 N N . LEU C 1 207 ? 302.883 245.420 236.520 1.00 84.59 205 LEU B N 1
ATOM 8457 C CA . LEU C 1 207 ? 301.618 245.535 237.237 1.00 84.59 205 LEU B CA 1
ATOM 8458 C C . LEU C 1 207 ? 301.838 245.532 238.738 1.00 84.59 205 LEU B C 1
ATOM 8459 O O . LEU C 1 207 ? 301.372 246.428 239.445 1.00 84.59 205 LEU B O 1
ATOM 8464 N N . LEU C 1 208 ? 302.557 244.533 239.240 1.00 88.51 206 LEU B N 1
ATOM 8465 C CA . LEU C 1 208 ? 302.753 244.411 240.677 1.00 88.51 206 LEU B CA 1
ATOM 8466 C C . LEU C 1 208 ? 303.586 245.556 241.215 1.00 88.51 206 LEU B C 1
ATOM 8467 O O . LEU C 1 208 ? 303.253 246.134 242.254 1.00 88.51 206 LEU B O 1
ATOM 8469 N N . SER C 1 209 ? 304.676 245.901 240.531 1.00 88.68 207 SER B N 1
ATOM 8470 C CA . SER C 1 209 ? 305.502 246.989 241.017 1.00 88.68 207 SER B CA 1
ATOM 8471 C C . SER C 1 209 ? 304.744 248.303 241.010 1.00 88.68 207 SER B C 1
ATOM 8472 O O . SER C 1 209 ? 305.096 249.221 241.755 1.00 88.68 207 SER B O 1
ATOM 8474 N N . LEU C 1 210 ? 303.699 248.417 240.190 1.00 89.80 208 LEU B N 1
ATOM 8475 C CA . LEU C 1 210 ? 302.941 249.659 240.175 1.00 89.80 208 LEU B CA 1
ATOM 8476 C C . LEU C 1 210 ? 301.837 249.650 241.220 1.00 89.80 208 LEU B C 1
ATOM 8477 O O . LEU C 1 210 ? 301.525 250.691 241.807 1.00 89.80 208 LEU B O 1
ATOM 8479 N N . SER C 1 211 ? 301.229 248.491 241.453 1.00 96.34 209 SER B N 1
ATOM 8480 C CA . SER C 1 211 ? 300.192 248.392 242.475 1.00 96.34 209 SER B CA 1
ATOM 8481 C C . SER C 1 211 ? 300.795 248.548 243.864 1.00 96.34 209 SER B C 1
ATOM 8482 O O . SER C 1 211 ? 300.425 249.450 244.622 1.00 96.34 209 SER B O 1
ATOM 8484 N N . GLN C 1 212 ? 301.751 247.686 244.208 1.00 91.64 210 GLN B N 1
ATOM 8485 C CA . GLN C 1 212 ? 302.432 247.806 245.486 1.00 91.64 210 GLN B CA 1
ATOM 8486 C C . GLN C 1 212 ? 303.270 249.069 245.583 1.00 91.64 210 GLN B C 1
ATOM 8487 O O . GLN C 1 212 ? 303.904 249.287 246.620 1.00 91.64 210 GLN B O 1
ATOM 8489 N N . GLN C 1 213 ? 303.299 249.895 244.545 1.00 98.99 211 GLN B N 1
ATOM 8490 C CA . GLN C 1 213 ? 304.029 251.156 244.606 1.00 98.99 211 GLN B CA 1
ATOM 8491 C C . GLN C 1 213 ? 303.367 252.116 245.591 1.00 98.99 211 GLN B C 1
ATOM 8492 O O . GLN C 1 213 ? 302.183 251.984 245.902 1.00 98.99 211 GLN B O 1
ATOM 8494 N N . MET C 1 220 ? 294.114 253.998 249.305 1.00 83.46 218 MET B N 1
ATOM 8495 C CA . MET C 1 220 ? 293.846 252.858 248.443 1.00 83.46 218 MET B CA 1
ATOM 8496 C C . MET C 1 220 ? 292.378 252.476 248.505 1.00 83.46 218 MET B C 1
ATOM 8497 O O . MET C 1 220 ? 292.031 251.353 248.862 1.00 83.46 218 MET B O 1
ATOM 8499 N N . ASP C 1 221 ? 291.519 253.422 248.157 1.00 84.20 219 ASP B N 1
ATOM 8500 C CA . ASP C 1 221 ? 290.083 253.209 248.170 1.00 84.20 219 ASP B CA 1
ATOM 8501 C C . ASP C 1 221 ? 289.636 252.699 246.805 1.00 84.20 219 ASP B C 1
ATOM 8502 O O . ASP C 1 221 ? 290.448 252.247 245.991 1.00 84.20 219 ASP B O 1
ATOM 8504 N N . PHE C 1 222 ? 288.324 252.755 246.554 1.00 79.74 220 PHE B N 1
ATOM 8505 C CA . PHE C 1 222 ? 287.781 252.313 245.275 1.00 79.74 220 PHE B CA 1
ATOM 8506 C C . PHE C 1 222 ? 288.513 252.939 244.101 1.00 79.74 220 PHE B C 1
ATOM 8507 O O . PHE C 1 222 ? 288.608 252.325 243.037 1.00 79.74 220 PHE B O 1
ATOM 8509 N N . ASP C 1 223 ? 289.071 254.135 244.280 1.00 79.86 221 ASP B N 1
ATOM 8510 C CA . ASP C 1 223 ? 289.829 254.765 243.205 1.00 79.86 221 ASP B CA 1
ATOM 8511 C C . ASP C 1 223 ? 291.040 253.923 242.820 1.00 79.86 221 ASP B C 1
ATOM 8512 O O . ASP C 1 223 ? 291.175 253.492 241.668 1.00 79.86 221 ASP B O 1
ATOM 8514 N N . SER C 1 224 ? 291.940 253.686 243.779 1.00 76.87 222 SER B N 1
ATOM 8515 C CA . SER C 1 224 ? 293.143 252.912 243.492 1.00 76.87 222 SER B CA 1
ATOM 8516 C C . SER C 1 224 ? 292.794 251.494 243.073 1.00 76.87 222 SER B C 1
ATOM 8517 O O . SER C 1 224 ? 293.459 250.906 242.206 1.00 76.87 222 SER B O 1
ATOM 8519 N N . ARG C 1 225 ? 291.750 250.926 243.678 1.00 74.64 223 ARG B N 1
ATOM 8520 C CA . ARG C 1 225 ? 291.313 249.594 243.282 1.00 74.64 223 ARG B CA 1
ATOM 8521 C C . ARG C 1 225 ? 290.908 249.573 241.817 1.00 74.64 223 ARG B C 1
ATOM 8522 O O . ARG C 1 225 ? 291.345 248.706 241.050 1.00 74.64 223 ARG B O 1
ATOM 8524 N N . TYR C 1 226 ? 290.068 250.520 241.410 1.00 67.15 224 TYR B N 1
ATOM 8525 C CA . TYR C 1 226 ? 289.647 250.570 240.023 1.00 67.15 224 TYR B CA 1
ATOM 8526 C C . TYR C 1 226 ? 290.842 250.753 239.113 1.00 67.15 224 TYR B C 1
ATOM 8527 O O . TYR C 1 226 ? 290.939 250.102 238.071 1.00 67.15 224 TYR B O 1
ATOM 8529 N N . THR C 1 227 ? 291.780 251.607 239.510 1.00 66.11 225 THR B N 1
ATOM 8530 C CA . THR C 1 227 ? 292.966 251.827 238.696 1.00 66.11 225 THR B CA 1
ATOM 8531 C C . THR C 1 227 ? 293.690 250.517 238.430 1.00 66.11 225 THR B C 1
ATOM 8532 O O . THR C 1 227 ? 293.836 250.086 237.275 1.00 66.11 225 THR B O 1
ATOM 8534 N N . LEU C 1 228 ? 294.149 249.869 239.494 1.00 63.10 226 LEU B N 1
ATOM 8535 C CA . LEU C 1 228 ? 294.965 248.677 239.319 1.00 63.10 226 LEU B CA 1
ATOM 8536 C C . LEU C 1 228 ? 294.200 247.599 238.578 1.00 63.10 226 LEU B C 1
ATOM 8537 O O . LEU C 1 228 ? 294.705 247.018 237.611 1.00 63.10 226 LEU B O 1
ATOM 8539 N N . LEU C 1 229 ? 292.979 247.311 239.013 1.00 59.30 227 LEU B N 1
ATOM 8540 C CA . LEU C 1 229 ? 292.277 246.185 238.429 1.00 59.30 227 LEU B CA 1
ATOM 8541 C C . LEU C 1 229 ? 291.909 246.451 236.981 1.00 59.30 227 LEU B C 1
ATOM 8542 O O . LEU C 1 229 ? 291.908 245.523 236.164 1.00 59.30 227 LEU B O 1
ATOM 8544 N N . GLU C 1 230 ? 291.631 247.699 236.626 1.00 58.37 228 GLU B N 1
ATOM 8545 C CA . GLU C 1 230 ? 291.337 247.993 235.238 1.00 58.37 228 GLU B CA 1
ATOM 8546 C C . GLU C 1 230 ? 292.567 247.783 234.382 1.00 58.37 228 GLU B C 1
ATOM 8547 O O . GLU C 1 230 ? 292.502 247.138 233.324 1.00 58.37 228 GLU B O 1
ATOM 8549 N N . LEU C 1 231 ? 293.702 248.332 234.817 1.00 59.15 229 LEU B N 1
ATOM 8550 C CA . LEU C 1 231 ? 294.916 248.148 234.035 1.00 59.15 229 LEU B CA 1
ATOM 8551 C C . LEU C 1 231 ? 295.210 246.673 233.850 1.00 59.15 229 LEU B C 1
ATOM 8552 O O . LEU C 1 231 ? 295.594 246.242 232.762 1.00 59.15 229 LEU B O 1
ATOM 8554 N N . PHE C 1 232 ? 295.013 245.880 234.898 1.00 54.41 230 PHE B N 1
ATOM 8555 C CA . PHE C 1 232 ? 295.198 244.444 234.770 1.00 54.41 230 PHE B CA 1
ATOM 8556 C C . PHE C 1 232 ? 294.307 243.898 233.681 1.00 54.41 230 PHE B C 1
ATOM 8557 O O . PHE C 1 232 ? 294.783 243.438 232.639 1.00 54.41 230 PHE B O 1
ATOM 8565 N N . ALA C 1 233 ? 293.001 243.984 233.890 1.00 53.65 231 ALA B N 1
ATOM 8566 C CA . ALA C 1 233 ? 292.070 243.273 233.032 1.00 53.65 231 ALA B CA 1
ATOM 8567 C C . ALA C 1 233 ? 292.166 243.719 231.594 1.00 53.65 231 ALA B C 1
ATOM 8568 O O . ALA C 1 233 ? 291.718 242.995 230.703 1.00 53.65 231 ALA B O 1
ATOM 8570 N N . GLU C 1 234 ? 292.738 244.891 231.339 1.00 61.87 232 GLU B N 1
ATOM 8571 C CA . GLU C 1 234 ? 292.910 245.303 229.953 1.00 61.87 232 GLU B CA 1
ATOM 8572 C C . GLU C 1 234 ? 294.274 244.898 229.413 1.00 61.87 232 GLU B C 1
ATOM 8573 O O . GLU C 1 234 ? 294.366 244.084 228.492 1.00 61.87 232 GLU B O 1
ATOM 8575 N N . THR C 1 235 ? 295.340 245.431 230.000 1.00 70.85 233 THR B N 1
ATOM 8576 C CA . THR C 1 235 ? 296.659 245.270 229.408 1.00 70.85 233 THR B CA 1
ATOM 8577 C C . THR C 1 235 ? 297.123 243.825 229.463 1.00 70.85 233 THR B C 1
ATOM 8578 O O . THR C 1 235 ? 297.685 243.315 228.489 1.00 70.85 233 THR B O 1
ATOM 8580 N N . THR C 1 236 ? 296.895 243.142 230.579 1.00 67.63 234 THR B N 1
ATOM 8581 C CA . THR C 1 236 ? 297.419 241.796 230.740 1.00 67.63 234 THR B CA 1
ATOM 8582 C C . THR C 1 236 ? 296.454 240.748 230.243 1.00 67.63 234 THR B C 1
ATOM 8583 O O . THR C 1 236 ? 296.406 239.644 230.794 1.00 67.63 234 THR B O 1
ATOM 8585 N N . SER C 1 237 ? 295.671 241.062 229.218 1.00 74.15 235 SER B N 1
ATOM 8586 C CA . SER C 1 237 ? 294.730 240.087 228.698 1.00 74.15 235 SER B CA 1
ATOM 8587 C C . SER C 1 237 ? 295.508 238.991 227.996 1.00 74.15 235 SER B C 1
ATOM 8588 O O . SER C 1 237 ? 295.482 238.888 226.767 1.00 74.15 235 SER B O 1
ATOM 8590 N N . SER C 1 238 ? 296.204 238.171 228.775 1.00 87.58 236 SER B N 1
ATOM 8591 C CA . SER C 1 238 ? 297.161 237.232 228.221 1.00 87.58 236 SER B CA 1
ATOM 8592 C C . SER C 1 238 ? 296.460 236.192 227.366 1.00 87.58 236 SER B C 1
ATOM 8593 O O . SER C 1 238 ? 295.259 235.953 227.490 1.00 87.58 236 SER B O 1
ATOM 8595 N N . GLU C 1 239 ? 297.239 235.576 226.477 1.00 95.74 237 GLU B N 1
ATOM 8596 C CA . GLU C 1 239 ? 296.687 234.577 225.570 1.00 95.74 237 GLU B CA 1
ATOM 8597 C C . GLU C 1 239 ? 296.047 233.439 226.346 1.00 95.74 237 GLU B C 1
ATOM 8598 O O . GLU C 1 239 ? 294.913 233.038 226.065 1.00 95.74 237 GLU B O 1
ATOM 8600 N N . GLU C 1 240 ? 296.759 232.913 227.340 1.00 96.66 238 GLU B N 1
ATOM 8601 C CA . GLU C 1 240 ? 296.182 231.874 228.182 1.00 96.66 238 GLU B CA 1
ATOM 8602 C C . GLU C 1 240 ? 295.004 232.410 228.979 1.00 96.66 238 GLU B C 1
ATOM 8603 O O . GLU C 1 240 ? 294.019 231.699 229.189 1.00 96.66 238 GLU B O 1
ATOM 8605 N N . HIS C 1 241 ? 295.089 233.656 229.439 1.00 95.48 239 HIS B N 1
ATOM 8606 C CA . HIS C 1 241 ? 293.998 234.225 230.217 1.00 95.48 239 HIS B CA 1
ATOM 8607 C C . HIS C 1 241 ? 292.705 234.207 229.417 1.00 95.48 239 HIS B C 1
ATOM 8608 O O . HIS C 1 241 ? 291.702 233.625 229.841 1.00 95.48 239 HIS B O 1
ATOM 8610 N N . CYS C 1 242 ? 292.716 234.827 228.241 1.00 100.01 240 CYS B N 1
ATOM 8611 C CA . CYS C 1 242 ? 291.565 234.740 227.359 1.00 100.01 240 CYS B CA 1
ATOM 8612 C C . CYS C 1 242 ? 291.510 233.339 226.780 1.00 100.01 240 CYS B C 1
ATOM 8613 O O . CYS C 1 242 ? 292.137 233.056 225.755 1.00 100.01 240 CYS B O 1
ATOM 8615 N N . MET C 1 243 ? 290.772 232.457 227.437 1.00 97.80 241 MET B N 1
ATOM 8616 C CA . MET C 1 243 ? 290.703 231.063 227.033 1.00 97.80 241 MET B CA 1
ATOM 8617 C C . MET C 1 243 ? 289.319 230.546 227.394 1.00 97.80 241 MET B C 1
ATOM 8618 O O . MET C 1 243 ? 288.376 231.328 227.550 1.00 97.80 241 MET B O 1
ATOM 8620 N N . ALA C 1 244 ? 289.200 229.222 227.510 1.00 92.24 242 ALA B N 1
ATOM 8621 C CA . ALA C 1 244 ? 287.925 228.538 227.674 1.00 92.24 242 ALA B CA 1
ATOM 8622 C C . ALA C 1 244 ? 287.035 229.225 228.696 1.00 92.24 242 ALA B C 1
ATOM 8623 O O . ALA C 1 244 ? 287.360 229.272 229.884 1.00 92.24 242 ALA B O 1
ATOM 8625 N N . PHE C 1 245 ? 285.913 229.758 228.239 1.00 86.70 243 PHE B N 1
ATOM 8626 C CA . PHE C 1 245 ? 284.961 230.383 229.136 1.00 86.70 243 PHE B CA 1
ATOM 8627 C C . PHE C 1 245 ? 284.175 229.310 229.865 1.00 86.70 243 PHE B C 1
ATOM 8628 O O . PHE C 1 245 ? 283.839 228.271 229.292 1.00 86.70 243 PHE B O 1
ATOM 8630 N N . GLU C 1 246 ? 283.892 229.562 231.140 1.00 83.56 244 GLU B N 1
ATOM 8631 C CA . GLU C 1 246 ? 283.191 228.573 231.947 1.00 83.56 244 GLU B CA 1
ATOM 8632 C C . GLU C 1 246 ? 281.803 228.290 231.387 1.00 83.56 244 GLU B C 1
ATOM 8633 O O . GLU C 1 246 ? 281.505 227.169 230.962 1.00 83.56 244 GLU B O 1
ATOM 8635 N N . GLY C 1 247 ? 280.942 229.300 231.366 1.00 76.19 245 GLY B N 1
ATOM 8636 C CA . GLY C 1 247 ? 279.570 229.089 230.944 1.00 76.19 245 GLY B CA 1
ATOM 8637 C C . GLY C 1 247 ? 278.719 228.402 231.989 1.00 76.19 245 GLY B C 1
ATOM 8638 O O . GLY C 1 247 ? 277.930 227.512 231.655 1.00 76.19 245 GLY B O 1
ATOM 8639 N N . ILE C 1 248 ? 278.873 228.782 233.255 1.00 64.90 246 ILE B N 1
ATOM 8640 C CA . ILE C 1 248 ? 278.094 228.226 234.354 1.00 64.90 246 ILE B CA 1
ATOM 8641 C C . ILE C 1 248 ? 277.996 229.279 235.450 1.00 64.90 246 ILE B C 1
ATOM 8642 O O . ILE C 1 248 ? 278.658 230.316 235.408 1.00 64.90 246 ILE B O 1
ATOM 8644 N N . HIS C 1 249 ? 277.175 228.993 236.456 1.00 58.00 247 HIS B N 1
ATOM 8645 C CA . HIS C 1 249 ? 276.871 229.967 237.495 1.00 58.00 247 HIS B CA 1
ATOM 8646 C C . HIS C 1 249 ? 278.053 230.183 238.433 1.00 58.00 247 HIS B C 1
ATOM 8647 O O . HIS C 1 249 ? 278.008 229.805 239.609 1.00 58.00 247 HIS B O 1
ATOM 8649 N N . LEU C 1 250 ? 279.106 230.798 237.919 1.00 48.99 248 LEU B N 1
ATOM 8650 C CA . LEU C 1 250 ? 280.227 231.156 238.760 1.00 48.99 248 LEU B CA 1
ATOM 8651 C C . LEU C 1 250 ? 279.749 232.101 239.851 1.00 48.99 248 LEU B C 1
ATOM 8652 O O . LEU C 1 250 ? 279.144 233.132 239.546 1.00 48.99 248 LEU B O 1
ATOM 8654 N N . PRO C 1 251 ? 279.978 231.784 241.116 1.00 46.94 249 PRO B N 1
ATOM 8655 C CA . PRO C 1 251 ? 279.559 232.679 242.189 1.00 46.94 249 PRO B CA 1
ATOM 8656 C C . PRO C 1 251 ? 280.345 233.967 242.151 1.00 46.94 249 PRO B C 1
ATOM 8657 O O . PRO C 1 251 ? 281.476 234.022 241.676 1.00 46.94 249 PRO B O 1
ATOM 8661 N N . GLN C 1 252 ? 279.724 235.015 242.663 1.00 41.81 250 GLN B N 1
ATOM 8662 C CA . GLN C 1 252 ? 280.319 236.335 242.587 1.00 41.81 250 GLN B CA 1
ATOM 8663 C C . GLN C 1 252 ? 281.162 236.595 243.818 1.00 41.81 250 GLN B C 1
ATOM 8664 O O . GLN C 1 252 ? 281.048 235.910 244.831 1.00 41.81 250 GLN B O 1
ATOM 8666 N N . ILE C 1 253 ? 282.023 237.602 243.722 1.00 39.33 251 ILE B N 1
ATOM 8667 C CA . ILE C 1 253 ? 282.943 237.898 244.816 1.00 39.33 251 ILE B CA 1
ATOM 8668 C C . ILE C 1 253 ? 283.151 239.391 244.907 1.00 39.33 251 ILE B C 1
ATOM 8669 O O . ILE C 1 253 ? 283.049 240.125 243.916 1.00 39.33 251 ILE B O 1
ATOM 8671 N N . PRO C 1 254 ? 283.435 239.867 246.091 1.00 39.71 252 PRO B N 1
ATOM 8672 C CA . PRO C 1 254 ? 283.653 241.303 246.284 1.00 39.71 252 PRO B CA 1
ATOM 8673 C C . PRO C 1 254 ? 284.984 241.834 245.789 1.00 39.71 252 PRO B C 1
ATOM 8674 O O . PRO C 1 254 ? 285.844 241.107 245.280 1.00 39.71 252 PRO B O 1
ATOM 8678 N N . GLY C 1 255 ? 285.159 243.134 245.985 1.00 38.50 253 GLY B N 1
ATOM 8679 C CA . GLY C 1 255 ? 286.308 243.809 245.422 1.00 38.50 253 GLY B CA 1
ATOM 8680 C C . GLY C 1 255 ? 287.594 243.449 246.126 1.00 38.50 253 GLY B C 1
ATOM 8681 O O . GLY C 1 255 ? 288.600 243.162 245.479 1.00 38.50 253 GLY B O 1
ATOM 8682 N N . LYS C 1 256 ? 287.589 243.461 247.457 1.00 41.78 254 LYS B N 1
ATOM 8683 C CA . LYS C 1 256 ? 288.825 243.163 248.173 1.00 41.78 254 LYS B CA 1
ATOM 8684 C C . LYS C 1 256 ? 289.240 241.718 247.964 1.00 41.78 254 LYS B C 1
ATOM 8685 O O . LYS C 1 256 ? 290.432 241.420 247.811 1.00 41.78 254 LYS B O 1
ATOM 8687 N N . LEU C 1 257 ? 288.269 240.807 247.939 1.00 45.16 255 LEU B N 1
ATOM 8688 C CA . LEU C 1 257 ? 288.562 239.419 247.607 1.00 45.16 255 LEU B CA 1
ATOM 8689 C C . LEU C 1 257 ? 289.214 239.317 246.233 1.00 45.16 255 LEU B C 1
ATOM 8690 O O . LEU C 1 257 ? 290.312 238.759 246.091 1.00 45.16 255 LEU B O 1
ATOM 8692 N N . LEU C 1 258 ? 288.547 239.857 245.203 1.00 39.42 256 LEU B N 1
ATOM 8693 C CA . LEU C 1 258 ? 289.109 239.789 243.861 1.00 39.42 256 LEU B CA 1
ATOM 8694 C C . LEU C 1 258 ? 290.485 240.427 243.804 1.00 39.42 256 LEU B C 1
ATOM 8695 O O . LEU C 1 258 ? 291.348 239.974 243.045 1.00 39.42 256 LEU B O 1
ATOM 8697 N N . PHE C 1 259 ? 290.733 241.442 244.623 1.00 36.51 257 PHE B N 1
ATOM 8698 C CA . PHE C 1 259 ? 292.006 242.136 244.525 1.00 36.51 257 PHE B CA 1
ATOM 8699 C C . PHE C 1 259 ? 293.128 241.320 245.131 1.00 36.51 257 PHE B C 1
ATOM 8700 O O . PHE C 1 259 ? 294.217 241.211 244.545 1.00 36.51 257 PHE B O 1
ATOM 8708 N N . SER C 1 260 ? 292.899 240.760 246.314 1.00 36.13 258 SER B N 1
ATOM 8709 C CA . SER C 1 260 ? 293.907 239.872 246.875 1.00 36.13 258 SER B CA 1
ATOM 8710 C C . SER C 1 260 ? 294.175 238.718 245.925 1.00 36.13 258 SER B C 1
ATOM 8711 O O . SER C 1 260 ? 295.323 238.276 245.766 1.00 36.13 258 SER B O 1
ATOM 8713 N N . LEU C 1 261 ? 293.125 238.239 245.262 1.00 34.88 259 LEU B N 1
ATOM 8714 C CA . LEU C 1 261 ? 293.289 237.176 244.283 1.00 34.88 259 LEU B CA 1
ATOM 8715 C C . LEU C 1 261 ? 294.224 237.604 243.159 1.00 34.88 259 LEU B C 1
ATOM 8716 O O . LEU C 1 261 ? 295.118 236.851 242.755 1.00 34.88 259 LEU B O 1
ATOM 8721 N N . VAL C 1 262 ? 294.020 238.811 242.629 1.00 35.87 260 VAL B N 1
ATOM 8722 C CA . VAL C 1 262 ? 294.857 239.289 241.534 1.00 35.87 260 VAL B CA 1
ATOM 8723 C C . VAL C 1 262 ? 296.305 239.370 241.971 1.00 35.87 260 VAL B C 1
ATOM 8724 O O . VAL C 1 262 ? 297.218 238.994 241.225 1.00 35.87 260 VAL B O 1
ATOM 8726 N N . LYS C 1 263 ? 296.544 239.866 243.179 1.00 39.86 261 LYS B N 1
ATOM 8727 C CA . LYS C 1 263 ? 297.919 239.965 243.653 1.00 39.86 261 LYS B CA 1
ATOM 8728 C C . LYS C 1 263 ? 298.577 238.593 243.711 1.00 39.86 261 LYS B C 1
ATOM 8729 O O . LYS C 1 263 ? 299.701 238.403 243.218 1.00 39.86 261 LYS B O 1
ATOM 8735 N N . ARG C 1 264 ? 297.889 237.618 244.309 1.00 38.04 262 ARG B N 1
ATOM 8736 C CA . ARG C 1 264 ? 298.480 236.289 244.433 1.00 38.04 262 ARG B CA 1
ATOM 8737 C C . ARG C 1 264 ? 298.729 235.658 243.066 1.00 38.04 262 ARG B C 1
ATOM 8738 O O . ARG C 1 264 ? 299.757 235.002 242.852 1.00 38.04 262 ARG B O 1
ATOM 8740 N N . TYR C 1 265 ? 297.810 235.856 242.123 1.00 37.21 263 TYR B N 1
ATOM 8741 C CA . TYR C 1 265 ? 298.002 235.310 240.786 1.00 37.21 263 TYR B CA 1
ATOM 8742 C C . TYR C 1 265 ? 299.226 235.906 240.122 1.00 37.21 263 TYR B C 1
ATOM 8743 O O . TYR C 1 265 ? 300.018 235.192 239.498 1.00 37.21 263 TYR B O 1
ATOM 8752 N N . LEU C 1 266 ? 299.373 237.222 240.203 1.00 42.49 264 LEU B N 1
ATOM 8753 C CA . LEU C 1 266 ? 300.525 237.847 239.575 1.00 42.49 264 LEU B CA 1
ATOM 8754 C C . LEU C 1 266 ? 301.815 237.325 240.183 1.00 42.49 264 LEU B C 1
ATOM 8755 O O . LEU C 1 266 ? 302.802 237.101 239.469 1.00 42.49 264 LEU B O 1
ATOM 8757 N N . CYS C 1 267 ? 301.830 237.112 241.496 1.00 45.38 265 CYS B N 1
ATOM 8758 C CA . CYS C 1 267 ? 303.046 236.594 242.108 1.00 45.38 265 CYS B CA 1
ATOM 8759 C C . CYS C 1 267 ? 303.357 235.192 241.603 1.00 45.38 265 CYS B C 1
ATOM 8760 O O . CYS C 1 267 ? 304.520 234.866 241.313 1.00 45.38 265 CYS B O 1
ATOM 8763 N N . VAL C 1 268 ? 302.329 234.349 241.489 1.00 43.66 266 VAL B N 1
ATOM 8764 C CA . VAL C 1 268 ? 302.539 233.004 240.963 1.00 43.66 266 VAL B CA 1
ATOM 8765 C C . VAL C 1 268 ? 303.127 233.071 239.571 1.00 43.66 266 VAL B C 1
ATOM 8766 O O . VAL C 1 268 ? 304.057 232.330 239.244 1.00 43.66 266 VAL B O 1
ATOM 8768 N N . THR C 1 269 ? 302.598 233.955 238.726 1.00 41.20 267 THR B N 1
ATOM 8769 C CA . THR C 1 269 ? 303.076 234.013 237.349 1.00 41.20 267 THR B CA 1
ATOM 8770 C C . THR C 1 269 ? 304.525 234.462 237.290 1.00 41.20 267 THR B C 1
ATOM 8771 O O . THR C 1 269 ? 305.337 233.870 236.569 1.00 41.20 267 THR B O 1
ATOM 8773 N N . SER C 1 270 ? 304.873 235.495 238.049 1.00 45.37 268 SER B N 1
ATOM 8774 C CA . SER C 1 270 ? 306.255 235.956 238.060 1.00 45.37 268 SER B CA 1
ATOM 8775 C C . SER C 1 270 ? 307.201 234.836 238.459 1.00 45.37 268 SER B C 1
ATOM 8776 O O . SER C 1 270 ? 308.178 234.550 237.755 1.00 45.37 268 SER B O 1
ATOM 8778 N N . LEU C 1 271 ? 306.921 234.172 239.580 1.00 48.15 269 LEU B N 1
ATOM 8779 C CA . LEU C 1 271 ? 307.837 233.131 240.038 1.00 48.15 269 LEU B CA 1
ATOM 8780 C C . LEU C 1 271 ? 307.892 231.957 239.063 1.00 48.15 269 LEU B C 1
ATOM 8781 O O . LEU C 1 271 ? 308.977 231.447 238.764 1.00 48.15 269 LEU B O 1
ATOM 8783 N N . LEU C 1 272 ? 306.737 231.513 238.551 1.00 51.62 270 LEU B N 1
ATOM 8784 C CA . LEU C 1 272 ? 306.692 230.350 237.668 1.00 51.62 270 LEU B CA 1
ATOM 8785 C C . LEU C 1 272 ? 307.336 230.615 236.329 1.00 51.62 270 LEU B C 1
ATOM 8786 O O . LEU C 1 272 ? 307.703 229.666 235.637 1.00 51.62 270 LEU B O 1
ATOM 8788 N N . ASP C 1 273 ? 307.445 231.874 235.926 1.00 56.57 271 ASP B N 1
ATOM 8789 C CA . ASP C 1 273 ? 308.286 232.173 234.778 1.00 56.57 271 ASP B CA 1
ATOM 8790 C C . ASP C 1 273 ? 309.756 232.147 235.170 1.00 56.57 271 ASP B C 1
ATOM 8791 O O . ASP C 1 273 ? 310.573 231.499 234.506 1.00 56.57 271 ASP B O 1
ATOM 8793 N N . GLN C 1 274 ? 310.098 232.819 236.276 1.00 61.07 272 GLN B N 1
ATOM 8794 C CA . GLN C 1 274 ? 311.496 232.987 236.658 1.00 61.07 272 GLN B CA 1
ATOM 8795 C C . GLN C 1 274 ? 312.188 231.672 236.983 1.00 61.07 272 GLN B C 1
ATOM 8796 O O . GLN C 1 274 ? 313.414 231.591 236.866 1.00 61.07 272 GLN B O 1
ATOM 8798 N N . LEU C 1 275 ? 311.446 230.650 237.393 1.00 63.08 273 LEU B N 1
ATOM 8799 C CA . LEU C 1 275 ? 312.069 229.385 237.781 1.00 63.08 273 LEU B CA 1
ATOM 8800 C C . LEU C 1 275 ? 312.867 228.781 236.636 1.00 63.08 273 LEU B C 1
ATOM 8801 O O . LEU C 1 275 ? 313.852 228.082 236.865 1.00 63.08 273 LEU B O 1
ATOM 8803 N N . SER C 1 296 ? 318.990 227.951 245.769 1.00 119.76 294 SER B N 1
ATOM 8804 C CA . SER C 1 296 ? 319.048 227.878 244.314 1.00 119.76 294 SER B CA 1
ATOM 8805 C C . SER C 1 296 ? 317.781 227.246 243.748 1.00 119.76 294 SER B C 1
ATOM 8806 O O . SER C 1 296 ? 316.697 227.822 243.832 1.00 119.76 294 SER B O 1
ATOM 8808 N N . ARG C 1 297 ? 317.927 226.054 243.168 1.00 116.42 295 ARG B N 1
ATOM 8809 C CA . ARG C 1 297 ? 316.772 225.370 242.598 1.00 116.42 295 ARG B CA 1
ATOM 8810 C C . ARG C 1 297 ? 315.837 224.861 243.687 1.00 116.42 295 ARG B C 1
ATOM 8811 O O . ARG C 1 297 ? 314.612 224.919 243.536 1.00 116.42 295 ARG B O 1
ATOM 8813 N N . GLY C 1 298 ? 316.393 224.356 244.789 1.00 109.71 296 GLY B N 1
ATOM 8814 C CA . GLY C 1 298 ? 315.549 223.866 245.867 1.00 109.71 296 GLY B CA 1
ATOM 8815 C C . GLY C 1 298 ? 314.734 224.974 246.504 1.00 109.71 296 GLY B C 1
ATOM 8816 O O . GLY C 1 298 ? 313.521 224.840 246.701 1.00 109.71 296 GLY B O 1
ATOM 8817 N N . GLN C 1 299 ? 315.392 226.081 246.846 1.00 100.23 297 GLN B N 1
ATOM 8818 C CA . GLN C 1 299 ? 314.663 227.217 247.389 1.00 100.23 297 GLN B CA 1
ATOM 8819 C C . GLN C 1 299 ? 313.664 227.753 246.381 1.00 100.23 297 GLN B C 1
ATOM 8820 O O . GLN C 1 299 ? 312.584 228.216 246.764 1.00 100.23 297 GLN B O 1
ATOM 8822 N N . ARG C 1 300 ? 314.001 227.692 245.092 1.00 98.35 298 ARG B N 1
ATOM 8823 C CA . ARG C 1 300 ? 313.057 228.120 244.070 1.00 98.35 298 ARG B CA 1
ATOM 8824 C C . ARG C 1 300 ? 311.810 227.249 244.096 1.00 98.35 298 ARG B C 1
ATOM 8825 O O . ARG C 1 300 ? 310.680 227.755 244.056 1.00 98.35 298 ARG B O 1
ATOM 8827 N N . GLU C 1 301 ? 311.997 225.931 244.185 1.00 84.70 299 GLU B N 1
ATOM 8828 C CA . GLU C 1 301 ? 310.855 225.030 244.246 1.00 84.70 299 GLU B CA 1
ATOM 8829 C C . GLU C 1 301 ? 310.027 225.286 245.494 1.00 84.70 299 GLU B C 1
ATOM 8830 O O . GLU C 1 301 ? 308.794 225.257 245.448 1.00 84.70 299 GLU B O 1
ATOM 8832 N N . LEU C 1 302 ? 310.687 225.573 246.613 1.00 78.92 300 LEU B N 1
ATOM 8833 C CA . LEU C 1 302 ? 309.958 225.806 247.855 1.00 78.92 300 LEU B CA 1
ATOM 8834 C C . LEU C 1 302 ? 309.130 227.080 247.775 1.00 78.92 300 LEU B C 1
ATOM 8835 O O . LEU C 1 302 ? 307.943 227.090 248.133 1.00 78.92 300 LEU B O 1
ATOM 8837 N N . GLU C 1 303 ? 309.742 228.165 247.304 1.00 67.92 301 GLU B N 1
ATOM 8838 C CA . GLU C 1 303 ? 309.015 229.420 247.178 1.00 67.92 301 GLU B CA 1
ATOM 8839 C C . GLU C 1 303 ? 307.842 229.280 246.222 1.00 67.92 301 GLU B C 1
ATOM 8840 O O . GLU C 1 303 ? 306.738 229.767 246.502 1.00 67.92 301 GLU B O 1
ATOM 8842 N N . PHE C 1 304 ? 308.059 228.608 245.088 1.00 59.67 302 PHE B N 1
ATOM 8843 C CA . PHE C 1 304 ? 306.979 228.420 244.131 1.00 59.67 302 PHE B CA 1
ATOM 8844 C C . PHE C 1 304 ? 305.851 227.598 244.726 1.00 59.67 302 PHE B C 1
ATOM 8845 O O . PHE C 1 304 ? 304.670 227.880 244.484 1.00 59.67 302 PHE B O 1
ATOM 8853 N N . SER C 1 305 ? 306.194 226.556 245.479 1.00 58.86 303 SER B N 1
ATOM 8854 C CA . SER C 1 305 ? 305.167 225.752 246.118 1.00 58.86 303 SER B CA 1
ATOM 8855 C C . SER C 1 305 ? 304.323 226.610 247.037 1.00 58.86 303 SER B C 1
ATOM 8856 O O . SER C 1 305 ? 303.091 226.533 247.020 1.00 58.86 303 SER B O 1
ATOM 8858 N N . MET C 1 306 ? 304.973 227.456 247.832 1.00 56.77 304 MET B N 1
ATOM 8859 C CA . MET C 1 306 ? 304.218 228.322 248.731 1.00 56.77 304 MET B CA 1
ATOM 8860 C C . MET C 1 306 ? 303.296 229.249 247.953 1.00 56.77 304 MET B C 1
ATOM 8861 O O . MET C 1 306 ? 302.137 229.455 248.337 1.00 56.77 304 MET B O 1
ATOM 8863 N N . ALA C 1 307 ? 303.793 229.820 246.858 1.00 53.99 305 ALA B N 1
ATOM 8864 C CA . ALA C 1 307 ? 302.989 230.769 246.093 1.00 53.99 305 ALA B CA 1
ATOM 8865 C C . ALA C 1 307 ? 301.749 230.106 245.521 1.00 53.99 305 ALA B C 1
ATOM 8866 O O . ALA C 1 307 ? 300.632 230.617 245.670 1.00 53.99 305 ALA B O 1
ATOM 8868 N N . VAL C 1 308 ? 301.927 228.971 244.846 1.00 47.44 306 VAL B N 1
ATOM 8869 C CA . VAL C 1 308 ? 300.770 228.278 244.291 1.00 47.44 306 VAL B CA 1
ATOM 8870 C C . VAL C 1 308 ? 299.838 227.835 245.399 1.00 47.44 306 VAL B C 1
ATOM 8871 O O . VAL C 1 308 ? 298.613 227.817 245.224 1.00 47.44 306 VAL B O 1
ATOM 8875 N N . GLY C 1 309 ? 300.382 227.517 246.567 1.00 47.88 307 GLY B N 1
ATOM 8876 C CA . GLY C 1 309 ? 299.518 227.154 247.669 1.00 47.88 307 GLY B CA 1
ATOM 8877 C C . GLY C 1 309 ? 298.610 228.290 248.079 1.00 47.88 307 GLY B C 1
ATOM 8878 O O . GLY C 1 309 ? 297.399 228.117 248.218 1.00 47.88 307 GLY B O 1
ATOM 8879 N N . ASN C 1 310 ? 299.186 229.465 248.295 1.00 50.54 308 ASN B N 1
ATOM 8880 C CA . ASN C 1 310 ? 298.363 230.596 248.695 1.00 50.54 308 ASN B CA 1
ATOM 8881 C C . ASN C 1 310 ? 297.339 230.928 247.625 1.00 50.54 308 ASN B C 1
ATOM 8882 O O . ASN C 1 310 ? 296.182 231.231 247.939 1.00 50.54 308 ASN B O 1
ATOM 8887 N N . LEU C 1 311 ? 297.738 230.869 246.356 1.00 47.60 309 LEU B N 1
ATOM 8888 C CA . LEU C 1 311 ? 296.783 231.141 245.291 1.00 47.60 309 LEU B CA 1
ATOM 8889 C C . LEU C 1 311 ? 295.600 230.196 245.377 1.00 47.60 309 LEU B C 1
ATOM 8890 O O . LEU C 1 311 ? 294.444 230.632 245.402 1.00 47.60 309 LEU B O 1
ATOM 8892 N N . ILE C 1 312 ? 295.868 228.894 245.456 1.00 48.74 310 ILE B N 1
ATOM 8893 C CA . ILE C 1 312 ? 294.778 227.927 245.426 1.00 48.74 310 ILE B CA 1
ATOM 8894 C C . ILE C 1 312 ? 293.911 228.060 246.663 1.00 48.74 310 ILE B C 1
ATOM 8895 O O . ILE C 1 312 ? 292.684 227.949 246.591 1.00 48.74 310 ILE B O 1
ATOM 8900 N N . SER C 1 313 ? 294.518 228.309 247.81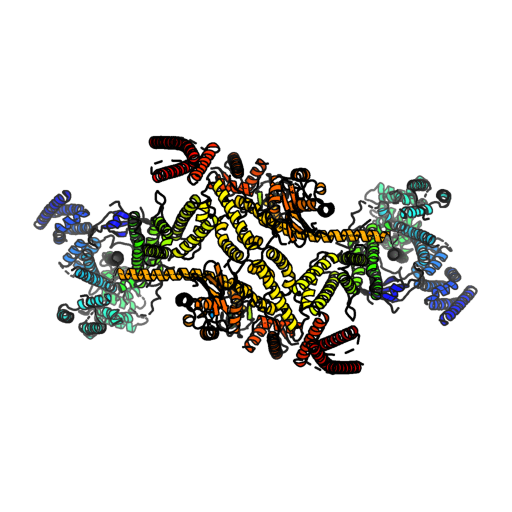3 1.00 48.07 311 SER B N 1
ATOM 8901 C CA . SER C 1 313 ? 293.730 228.390 249.033 1.00 48.07 311 SER B CA 1
ATOM 8902 C C . SER C 1 313 ? 292.808 229.595 249.000 1.00 48.07 311 SER B C 1
ATOM 8903 O O . SER C 1 313 ? 291.607 229.480 249.284 1.00 48.07 311 SER B O 1
ATOM 8905 N N . GLU C 1 314 ? 293.353 230.765 248.662 1.00 44.32 312 GLU B N 1
ATOM 8906 C CA . GLU C 1 314 ? 292.513 231.946 248.594 1.00 44.32 312 GLU B CA 1
ATOM 8907 C C . GLU C 1 314 ? 291.443 231.788 247.535 1.00 44.32 312 GLU B C 1
ATOM 8908 O O . GLU C 1 314 ? 290.323 232.275 247.712 1.00 44.32 312 GLU B O 1
ATOM 8910 N N . LEU C 1 315 ? 291.739 231.065 246.457 1.00 46.37 313 LEU B N 1
ATOM 8911 C CA . LEU C 1 315 ? 290.733 230.856 245.427 1.00 46.37 313 LEU B CA 1
ATOM 8912 C C . LEU C 1 315 ? 289.590 229.997 245.936 1.00 46.37 313 LEU B C 1
ATOM 8913 O O . LEU C 1 315 ? 288.418 230.340 245.757 1.00 46.37 313 LEU B O 1
ATOM 8918 N N . VAL C 1 316 ? 289.908 228.864 246.556 1.00 51.57 314 VAL B N 1
ATOM 8919 C CA . VAL C 1 316 ? 288.857 227.978 247.046 1.00 51.57 314 VAL B CA 1
ATOM 8920 C C . VAL C 1 316 ? 288.001 228.693 248.076 1.00 51.57 314 VAL B C 1
ATOM 8921 O O . VAL C 1 316 ? 286.771 228.592 248.055 1.00 51.57 314 VAL B O 1
ATOM 8923 N N . ARG C 1 317 ? 288.631 229.444 248.983 1.00 50.27 315 ARG B N 1
ATOM 8924 C CA . ARG C 1 317 ? 287.860 230.180 249.982 1.00 50.27 315 ARG B CA 1
ATOM 8925 C C . ARG C 1 317 ? 286.944 231.201 249.322 1.00 50.27 315 ARG B C 1
ATOM 8926 O O . ARG C 1 317 ? 285.723 231.137 249.462 1.00 50.27 315 ARG B O 1
ATOM 8928 N N . SER C 1 318 ? 287.519 232.145 248.580 1.00 50.34 316 SER B N 1
ATOM 8929 C CA . SER C 1 318 ? 286.721 233.186 247.956 1.00 50.34 316 SER B CA 1
ATOM 8930 C C . SER C 1 318 ? 285.580 232.601 247.140 1.00 50.34 316 SER B C 1
ATOM 8931 O O . SER C 1 318 ? 284.416 232.945 247.357 1.00 50.34 316 SER B O 1
ATOM 8933 N N . MET C 1 319 ? 285.885 231.714 246.191 1.00 55.62 317 MET B N 1
ATOM 8934 C CA . MET C 1 319 ? 284.818 231.094 245.417 1.00 55.62 317 MET B CA 1
ATOM 8935 C C . MET C 1 319 ? 283.844 230.347 246.304 1.00 55.62 317 MET B C 1
ATOM 8936 O O . MET C 1 319 ? 282.691 230.158 245.913 1.00 55.62 317 MET B O 1
ATOM 8938 N N . GLY C 1 320 ? 284.277 229.914 247.481 1.00 68.15 318 GLY B N 1
ATOM 8939 C CA . GLY C 1 320 ? 283.365 229.481 248.508 1.00 68.15 318 GLY B CA 1
ATOM 8940 C C . GLY C 1 320 ? 283.079 228.006 248.591 1.00 68.15 318 GLY B C 1
ATOM 8941 O O . GLY C 1 320 ? 282.197 227.615 249.358 1.00 68.15 318 GLY B O 1
ATOM 8942 N N . TRP C 1 321 ? 283.783 227.170 247.837 1.00 87.37 319 TRP B N 1
ATOM 8943 C CA . TRP C 1 321 ? 283.527 225.744 247.971 1.00 87.37 319 TRP B CA 1
ATOM 8944 C C . TRP C 1 321 ? 284.139 225.180 249.241 1.00 87.37 319 TRP B C 1
ATOM 8945 O O . TRP C 1 321 ? 283.866 224.025 249.580 1.00 87.37 319 TRP B O 1
ATOM 8956 N N . ALA C 1 322 ? 284.951 225.972 249.946 1.00 111.06 320 ALA B N 1
ATOM 8957 C CA . ALA C 1 322 ? 285.603 225.491 251.158 1.00 111.06 320 ALA B CA 1
ATOM 8958 C C . ALA C 1 322 ? 284.593 225.094 252.222 1.00 111.06 320 ALA B C 1
ATOM 8959 O O . ALA C 1 322 ? 284.868 224.204 253.033 1.00 111.06 320 ALA B O 1
ATOM 8961 N N . ARG C 1 323 ? 283.426 225.743 252.245 1.00 124.50 321 ARG B N 1
ATOM 8962 C CA . ARG C 1 323 ? 282.373 225.328 253.167 1.00 124.50 321 ARG B CA 1
ATOM 8963 C C . ARG C 1 323 ? 281.952 223.890 252.897 1.00 124.50 321 ARG B C 1
ATOM 8964 O O . ARG C 1 323 ? 281.718 223.116 253.832 1.00 124.50 321 ARG B O 1
ATOM 8966 N N . ASN C 1 324 ? 281.856 223.514 251.622 1.00 131.53 322 ASN B N 1
ATOM 8967 C CA . ASN C 1 324 ? 281.614 222.126 251.255 1.00 131.53 322 ASN B CA 1
ATOM 8968 C C . ASN C 1 324 ? 282.884 221.288 251.276 1.00 131.53 322 ASN B C 1
ATOM 8969 O O . ASN C 1 324 ? 282.802 220.065 251.120 1.00 131.53 322 ASN B O 1
ATOM 8971 N N . LEU C 1 325 ? 284.048 221.914 251.465 1.00 137.83 323 LEU B N 1
ATOM 8972 C CA . LEU C 1 325 ? 285.317 221.205 251.530 1.00 137.83 323 LEU B CA 1
ATOM 8973 C C . LEU C 1 325 ? 285.950 221.213 252.913 1.00 137.83 323 LEU B C 1
ATOM 8974 O O . LEU C 1 325 ? 286.823 220.379 253.174 1.00 137.83 323 LEU B O 1
ATOM 8976 N N . SER C 1 326 ? 285.538 222.129 253.796 1.00 135.42 324 SER B N 1
ATOM 8977 C CA . SER C 1 326 ? 286.056 222.140 255.161 1.00 135.42 324 SER B CA 1
ATOM 8978 C C . SER C 1 326 ? 285.853 220.799 255.846 1.00 135.42 324 SER B C 1
ATOM 8979 O O . SER C 1 326 ? 286.691 220.379 256.650 1.00 135.42 324 SER B O 1
ATOM 8981 N N . GLU C 1 327 ? 284.749 220.121 255.540 1.00 147.30 325 GLU B N 1
ATOM 8982 C CA . GLU C 1 327 ? 284.462 218.791 256.057 1.00 147.30 325 GLU B CA 1
ATOM 8983 C C . GLU C 1 327 ? 284.630 217.713 254.996 1.00 147.30 325 GLU B C 1
ATOM 8984 O O . GLU C 1 327 ? 284.209 216.573 255.211 1.00 147.30 325 GLU B O 1
ATOM 8986 N N . GLN C 1 328 ? 285.227 218.046 253.856 1.00 152.02 326 GLN B N 1
ATOM 8987 C CA . GLN C 1 328 ? 285.450 217.068 252.800 1.00 152.02 326 GLN B CA 1
ATOM 8988 C C . GLN C 1 328 ? 286.935 216.946 252.474 1.00 152.02 326 GLN B C 1
ATOM 8989 O O . GLN C 1 328 ? 287.774 217.576 253.118 1.00 152.02 326 GLN B O 1
ATOM 8991 N N . PRO C 1 332 ? 285.871 204.778 252.188 1.00 184.13 330 PRO B N 1
ATOM 8992 C CA . PRO C 1 332 ? 287.096 203.972 252.140 1.00 184.13 330 PRO B CA 1
ATOM 8993 C C . PRO C 1 332 ? 287.693 203.904 250.740 1.00 184.13 330 PRO B C 1
ATOM 8994 O O . PRO C 1 332 ? 286.950 203.881 249.762 1.00 184.13 330 PRO B O 1
ATOM 8998 N N . PRO C 1 333 ? 289.020 203.871 250.651 1.00 172.16 331 PRO B N 1
ATOM 8999 C CA . PRO C 1 333 ? 289.665 203.830 249.335 1.00 172.16 331 PRO B CA 1
ATOM 9000 C C . PRO C 1 333 ? 289.393 202.513 248.628 1.00 172.16 331 PRO B C 1
ATOM 9001 O O . PRO C 1 333 ? 289.456 201.438 249.228 1.00 172.16 331 PRO B O 1
ATOM 9005 N N . ARG C 1 334 ? 289.091 202.609 247.338 1.00 149.09 332 ARG B N 1
ATOM 9006 C CA . ARG C 1 334 ? 288.768 201.439 246.550 1.00 149.09 332 ARG B CA 1
ATOM 9007 C C . ARG C 1 334 ? 289.999 200.556 246.380 1.00 149.09 332 ARG B C 1
ATOM 9008 O O . ARG C 1 334 ? 291.127 200.999 246.602 1.00 149.09 332 ARG B O 1
ATOM 9010 N N . PRO C 1 335 ? 289.806 199.294 246.007 1.00 130.22 333 PRO B N 1
ATOM 9011 C CA . PRO C 1 335 ? 290.948 198.442 245.661 1.00 130.22 333 PRO B CA 1
ATOM 9012 C C . PRO C 1 335 ? 291.633 198.933 244.395 1.00 130.22 333 PRO B C 1
ATOM 9013 O O . PRO C 1 335 ? 291.150 199.818 243.688 1.00 130.22 333 PRO B O 1
ATOM 9017 N N . THR C 1 336 ? 292.779 198.331 244.106 1.00 102.64 334 THR B N 1
ATOM 9018 C CA . THR C 1 336 ? 293.569 198.715 242.949 1.00 102.64 334 THR B CA 1
ATOM 9019 C C . THR C 1 336 ? 293.226 197.844 241.753 1.00 102.64 334 THR B C 1
ATOM 9020 O O . THR C 1 336 ? 292.925 196.660 241.897 1.00 102.64 334 THR B O 1
ATOM 9024 N N . ARG C 1 337 ? 293.272 198.443 240.570 1.00 80.51 335 ARG B N 1
ATOM 9025 C CA . ARG C 1 337 ? 293.021 197.731 239.328 1.00 80.51 335 ARG B CA 1
ATOM 9026 C C . ARG C 1 337 ? 293.746 198.460 238.213 1.00 80.51 335 ARG B C 1
ATOM 9027 O O . ARG C 1 337 ? 293.848 199.688 238.234 1.00 80.51 335 ARG B O 1
ATOM 9029 N N . SER C 1 338 ? 294.255 197.704 237.252 1.00 69.79 336 SER B N 1
ATOM 9030 C CA . SER C 1 338 ? 295.069 198.296 236.203 1.00 69.79 336 SER B CA 1
ATOM 9031 C C . SER C 1 338 ? 294.254 199.306 235.426 1.00 69.79 336 SER B C 1
ATOM 9032 O O . SER C 1 338 ? 293.341 198.937 234.684 1.00 69.79 336 SER B O 1
ATOM 9034 N N . ILE C 1 339 ? 294.597 200.584 235.580 1.00 65.78 337 ILE B N 1
ATOM 9035 C CA . ILE C 1 339 ? 293.875 201.650 234.908 1.00 65.78 337 ILE B CA 1
ATOM 9036 C C . ILE C 1 339 ? 293.822 201.457 233.406 1.00 65.78 337 ILE B C 1
ATOM 9037 O O . ILE C 1 339 ? 293.064 202.153 232.728 1.00 65.78 337 ILE B O 1
ATOM 9039 N N . PHE C 1 340 ? 294.603 200.523 232.869 1.00 60.82 338 PHE B N 1
ATOM 9040 C CA . PHE C 1 340 ? 294.671 200.283 231.437 1.00 60.82 338 PHE B CA 1
ATOM 9041 C C . PHE C 1 340 ? 293.902 199.051 231.001 1.00 60.82 338 PHE B C 1
ATOM 9042 O O . PHE C 1 340 ? 293.301 199.055 229.925 1.00 60.82 338 PHE B O 1
ATOM 9050 N N . GLN C 1 341 ? 293.907 198.039 231.768 1.00 71.02 339 GLN B N 1
ATOM 9051 C CA . GLN C 1 341 ? 293.154 196.955 231.167 1.00 71.02 339 GLN B CA 1
ATOM 9052 C C . GLN C 1 341 ? 291.749 196.895 231.744 1.00 71.02 339 GLN B C 1
ATOM 9053 O O . GLN C 1 341 ? 291.534 197.238 232.910 1.00 71.02 339 GLN B O 1
ATOM 9059 N N . PRO C 1 342 ? 290.769 196.490 230.937 1.00 74.40 340 PRO B N 1
ATOM 9060 C CA . PRO C 1 342 ? 289.386 196.387 231.393 1.00 74.40 340 PRO B CA 1
ATOM 9061 C C . PRO C 1 342 ? 289.019 194.979 231.849 1.00 74.40 340 PRO B C 1
ATOM 9062 O O . PRO C 1 342 ? 288.202 194.842 232.759 1.00 74.40 340 PRO B O 1
ATOM 9066 N N . TYR C 1 478 ? 302.153 186.200 233.392 1.00 74.02 476 TYR B N 1
ATOM 9067 C CA . TYR C 1 478 ? 303.072 187.242 233.832 1.00 74.02 476 TYR B CA 1
ATOM 9068 C C . TYR C 1 478 ? 302.343 188.324 234.614 1.00 74.02 476 TYR B C 1
ATOM 9069 O O . TYR C 1 478 ? 301.254 188.747 234.229 1.00 74.02 476 TYR B O 1
ATOM 9078 N N . PRO C 1 479 ? 302.942 188.770 235.715 1.00 74.83 477 PRO B N 1
ATOM 9079 C CA . PRO C 1 479 ? 302.300 189.799 236.534 1.00 74.83 477 PRO B CA 1
ATOM 9080 C C . PRO C 1 479 ? 302.507 191.184 235.947 1.00 74.83 477 PRO B C 1
ATOM 9081 O O . PRO C 1 479 ? 303.563 191.496 235.391 1.00 74.83 477 PRO B O 1
ATOM 9085 N N . LEU C 1 480 ? 301.476 192.014 236.065 1.00 73.50 478 LEU B N 1
ATOM 9086 C CA . LEU C 1 480 ? 301.582 193.409 235.677 1.00 73.50 478 LEU B CA 1
ATOM 9087 C C . LEU C 1 480 ? 302.605 194.073 236.589 1.00 73.50 478 LEU B C 1
ATOM 9088 O O . LEU C 1 480 ? 302.375 194.196 237.795 1.00 73.50 478 LEU B O 1
ATOM 9090 N N . PRO C 1 481 ? 303.748 194.505 236.056 1.00 72.17 479 PRO B N 1
ATOM 9091 C CA . PRO C 1 481 ? 304.861 194.925 236.912 1.00 72.17 479 PRO B CA 1
ATOM 9092 C C . PRO C 1 481 ? 304.753 196.335 237.462 1.00 72.17 479 PRO B C 1
ATOM 9093 O O . PRO C 1 481 ? 305.613 196.731 238.254 1.00 72.17 479 PRO B O 1
ATOM 9097 N N . TYR C 1 482 ? 303.744 197.110 237.066 1.00 65.80 480 TYR B N 1
ATOM 9098 C CA . TYR C 1 482 ? 303.593 198.479 237.541 1.00 65.80 480 TYR B CA 1
ATOM 9099 C C . TYR C 1 482 ? 302.594 198.615 238.674 1.00 65.80 480 TYR B C 1
ATOM 9100 O O . TYR C 1 482 ? 302.758 199.491 239.524 1.00 65.80 480 TYR B O 1
ATOM 9109 N N . LEU C 1 483 ? 301.567 197.774 238.711 1.00 69.99 481 LEU B N 1
ATOM 9110 C CA . LEU C 1 483 ? 300.630 197.791 239.822 1.00 69.99 481 LEU B CA 1
ATOM 9111 C C . LEU C 1 483 ? 301.229 197.232 241.099 1.00 69.99 481 LEU B C 1
ATOM 9112 O O . LEU C 1 483 ? 300.518 197.149 242.105 1.00 69.99 481 LEU B O 1
ATOM 9114 N N . GLN C 1 484 ? 302.502 196.846 241.091 1.00 78.80 482 GLN B N 1
ATOM 9115 C CA . GLN C 1 484 ? 303.186 196.241 242.222 1.00 78.80 482 GLN B CA 1
ATOM 9116 C C . GLN C 1 484 ? 303.775 197.310 243.132 1.00 78.80 482 GLN B C 1
ATOM 9117 O O . GLN C 1 484 ? 304.159 198.387 242.668 1.00 78.80 482 GLN B O 1
ATOM 9119 N N . PRO C 1 485 ? 303.864 197.032 244.438 1.00 87.99 483 PRO B N 1
ATOM 9120 C CA . PRO C 1 485 ? 304.376 198.030 245.380 1.00 87.99 483 PRO B CA 1
ATOM 9121 C C . PRO C 1 485 ? 305.889 197.987 245.512 1.00 87.99 483 PRO B C 1
ATOM 9122 O O . PRO C 1 485 ? 306.404 196.944 245.908 1.00 87.99 483 PRO B O 1
ATOM 9124 N N . THR C 1 497 ? 304.633 211.548 255.309 1.00 94.87 495 THR B N 1
ATOM 9125 C CA . THR C 1 497 ? 305.498 211.607 254.138 1.00 94.87 495 THR B CA 1
ATOM 9126 C C . THR C 1 497 ? 306.254 212.923 254.104 1.00 94.87 495 THR B C 1
ATOM 9127 O O . THR C 1 497 ? 306.656 213.440 255.145 1.00 94.87 495 THR B O 1
ATOM 9129 N N . GLN C 1 498 ? 306.449 213.462 252.903 1.00 91.04 496 GLN B N 1
ATOM 9130 C CA . GLN C 1 498 ? 307.037 214.783 252.728 1.00 91.04 496 GLN B CA 1
ATOM 9131 C C . GLN C 1 498 ? 305.991 215.864 252.538 1.00 91.04 496 GLN B C 1
ATOM 9132 O O . GLN C 1 498 ? 306.133 216.959 253.085 1.00 91.04 496 GLN B O 1
ATOM 9134 N N . ALA C 1 499 ? 304.940 215.570 251.774 1.00 92.58 497 ALA B N 1
ATOM 9135 C CA . ALA C 1 499 ? 303.886 216.548 251.552 1.00 92.58 497 ALA B CA 1
ATOM 9136 C C . ALA C 1 499 ? 303.289 217.031 252.865 1.00 92.58 497 ALA B C 1
ATOM 9137 O O . ALA C 1 499 ? 302.882 218.194 252.974 1.00 92.58 497 ALA B O 1
ATOM 9139 N N . GLU C 1 500 ? 303.219 216.156 253.867 1.00 88.30 498 GLU B N 1
ATOM 9140 C CA . GLU C 1 500 ? 302.782 216.599 255.180 1.00 88.30 498 GLU B CA 1
ATOM 9141 C C . GLU C 1 500 ? 303.716 217.666 255.719 1.00 88.30 498 GLU B C 1
ATOM 9142 O O . GLU C 1 500 ? 303.268 218.667 256.288 1.00 88.30 498 GLU B O 1
ATOM 9144 N N . TRP C 1 501 ? 305.017 217.479 255.534 1.00 91.22 499 TRP B N 1
ATOM 9145 C CA . TRP C 1 501 ? 305.964 218.482 255.992 1.00 91.22 499 TRP B CA 1
ATOM 9146 C C . TRP C 1 501 ? 305.791 219.776 255.221 1.00 91.22 499 TRP B C 1
ATOM 9147 O O . TRP C 1 501 ? 305.855 220.867 255.800 1.00 91.22 499 TRP B O 1
ATOM 9158 N N . TRP C 1 502 ? 305.571 219.669 253.913 1.00 89.81 500 TRP B N 1
ATOM 9159 C CA . TRP C 1 502 ? 305.279 220.843 253.104 1.00 89.81 500 TRP B CA 1
ATOM 9160 C C . TRP C 1 502 ? 304.106 221.613 253.684 1.00 89.81 500 TRP B C 1
ATOM 9161 O O . TRP C 1 502 ? 304.200 222.816 253.946 1.00 89.81 500 TRP B O 1
ATOM 9172 N N . GLU C 1 503 ? 302.988 220.925 253.896 1.00 80.63 501 GLU B N 1
ATOM 9173 C CA . GLU C 1 503 ? 301.784 221.598 254.361 1.00 80.63 501 GLU B CA 1
ATOM 9174 C C . GLU C 1 503 ? 302.000 222.219 255.731 1.00 80.63 501 GLU B C 1
ATOM 9175 O O . GLU C 1 503 ? 301.531 223.333 256.005 1.00 80.63 501 GLU B O 1
ATOM 9177 N N . LEU C 1 504 ? 302.704 221.513 256.609 1.00 84.82 502 LEU B N 1
ATOM 9178 C CA . LEU C 1 504 ? 302.947 222.048 257.939 1.00 84.82 502 LEU B CA 1
ATOM 9179 C C . LEU C 1 504 ? 303.770 223.319 257.862 1.00 84.82 502 LEU B C 1
ATOM 9180 O O . LEU C 1 504 ? 303.464 224.307 258.538 1.00 84.82 502 LEU B O 1
ATOM 9182 N N . LEU C 1 505 ? 304.822 223.313 257.050 1.00 90.05 503 LEU B N 1
ATOM 9183 C CA . LEU C 1 505 ? 305.585 224.536 256.876 1.00 90.05 503 LEU B CA 1
ATOM 9184 C C . LEU C 1 505 ? 304.709 225.637 256.305 1.00 90.05 503 LEU B C 1
ATOM 9185 O O . LEU C 1 505 ? 304.883 226.812 256.652 1.00 90.05 503 LEU B O 1
ATOM 9187 N N . PHE C 1 506 ? 303.755 225.277 255.441 1.00 90.16 504 PHE B N 1
ATOM 9188 C CA . PHE C 1 506 ? 302.849 226.280 254.886 1.00 90.16 504 PHE B CA 1
ATOM 9189 C C . PHE C 1 506 ? 302.077 226.968 255.993 1.00 90.16 504 PHE B C 1
ATOM 9190 O O . PHE C 1 506 ? 302.036 228.200 256.072 1.00 90.16 504 PHE B O 1
ATOM 9192 N N . PHE C 1 507 ? 301.469 226.180 256.871 1.00 86.69 505 PHE B N 1
ATOM 9193 C CA . PHE C 1 507 ? 300.686 226.780 257.944 1.00 86.69 505 PHE B CA 1
ATOM 9194 C C . PHE C 1 507 ? 301.570 227.575 258.883 1.00 86.69 505 PHE B C 1
ATOM 9195 O O . PHE C 1 507 ? 301.195 228.666 259.321 1.00 86.69 505 PHE B O 1
ATOM 9203 N N . ILE C 1 508 ? 302.747 227.048 259.202 1.00 89.44 506 ILE B N 1
ATOM 9204 C CA . ILE C 1 508 ? 303.654 227.774 260.081 1.00 89.44 506 ILE B CA 1
ATOM 9205 C C . ILE C 1 508 ? 303.928 229.155 259.513 1.00 89.44 506 ILE B C 1
ATOM 9206 O O . ILE C 1 508 ? 303.699 230.175 260.170 1.00 89.44 506 ILE B O 1
ATOM 9208 N N . LYS C 1 509 ? 304.390 229.205 258.264 1.00 102.22 507 LYS B N 1
ATOM 9209 C CA . LYS C 1 509 ? 304.679 230.488 257.640 1.00 102.22 507 LYS B CA 1
ATOM 9210 C C . LYS C 1 509 ? 303.433 231.359 257.554 1.00 102.22 507 LYS B C 1
ATOM 9211 O O . LYS C 1 509 ? 303.539 232.590 257.556 1.00 102.22 507 LYS B O 1
ATOM 9213 N N . LYS C 1 510 ? 302.247 230.748 257.480 1.00 103.68 508 LYS B N 1
ATOM 9214 C CA . LYS C 1 510 ? 301.024 231.539 257.547 1.00 103.68 508 LYS B CA 1
ATOM 9215 C C . LYS C 1 510 ? 300.790 232.101 258.939 1.00 103.68 508 LYS B C 1
ATOM 9216 O O . LYS C 1 510 ? 300.051 233.079 259.084 1.00 103.68 508 LYS B O 1
ATOM 9218 N N . LEU C 1 511 ? 301.394 231.501 259.960 1.00 113.86 509 LEU B N 1
ATOM 9219 C CA . LEU C 1 511 ? 301.296 232.005 261.321 1.00 113.86 509 LEU B CA 1
ATOM 9220 C C . LEU C 1 511 ? 302.432 232.991 261.577 1.00 113.86 509 LEU B C 1
ATOM 9221 O O . LEU C 1 511 ? 303.140 233.411 260.658 1.00 113.86 509 LEU B O 1
ATOM 9223 N N . ASP C 1 512 ? 302.621 233.369 262.837 1.00 142.54 510 ASP B N 1
ATOM 9224 C CA . ASP C 1 512 ? 303.626 234.362 263.200 1.00 142.54 510 ASP B CA 1
ATOM 9225 C C . ASP C 1 512 ? 305.019 233.809 262.925 1.00 142.54 510 ASP B C 1
ATOM 9226 O O . ASP C 1 512 ? 305.483 232.894 263.615 1.00 142.54 510 ASP B O 1
ATOM 9228 N N . LEU C 1 513 ? 305.693 234.369 261.918 1.00 154.87 511 LEU B N 1
ATOM 9229 C CA . LEU C 1 513 ? 307.037 233.911 261.583 1.00 154.87 511 LEU B CA 1
ATOM 9230 C C . LEU C 1 513 ? 308.022 234.231 262.699 1.00 154.87 511 LEU B C 1
ATOM 9231 O O . LEU C 1 513 ? 308.933 233.443 262.975 1.00 154.87 511 LEU B O 1
ATOM 9233 N N . CYS C 1 514 ? 307.859 235.383 263.349 1.00 159.58 512 CYS B N 1
ATOM 9234 C CA . CYS C 1 514 ? 308.727 235.713 264.473 1.00 159.58 512 CYS B CA 1
ATOM 9235 C C . CYS C 1 514 ? 308.558 234.710 265.603 1.00 159.58 512 CYS B C 1
ATOM 9236 O O . CYS C 1 514 ? 309.544 234.261 266.198 1.00 159.58 512 CYS B O 1
ATOM 9238 N N . GLU C 1 515 ? 307.314 234.336 265.905 1.00 163.22 513 GLU B N 1
ATOM 9239 C CA . GLU C 1 515 ? 307.075 233.367 266.967 1.00 163.22 513 GLU B CA 1
ATOM 9240 C C . GLU C 1 515 ? 307.535 231.972 266.568 1.00 163.22 513 GLU B C 1
ATOM 9241 O O . GLU C 1 515 ? 307.868 231.160 267.438 1.00 163.22 513 GLU B O 1
ATOM 9243 N N . GLN C 1 516 ? 307.550 231.671 265.270 1.00 168.11 514 GLN B N 1
ATOM 9244 C CA . GLN C 1 516 ? 308.056 230.384 264.813 1.00 168.11 514 GLN B CA 1
ATOM 9245 C C . GLN C 1 516 ? 309.577 230.342 264.758 1.00 168.11 514 GLN B C 1
ATOM 9246 O O . GLN C 1 516 ? 310.153 229.249 264.764 1.00 168.11 514 GLN B O 1
ATOM 9248 N N . GLN C 1 517 ? 310.228 231.502 264.687 1.00 168.80 515 GLN B N 1
ATOM 9249 C CA . GLN C 1 517 ? 311.689 231.558 264.657 1.00 168.80 515 GLN B CA 1
ATOM 9250 C C . GLN C 1 517 ? 312.354 230.767 265.777 1.00 168.80 515 GLN B C 1
ATOM 9251 O O . GLN C 1 517 ? 313.293 230.009 265.487 1.00 168.80 515 GLN B O 1
ATOM 9253 N N . PRO C 1 518 ? 311.946 230.879 267.047 1.00 170.01 516 PRO B N 1
ATOM 9254 C CA . PRO C 1 518 ? 312.563 230.007 268.060 1.00 170.01 516 PRO B CA 1
ATOM 9255 C C . PRO C 1 518 ? 312.254 228.540 267.837 1.00 170.01 516 PRO B C 1
ATOM 9256 O O . PRO C 1 518 ? 313.119 227.687 268.068 1.00 170.01 516 PRO B O 1
ATOM 9260 N N . ILE C 1 519 ? 311.039 228.219 267.388 1.00 171.14 517 ILE B N 1
ATOM 9261 C CA . ILE C 1 519 ? 310.714 226.833 267.068 1.00 171.14 517 ILE B CA 1
ATOM 9262 C C . ILE C 1 519 ? 311.563 226.349 265.901 1.00 171.14 517 ILE B C 1
ATOM 9263 O O . ILE C 1 519 ? 312.021 225.200 265.880 1.00 171.14 517 ILE B O 1
ATOM 9265 N N . PHE C 1 520 ? 311.794 227.219 264.917 1.00 173.12 518 PHE B N 1
ATOM 9266 C CA . PHE C 1 520 ? 312.647 226.848 263.795 1.00 173.12 518 PHE B CA 1
ATOM 9267 C C . PHE C 1 520 ? 314.079 226.610 264.252 1.00 173.12 518 PHE B C 1
ATOM 9268 O O . PHE C 1 520 ? 314.747 225.685 263.776 1.00 173.12 518 PHE B O 1
ATOM 9270 N N . GLN C 1 521 ? 314.566 227.432 265.183 1.00 174.10 519 GLN B N 1
ATOM 9271 C CA . GLN C 1 521 ? 315.916 227.242 265.702 1.00 174.10 519 GLN B CA 1
ATOM 9272 C C . GLN C 1 521 ? 316.020 225.949 266.501 1.00 174.10 519 GLN B C 1
ATOM 9273 O O . GLN C 1 521 ? 317.036 225.247 266.429 1.00 174.10 519 GLN B O 1
ATOM 9275 N N . ASN C 1 522 ? 314.980 225.621 267.269 1.00 174.48 520 ASN B N 1
ATOM 9276 C CA . ASN C 1 522 ? 314.986 224.375 268.028 1.00 174.48 520 ASN B CA 1
ATOM 9277 C C . ASN C 1 522 ? 314.940 223.167 267.102 1.00 174.48 520 ASN B C 1
ATOM 9278 O O . ASN C 1 522 ? 315.611 222.160 267.352 1.00 174.48 520 ASN B O 1
ATOM 9280 N N . LEU C 1 523 ? 314.155 223.250 266.026 1.00 174.75 521 LEU B N 1
ATOM 9281 C CA . LEU C 1 523 ? 314.102 222.154 265.067 1.00 174.75 521 LEU B CA 1
ATOM 9282 C C . LEU C 1 523 ? 315.408 222.025 264.295 1.00 174.75 521 LEU B C 1
ATOM 9283 O O . LEU C 1 523 ? 315.797 220.913 263.920 1.00 174.75 521 LEU B O 1
ATOM 9285 N N . TRP C 1 524 ? 316.092 223.137 264.050 1.00 174.09 522 TRP B N 1
ATOM 9286 C CA . TRP C 1 524 ? 317.365 223.112 263.342 1.00 174.09 522 TRP B CA 1
ATOM 9287 C C . TRP C 1 524 ? 318.527 222.990 264.322 1.00 174.09 522 TRP B C 1
ATOM 9288 O O . TRP C 1 524 ? 318.322 222.769 265.516 1.00 174.09 522 TRP B O 1
ATOM 9290 N N . GLY C 1 537 ? 315.241 222.208 254.426 1.00 126.97 535 GLY B N 1
ATOM 9291 C CA . GLY C 1 537 ? 313.852 222.045 254.044 1.00 126.97 535 GLY B CA 1
ATOM 9292 C C . GLY C 1 537 ? 313.550 220.634 253.598 1.00 126.97 535 GLY B C 1
ATOM 9293 O O . GLY C 1 537 ? 312.460 220.337 253.119 1.00 126.97 535 GLY B O 1
ATOM 9294 N N . GLU C 1 538 ? 314.533 219.752 253.762 1.00 142.67 536 GLU B N 1
ATOM 9295 C CA . GLU C 1 538 ? 314.395 218.353 253.380 1.00 142.67 536 GLU B CA 1
ATOM 9296 C C . GLU C 1 538 ? 314.632 217.411 254.555 1.00 142.67 536 GLU B C 1
ATOM 9297 O O . GLU C 1 538 ? 315.025 216.258 254.350 1.00 142.67 536 GLU B O 1
ATOM 9299 N N . ILE C 1 539 ? 314.404 217.875 255.780 1.00 150.51 537 ILE B N 1
ATOM 9300 C CA . ILE C 1 539 ? 314.601 217.070 256.980 1.00 150.51 537 ILE B CA 1
ATOM 9301 C C . ILE C 1 539 ? 313.254 216.501 257.400 1.00 150.51 537 ILE B C 1
ATOM 9302 O O . ILE C 1 539 ? 312.331 217.255 257.733 1.00 150.51 537 ILE B O 1
ATOM 9304 N N . SER C 1 540 ? 313.139 215.176 257.386 1.00 156.11 538 SER B N 1
ATOM 9305 C CA . SER C 1 540 ? 311.902 214.531 257.792 1.00 156.11 538 SER B CA 1
ATOM 9306 C C . SER C 1 540 ? 311.600 214.824 259.260 1.00 156.11 538 SER B C 1
ATOM 9307 O O . SER C 1 540 ? 312.491 215.097 260.066 1.00 156.11 538 SER B O 1
ATOM 9309 N N . VAL C 1 541 ? 310.318 214.765 259.601 1.00 151.89 539 VAL B N 1
ATOM 9310 C CA . VAL C 1 541 ? 309.856 215.093 260.941 1.00 151.89 539 VAL B CA 1
ATOM 9311 C C . VAL C 1 541 ? 309.161 213.880 261.536 1.00 151.89 539 VAL B C 1
ATOM 9312 O O . VAL C 1 541 ? 308.432 213.156 260.851 1.00 151.89 539 VAL B O 1
ATOM 9314 N N . SER C 1 542 ? 309.391 213.664 262.826 1.00 141.68 540 SER B N 1
ATOM 9315 C CA . SER C 1 542 ? 308.769 212.565 263.543 1.00 141.68 540 SER B CA 1
ATOM 9316 C C . SER C 1 542 ? 307.404 212.988 264.057 1.00 141.68 540 SER B C 1
ATOM 9317 O O . SER C 1 542 ? 307.170 214.160 264.363 1.00 141.68 540 SER B O 1
ATOM 9319 N N . VAL C 1 543 ? 306.505 212.011 264.157 1.00 139.45 541 VAL B N 1
ATOM 9320 C CA . VAL C 1 543 ? 305.126 212.295 264.541 1.00 139.45 541 VAL B CA 1
ATOM 9321 C C . VAL C 1 543 ? 305.063 213.061 265.851 1.00 139.45 541 VAL B C 1
ATOM 9322 O O . VAL C 1 543 ? 304.172 213.892 266.050 1.00 139.45 541 VAL B O 1
ATOM 9324 N N . GLU C 1 544 ? 305.996 212.800 266.763 1.00 140.17 542 GLU B N 1
ATOM 9325 C CA . GLU C 1 544 ? 305.982 213.507 268.038 1.00 140.17 542 GLU B CA 1
ATOM 9326 C C . GLU C 1 544 ? 306.261 214.989 267.837 1.00 140.17 542 GLU B C 1
ATOM 9327 O O . GLU C 1 544 ? 305.523 215.849 268.339 1.00 140.17 542 GLU B O 1
ATOM 9329 N N . MET C 1 545 ? 307.333 215.304 267.110 1.00 135.17 543 MET B N 1
ATOM 9330 C CA . MET C 1 545 ? 307.628 216.695 266.806 1.00 135.17 543 MET B CA 1
ATOM 9331 C C . MET C 1 545 ? 306.457 217.344 266.083 1.00 135.17 543 MET B C 1
ATOM 9332 O O . MET C 1 545 ? 306.144 218.517 266.316 1.00 135.17 543 MET B O 1
ATOM 9334 N N . ALA C 1 546 ? 305.769 216.576 265.235 1.00 139.44 544 ALA B N 1
ATOM 9335 C CA . ALA C 1 546 ? 304.656 217.126 264.467 1.00 139.44 544 ALA B CA 1
ATOM 9336 C C . ALA C 1 546 ? 303.474 217.457 265.369 1.00 139.44 544 ALA B C 1
ATOM 9337 O O . ALA C 1 546 ? 302.845 218.512 265.227 1.00 139.44 544 ALA B O 1
ATOM 9339 N N . GLU C 1 547 ? 303.144 216.557 266.289 1.00 135.08 545 GLU B N 1
ATOM 9340 C CA . GLU C 1 547 ? 302.063 216.837 267.222 1.00 135.08 545 GLU B CA 1
ATOM 9341 C C . GLU C 1 547 ? 302.403 218.036 268.089 1.00 135.08 545 GLU B C 1
ATOM 9342 O O . GLU C 1 547 ? 301.535 218.867 268.385 1.00 135.08 545 GLU B O 1
ATOM 9344 N N . SER C 1 548 ? 303.668 218.147 268.503 1.00 138.56 546 SER B N 1
ATOM 9345 C CA . SER C 1 548 ? 304.079 219.312 269.279 1.00 138.56 546 SER B CA 1
ATOM 9346 C C . SER C 1 548 ? 303.890 220.590 268.475 1.00 138.56 546 SER B C 1
ATOM 9347 O O . SER C 1 548 ? 303.435 221.610 269.006 1.00 138.56 546 SER B O 1
ATOM 9350 N N . LEU C 1 549 ? 304.240 220.550 267.191 1.00 137.98 547 LEU B N 1
ATOM 9351 C CA . LEU C 1 549 ? 304.057 221.722 266.349 1.00 137.98 547 LEU B CA 1
ATOM 9352 C C . LEU C 1 549 ? 302.584 222.062 266.208 1.00 137.98 547 LEU B C 1
ATOM 9353 O O . LEU C 1 549 ? 302.209 223.238 266.209 1.00 137.98 547 LEU B O 1
ATOM 9355 N N . LEU C 1 550 ? 301.732 221.046 266.082 1.00 134.71 548 LEU B N 1
ATOM 9356 C CA . LEU C 1 550 ? 300.299 221.306 265.991 1.00 134.71 548 LEU B CA 1
ATOM 9357 C C . LEU C 1 550 ? 299.796 221.968 267.260 1.00 134.71 548 LEU B C 1
ATOM 9358 O O . LEU C 1 550 ? 298.974 222.891 267.213 1.00 134.71 548 LEU B O 1
ATOM 9360 N N . GLN C 1 551 ? 300.283 221.506 268.407 1.00 137.72 549 GLN B N 1
ATOM 9361 C CA . GLN C 1 551 ? 299.929 222.145 269.665 1.00 137.72 549 GLN B CA 1
ATOM 9362 C C . GLN C 1 551 ? 300.342 223.608 269.659 1.00 137.72 549 GLN B C 1
ATOM 9363 O O . GLN C 1 551 ? 299.519 224.500 269.889 1.00 137.72 549 GLN B O 1
ATOM 9365 N N . VAL C 1 552 ? 301.618 223.871 269.379 1.00 140.62 550 VAL B N 1
ATOM 9366 C CA . VAL C 1 552 ? 302.125 225.239 269.406 1.00 140.62 550 VAL B CA 1
ATOM 9367 C C . VAL C 1 552 ? 301.327 226.123 268.459 1.00 140.62 550 VAL B C 1
ATOM 9368 O O . VAL C 1 552 ? 301.048 227.290 268.761 1.00 140.62 550 VAL B O 1
ATOM 9370 N N . LEU C 1 553 ? 300.935 225.580 267.307 1.00 142.34 551 LEU B N 1
ATOM 9371 C CA . LEU C 1 553 ? 300.167 226.354 266.339 1.00 142.34 551 LEU B CA 1
ATOM 9372 C C . LEU C 1 553 ? 298.785 226.689 266.884 1.00 142.34 551 LEU B C 1
ATOM 9373 O O . LEU C 1 553 ? 298.422 227.863 267.009 1.00 142.34 551 LEU B O 1
ATOM 9375 N N . SER C 1 554 ? 298.005 225.663 267.235 1.00 139.07 552 SER B N 1
ATOM 9376 C CA . SER C 1 554 ? 296.681 225.908 267.793 1.00 139.07 552 SER B CA 1
ATOM 9377 C C . SER C 1 554 ? 296.748 226.767 269.045 1.00 139.07 552 SER B C 1
ATOM 9378 O O . SER C 1 554 ? 295.726 227.313 269.471 1.00 139.07 552 SER B O 1
ATOM 9381 N N . SER C 1 555 ? 297.932 226.899 269.637 1.00 143.49 553 SER B N 1
ATOM 9382 C CA . SER C 1 555 ? 298.169 227.810 270.744 1.00 143.49 553 SER B CA 1
ATOM 9383 C C . SER C 1 555 ? 299.021 229.001 270.327 1.00 143.49 553 SER B C 1
ATOM 9384 O O . SER C 1 555 ? 299.689 229.611 271.168 1.00 143.49 553 SER B O 1
ATOM 9387 N N . ARG C 1 556 ? 299.025 229.339 269.040 1.00 142.68 554 ARG B N 1
ATOM 9388 C CA . ARG C 1 556 ? 299.768 230.508 268.593 1.00 142.68 554 ARG B CA 1
ATOM 9389 C C . ARG C 1 556 ? 298.867 231.729 268.444 1.00 142.68 554 ARG B C 1
ATOM 9390 O O . ARG C 1 556 ? 299.194 232.805 268.955 1.00 142.68 554 ARG B O 1
ATOM 9392 N N . PHE C 1 557 ? 297.737 231.578 267.760 1.00 143.43 555 PHE B N 1
ATOM 9393 C CA . PHE C 1 557 ? 296.817 232.690 267.530 1.00 143.43 555 PHE B CA 1
ATOM 9394 C C . PHE C 1 557 ? 295.458 232.203 267.035 1.00 143.43 555 PHE B C 1
ATOM 9395 O O . PHE C 1 557 ? 294.772 232.900 266.285 1.00 143.43 555 PHE B O 1
ATOM 9397 N N . THR C 1 561 ? 291.616 232.410 260.189 1.00 87.92 559 THR B N 1
ATOM 9398 C CA . THR C 1 561 ? 292.917 231.825 260.484 1.00 87.92 559 THR B CA 1
ATOM 9399 C C . THR C 1 561 ? 292.750 230.437 261.073 1.00 87.92 559 THR B C 1
ATOM 9400 O O . THR C 1 561 ? 293.014 229.436 260.414 1.00 87.92 559 THR B O 1
ATOM 9402 N N . LEU C 1 562 ? 292.293 230.392 262.326 1.00 89.54 560 LEU B N 1
ATOM 9403 C CA . LEU C 1 562 ? 292.153 229.118 263.020 1.00 89.54 560 LEU B CA 1
ATOM 9404 C C . LEU C 1 562 ? 291.180 228.194 262.306 1.00 89.54 560 LEU B C 1
ATOM 9405 O O . LEU C 1 562 ? 291.296 226.967 262.416 1.00 89.54 560 LEU B O 1
ATOM 9407 N N . ASN C 1 563 ? 290.223 228.755 261.566 1.00 83.40 561 ASN B N 1
ATOM 9408 C CA . ASN C 1 563 ? 289.316 227.906 260.804 1.00 83.40 561 ASN B CA 1
ATOM 9409 C C . ASN C 1 563 ? 290.066 227.101 259.758 1.00 83.40 561 ASN B C 1
ATOM 9410 O O . ASN C 1 563 ? 289.628 226.009 259.386 1.00 83.40 561 ASN B O 1
ATOM 9412 N N . ASP C 1 564 ? 291.201 227.617 259.282 1.00 82.13 562 ASP B N 1
ATOM 9413 C CA . ASP C 1 564 ? 291.990 226.891 258.295 1.00 82.13 562 ASP B CA 1
ATOM 9414 C C . ASP C 1 564 ? 292.548 225.606 258.883 1.00 82.13 562 ASP B C 1
ATOM 9415 O O . ASP C 1 564 ? 292.337 224.518 258.337 1.00 82.13 562 ASP B O 1
ATOM 9417 N N . LEU C 1 565 ? 293.270 225.715 259.997 1.00 87.83 563 LEU B N 1
ATOM 9418 C CA . LEU C 1 565 ? 293.795 224.525 260.654 1.00 87.83 563 LEU B CA 1
ATOM 9419 C C . LEU C 1 565 ? 292.669 223.600 261.083 1.00 87.83 563 LEU B C 1
ATOM 9420 O O . LEU C 1 565 ? 292.798 222.374 261.000 1.00 87.83 563 LEU B O 1
ATOM 9422 N N . LEU C 1 566 ? 291.552 224.168 261.537 1.00 94.82 564 LEU B N 1
ATOM 9423 C CA . LEU C 1 566 ? 290.421 223.342 261.942 1.00 94.82 564 LEU B CA 1
ATOM 9424 C C . LEU C 1 566 ? 289.905 222.511 260.774 1.00 94.82 564 LEU B C 1
ATOM 9425 O O . LEU C 1 566 ? 289.764 221.288 260.879 1.00 94.82 564 LEU B O 1
ATOM 9427 N N . ASN C 1 567 ? 289.627 223.157 259.650 1.00 90.40 565 ASN B N 1
ATOM 9428 C CA . ASN C 1 567 ? 289.144 222.464 258.467 1.00 90.40 565 ASN B CA 1
ATOM 9429 C C . ASN C 1 567 ? 290.246 221.721 257.727 1.00 90.40 565 ASN B C 1
ATOM 9430 O O . ASN C 1 567 ? 289.956 221.037 256.742 1.00 90.40 565 ASN B O 1
ATOM 9432 N N . SER C 1 568 ? 291.487 221.829 258.182 1.00 92.98 566 SER B N 1
ATOM 9433 C CA . SER C 1 568 ? 292.598 221.202 257.495 1.00 92.98 566 SER B CA 1
ATOM 9434 C C . SER C 1 568 ? 292.494 219.679 257.572 1.00 92.98 566 SER B C 1
ATOM 9435 O O . SER C 1 568 ? 291.680 219.117 258.308 1.00 92.98 566 SER B O 1
ATOM 9437 N N . GLN C 1 569 ? 293.339 219.008 256.784 1.00 87.82 567 GLN B N 1
ATOM 9438 C CA . GLN C 1 569 ? 293.436 217.554 256.799 1.00 87.82 567 GLN B CA 1
ATOM 9439 C C . GLN C 1 569 ? 294.696 217.047 257.480 1.00 87.82 567 GLN B C 1
ATOM 9440 O O . GLN C 1 569 ? 294.749 215.871 257.857 1.00 87.82 567 GLN B O 1
ATOM 9442 N N . ILE C 1 570 ? 295.703 217.896 257.647 1.00 90.48 568 ILE B N 1
ATOM 9443 C CA . ILE C 1 570 ? 296.893 217.477 258.371 1.00 90.48 568 ILE B CA 1
ATOM 9444 C C . ILE C 1 570 ? 296.568 217.274 259.841 1.00 90.48 568 ILE B C 1
ATOM 9445 O O . ILE C 1 570 ? 297.085 216.351 260.483 1.00 90.48 568 ILE B O 1
ATOM 9450 N N . TYR C 1 571 ? 295.696 218.116 260.400 1.00 90.15 569 TYR B N 1
ATOM 9451 C CA . TYR C 1 571 ? 295.284 217.916 261.784 1.00 90.15 569 TYR B CA 1
ATOM 9452 C C . TYR C 1 571 ? 294.564 216.588 261.944 1.00 90.15 569 TYR B C 1
ATOM 9453 O O . TYR C 1 571 ? 294.706 215.913 262.968 1.00 90.15 569 TYR B O 1
ATOM 9455 N N . THR C 1 572 ? 293.800 216.191 260.930 1.00 89.01 570 THR B N 1
ATOM 9456 C CA . THR C 1 572 ? 293.126 214.901 260.972 1.00 89.01 570 THR B CA 1
ATOM 9457 C C . THR C 1 572 ? 294.133 213.760 260.920 1.00 89.01 570 THR B C 1
ATOM 9458 O O . THR C 1 572 ? 294.193 212.927 261.831 1.00 89.01 570 THR B O 1
ATOM 9460 N N . LYS C 1 573 ? 294.950 213.712 259.865 1.00 91.36 571 LYS B N 1
ATOM 9461 C CA . LYS C 1 573 ? 295.884 212.603 259.674 1.00 91.36 571 LYS B CA 1
ATOM 9462 C C . LYS C 1 573 ? 297.168 212.755 260.480 1.00 91.36 571 LYS B C 1
ATOM 9463 O O . LYS C 1 573 ? 298.156 212.078 260.172 1.00 91.36 571 LYS B O 1
ATOM 9465 N N . TYR C 1 574 ? 297.177 213.631 261.479 1.00 90.47 572 TYR B N 1
ATOM 9466 C CA . TYR C 1 574 ? 298.289 213.730 262.412 1.00 90.47 572 TYR B CA 1
ATOM 9467 C C . TYR C 1 574 ? 297.874 214.512 263.641 1.00 90.47 572 TYR B C 1
ATOM 9468 O O . TYR C 1 574 ? 298.666 215.270 264.191 1.00 90.47 572 TYR B O 1
ATOM 9470 N N . ARG C 1 984 ? 282.708 243.280 273.259 1.00 110.34 982 ARG B N 1
ATOM 9471 C CA . ARG C 1 984 ? 283.486 243.349 272.033 1.00 110.34 982 ARG B CA 1
ATOM 9472 C C . ARG C 1 984 ? 284.127 242.010 271.719 1.00 110.34 982 ARG B C 1
ATOM 9473 O O . ARG C 1 984 ? 284.303 241.658 270.558 1.00 110.34 982 ARG B O 1
ATOM 9475 N N . PRO C 1 985 ? 284.478 241.264 272.757 1.00 115.76 983 PRO B N 1
ATOM 9476 C CA . PRO C 1 985 ? 285.195 240.002 272.541 1.00 115.76 983 PRO B CA 1
ATOM 9477 C C . PRO C 1 985 ? 284.295 238.868 272.077 1.00 115.76 983 PRO B C 1
ATOM 9478 O O . PRO C 1 985 ? 284.713 238.026 271.275 1.00 115.76 983 PRO B O 1
ATOM 9480 N N . LEU C 1 986 ? 283.065 238.819 272.590 1.00 116.87 984 LEU B N 1
ATOM 9481 C CA . LEU C 1 986 ? 282.140 237.769 272.178 1.00 116.87 984 LEU B CA 1
ATOM 9482 C C . LEU C 1 986 ? 281.875 237.844 270.684 1.00 116.87 984 LEU B C 1
ATOM 9483 O O . LEU C 1 986 ? 282.009 236.847 269.964 1.00 116.87 984 LEU B O 1
ATOM 9485 N N . LEU C 1 987 ? 281.506 239.033 270.202 1.00 115.74 985 LEU B N 1
ATOM 9486 C CA . LEU C 1 987 ? 281.355 239.241 268.769 1.00 115.74 985 LEU B CA 1
ATOM 9487 C C . LEU C 1 987 ? 282.667 238.994 268.042 1.00 115.74 985 LEU B C 1
ATOM 9488 O O . LEU C 1 987 ? 282.677 238.447 266.933 1.00 115.74 985 LEU B O 1
ATOM 9490 N N . LYS C 1 988 ? 283.784 239.388 268.656 1.00 116.58 986 LYS B N 1
ATOM 9491 C CA . LYS C 1 988 ? 285.090 239.142 268.058 1.00 116.58 986 LYS B CA 1
ATOM 9492 C C . LYS C 1 988 ? 285.258 237.672 267.699 1.00 116.58 986 LYS B C 1
ATOM 9493 O O . LYS C 1 988 ? 285.551 237.329 266.550 1.00 116.58 986 LYS B O 1
ATOM 9495 N N . ARG C 1 989 ? 285.061 236.790 268.675 1.00 119.20 987 ARG B N 1
ATOM 9496 C CA . ARG C 1 989 ? 285.202 235.362 268.415 1.00 119.20 987 ARG B CA 1
ATOM 9497 C C . ARG C 1 989 ? 284.148 234.877 267.429 1.00 119.20 987 ARG B C 1
ATOM 9498 O O . ARG C 1 989 ? 284.462 234.149 266.477 1.00 119.20 987 ARG B O 1
ATOM 9500 N N . LEU C 1 990 ? 282.889 235.281 267.637 1.00 115.32 988 LEU B N 1
ATOM 9501 C CA . LEU C 1 990 ? 281.798 234.770 266.812 1.00 115.32 988 LEU B CA 1
ATOM 9502 C C . LEU C 1 990 ? 281.993 235.111 265.349 1.00 115.32 988 LEU B C 1
ATOM 9503 O O . LEU C 1 990 ? 281.571 234.347 264.474 1.00 115.32 988 LEU B O 1
ATOM 9505 N N . GLN C 1 991 ? 282.633 236.242 265.066 1.00 123.59 989 GLN B N 1
ATOM 9506 C CA . GLN C 1 991 ? 282.877 236.674 263.696 1.00 123.59 989 GLN B CA 1
ATOM 9507 C C . GLN C 1 991 ? 284.176 236.105 263.138 1.00 123.59 989 GLN B C 1
ATOM 9508 O O . GLN C 1 991 ? 284.190 235.571 262.024 1.00 123.59 989 GLN B O 1
ATOM 9510 N N . GLN C 1 992 ? 285.275 236.213 263.892 1.00 123.95 990 GLN B N 1
ATOM 9511 C CA . GLN C 1 992 ? 286.556 235.710 263.410 1.00 123.95 990 GLN B CA 1
ATOM 9512 C C . GLN C 1 992 ? 286.479 234.222 263.102 1.00 123.95 990 GLN B C 1
ATOM 9513 O O . GLN C 1 992 ? 287.060 233.756 262.116 1.00 123.95 990 GLN B O 1
ATOM 9515 N N . GLU C 1 993 ? 285.767 233.462 263.927 1.00 122.64 991 GLU B N 1
ATOM 9516 C CA . GLU C 1 993 ? 285.555 232.055 263.621 1.00 122.64 991 GLU B CA 1
ATOM 9517 C C . GLU C 1 993 ? 284.732 231.990 262.342 1.00 122.64 991 GLU B C 1
ATOM 9518 O O . GLU C 1 993 ? 283.545 232.324 262.330 1.00 122.64 991 GLU B O 1
ATOM 9520 N N . THR C 1 994 ? 285.384 231.591 261.247 1.00 128.88 992 THR B N 1
ATOM 9521 C CA . THR C 1 994 ? 284.714 231.557 259.951 1.00 128.88 992 THR B CA 1
ATOM 9522 C C . THR C 1 994 ? 283.564 230.560 259.952 1.00 128.88 992 THR B C 1
ATOM 9523 O O . THR C 1 994 ? 282.491 230.840 259.405 1.00 128.88 992 THR B O 1
ATOM 9525 N N . GLN C 1 995 ? 283.770 229.391 260.554 1.00 124.29 993 GLN B N 1
ATOM 9526 C CA . GLN C 1 995 ? 282.662 228.459 260.722 1.00 124.29 993 GLN B CA 1
ATOM 9527 C C . GLN C 1 995 ? 281.545 229.055 261.563 1.00 124.29 993 GLN B C 1
ATOM 9528 O O . GLN C 1 995 ? 280.370 228.836 261.222 1.00 124.29 993 GLN B O 1
ATOM 9530 N N . PRO C 1 996 ? 281.818 229.810 262.633 1.00 122.89 994 PRO B N 1
ATOM 9531 C CA . PRO C 1 996 ? 280.704 230.425 263.370 1.00 122.89 994 PRO B CA 1
ATOM 9532 C C . PRO C 1 996 ? 279.952 231.445 262.547 1.00 122.89 994 PRO B C 1
ATOM 9533 O O . PRO C 1 996 ? 278.715 231.476 262.580 1.00 122.89 994 PRO B O 1
ATOM 9535 N N . PHE C 1 997 ? 280.670 232.297 261.816 1.00 120.86 995 PHE B N 1
ATOM 9536 C CA . PHE C 1 997 ? 280.004 233.250 260.941 1.00 120.86 995 PHE B CA 1
ATOM 9537 C C . PHE C 1 997 ? 279.139 232.526 259.923 1.00 120.86 995 PHE B C 1
ATOM 9538 O O . PHE C 1 997 ? 277.984 232.901 259.697 1.00 120.86 995 PHE B O 1
ATOM 9540 N N . LEU C 1 998 ? 279.683 231.474 259.308 1.00 118.75 996 LEU B N 1
ATOM 9541 C CA . LEU C 1 998 ? 278.929 230.719 258.315 1.00 118.75 996 LEU B CA 1
ATOM 9542 C C . LEU C 1 998 ? 277.673 230.118 258.924 1.00 118.75 996 LEU B C 1
ATOM 9543 O O . LEU C 1 998 ? 276.601 230.145 258.310 1.00 118.75 996 LEU B O 1
ATOM 9545 N N . LEU C 1 999 ? 277.788 229.568 260.134 1.00 121.91 997 LEU B N 1
ATOM 9546 C CA . LEU C 1 999 ? 276.635 228.951 260.781 1.00 121.91 997 LEU B CA 1
ATOM 9547 C C . LEU C 1 999 ? 275.565 229.985 261.098 1.00 121.91 997 LEU B C 1
ATOM 9548 O O . LEU C 1 999 ? 274.371 229.731 260.901 1.00 121.91 997 LEU B O 1
ATOM 9550 N N . LEU C 1 1000 ? 275.972 231.155 261.592 1.00 118.36 998 LEU B N 1
ATOM 9551 C CA . LEU C 1 1000 ? 275.004 232.218 261.837 1.00 118.36 998 LEU B CA 1
ATOM 9552 C C . LEU C 1 1000 ? 274.347 232.659 260.538 1.00 118.36 998 LEU B C 1
ATOM 9553 O O . LEU C 1 1000 ? 273.143 232.945 260.502 1.00 118.36 998 LEU B O 1
ATOM 9555 N N . LEU C 1 1001 ? 275.121 232.699 259.452 1.00 116.43 999 LEU B N 1
ATOM 9556 C CA . LEU C 1 1001 ? 274.564 233.110 258.172 1.00 116.43 999 LEU B CA 1
ATOM 9557 C C . LEU C 1 1001 ? 273.562 232.085 257.662 1.00 116.43 999 LEU B C 1
ATOM 9558 O O . LEU C 1 1001 ? 272.530 232.446 257.085 1.00 116.43 999 LEU B O 1
ATOM 9560 N N . ARG C 1 1002 ? 273.836 230.802 257.884 1.00 113.21 1000 ARG B N 1
ATOM 9561 C CA . ARG C 1 1002 ? 272.894 229.767 257.469 1.00 113.21 1000 ARG B CA 1
ATOM 9562 C C . ARG C 1 1002 ? 271.641 229.787 258.334 1.00 113.21 1000 ARG B C 1
ATOM 9563 O O . ARG C 1 1002 ? 270.538 229.504 257.852 1.00 113.21 1000 ARG B O 1
ATOM 9565 N N . THR C 1 1003 ? 271.795 230.102 259.618 1.00 108.49 1001 THR B N 1
ATOM 9566 C CA . THR C 1 1003 ? 270.630 230.267 260.475 1.00 108.49 1001 THR B CA 1
ATOM 9567 C C . THR C 1 1003 ? 269.759 231.404 259.969 1.00 108.49 1001 THR B C 1
ATOM 9568 O O . THR C 1 1003 ? 268.534 231.272 259.873 1.00 108.49 1001 THR B O 1
ATOM 9570 N N . LEU C 1 1004 ? 270.383 232.531 259.628 1.00 104.98 1002 LEU B N 1
ATOM 9571 C CA . LEU C 1 1004 ? 269.639 233.611 258.994 1.00 104.98 1002 LEU B CA 1
ATOM 9572 C C . LEU C 1 1004 ? 269.044 233.162 257.670 1.00 104.98 1002 LEU B C 1
ATOM 9573 O O . LEU C 1 1004 ? 268.020 233.696 257.236 1.00 104.98 1002 LEU B O 1
ATOM 9575 N N . ASP C 1 1005 ? 269.658 232.178 257.023 1.00 102.20 1003 ASP B N 1
ATOM 9576 C CA . ASP C 1 1005 ? 269.120 231.609 255.794 1.00 102.20 1003 ASP B CA 1
ATOM 9577 C C . ASP C 1 1005 ? 267.904 230.775 256.156 1.00 102.20 1003 ASP B C 1
ATOM 9578 O O . ASP C 1 1005 ? 268.025 229.710 256.761 1.00 102.20 1003 ASP B O 1
ATOM 9580 N N . ALA C 1 1006 ? 266.724 231.263 255.786 1.00 96.76 1004 ALA B N 1
ATOM 9581 C CA . ALA C 1 1006 ? 265.473 230.564 256.053 1.00 96.76 1004 ALA B CA 1
ATOM 9582 C C . ALA C 1 1006 ? 264.431 230.887 254.989 1.00 96.76 1004 ALA B C 1
ATOM 9583 O O . ALA C 1 1006 ? 264.219 230.108 254.061 1.00 96.76 1004 ALA B O 1
ATOM 9585 N N . PRO C 1 1009 ? 260.180 231.314 257.326 1.00 88.45 1007 PRO B N 1
ATOM 9586 C CA . PRO C 1 1009 ? 258.738 231.427 257.548 1.00 88.45 1007 PRO B CA 1
ATOM 9587 C C . PRO C 1 1009 ? 258.432 232.065 258.885 1.00 88.45 1007 PRO B C 1
ATOM 9588 O O . PRO C 1 1009 ? 257.282 232.363 259.188 1.00 88.45 1007 PRO B O 1
ATOM 9590 N N . ASN C 1 1010 ? 259.474 232.275 259.676 1.00 94.62 1008 ASN B N 1
ATOM 9591 C CA . ASN C 1 1010 ? 259.294 232.813 261.009 1.00 94.62 1008 ASN B CA 1
ATOM 9592 C C . ASN C 1 1010 ? 259.003 234.305 260.957 1.00 94.62 1008 ASN B C 1
ATOM 9593 O O . ASN C 1 1010 ? 259.283 234.993 259.971 1.00 94.62 1008 ASN B O 1
ATOM 9595 N N . LYS C 1 1011 ? 258.423 234.800 262.042 1.00 104.54 1009 LYS B N 1
ATOM 9596 C CA . LYS C 1 1011 ? 258.111 236.213 262.180 1.00 104.54 1009 LYS B CA 1
ATOM 9597 C C . LYS C 1 1011 ? 258.902 236.857 263.304 1.00 104.54 1009 LYS B C 1
ATOM 9598 O O . LYS C 1 1011 ? 259.554 237.887 263.091 1.00 104.54 1009 LYS B O 1
ATOM 9600 N N . THR C 1 1012 ? 258.867 236.268 264.501 1.00 112.05 1010 THR B N 1
ATOM 9601 C CA . THR C 1 1012 ? 259.711 236.754 265.586 1.00 112.05 1010 THR B CA 1
ATOM 9602 C C . THR C 1 1012 ? 261.185 236.602 265.237 1.00 112.05 1010 THR B C 1
ATOM 9603 O O . THR C 1 1012 ? 261.983 237.515 265.470 1.00 112.05 1010 THR B O 1
ATOM 9605 N N . LEU C 1 1013 ? 261.564 235.458 264.663 1.00 110.03 1011 LEU B N 1
ATOM 9606 C CA . LEU C 1 1013 ? 262.939 235.285 264.217 1.00 110.03 1011 LEU B CA 1
ATOM 9607 C C . LEU C 1 1013 ? 263.264 236.202 263.047 1.00 110.03 1011 LEU B C 1
ATOM 9608 O O . LEU C 1 1013 ? 264.402 236.659 262.923 1.00 110.03 1011 LEU B O 1
ATOM 9610 N N . LEU C 1 1014 ? 262.286 236.478 262.182 1.00 103.20 1012 LEU B N 1
ATOM 9611 C CA . LEU C 1 1014 ? 262.493 237.451 261.117 1.00 103.20 1012 LEU B CA 1
ATOM 9612 C C . LEU C 1 1014 ? 262.864 238.806 261.697 1.00 103.20 1012 LEU B C 1
ATOM 9613 O O . LEU C 1 1014 ? 263.889 239.400 261.335 1.00 103.20 1012 LEU B O 1
ATOM 9615 N N . LEU C 1 1015 ? 262.043 239.303 262.618 1.00 110.07 1013 LEU B N 1
ATOM 9616 C CA . LEU C 1 1015 ? 262.339 240.576 263.264 1.00 110.07 1013 LEU B CA 1
ATOM 9617 C C . LEU C 1 1015 ? 263.660 240.514 264.022 1.00 110.07 1013 LEU B C 1
ATOM 9618 O O . LEU C 1 1015 ? 264.422 241.491 264.048 1.00 110.07 1013 LEU B O 1
ATOM 9620 N N . SER C 1 1016 ? 263.963 239.361 264.617 1.00 105.99 1014 SER B N 1
ATOM 9621 C CA . SER C 1 1016 ? 265.186 239.219 265.390 1.00 105.99 1014 SER B CA 1
ATOM 9622 C C . SER C 1 1016 ? 266.412 239.341 264.505 1.00 105.99 1014 SER B C 1
ATOM 9623 O O . SER C 1 1016 ? 267.312 240.143 264.780 1.00 105.99 1014 SER B O 1
ATOM 9625 N N . VAL C 1 1017 ? 266.478 238.536 263.449 1.00 102.60 1015 VAL B N 1
ATOM 9626 C CA . VAL C 1 1017 ? 267.640 238.578 262.575 1.00 102.60 1015 VAL B CA 1
ATOM 9627 C C . VAL C 1 1017 ? 267.768 239.953 261.952 1.00 102.60 1015 VAL B C 1
ATOM 9628 O O . VAL C 1 1017 ? 268.874 240.487 261.817 1.00 102.60 1015 VAL B O 1
ATOM 9632 N N . LEU C 1 1018 ? 266.639 240.574 261.607 1.00 112.21 1016 LEU B N 1
ATOM 9633 C CA . LEU C 1 1018 ? 266.700 241.916 261.045 1.00 112.21 1016 LEU B CA 1
ATOM 9634 C C . LEU C 1 1018 ? 267.377 242.876 262.014 1.00 112.21 1016 LEU B C 1
ATOM 9635 O O . LEU C 1 1018 ? 268.401 243.492 261.689 1.00 112.21 1016 LEU B O 1
ATOM 9637 N N . ARG C 1 1019 ? 266.814 243.004 263.219 1.00 113.77 1017 ARG B N 1
ATOM 9638 C CA . ARG C 1 1019 ? 267.317 243.988 264.168 1.00 113.77 1017 ARG B CA 1
ATOM 9639 C C . ARG C 1 1019 ? 268.770 243.722 264.513 1.00 113.77 1017 ARG B C 1
ATOM 9640 O O . ARG C 1 1019 ? 269.571 244.655 264.617 1.00 113.77 1017 ARG B O 1
ATOM 9642 N N . VAL C 1 1020 ? 269.125 242.452 264.710 1.00 116.14 1018 VAL B N 1
ATOM 9643 C CA . VAL C 1 1020 ? 270.503 242.118 265.041 1.00 116.14 1018 VAL B CA 1
ATOM 9644 C C . VAL C 1 1020 ? 271.428 242.517 263.903 1.00 116.14 1018 VAL B C 1
ATOM 9645 O O . VAL C 1 1020 ? 272.507 243.074 264.131 1.00 116.14 1018 VAL B O 1
ATOM 9647 N N . ILE C 1 1021 ? 271.009 242.266 262.659 1.00 117.25 1019 ILE B N 1
ATOM 9648 C CA . ILE C 1 1021 ? 271.821 242.640 261.506 1.00 117.25 1019 ILE B CA 1
ATOM 9649 C C . ILE C 1 1021 ? 272.019 244.145 261.473 1.00 117.25 1019 ILE B C 1
ATOM 9650 O O . ILE C 1 1021 ? 273.135 244.643 261.275 1.00 117.25 1019 ILE B O 1
ATOM 9652 N N . THR C 1 1022 ? 270.937 244.892 261.685 1.00 118.14 1020 THR B N 1
ATOM 9653 C CA . THR C 1 1022 ? 271.013 246.346 261.601 1.00 118.14 1020 THR B CA 1
ATOM 9654 C C . THR C 1 1022 ? 271.912 246.913 262.694 1.00 118.14 1020 THR B C 1
ATOM 9655 O O . THR C 1 1022 ? 272.791 247.740 262.429 1.00 118.14 1020 THR B O 1
ATOM 9657 N N . ARG C 1 1023 ? 271.706 246.472 263.934 1.00 123.94 1021 ARG B N 1
ATOM 9658 C CA . ARG C 1 1023 ? 272.530 246.958 265.033 1.00 123.94 1021 ARG B CA 1
ATOM 9659 C C . ARG C 1 1023 ? 273.978 246.535 264.854 1.00 123.94 1021 ARG B C 1
ATOM 9660 O O . ARG C 1 1023 ? 274.900 247.280 265.208 1.00 123.94 1021 ARG B O 1
ATOM 9662 N N . LEU C 1 1024 ? 274.200 245.349 264.294 1.00 120.79 1022 LEU B N 1
ATOM 9663 C CA . LEU C 1 1024 ? 275.557 244.876 264.098 1.00 120.79 1022 LEU B CA 1
ATOM 9664 C C . LEU C 1 1024 ? 276.288 245.747 263.094 1.00 120.79 1022 LEU B C 1
ATOM 9665 O O . LEU C 1 1024 ? 277.381 246.251 263.371 1.00 120.79 1022 LEU B O 1
ATOM 9667 N N . LEU C 1 1025 ? 275.669 245.972 261.934 1.00 123.52 1023 LEU B N 1
ATOM 9668 C CA . LEU C 1 1025 ? 276.352 246.625 260.823 1.00 123.52 1023 LEU B CA 1
ATOM 9669 C C . LEU C 1 1025 ? 276.955 247.972 261.200 1.00 123.52 1023 LEU B C 1
ATOM 9670 O O . LEU C 1 1025 ? 277.855 248.449 260.501 1.00 123.52 1023 LEU B O 1
ATOM 9672 N N . ASP C 1 1026 ? 276.486 248.593 262.282 1.00 122.57 1024 ASP B N 1
ATOM 9673 C CA . ASP C 1 1026 ? 277.028 249.886 262.681 1.00 122.57 1024 ASP B CA 1
ATOM 9674 C C . ASP C 1 1026 ? 278.520 249.789 262.961 1.00 122.57 1024 ASP B C 1
ATOM 9675 O O . ASP C 1 1026 ? 279.317 250.575 262.437 1.00 122.57 1024 ASP B O 1
ATOM 9677 N N . PHE C 1 1027 ? 278.920 248.817 263.763 1.00 123.78 1025 PHE B N 1
ATOM 9678 C CA . PHE C 1 1027 ? 280.316 248.686 264.155 1.00 123.78 1025 PHE B CA 1
ATOM 9679 C C . PHE C 1 1027 ? 281.172 248.191 262.994 1.00 123.78 1025 PHE B C 1
ATOM 9680 O O . PHE C 1 1027 ? 280.657 247.959 261.891 1.00 123.78 1025 PHE B O 1
ATOM 9682 N N . PRO C 1 1028 ? 282.482 248.043 263.195 1.00 114.98 1026 PRO B N 1
ATOM 9683 C CA . PRO C 1 1028 ? 283.351 247.459 262.165 1.00 114.98 1026 PRO B CA 1
ATOM 9684 C C . PRO C 1 1028 ? 283.557 245.958 262.294 1.00 114.98 1026 PRO B C 1
ATOM 9685 O O . PRO C 1 1028 ? 284.226 245.367 261.439 1.00 114.98 1026 PRO B O 1
ATOM 9687 N N . GLU C 1 1029 ? 282.993 245.333 263.327 1.00 107.27 1027 GLU B N 1
ATOM 9688 C CA . GLU C 1 1029 ? 283.107 243.890 263.480 1.00 107.27 1027 GLU B CA 1
ATOM 9689 C C . GLU C 1 1029 ? 282.539 243.135 262.287 1.00 107.27 1027 GLU B C 1
ATOM 9690 O O . GLU C 1 1029 ? 282.814 241.940 262.135 1.00 107.27 1027 GLU B O 1
ATOM 9692 N N . ALA C 1 1030 ? 281.760 243.802 261.433 1.00 99.52 1028 ALA B N 1
ATOM 9693 C CA . ALA C 1 1030 ? 281.273 243.184 260.207 1.00 99.52 1028 ALA B CA 1
ATOM 9694 C C . ALA C 1 1030 ? 282.375 242.945 259.195 1.00 99.52 1028 ALA B C 1
ATOM 9695 O O . ALA C 1 1030 ? 282.066 242.573 258.060 1.00 99.52 1028 ALA B O 1
ATOM 9697 N N . MET C 1 1031 ? 283.634 243.187 259.563 1.00 92.39 1029 MET B N 1
ATOM 9698 C CA . MET C 1 1031 ? 284.745 242.869 258.678 1.00 92.39 1029 MET B CA 1
ATOM 9699 C C . MET C 1 1031 ? 284.622 241.454 258.132 1.00 92.39 1029 MET B C 1
ATOM 9700 O O . MET C 1 1031 ? 284.695 241.233 256.920 1.00 92.39 1029 MET B O 1
ATOM 9702 N N . VAL C 1 1032 ? 284.424 240.476 259.018 1.00 79.68 1030 VAL B N 1
ATOM 9703 C CA . VAL C 1 1032 ? 284.187 239.107 258.573 1.00 79.68 1030 VAL B CA 1
ATOM 9704 C C . VAL C 1 1032 ? 282.763 238.892 258.116 1.00 79.68 1030 VAL B C 1
ATOM 9705 O O . VAL C 1 1032 ? 282.393 237.758 257.792 1.00 79.68 1030 VAL B O 1
ATOM 9707 N N . LEU C 1 1033 ? 281.950 239.940 258.093 1.00 84.00 1031 LEU B N 1
ATOM 9708 C CA . LEU C 1 1033 ? 280.564 239.851 257.658 1.00 84.00 1031 LEU B CA 1
ATOM 9709 C C . LEU C 1 1033 ? 280.376 240.554 256.323 1.00 84.00 1031 LEU B C 1
ATOM 9710 O O . LEU C 1 1033 ? 280.055 241.747 256.282 1.00 84.00 1031 LEU B O 1
ATOM 9712 N N . PRO C 1 1034 ? 280.566 239.842 255.213 1.00 77.24 1032 PRO B N 1
ATOM 9713 C CA . PRO C 1 1034 ? 280.219 240.407 253.914 1.00 77.24 1032 PRO B CA 1
ATOM 9714 C C . PRO C 1 1034 ? 278.797 240.122 253.515 1.00 77.24 1032 PRO B C 1
ATOM 9715 O O . PRO C 1 1034 ? 278.291 240.770 252.594 1.00 77.24 1032 PRO B O 1
ATOM 9719 N N . TRP C 1 1035 ? 278.150 239.156 254.158 1.00 74.74 1033 TRP B N 1
ATOM 9720 C CA . TRP C 1 1035 ? 276.855 238.671 253.714 1.00 74.74 1033 TRP B CA 1
ATOM 9721 C C . TRP C 1 1035 ? 276.923 238.227 252.263 1.00 74.74 1033 TRP B C 1
ATOM 9722 O O . TRP C 1 1035 ? 275.912 238.185 251.563 1.00 74.74 1033 TRP B O 1
ATOM 9724 N N . HIS C 1 1036 ? 278.125 237.884 251.810 1.00 71.20 1034 HIS B N 1
ATOM 9725 C CA . HIS C 1 1036 ? 278.361 237.587 250.408 1.00 71.20 1034 HIS B CA 1
ATOM 9726 C C . HIS C 1 1036 ? 277.523 236.414 249.929 1.00 71.20 1034 HIS B C 1
ATOM 9727 O O . HIS C 1 1036 ? 276.810 236.527 248.930 1.00 71.20 1034 HIS B O 1
ATOM 9729 N N . GLU C 1 1037 ? 277.587 235.289 250.635 1.00 78.07 1035 GLU B N 1
ATOM 9730 C CA . GLU C 1 1037 ? 276.844 234.114 250.198 1.00 78.07 1035 GLU B CA 1
ATOM 9731 C C . GLU C 1 1037 ? 275.344 234.277 250.408 1.00 78.07 1035 GLU B C 1
ATOM 9732 O O . GLU C 1 1037 ? 274.550 233.775 249.606 1.00 78.07 1035 GLU B O 1
ATOM 9734 N N . VAL C 1 1038 ? 274.936 234.976 251.467 1.00 77.62 1036 VAL B N 1
ATOM 9735 C CA . VAL C 1 1038 ? 273.517 235.045 251.788 1.00 77.62 1036 VAL B CA 1
ATOM 9736 C C . VAL C 1 1038 ? 272.806 236.066 250.922 1.00 77.62 1036 VAL B C 1
ATOM 9737 O O . VAL C 1 1038 ? 271.649 235.853 250.534 1.00 77.62 1036 VAL B O 1
ATOM 9739 N N . LEU C 1 1039 ? 273.477 237.171 250.598 1.00 71.45 1037 LEU B N 1
ATOM 9740 C CA . LEU C 1 1039 ? 272.817 238.248 249.879 1.00 71.45 1037 LEU B CA 1
ATOM 9741 C C . LEU C 1 1039 ? 272.171 237.761 248.592 1.00 71.45 1037 LEU B C 1
ATOM 9742 O O . LEU C 1 1039 ? 271.151 238.313 248.176 1.00 71.45 1037 LEU B O 1
ATOM 9744 N N . GLU C 1 1040 ? 272.705 236.701 247.984 1.00 74.11 1038 GLU B N 1
ATOM 9745 C CA . GLU C 1 1040 ? 272.220 236.229 246.691 1.00 74.11 1038 GLU B CA 1
ATOM 9746 C C . GLU C 1 1040 ? 270.733 235.907 246.734 1.00 74.11 1038 GLU B C 1
ATOM 9747 O O . GLU C 1 1040 ? 269.918 236.655 246.181 1.00 74.11 1038 GLU B O 1
ATOM 9749 N N . PRO C 1 1041 ? 270.324 234.842 247.417 1.00 66.82 1039 PRO B N 1
ATOM 9750 C CA . PRO C 1 1041 ? 268.882 234.604 247.528 1.00 66.82 1039 PRO B CA 1
ATOM 9751 C C . PRO C 1 1041 ? 268.205 235.594 248.452 1.00 66.82 1039 PRO B C 1
ATOM 9752 O O . PRO C 1 1041 ? 267.026 235.910 248.246 1.00 66.82 1039 PRO B O 1
ATOM 9754 N N . CYS C 1 1042 ? 268.926 236.115 249.451 1.00 70.74 1040 CYS B N 1
ATOM 9755 C CA . CYS C 1 1042 ? 268.324 237.062 250.380 1.00 70.74 1040 CYS B CA 1
ATOM 9756 C C . CYS C 1 1042 ? 267.779 238.278 249.656 1.00 70.74 1040 CYS B C 1
ATOM 9757 O O . CYS C 1 1042 ? 266.901 238.970 250.181 1.00 70.74 1040 CYS B O 1
ATOM 9759 N N . LEU C 1 1043 ? 268.297 238.563 248.465 1.00 74.24 1041 LEU B N 1
ATOM 9760 C CA . LEU C 1 1043 ? 267.709 239.562 247.586 1.00 74.24 1041 LEU B CA 1
ATOM 9761 C C . LEU C 1 1043 ? 266.888 238.941 246.472 1.00 74.24 1041 LEU B C 1
ATOM 9762 O O . LEU C 1 1043 ? 265.996 239.600 245.935 1.00 74.24 1041 LEU B O 1
ATOM 9764 N N . ASN C 1 1044 ? 267.162 237.690 246.115 1.00 71.56 1042 ASN B N 1
ATOM 9765 C CA . ASN C 1 1044 ? 266.287 237.016 245.171 1.00 71.56 1042 ASN B CA 1
ATOM 9766 C C . ASN C 1 1044 ? 264.889 236.808 245.724 1.00 71.56 1042 ASN B C 1
ATOM 9767 O O . ASN C 1 1044 ? 264.014 236.345 244.986 1.00 71.56 1042 ASN B O 1
ATOM 9769 N N . CYS C 1 1045 ? 264.667 237.107 247.005 1.00 77.27 1043 CYS B N 1
ATOM 9770 C CA . CYS C 1 1045 ? 263.332 237.053 247.596 1.00 77.27 1043 CYS B CA 1
ATOM 9771 C C . CYS C 1 1045 ? 262.703 238.437 247.756 1.00 77.27 1043 CYS B C 1
ATOM 9772 O O . CYS C 1 1045 ? 261.663 238.722 247.158 1.00 77.27 1043 CYS B O 1
ATOM 9774 N N . LEU C 1 1046 ? 263.327 239.312 248.532 1.00 69.98 1044 LEU B N 1
ATOM 9775 C CA . LEU C 1 1046 ? 262.686 240.562 248.893 1.00 69.98 1044 LEU B CA 1
ATOM 9776 C C . LEU C 1 1046 ? 263.589 241.755 248.661 1.00 69.98 1044 LEU B C 1
ATOM 9777 O O . LEU C 1 1046 ? 263.542 242.726 249.412 1.00 69.98 1044 LEU B O 1
ATOM 9779 N N . SER C 1 1051 ? 256.597 238.094 251.558 1.00 80.34 1049 SER B N 1
ATOM 9780 C CA . SER C 1 1051 ? 257.366 239.234 251.083 1.00 80.34 1049 SER B CA 1
ATOM 9781 C C . SER C 1 1051 ? 256.614 240.512 251.359 1.00 80.34 1049 SER B C 1
ATOM 9782 O O . SER C 1 1051 ? 256.680 241.455 250.583 1.00 80.34 1049 SER B O 1
ATOM 9784 N N . ASP C 1 1052 ? 255.918 240.536 252.493 1.00 86.94 1050 ASP B N 1
ATOM 9785 C CA . ASP C 1 1052 ? 255.029 241.632 252.831 1.00 86.94 1050 ASP B CA 1
ATOM 9786 C C . ASP C 1 1052 ? 255.789 242.953 252.890 1.00 86.94 1050 ASP B C 1
ATOM 9787 O O . ASP C 1 1052 ? 257.022 243.016 252.802 1.00 86.94 1050 ASP B O 1
ATOM 9789 N N . SER C 1 1053 ? 255.013 244.025 253.036 1.00 94.78 1051 SER B N 1
ATOM 9790 C CA . SER C 1 1053 ? 255.553 245.369 252.877 1.00 94.78 1051 SER B CA 1
ATOM 9791 C C . SER C 1 1053 ? 256.640 245.655 253.902 1.00 94.78 1051 SER B C 1
ATOM 9792 O O . SER C 1 1053 ? 257.747 246.065 253.547 1.00 94.78 1051 SER B O 1
ATOM 9794 N N . GLU C 1 1054 ? 256.340 245.458 255.181 1.00 91.77 1052 GLU B N 1
ATOM 9795 C CA . GLU C 1 1054 ? 257.296 245.832 256.211 1.00 91.77 1052 GLU B CA 1
ATOM 9796 C C . GLU C 1 1054 ? 258.553 244.986 256.126 1.00 91.77 1052 GLU B C 1
ATOM 9797 O O . GLU C 1 1054 ? 259.666 245.506 256.263 1.00 91.77 1052 GLU B O 1
ATOM 9799 N N . ILE C 1 1055 ? 258.396 243.678 255.922 1.00 93.24 1053 ILE B N 1
ATOM 9800 C CA . ILE C 1 1055 ? 259.555 242.799 255.819 1.00 93.24 1053 ILE B CA 1
ATOM 9801 C C . ILE C 1 1055 ? 260.451 243.250 254.675 1.00 93.24 1053 ILE B C 1
ATOM 9802 O O . ILE C 1 1055 ? 261.661 243.442 254.847 1.00 93.24 1053 ILE B O 1
ATOM 9804 N N . VAL C 1 1056 ? 259.862 243.460 253.494 1.00 89.76 1054 VAL B N 1
ATOM 9805 C CA . VAL C 1 1056 ? 260.657 243.869 252.343 1.00 89.76 1054 VAL B CA 1
ATOM 9806 C C . VAL C 1 1056 ? 261.253 245.254 252.558 1.00 89.76 1054 VAL B C 1
ATOM 9807 O O . VAL C 1 1056 ? 262.363 245.540 252.092 1.00 89.76 1054 VAL B O 1
ATOM 9809 N N . GLN C 1 1057 ? 260.552 246.124 253.281 1.00 90.36 1055 GLN B N 1
ATOM 9810 C CA . GLN C 1 1057 ? 261.051 247.475 253.502 1.00 90.36 1055 GLN B CA 1
ATOM 9811 C C . GLN C 1 1057 ? 262.275 247.460 254.405 1.00 90.36 1055 GLN B C 1
ATOM 9812 O O . GLN C 1 1057 ? 263.287 248.115 254.119 1.00 90.36 1055 GLN B O 1
ATOM 9814 N N . GLU C 1 1058 ? 262.201 246.718 255.504 1.00 89.07 1056 GLU B N 1
ATOM 9815 C CA . GLU C 1 1058 ? 263.382 246.546 256.337 1.00 89.07 1056 GLU B CA 1
ATOM 9816 C C . GLU C 1 1058 ? 264.504 245.889 255.547 1.00 89.07 1056 GLU B C 1
ATOM 9817 O O . GLU C 1 1058 ? 265.679 246.222 255.731 1.00 89.07 1056 GLU B O 1
ATOM 9819 N N . LEU C 1 1059 ? 264.162 244.941 254.674 1.00 84.40 1057 LEU B N 1
ATOM 9820 C CA . LEU C 1 1059 ? 265.178 244.306 253.847 1.00 84.40 1057 LEU B CA 1
ATOM 9821 C C . LEU C 1 1059 ? 265.938 245.349 253.053 1.00 84.40 1057 LEU B C 1
ATOM 9822 O O . LEU C 1 1059 ? 267.174 245.365 253.039 1.00 84.40 1057 LEU B O 1
ATOM 9824 N N . THR C 1 1060 ? 265.197 246.230 252.384 1.00 93.34 1058 THR B N 1
ATOM 9825 C CA . THR C 1 1060 ? 265.820 247.291 251.603 1.00 93.34 1058 THR B CA 1
ATOM 9826 C C . THR C 1 1060 ? 266.658 248.200 252.488 1.00 93.34 1058 THR B C 1
ATOM 9827 O O . THR C 1 1060 ? 267.749 248.623 252.099 1.00 93.34 1058 THR B O 1
ATOM 9829 N N . CYS C 1 1061 ? 266.172 248.504 253.690 1.00 88.66 1059 CYS B N 1
ATOM 9830 C CA . CYS C 1 1061 ? 266.956 249.338 254.593 1.00 88.66 1059 CYS B CA 1
ATOM 9831 C C . CYS C 1 1061 ? 268.278 248.671 254.939 1.00 88.66 1059 CYS B C 1
ATOM 9832 O O . CYS C 1 1061 ? 269.328 249.321 254.973 1.00 88.66 1059 CYS B O 1
ATOM 9834 N N . PHE C 1 1062 ? 268.237 247.368 255.200 1.00 92.31 1060 PHE B N 1
ATOM 9835 C CA . PHE C 1 1062 ? 269.451 246.633 255.535 1.00 92.31 1060 PHE B CA 1
ATOM 9836 C C . PHE C 1 1062 ? 270.427 246.650 254.370 1.00 92.31 1060 PHE B C 1
ATOM 9837 O O . PHE C 1 1062 ? 271.619 246.949 254.539 1.00 92.31 1060 PHE B O 1
ATOM 9839 N N . LEU C 1 1063 ? 269.934 246.319 253.176 1.00 80.69 1061 LEU B N 1
ATOM 9840 C CA . LEU C 1 1063 ? 270.783 246.381 251.999 1.00 80.69 1061 LEU B CA 1
ATOM 9841 C C . LEU C 1 1063 ? 271.337 247.778 251.817 1.00 80.69 1061 LEU B C 1
ATOM 9842 O O . LEU C 1 1063 ? 272.458 247.940 251.340 1.00 80.69 1061 LEU B O 1
ATOM 9844 N N . HIS C 1 1064 ? 270.592 248.793 252.238 1.00 81.87 1062 HIS B N 1
ATOM 9845 C CA . HIS C 1 1064 ? 271.061 250.160 252.071 1.00 81.87 1062 HIS B CA 1
ATOM 9846 C C . HIS C 1 1064 ? 272.182 250.471 253.041 1.00 81.87 1062 HIS B C 1
ATOM 9847 O O . HIS C 1 1064 ? 273.152 251.151 252.685 1.00 81.87 1062 HIS B O 1
ATOM 9849 N N . ARG C 1 1065 ? 272.050 250.015 254.279 1.00 87.13 1063 ARG B N 1
ATOM 9850 C CA . ARG C 1 1065 ? 273.152 250.166 255.218 1.00 87.13 1063 ARG B CA 1
ATOM 9851 C C . ARG C 1 1065 ? 274.402 249.488 254.674 1.00 87.13 1063 ARG B C 1
ATOM 9852 O O . ARG C 1 1065 ? 275.500 250.066 254.691 1.00 87.13 1063 ARG B O 1
ATOM 9854 N N . LEU C 1 1066 ? 274.240 248.274 254.142 1.00 88.59 1064 LEU B N 1
ATOM 9855 C CA . LEU C 1 1066 ? 275.379 247.559 253.573 1.00 88.59 1064 LEU B CA 1
ATOM 9856 C C . LEU C 1 1066 ? 275.966 248.314 252.386 1.00 88.59 1064 LEU B C 1
ATOM 9857 O O . LEU C 1 1066 ? 277.188 248.345 252.200 1.00 88.59 1064 LEU B O 1
ATOM 9859 N N . ALA C 1 1067 ? 275.109 248.936 251.575 1.00 84.30 1065 ALA B N 1
ATOM 9860 C CA . ALA C 1 1067 ? 275.589 249.656 250.404 1.00 84.30 1065 ALA B CA 1
ATOM 9861 C C . ALA C 1 1067 ? 276.383 250.885 250.808 1.00 84.30 1065 ALA B C 1
ATOM 9862 O O . ALA C 1 1067 ? 277.452 251.150 250.250 1.00 84.30 1065 ALA B O 1
ATOM 9864 N N . SER C 1 1068 ? 275.875 251.650 251.769 1.00 81.91 1066 SER B N 1
ATOM 9865 C CA . SER C 1 1068 ? 276.632 252.795 252.257 1.00 81.91 1066 SER B CA 1
ATOM 9866 C C . SER C 1 1068 ? 277.959 252.357 252.852 1.00 81.91 1066 SER B C 1
ATOM 9867 O O . SER C 1 1068 ? 278.956 253.082 252.754 1.00 81.91 1066 SER B O 1
ATOM 9869 N N . MET C 1 1069 ? 277.990 251.174 253.463 1.00 86.56 1067 MET B N 1
ATOM 9870 C CA . MET C 1 1069 ? 279.252 250.662 253.984 1.00 86.56 1067 MET B CA 1
ATOM 9871 C C . MET C 1 1069 ? 280.206 250.252 252.866 1.00 86.56 1067 MET B C 1
ATOM 9872 O O . MET C 1 1069 ? 281.426 250.371 253.022 1.00 86.56 1067 MET B O 1
ATOM 9874 N N . HIS C 1 1070 ? 279.681 249.761 251.743 1.00 77.91 1068 HIS B N 1
ATOM 9875 C CA . HIS C 1 1070 ? 280.541 249.293 250.660 1.00 77.91 1068 HIS B CA 1
ATOM 9876 C C . HIS C 1 1070 ? 279.775 249.388 249.346 1.00 77.91 1068 HIS B C 1
ATOM 9877 O O . HIS C 1 1070 ? 278.954 248.516 249.028 1.00 77.91 1068 HIS B O 1
ATOM 9879 N N . LYS C 1 1071 ? 280.079 250.424 248.567 1.00 71.92 1069 LYS B N 1
ATOM 9880 C CA . LYS C 1 1071 ? 279.677 250.399 247.169 1.00 71.92 1069 LYS B CA 1
ATOM 9881 C C . LYS C 1 1071 ? 280.116 249.109 246.516 1.00 71.92 1069 LYS B C 1
ATOM 9882 O O . LYS C 1 1071 ? 279.575 248.734 245.476 1.00 71.92 1069 LYS B O 1
ATOM 9884 N N . ASP C 1 1072 ? 281.097 248.429 247.106 1.00 68.94 1070 ASP B N 1
ATOM 9885 C CA . ASP C 1 1072 ? 281.446 247.086 246.682 1.00 68.94 1070 ASP B CA 1
ATOM 9886 C C . ASP C 1 1072 ? 280.219 246.191 246.681 1.00 68.94 1070 ASP B C 1
ATOM 9887 O O . ASP C 1 1072 ? 279.802 245.673 245.636 1.00 68.94 1070 ASP B O 1
ATOM 9889 N N . TYR C 1 1073 ? 279.626 246.003 247.859 1.00 71.26 1071 TYR B N 1
ATOM 9890 C CA . TYR C 1 1073 ? 278.429 245.184 247.947 1.00 71.26 1071 TYR B CA 1
ATOM 9891 C C . TYR C 1 1073 ? 277.314 245.769 247.108 1.00 71.26 1071 TYR B C 1
ATOM 9892 O O . TYR C 1 1073 ? 276.480 245.028 246.577 1.00 71.26 1071 TYR B O 1
ATOM 9894 N N . ALA C 1 1074 ? 277.293 247.091 246.951 1.00 69.72 1072 ALA B N 1
ATOM 9895 C CA . ALA C 1 1074 ? 276.288 247.698 246.085 1.00 69.72 1072 ALA B CA 1
ATOM 9896 C C . ALA C 1 1074 ? 276.396 247.157 244.663 1.00 69.72 1072 ALA B C 1
ATOM 9897 O O . ALA C 1 1074 ? 275.430 246.643 244.094 1.00 69.72 1072 ALA B O 1
ATOM 9899 N N . VAL C 1 1075 ? 277.580 247.266 244.080 1.00 71.18 1073 VAL B N 1
ATOM 9900 C CA . VAL C 1 1075 ? 277.786 246.814 242.715 1.00 71.18 1073 VAL B CA 1
ATOM 9901 C C . VAL C 1 1075 ? 277.530 245.324 242.611 1.00 71.18 1073 VAL B C 1
ATOM 9902 O O . VAL C 1 1075 ? 277.037 244.833 241.590 1.00 71.18 1073 VAL B O 1
ATOM 9904 N N . VAL C 1 1076 ? 277.894 244.574 243.648 1.00 67.66 1074 VAL B N 1
ATOM 9905 C CA . VAL C 1 1076 ? 277.620 243.144 243.621 1.00 67.66 1074 VAL B CA 1
ATOM 9906 C C . VAL C 1 1076 ? 276.129 242.913 243.503 1.00 67.66 1074 VAL B C 1
ATOM 9907 O O . VAL C 1 1076 ? 275.669 242.082 242.715 1.00 67.66 1074 VAL B O 1
ATOM 9909 N N . LEU C 1 1077 ? 275.348 243.665 244.270 1.00 74.08 1075 LEU B N 1
ATOM 9910 C CA . LEU C 1 1077 ? 273.905 243.586 244.130 1.00 74.08 1075 LEU B CA 1
ATOM 9911 C C . LEU C 1 1077 ? 273.486 243.933 242.712 1.00 74.08 1075 LEU B C 1
ATOM 9912 O O . LEU C 1 1077 ? 272.612 243.281 242.131 1.00 74.08 1075 LEU B O 1
ATOM 9914 N N . CYS C 1 1078 ? 274.107 244.963 242.141 1.00 78.82 1076 CYS B N 1
ATOM 9915 C CA . CYS C 1 1078 ? 273.780 245.366 240.780 1.00 78.82 1076 CYS B CA 1
ATOM 9916 C C . CYS C 1 1078 ? 273.922 244.192 239.834 1.00 78.82 1076 CYS B C 1
ATOM 9917 O O . CYS C 1 1078 ? 273.013 243.883 239.060 1.00 78.82 1076 CYS B O 1
ATOM 9919 N N . CYS C 1 1079 ? 275.061 243.510 239.906 1.00 74.30 1077 CYS B N 1
ATOM 9920 C CA . CYS C 1 1079 ? 275.248 242.301 239.113 1.00 74.30 1077 CYS B CA 1
ATOM 9921 C C . CYS C 1 1079 ? 274.218 241.247 239.473 1.00 74.30 1077 CYS B C 1
ATOM 9922 O O . CYS C 1 1079 ? 273.881 240.394 238.648 1.00 74.30 1077 CYS B O 1
ATOM 9924 N N . LEU C 1 1080 ? 273.702 241.293 240.692 1.00 80.07 1078 LEU B N 1
ATOM 9925 C CA . LEU C 1 1080 ? 272.608 240.416 241.063 1.00 80.07 1078 LEU B CA 1
ATOM 9926 C C . LEU C 1 1080 ? 271.259 240.945 240.605 1.00 80.07 1078 LEU B C 1
ATOM 9927 O O . LEU C 1 1080 ? 270.233 240.341 240.929 1.00 80.07 1078 LEU B O 1
ATOM 9929 N N . GLY C 1 1081 ? 271.233 242.047 239.866 1.00 95.79 1079 GLY B N 1
ATOM 9930 C CA . GLY C 1 1081 ? 269.999 242.597 239.346 1.00 95.79 1079 GLY B CA 1
ATOM 9931 C C . GLY C 1 1081 ? 269.424 243.769 240.112 1.00 95.79 1079 GLY B C 1
ATOM 9932 O O . GLY C 1 1081 ? 268.212 244.002 240.031 1.00 95.79 1079 GLY B O 1
ATOM 9933 N N . ALA C 1 1082 ? 270.253 244.520 240.839 1.00 103.99 1080 ALA B N 1
ATOM 9934 C CA . ALA C 1 1082 ? 269.725 245.583 241.685 1.00 103.99 1080 ALA B CA 1
ATOM 9935 C C . ALA C 1 1082 ? 269.070 246.688 240.871 1.00 103.99 1080 ALA B C 1
ATOM 9936 O O . ALA C 1 1082 ? 268.186 247.380 241.382 1.00 103.99 1080 ALA B O 1
ATOM 9938 N N . LYS C 1 1083 ? 269.481 246.880 239.619 1.00 107.15 1081 LYS B N 1
ATOM 9939 C CA . LYS C 1 1083 ? 268.816 247.883 238.800 1.00 107.15 1081 LYS B CA 1
ATOM 9940 C C . LYS C 1 1083 ? 267.377 247.474 238.521 1.00 107.15 1081 LYS B C 1
ATOM 9941 O O . LYS C 1 1083 ? 266.436 248.244 238.764 1.00 107.15 1081 LYS B O 1
ATOM 9943 N N . GLU C 1 1084 ? 267.187 246.245 238.041 1.00 111.56 1082 GLU B N 1
ATOM 9944 C CA . GLU C 1 1084 ? 265.841 245.721 237.864 1.00 111.56 1082 GLU B CA 1
ATOM 9945 C C . GLU C 1 1084 ? 265.092 245.605 239.185 1.00 111.56 1082 GLU B C 1
ATOM 9946 O O . GLU C 1 1084 ? 263.863 245.570 239.177 1.00 111.56 1082 GLU B O 1
ATOM 9948 N N . ILE C 1 1085 ? 265.794 245.580 240.319 1.00 114.09 1083 ILE B N 1
ATOM 9949 C CA . ILE C 1 1085 ? 265.122 245.534 241.620 1.00 114.09 1083 ILE B CA 1
ATOM 9950 C C . ILE C 1 1085 ? 264.581 246.908 242.000 1.00 114.09 1083 ILE B C 1
ATOM 9951 O O . ILE C 1 1085 ? 263.391 247.072 242.296 1.00 114.09 1083 ILE B O 1
ATOM 9953 N N . LEU C 1 1086 ? 265.459 247.911 242.012 1.00 105.88 1084 LEU B N 1
ATOM 9954 C CA . LEU C 1 1086 ? 265.038 249.291 242.188 1.00 105.88 1084 LEU B CA 1
ATOM 9955 C C . LEU C 1 1086 ? 263.964 249.684 241.200 1.00 105.88 1084 LEU B C 1
ATOM 9956 O O . LEU C 1 1086 ? 263.213 250.630 241.460 1.00 105.88 1084 LEU B O 1
ATOM 9958 N N . SER C 1 1087 ? 263.887 248.993 240.062 1.00 117.27 1085 SER B N 1
ATOM 9959 C CA . SER C 1 1087 ? 262.766 249.190 239.148 1.00 117.27 1085 SER B CA 1
ATOM 9960 C C . SER C 1 1087 ? 261.516 248.445 239.620 1.00 117.27 1085 SER B C 1
ATOM 9961 O O . SER C 1 1087 ? 260.487 249.060 239.914 1.00 117.27 1085 SER B O 1
ATOM 9963 N N . LYS C 1 1088 ? 261.597 247.120 239.725 1.00 108.70 1086 LYS B N 1
ATOM 9964 C CA . LYS C 1 1088 ? 260.444 246.273 239.985 1.00 108.70 1086 LYS B CA 1
ATOM 9965 C C . LYS C 1 1088 ? 259.893 246.488 241.385 1.00 108.70 1086 LYS B C 1
ATOM 9966 O O . LYS C 1 1088 ? 258.978 245.778 241.812 1.00 108.70 1086 LYS B O 1
ATOM 9968 N N . VAL C 1 1089 ? 260.456 247.444 242.112 1.00 115.96 1087 VAL B N 1
ATOM 9969 C CA . VAL C 1 1089 ? 259.869 247.876 243.374 1.00 115.96 1087 VAL B CA 1
ATOM 9970 C C . VAL C 1 1089 ? 258.463 248.423 243.139 1.00 115.96 1087 VAL B C 1
ATOM 9971 O O . VAL C 1 1089 ? 257.669 248.553 244.070 1.00 115.96 1087 VAL B O 1
ATOM 9973 N N . GLY C 1 1100 ? 262.238 252.229 246.462 1.00 127.40 1098 GLY B N 1
ATOM 9974 C CA . GLY C 1 1100 ? 263.064 252.160 245.270 1.00 127.40 1098 GLY B CA 1
ATOM 9975 C C . GLY C 1 1100 ? 263.952 253.372 245.099 1.00 127.40 1098 GLY B C 1
ATOM 9976 O O . GLY C 1 1100 ? 264.600 253.530 244.068 1.00 127.40 1098 GLY B O 1
ATOM 9977 N N . CYS C 1 1101 ? 263.983 254.224 246.126 1.00 129.63 1099 CYS B N 1
ATOM 9978 C CA . CYS C 1 1101 ? 264.762 255.455 246.064 1.00 129.63 1099 CYS B CA 1
ATOM 9979 C C . CYS C 1 1101 ? 266.252 255.174 246.201 1.00 129.63 1099 CYS B C 1
ATOM 9980 O O . CYS C 1 1101 ? 267.038 255.462 245.293 1.00 129.63 1099 CYS B O 1
ATOM 9982 N N . GLU C 1 1102 ? 266.658 254.603 247.336 1.00 129.11 1100 GLU B N 1
ATOM 9983 C CA . GLU C 1 1102 ? 268.072 254.314 247.551 1.00 129.11 1100 GLU B CA 1
ATOM 9984 C C . GLU C 1 1102 ? 268.540 253.158 246.676 1.00 129.11 1100 GLU B C 1
ATOM 9985 O O . GLU C 1 1102 ? 269.690 253.142 246.223 1.00 129.11 1100 GLU B O 1
ATOM 9987 N N . LEU C 1 1103 ? 267.675 252.171 246.447 1.00 127.76 1101 LEU B N 1
ATOM 9988 C CA . LEU C 1 1103 ? 268.046 251.068 245.570 1.00 127.76 1101 LEU B CA 1
ATOM 9989 C C . LEU C 1 1103 ? 268.402 251.581 244.185 1.00 127.76 1101 LEU B C 1
ATOM 9990 O O . LEU C 1 1103 ? 269.391 251.145 243.587 1.00 127.76 1101 LEU B O 1
ATOM 9992 N N . ARG C 1 1104 ? 267.625 252.530 243.668 1.00 123.99 1102 ARG B N 1
ATOM 9993 C CA . ARG C 1 1104 ? 268.015 253.175 242.423 1.00 123.99 1102 ARG B CA 1
ATOM 9994 C C . ARG C 1 1104 ? 269.276 254.001 242.610 1.00 123.99 1102 ARG B C 1
ATOM 9995 O O . ARG C 1 1104 ? 270.178 253.965 241.765 1.00 123.99 1102 ARG B O 1
ATOM 9997 N N . ASP C 1 1105 ? 269.364 254.735 243.724 1.00 119.92 1103 ASP B N 1
ATOM 9998 C CA . ASP C 1 1105 ? 270.517 255.593 243.974 1.00 119.92 1103 ASP B CA 1
ATOM 9999 C C . ASP C 1 1105 ? 271.816 254.809 243.941 1.00 119.92 1103 ASP B C 1
ATOM 10000 O O . ASP C 1 1105 ? 272.880 255.368 243.657 1.00 119.92 1103 ASP B O 1
ATOM 10002 N N . LEU C 1 1106 ? 271.750 253.523 244.239 1.00 121.75 1104 LEU B N 1
ATOM 10003 C CA . LEU C 1 1106 ? 272.922 252.669 244.140 1.00 121.75 1104 LEU B CA 1
ATOM 10004 C C . LEU C 1 1106 ? 273.039 252.011 242.773 1.00 121.75 1104 LEU B C 1
ATOM 10005 O O . LEU C 1 1106 ? 274.129 251.985 242.198 1.00 121.75 1104 LEU B O 1
ATOM 10007 N N . VAL C 1 1107 ? 271.937 251.473 242.244 1.00 111.35 1105 VAL B N 1
ATOM 10008 C CA . VAL C 1 1107 ? 271.966 250.825 240.937 1.00 111.35 1105 VAL B CA 1
ATOM 10009 C C . VAL C 1 1107 ? 272.592 251.754 239.914 1.00 111.35 1105 VAL B C 1
ATOM 10010 O O . VAL C 1 1107 ? 273.633 251.455 239.322 1.00 111.35 1105 VAL B O 1
ATOM 10012 N N . THR C 1 1108 ? 271.975 252.914 239.714 1.00 119.84 1106 THR B N 1
ATOM 10013 C CA . THR C 1 1108 ? 272.488 253.861 238.738 1.00 119.84 1106 THR B CA 1
ATOM 10014 C C . THR C 1 1108 ? 273.834 254.447 239.137 1.00 119.84 1106 THR B C 1
ATOM 10015 O O . THR C 1 1108 ? 274.428 255.180 238.341 1.00 119.84 1106 THR B O 1
ATOM 10017 N N . GLU C 1 1109 ? 274.328 254.151 240.338 1.00 118.70 1107 GLU B N 1
ATOM 10018 C CA . GLU C 1 1109 ? 275.610 254.711 240.750 1.00 118.70 1107 GLU B CA 1
ATOM 10019 C C . GLU C 1 1109 ? 276.778 253.983 240.094 1.00 118.70 1107 GLU B C 1
ATOM 10020 O O . GLU C 1 1109 ? 277.778 254.614 239.733 1.00 118.70 1107 GLU B O 1
ATOM 10022 N N . CYS C 1 1110 ? 276.673 252.663 239.927 1.00 107.57 1108 CYS B N 1
ATOM 10023 C CA . CYS C 1 1110 ? 277.752 251.885 239.321 1.00 107.57 1108 CYS B CA 1
ATOM 10024 C C . CYS C 1 1110 ? 277.129 250.700 238.591 1.00 107.57 1108 CYS B C 1
ATOM 10025 O O . CYS C 1 1110 ? 276.859 249.664 239.203 1.00 107.57 1108 CYS B O 1
ATOM 10027 N N . GLU C 1 1111 ? 276.910 250.858 237.285 1.00 97.46 1109 GLU B N 1
ATOM 10028 C CA . GLU C 1 1111 ? 276.359 249.793 236.458 1.00 97.46 1109 GLU B CA 1
ATOM 10029 C C . GLU C 1 1111 ? 277.173 249.579 235.191 1.00 97.46 1109 GLU B C 1
ATOM 10030 O O . GLU C 1 1111 ? 276.762 248.792 234.332 1.00 97.46 1109 GLU B O 1
ATOM 10032 N N . LYS C 1 1112 ? 278.306 250.268 235.047 1.00 92.52 1110 LYS B N 1
ATOM 10033 C CA . LYS C 1 1112 ? 279.261 250.010 233.979 1.00 92.52 1110 LYS B CA 1
ATOM 10034 C C . LYS C 1 1112 ? 280.488 249.267 234.488 1.00 92.52 1110 LYS B C 1
ATOM 10035 O O . LYS C 1 1112 ? 281.588 249.432 233.951 1.00 92.52 1110 LYS B O 1
ATOM 10037 N N . TYR C 1 1113 ? 280.323 248.462 235.534 1.00 79.94 1111 TYR B N 1
ATOM 10038 C CA . TYR C 1 1113 ? 281.440 247.767 236.159 1.00 79.94 1111 TYR B CA 1
ATOM 10039 C C . TYR C 1 1113 ? 281.145 246.320 236.483 1.00 79.94 1111 TYR B C 1
ATOM 10040 O O . TYR C 1 1113 ? 282.090 245.554 236.708 1.00 79.94 1111 TYR B O 1
ATOM 10049 N N . ALA C 1 1114 ? 279.885 245.904 236.505 1.00 70.41 1112 ALA B N 1
ATOM 10050 C CA . ALA C 1 1114 ? 279.597 244.491 236.669 1.00 70.41 1112 ALA B CA 1
ATOM 10051 C C . ALA C 1 1114 ? 280.190 243.684 235.531 1.00 70.41 1112 ALA B C 1
ATOM 10052 O O . ALA C 1 1114 ? 280.635 242.552 235.741 1.00 70.41 1112 ALA B O 1
ATOM 10054 N N . GLN C 1 1115 ? 280.209 244.243 234.323 1.00 64.52 1113 GLN B N 1
ATOM 10055 C CA . GLN C 1 1115 ? 280.866 243.553 233.225 1.00 64.52 1113 GLN B CA 1
ATOM 10056 C C . GLN C 1 1115 ? 282.352 243.408 233.503 1.00 64.52 1113 GLN B C 1
ATOM 10057 O O . GLN C 1 1115 ? 282.938 242.337 233.286 1.00 64.52 1113 GLN B O 1
ATOM 10059 N N . LEU C 1 1116 ? 282.975 244.477 233.995 1.00 58.66 1114 LEU B N 1
ATOM 10060 C CA . LEU C 1 1116 ? 284.373 244.403 234.380 1.00 58.66 1114 LEU B CA 1
ATOM 10061 C C . LEU C 1 1116 ? 284.598 243.255 235.340 1.00 58.66 1114 LEU B C 1
ATOM 10062 O O . LEU C 1 1116 ? 285.531 242.462 235.178 1.00 58.66 1114 LEU B O 1
ATOM 10067 N N . TYR C 1 1117 ? 283.731 243.128 236.334 1.00 51.98 1115 TYR B N 1
ATOM 10068 C CA . TYR C 1 1117 ? 284.001 242.147 237.369 1.00 51.98 1115 TYR B CA 1
ATOM 10069 C C . TYR C 1 1117 ? 283.704 240.737 236.908 1.00 51.98 1115 TYR B C 1
ATOM 10070 O O . TYR C 1 1117 ? 284.412 239.803 237.299 1.00 51.98 1115 TYR B O 1
ATOM 10079 N N . SER C 1 1118 ? 282.687 240.554 236.075 1.00 51.57 1116 SER B N 1
ATOM 10080 C CA . SER C 1 1118 ? 282.470 239.240 235.485 1.00 51.57 1116 SER B CA 1
ATOM 10081 C C . SER C 1 1118 ? 283.691 238.806 234.695 1.00 51.57 1116 SER B C 1
ATOM 10082 O O . SER C 1 1118 ? 284.181 237.670 234.839 1.00 51.57 1116 SER B O 1
ATOM 10084 N N . ASN C 1 1119 ? 284.206 239.711 233.863 1.00 47.88 1117 ASN B N 1
ATOM 10085 C CA . ASN C 1 1119 ? 285.411 239.406 233.109 1.00 47.88 1117 ASN B CA 1
ATOM 10086 C C . ASN C 1 1119 ? 286.556 239.022 234.040 1.00 47.88 1117 ASN B C 1
ATOM 10087 O O . ASN C 1 1119 ? 287.240 238.014 233.817 1.00 47.88 1117 ASN B O 1
ATOM 10089 N N . LEU C 1 1120 ? 286.774 239.810 235.096 1.00 38.48 1118 LEU B N 1
ATOM 10090 C CA . LEU C 1 1120 ? 287.917 239.568 235.967 1.00 38.48 1118 LEU B CA 1
ATOM 10091 C C . LEU C 1 1120 ? 287.814 238.215 236.654 1.00 38.48 1118 LEU B C 1
ATOM 10092 O O . LEU C 1 1120 ? 288.810 237.484 236.762 1.00 38.48 1118 LEU B O 1
ATOM 10094 N N . THR C 1 1121 ? 286.622 237.860 237.124 1.00 35.05 1119 THR B N 1
ATOM 10095 C CA . THR C 1 1121 ? 286.462 236.576 237.792 1.00 35.05 1119 THR B CA 1
ATOM 10096 C C . THR C 1 1121 ? 286.779 235.429 236.849 1.00 35.05 1119 THR B C 1
ATOM 10097 O O . THR C 1 1121 ? 287.616 234.564 237.158 1.00 35.05 1119 THR B O 1
ATOM 10099 N N . SER C 1 1122 ? 286.119 235.398 235.690 1.00 35.90 1120 SER B N 1
ATOM 10100 C CA . SER C 1 1122 ? 286.387 234.297 234.771 1.00 35.90 1120 SER B CA 1
ATOM 10101 C C . SER C 1 1122 ? 287.852 234.253 234.372 1.00 35.90 1120 SER B C 1
ATOM 10102 O O . SER C 1 1122 ? 288.410 233.167 234.162 1.00 35.90 1120 SER B O 1
ATOM 10104 N N . SER C 1 1123 ? 288.507 235.410 234.304 1.00 37.58 1121 SER B N 1
ATOM 10105 C CA . SER C 1 1123 ? 289.900 235.432 233.889 1.00 37.58 1121 SER B CA 1
ATOM 10106 C C . SER C 1 1123 ? 290.795 234.766 234.920 1.00 37.58 1121 SER B C 1
ATOM 10107 O O . SER C 1 1123 ? 291.631 233.917 234.576 1.00 37.58 1121 SER B O 1
ATOM 10109 N N . ILE C 1 1124 ? 290.664 235.156 236.188 1.00 35.31 1122 ILE B N 1
ATOM 10110 C CA . ILE C 1 1124 ? 291.528 234.538 237.187 1.00 35.31 1122 ILE B CA 1
ATOM 10111 C C . ILE C 1 1124 ? 291.259 233.045 237.259 1.00 35.31 1122 ILE B C 1
ATOM 10112 O O . ILE C 1 1124 ? 292.187 232.251 237.466 1.00 35.31 1122 ILE B O 1
ATOM 10114 N N . LEU C 1 1125 ? 290.011 232.623 237.038 1.00 31.24 1123 LEU B N 1
ATOM 10115 C CA . LEU C 1 1125 ? 289.730 231.189 237.057 1.00 31.24 1123 LEU B CA 1
ATOM 10116 C C . LEU C 1 1125 ? 290.474 230.458 235.952 1.00 31.24 1123 LEU B C 1
ATOM 10117 O O . LEU C 1 1125 ? 291.100 229.416 236.189 1.00 31.24 1123 L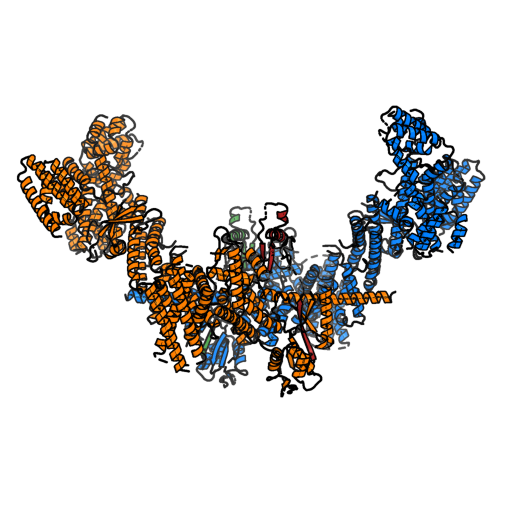EU B O 1
ATOM 10122 N N . ALA C 1 1126 ? 290.373 230.959 234.723 1.00 32.94 1124 ALA B N 1
ATOM 10123 C CA . ALA C 1 1126 ? 291.031 230.278 233.613 1.00 32.94 1124 ALA B CA 1
ATOM 10124 C C . ALA C 1 1126 ? 292.533 230.228 233.820 1.00 32.94 1124 ALA B C 1
ATOM 10125 O O . ALA C 1 1126 ? 293.177 229.209 233.540 1.00 32.94 1124 ALA B O 1
ATOM 10127 N N . GLY C 1 1127 ? 293.108 231.309 234.340 1.00 33.57 1125 GLY B N 1
ATOM 10128 C CA . GLY C 1 1127 ? 294.531 231.294 234.635 1.00 33.57 1125 GLY B CA 1
ATOM 10129 C C . GLY C 1 1127 ? 294.911 230.222 235.638 1.00 33.57 1125 GLY B C 1
ATOM 10130 O O . GLY C 1 1127 ? 295.927 229.538 235.479 1.00 33.57 1125 GLY B O 1
ATOM 10131 N N . CYS C 1 1128 ? 294.105 230.060 236.687 1.00 39.66 1126 CYS B N 1
ATOM 10132 C CA . CYS C 1 1128 ? 294.432 229.044 237.678 1.00 39.66 1126 CYS B CA 1
ATOM 10133 C C . CYS C 1 1128 ? 294.342 227.645 237.086 1.00 39.66 1126 CYS B C 1
ATOM 10134 O O . CYS C 1 1128 ? 295.222 226.803 237.326 1.00 39.66 1126 CYS B O 1
ATOM 10136 N N . ILE C 1 1129 ? 293.291 227.369 236.313 1.00 39.52 1127 ILE B N 1
ATOM 10137 C CA . ILE C 1 1129 ? 293.194 226.036 235.730 1.00 39.52 1127 ILE B CA 1
ATOM 10138 C C . ILE C 1 1129 ? 294.364 225.789 234.796 1.00 39.52 1127 ILE B C 1
ATOM 10139 O O . ILE C 1 1129 ? 294.846 224.652 234.668 1.00 39.52 1127 ILE B O 1
ATOM 10141 N N . GLN C 1 1130 ? 294.880 226.843 234.171 1.00 53.04 1128 GLN B N 1
ATOM 10142 C CA . GLN C 1 1130 ? 296.034 226.660 233.304 1.00 53.04 1128 GLN B CA 1
ATOM 10143 C C . GLN C 1 1130 ? 297.281 226.329 234.100 1.00 53.04 1128 GLN B C 1
ATOM 10144 O O . GLN C 1 1130 ? 298.050 225.449 233.709 1.00 53.04 1128 GLN B O 1
ATOM 10150 N N . MET C 1 1131 ? 297.517 227.029 235.206 1.00 51.67 1129 MET B N 1
ATOM 10151 C CA . MET C 1 1131 ? 298.672 226.686 236.029 1.00 51.67 1129 MET B CA 1
ATOM 10152 C C . MET C 1 1131 ? 298.599 225.242 236.491 1.00 51.67 1129 MET B C 1
ATOM 10153 O O . MET C 1 1131 ? 299.620 224.545 236.534 1.00 51.67 1129 MET B O 1
ATOM 10155 N N . VAL C 1 1132 ? 297.399 224.762 236.813 1.00 72.24 1130 VAL B N 1
ATOM 10156 C CA . VAL C 1 1132 ? 297.262 223.381 237.271 1.00 72.24 1130 VAL B CA 1
ATOM 10157 C C . VAL C 1 1132 ? 297.624 222.397 236.164 1.00 72.24 1130 VAL B C 1
ATOM 10158 O O . VAL C 1 1132 ? 298.455 221.494 236.360 1.00 72.24 1130 VAL B O 1
ATOM 10162 N N . LEU C 1 1133 ? 296.989 222.526 234.996 1.00 67.84 1131 LEU B N 1
ATOM 10163 C CA . LEU C 1 1133 ? 297.300 221.580 233.930 1.00 67.84 1131 LEU B CA 1
ATOM 10164 C C . LEU C 1 1133 ? 298.767 221.659 233.553 1.00 67.84 1131 LEU B C 1
ATOM 10165 O O . LEU C 1 1133 ? 299.386 220.639 233.213 1.00 67.84 1131 LEU B O 1
ATOM 10167 N N . GLY C 1 1134 ? 299.360 222.843 233.669 1.00 67.84 1132 GLY B N 1
ATOM 10168 C CA . GLY C 1 1134 ? 300.765 222.982 233.348 1.00 67.84 1132 GLY B CA 1
ATOM 10169 C C . GLY C 1 1134 ? 301.660 222.250 234.319 1.00 67.84 1132 GLY B C 1
ATOM 10170 O O . GLY C 1 1134 ? 302.630 221.612 233.913 1.00 67.84 1132 GLY B O 1
ATOM 10171 N N . GLN C 1 1135 ? 301.360 222.330 235.609 1.00 77.15 1133 GLN B N 1
ATOM 10172 C CA . GLN C 1 1135 ? 302.208 221.617 236.552 1.00 77.15 1133 GLN B CA 1
ATOM 10173 C C . GLN C 1 1135 ? 302.050 220.110 236.403 1.00 77.15 1133 GLN B C 1
ATOM 10174 O O . GLN C 1 1135 ? 303.024 219.369 236.593 1.00 77.15 1133 GLN B O 1
ATOM 10176 N N . ILE C 1 1136 ? 300.858 219.632 236.032 1.00 77.14 1134 ILE B N 1
ATOM 10177 C CA . ILE C 1 1136 ? 300.724 218.204 235.741 1.00 77.14 1134 ILE B CA 1
ATOM 10178 C C . ILE C 1 1136 ? 301.645 217.813 234.597 1.00 77.14 1134 ILE B C 1
ATOM 10179 O O . ILE C 1 1136 ? 302.427 216.855 234.697 1.00 77.14 1134 ILE B O 1
ATOM 10181 N N . GLU C 1 1137 ? 301.578 218.553 233.492 1.00 63.99 1135 GLU B N 1
ATOM 10182 C CA . GLU C 1 1137 ? 302.415 218.197 232.352 1.00 63.99 1135 GLU B CA 1
ATOM 10183 C C . GLU C 1 1137 ? 303.889 218.356 232.671 1.00 63.99 1135 GLU B C 1
ATOM 10184 O O . GLU C 1 1137 ? 304.727 217.688 232.064 1.00 63.99 1135 GLU B O 1
ATOM 10186 N N . ASP C 1 1138 ? 304.231 219.218 233.617 1.00 54.94 1136 ASP B N 1
ATOM 10187 C CA . ASP C 1 1138 ? 305.638 219.421 233.925 1.00 54.94 1136 ASP B CA 1
ATOM 10188 C C . ASP C 1 1138 ? 306.186 218.341 234.836 1.00 54.94 1136 ASP B C 1
ATOM 10189 O O . ASP C 1 1138 ? 307.385 218.064 234.800 1.00 54.94 1136 ASP B O 1
ATOM 10191 N N . HIS C 1 1139 ? 305.349 217.741 235.671 1.00 55.73 1137 HIS B N 1
ATOM 10192 C CA . HIS C 1 1139 ? 305.825 216.615 236.460 1.00 55.73 1137 HIS B CA 1
ATOM 10193 C C . HIS C 1 1139 ? 305.802 215.314 235.679 1.00 55.73 1137 HIS B C 1
ATOM 10194 O O . HIS C 1 1139 ? 306.525 214.376 236.034 1.00 55.73 1137 HIS B O 1
ATOM 10201 N N . ARG C 1 1140 ? 304.999 215.239 234.622 1.00 43.36 1138 ARG B N 1
ATOM 10202 C CA . ARG C 1 1140 ? 305.040 214.085 233.735 1.00 43.36 1138 ARG B CA 1
ATOM 10203 C C . ARG C 1 1140 ? 306.381 213.928 233.031 1.00 43.36 1138 ARG B C 1
ATOM 10204 O O . ARG C 1 1140 ? 306.582 212.949 232.311 1.00 43.36 1138 ARG B O 1
ATOM 10212 N N . ARG C 1 1141 ? 307.288 214.886 233.187 1.00 39.68 1139 ARG B N 1
ATOM 10213 C CA . ARG C 1 1141 ? 308.605 214.801 232.578 1.00 39.68 1139 ARG B CA 1
ATOM 10214 C C . ARG C 1 1141 ? 309.715 214.487 233.562 1.00 39.68 1139 ARG B C 1
ATOM 10215 O O . ARG C 1 1141 ? 310.855 214.308 233.134 1.00 39.68 1139 ARG B O 1
ATOM 10219 N N . THR C 1 1142 ? 309.429 214.424 234.855 1.00 32.55 1140 THR B N 1
ATOM 10220 C CA . THR C 1 1142 ? 310.452 214.137 235.845 1.00 32.55 1140 THR B CA 1
ATOM 10221 C C . THR C 1 1142 ? 310.074 213.040 236.817 1.00 32.55 1140 THR B C 1
ATOM 10222 O O . THR C 1 1142 ? 310.958 212.548 237.522 1.00 32.55 1140 THR B O 1
ATOM 10224 N N . HIS C 1 1143 ? 308.802 212.655 236.897 1.00 39.76 1141 HIS B N 1
ATOM 10225 C CA . HIS C 1 1143 ? 308.366 211.558 237.754 1.00 39.76 1141 HIS B CA 1
ATOM 10226 C C . HIS C 1 1143 ? 308.760 211.817 239.211 1.00 39.76 1141 HIS B C 1
ATOM 10227 O O . HIS C 1 1143 ? 309.595 211.128 239.792 1.00 39.76 1141 HIS B O 1
ATOM 10234 N N . GLN C 1 1144 ? 308.149 212.847 239.782 1.00 35.25 1142 GLN B N 1
ATOM 10235 C CA . GLN C 1 1144 ? 308.356 213.157 241.192 1.00 35.25 1142 GLN B CA 1
ATOM 10236 C C . GLN C 1 1144 ? 307.100 213.735 241.834 1.00 35.25 1142 GLN B C 1
ATOM 10237 O O . GLN C 1 1144 ? 306.141 213.017 242.113 1.00 35.25 1142 GLN B O 1
ATOM 10239 N N . ASN C 1 1147 ? 302.759 217.229 243.979 1.00 40.17 1145 ASN B N 1
ATOM 10240 C CA . ASN C 1 1147 ? 303.230 217.199 245.357 1.00 40.17 1145 ASN B CA 1
ATOM 10241 C C . ASN C 1 1147 ? 303.234 218.562 246.041 1.00 40.17 1145 ASN B C 1
ATOM 10242 O O . ASN C 1 1147 ? 304.178 218.884 246.753 1.00 40.17 1145 ASN B O 1
ATOM 10244 N N . ILE C 1 1148 ? 302.182 219.347 245.840 1.00 45.37 1146 ILE B N 1
ATOM 10245 C CA . ILE C 1 1148 ? 302.148 220.751 246.249 1.00 45.37 1146 ILE B CA 1
ATOM 10246 C C . ILE C 1 1148 ? 301.027 220.921 247.261 1.00 45.37 1146 ILE B C 1
ATOM 10247 O O . ILE C 1 1148 ? 300.124 220.073 247.359 1.00 45.37 1146 ILE B O 1
ATOM 10249 N N . PRO C 1 1149 ? 301.050 222.002 248.036 1.00 45.56 1147 PRO B N 1
ATOM 10250 C CA . PRO C 1 1149 ? 300.007 222.211 249.045 1.00 45.56 1147 PRO B CA 1
ATOM 10251 C C . PRO C 1 1149 ? 298.635 222.448 248.436 1.00 45.56 1147 PRO B C 1
ATOM 10252 O O . PRO C 1 1149 ? 298.486 223.170 247.451 1.00 45.56 1147 PRO B O 1
ATOM 10256 N N . PHE C 1 1150 ? 297.630 221.813 249.034 1.00 50.88 1148 PHE B N 1
ATOM 10257 C CA . PHE C 1 1150 ? 296.226 222.019 248.705 1.00 50.88 1148 PHE B CA 1
ATOM 10258 C C . PHE C 1 1150 ? 295.886 221.584 247.289 1.00 50.88 1148 PHE B C 1
ATOM 10259 O O . PHE C 1 1150 ? 294.745 221.738 246.836 1.00 50.88 1148 PHE B O 1
ATOM 10267 N N . PHE C 1 1151 ? 296.863 221.016 246.592 1.00 50.59 1149 PHE B N 1
ATOM 10268 C CA . PHE C 1 1151 ? 296.633 220.571 245.229 1.00 50.59 1149 PHE B CA 1
ATOM 10269 C C . PHE C 1 1151 ? 295.582 219.476 245.178 1.00 50.59 1149 PHE B C 1
ATOM 10270 O O . PHE C 1 1151 ? 294.727 219.463 244.281 1.00 50.59 1149 PHE B O 1
ATOM 10278 N N . ASP C 1 1152 ? 295.635 218.540 246.121 1.00 48.99 1150 ASP B N 1
ATOM 10279 C CA . ASP C 1 1152 ? 294.646 217.472 246.140 1.00 48.99 1150 ASP B CA 1
ATOM 10280 C C . ASP C 1 1152 ? 293.251 218.036 246.325 1.00 48.99 1150 ASP B C 1
ATOM 10281 O O . ASP C 1 1152 ? 292.302 217.587 245.674 1.00 48.99 1150 ASP B O 1
ATOM 10283 N N . VAL C 1 1153 ? 293.113 219.033 247.200 1.00 47.27 1151 VAL B N 1
ATOM 10284 C CA . VAL C 1 1153 ? 291.820 219.668 247.426 1.00 47.27 1151 VAL B CA 1
ATOM 10285 C C . VAL C 1 1153 ? 291.310 220.291 246.143 1.00 47.27 1151 VAL B C 1
ATOM 10286 O O . VAL C 1 1153 ? 290.152 220.100 245.753 1.00 47.27 1151 VAL B O 1
ATOM 10288 N N . PHE C 1 1154 ? 292.161 221.069 245.481 1.00 49.26 1152 PHE B N 1
ATOM 10289 C CA . PHE C 1 1154 ? 291.744 221.682 244.232 1.00 49.26 1152 PHE B CA 1
ATOM 10290 C C . PHE C 1 1154 ? 291.235 220.630 243.269 1.00 49.26 1152 PHE B C 1
ATOM 10291 O O . PHE C 1 1154 ? 290.127 220.744 242.742 1.00 49.26 1152 PHE B O 1
ATOM 10299 N N . LEU C 1 1155 ? 292.037 219.606 243.010 1.00 48.76 1153 LEU B N 1
ATOM 10300 C CA . LEU C 1 1155 ? 291.653 218.674 241.962 1.00 48.76 1153 LEU B CA 1
ATOM 10301 C C . LEU C 1 1155 ? 290.407 217.891 242.341 1.00 48.76 1153 LEU B C 1
ATOM 10302 O O . LEU C 1 1155 ? 289.579 217.592 241.474 1.00 48.76 1153 LEU B O 1
ATOM 10307 N N . ARG C 1 1156 ? 290.232 217.577 243.623 1.00 51.67 1154 ARG B N 1
ATOM 10308 C CA . ARG C 1 1156 ? 289.017 216.891 244.044 1.00 51.67 1154 ARG B CA 1
ATOM 10309 C C . ARG C 1 1156 ? 287.794 217.754 243.790 1.00 51.67 1154 ARG B C 1
ATOM 10310 O O . ARG C 1 1156 ? 286.810 217.297 243.199 1.00 51.67 1154 ARG B O 1
ATOM 10312 N N . HIS C 1 1157 ? 287.839 219.016 244.222 1.00 47.99 1155 HIS B N 1
ATOM 10313 C CA . HIS C 1 1157 ? 286.688 219.887 244.019 1.00 47.99 1155 HIS B CA 1
ATOM 10314 C C . HIS C 1 1157 ? 286.434 220.138 242.547 1.00 47.99 1155 HIS B C 1
ATOM 10315 O O . HIS C 1 1157 ? 285.286 220.313 242.139 1.00 47.99 1155 HIS B O 1
ATOM 10317 N N . LEU C 1 1158 ? 287.482 220.146 241.735 1.00 51.66 1156 LEU B N 1
ATOM 10318 C CA . LEU C 1 1158 ? 287.304 220.448 240.325 1.00 51.66 1156 LEU B CA 1
ATOM 10319 C C . LEU C 1 1158 ? 286.774 219.255 239.554 1.00 51.66 1156 LEU B C 1
ATOM 10320 O O . LEU C 1 1158 ? 286.081 219.434 238.551 1.00 51.66 1156 LEU B O 1
ATOM 10322 N N . CYS C 1 1159 ? 287.085 218.045 239.985 1.00 55.25 1157 CYS B N 1
ATOM 10323 C CA . CYS C 1 1159 ? 286.549 216.882 239.304 1.00 55.25 1157 CYS B CA 1
ATOM 10324 C C . CYS C 1 1159 ? 285.252 216.386 239.915 1.00 55.25 1157 CYS B C 1
ATOM 10325 O O . CYS C 1 1159 ? 284.608 215.515 239.328 1.00 55.25 1157 CYS B O 1
ATOM 10327 N N . GLN C 1 1160 ? 284.859 216.905 241.071 1.00 57.17 1158 GLN B N 1
ATOM 10328 C CA . GLN C 1 1160 ? 283.639 216.462 241.729 1.00 57.17 1158 GLN B CA 1
ATOM 10329 C C . GLN C 1 1160 ? 282.423 216.662 240.840 1.00 57.17 1158 GLN B C 1
ATOM 10330 O O . GLN C 1 1160 ? 281.959 215.724 240.194 1.00 57.17 1158 GLN B O 1
ATOM 10332 N N . PHE C 1 1304 ? 282.067 221.484 237.439 1.00 63.97 1302 PHE B N 1
ATOM 10333 C CA . PHE C 1 1304 ? 282.863 222.019 236.346 1.00 63.97 1302 PHE B CA 1
ATOM 10334 C C . PHE C 1 1304 ? 283.539 220.877 235.616 1.00 63.97 1302 PHE B C 1
ATOM 10335 O O . PHE C 1 1304 ? 284.532 221.067 234.927 1.00 63.97 1302 PHE B O 1
ATOM 10337 N N . TRP C 1 1305 ? 282.966 219.686 235.761 1.00 68.42 1303 TRP B N 1
ATOM 10338 C CA . TRP C 1 1305 ? 283.685 218.464 235.406 1.00 68.42 1303 TRP B CA 1
ATOM 10339 C C . TRP C 1 1305 ? 283.956 218.311 233.916 1.00 68.42 1303 TRP B C 1
ATOM 10340 O O . TRP C 1 1305 ? 285.107 218.009 233.556 1.00 68.42 1303 TRP B O 1
ATOM 10351 N N . PRO C 1 1306 ? 282.986 218.468 233.010 1.00 64.09 1304 PRO B N 1
ATOM 10352 C CA . PRO C 1 1306 ? 283.276 218.162 231.603 1.00 64.09 1304 PRO B CA 1
ATOM 10353 C C . PRO C 1 1306 ? 284.311 219.077 230.981 1.00 64.09 1304 PRO B C 1
ATOM 10354 O O . PRO C 1 1306 ? 285.058 218.631 230.099 1.00 64.09 1304 PRO B O 1
ATOM 10358 N N . LEU C 1 1307 ? 284.392 220.334 231.408 1.00 60.06 1305 LEU B N 1
ATOM 10359 C CA . LEU C 1 1307 ? 285.458 221.194 230.914 1.00 60.06 1305 LEU B CA 1
ATOM 10360 C C . LEU C 1 1307 ? 286.820 220.592 231.226 1.00 60.06 1305 LEU B C 1
ATOM 10361 O O . LEU C 1 1307 ? 287.682 220.471 230.342 1.00 60.06 1305 LEU B O 1
ATOM 10363 N N . PHE C 1 1308 ? 287.023 220.191 232.481 1.00 58.59 1306 PHE B N 1
ATOM 10364 C CA . PHE C 1 1308 ? 288.293 219.588 232.863 1.00 58.59 1306 PHE B CA 1
ATOM 10365 C C . PHE C 1 1308 ? 288.527 218.285 232.127 1.00 58.59 1306 PHE B C 1
ATOM 10366 O O . PHE C 1 1308 ? 289.651 218.000 231.703 1.00 58.59 1306 PHE B O 1
ATOM 10374 N N . ARG C 1 1309 ? 287.485 217.473 231.978 1.00 60.69 1307 ARG B N 1
ATOM 10375 C CA . ARG C 1 1309 ? 287.645 216.219 231.260 1.00 60.69 1307 ARG B CA 1
ATOM 10376 C C . ARG C 1 1309 ? 288.185 216.468 229.867 1.00 60.69 1307 ARG B C 1
ATOM 10377 O O . ARG C 1 1309 ? 289.193 215.876 229.463 1.00 60.69 1307 ARG B O 1
ATOM 10382 N N . GLU C 1 1310 ? 287.539 217.362 229.123 1.00 56.25 1308 GLU B N 1
ATOM 10383 C CA . GLU C 1 1310 ? 287.974 217.625 227.758 1.00 56.25 1308 GLU B CA 1
ATOM 10384 C C . GLU C 1 1310 ? 289.402 218.153 227.730 1.00 56.25 1308 GLU B C 1
ATOM 10385 O O . GLU C 1 1310 ? 290.239 217.673 226.951 1.00 56.25 1308 GLU B O 1
ATOM 10387 N N . GLN C 1 1311 ? 289.708 219.128 228.586 1.00 52.43 1309 GLN B N 1
ATOM 10388 C CA . GLN C 1 1311 ? 291.021 219.754 228.509 1.00 52.43 1309 GLN B CA 1
ATOM 10389 C C . GLN C 1 1311 ? 292.127 218.768 228.865 1.00 52.43 1309 GLN B C 1
ATOM 10390 O O . GLN C 1 1311 ? 293.149 218.696 228.168 1.00 52.43 1309 GLN B O 1
ATOM 10392 N N . LEU C 1 1312 ? 291.939 217.985 229.928 1.00 51.25 1310 LEU B N 1
ATOM 10393 C CA . LEU C 1 1312 ? 292.976 217.045 230.338 1.00 51.25 1310 LEU B CA 1
ATOM 10394 C C . LEU C 1 1312 ? 293.138 215.913 229.336 1.00 51.25 1310 LEU B C 1
ATOM 10395 O O . LEU C 1 1312 ? 294.266 215.491 229.056 1.00 51.25 1310 LEU B O 1
ATOM 10400 N N . CYS C 1 1313 ? 292.033 215.390 228.799 1.00 52.07 1311 CYS B N 1
ATOM 10401 C CA . CYS C 1 1313 ? 292.146 214.381 227.756 1.00 52.07 1311 CYS B CA 1
ATOM 10402 C C . CYS C 1 1313 ? 292.969 214.900 226.591 1.00 52.07 1311 CYS B C 1
ATOM 10403 O O . CYS C 1 1313 ? 293.879 214.217 226.108 1.00 52.07 1311 CYS B O 1
ATOM 10406 N N . ARG C 1 1314 ? 292.678 216.114 226.132 1.00 48.64 1312 ARG B N 1
ATOM 10407 C CA . ARG C 1 1314 ? 293.413 216.643 224.992 1.00 48.64 1312 ARG B CA 1
ATOM 10408 C C . ARG C 1 1314 ? 294.892 216.792 225.316 1.00 48.64 1312 ARG B C 1
ATOM 10409 O O . ARG C 1 1314 ? 295.758 216.388 224.526 1.00 48.64 1312 ARG B O 1
ATOM 10411 N N . ARG C 1 1315 ? 295.205 217.365 226.477 1.00 48.19 1313 ARG B N 1
ATOM 10412 C CA . ARG C 1 1315 ? 296.602 217.576 226.832 1.00 48.19 1313 ARG B CA 1
ATOM 10413 C C . ARG C 1 1315 ? 297.360 216.259 226.896 1.00 48.19 1313 ARG B C 1
ATOM 10414 O O . ARG C 1 1315 ? 298.454 216.132 226.331 1.00 48.19 1313 ARG B O 1
ATOM 10422 N N . THR C 1 1316 ? 296.795 215.266 227.592 1.00 43.24 1314 THR B N 1
ATOM 10423 C CA . THR C 1 1316 ? 297.467 213.978 227.727 1.00 43.24 1314 THR B CA 1
ATOM 10424 C C . THR C 1 1316 ? 297.678 213.329 226.370 1.00 43.24 1314 THR B C 1
ATOM 10425 O O . THR C 1 1316 ? 298.778 212.850 226.061 1.00 43.24 1314 THR B O 1
ATOM 10427 N N . CYS C 1 1317 ? 296.636 213.311 225.539 1.00 42.40 1315 CYS B N 1
ATOM 10428 C CA . CYS C 1 1317 ? 296.754 212.664 224.241 1.00 42.40 1315 CYS B CA 1
ATOM 10429 C C . CYS C 1 1317 ? 297.852 213.304 223.407 1.00 42.40 1315 CYS B C 1
ATOM 10430 O O . CYS C 1 1317 ? 298.677 212.602 222.807 1.00 42.40 1315 CYS B O 1
ATOM 10433 N N . LEU C 1 1318 ? 297.909 214.630 223.384 1.00 40.09 1316 LEU B N 1
ATOM 10434 C CA . LEU C 1 1318 ? 298.915 215.279 222.556 1.00 40.09 1316 LEU B CA 1
ATOM 10435 C C . LEU C 1 1318 ? 300.314 215.039 223.099 1.00 40.09 1316 LEU B C 1
ATOM 10436 O O . LEU C 1 1318 ? 301.245 214.736 222.335 1.00 40.09 1316 LEU B O 1
ATOM 10441 N N . PHE C 1 1319 ? 300.492 215.189 224.409 1.00 37.05 1317 PHE B N 1
ATOM 10442 C CA . PHE C 1 1319 ? 301.820 215.021 224.978 1.00 37.05 1317 PHE B CA 1
ATOM 10443 C C . PHE C 1 1319 ? 302.357 213.642 224.672 1.00 37.05 1317 PHE B C 1
ATOM 10444 O O . PHE C 1 1319 ? 303.518 213.484 224.263 1.00 37.05 1317 PHE B O 1
ATOM 10452 N N . TYR C 1 1320 ? 301.512 212.628 224.809 1.00 39.69 1318 TYR B N 1
ATOM 10453 C CA . TYR C 1 1320 ? 302.023 211.287 224.609 1.00 39.69 1318 TYR B CA 1
ATOM 10454 C C . TYR C 1 1320 ? 302.188 210.941 223.140 1.00 39.69 1318 TYR B C 1
ATOM 10455 O O . TYR C 1 1320 ? 303.059 210.138 222.811 1.00 39.69 1318 TYR B O 1
ATOM 10464 N N . THR C 1 1321 ? 301.418 211.541 222.233 1.00 39.02 1319 THR B N 1
ATOM 10465 C CA . THR C 1 1321 ? 301.713 211.307 220.823 1.00 39.02 1319 THR B CA 1
ATOM 10466 C C . THR C 1 1321 ? 303.063 211.894 220.445 1.00 39.02 1319 THR B C 1
ATOM 10467 O O . THR C 1 1321 ? 303.843 211.264 219.713 1.00 39.02 1319 THR B O 1
ATOM 10469 N N . ILE C 1 1322 ? 303.370 213.089 220.947 1.00 42.43 1320 ILE B N 1
ATOM 10470 C CA . ILE C 1 1322 ? 304.683 213.664 220.677 1.00 42.43 1320 ILE B CA 1
ATOM 10471 C C . ILE C 1 1322 ? 305.776 212.760 221.226 1.00 42.43 1320 ILE B C 1
ATOM 10472 O O . ILE C 1 1322 ? 306.773 212.475 220.544 1.00 42.43 1320 ILE B O 1
ATOM 10474 N N . ARG C 1 1323 ? 305.600 212.264 222.453 1.00 46.97 1321 ARG B N 1
ATOM 10475 C CA . ARG C 1 1323 ? 306.641 211.415 223.023 1.00 46.97 1321 ARG B CA 1
ATOM 10476 C C . ARG C 1 1323 ? 306.766 210.087 222.288 1.00 46.97 1321 ARG B C 1
ATOM 10477 O O . ARG C 1 1323 ? 307.870 209.536 222.182 1.00 46.97 1321 ARG B O 1
ATOM 10485 N N . ALA C 1 1324 ? 305.659 209.556 221.779 1.00 46.19 1322 ALA B N 1
ATOM 10486 C CA . ALA C 1 1324 ? 305.721 208.319 221.019 1.00 46.19 1322 ALA B CA 1
ATOM 10487 C C . ALA C 1 1324 ? 306.549 208.502 219.765 1.00 46.19 1322 ALA B C 1
ATOM 10488 O O . ALA C 1 1324 ? 307.413 207.677 219.456 1.00 46.19 1322 ALA B O 1
ATOM 10490 N N . GLN C 1 1325 ? 306.299 209.577 219.022 1.00 48.68 1323 GLN B N 1
ATOM 10491 C CA . GLN C 1 1325 ? 307.119 209.815 217.842 1.00 48.68 1323 GLN B CA 1
ATOM 10492 C C . GLN C 1 1325 ? 308.579 210.007 218.210 1.00 48.68 1323 GLN B C 1
ATOM 10493 O O . GLN C 1 1325 ? 309.466 209.583 217.464 1.00 48.68 1323 GLN B O 1
ATOM 10499 N N . ALA C 1 1326 ? 308.852 210.620 219.359 1.00 47.99 1324 ALA B N 1
ATOM 10500 C CA . ALA C 1 1326 ? 310.237 210.768 219.793 1.00 47.99 1324 ALA B CA 1
ATOM 10501 C C . ALA C 1 1326 ? 310.908 209.414 219.988 1.00 47.99 1324 ALA B C 1
ATOM 10502 O O . ALA C 1 1326 ? 311.968 209.141 219.409 1.00 47.99 1324 ALA B O 1
ATOM 10504 N N . TRP C 1 1327 ? 310.305 208.550 220.810 1.00 46.77 1325 TRP B N 1
ATOM 10505 C CA . TRP C 1 1327 ? 310.895 207.233 221.046 1.00 46.77 1325 TRP B CA 1
ATOM 10506 C C . TRP C 1 1327 ? 311.014 206.442 219.755 1.00 46.77 1325 TRP B C 1
ATOM 10507 O O . TRP C 1 1327 ? 311.959 205.668 219.577 1.00 46.77 1325 TRP B O 1
ATOM 10518 N N . SER C 1 1328 ? 310.052 206.600 218.852 1.00 47.07 1326 SER B N 1
ATOM 10519 C CA . SER C 1 1328 ? 310.092 205.847 217.608 1.00 47.07 1326 SER B CA 1
ATOM 10520 C C . SER C 1 1328 ? 311.270 206.269 216.748 1.00 47.07 1326 SER B C 1
ATOM 10521 O O . SER C 1 1328 ? 312.002 205.423 216.225 1.00 47.07 1326 SER B O 1
ATOM 10524 N N . ARG C 1 1329 ? 311.449 207.575 216.556 1.00 45.79 1327 ARG B N 1
ATOM 10525 C CA . ARG C 1 1329 ? 312.601 208.028 215.795 1.00 45.79 1327 ARG B CA 1
ATOM 10526 C C . ARG C 1 1329 ? 313.894 207.677 216.498 1.00 45.79 1327 ARG B C 1
ATOM 10527 O O . ARG C 1 1329 ? 314.937 207.599 215.847 1.00 45.79 1327 ARG B O 1
ATOM 10529 N N . ASP C 1 1330 ? 313.852 207.455 217.808 1.00 49.14 1328 ASP B N 1
ATOM 10530 C CA . ASP C 1 1330 ? 315.055 207.002 218.493 1.00 49.14 1328 ASP B CA 1
ATOM 10531 C C . ASP C 1 1330 ? 315.338 205.535 218.205 1.00 49.14 1328 ASP B C 1
ATOM 10532 O O . ASP C 1 1330 ? 316.494 205.150 218.006 1.00 49.14 1328 ASP B O 1
ATOM 10534 N N . ILE C 1 1331 ? 314.300 204.696 218.193 1.00 52.47 1329 ILE B N 1
ATOM 10535 C CA . ILE C 1 1331 ? 314.498 203.266 217.958 1.00 52.47 1329 ILE B CA 1
ATOM 10536 C C . ILE C 1 1331 ? 314.784 202.962 216.499 1.00 52.47 1329 ILE B C 1
ATOM 10537 O O . ILE C 1 1331 ? 315.370 201.919 216.197 1.00 52.47 1329 ILE B O 1
ATOM 10539 N N . ALA C 1 1332 ? 314.385 203.838 215.584 1.00 51.47 1330 ALA B N 1
ATOM 10540 C CA . ALA C 1 1332 ? 314.640 203.568 214.176 1.00 51.47 1330 ALA B CA 1
ATOM 10541 C C . ALA C 1 1332 ? 316.119 203.655 213.844 1.00 51.47 1330 ALA B C 1
ATOM 10542 O O . ALA C 1 1332 ? 316.576 203.012 212.895 1.00 51.47 1330 ALA B O 1
ATOM 10544 N N . GLU C 1 1333 ? 316.881 204.441 214.601 1.00 58.95 1331 GLU B N 1
ATOM 10545 C CA . GLU C 1 1333 ? 318.292 204.623 214.283 1.00 58.95 1331 GLU B CA 1
ATOM 10546 C C . GLU C 1 1333 ? 319.094 203.379 214.629 1.00 58.95 1331 GLU B C 1
ATOM 10547 O O . GLU C 1 1333 ? 319.815 202.837 213.785 1.00 58.95 1331 GLU B O 1
ATOM 10549 N N . ASP C 1 1334 ? 318.985 202.911 215.865 1.00 65.69 1332 ASP B N 1
ATOM 10550 C CA . ASP C 1 1334 ? 319.680 201.716 216.318 1.00 65.69 1332 ASP B CA 1
ATOM 10551 C C . ASP C 1 1334 ? 318.629 200.683 216.679 1.00 65.69 1332 ASP B C 1
ATOM 10552 O O . ASP C 1 1334 ? 317.764 200.941 217.522 1.00 65.69 1332 ASP B O 1
ATOM 10557 N N . HIS C 1 1335 ? 318.707 199.518 216.046 1.00 63.65 1333 HIS B N 1
ATOM 10558 C CA . HIS C 1 1335 ? 317.697 198.494 216.252 1.00 63.65 1333 HIS B CA 1
ATOM 10559 C C . HIS C 1 1335 ? 317.809 197.812 217.599 1.00 63.65 1333 HIS B C 1
ATOM 10560 O O . HIS C 1 1335 ? 316.859 197.144 218.011 1.00 63.65 1333 HIS B O 1
ATOM 10567 N N . ARG C 1 1336 ? 318.929 197.958 218.296 1.00 57.19 1334 ARG B N 1
ATOM 10568 C CA . ARG C 1 1336 ? 319.151 197.242 219.541 1.00 57.19 1334 ARG B CA 1
ATOM 10569 C C . ARG C 1 1336 ? 318.590 197.978 220.743 1.00 57.19 1334 ARG B C 1
ATOM 10570 O O . ARG C 1 1336 ? 319.082 197.793 221.860 1.00 57.19 1334 ARG B O 1
ATOM 10574 N N . ARG C 1 1337 ? 317.572 198.807 220.550 1.00 53.53 1335 ARG B N 1
ATOM 10575 C CA . ARG C 1 1337 ? 317.088 199.662 221.615 1.00 53.53 1335 ARG B CA 1
ATOM 10576 C C . ARG C 1 1337 ? 315.805 199.170 222.265 1.00 53.53 1335 ARG B C 1
ATOM 10577 O O . ARG C 1 1337 ? 315.385 199.746 223.274 1.00 53.53 1335 ARG B O 1
ATOM 10579 N N . LEU C 1 1338 ? 315.168 198.131 221.733 1.00 49.18 1336 LEU B N 1
ATOM 10580 C CA . LEU C 1 1338 ? 313.914 197.690 222.331 1.00 49.18 1336 LEU B CA 1
ATOM 10581 C C . LEU C 1 1338 ? 314.133 197.069 223.707 1.00 49.18 1336 LEU B C 1
ATOM 10582 O O . LEU C 1 1338 ? 313.286 197.214 224.620 1.00 49.18 1336 LEU B O 1
ATOM 10587 N N . LEU C 1 1339 ? 315.259 196.372 223.866 1.00 54.07 1337 LEU B N 1
ATOM 10588 C CA . LEU C 1 1339 ? 315.603 195.790 225.151 1.00 54.07 1337 LEU B CA 1
ATOM 10589 C C . LEU C 1 1339 ? 315.597 196.841 226.244 1.00 54.07 1337 LEU B C 1
ATOM 10590 O O . LEU C 1 1339 ? 315.292 196.537 227.403 1.00 54.07 1337 LEU B O 1
ATOM 10595 N N . GLN C 1 1340 ? 315.926 198.078 225.897 1.00 49.57 1338 GLN B N 1
ATOM 10596 C CA . GLN C 1 1340 ? 315.801 199.187 226.818 1.00 49.57 1338 GLN B CA 1
ATOM 10597 C C . GLN C 1 1340 ? 314.467 199.903 226.690 1.00 49.57 1338 GLN B C 1
ATOM 10598 O O . GLN C 1 1340 ? 314.152 200.738 227.540 1.00 49.57 1338 GLN B O 1
ATOM 10600 N N . LEU C 1 1341 ? 313.682 199.612 225.652 1.00 45.81 1339 LEU B N 1
ATOM 10601 C CA . LEU C 1 1341 ? 312.370 200.239 225.544 1.00 45.81 1339 LEU B CA 1
ATOM 10602 C C . LEU C 1 1341 ? 311.412 199.704 226.582 1.00 45.81 1339 LEU B C 1
ATOM 10603 O O . LEU C 1 1341 ? 310.462 200.394 226.960 1.00 45.81 1339 LEU B O 1
ATOM 10608 N N . CYS C 1 1342 ? 311.622 198.483 227.041 1.00 48.35 1340 CYS B N 1
ATOM 10609 C CA . CYS C 1 1342 ? 310.703 197.955 228.054 1.00 48.35 1340 CYS B CA 1
ATOM 10610 C C . CYS C 1 1342 ? 310.650 198.785 229.340 1.00 48.35 1340 CYS B C 1
ATOM 10611 O O . CYS C 1 1342 ? 309.540 199.186 229.750 1.00 48.35 1340 CYS B O 1
ATOM 10614 N N . PRO C 1 1343 ? 311.763 199.079 230.022 1.00 47.75 1341 PRO B N 1
ATOM 10615 C CA . PRO C 1 1343 ? 311.656 199.797 231.302 1.00 47.75 1341 PRO B CA 1
ATOM 10616 C C . PRO C 1 1343 ? 311.071 201.195 231.191 1.00 47.75 1341 PRO B C 1
ATOM 10617 O O . PRO C 1 1343 ? 310.412 201.655 232.136 1.00 47.75 1341 PRO B O 1
ATOM 10621 N N . ARG C 1 1344 ? 311.301 201.897 230.081 1.00 45.58 1342 ARG B N 1
ATOM 10622 C CA . ARG C 1 1344 ? 310.715 203.219 229.919 1.00 45.58 1342 ARG B CA 1
ATOM 10623 C C . ARG C 1 1344 ? 309.200 203.144 229.959 1.00 45.58 1342 ARG B C 1
ATOM 10624 O O . ARG C 1 1344 ? 308.535 203.950 230.630 1.00 45.58 1342 ARG B O 1
ATOM 10632 N N . LEU C 1 1345 ? 308.634 202.191 229.229 1.00 40.70 1343 LEU B N 1
ATOM 10633 C CA . LEU C 1 1345 ? 307.196 202.013 229.269 1.00 40.70 1343 LEU B CA 1
ATOM 10634 C C . LEU C 1 1345 ? 306.739 201.687 230.673 1.00 40.70 1343 LEU B C 1
ATOM 10635 O O . LEU C 1 1345 ? 305.699 202.184 231.127 1.00 40.70 1343 LEU B O 1
ATOM 10640 N N . ASN C 1 1346 ? 307.497 200.849 231.379 1.00 44.55 1344 ASN B N 1
ATOM 10641 C CA . ASN C 1 1346 ? 307.102 200.535 232.746 1.00 44.55 1344 ASN B CA 1
ATOM 10642 C C . ASN C 1 1346 ? 307.009 201.798 233.589 1.00 44.55 1344 ASN B C 1
ATOM 10643 O O . ASN C 1 1346 ? 306.044 201.983 234.343 1.00 44.55 1344 ASN B O 1
ATOM 10645 N N . ARG C 1 1347 ? 307.989 202.691 233.455 1.00 44.01 1345 ARG B N 1
ATOM 10646 C CA . ARG C 1 1347 ? 307.991 203.921 234.244 1.00 44.01 1345 ARG B CA 1
ATOM 10647 C C . ARG C 1 1347 ? 306.795 204.801 233.912 1.00 44.01 1345 ARG B C 1
ATOM 10648 O O . ARG C 1 1347 ? 306.132 205.331 234.813 1.00 44.01 1345 ARG B O 1
ATOM 10653 N N . VAL C 1 1348 ? 306.515 204.994 232.624 1.00 41.22 1346 VAL B N 1
ATOM 10654 C CA . VAL C 1 1348 ? 305.410 205.875 232.251 1.00 41.22 1346 VAL B CA 1
ATOM 10655 C C . VAL C 1 1348 ? 304.096 205.326 232.782 1.00 41.22 1346 VAL B C 1
ATOM 10656 O O . VAL C 1 1348 ? 303.270 206.063 233.339 1.00 41.22 1346 VAL B O 1
ATOM 10658 N N . LEU C 1 1349 ? 303.886 204.020 232.635 1.00 44.78 1347 LEU B N 1
ATOM 10659 C CA . LEU C 1 1349 ? 302.637 203.436 233.101 1.00 44.78 1347 LEU B CA 1
ATOM 10660 C C . LEU C 1 1349 ? 302.510 203.542 234.611 1.00 44.78 1347 LEU B C 1
ATOM 10661 O O . LEU C 1 1349 ? 301.432 203.858 235.128 1.00 44.78 1347 LEU B O 1
ATOM 10666 N N . ARG C 1 1350 ? 303.599 203.305 235.338 1.00 48.56 1348 ARG B N 1
ATOM 10667 C CA . ARG C 1 1350 ? 303.530 203.397 236.790 1.00 48.56 1348 ARG B CA 1
ATOM 10668 C C . ARG C 1 1350 ? 303.190 204.807 237.239 1.00 48.56 1348 ARG B C 1
ATOM 10669 O O . ARG C 1 1350 ? 302.359 204.997 238.136 1.00 48.56 1348 ARG B O 1
ATOM 10677 N N . HIS C 1 1351 ? 303.825 205.809 236.636 1.00 44.65 1349 HIS B N 1
ATOM 10678 C CA . HIS C 1 1351 ? 303.551 207.186 237.026 1.00 44.65 1349 HIS B CA 1
ATOM 10679 C C . HIS C 1 1351 ? 302.102 207.563 236.753 1.00 44.65 1349 HIS B C 1
ATOM 10680 O O . HIS C 1 1351 ? 301.437 208.180 237.598 1.00 44.65 1349 HIS B O 1
ATOM 10687 N N . GLU C 1 1352 ? 301.591 207.210 235.575 1.00 39.73 1350 GLU B N 1
ATOM 10688 C CA . GLU C 1 1352 ? 300.210 207.555 235.276 1.00 39.73 1350 GLU B CA 1
ATOM 10689 C C . GLU C 1 1352 ? 299.243 206.849 236.220 1.00 39.73 1350 GLU B C 1
ATOM 10690 O O . GLU C 1 1352 ? 298.235 207.435 236.634 1.00 39.73 1350 GLU B O 1
ATOM 10692 N N . GLN C 1 1353 ? 299.530 205.600 236.591 1.00 40.90 1351 GLN B N 1
ATOM 10693 C CA . GLN C 1 1353 ? 298.627 204.905 237.502 1.00 40.90 1351 GLN B CA 1
ATOM 10694 C C . GLN C 1 1353 ? 298.656 205.529 238.884 1.00 40.90 1351 GLN B C 1
ATOM 10695 O O . GLN C 1 1353 ? 297.611 205.657 239.534 1.00 40.90 1351 GLN B O 1
ATOM 10697 N N . ASN C 1 1354 ? 299.839 205.916 239.355 1.00 43.31 1352 ASN B N 1
ATOM 10698 C CA . ASN C 1 1354 ? 299.924 206.633 240.622 1.00 43.31 1352 ASN B CA 1
ATOM 10699 C C . ASN C 1 1354 ? 299.053 207.880 240.604 1.00 43.31 1352 ASN B C 1
ATOM 10700 O O . ASN C 1 1354 ? 298.249 208.109 241.520 1.00 43.31 1352 ASN B O 1
ATOM 10705 N N . PHE C 1 1355 ? 299.201 208.701 239.564 1.00 40.32 1353 PHE B N 1
ATOM 10706 C CA . PHE C 1 1355 ? 298.413 209.926 239.484 1.00 40.32 1353 PHE B CA 1
ATOM 10707 C C . PHE C 1 1355 ? 296.925 209.627 239.496 1.00 40.32 1353 PHE B C 1
ATOM 10708 O O . PHE C 1 1355 ? 296.152 210.295 240.193 1.00 40.32 1353 PHE B O 1
ATOM 10716 N N . ALA C 1 1356 ? 296.495 208.663 238.686 1.00 41.53 1354 ALA B N 1
ATOM 10717 C CA . ALA C 1 1356 ? 295.075 208.351 238.613 1.00 41.53 1354 ALA B CA 1
ATOM 10718 C C . ALA C 1 1356 ? 294.544 207.959 239.975 1.00 41.53 1354 ALA B C 1
ATOM 10719 O O . ALA C 1 1356 ? 293.537 208.506 240.446 1.00 41.53 1354 ALA B O 1
ATOM 10721 N N . ASP C 1 1357 ? 295.236 207.040 240.643 1.00 43.86 1355 ASP B N 1
ATOM 10722 C CA . ASP C 1 1357 ? 294.767 206.566 241.935 1.00 43.86 1355 ASP B CA 1
ATOM 10723 C C . ASP C 1 1357 ? 294.727 207.682 242.961 1.00 43.86 1355 ASP B C 1
ATOM 10724 O O . ASP C 1 1357 ? 293.876 207.668 243.853 1.00 43.86 1355 ASP B O 1
ATOM 10726 N N . ARG C 1 1358 ? 295.623 208.657 242.861 1.00 46.36 1356 ARG B N 1
ATOM 10727 C CA . ARG C 1 1358 ? 295.613 209.679 243.897 1.00 46.36 1356 ARG B CA 1
ATOM 10728 C C . ARG C 1 1358 ? 294.616 210.798 243.638 1.00 46.36 1356 ARG B C 1
ATOM 10729 O O . ARG C 1 1358 ? 294.043 211.333 244.588 1.00 46.36 1356 ARG B O 1
ATOM 10737 N N . PHE C 1 1359 ? 294.385 211.178 242.381 1.00 44.50 1357 PHE B N 1
ATOM 10738 C CA . PHE C 1 1359 ? 293.593 212.371 242.108 1.00 44.50 1357 PHE B CA 1
ATOM 10739 C C . PHE C 1 1359 ? 292.410 212.127 241.181 1.00 44.50 1357 PHE B C 1
ATOM 10740 O O . PHE C 1 1359 ? 291.976 213.058 240.510 1.00 44.50 1357 PHE B O 1
ATOM 10748 N N . LEU C 1 1360 ? 291.886 210.924 241.095 1.00 47.57 1358 LEU B N 1
ATOM 10749 C CA . LEU C 1 1360 ? 290.670 210.830 240.296 1.00 47.57 1358 LEU B CA 1
ATOM 10750 C C . LEU C 1 1360 ? 289.739 209.786 240.894 1.00 47.57 1358 LEU B C 1
ATOM 10751 O O . LEU C 1 1360 ? 290.050 208.590 240.877 1.00 47.57 1358 LEU B O 1
ATOM 10753 N N . PRO C 1 1361 ? 288.601 210.191 241.426 1.00 53.22 1359 PRO B N 1
ATOM 10754 C CA . PRO C 1 1361 ? 287.798 209.278 242.250 1.00 53.22 1359 PRO B CA 1
ATOM 10755 C C . PRO C 1 1361 ? 287.024 208.223 241.483 1.00 53.22 1359 PRO B C 1
ATOM 10756 O O . PRO C 1 1361 ? 287.019 207.052 241.864 1.00 53.22 1359 PRO B O 1
ATOM 10760 N N . ASP C 1 1362 ? 286.363 208.614 240.406 1.00 60.18 1360 ASP B N 1
ATOM 10761 C CA . ASP C 1 1362 ? 285.509 207.678 239.697 1.00 60.18 1360 ASP B CA 1
ATOM 10762 C C . ASP C 1 1362 ? 286.347 206.659 238.938 1.00 60.18 1360 ASP B C 1
ATOM 10763 O O . ASP C 1 1362 ? 287.261 207.021 238.185 1.00 60.18 1360 ASP B O 1
ATOM 10765 N N . ASP C 1 1363 ? 286.033 205.380 239.139 1.00 61.66 1361 ASP B N 1
ATOM 10766 C CA . ASP C 1 1363 ? 286.691 204.338 238.367 1.00 61.66 1361 ASP B CA 1
ATOM 10767 C C . ASP C 1 1363 ? 286.518 204.573 236.878 1.00 61.66 1361 ASP B C 1
ATOM 10768 O O . ASP C 1 1363 ? 287.420 204.264 236.092 1.00 61.66 1361 ASP B O 1
ATOM 10770 N N . GLU C 1 1364 ? 285.382 205.135 236.472 1.00 60.97 1362 GLU B N 1
ATOM 10771 C CA . GLU C 1 1364 ? 285.195 205.464 235.067 1.00 60.97 1362 GLU B CA 1
ATOM 10772 C C . GLU C 1 1364 ? 286.182 206.532 234.621 1.00 60.97 1362 GLU B C 1
ATOM 10773 O O . GLU C 1 1364 ? 286.737 206.456 233.518 1.00 60.97 1362 GLU B O 1
ATOM 10775 N N . ALA C 1 1365 ? 286.423 207.531 235.467 1.00 63.22 1363 ALA B N 1
ATOM 10776 C CA . ALA C 1 1365 ? 287.402 208.556 235.129 1.00 63.22 1363 ALA B CA 1
ATOM 10777 C C . ALA C 1 1365 ? 288.788 207.954 234.974 1.00 63.22 1363 ALA B C 1
ATOM 10778 O O . ALA C 1 1365 ? 289.519 208.272 234.022 1.00 63.22 1363 ALA B O 1
ATOM 10780 N N . ALA C 1 1366 ? 289.165 207.083 235.907 1.00 64.10 1364 ALA B N 1
ATOM 10781 C CA . ALA C 1 1366 ? 290.459 206.422 235.808 1.00 64.10 1364 ALA B CA 1
ATOM 10782 C C . ALA C 1 1366 ? 290.571 205.644 234.506 1.00 64.10 1364 ALA B C 1
ATOM 10783 O O . ALA C 1 1366 ? 291.583 205.731 233.802 1.00 64.10 1364 ALA B O 1
ATOM 10785 N N . GLN C 1 1367 ? 289.538 204.873 234.174 1.00 60.61 1365 GLN B N 1
ATOM 10786 C CA . GLN C 1 1367 ? 289.596 204.059 232.970 1.00 60.61 1365 GLN B CA 1
ATOM 10787 C C . GLN C 1 1367 ? 289.708 204.929 231.730 1.00 60.61 1365 GLN B C 1
ATOM 10788 O O . GLN C 1 1367 ? 290.419 204.580 230.780 1.00 60.61 1365 GLN B O 1
ATOM 10790 N N . ALA C 1 1368 ? 289.031 206.074 231.724 1.00 57.98 1366 ALA B N 1
ATOM 10791 C CA . ALA C 1 1368 ? 289.132 206.969 230.578 1.00 57.98 1366 ALA B CA 1
ATOM 10792 C C . ALA C 1 1368 ? 290.553 207.490 230.414 1.00 57.98 1366 ALA B C 1
ATOM 10793 O O . ALA C 1 1368 ? 291.119 207.456 229.311 1.00 57.98 1366 ALA B O 1
ATOM 10795 N N . LEU C 1 1369 ? 291.149 207.981 231.505 1.00 51.04 1367 LEU B N 1
ATOM 10796 C CA . LEU C 1 1369 ? 292.519 208.478 231.417 1.00 51.04 1367 LEU B CA 1
ATOM 10797 C C . LEU C 1 1369 ? 293.463 207.390 230.942 1.00 51.04 1367 LEU B C 1
ATOM 10798 O O . LEU C 1 1369 ? 294.341 207.636 230.105 1.00 51.04 1367 LEU B O 1
ATOM 10803 N N . GLY C 1 1370 ? 293.299 206.179 231.466 1.00 55.54 1368 GLY B N 1
ATOM 10804 C CA . GLY C 1 1370 ? 294.199 205.105 231.097 1.00 55.54 1368 GLY B CA 1
ATOM 10805 C C . GLY C 1 1370 ? 294.077 204.726 229.639 1.00 55.54 1368 GLY B C 1
ATOM 10806 O O . GLY C 1 1370 ? 295.082 204.505 228.962 1.00 55.54 1368 GLY B O 1
ATOM 10807 N N . LYS C 1 1371 ? 292.849 204.622 229.143 1.00 55.34 1369 LYS B N 1
ATOM 10808 C CA . LYS C 1 1371 ? 292.667 204.305 227.737 1.00 55.34 1369 LYS B CA 1
ATOM 10809 C C . LYS C 1 1371 ? 293.285 205.378 226.863 1.00 55.34 1369 LYS B C 1
ATOM 10810 O O . LYS C 1 1371 ? 293.897 205.073 225.833 1.00 55.34 1369 LYS B O 1
ATOM 10814 N N . THR C 1 1372 ? 293.165 206.640 227.265 1.00 54.74 1370 THR B N 1
ATOM 10815 C CA . THR C 1 1372 ? 293.773 207.699 226.469 1.00 54.74 1370 THR B CA 1
ATOM 10816 C C . THR C 1 1372 ? 295.286 207.562 226.443 1.00 54.74 1370 THR B C 1
ATOM 10817 O O . THR C 1 1372 ? 295.904 207.600 225.376 1.00 54.74 1370 THR B O 1
ATOM 10821 N N . CYS C 1 1373 ? 295.898 207.386 227.615 1.00 53.00 1371 CYS B N 1
ATOM 10822 C CA . CYS C 1 1373 ? 297.351 207.247 227.684 1.00 53.00 1371 CYS B CA 1
ATOM 10823 C C . CYS C 1 1373 ? 297.840 206.075 226.841 1.00 53.00 1371 CYS B C 1
ATOM 10824 O O . CYS C 1 1373 ? 298.798 206.203 226.067 1.00 53.00 1371 CYS B O 1
ATOM 10827 N N . TRP C 1 1374 ? 297.190 204.920 226.976 1.00 48.79 1372 TRP B N 1
ATOM 10828 C CA . TRP C 1 1374 ? 297.590 203.757 226.198 1.00 48.79 1372 TRP B CA 1
ATOM 10829 C C . TRP C 1 1374 ? 297.461 204.036 224.713 1.00 48.79 1372 TRP B C 1
ATOM 10830 O O . TRP C 1 1374 ? 298.457 204.070 223.984 1.00 48.79 1372 TRP B O 1
ATOM 10841 N N . GLU C 1 1375 ? 296.237 204.271 224.245 1.00 48.01 1373 GLU B N 1
ATOM 10842 C CA . GLU C 1 1375 ? 296.027 204.477 222.822 1.00 48.01 1373 GLU B CA 1
ATOM 10843 C C . GLU C 1 1375 ? 296.787 205.673 222.280 1.00 48.01 1373 GLU B C 1
ATOM 10844 O O . GLU C 1 1375 ? 296.805 205.869 221.064 1.00 48.01 1373 GLU B O 1
ATOM 10846 N N . ALA C 1 1376 ? 297.408 206.476 223.133 1.00 44.51 1374 ALA B N 1
ATOM 10847 C CA . ALA C 1 1376 ? 298.211 207.567 222.613 1.00 44.51 1374 ALA B CA 1
ATOM 10848 C C . ALA C 1 1376 ? 299.675 207.199 222.501 1.00 44.51 1374 ALA B C 1
ATOM 10849 O O . ALA C 1 1376 ? 300.337 207.610 221.547 1.00 44.51 1374 ALA B O 1
ATOM 10851 N N . LEU C 1 1377 ? 300.202 206.432 223.453 1.00 44.64 1375 LEU B N 1
ATOM 10852 C CA . LEU C 1 1377 ? 301.628 206.125 223.455 1.00 44.64 1375 LEU B CA 1
ATOM 10853 C C . LEU C 1 1377 ? 301.961 204.799 222.789 1.00 44.64 1375 LEU B C 1
ATOM 10854 O O . LEU C 1 1377 ? 302.883 204.735 221.977 1.00 44.64 1375 LEU B O 1
ATOM 10859 N N . VAL C 1 1378 ? 301.232 203.735 223.116 1.00 45.94 1376 VAL B N 1
ATOM 10860 C CA . VAL C 1 1378 ? 301.633 202.410 222.669 1.00 45.94 1376 VAL B CA 1
ATOM 10861 C C . VAL C 1 1378 ? 301.142 202.067 221.273 1.00 45.94 1376 VAL B C 1
ATOM 10862 O O . VAL C 1 1378 ? 301.687 201.148 220.649 1.00 45.94 1376 VAL B O 1
ATOM 10864 N N . SER C 1 1379 ? 300.137 202.767 220.756 1.00 46.67 1377 SER B N 1
ATOM 10865 C CA . SER C 1 1379 ? 299.636 202.411 219.431 1.00 46.67 1377 SER B CA 1
ATOM 10866 C C . SER C 1 1379 ? 300.552 202.892 218.315 1.00 46.67 1377 SER B C 1
ATOM 10867 O O . SER C 1 1379 ? 300.948 202.064 217.473 1.00 46.67 1377 SER B O 1
ATOM 10870 N N . PRO C 1 1380 ? 300.930 204.169 218.229 1.00 46.07 1378 PRO B N 1
ATOM 10871 C CA . PRO C 1 1380 ? 301.861 204.557 217.167 1.00 46.07 1378 PRO B CA 1
ATOM 10872 C C . PRO C 1 1380 ? 303.235 203.953 217.339 1.00 46.07 1378 PRO B C 1
ATOM 10873 O O . PRO C 1 1380 ? 303.907 203.677 216.341 1.00 46.07 1378 PRO B O 1
ATOM 10877 N N . LEU C 1 1381 ? 303.666 203.712 218.575 1.00 47.79 1379 LEU B N 1
ATOM 10878 C CA . LEU C 1 1381 ? 304.935 203.032 218.792 1.00 47.79 1379 LEU B CA 1
ATOM 10879 C C . LEU C 1 1381 ? 304.941 201.663 218.134 1.00 47.79 1379 LEU B C 1
ATOM 10880 O O . LEU C 1 1381 ? 305.916 201.286 217.474 1.00 47.79 1379 LEU B O 1
ATOM 10885 N N . VAL C 1 1382 ? 303.858 200.905 218.301 1.00 46.74 1380 VAL B N 1
ATOM 10886 C CA . VAL C 1 1382 ? 303.753 199.604 217.657 1.00 46.74 1380 VAL B CA 1
ATOM 10887 C C . VAL C 1 1382 ? 303.696 199.766 216.148 1.00 46.74 1380 VAL B C 1
ATOM 10888 O O . VAL C 1 1382 ? 304.504 199.183 215.414 1.00 46.74 1380 VAL B O 1
ATOM 10892 N N . GLN C 1 1383 ? 302.758 200.578 215.657 1.00 46.93 1381 GLN B N 1
ATOM 10893 C CA . GLN C 1 1383 ? 302.629 200.741 214.215 1.00 46.93 1381 GLN B CA 1
ATOM 10894 C C . GLN C 1 1383 ? 303.884 201.301 213.576 1.00 46.93 1381 GLN B C 1
ATOM 10895 O O . GLN C 1 1383 ? 303.966 201.338 212.347 1.00 46.93 1381 GLN B O 1
ATOM 10897 N N . ASN C 1 1384 ? 304.846 201.753 214.368 1.00 51.08 1382 ASN B N 1
ATOM 10898 C CA . ASN C 1 1384 ? 306.113 202.234 213.850 1.00 51.08 1382 ASN B CA 1
ATOM 10899 C C . ASN C 1 1384 ? 307.208 201.183 213.914 1.00 51.08 1382 ASN B C 1
ATOM 10900 O O . ASN C 1 1384 ? 307.919 200.975 212.931 1.00 51.08 1382 ASN B O 1
ATOM 10905 N N . ILE C 1 1385 ? 307.377 200.521 215.058 1.00 50.18 1383 ILE B N 1
ATOM 10906 C CA . ILE C 1 1385 ? 308.423 199.515 215.169 1.00 50.18 1383 ILE B CA 1
ATOM 10907 C C . ILE C 1 1385 ? 308.098 198.241 214.417 1.00 50.18 1383 ILE B C 1
ATOM 10908 O O . ILE C 1 1385 ? 308.987 197.409 214.229 1.00 50.18 1383 ILE B O 1
ATOM 10913 N N . THR C 1 1386 ? 306.853 198.055 213.982 1.00 50.41 1384 THR B N 1
ATOM 10914 C CA . THR C 1 1386 ? 306.534 196.867 213.204 1.00 50.41 1384 THR B CA 1
ATOM 10915 C C . THR C 1 1386 ? 306.137 197.225 211.786 1.00 50.41 1384 THR B C 1
ATOM 10916 O O . THR C 1 1386 ? 305.137 196.715 211.280 1.00 50.41 1384 THR B O 1
ATOM 10920 N N . SER C 1 1387 ? 306.890 198.111 211.144 1.00 56.46 1385 SER B N 1
ATOM 10921 C CA . SER C 1 1387 ? 306.616 198.517 209.782 1.00 56.46 1385 SER B CA 1
ATOM 10922 C C . SER C 1 1387 ? 307.826 198.228 208.910 1.00 56.46 1385 SER B C 1
ATOM 10923 O O . SER C 1 1387 ? 308.936 198.663 209.237 1.00 56.46 1385 SER B O 1
ATOM 10926 N N . PRO C 1 1388 ? 307.659 197.524 207.798 1.00 61.05 1386 PRO B N 1
ATOM 10927 C CA . PRO C 1 1388 ? 308.821 197.016 207.069 1.00 61.05 1386 PRO B CA 1
ATOM 10928 C C . PRO C 1 1388 ? 309.625 198.121 206.411 1.00 61.05 1386 PRO B C 1
ATOM 10929 O O . PRO C 1 1388 ? 309.081 199.116 205.935 1.00 61.05 1386 PRO B O 1
ATOM 10933 N N . ASP C 1 1389 ? 310.937 197.928 206.388 1.00 68.46 1387 ASP B N 1
ATOM 10934 C CA . ASP C 1 1389 ? 311.844 198.830 205.697 1.00 68.46 1387 ASP B CA 1
ATOM 10935 C C . ASP C 1 1389 ? 311.834 198.495 204.210 1.00 68.46 1387 ASP B C 1
ATOM 10936 O O . ASP C 1 1389 ? 311.007 197.719 203.726 1.00 68.46 1387 ASP B O 1
ATOM 10938 N N . ALA C 1 1390 ? 312.764 199.082 203.459 1.00 77.38 1388 ALA B N 1
ATOM 10939 C CA . ALA C 1 1390 ? 312.829 198.797 202.032 1.00 77.38 1388 ALA B CA 1
ATOM 10940 C C . ALA C 1 1390 ? 313.246 197.355 201.780 1.00 77.38 1388 ALA B C 1
ATOM 10941 O O . ALA C 1 1390 ? 312.694 196.689 200.899 1.00 77.38 1388 ALA B O 1
ATOM 10943 N N . GLU C 1 1391 ? 314.219 196.856 202.544 1.00 79.97 1389 GLU B N 1
ATOM 10944 C CA . GLU C 1 1391 ? 314.615 195.462 202.401 1.00 79.97 1389 GLU B CA 1
ATOM 10945 C C . GLU C 1 1391 ? 313.527 194.528 202.915 1.00 79.97 1389 GLU B C 1
ATOM 10946 O O . GLU C 1 1391 ? 313.241 193.500 202.294 1.00 79.97 1389 GLU B O 1
ATOM 10948 N N . GLY C 1 1392 ? 312.906 194.870 204.041 1.00 75.03 1390 GLY B N 1
ATOM 10949 C CA . GLY C 1 1392 ? 311.785 194.097 204.540 1.00 75.03 1390 GLY B CA 1
ATOM 10950 C C . GLY C 1 1392 ? 311.937 193.559 205.948 1.00 75.03 1390 GLY B C 1
ATOM 10951 O O . GLY C 1 1392 ? 311.306 192.561 206.302 1.00 75.03 1390 GLY B O 1
ATOM 10952 N N . VAL C 1 1393 ? 312.759 194.207 206.765 1.00 60.61 1391 VAL B N 1
ATOM 10953 C CA . VAL C 1 1393 ? 313.023 193.765 208.124 1.00 60.61 1391 VAL B CA 1
ATOM 10954 C C . VAL C 1 1393 ? 312.613 194.885 209.061 1.00 60.61 1391 VAL B C 1
ATOM 10955 O O . VAL C 1 1393 ? 313.245 195.947 209.079 1.00 60.61 1391 VAL B O 1
ATOM 10957 N N . SER C 1 1394 ? 311.565 194.658 209.839 1.00 56.45 1392 SER B N 1
ATOM 10958 C CA . SER C 1 1394 ? 311.151 195.608 210.854 1.00 56.45 1392 SER B CA 1
ATOM 10959 C C . SER C 1 1394 ? 311.946 195.384 212.132 1.00 56.45 1392 SER B C 1
ATOM 10960 O O . SER C 1 1394 ? 312.688 194.413 212.267 1.00 56.45 1392 SER B O 1
ATOM 10963 N N . ALA C 1 1395 ? 311.785 196.296 213.085 1.00 51.85 1393 ALA B N 1
ATOM 10964 C CA . ALA C 1 1395 ? 312.538 196.181 214.327 1.00 51.85 1393 ALA B CA 1
ATOM 10965 C C . ALA C 1 1395 ? 312.076 194.982 215.139 1.00 51.85 1393 ALA B C 1
ATOM 10966 O O . ALA C 1 1395 ? 312.892 194.171 215.594 1.00 51.85 1393 ALA B O 1
ATOM 10968 N N . LEU C 1 1396 ? 310.769 194.849 215.335 1.00 50.53 1394 LEU B N 1
ATOM 10969 C CA . LEU C 1 1396 ? 310.258 193.698 216.059 1.00 50.53 1394 LEU B CA 1
ATOM 10970 C C . LEU C 1 1396 ? 310.487 192.415 215.286 1.00 50.53 1394 LEU B C 1
ATOM 10971 O O . LEU C 1 1396 ? 310.738 191.366 215.890 1.00 50.53 1394 LEU B O 1
ATOM 10976 N N . GLY C 1 1397 ? 310.402 192.471 213.959 1.00 50.41 1395 GLY B N 1
ATOM 10977 C CA . GLY C 1 1397 ? 310.738 191.304 213.166 1.00 50.41 1395 GLY B CA 1
ATOM 10978 C C . GLY C 1 1397 ? 312.159 190.850 213.410 1.00 50.41 1395 GLY B C 1
ATOM 10979 O O . GLY C 1 1397 ? 312.424 189.661 213.596 1.00 50.41 1395 GLY B O 1
ATOM 10980 N N . TRP C 1 1398 ? 313.089 191.799 213.438 1.00 53.27 1396 TRP B N 1
ATOM 10981 C CA . TRP C 1 1398 ? 314.479 191.461 213.697 1.00 53.27 1396 TRP B CA 1
ATOM 10982 C C . TRP C 1 1398 ? 314.648 190.873 215.085 1.00 53.27 1396 TRP B C 1
ATOM 10983 O O . TRP C 1 1398 ? 315.378 189.891 215.273 1.00 53.27 1396 TRP B O 1
ATOM 10994 N N . LEU C 1 1399 ? 313.966 191.447 216.068 1.00 55.14 1397 LEU B N 1
ATOM 10995 C CA . LEU C 1 1399 ? 314.093 190.953 217.432 1.00 55.14 1397 LEU B CA 1
ATOM 10996 C C . LEU C 1 1399 ? 313.600 189.517 217.542 1.00 55.14 1397 LEU B C 1
ATOM 10997 O O . LEU C 1 1399 ? 314.267 188.663 218.138 1.00 55.14 1397 LEU B O 1
ATOM 11002 N N . LEU C 1 1400 ? 312.435 189.228 216.963 1.00 53.80 1398 LEU B N 1
ATOM 11003 C CA . LEU C 1 1400 ? 311.876 187.886 217.078 1.00 53.80 1398 LEU B CA 1
ATOM 11004 C C . LEU C 1 1400 ? 312.699 186.878 216.292 1.00 53.80 1398 LEU B C 1
ATOM 11005 O O . LEU C 1 1400 ? 312.874 185.733 216.730 1.00 53.80 1398 LEU B O 1
ATOM 11010 N N . ASP C 1 1401 ? 313.211 187.278 215.132 1.00 58.13 1399 ASP B N 1
ATOM 11011 C CA . ASP C 1 1401 ? 314.077 186.387 214.378 1.00 58.13 1399 ASP B CA 1
ATOM 11012 C C . ASP C 1 1401 ? 315.316 186.039 215.184 1.00 58.13 1399 ASP B C 1
ATOM 11013 O O . ASP C 1 1401 ? 315.720 184.874 215.241 1.00 58.13 1399 ASP B O 1
ATOM 11018 N N . GLN C 1 1402 ? 315.930 187.034 215.823 1.00 59.43 1400 GLN B N 1
ATOM 11019 C CA . GLN C 1 1402 ? 317.112 186.751 216.625 1.00 59.43 1400 GLN B CA 1
ATOM 11020 C C . GLN C 1 1402 ? 316.773 185.866 217.812 1.00 59.43 1400 GLN B C 1
ATOM 11021 O O . GLN C 1 1402 ? 317.569 185.005 218.197 1.00 59.43 1400 GLN B O 1
ATOM 11027 N N . TYR C 1 1403 ? 315.596 186.059 218.401 1.00 52.83 1401 TYR B N 1
ATOM 11028 C CA . TYR C 1 1403 ? 315.163 185.189 219.486 1.00 52.83 1401 TYR B CA 1
ATOM 11029 C C . TYR C 1 1403 ? 315.106 183.745 219.030 1.00 52.83 1401 TYR B C 1
ATOM 11030 O O . TYR C 1 1403 ? 315.710 182.858 219.646 1.00 52.83 1401 TYR B O 1
ATOM 11039 N N . LEU C 1 1404 ? 314.390 183.491 217.935 1.00 53.66 1402 LEU B N 1
ATOM 11040 C CA . LEU C 1 1404 ? 314.264 182.129 217.435 1.00 53.66 1402 LEU B CA 1
ATOM 11041 C C . LEU C 1 1404 ? 315.605 181.549 217.016 1.00 53.66 1402 LEU B C 1
ATOM 11042 O O . LEU C 1 1404 ? 315.830 180.346 217.164 1.00 53.66 1402 LEU B O 1
ATOM 11047 N N . GLU C 1 1405 ? 316.511 182.376 216.501 1.00 57.24 1403 GLU B N 1
ATOM 11048 C CA . GLU C 1 1405 ? 317.793 181.849 216.052 1.00 57.24 1403 GLU B CA 1
ATOM 11049 C C . GLU C 1 1405 ? 318.689 181.488 217.226 1.00 57.24 1403 GLU B C 1
ATOM 11050 O O . GLU C 1 1405 ? 319.369 180.459 217.197 1.00 57.24 1403 GLU B O 1
ATOM 11052 N N . GLN C 1 1406 ? 318.717 182.316 218.261 1.00 62.82 1404 GLN B N 1
ATOM 11053 C CA . GLN C 1 1406 ? 319.542 182.046 219.425 1.00 62.82 1404 GLN B CA 1
ATOM 11054 C C . GLN C 1 1406 ? 318.830 181.203 220.469 1.00 62.82 1404 GLN B C 1
ATOM 11055 O O . GLN C 1 1406 ? 319.362 181.028 221.568 1.00 62.82 1404 GLN B O 1
ATOM 11058 N N . ARG C 1 1407 ? 317.636 180.694 220.165 1.00 66.61 1405 ARG B N 1
ATOM 11059 C CA . ARG C 1 1407 ? 316.902 179.916 221.157 1.00 66.61 1405 ARG B CA 1
ATOM 11060 C C . ARG C 1 1407 ? 317.643 178.650 221.556 1.00 66.61 1405 ARG B C 1
ATOM 11061 O O . ARG C 1 1407 ? 317.577 178.235 222.717 1.00 66.61 1405 ARG B O 1
ATOM 11069 N N . GLU C 1 1408 ? 318.353 178.025 220.619 1.00 74.57 1406 GLU B N 1
ATOM 11070 C CA . GLU C 1 1408 ? 319.005 176.753 220.912 1.00 74.57 1406 GLU B CA 1
ATOM 11071 C C . GLU C 1 1408 ? 320.073 176.912 221.985 1.00 74.57 1406 GLU B C 1
ATOM 11072 O O . GLU C 1 1408 ? 320.128 176.130 222.937 1.00 74.57 1406 GLU B O 1
ATOM 11074 N N . THR C 1 1409 ? 320.921 177.922 221.852 1.00 75.68 1407 THR B N 1
ATOM 11075 C CA . THR C 1 1409 ? 322.012 178.148 222.786 1.00 75.68 1407 THR B CA 1
ATOM 11076 C C . THR C 1 1409 ? 321.594 178.948 223.995 1.00 75.68 1407 THR B C 1
ATOM 11077 O O . THR C 1 1409 ? 322.448 179.557 224.641 1.00 75.68 1407 THR B O 1
ATOM 11081 N N . SER C 1 1410 ? 320.305 178.980 224.315 1.00 76.70 1408 SER B N 1
ATOM 11082 C CA . SER C 1 1410 ? 319.805 179.725 225.459 1.00 76.70 1408 SER B CA 1
ATOM 11083 C C . SER C 1 1410 ? 319.437 178.812 226.617 1.00 76.70 1408 SER B C 1
ATOM 11084 O O . SER C 1 1410 ? 318.514 179.113 227.378 1.00 76.70 1408 SER B O 1
ATOM 11087 N N . ARG C 1 1411 ? 320.134 177.694 226.759 1.00 86.25 1409 ARG B N 1
ATOM 11088 C CA . ARG C 1 1411 ? 319.862 176.789 227.862 1.00 86.25 1409 ARG B CA 1
ATOM 11089 C C . ARG C 1 1411 ? 320.776 177.028 229.052 1.00 86.25 1409 ARG B C 1
ATOM 11090 O O . ARG C 1 1411 ? 320.352 176.825 230.194 1.00 86.25 1409 ARG B O 1
ATOM 11095 N N . ASN C 1 1412 ? 322.010 177.443 228.819 1.00 90.86 1410 ASN B N 1
ATOM 11096 C CA . ASN C 1 1412 ? 322.932 177.736 229.908 1.00 90.86 1410 ASN B CA 1
ATOM 11097 C C . ASN C 1 1412 ? 322.444 178.957 230.665 1.00 90.86 1410 ASN B C 1
ATOM 11098 O O . ASN C 1 1412 ? 322.582 180.075 230.157 1.00 90.86 1410 ASN B O 1
ATOM 11100 N N . PRO C 1 1413 ? 321.921 178.811 231.874 1.00 93.02 1411 PRO B N 1
ATOM 11101 C CA . PRO C 1 1413 ? 321.229 179.930 232.522 1.00 93.02 1411 PRO B CA 1
ATOM 11102 C C . PRO C 1 1413 ? 322.155 181.062 232.923 1.00 93.02 1411 PRO B C 1
ATOM 11103 O O . PRO C 1 1413 ? 321.747 181.973 233.647 1.00 93.02 1411 PRO B O 1
ATOM 11107 N N . LEU C 1 1414 ? 323.409 181.009 232.480 1.00 92.74 1412 LEU B N 1
ATOM 11108 C CA . LEU C 1 1414 ? 324.356 182.110 232.642 1.00 92.74 1412 LEU B CA 1
ATOM 11109 C C . LEU C 1 1414 ? 325.061 182.301 231.304 1.00 92.74 1412 LEU B C 1
ATOM 11110 O O . LEU C 1 1414 ? 326.117 181.711 231.066 1.00 92.74 1412 LEU B O 1
ATOM 11112 N N . SER C 1 1415 ? 324.477 183.125 230.440 1.00 85.77 1413 SER B N 1
ATOM 11113 C CA . SER C 1 1415 ? 325.051 183.449 229.139 1.00 85.77 1413 SER B CA 1
ATOM 11114 C C . SER C 1 1415 ? 324.271 184.619 228.564 1.00 85.77 1413 SER B C 1
ATOM 11115 O O . SER C 1 1415 ? 323.215 184.993 229.076 1.00 85.77 1413 SER B O 1
ATOM 11117 N N . ARG C 1 1416 ? 324.803 185.193 227.486 1.00 78.91 1414 ARG B N 1
ATOM 11118 C CA . ARG C 1 1416 ? 324.156 186.355 226.889 1.00 78.91 1414 ARG B CA 1
ATOM 11119 C C . ARG C 1 1416 ? 322.806 185.999 226.286 1.00 78.91 1414 ARG B C 1
ATOM 11120 O O . ARG C 1 1416 ? 321.880 186.825 226.298 1.00 78.91 1414 ARG B O 1
ATOM 11122 N N . ALA C 1 1417 ? 322.674 184.783 225.761 1.00 75.18 1415 ALA B N 1
ATOM 11123 C CA . ALA C 1 1417 ? 321.421 184.383 225.140 1.00 75.18 1415 ALA B CA 1
ATOM 11124 C C . ALA C 1 1417 ? 320.294 184.322 226.159 1.00 75.18 1415 ALA B C 1
ATOM 11125 O O . ALA C 1 1417 ? 319.143 184.639 225.836 1.00 75.18 1415 ALA B O 1
ATOM 11127 N N . ALA C 1 1418 ? 320.600 183.919 227.392 1.00 70.72 1416 ALA B N 1
ATOM 11128 C CA . ALA C 1 1418 ? 319.567 183.864 228.419 1.00 70.72 1416 ALA B CA 1
ATOM 11129 C C . ALA C 1 1418 ? 318.977 185.244 228.670 1.00 70.72 1416 ALA B C 1
ATOM 11130 O O . ALA C 1 1418 ? 317.751 185.416 228.712 1.00 70.72 1416 ALA B O 1
ATOM 11132 N N . SER C 1 1419 ? 319.841 186.246 228.825 1.00 71.77 1417 SER B N 1
ATOM 11133 C CA . SER C 1 1419 ? 319.366 187.603 229.043 1.00 71.77 1417 SER B CA 1
ATOM 11134 C C . SER C 1 1419 ? 318.581 188.111 227.845 1.00 71.77 1417 SER B C 1
ATOM 11135 O O . SER C 1 1419 ? 317.523 188.733 228.005 1.00 71.77 1417 SER B O 1
ATOM 11138 N N . PHE C 1 1420 ? 319.091 187.874 226.637 1.00 67.62 1418 PHE B N 1
ATOM 11139 C CA . PHE C 1 1420 ? 318.372 188.304 225.443 1.00 67.62 1418 PHE B CA 1
ATOM 11140 C C . PHE C 1 1420 ? 316.964 187.724 225.410 1.00 67.62 1418 PHE B C 1
ATOM 11141 O O . PHE C 1 1420 ? 315.982 188.441 225.156 1.00 67.62 1418 PHE B O 1
ATOM 11149 N N . ALA C 1 1421 ? 316.848 186.425 225.673 1.00 65.88 1419 ALA B N 1
ATOM 11150 C CA . ALA C 1 1421 ? 315.545 185.781 225.638 1.00 65.88 1419 ALA B CA 1
ATOM 11151 C C . ALA C 1 1421 ? 314.622 186.355 226.696 1.00 65.88 1419 ALA B C 1
ATOM 11152 O O . ALA C 1 1421 ? 313.439 186.606 226.427 1.00 65.88 1419 ALA B O 1
ATOM 11154 N N . SER C 1 1422 ? 315.139 186.574 227.905 1.00 64.47 1420 SER B N 1
ATOM 11155 C CA . SER C 1 1422 ? 314.294 187.113 228.962 1.00 64.47 1420 SER B CA 1
ATOM 11156 C C . SER C 1 1422 ? 313.755 188.481 228.583 1.00 64.47 1420 SER B C 1
ATOM 11157 O O . SER C 1 1422 ? 312.568 188.777 228.788 1.00 64.47 1420 SER B O 1
ATOM 11160 N N . ARG C 1 1423 ? 314.607 189.319 228.003 1.00 61.75 1421 ARG B N 1
ATOM 11161 C CA . ARG C 1 1423 ? 314.174 190.661 227.649 1.00 61.75 1421 ARG B CA 1
ATOM 11162 C C . ARG C 1 1423 ? 313.095 190.625 226.582 1.00 61.75 1421 ARG B C 1
ATOM 11163 O O . ARG C 1 1423 ? 312.073 191.317 226.693 1.00 61.75 1421 ARG B O 1
ATOM 11171 N N . VAL C 1 1424 ? 313.300 189.827 225.537 1.00 55.81 1422 VAL B N 1
ATOM 11172 C CA . VAL C 1 1424 ? 312.289 189.748 224.489 1.00 55.81 1422 VAL B CA 1
ATOM 11173 C C . VAL C 1 1424 ? 310.968 189.263 225.056 1.00 55.81 1422 VAL B C 1
ATOM 11174 O O . VAL C 1 1424 ? 309.894 189.796 224.730 1.00 55.81 1422 VAL B O 1
ATOM 11178 N N . ARG C 1 1425 ? 311.022 188.250 225.914 1.00 56.07 1423 ARG B N 1
ATOM 11179 C CA . ARG C 1 1425 ? 309.805 187.697 226.483 1.00 56.07 1423 ARG B CA 1
ATOM 11180 C C . ARG C 1 1425 ? 309.027 188.760 227.238 1.00 56.07 1423 ARG B C 1
ATOM 11181 O O . ARG C 1 1425 ? 307.816 188.934 227.031 1.00 56.07 1423 ARG B O 1
ATOM 11189 N N . ARG C 1 1426 ? 309.711 189.493 228.114 1.00 56.30 1424 ARG B N 1
ATOM 11190 C CA . ARG C 1 1426 ? 309.016 190.486 228.921 1.00 56.30 1424 ARG B CA 1
ATOM 11191 C C . ARG C 1 1426 ? 308.436 191.591 228.057 1.00 56.30 1424 ARG B C 1
ATOM 11192 O O . ARG C 1 1426 ? 307.302 192.034 228.280 1.00 56.30 1424 ARG B O 1
ATOM 11200 N N . LEU C 1 1427 ? 309.188 192.044 227.057 1.00 46.33 1425 LEU B N 1
ATOM 11201 C CA . LEU C 1 1427 ? 308.689 193.118 226.210 1.00 46.33 1425 LEU B CA 1
ATOM 11202 C C . LEU C 1 1427 ? 307.416 192.706 225.495 1.00 46.33 1425 LEU B C 1
ATOM 11203 O O . LEU C 1 1427 ? 306.447 193.473 225.437 1.00 46.33 1425 LEU B O 1
ATOM 11208 N N . CYS C 1 1428 ? 307.390 191.496 224.941 1.00 48.96 1426 CYS B N 1
ATOM 11209 C CA . CYS C 1 1428 ? 306.203 191.097 224.194 1.00 48.96 1426 CYS B CA 1
ATOM 11210 C C . CYS C 1 1428 ? 305.005 190.916 225.115 1.00 48.96 1426 CYS B C 1
ATOM 11211 O O . CYS C 1 1428 ? 303.883 191.343 224.787 1.00 48.96 1426 CYS B O 1
ATOM 11214 N N . HIS C 1 1429 ? 305.217 190.298 226.277 1.00 50.80 1427 HIS B N 1
ATOM 11215 C CA . HIS C 1 1429 ? 304.113 190.158 227.218 1.00 50.80 1427 HIS B CA 1
ATOM 11216 C C . HIS C 1 1429 ? 303.543 191.516 227.595 1.00 50.80 1427 HIS B C 1
ATOM 11217 O O . HIS C 1 1429 ? 302.323 191.678 227.703 1.00 50.80 1427 HIS B O 1
ATOM 11224 N N . LEU C 1 1430 ? 304.408 192.513 227.772 1.00 43.74 1428 LEU B N 1
ATOM 11225 C CA . LEU C 1 1430 ? 303.915 193.849 228.079 1.00 43.74 1428 LEU B CA 1
ATOM 11226 C C . LEU C 1 1430 ? 303.106 194.414 226.928 1.00 43.74 1428 LEU B C 1
ATOM 11227 O O . LEU C 1 1430 ? 302.028 194.972 227.136 1.00 43.74 1428 LEU B O 1
ATOM 11232 N N . LEU C 1 1431 ? 303.605 194.285 225.706 1.00 40.04 1429 LEU B N 1
ATOM 11233 C CA . LEU C 1 1431 ? 302.885 194.858 224.580 1.00 40.04 1429 LEU B CA 1
ATOM 11234 C C . LEU C 1 1431 ? 301.513 194.240 224.393 1.00 40.04 1429 LEU B C 1
ATOM 11235 O O . LEU C 1 1431 ? 300.644 194.869 223.790 1.00 40.04 1429 LEU B O 1
ATOM 11240 N N . VAL C 1 1432 ? 301.295 193.019 224.868 1.00 45.23 1430 VAL B N 1
ATOM 11241 C CA . VAL C 1 1432 ? 300.005 192.364 224.669 1.00 45.23 1430 VAL B CA 1
ATOM 11242 C C . VAL C 1 1432 ? 299.179 192.299 225.952 1.00 45.23 1430 VAL B C 1
ATOM 11243 O O . VAL C 1 1432 ? 298.037 191.828 225.921 1.00 45.23 1430 VAL B O 1
ATOM 11247 N N . HIS C 1 1433 ? 299.685 192.825 227.062 1.00 47.78 1431 HIS B N 1
ATOM 11248 C CA . HIS C 1 1433 ? 299.013 192.682 228.352 1.00 47.78 1431 HIS B CA 1
ATOM 11249 C C . HIS C 1 1433 ? 297.665 193.376 228.465 1.00 47.78 1431 HIS B C 1
ATOM 11250 O O . HIS C 1 1433 ? 297.084 193.388 229.550 1.00 47.78 1431 HIS B O 1
ATOM 11252 N N . VAL C 1 1434 ? 297.163 193.977 227.393 1.00 51.98 1432 VAL B N 1
ATOM 11253 C CA . VAL C 1 1434 ? 295.934 194.756 227.483 1.00 51.98 1432 VAL B CA 1
ATOM 11254 C C . VAL C 1 1434 ? 294.952 194.316 226.413 1.00 51.98 1432 VAL B C 1
ATOM 11255 O O . VAL C 1 1434 ? 293.912 194.949 226.218 1.00 51.98 1432 VAL B O 1
ATOM 11257 N N . GLU C 1 1435 ? 295.273 193.239 225.710 1.00 59.43 1433 GLU B N 1
ATOM 11258 C CA . GLU C 1 1435 ? 294.395 192.727 224.678 1.00 59.43 1433 GLU B CA 1
ATOM 11259 C C . GLU C 1 1435 ? 293.142 192.144 225.313 1.00 59.43 1433 GLU B C 1
ATOM 11260 O O . GLU C 1 1435 ? 293.067 191.979 226.530 1.00 59.43 1433 GLU B O 1
ATOM 11262 N N . PRO C 1 1436 ? 292.129 191.820 224.504 1.00 62.18 1434 PRO B N 1
ATOM 11263 C CA . PRO C 1 1436 ? 290.902 191.298 225.108 1.00 62.18 1434 PRO B CA 1
ATOM 11264 C C . PRO C 1 1436 ? 291.069 189.881 225.639 1.00 62.18 1434 PRO B C 1
ATOM 11265 O O . PRO C 1 1436 ? 291.397 189.722 226.812 1.00 62.18 1434 PRO B O 1
ATOM 11267 N N . PRO C 1 1467 ? 289.417 193.326 217.694 1.00 70.32 1465 PRO B N 1
ATOM 11268 C CA . PRO C 1 1467 ? 290.741 193.401 217.073 1.00 70.32 1465 PRO B CA 1
ATOM 11269 C C . PRO C 1 1467 ? 291.322 194.801 217.126 1.00 70.32 1465 PRO B C 1
ATOM 11270 O O . PRO C 1 1467 ? 291.026 195.612 216.256 1.00 70.32 1465 PRO B O 1
ATOM 11272 N N . SER C 1 1468 ? 292.146 195.073 218.134 1.00 66.77 1466 SER B N 1
ATOM 11273 C CA . SER C 1 1468 ? 292.756 196.384 218.281 1.00 66.77 1466 SER B CA 1
ATOM 11274 C C . SER C 1 1468 ? 293.711 196.655 217.123 1.00 66.77 1466 SER B C 1
ATOM 11275 O O . SER C 1 1468 ? 293.942 195.811 216.256 1.00 66.77 1466 SER B O 1
ATOM 11277 N N . SER C 1 1469 ? 294.271 197.856 217.102 1.00 61.01 1467 SER B N 1
ATOM 11278 C CA . SER C 1 1469 ? 295.249 198.212 216.090 1.00 61.01 1467 SER B CA 1
ATOM 11279 C C . SER C 1 1469 ? 296.667 197.875 216.508 1.00 61.01 1467 SER B C 1
ATOM 11280 O O . SER C 1 1469 ? 297.604 198.195 215.774 1.00 61.01 1467 SER B O 1
ATOM 11282 N N . SER C 1 1470 ? 296.849 197.248 217.665 1.00 56.32 1468 SER B N 1
ATOM 11283 C CA . SER C 1 1470 ? 298.159 196.769 218.081 1.00 56.32 1468 SER B CA 1
ATOM 11284 C C . SER C 1 1470 ? 298.302 195.265 217.896 1.00 56.32 1468 SER B C 1
ATOM 11285 O O . SER C 1 1470 ? 299.313 194.795 217.356 1.00 56.32 1468 SER B O 1
ATOM 11287 N N . LEU C 1 1471 ? 297.307 194.500 218.344 1.00 54.21 1469 LEU B N 1
ATOM 11288 C CA . LEU C 1 1471 ? 297.361 193.059 218.159 1.00 54.21 1469 LEU B CA 1
ATOM 11289 C C . LEU C 1 1471 ? 297.407 192.702 216.687 1.00 54.21 1469 LEU B C 1
ATOM 11290 O O . LEU C 1 1471 ? 298.057 191.722 216.312 1.00 54.21 1469 LEU B O 1
ATOM 11292 N N . ARG C 1 1472 ? 296.762 193.493 215.835 1.00 51.52 1470 ARG B N 1
ATOM 11293 C CA . ARG C 1 1472 ? 296.780 193.191 214.412 1.00 51.52 1470 ARG B CA 1
ATOM 11294 C C . ARG C 1 1472 ? 298.182 193.330 213.842 1.00 51.52 1470 ARG B C 1
ATOM 11295 O O . ARG C 1 1472 ? 298.660 192.454 213.104 1.00 51.52 1470 ARG B O 1
ATOM 11299 N N . ASN C 1 1473 ? 298.862 194.422 214.174 1.00 50.72 1471 ASN B N 1
ATOM 11300 C CA . ASN C 1 1473 ? 300.212 194.611 213.669 1.00 50.72 1471 ASN B CA 1
ATOM 11301 C C . ASN C 1 1473 ? 301.152 193.543 214.211 1.00 50.72 1471 ASN B C 1
ATOM 11302 O O . ASN C 1 1473 ? 301.985 193.002 213.470 1.00 50.72 1471 ASN B O 1
ATOM 11304 N N . ILE C 1 1474 ? 301.019 193.198 215.490 1.00 48.72 1472 ILE B N 1
ATOM 11305 C CA . ILE C 1 1474 ? 301.914 192.190 216.049 1.00 48.72 1472 ILE B CA 1
ATOM 11306 C C . ILE C 1 1474 ? 301.646 190.827 215.422 1.00 48.72 1472 ILE B C 1
ATOM 11307 O O . ILE C 1 1474 ? 302.574 190.043 215.180 1.00 48.72 1472 ILE B O 1
ATOM 11312 N N . THR C 1 1475 ? 300.383 190.528 215.127 1.00 46.59 1473 THR B N 1
ATOM 11313 C CA . THR C 1 1475 ? 300.052 189.273 214.474 1.00 46.59 1473 THR B CA 1
ATOM 11314 C C . THR C 1 1475 ? 300.676 189.195 213.091 1.00 46.59 1473 THR B C 1
ATOM 11315 O O . THR C 1 1475 ? 301.261 188.170 212.720 1.00 46.59 1473 THR B O 1
ATOM 11319 N N . GLN C 1 1476 ? 300.564 190.267 212.310 1.00 45.91 1474 GLN B N 1
ATOM 11320 C CA . GLN C 1 1476 ? 301.188 190.236 210.992 1.00 45.91 1474 GLN B CA 1
ATOM 11321 C C . GLN C 1 1476 ? 302.697 190.090 211.103 1.00 45.91 1474 GLN B C 1
ATOM 11322 O O . GLN C 1 1476 ? 303.318 189.412 210.273 1.00 45.91 1474 GLN B O 1
ATOM 11324 N N . CYS C 1 1477 ? 303.304 190.684 212.130 1.00 47.29 1475 CYS B N 1
ATOM 11325 C CA . CYS C 1 1477 ? 304.746 190.540 212.291 1.00 47.29 1475 CYS B CA 1
ATOM 11326 C C . CYS C 1 1477 ? 305.129 189.095 212.578 1.00 47.29 1475 CYS B C 1
ATOM 11327 O O . CYS C 1 1477 ? 306.107 188.574 212.019 1.00 47.29 1475 CYS B O 1
ATOM 11330 N N . TRP C 1 1478 ? 304.372 188.430 213.453 1.00 44.87 1476 TRP B N 1
ATOM 11331 C CA . TRP C 1 1478 ? 304.641 187.024 213.737 1.00 44.87 1476 TRP B CA 1
ATOM 11332 C C . TRP C 1 1478 ? 304.488 186.179 212.489 1.00 44.87 1476 TRP B C 1
ATOM 11333 O O . TRP C 1 1478 ? 305.292 185.269 212.237 1.00 44.87 1476 TRP B O 1
ATOM 11344 N N . LEU C 1 1479 ? 303.457 186.462 211.700 1.00 42.52 1477 LEU B N 1
ATOM 11345 C CA . LEU C 1 1479 ? 303.271 185.744 210.448 1.00 42.52 1477 LEU B CA 1
ATOM 11346 C C . LEU C 1 1479 ? 304.481 185.895 209.545 1.00 42.52 1477 LEU B C 1
ATOM 11347 O O . LEU C 1 1479 ? 304.944 184.918 208.949 1.00 42.52 1477 LEU B O 1
ATOM 11352 N N . SER C 1 1480 ? 305.006 187.111 209.429 1.00 41.43 1478 SER B N 1
ATOM 11353 C CA . SER C 1 1480 ? 306.144 187.323 208.546 1.00 41.43 1478 SER B CA 1
ATOM 11354 C C . SER C 1 1480 ? 307.370 186.567 209.032 1.00 41.43 1478 SER B C 1
ATOM 11355 O O . SER C 1 1480 ? 308.089 185.955 208.229 1.00 41.43 1478 SER B O 1
ATOM 11357 N N . VAL C 1 1481 ? 307.629 186.594 210.341 1.00 43.69 1479 VAL B N 1
ATOM 11358 C CA . VAL C 1 1481 ? 308.793 185.879 210.866 1.00 43.69 1479 VAL B CA 1
ATOM 11359 C C . VAL C 1 1481 ? 308.678 184.387 210.583 1.00 43.69 1479 VAL B C 1
ATOM 11360 O O . VAL C 1 1481 ? 309.630 183.754 210.099 1.00 43.69 1479 VAL B O 1
ATOM 11362 N N . VAL C 1 1482 ? 307.510 183.804 210.862 1.00 45.68 1480 VAL B N 1
ATOM 11363 C CA . VAL C 1 1482 ? 307.318 182.376 210.632 1.00 45.68 1480 VAL B CA 1
ATOM 11364 C C . VAL C 1 1482 ? 307.490 182.044 209.161 1.00 45.68 1480 VAL B C 1
ATOM 11365 O O . VAL C 1 1482 ? 308.117 181.036 208.804 1.00 45.68 1480 VAL B O 1
ATOM 11369 N N . GLN C 1 1483 ? 306.933 182.874 208.283 1.00 46.80 1481 GLN B N 1
ATOM 11370 C CA . GLN C 1 1483 ? 307.025 182.599 206.858 1.00 46.80 1481 GLN B CA 1
ATOM 11371 C C . GLN C 1 1483 ? 308.467 182.611 206.391 1.00 46.80 1481 GLN B C 1
ATOM 11372 O O . GLN C 1 1483 ? 308.878 181.745 205.616 1.00 46.80 1481 GLN B O 1
ATOM 11378 N N . GLU C 1 1484 ? 309.254 183.577 206.854 1.00 50.72 1482 GLU B N 1
ATOM 11379 C CA . GLU C 1 1484 ? 310.653 183.613 206.450 1.00 50.72 1482 GLU B CA 1
ATOM 11380 C C . GLU C 1 1484 ? 311.389 182.373 206.923 1.00 50.72 1482 GLU B C 1
ATOM 11381 O O . GLU C 1 1484 ? 312.163 181.774 206.163 1.00 50.72 1482 GLU B O 1
ATOM 11383 N N . GLN C 1 1485 ? 311.158 181.961 208.172 1.00 55.91 1483 GLN B N 1
ATOM 11384 C CA . GLN C 1 1485 ? 311.854 180.784 208.690 1.00 55.91 1483 GLN B CA 1
ATOM 11385 C C . GLN C 1 1485 ? 311.516 179.543 207.875 1.00 55.91 1483 GLN B C 1
ATOM 11386 O O . GLN C 1 1485 ? 312.408 178.787 207.460 1.00 55.91 1483 GLN B O 1
ATOM 11392 N N . VAL C 1 1486 ? 310.227 179.323 207.622 1.00 53.55 1484 VAL B N 1
ATOM 11393 C CA . VAL C 1 1486 ? 309.819 178.118 206.914 1.00 53.55 1484 VAL B CA 1
ATOM 11394 C C . VAL C 1 1486 ? 310.294 178.155 205.472 1.00 53.55 1484 VAL B C 1
ATOM 11395 O O . VAL C 1 1486 ? 310.660 177.122 204.905 1.00 53.55 1484 VAL B O 1
ATOM 11399 N N . SER C 1 1487 ? 310.292 179.331 204.847 1.00 54.18 1485 SER B N 1
ATOM 11400 C CA . SER C 1 1487 ? 310.773 179.418 203.476 1.00 54.18 1485 SER B CA 1
ATOM 11401 C C . SER C 1 1487 ? 312.246 179.074 203.399 1.00 54.18 1485 SER B C 1
ATOM 11402 O O . SER C 1 1487 ? 312.678 178.347 202.496 1.00 54.18 1485 SER B O 1
ATOM 11405 N N . ARG C 1 1488 ? 313.030 179.580 204.344 1.00 60.85 1486 ARG B N 1
ATOM 11406 C CA . ARG C 1 1488 ? 314.436 179.211 204.401 1.00 60.85 1486 ARG B CA 1
ATOM 11407 C C . ARG C 1 1488 ? 314.593 177.706 204.505 1.00 60.85 1486 ARG B C 1
ATOM 11408 O O . ARG C 1 1488 ? 315.347 177.094 203.739 1.00 60.85 1486 ARG B O 1
ATOM 11416 N N . PHE C 1 1489 ? 313.861 177.085 205.430 1.00 58.11 1487 PHE B N 1
ATOM 11417 C CA . PHE C 1 1489 ? 314.003 175.645 205.624 1.00 58.11 1487 PHE B CA 1
ATOM 11418 C C . PHE C 1 1489 ? 313.631 174.873 204.366 1.00 58.11 1487 PHE B C 1
ATOM 11419 O O . PHE C 1 1489 ? 314.361 173.971 203.938 1.00 58.11 1487 PHE B O 1
ATOM 11427 N N . LEU C 1 1490 ? 312.479 175.192 203.779 1.00 61.28 1488 LEU B N 1
ATOM 11428 C CA . LEU C 1 1490 ? 312.014 174.461 202.608 1.00 61.28 1488 LEU B CA 1
ATOM 11429 C C . LEU C 1 1490 ? 313.011 174.575 201.474 1.00 61.28 1488 LEU B C 1
ATOM 11430 O O . LEU C 1 1490 ? 313.447 173.566 200.914 1.00 61.28 1488 LEU B O 1
ATOM 11435 N N . ALA C 1 1491 ? 313.391 175.802 201.118 1.00 70.02 1489 ALA B N 1
ATOM 11436 C CA . ALA C 1 1491 ? 314.367 175.960 200.054 1.00 70.02 1489 ALA B CA 1
ATOM 11437 C C . ALA C 1 1491 ? 315.687 175.299 200.397 1.00 70.02 1489 ALA B C 1
ATOM 11438 O O . ALA C 1 1491 ? 316.452 174.964 199.491 1.00 70.02 1489 ALA B O 1
ATOM 11440 N N . ALA C 1 1492 ? 315.972 175.093 201.680 1.00 73.18 1490 ALA B N 1
ATOM 11441 C CA . ALA C 1 1492 ? 317.229 174.460 202.048 1.00 73.18 1490 ALA B CA 1
ATOM 11442 C C . ALA C 1 1492 ? 317.184 172.958 201.818 1.00 73.18 1490 ALA B C 1
ATOM 11443 O O . ALA C 1 1492 ? 317.982 172.415 201.050 1.00 73.18 1490 ALA B O 1
ATOM 11445 N N . ALA C 1 1493 ? 316.254 172.264 202.475 1.00 72.73 1491 ALA B N 1
ATOM 11446 C CA . ALA C 1 1493 ? 316.250 170.798 202.493 1.00 72.73 1491 ALA B CA 1
ATOM 11447 C C . ALA C 1 1493 ? 314.881 170.265 202.100 1.00 72.73 1491 ALA B C 1
ATOM 11448 O O . ALA C 1 1493 ? 314.069 169.917 202.953 1.00 72.73 1491 ALA B O 1
ATOM 11450 N N . TRP C 1 1494 ? 314.643 170.167 200.797 1.00 76.76 1492 TRP B N 1
ATOM 11451 C CA . TRP C 1 1494 ? 313.489 169.467 200.258 1.00 76.76 1492 TRP B CA 1
ATOM 11452 C C . TRP C 1 1494 ? 313.891 168.163 199.593 1.00 76.76 1492 TRP B C 1
ATOM 11453 O O . TRP C 1 1494 ? 313.054 167.511 198.967 1.00 76.76 1492 TRP B O 1
ATOM 11464 N N . ARG C 1 1495 ? 315.152 167.768 199.719 1.00 73.54 1493 ARG B N 1
ATOM 11465 C CA . ARG C 1 1495 ? 315.674 166.571 199.083 1.00 73.54 1493 ARG B CA 1
ATOM 11466 C C . ARG C 1 1495 ? 316.018 165.467 200.061 1.00 73.54 1493 ARG B C 1
ATOM 11467 O O . ARG C 1 1495 ? 315.763 164.300 199.773 1.00 73.54 1493 ARG B O 1
ATOM 11471 N N . ALA C 1 1496 ? 316.597 165.805 201.204 1.00 69.66 1494 ALA B N 1
ATOM 11472 C CA . ALA C 1 1496 ? 317.086 164.791 202.115 1.00 69.66 1494 ALA B CA 1
ATOM 11473 C C . ALA C 1 1496 ? 315.943 163.896 202.587 1.00 69.66 1494 ALA B C 1
ATOM 11474 O O . ALA C 1 1496 ? 314.791 164.330 202.662 1.00 69.66 1494 ALA B O 1
ATOM 11476 N N . PRO C 1 1497 ? 316.231 162.649 202.910 1.00 64.83 1495 PRO B N 1
ATOM 11477 C CA . PRO C 1 1497 ? 315.177 161.743 203.375 1.00 64.83 1495 PRO B CA 1
ATOM 11478 C C . PRO C 1 1497 ? 314.696 162.020 204.792 1.00 64.83 1495 PRO B C 1
ATOM 11479 O O . PRO C 1 1497 ? 313.942 161.221 205.353 1.00 64.83 1495 PRO B O 1
ATOM 11483 N N . ASP C 1 1498 ? 315.119 163.132 205.387 1.00 61.69 1496 ASP B N 1
ATOM 11484 C CA . ASP C 1 1498 ? 314.645 163.535 206.701 1.00 61.69 1496 ASP B CA 1
ATOM 11485 C C . ASP C 1 1498 ? 313.636 164.676 206.622 1.00 61.69 1496 ASP B C 1
ATOM 11486 O O . ASP C 1 1498 ? 313.353 165.327 207.638 1.00 61.69 1496 ASP B O 1
ATOM 11488 N N . PHE C 1 1499 ? 313.066 164.903 205.440 1.00 57.44 1497 PHE B N 1
ATOM 11489 C CA . PHE C 1 1499 ? 312.294 166.112 205.197 1.00 57.44 1497 PHE B CA 1
ATOM 11490 C C . PHE C 1 1499 ? 311.102 166.220 206.133 1.00 57.44 1497 PHE B C 1
ATOM 11491 O O . PHE C 1 1499 ? 310.918 167.244 206.798 1.00 57.44 1497 PHE B O 1
ATOM 11499 N N . VAL C 1 1500 ? 310.279 165.182 206.202 1.00 54.98 1498 VAL B N 1
ATOM 11500 C CA . VAL C 1 1500 ? 309.046 165.243 206.981 1.00 54.98 1498 VAL B CA 1
ATOM 11501 C C . VAL C 1 1500 ? 309.317 165.299 208.482 1.00 54.98 1498 VAL B C 1
ATOM 11502 O O . VAL C 1 1500 ? 308.669 166.095 209.187 1.00 54.98 1498 VAL B O 1
ATOM 11506 N N . PRO C 1 1501 ? 310.231 164.492 209.031 1.00 55.69 1499 PRO B N 1
ATOM 11507 C CA . PRO C 1 1501 ? 310.537 164.650 210.456 1.00 55.69 1499 PRO B CA 1
ATOM 11508 C C . PRO C 1 1501 ? 311.046 166.031 210.807 1.00 55.69 1499 PRO B C 1
ATOM 11509 O O . PRO C 1 1501 ? 310.626 166.600 211.824 1.00 55.69 1499 PRO B O 1
ATOM 11513 N N . ARG C 1 1502 ? 311.938 166.598 209.991 1.00 55.20 1500 ARG B N 1
ATOM 11514 C CA . ARG C 1 1502 ? 312.436 167.926 210.316 1.00 55.20 1500 ARG B CA 1
ATOM 11515 C C . ARG C 1 1502 ? 311.356 168.985 210.153 1.00 55.20 1500 ARG B C 1
ATOM 11516 O O . ARG C 1 1502 ? 311.316 169.950 210.923 1.00 55.20 1500 ARG B O 1
ATOM 11524 N N . TYR C 1 1503 ? 310.462 168.811 209.186 1.00 50.25 1501 TYR B N 1
ATOM 11525 C CA . TYR C 1 1503 ? 309.318 169.701 209.050 1.00 50.25 1501 TYR B CA 1
ATOM 11526 C C . TYR C 1 1503 ? 308.491 169.723 210.325 1.00 50.25 1501 TYR B C 1
ATOM 11527 O O . TYR C 1 1503 ? 308.147 170.792 210.848 1.00 50.25 1501 TYR B O 1
ATOM 11536 N N . CYS C 1 1504 ? 308.172 168.544 210.854 1.00 55.21 1502 CYS B N 1
ATOM 11537 C CA . CYS C 1 1504 ? 307.323 168.489 212.039 1.00 55.21 1502 CYS B CA 1
ATOM 11538 C C . CYS C 1 1504 ? 308.045 169.024 213.269 1.00 55.21 1502 CYS B C 1
ATOM 11539 O O . CYS C 1 1504 ? 307.432 169.685 214.121 1.00 55.21 1502 CYS B O 1
ATOM 11542 N N . LYS C 1 1505 ? 309.346 168.759 213.383 1.00 51.84 1503 LYS B N 1
ATOM 11543 C CA . LYS C 1 1505 ? 310.099 169.328 214.494 1.00 51.84 1503 LYS B CA 1
ATOM 11544 C C . LYS C 1 1505 ? 310.107 170.848 214.428 1.00 51.84 1503 LYS B C 1
ATOM 11545 O O . LYS C 1 1505 ? 309.984 171.520 215.459 1.00 51.84 1503 LYS B O 1
ATOM 11547 N N . LEU C 1 1506 ? 310.238 171.410 213.225 1.00 48.57 1504 LEU B N 1
ATOM 11548 C CA . LEU C 1 1506 ? 310.174 172.859 213.085 1.00 48.57 1504 LEU B CA 1
ATOM 11549 C C . LEU C 1 1506 ? 308.817 173.391 213.508 1.00 48.57 1504 LEU B C 1
ATOM 11550 O O . LEU C 1 1506 ? 308.727 174.441 214.157 1.00 48.57 1504 LEU B O 1
ATOM 11555 N N . TYR C 1 1507 ? 307.750 172.688 213.144 1.00 48.17 1505 TYR B N 1
ATOM 11556 C CA . TYR C 1 1507 ? 306.419 173.120 213.551 1.00 48.17 1505 TYR B CA 1
ATOM 11557 C C . TYR C 1 1507 ? 306.308 173.181 215.064 1.00 48.17 1505 TYR B C 1
ATOM 11558 O O . TYR C 1 1507 ? 305.832 174.175 215.626 1.00 48.17 1505 TYR B O 1
ATOM 11567 N N . GLU C 1 1508 ? 306.742 172.120 215.742 1.00 53.36 1506 GLU B N 1
ATOM 11568 C CA . GLU C 1 1508 ? 306.635 172.100 217.198 1.00 53.36 1506 GLU B CA 1
ATOM 11569 C C . GLU C 1 1508 ? 307.474 173.199 217.830 1.00 53.36 1506 GLU B C 1
ATOM 11570 O O . GLU C 1 1508 ? 307.035 173.864 218.779 1.00 53.36 1506 GLU B O 1
ATOM 11573 N N . HIS C 1 1509 ? 308.681 173.411 217.308 1.00 55.15 1507 HIS B N 1
ATOM 11574 C CA . HIS C 1 1509 ? 309.559 174.446 217.837 1.00 55.15 1507 HIS B CA 1
ATOM 11575 C C . HIS C 1 1509 ? 308.914 175.819 217.729 1.00 55.15 1507 HIS B C 1
ATOM 11576 O O . HIS C 1 1509 ? 308.828 176.558 218.718 1.00 55.15 1507 HIS B O 1
ATOM 11583 N N . LEU C 1 1510 ? 308.436 176.172 216.539 1.00 48.46 1508 LEU B N 1
ATOM 11584 C CA . LEU C 1 1510 ? 307.836 177.486 216.367 1.00 48.46 1508 LEU B CA 1
ATOM 11585 C C . LEU C 1 1510 ? 306.567 177.644 217.185 1.00 48.46 1508 LEU B C 1
ATOM 11586 O O . LEU C 1 1510 ? 306.299 178.737 217.694 1.00 48.46 1508 LEU B O 1
ATOM 11591 N N . GLN C 1 1511 ? 305.785 176.581 217.351 1.00 52.72 1509 GLN B N 1
ATOM 11592 C CA . GLN C 1 1511 ? 304.559 176.713 218.130 1.00 52.72 1509 GLN B CA 1
ATOM 11593 C C . GLN C 1 1511 ? 304.863 176.977 219.597 1.00 52.72 1509 GLN B C 1
ATOM 11594 O O . GLN C 1 1511 ? 304.266 177.868 220.218 1.00 52.72 1509 GLN B O 1
ATOM 11600 N N . ARG C 1 1512 ? 305.791 176.214 220.172 1.00 54.25 1510 ARG B N 1
ATOM 11601 C CA . ARG C 1 1512 ? 306.154 176.454 221.562 1.00 54.25 1510 ARG B CA 1
ATOM 11602 C C . ARG C 1 1512 ? 306.754 177.836 221.740 1.00 54.25 1510 ARG B C 1
ATOM 11603 O O . ARG C 1 1512 ? 306.514 178.498 222.757 1.00 54.25 1510 ARG B O 1
ATOM 11611 N N . ALA C 1 1513 ? 307.535 178.296 220.763 1.00 49.84 1511 ALA B N 1
ATOM 11612 C CA . ALA C 1 1513 ? 308.122 179.624 220.873 1.00 49.84 1511 ALA B CA 1
ATOM 11613 C C . ALA C 1 1513 ? 307.048 180.697 220.866 1.00 49.84 1511 ALA B C 1
ATOM 11614 O O . ALA C 1 1513 ? 307.079 181.632 221.674 1.00 49.84 1511 ALA B O 1
ATOM 11616 N N . GLY C 1 1514 ? 306.093 180.586 219.951 1.00 49.28 1512 GLY B N 1
ATOM 11617 C CA . GLY C 1 1514 ? 305.011 181.548 219.926 1.00 49.28 1512 GLY B CA 1
ATOM 11618 C C . GLY C 1 1514 ? 304.234 181.569 221.223 1.00 49.28 1512 GLY B C 1
ATOM 11619 O O . GLY C 1 1514 ? 303.846 182.635 221.709 1.00 49.28 1512 GLY B O 1
ATOM 11620 N N . SER C 1 1515 ? 304.004 180.396 221.808 1.00 49.50 1513 SER B N 1
ATOM 11621 C CA . SER C 1 1515 ? 303.277 180.352 223.070 1.00 49.50 1513 SER B CA 1
ATOM 11622 C C . SER C 1 1515 ? 304.064 181.029 224.178 1.00 49.50 1513 SER B C 1
ATOM 11623 O O . SER C 1 1515 ? 303.522 181.851 224.919 1.00 49.50 1513 SER B O 1
ATOM 11626 N N . GLU C 1 1516 ? 305.351 180.723 224.297 1.00 49.89 1514 GLU B N 1
ATOM 11627 C CA . GLU C 1 1516 ? 306.118 181.319 225.381 1.00 49.89 1514 GLU B CA 1
ATOM 11628 C C . GLU C 1 1516 ? 306.387 182.796 225.167 1.00 49.89 1514 GLU B C 1
ATOM 11629 O O . GLU C 1 1516 ? 306.754 183.485 226.121 1.00 49.89 1514 GLU B O 1
ATOM 11635 N N . LEU C 1 1517 ? 306.228 183.302 223.949 1.00 47.83 1515 LEU B N 1
ATOM 11636 C CA . LEU C 1 1517 ? 306.380 184.734 223.720 1.00 47.83 1515 LEU B CA 1
ATOM 11637 C C . LEU C 1 1517 ? 305.084 185.485 223.990 1.00 47.83 1515 LEU B C 1
ATOM 11638 O O . LEU C 1 1517 ? 305.057 186.413 224.799 1.00 47.83 1515 LEU B O 1
ATOM 11643 N N . PHE C 1 1518 ? 304.004 185.101 223.322 1.00 46.63 1516 PHE B N 1
ATOM 11644 C CA . PHE C 1 1518 ? 302.790 185.894 223.345 1.00 46.63 1516 PHE B CA 1
ATOM 11645 C C . PHE C 1 1518 ? 301.697 185.316 224.224 1.00 46.63 1516 PHE B C 1
ATOM 11646 O O . PHE C 1 1518 ? 300.571 185.809 224.180 1.00 46.63 1516 PHE B O 1
ATOM 11654 N N . GLY C 1 1519 ? 301.979 184.296 225.017 1.00 50.71 1517 GLY B N 1
ATOM 11655 C CA . GLY C 1 1519 ? 300.939 183.653 225.778 1.00 50.71 1517 GLY B CA 1
ATOM 11656 C C . GLY C 1 1519 ? 300.031 182.846 224.878 1.00 50.71 1517 GLY B C 1
ATOM 11657 O O . GLY C 1 1519 ? 299.999 183.038 223.660 1.00 50.71 1517 GLY B O 1
ATOM 11658 N N . PRO C 1 1520 ? 299.276 181.929 225.451 1.00 52.25 1518 PRO B N 1
ATOM 11659 C CA . PRO C 1 1520 ? 298.423 181.066 224.629 1.00 52.25 1518 PRO B CA 1
ATOM 11660 C C . PRO C 1 1520 ? 297.231 181.802 224.053 1.00 52.25 1518 PRO B C 1
ATOM 11661 O O . PRO C 1 1520 ? 296.271 182.084 224.772 1.00 52.25 1518 PRO B O 1
ATOM 11665 N N . ARG C 1 1521 ? 297.263 182.106 222.761 1.00 53.19 1519 ARG B N 1
ATOM 11666 C CA . ARG C 1 1521 ? 296.179 182.830 222.123 1.00 53.19 1519 ARG B CA 1
ATOM 11667 C C . ARG C 1 1521 ? 295.868 182.181 220.789 1.00 53.19 1519 ARG B C 1
ATOM 11668 O O . ARG C 1 1521 ? 296.686 181.455 220.224 1.00 53.19 1519 ARG B O 1
ATOM 11676 N N . ALA C 1 1522 ? 294.669 182.447 220.287 1.00 54.68 1520 ALA B N 1
ATOM 11677 C CA . ALA C 1 1522 ? 294.220 181.779 219.077 1.00 54.68 1520 ALA B CA 1
ATOM 11678 C C . ALA C 1 1522 ? 294.670 182.499 217.818 1.00 54.68 1520 ALA B C 1
ATOM 11679 O O . ALA C 1 1522 ? 294.964 181.853 216.801 1.00 54.68 1520 ALA B O 1
ATOM 11681 N N . ALA C 1 1523 ? 294.713 183.827 217.859 1.00 52.15 1521 ALA B N 1
ATOM 11682 C CA . ALA C 1 1523 ? 295.135 184.574 216.688 1.00 52.15 1521 ALA B CA 1
ATOM 11683 C C . ALA C 1 1523 ? 296.555 184.219 216.301 1.00 52.15 1521 ALA B C 1
ATOM 11684 O O . ALA C 1 1523 ? 296.887 184.186 215.113 1.00 52.15 1521 ALA B O 1
ATOM 11686 N N . PHE C 1 1524 ? 297.395 183.901 217.274 1.00 50.60 1522 PHE B N 1
ATOM 11687 C CA . PHE C 1 1524 ? 298.775 183.593 216.948 1.00 50.60 1522 PHE B CA 1
ATOM 11688 C C . PHE C 1 1524 ? 298.932 182.192 216.379 1.00 50.60 1522 PHE B C 1
ATOM 11689 O O . PHE C 1 1524 ? 299.791 181.970 215.518 1.00 50.60 1522 PHE B O 1
ATOM 11697 N N . MET C 1 1525 ? 298.102 181.243 216.808 1.00 57.06 1523 MET B N 1
ATOM 11698 C CA . MET C 1 1525 ? 298.100 179.942 216.152 1.00 57.06 1523 MET B CA 1
ATOM 11699 C C . MET C 1 1525 ? 297.616 180.063 214.716 1.00 57.06 1523 MET B C 1
ATOM 11700 O O . MET C 1 1525 ? 298.167 179.422 213.806 1.00 57.06 1523 MET B O 1
ATOM 11705 N N . LEU C 1 1526 ? 296.589 180.881 214.493 1.00 50.92 1524 LEU B N 1
ATOM 11706 C CA . LEU C 1 1526 ? 296.171 181.158 213.126 1.00 50.92 1524 LEU B CA 1
ATOM 11707 C C . LEU C 1 1526 ? 297.305 181.772 212.323 1.00 50.92 1524 LEU B C 1
ATOM 11708 O O . LEU C 1 1526 ? 297.498 181.437 211.149 1.00 50.92 1524 LEU B O 1
ATOM 11713 N N . ALA C 1 1527 ? 298.066 182.669 212.940 1.00 49.96 1525 ALA B N 1
ATOM 11714 C CA . ALA C 1 1527 ? 299.189 183.283 212.249 1.00 49.96 1525 ALA B CA 1
ATOM 11715 C C . ALA C 1 1527 ? 300.225 182.245 211.862 1.00 49.96 1525 ALA B C 1
ATOM 11716 O O . ALA C 1 1527 ? 300.791 182.298 210.765 1.00 49.96 1525 ALA B O 1
ATOM 11718 N N . LEU C 1 1528 ? 300.498 181.300 212.754 1.00 48.53 1526 LEU B N 1
ATOM 11719 C CA . LEU C 1 1528 ? 301.452 180.242 212.448 1.00 48.53 1526 LEU B CA 1
ATOM 11720 C C . LEU C 1 1528 ? 300.991 179.421 211.255 1.00 48.53 1526 LEU B C 1
ATOM 11721 O O . LEU C 1 1528 ? 301.768 179.149 210.327 1.00 48.53 1526 LEU B O 1
ATOM 11726 N N . ARG C 1 1529 ? 299.728 179.003 211.270 1.00 48.94 1527 ARG B N 1
ATOM 11727 C CA . ARG C 1 1529 ? 299.218 178.209 210.160 1.00 48.94 1527 ARG B CA 1
ATOM 11728 C C . ARG C 1 1529 ? 299.288 178.986 208.857 1.00 48.94 1527 ARG B C 1
ATOM 11729 O O . ARG C 1 1529 ? 299.660 178.433 207.815 1.00 48.94 1527 ARG B O 1
ATOM 11733 N N . SER C 1 1530 ? 298.966 180.277 208.898 1.00 48.95 1528 SER B N 1
ATOM 11734 C CA . SER C 1 1530 ? 299.008 181.079 207.682 1.00 48.95 1528 SER B CA 1
ATOM 11735 C C . SER C 1 1530 ? 300.428 181.232 207.169 1.00 48.95 1528 SER B C 1
ATOM 11736 O O . SER C 1 1530 ? 300.661 181.199 205.958 1.00 48.95 1528 SER B O 1
ATOM 11739 N N . GLY C 1 1531 ? 301.389 181.394 208.067 1.00 48.64 1529 GLY B N 1
ATOM 11740 C CA . GLY C 1 1531 ? 302.765 181.494 207.628 1.00 48.64 1529 GLY B CA 1
ATOM 11741 C C . GLY C 1 1531 ? 303.245 180.231 206.952 1.00 48.64 1529 GLY B C 1
ATOM 11742 O O . GLY C 1 1531 ? 303.891 180.281 205.900 1.00 48.64 1529 GLY B O 1
ATOM 11743 N N . PHE C 1 1532 ? 302.934 179.078 207.542 1.00 48.38 1530 PHE B N 1
ATOM 11744 C CA . PHE C 1 1532 ? 303.329 177.822 206.913 1.00 48.38 1530 PHE B CA 1
ATOM 11745 C C . PHE C 1 1532 ? 302.682 177.669 205.548 1.00 48.38 1530 PHE B C 1
ATOM 11746 O O . PHE C 1 1532 ? 303.343 177.280 204.575 1.00 48.38 1530 PHE B O 1
ATOM 11754 N N . SER C 1 1533 ? 301.390 177.975 205.452 1.00 49.63 1531 SER B N 1
ATOM 11755 C CA . SER C 1 1533 ? 300.700 177.823 204.181 1.00 49.63 1531 SER B CA 1
ATOM 11756 C C . SER C 1 1533 ? 301.299 178.728 203.121 1.00 49.63 1531 SER B C 1
ATOM 11757 O O . SER C 1 1533 ? 301.469 178.320 201.966 1.00 49.63 1531 SER B O 1
ATOM 11760 N N . GLY C 1 1534 ? 301.631 179.961 203.491 1.00 49.80 1532 GLY B N 1
ATOM 11761 C CA . GLY C 1 1534 ? 302.226 180.864 202.527 1.00 49.80 1532 GLY B CA 1
ATOM 11762 C C . GLY C 1 1534 ? 303.583 180.390 202.062 1.00 49.80 1532 GLY B C 1
ATOM 11763 O O . GLY C 1 1534 ? 303.902 180.458 200.872 1.00 49.80 1532 GLY B O 1
ATOM 11764 N N . ALA C 1 1535 ? 304.404 179.908 202.990 1.00 52.48 1533 ALA B N 1
ATOM 11765 C CA . ALA C 1 1535 ? 305.706 179.398 202.591 1.00 52.48 1533 ALA B CA 1
ATOM 11766 C C . ALA C 1 1535 ? 305.560 178.230 201.634 1.00 52.48 1533 ALA B C 1
ATOM 11767 O O . ALA C 1 1535 ? 306.348 178.086 200.695 1.00 52.48 1533 ALA B O 1
ATOM 11769 N N . LEU C 1 1536 ? 304.554 177.383 201.853 1.00 54.27 1534 LEU B N 1
ATOM 11770 C CA . LEU C 1 1536 ? 304.320 176.279 200.930 1.00 54.27 1534 LEU B CA 1
ATOM 11771 C C . LEU C 1 1536 ? 303.936 176.799 199.555 1.00 54.27 1534 LEU B C 1
ATOM 11772 O O . LEU C 1 1536 ? 304.477 176.355 198.538 1.00 54.27 1534 LEU B O 1
ATOM 11777 N N . LEU C 1 1537 ? 302.999 177.746 199.507 1.00 58.62 1535 LEU B N 1
ATOM 11778 C CA . LEU C 1 1537 ? 302.506 178.230 198.223 1.00 58.62 1535 LEU B CA 1
ATOM 11779 C C . LEU C 1 1537 ? 303.611 178.892 197.415 1.00 58.62 1535 LEU B C 1
ATOM 11780 O O . LEU C 1 1537 ? 303.689 178.711 196.197 1.00 58.62 1535 LEU B O 1
ATOM 11785 N N . GLN C 1 1538 ? 304.480 179.649 198.069 1.00 61.19 1536 GLN B N 1
ATOM 11786 C CA . GLN C 1 1538 ? 305.546 180.315 197.335 1.00 61.19 1536 GLN B CA 1
ATOM 11787 C C . GLN C 1 1538 ? 306.602 179.310 196.903 1.00 61.19 1536 GLN B C 1
ATOM 11788 O O . GLN C 1 1538 ? 307.743 179.372 197.366 1.00 61.19 1536 GLN B O 1
ATOM 11791 N N . GLN C 1 1539 ? 306.240 178.379 196.024 1.00 67.00 1537 GLN B N 1
ATOM 11792 C CA . GLN C 1 1539 ? 307.168 177.351 195.576 1.00 67.00 1537 GLN B CA 1
ATOM 11793 C C . GLN C 1 1539 ? 306.870 177.008 194.126 1.00 67.00 1537 GLN B C 1
ATOM 11794 O O . GLN C 1 1539 ? 305.876 177.454 193.552 1.00 67.00 1537 GLN B O 1
ATOM 11800 N N . SER C 1 1540 ? 307.743 176.198 193.539 1.00 80.39 1538 SER B N 1
ATOM 11801 C CA . SER C 1 1540 ? 307.585 175.761 192.163 1.00 80.39 1538 SER B CA 1
ATOM 11802 C C . SER C 1 1540 ? 306.880 174.411 192.103 1.00 80.39 1538 SER B C 1
ATOM 11803 O O . SER C 1 1540 ? 306.682 173.731 193.114 1.00 80.39 1538 SER B O 1
ATOM 11806 N N . PHE C 1 1541 ? 306.519 174.008 190.888 1.00 89.80 1539 PHE B N 1
ATOM 11807 C CA . PHE C 1 1541 ? 305.634 172.863 190.735 1.00 89.80 1539 PHE B CA 1
ATOM 11808 C C . PHE C 1 1541 ? 306.347 171.540 190.964 1.00 89.80 1539 PHE B C 1
ATOM 11809 O O . PHE C 1 1541 ? 305.803 170.653 191.632 1.00 89.80 1539 PHE B O 1
ATOM 11817 N N . LEU C 1 1542 ? 307.542 171.366 190.402 1.00 72.28 1540 LEU B N 1
ATOM 11818 C CA . LEU C 1 1542 ? 308.268 170.125 190.639 1.00 72.28 1540 LEU B CA 1
ATOM 11819 C C . LEU C 1 1542 ? 308.554 169.937 192.123 1.00 72.28 1540 LEU B C 1
ATOM 11820 O O . LEU C 1 1542 ? 308.436 168.825 192.656 1.00 72.28 1540 LEU B O 1
ATOM 11822 N N . THR C 1 1543 ? 308.896 171.022 192.815 1.00 69.73 1541 THR B N 1
ATOM 11823 C CA . THR C 1 1543 ? 309.172 170.931 194.241 1.00 69.73 1541 THR B CA 1
ATOM 11824 C C . THR C 1 1543 ? 307.907 170.632 195.031 1.00 69.73 1541 THR B C 1
ATOM 11825 O O . THR C 1 1543 ? 307.940 169.854 195.993 1.00 69.73 1541 THR B O 1
ATOM 11829 N N . ALA C 1 1544 ? 306.780 171.225 194.639 1.00 65.18 1542 ALA B N 1
ATOM 11830 C CA . ALA C 1 1544 ? 305.523 170.889 195.296 1.00 65.18 1542 ALA B CA 1
ATOM 11831 C C . ALA C 1 1544 ? 305.192 169.412 195.131 1.00 65.18 1542 ALA B C 1
ATOM 11832 O O . ALA C 1 1544 ? 304.755 168.752 196.084 1.00 65.18 1542 ALA B O 1
ATOM 11834 N N . ALA C 1 1545 ? 305.398 168.875 193.931 1.00 63.77 1543 ALA B N 1
ATOM 11835 C CA . ALA C 1 1545 ? 305.126 167.463 193.704 1.00 63.77 1543 ALA B CA 1
ATOM 11836 C C . ALA C 1 1545 ? 306.026 166.584 194.556 1.00 63.77 1543 ALA B C 1
ATOM 11837 O O . ALA C 1 1545 ? 305.570 165.587 195.135 1.00 63.77 1543 ALA B O 1
ATOM 11839 N N . HIS C 1 1546 ? 307.309 166.931 194.645 1.00 61.76 1544 HIS B N 1
ATOM 11840 C CA . HIS C 1 1546 ? 308.211 166.137 195.466 1.00 61.76 1544 HIS B CA 1
ATOM 11841 C C . HIS C 1 1546 ? 307.804 166.172 196.929 1.00 61.76 1544 HIS B C 1
ATOM 11842 O O . HIS C 1 1546 ? 307.825 165.141 197.614 1.00 61.76 1544 HIS B O 1
ATOM 11849 N N . MET C 1 1547 ? 307.409 167.343 197.424 1.00 63.00 1545 MET B N 1
ATOM 11850 C CA . MET C 1 1547 ? 306.970 167.439 198.810 1.00 63.00 1545 MET B CA 1
ATOM 11851 C C . MET C 1 1547 ? 305.737 166.583 199.061 1.00 63.00 1545 MET B C 1
ATOM 11852 O O . MET C 1 1547 ? 305.636 165.908 200.097 1.00 63.00 1545 MET B O 1
ATOM 11857 N N . SER C 1 1548 ? 304.791 166.589 198.126 1.00 57.57 1546 SER B N 1
ATOM 11858 C CA . SER C 1 1548 ? 303.589 165.790 198.306 1.00 57.57 1546 SER B CA 1
ATOM 11859 C C . SER C 1 1548 ? 303.919 164.303 198.353 1.00 57.57 1546 SER B C 1
ATOM 11860 O O . SER C 1 1548 ? 303.414 163.565 199.214 1.00 57.57 1546 SER B O 1
ATOM 11863 N N . GLU C 1 1549 ? 304.757 163.842 197.426 1.00 54.83 1547 GLU B N 1
ATOM 11864 C CA . GLU C 1 1549 ? 305.140 162.436 197.441 1.00 54.83 1547 GLU B CA 1
ATOM 11865 C C . GLU C 1 1549 ? 305.833 162.078 198.743 1.00 54.83 1547 GLU B C 1
ATOM 11866 O O . GLU C 1 1549 ? 305.645 160.977 199.273 1.00 54.83 1547 GLU B O 1
ATOM 11868 N N . GLN C 1 1550 ? 306.625 163.004 199.285 1.00 54.30 1548 GLN B N 1
ATOM 11869 C CA . GLN C 1 1550 ? 307.308 162.735 200.542 1.00 54.30 1548 GLN B CA 1
ATOM 11870 C C . GLN C 1 1550 ? 306.317 162.552 201.679 1.00 54.30 1548 GLN B C 1
ATOM 11871 O O . GLN C 1 1550 ? 306.452 161.633 202.494 1.00 54.30 1548 GLN B O 1
ATOM 11877 N N . PHE C 1 1551 ? 305.322 163.429 201.763 1.00 53.23 1549 PHE B N 1
ATOM 11878 C CA . PHE C 1 1551 ? 304.331 163.297 202.826 1.00 53.23 1549 PHE B CA 1
ATOM 11879 C C . PHE C 1 1551 ? 303.617 161.958 202.735 1.00 53.23 1549 PHE B C 1
ATOM 11880 O O . PHE C 1 1551 ? 303.439 161.258 203.745 1.00 53.23 1549 PHE B O 1
ATOM 11888 N N . ALA C 1 1552 ? 303.205 161.579 201.525 1.00 51.20 1550 ALA B N 1
ATOM 11889 C CA . ALA C 1 1552 ? 302.488 160.319 201.369 1.00 51.20 1550 ALA B CA 1
ATOM 11890 C C . ALA C 1 1552 ? 303.358 159.132 201.757 1.00 51.20 1550 ALA B C 1
ATOM 11891 O O . ALA C 1 1552 ? 302.898 158.212 202.447 1.00 51.20 1550 ALA B O 1
ATOM 11893 N N . ARG C 1 1553 ? 304.619 159.134 201.338 1.00 53.86 1551 ARG B N 1
ATOM 11894 C CA . ARG C 1 1553 ? 305.494 158.024 201.679 1.00 53.86 1551 ARG B CA 1
ATOM 11895 C C . ARG C 1 1553 ? 305.729 157.941 203.176 1.00 53.86 1551 ARG B C 1
ATOM 11896 O O . ARG C 1 1553 ? 305.821 156.842 203.734 1.00 53.86 1551 ARG B O 1
ATOM 11904 N N . TYR C 1 1554 ? 305.837 159.086 203.847 1.00 53.42 1552 TYR B N 1
ATOM 11905 C CA . TYR C 1 1554 ? 306.023 159.064 205.293 1.00 53.42 1552 TYR B CA 1
ATOM 11906 C C . TYR C 1 1554 ? 304.831 158.431 205.983 1.00 53.42 1552 TYR B C 1
ATOM 11907 O O . TYR C 1 1554 ? 304.990 157.575 206.866 1.00 53.42 1552 TYR B O 1
ATOM 11916 N N . ILE C 1 1555 ? 303.624 158.834 205.592 1.00 52.92 1553 ILE B N 1
ATOM 11917 C CA . ILE C 1 1555 ? 302.442 158.235 206.201 1.00 52.92 1553 ILE B CA 1
ATOM 11918 C C . ILE C 1 1555 ? 302.430 156.732 205.973 1.00 52.92 1553 ILE B C 1
ATOM 11919 O O . ILE C 1 1555 ? 302.151 155.952 206.894 1.00 52.92 1553 ILE B O 1
ATOM 11924 N N . ASP C 1 1556 ? 302.739 156.295 204.752 1.00 54.77 1554 ASP B N 1
ATOM 11925 C CA . ASP C 1 1556 ? 302.675 154.865 204.464 1.00 54.77 1554 ASP B CA 1
ATOM 11926 C C . ASP C 1 1556 ? 303.697 154.086 205.275 1.00 54.77 1554 ASP B C 1
ATOM 11927 O O . ASP C 1 1556 ? 303.386 153.017 205.816 1.00 54.77 1554 ASP B O 1
ATOM 11929 N N . GLN C 1 1557 ? 304.923 154.595 205.371 1.00 58.26 1555 GLN B N 1
ATOM 11930 C CA . GLN C 1 1557 ? 305.949 153.882 206.119 1.00 58.26 1555 GLN B CA 1
ATOM 11931 C C . GLN C 1 1557 ? 305.575 153.771 207.583 1.00 58.26 1555 GLN B C 1
ATOM 11932 O O . GLN C 1 1557 ? 305.740 152.709 208.194 1.00 58.26 1555 GLN B O 1
ATOM 11938 N N . GLN C 1 1558 ? 305.058 154.853 208.164 1.00 57.22 1556 GLN B N 1
ATOM 11939 C CA . GLN C 1 1558 ? 304.664 154.795 209.563 1.00 57.22 1556 GLN B CA 1
ATOM 11940 C C . GLN C 1 1558 ? 303.549 153.787 209.784 1.00 57.22 1556 GLN B C 1
ATOM 11941 O O . GLN C 1 1558 ? 303.592 153.014 210.744 1.00 57.22 1556 GLN B O 1
ATOM 11947 N N . ILE C 1 1559 ? 302.543 153.771 208.908 1.00 54.32 1557 ILE B N 1
ATOM 11948 C CA . ILE C 1 1559 ? 301.433 152.840 209.098 1.00 54.32 1557 ILE B CA 1
ATOM 11949 C C . ILE C 1 1559 ? 301.924 151.405 209.013 1.00 54.32 1557 ILE B C 1
ATOM 11950 O O . ILE C 1 1559 ? 301.593 150.563 209.859 1.00 54.32 1557 ILE B O 1
ATOM 11955 N N . GLN C 1 1560 ? 302.723 151.101 207.992 1.00 60.18 1558 GLN B N 1
ATOM 11956 C CA . GLN C 1 1560 ? 303.204 149.736 207.826 1.00 60.18 1558 GLN B CA 1
ATOM 11957 C C . GLN C 1 1560 ? 304.036 149.299 209.019 1.00 60.18 1558 GLN B C 1
ATOM 11958 O O . GLN C 1 1560 ? 303.848 148.199 209.552 1.00 60.18 1558 GLN B O 1
ATOM 11964 N N . GLY C 1 1561 ? 304.970 150.145 209.449 1.00 59.52 1559 GLY B N 1
ATOM 11965 C CA . GLY C 1 1561 ? 305.781 149.790 210.597 1.00 59.52 1559 GLY B CA 1
ATOM 11966 C C . GLY C 1 1561 ? 304.945 149.569 211.837 1.00 59.52 1559 GLY B C 1
ATOM 11967 O O . GLY C 1 1561 ? 305.111 148.575 212.543 1.00 59.52 1559 GLY B O 1
ATOM 11968 N N . GLY C 1 1562 ? 304.024 150.488 212.112 1.00 59.09 1560 GLY B N 1
ATOM 11969 C CA . GLY C 1 1562 ? 303.205 150.362 213.299 1.00 59.09 1560 GLY B CA 1
ATOM 11970 C C . GLY C 1 1562 ? 302.370 149.104 213.308 1.00 59.09 1560 GLY B C 1
ATOM 11971 O O . GLY C 1 1562 ? 302.142 148.514 214.363 1.00 59.09 1560 GLY B O 1
ATOM 11972 N N . LEU C 1 1563 ? 301.902 148.672 212.142 1.00 61.58 1561 LEU B N 1
ATOM 11973 C CA . LEU C 1 1563 ? 301.141 147.432 212.108 1.00 61.58 1561 LEU B CA 1
ATOM 11974 C C . LEU C 1 1563 ? 302.045 146.225 212.304 1.00 61.58 1561 LEU B C 1
ATOM 11975 O O . LEU C 1 1563 ? 301.706 145.307 213.058 1.00 61.58 1561 LEU B O 1
ATOM 11980 N N . ILE C 1 1564 ? 303.201 146.206 211.649 1.00 63.28 1562 ILE B N 1
ATOM 11981 C CA . ILE C 1 1564 ? 304.005 144.988 211.596 1.00 63.28 1562 ILE B CA 1
ATOM 11982 C C . ILE C 1 1564 ? 304.870 144.823 212.834 1.00 63.28 1562 ILE B C 1
ATOM 11983 O O . ILE C 1 1564 ? 304.792 143.803 213.520 1.00 63.28 1562 ILE B O 1
ATOM 11988 N N . GLY C 1 1565 ? 305.715 145.798 213.140 1.00 67.23 1563 GLY B N 1
ATOM 11989 C CA . GLY C 1 1565 ? 306.644 145.653 214.243 1.00 67.23 1563 GLY B CA 1
ATOM 11990 C C . GLY C 1 1565 ? 305.986 145.526 215.601 1.00 67.23 1563 GLY B C 1
ATOM 11991 O O . GLY C 1 1565 ? 304.761 145.613 215.714 1.00 67.23 1563 GLY B O 1
ATOM 11992 N N . GLY C 1 1566 ? 306.788 145.322 216.641 1.00 71.23 1564 GLY B N 1
ATOM 11993 C CA . GLY C 1 1566 ? 306.263 145.175 217.984 1.00 71.23 1564 GLY B CA 1
ATOM 11994 C C . GLY C 1 1566 ? 306.348 146.440 218.809 1.00 71.23 1564 GLY B C 1
ATOM 11995 O O . GLY C 1 1566 ? 305.662 147.426 218.516 1.00 71.23 1564 GLY B O 1
ATOM 11996 N N . ALA C 1 1567 ? 307.173 146.416 219.852 1.00 71.18 1565 ALA B N 1
ATOM 11997 C CA . ALA C 1 1567 ? 307.358 147.614 220.666 1.00 71.18 1565 ALA B CA 1
ATOM 11998 C C . ALA C 1 1567 ? 307.831 148.816 219.858 1.00 71.18 1565 ALA B C 1
ATOM 11999 O O . ALA C 1 1567 ? 307.305 149.922 220.084 1.00 71.18 1565 ALA B O 1
ATOM 12001 N N . PRO C 1 1568 ? 308.785 148.692 218.927 1.00 69.87 1566 PRO B N 1
ATOM 12002 C CA . PRO C 1 1568 ? 309.090 149.844 218.071 1.00 69.87 1566 PRO B CA 1
ATOM 12003 C C . PRO C 1 1568 ? 307.877 150.369 217.334 1.00 69.87 1566 PRO B C 1
ATOM 12004 O O . PRO C 1 1568 ? 307.724 151.586 217.198 1.00 69.87 1566 PRO B O 1
ATOM 12008 N N . GLY C 1 1569 ? 306.995 149.489 216.865 1.00 66.83 1567 GLY B N 1
ATOM 12009 C CA . GLY C 1 1569 ? 305.830 149.957 216.138 1.00 66.83 1567 GLY B CA 1
ATOM 12010 C C . GLY C 1 1569 ? 304.849 150.698 217.023 1.00 66.83 1567 GLY B C 1
ATOM 12011 O O . GLY C 1 1569 ? 304.294 151.735 216.629 1.00 66.83 1567 GLY B O 1
ATOM 12012 N N . VAL C 1 1570 ? 304.597 150.168 218.220 1.00 63.85 1568 VAL B N 1
ATOM 12013 C CA . VAL C 1 1570 ? 303.715 150.865 219.140 1.00 63.85 1568 VAL B CA 1
ATOM 12014 C C . VAL C 1 1570 ? 304.322 152.192 219.555 1.00 63.85 1568 VAL B C 1
ATOM 12015 O O . VAL C 1 1570 ? 303.600 153.108 219.955 1.00 63.85 1568 VAL B O 1
ATOM 12019 N N . GLU C 1 1571 ? 305.643 152.324 219.466 1.00 64.13 1569 GLU B N 1
ATOM 12020 C CA . GLU C 1 1571 ? 306.249 153.630 219.694 1.00 64.13 1569 GLU B CA 1
ATOM 12021 C C . GLU C 1 1571 ? 306.054 154.556 218.499 1.00 64.13 1569 GLU B C 1
ATOM 12022 O O . GLU C 1 1571 ? 305.776 155.745 218.675 1.00 64.13 1569 GLU B O 1
ATOM 12024 N N . MET C 1 1572 ? 306.192 154.031 217.283 1.00 65.56 1570 MET B N 1
ATOM 12025 C CA . MET C 1 1572 ? 306.073 154.868 216.095 1.00 65.56 1570 MET B CA 1
ATOM 12026 C C . MET C 1 1572 ? 304.670 155.415 215.910 1.00 65.56 1570 MET B C 1
ATOM 12027 O O . MET C 1 1572 ? 304.505 156.520 215.379 1.00 65.56 1570 MET B O 1
ATOM 12032 N N . LEU C 1 1573 ? 303.650 154.655 216.297 1.00 61.44 1571 LEU B N 1
ATOM 12033 C CA . LEU C 1 1573 ? 302.293 155.122 216.031 1.00 61.44 1571 LEU B CA 1
ATOM 12034 C C . LEU C 1 1573 ? 301.965 156.389 216.810 1.00 61.44 1571 LEU B C 1
ATOM 12035 O O . LEU C 1 1573 ? 301.204 157.233 216.322 1.00 61.44 1571 LEU B O 1
ATOM 12040 N N . GLY C 1 1574 ? 302.546 156.565 217.994 1.00 59.68 1572 GLY B N 1
ATOM 12041 C CA . GLY C 1 1574 ? 302.313 157.792 218.736 1.00 59.68 1572 GLY B CA 1
ATOM 12042 C C . GLY C 1 1574 ? 302.936 159.000 218.067 1.00 59.68 1572 GLY B C 1
ATOM 12043 O O . GLY C 1 1574 ? 302.316 160.068 217.983 1.00 59.68 1572 GLY B O 1
ATOM 12044 N N . GLN C 1 1575 ? 304.168 158.854 217.582 1.00 58.23 1573 GLN B N 1
ATOM 12045 C CA . GLN C 1 1575 ? 304.782 159.935 216.825 1.00 58.23 1573 GLN B CA 1
ATOM 12046 C C . GLN C 1 1575 ? 303.960 160.257 215.588 1.00 58.23 1573 GLN B C 1
ATOM 12047 O O . GLN C 1 1575 ? 303.789 161.430 215.232 1.00 58.23 1573 GLN B O 1
ATOM 12049 N N . LEU C 1 1576 ? 303.433 159.229 214.926 1.00 56.78 1574 LEU B N 1
ATOM 12050 C CA . LEU C 1 1576 ? 302.580 159.469 213.770 1.00 56.78 1574 LEU B CA 1
ATOM 12051 C C . LEU C 1 1576 ? 301.368 160.291 214.159 1.00 56.78 1574 LEU B C 1
ATOM 12052 O O . LEU C 1 1576 ? 301.005 161.248 213.470 1.00 56.78 1574 LEU B O 1
ATOM 12057 N N . GLN C 1 1577 ? 300.727 159.930 215.265 1.00 58.62 1575 GLN B N 1
ATOM 12058 C CA . GLN C 1 1577 ? 299.559 160.677 215.709 1.00 58.62 1575 GLN B CA 1
ATOM 12059 C C . GLN C 1 1577 ? 299.908 162.131 215.968 1.00 58.62 1575 GLN B C 1
ATOM 12060 O O . GLN C 1 1577 ? 299.139 163.033 215.627 1.00 58.62 1575 GLN B O 1
ATOM 12062 N N . ARG C 1 1578 ? 301.072 162.379 216.565 1.00 58.34 1576 ARG B N 1
ATOM 12063 C CA . ARG C 1 1578 ? 301.492 163.757 216.795 1.00 58.34 1576 ARG B CA 1
ATOM 12064 C C . ARG C 1 1578 ? 301.693 164.503 215.485 1.00 58.34 1576 ARG B C 1
ATOM 12065 O O . ARG C 1 1578 ? 301.316 165.671 215.367 1.00 58.34 1576 ARG B O 1
ATOM 12069 N N . HIS C 1 1579 ? 302.275 163.845 214.487 1.00 55.44 1577 HIS B N 1
ATOM 12070 C CA . HIS C 1 1579 ? 302.751 164.544 213.302 1.00 55.44 1577 HIS B CA 1
ATOM 12071 C C . HIS C 1 1579 ? 301.676 164.823 212.263 1.00 55.44 1577 HIS B C 1
ATOM 12072 O O . HIS C 1 1579 ? 302.010 165.330 211.191 1.00 55.44 1577 HIS B O 1
ATOM 12079 N N . LEU C 1 1580 ? 300.410 164.525 212.525 1.00 55.07 1578 LEU B N 1
ATOM 12080 C CA . LEU C 1 1580 ? 299.405 164.771 211.500 1.00 55.07 1578 LEU B CA 1
ATOM 12081 C C . LEU C 1 1580 ? 298.975 166.230 211.451 1.00 55.07 1578 LEU B C 1
ATOM 12082 O O . LEU C 1 1580 ? 298.570 166.719 210.388 1.00 55.07 1578 LEU B O 1
ATOM 12087 N N . GLU C 1 1581 ? 299.046 166.935 212.578 1.00 53.20 1579 GLU B N 1
ATOM 12088 C CA . GLU C 1 1581 ? 298.685 168.348 212.583 1.00 53.20 1579 GLU B CA 1
ATOM 12089 C C . GLU C 1 1581 ? 299.584 169.201 211.702 1.00 53.20 1579 GLU B C 1
ATOM 12090 O O . GLU C 1 1581 ? 299.058 170.109 211.037 1.00 53.20 1579 GLU B O 1
ATOM 12092 N N . PRO C 1 1582 ? 300.898 168.998 211.643 1.00 52.10 1580 PRO B N 1
ATOM 12093 C CA . PRO C 1 1582 ? 301.696 169.773 210.692 1.00 52.10 1580 PRO B CA 1
ATOM 12094 C C . PRO C 1 1582 ? 301.403 169.448 209.251 1.00 52.10 1580 PRO B C 1
ATOM 12095 O O . PRO C 1 1582 ? 301.790 170.223 208.374 1.00 52.10 1580 PRO B O 1
ATOM 12099 N N . ILE C 1 1583 ? 300.753 168.325 208.969 1.00 56.00 1581 ILE B N 1
ATOM 12100 C CA . ILE C 1 1583 ? 300.407 167.977 207.598 1.00 56.00 1581 ILE B CA 1
ATOM 12101 C C . ILE C 1 1583 ? 299.032 168.508 207.227 1.00 56.00 1581 ILE B C 1
ATOM 12102 O O . ILE C 1 1583 ? 298.782 168.812 206.059 1.00 56.00 1581 ILE B O 1
ATOM 12107 N N . MET C 1 1584 ? 298.143 168.672 208.200 1.00 60.74 1582 MET B N 1
ATOM 12108 C CA . MET C 1 1584 ? 296.827 169.219 207.906 1.00 60.74 1582 MET B CA 1
ATOM 12109 C C . MET C 1 1584 ? 296.877 170.625 207.330 1.00 60.74 1582 MET B C 1
ATOM 12110 O O . MET C 1 1584 ? 295.839 171.128 206.894 1.00 60.74 1582 MET B O 1
ATOM 12115 N N . VAL C 1 1585 ? 298.042 171.277 207.318 1.00 55.94 1583 VAL B N 1
ATOM 12116 C CA . VAL C 1 1585 ? 298.153 172.599 206.712 1.00 55.94 1583 VAL B CA 1
ATOM 12117 C C . VAL C 1 1585 ? 297.906 172.572 205.218 1.00 55.94 1583 VAL B C 1
ATOM 12118 O O . VAL C 1 1585 ? 297.701 173.628 204.617 1.00 55.94 1583 VAL B O 1
ATOM 12120 N N . LEU C 1 1586 ? 297.920 171.397 204.601 1.00 55.24 1584 LEU B N 1
ATOM 12121 C CA . LEU C 1 1586 ? 297.604 171.261 203.190 1.00 55.24 1584 LEU B CA 1
ATOM 12122 C C . LEU C 1 1586 ? 296.113 171.293 202.915 1.00 55.24 1584 LEU B C 1
ATOM 12123 O O . LEU C 1 1586 ? 295.715 171.176 201.756 1.00 55.24 1584 LEU B O 1
ATOM 12128 N N . SER C 1 1587 ? 295.282 171.442 203.935 1.00 56.37 1585 SER B N 1
ATOM 12129 C CA . SER C 1 1587 ? 293.844 171.392 203.733 1.00 56.37 1585 SER B CA 1
ATOM 12130 C C . SER C 1 1587 ? 293.382 172.642 203.010 1.00 56.37 1585 SER B C 1
ATOM 12131 O O . SER C 1 1587 ? 293.138 173.675 203.637 1.00 56.37 1585 SER B O 1
ATOM 12133 N N . GLY C 1 1588 ? 293.242 172.547 201.697 1.00 61.09 1586 GLY B N 1
ATOM 12134 C CA . GLY C 1 1588 ? 292.750 173.670 200.933 1.00 61.09 1586 GLY B CA 1
ATOM 12135 C C . GLY C 1 1588 ? 293.814 174.482 200.239 1.00 61.09 1586 GLY B C 1
ATOM 12136 O O . GLY C 1 1588 ? 293.803 175.711 200.328 1.00 61.09 1586 GLY B O 1
ATOM 12137 N N . LEU C 1 1589 ? 294.732 173.833 199.548 1.00 60.44 1587 LEU B N 1
ATOM 12138 C CA . LEU C 1 1589 ? 295.731 174.509 198.746 1.00 60.44 1587 LEU B CA 1
ATOM 12139 C C . LEU C 1 1589 ? 295.764 173.889 197.359 1.00 60.44 1587 LEU B C 1
ATOM 12140 O O . LEU C 1 1589 ? 294.967 173.016 197.025 1.00 60.44 1587 LEU B O 1
ATOM 12145 N N . GLU C 1 1590 ? 296.706 174.348 196.551 1.00 60.85 1588 GLU B N 1
ATOM 12146 C CA . GLU C 1 1590 ? 296.907 173.786 195.228 1.00 60.85 1588 GLU B CA 1
ATOM 12147 C C . GLU C 1 1590 ? 297.725 172.508 195.252 1.00 60.85 1588 GLU B C 1
ATOM 12148 O O . GLU C 1 1590 ? 298.024 171.966 194.187 1.00 60.85 1588 GLU B O 1
ATOM 12150 N N . LEU C 1 1591 ? 298.107 172.024 196.428 1.00 59.81 1589 LEU B N 1
ATOM 12151 C CA . LEU C 1 1591 ? 298.848 170.782 196.548 1.00 59.81 1589 LEU B CA 1
ATOM 12152 C C . LEU C 1 1591 ? 297.981 169.613 196.973 1.00 59.81 1589 LEU B C 1
ATOM 12153 O O . LEU C 1 1591 ? 298.417 168.463 196.845 1.00 59.81 1589 LEU B O 1
ATOM 12158 N N . ALA C 1 1592 ? 296.781 169.873 197.491 1.00 61.08 1590 ALA B N 1
ATOM 12159 C CA . ALA C 1 1592 ? 295.952 168.788 197.992 1.00 61.08 1590 ALA B CA 1
ATOM 12160 C C . ALA C 1 1592 ? 295.652 167.773 196.908 1.00 61.08 1590 ALA B C 1
ATOM 12161 O O . ALA C 1 1592 ? 295.558 166.576 197.194 1.00 61.08 1590 ALA B O 1
ATOM 12163 N N . THR C 1 1593 ? 295.542 168.215 195.660 1.00 67.19 1591 THR B N 1
ATOM 12164 C CA . THR C 1 1593 ? 295.239 167.283 194.584 1.00 67.19 1591 THR B CA 1
ATOM 12165 C C . THR C 1 1593 ? 296.362 166.277 194.393 1.00 67.19 1591 THR B C 1
ATOM 12166 O O . THR C 1 1593 ? 296.117 165.070 194.287 1.00 67.19 1591 THR B O 1
ATOM 12170 N N . THR C 1 1594 ? 297.607 166.745 194.361 1.00 57.80 1592 THR B N 1
ATOM 12171 C CA . THR C 1 1594 ? 298.711 165.816 194.177 1.00 57.80 1592 THR B CA 1
ATOM 12172 C C . THR C 1 1594 ? 298.938 164.965 195.418 1.00 57.80 1592 THR B C 1
ATOM 12173 O O . THR C 1 1594 ? 299.248 163.770 195.310 1.00 57.80 1592 THR B O 1
ATOM 12177 N N . PHE C 1 1595 ? 298.785 165.554 196.602 1.00 53.39 1593 PHE B N 1
ATOM 12178 C CA . PHE C 1 1595 ? 298.893 164.770 197.824 1.00 53.39 1593 PHE B CA 1
ATOM 12179 C C . PHE C 1 1595 ? 297.889 163.632 197.826 1.00 53.39 1593 PHE B C 1
ATOM 12180 O O . PHE C 1 1595 ? 298.216 162.503 198.209 1.00 53.39 1593 PHE B O 1
ATOM 12188 N N . GLU C 1 1596 ? 296.674 163.893 197.351 1.00 59.79 1594 GLU B N 1
ATOM 12189 C CA . GLU C 1 1596 ? 295.662 162.850 197.306 1.00 59.79 1594 GLU B CA 1
ATOM 12190 C C . GLU C 1 1596 ? 295.963 161.825 196.226 1.00 59.79 1594 GLU B C 1
ATOM 12191 O O . GLU C 1 1596 ? 295.783 160.618 196.437 1.00 59.79 1594 GLU B O 1
ATOM 12197 N N . HIS C 1 1597 ? 296.417 162.279 195.061 1.00 54.29 1595 HIS B N 1
ATOM 12198 C CA . HIS C 1 1597 ? 296.722 161.346 193.987 1.00 54.29 1595 HIS B CA 1
ATOM 12199 C C . HIS C 1 1597 ? 297.838 160.403 194.379 1.00 54.29 1595 HIS B C 1
ATOM 12200 O O . HIS C 1 1597 ? 297.891 159.271 193.894 1.00 54.29 1595 HIS B O 1
ATOM 12207 N N . PHE C 1 1598 ? 298.736 160.841 195.246 1.00 52.16 1596 PHE B N 1
ATOM 12208 C CA . PHE C 1 1598 ? 299.791 159.955 195.706 1.00 52.16 1596 PHE B CA 1
ATOM 12209 C C . PHE C 1 1598 ? 299.396 159.145 196.924 1.00 52.16 1596 PHE B C 1
ATOM 12210 O O . PHE C 1 1598 ? 299.966 158.074 197.143 1.00 52.16 1596 PHE B O 1
ATOM 12218 N N . TYR C 1 1599 ? 298.453 159.624 197.727 1.00 50.36 1597 TYR B N 1
ATOM 12219 C CA . TYR C 1 1599 ? 297.960 158.808 198.826 1.00 50.36 1597 TYR B CA 1
ATOM 12220 C C . TYR C 1 1599 ? 297.146 157.631 198.322 1.00 50.36 1597 TYR B C 1
ATOM 12221 O O . TYR C 1 1599 ? 297.160 156.559 198.941 1.00 50.36 1597 TYR B O 1
ATOM 12230 N N . GLN C 1 1600 ? 296.428 157.814 197.212 1.00 56.15 1598 GLN B N 1
ATOM 12231 C CA . GLN C 1 1600 ? 295.663 156.719 196.622 1.00 56.15 1598 GLN B CA 1
ATOM 12232 C C . GLN C 1 1600 ? 296.551 155.528 196.311 1.00 56.15 1598 GLN B C 1
ATOM 12233 O O . GLN C 1 1600 ? 296.222 154.381 196.647 1.00 56.15 1598 GLN B O 1
ATOM 12239 N N . HIS C 1 1601 ? 297.663 155.781 195.630 1.00 53.77 1599 HIS B N 1
ATOM 12240 C CA . HIS C 1 1601 ? 298.532 154.709 195.179 1.00 53.77 1599 HIS B CA 1
ATOM 12241 C C . HIS C 1 1601 ? 298.980 153.829 196.328 1.00 53.77 1599 HIS B C 1
ATOM 12242 O O . HIS C 1 1601 ? 299.004 152.601 196.205 1.00 53.77 1599 HIS B O 1
ATOM 12249 N N . TYR C 1 1602 ? 299.344 154.431 197.449 1.00 50.13 1600 TYR B N 1
ATOM 12250 C CA . TYR C 1 1602 ? 299.855 153.637 198.550 1.00 50.13 1600 TYR B CA 1
ATOM 12251 C C . TYR C 1 1602 ? 298.738 152.993 199.356 1.00 50.13 1600 TYR B C 1
ATOM 12252 O O . TYR C 1 1602 ? 298.903 151.864 199.846 1.00 50.13 1600 TYR B O 1
ATOM 12261 N N . MET C 1 1603 ? 297.600 153.669 199.496 1.00 48.37 1601 MET B N 1
ATOM 12262 C CA . MET C 1 1603 ? 296.488 153.036 200.185 1.00 48.37 1601 MET B CA 1
ATOM 12263 C C . MET C 1 1603 ? 296.026 151.794 199.453 1.00 48.37 1601 MET B C 1
ATOM 12264 O O . MET C 1 1603 ? 295.579 150.834 200.088 1.00 48.37 1601 MET B O 1
ATOM 12269 N N . ALA C 1 1604 ? 296.136 151.781 198.128 1.00 51.53 1602 ALA B N 1
ATOM 12270 C CA . ALA C 1 1604 ? 295.730 150.600 197.376 1.00 51.53 1602 ALA B CA 1
ATOM 12271 C C . ALA C 1 1604 ? 296.551 149.382 197.773 1.00 51.53 1602 ALA B C 1
ATOM 12272 O O . ALA C 1 1604 ? 296.000 148.319 198.092 1.00 51.53 1602 ALA B O 1
ATOM 12274 N N . ASP C 1 1605 ? 297.873 149.513 197.753 1.00 49.95 1603 ASP B N 1
ATOM 12275 C CA . ASP C 1 1605 ? 298.725 148.381 198.087 1.00 49.95 1603 ASP B CA 1
ATOM 12276 C C . ASP C 1 1605 ? 298.545 147.967 199.536 1.00 49.95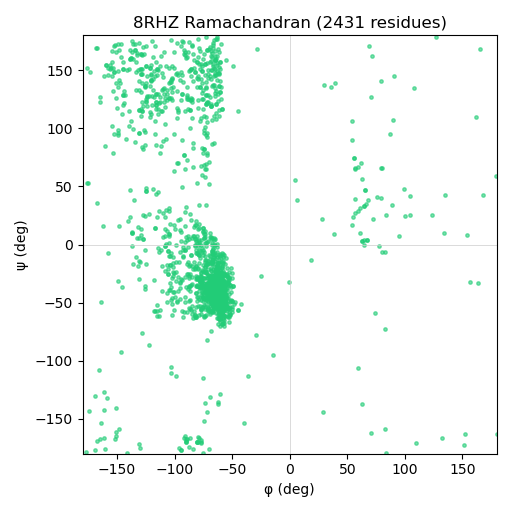 1603 ASP B C 1
ATOM 12277 O O . ASP C 1 1605 ? 298.554 146.773 199.851 1.00 49.95 1603 ASP B O 1
ATOM 12279 N N . ARG C 1 1606 ? 298.365 148.932 200.437 1.00 51.61 1604 ARG B N 1
ATOM 12280 C CA . ARG C 1 1606 ? 298.129 148.559 201.827 1.00 51.61 1604 ARG B CA 1
ATOM 12281 C C . ARG C 1 1606 ? 296.843 147.764 201.973 1.00 51.61 1604 ARG B C 1
ATOM 12282 O O . ARG C 1 1606 ? 296.806 146.758 202.686 1.00 51.61 1604 ARG B O 1
ATOM 12290 N N . LEU C 1 1607 ? 295.778 148.193 201.303 1.00 48.36 1605 LEU B N 1
ATOM 12291 C CA . LEU C 1 1607 ? 294.496 147.528 201.453 1.00 48.36 1605 LEU B CA 1
ATOM 12292 C C . LEU C 1 1607 ? 294.450 146.180 200.760 1.00 48.36 1605 LEU B C 1
ATOM 12293 O O . LEU C 1 1607 ? 293.622 145.345 201.122 1.00 48.36 1605 LEU B O 1
ATOM 12298 N N . LEU C 1 1608 ? 295.292 145.946 199.767 1.00 50.45 1606 LEU B N 1
ATOM 12299 C CA . LEU C 1 1608 ? 295.326 144.640 199.130 1.00 50.45 1606 LEU B CA 1
ATOM 12300 C C . LEU C 1 1608 ? 296.454 143.754 199.638 1.00 50.45 1606 LEU B C 1
ATOM 12301 O O . LEU C 1 1608 ? 296.597 142.630 199.160 1.00 50.45 1606 LEU B O 1
ATOM 12306 N N . SER C 1 1609 ? 297.269 144.235 200.574 1.00 56.01 1607 SER B N 1
ATOM 12307 C CA . SER C 1 1609 ? 298.200 143.376 201.298 1.00 56.01 1607 SER B CA 1
ATOM 12308 C C . SER C 1 1609 ? 297.710 143.015 202.692 1.00 56.01 1607 SER B C 1
ATOM 12309 O O . SER C 1 1609 ? 297.876 141.875 203.122 1.00 56.01 1607 SER B O 1
ATOM 12311 N N . PHE C 1 1610 ? 297.130 143.965 203.416 1.00 59.54 1608 PHE B N 1
ATOM 12312 C CA . PHE C 1 1610 ? 296.423 143.712 204.660 1.00 59.54 1608 PHE B CA 1
ATOM 12313 C C . PHE C 1 1610 ? 295.018 144.278 204.538 1.00 59.54 1608 PHE B C 1
ATOM 12314 O O . PHE C 1 1610 ? 294.696 144.993 203.589 1.00 59.54 1608 PHE B O 1
ATOM 12322 N N . GLY C 1 1611 ? 294.178 143.972 205.514 1.00 59.03 1609 GLY B N 1
ATOM 12323 C CA . GLY C 1 1611 ? 292.793 144.378 205.458 1.00 59.03 1609 GLY B CA 1
ATOM 12324 C C . GLY C 1 1611 ? 292.582 145.825 205.852 1.00 59.03 1609 GLY B C 1
ATOM 12325 O O . GLY C 1 1611 ? 293.495 146.541 206.259 1.00 59.03 1609 GLY B O 1
ATOM 12326 N N . SER C 1 1612 ? 291.324 146.252 205.751 1.00 54.94 1610 SER B N 1
ATOM 12327 C CA . SER C 1 1612 ? 290.934 147.616 206.102 1.00 54.94 1610 SER B CA 1
ATOM 12328 C C . SER C 1 1612 ? 290.989 147.740 207.616 1.00 54.94 1610 SER B C 1
ATOM 12329 O O . SER C 1 1612 ? 289.976 147.703 208.317 1.00 54.94 1610 SER B O 1
ATOM 12331 N N . SER C 1 1613 ? 292.202 147.903 208.126 1.00 52.90 1611 SER B N 1
ATOM 12332 C CA . SER C 1 1613 ? 292.427 147.836 209.556 1.00 52.90 1611 SER B CA 1
ATOM 12333 C C . SER C 1 1613 ? 291.818 149.055 210.253 1.00 52.90 1611 SER B C 1
ATOM 12334 O O . SER C 1 1613 ? 291.129 149.880 209.653 1.00 52.90 1611 SER B O 1
ATOM 12336 N N . TRP C 1 1614 ? 292.045 149.137 211.560 1.00 54.45 1612 TRP B N 1
ATOM 12337 C CA . TRP C 1 1614 ? 291.650 150.320 212.308 1.00 54.45 1612 TRP B CA 1
ATOM 12338 C C . TRP C 1 1614 ? 292.502 151.519 211.940 1.00 54.45 1612 TRP B C 1
ATOM 12339 O O . TRP C 1 1614 ? 292.049 152.665 212.068 1.00 54.45 1612 TRP B O 1
ATOM 12350 N N . LEU C 1 1615 ? 293.743 151.281 211.517 1.00 54.05 1613 LEU B N 1
ATOM 12351 C CA . LEU C 1 1615 ? 294.678 152.381 211.355 1.00 54.05 1613 LEU B CA 1
ATOM 12352 C C . LEU C 1 1615 ? 294.243 153.300 210.230 1.00 54.05 1613 LEU B C 1
ATOM 12353 O O . LEU C 1 1615 ? 294.319 154.527 210.362 1.00 54.05 1613 LEU B O 1
ATOM 12355 N N . GLU C 1 1616 ? 293.774 152.733 209.121 1.00 51.96 1614 GLU B N 1
ATOM 12356 C CA . GLU C 1 1616 ? 293.361 153.571 208.005 1.00 51.96 1614 GLU B CA 1
ATOM 12357 C C . GLU C 1 1616 ? 292.146 154.401 208.379 1.00 51.96 1614 GLU B C 1
ATOM 12358 O O . GLU C 1 1616 ? 292.082 155.598 208.070 1.00 51.96 1614 GLU B O 1
ATOM 12360 N N . GLY C 1 1617 ? 291.203 153.798 209.091 1.00 49.80 1615 GLY B N 1
ATOM 12361 C CA . GLY C 1 1617 ? 290.034 154.539 209.520 1.00 49.80 1615 GLY B CA 1
ATOM 12362 C C . GLY C 1 1617 ? 290.372 155.668 210.469 1.00 49.80 1615 GLY B C 1
ATOM 12363 O O . GLY C 1 1617 ? 289.811 156.758 210.373 1.00 49.80 1615 GLY B O 1
ATOM 12364 N N . ALA C 1 1618 ? 291.306 155.434 211.386 1.00 53.68 1616 ALA B N 1
ATOM 12365 C CA . ALA C 1 1618 ? 291.676 156.483 212.329 1.00 53.68 1616 ALA B CA 1
ATOM 12366 C C . ALA C 1 1618 ? 292.408 157.619 211.629 1.00 53.68 1616 ALA B C 1
ATOM 12367 O O . ALA C 1 1618 ? 292.098 158.802 211.840 1.00 53.68 1616 ALA B O 1
ATOM 12369 N N . VAL C 1 1619 ? 293.389 157.283 210.791 1.00 50.73 1617 VAL B N 1
ATOM 12370 C CA . VAL C 1 1619 ? 294.113 158.310 210.058 1.00 50.73 1617 VAL B CA 1
ATOM 12371 C C . VAL C 1 1619 ? 293.153 159.154 209.237 1.00 50.73 1617 VAL B C 1
ATOM 12372 O O . VAL C 1 1619 ? 293.304 160.378 209.143 1.00 50.73 1617 VAL B O 1
ATOM 12376 N N . LEU C 1 1620 ? 292.145 158.526 208.635 1.00 52.82 1618 LEU B N 1
ATOM 12377 C CA . LEU C 1 1620 ? 291.218 159.305 207.827 1.00 52.82 1618 LEU B CA 1
ATOM 12378 C C . LEU C 1 1620 ? 290.299 160.143 208.697 1.00 52.82 1618 LEU B C 1
ATOM 12379 O O . LEU C 1 1620 ? 290.000 161.287 208.357 1.00 52.82 1618 LEU B O 1
ATOM 12384 N N . GLU C 1 1621 ? 289.842 159.607 209.825 1.00 55.82 1619 GLU B N 1
ATOM 12385 C CA . GLU C 1 1621 ? 289.011 160.412 210.709 1.00 55.82 1619 GLU B CA 1
ATOM 12386 C C . GLU C 1 1621 ? 289.761 161.618 211.238 1.00 55.82 1619 GLU B C 1
ATOM 12387 O O . GLU C 1 1621 ? 289.133 162.584 211.674 1.00 55.82 1619 GLU B O 1
ATOM 12389 N N . GLN C 1 1622 ? 291.088 161.580 211.219 1.00 57.05 1620 GLN B N 1
ATOM 12390 C CA . GLN C 1 1622 ? 291.870 162.740 211.635 1.00 57.05 1620 GLN B CA 1
ATOM 12391 C C . GLN C 1 1622 ? 292.116 163.723 210.491 1.00 57.05 1620 GLN B C 1
ATOM 12392 O O . GLN C 1 1622 ? 291.785 164.905 210.605 1.00 57.05 1620 GLN B O 1
ATOM 12398 N N . ILE C 1 1623 ? 292.691 163.256 209.383 1.00 53.08 1621 ILE B N 1
ATOM 12399 C CA . ILE C 1 1623 ? 293.123 164.167 208.324 1.00 53.08 1621 ILE B CA 1
ATOM 12400 C C . ILE C 1 1623 ? 292.227 164.081 207.100 1.00 53.08 1621 ILE B C 1
ATOM 12401 O O . ILE C 1 1623 ? 292.672 164.327 205.977 1.00 53.08 1621 ILE B O 1
ATOM 12406 N N . GLY C 1 1624 ? 290.954 163.762 207.300 1.00 59.36 1622 GLY B N 1
ATOM 12407 C CA . GLY C 1 1624 ? 290.082 163.520 206.164 1.00 59.36 1622 GLY B CA 1
ATOM 12408 C C . GLY C 1 1624 ? 289.922 164.725 205.261 1.00 59.36 1622 GLY B C 1
ATOM 12409 O O . GLY C 1 1624 ? 290.089 164.629 204.046 1.00 59.36 1622 GLY B O 1
ATOM 12410 N N . LEU C 1 1625 ? 289.605 165.876 205.840 1.00 60.48 1623 LEU B N 1
ATOM 12411 C CA . LEU C 1 1625 ? 289.230 167.034 205.038 1.00 60.48 1623 LEU B CA 1
ATOM 12412 C C . LEU C 1 1625 ? 290.346 167.538 204.137 1.00 60.48 1623 LEU B C 1
ATOM 12413 O O . LEU C 1 1625 ? 290.119 168.488 203.388 1.00 60.48 1623 LEU B O 1
ATOM 12415 N N . CYS C 1 1626 ? 291.531 166.944 204.174 1.00 60.42 1624 CYS B N 1
ATOM 12416 C CA . CYS C 1 1626 ? 292.604 167.389 203.303 1.00 60.42 1624 CYS B CA 1
ATOM 12417 C C . CYS C 1 1626 ? 292.466 166.870 201.885 1.00 60.42 1624 CYS B C 1
ATOM 12418 O O . CYS C 1 1626 ? 293.276 167.239 201.031 1.00 60.42 1624 CYS B O 1
ATOM 12421 N N . PHE C 1 1627 ? 291.478 166.027 201.610 1.00 61.04 1625 PHE B N 1
ATOM 12422 C CA . PHE C 1 1627 ? 291.298 165.452 200.290 1.00 61.04 1625 PHE B CA 1
ATOM 12423 C C . PHE C 1 1627 ? 290.104 166.085 199.604 1.00 61.04 1625 PHE B C 1
ATOM 12424 O O . PHE C 1 1627 ? 288.999 166.066 200.158 1.00 61.04 1625 PHE B O 1
ATOM 12432 N N . PRO C 1 1628 ? 290.275 166.644 198.408 1.00 69.75 1626 PRO B N 1
ATOM 12433 C CA . PRO C 1 1628 ? 289.144 167.318 197.762 1.00 69.75 1626 PRO B CA 1
ATOM 12434 C C . PRO C 1 1628 ? 288.045 166.379 197.305 1.00 69.75 1626 PRO B C 1
ATOM 12435 O O . PRO C 1 1628 ? 286.866 166.736 197.401 1.00 69.75 1626 PRO B O 1
ATOM 12439 N N . ASN C 1 1629 ? 288.380 165.191 196.813 1.00 72.74 1627 ASN B N 1
ATOM 12440 C CA . ASN C 1 1629 ? 287.396 164.311 196.200 1.00 72.74 1627 ASN B CA 1
ATOM 12441 C C . ASN C 1 1629 ? 286.983 163.135 197.073 1.00 72.74 1627 ASN B C 1
ATOM 12442 O O . ASN C 1 1629 ? 286.180 162.314 196.628 1.00 72.74 1627 ASN B O 1
ATOM 12447 N N . ARG C 1 1630 ? 287.512 163.021 198.286 1.00 66.94 1628 ARG B N 1
ATOM 12448 C CA . ARG C 1 1630 ? 287.108 161.982 199.227 1.00 66.94 1628 ARG B CA 1
ATOM 12449 C C . ARG C 1 1630 ? 287.375 160.580 198.690 1.00 66.94 1628 ARG B C 1
ATOM 12450 O O . ARG C 1 1630 ? 286.669 159.620 199.029 1.00 66.94 1628 ARG B O 1
ATOM 12458 N N . LEU C 1 1631 ? 288.410 160.443 197.880 1.00 62.87 1629 LEU B N 1
ATOM 12459 C CA . LEU C 1 1631 ? 288.714 159.176 197.238 1.00 62.87 1629 LEU B CA 1
ATOM 12460 C C . LEU C 1 1631 ? 289.083 158.073 198.229 1.00 62.87 1629 LEU B C 1
ATOM 12461 O O . LEU C 1 1631 ? 288.623 156.931 198.068 1.00 62.87 1629 LEU B O 1
ATOM 12466 N N . PRO C 1 1632 ? 289.913 158.336 199.241 1.00 56.52 1630 PRO B N 1
ATOM 12467 C CA . PRO C 1 1632 ? 290.176 157.278 200.224 1.00 56.52 1630 PRO B CA 1
ATOM 12468 C C . PRO C 1 1632 ? 288.939 156.818 200.971 1.00 56.52 1630 PRO B C 1
ATOM 12469 O O . PRO C 1 1632 ? 288.767 155.609 201.210 1.00 56.52 1630 PRO B O 1
ATOM 12473 N N . GLN C 1 1633 ? 288.067 157.746 201.353 1.00 57.98 1631 GLN B N 1
ATOM 12474 C CA . GLN C 1 1633 ? 286.824 157.342 201.987 1.00 57.98 1631 GLN B CA 1
ATOM 12475 C C . GLN C 1 1633 ? 286.005 156.459 201.061 1.00 57.98 1631 GLN B C 1
ATOM 12476 O O . GLN C 1 1633 ? 285.387 155.479 201.502 1.00 57.98 1631 GLN B O 1
ATOM 12482 N N . LEU C 1 1634 ? 285.999 156.773 199.769 1.00 56.15 1632 LEU B N 1
ATOM 12483 C CA . LEU C 1 1634 ? 285.228 155.947 198.849 1.00 56.15 1632 LEU B CA 1
ATOM 12484 C C . LEU C 1 1634 ? 285.828 154.552 198.710 1.00 56.15 1632 LEU B C 1
ATOM 12485 O O . LEU C 1 1634 ? 285.091 153.567 198.571 1.00 56.15 1632 LEU B O 1
ATOM 12490 N N . MET C 1 1635 ? 287.152 154.435 198.767 1.00 51.37 1633 MET B N 1
ATOM 12491 C CA . MET C 1 1635 ? 287.761 153.106 198.771 1.00 51.37 1633 MET B CA 1
ATOM 12492 C C . MET C 1 1635 ? 287.305 152.294 199.979 1.00 51.37 1633 MET B C 1
ATOM 12493 O O . MET C 1 1635 ? 286.886 151.121 199.861 1.00 51.37 1633 MET B O 1
ATOM 12498 N N . LEU C 1 1636 ? 287.389 152.904 201.157 1.00 47.82 1634 LEU B N 1
ATOM 12499 C CA . LEU C 1 1636 ? 286.991 152.196 202.362 1.00 47.82 1634 LEU B CA 1
ATOM 12500 C C . LEU C 1 1636 ? 285.527 151.794 202.321 1.00 47.82 1634 LEU B C 1
ATOM 12501 O O . LEU C 1 1636 ? 285.153 150.770 202.899 1.00 47.82 1634 LEU B O 1
ATOM 12506 N N . GLN C 1 1637 ? 284.680 152.580 201.654 1.00 48.00 1635 GLN B N 1
ATOM 12507 C CA . GLN C 1 1637 ? 283.283 152.174 201.521 1.00 48.00 1635 GLN B CA 1
ATOM 12508 C C . GLN C 1 1637 ? 283.132 151.015 200.542 1.00 48.00 1635 GLN B C 1
ATOM 12509 O O . GLN C 1 1637 ? 282.272 150.138 200.731 1.00 48.00 1635 GLN B O 1
ATOM 12511 N N . SER C 1 1638 ? 283.944 151.007 199.484 1.00 46.10 1636 SER B N 1
ATOM 12512 C CA . SER C 1 1638 ? 283.877 149.925 198.511 1.00 46.10 1636 SER B CA 1
ATOM 12513 C C . SER C 1 1638 ? 284.091 148.578 199.173 1.00 46.10 1636 SER B C 1
ATOM 12514 O O . SER C 1 1638 ? 283.422 147.590 198.829 1.00 46.10 1636 SER B O 1
ATOM 12516 N N . LEU C 1 1639 ? 285.018 148.511 200.123 1.00 46.70 1637 LEU B N 1
ATOM 12517 C CA . LEU C 1 1639 ? 285.256 147.220 200.776 1.00 46.70 1637 LEU B CA 1
ATOM 12518 C C . LEU C 1 1639 ? 283.995 146.685 201.472 1.00 46.70 1637 LEU B C 1
ATOM 12519 O O . LEU C 1 1639 ? 283.644 145.497 201.341 1.00 46.70 1637 LEU B O 1
ATOM 12524 N N . SER C 1 1640 ? 283.281 147.547 202.193 1.00 51.41 1638 SER B N 1
ATOM 12525 C CA . SER C 1 1640 ? 282.078 147.101 202.888 1.00 51.41 1638 SER B CA 1
ATOM 12526 C C . SER C 1 1640 ? 280.975 146.700 201.914 1.00 51.41 1638 SER B C 1
ATOM 12527 O O . SER C 1 1640 ? 280.242 145.725 202.158 1.00 51.41 1638 SER B O 1
ATOM 12530 N N . THR C 1 1641 ? 280.821 147.445 200.816 1.00 47.65 1639 THR B N 1
ATOM 12531 C CA . THR C 1 1641 ? 279.847 147.015 199.816 1.00 47.65 1639 THR B CA 1
ATOM 12532 C C . THR C 1 1641 ? 280.180 145.628 199.289 1.00 47.65 1639 THR B C 1
ATOM 12533 O O . THR C 1 1641 ? 279.277 144.825 199.017 1.00 47.65 1639 THR B O 1
ATOM 12537 N N . SER C 1 1642 ? 281.464 145.315 199.150 1.00 46.83 1640 SER B N 1
ATOM 12538 C CA . SER C 1 1642 ? 281.816 143.975 198.693 1.00 46.83 1640 SER B CA 1
ATOM 12539 C C . SER C 1 1642 ? 281.395 142.911 199.702 1.00 46.83 1640 SER B C 1
ATOM 12540 O O . SER C 1 1642 ? 280.928 141.825 199.321 1.00 46.83 1640 SER B O 1
ATOM 12543 N N . GLU C 1 1643 ? 281.552 143.196 200.994 1.00 49.11 1641 GLU B N 1
ATOM 12544 C CA . GLU C 1 1643 ? 281.095 142.222 201.991 1.00 49.11 1641 GLU B CA 1
ATOM 12545 C C . GLU C 1 1643 ? 279.588 141.972 201.883 1.00 49.11 1641 GLU B C 1
ATOM 12546 O O . GLU C 1 1643 ? 279.119 140.815 201.933 1.00 49.11 1641 GLU B O 1
ATOM 12548 N N . GLU C 1 1644 ? 278.811 143.046 201.734 1.00 49.23 1642 GLU B N 1
ATOM 12549 C CA . GLU C 1 1644 ? 277.371 142.879 201.552 1.00 49.23 1642 GLU B CA 1
ATOM 12550 C C . GLU C 1 1644 ? 277.063 142.035 200.321 1.00 49.23 1642 GLU B C 1
ATOM 12551 O O . GLU C 1 1644 ? 276.141 141.202 200.333 1.00 49.23 1642 GLU B O 1
ATOM 12553 N N . LEU C 1 1645 ? 277.821 142.241 199.246 1.00 48.87 1643 LEU B N 1
ATOM 12554 C CA . LEU C 1 1645 ? 277.628 141.433 198.051 1.00 48.87 1643 LEU B CA 1
ATOM 12555 C C . LEU C 1 1645 ? 277.833 139.960 198.347 1.00 48.87 1643 LEU B C 1
ATOM 12556 O O . LEU C 1 1645 ? 277.110 139.108 197.819 1.00 48.87 1643 LEU B O 1
ATOM 12561 N N . GLN C 1 1646 ? 278.824 139.636 199.171 1.00 54.28 1644 GLN B N 1
ATOM 12562 C CA . GLN C 1 1646 ? 279.049 138.236 199.524 1.00 54.28 1644 GLN B CA 1
ATOM 12563 C C . GLN C 1 1646 ? 277.822 137.630 200.196 1.00 54.28 1644 GLN B C 1
ATOM 12564 O O . GLN C 1 1646 ? 277.380 136.521 199.845 1.00 54.28 1644 GLN B O 1
ATOM 12570 N N . ARG C 1 1647 ? 277.259 138.342 201.173 1.00 56.39 1645 ARG B N 1
ATOM 12571 C CA . ARG C 1 1647 ? 276.071 137.814 201.851 1.00 56.39 1645 ARG B CA 1
ATOM 12572 C C . ARG C 1 1647 ? 274.924 137.574 200.869 1.00 56.39 1645 ARG B C 1
ATOM 12573 O O . ARG C 1 1647 ? 274.265 136.516 200.887 1.00 56.39 1645 ARG B O 1
ATOM 12581 N N . GLN C 1 1648 ? 274.668 138.553 200.000 1.00 53.81 1646 GLN B N 1
ATOM 12582 C CA . GLN C 1 1648 ? 273.583 138.393 199.037 1.00 53.81 1646 GLN B CA 1
ATOM 12583 C C . GLN C 1 1648 ? 273.836 137.238 198.081 1.00 53.81 1646 GLN B C 1
ATOM 12584 O O . GLN C 1 1648 ? 272.894 136.554 197.671 1.00 53.81 1646 GLN B O 1
ATOM 12590 N N . PHE C 1 1649 ? 275.091 137.005 197.713 1.00 52.38 1647 PHE B N 1
ATOM 12591 C CA . PHE C 1 1649 ? 275.417 135.867 196.866 1.00 52.38 1647 PHE B CA 1
ATOM 12592 C C . PHE C 1 1649 ? 275.037 134.565 197.541 1.00 52.38 1647 PHE B C 1
ATOM 12593 O O . PHE C 1 1649 ? 274.492 133.651 196.901 1.00 52.38 1647 PHE B O 1
ATOM 12601 N N . HIS C 1 1650 ? 275.320 134.458 198.834 1.00 52.12 1648 HIS B N 1
ATOM 12602 C CA . HIS C 1 1650 ? 274.925 133.259 199.567 1.00 52.12 1648 HIS B CA 1
ATOM 12603 C C . HIS C 1 1650 ? 273.422 133.027 199.472 1.00 52.12 1648 HIS B C 1
ATOM 12604 O O . HIS C 1 1650 ? 272.959 131.925 199.125 1.00 52.12 1648 HIS B O 1
ATOM 12611 N N . LEU C 1 1651 ? 272.640 134.064 199.769 1.00 49.34 1649 LEU B N 1
ATOM 12612 C CA . LEU C 1 1651 ? 271.189 133.888 199.728 1.00 49.34 1649 LEU B CA 1
ATOM 12613 C C . LEU C 1 1651 ? 270.710 133.528 198.327 1.00 49.34 1649 LEU B C 1
ATOM 12614 O O . LEU C 1 1651 ? 269.772 132.735 198.164 1.00 49.34 1649 LEU B O 1
ATOM 12619 N N . PHE C 1 1652 ? 271.336 134.099 197.305 1.00 50.60 1650 PHE B N 1
ATOM 12620 C CA . PHE C 1 1652 ? 270.963 133.787 195.931 1.00 50.60 1650 PHE B CA 1
ATOM 12621 C C . PHE C 1 1652 ? 271.158 132.312 195.633 1.00 50.60 1650 PHE B C 1
ATOM 12622 O O . PHE C 1 1652 ? 270.308 131.670 195.001 1.00 50.60 1650 PHE B O 1
ATOM 12630 N N . GLN C 1 1653 ? 272.297 131.766 196.044 1.00 51.41 1651 GLN B N 1
ATOM 12631 C CA . GLN C 1 1653 ? 272.540 130.351 195.806 1.00 51.41 1651 GLN B CA 1
ATOM 12632 C C . GLN C 1 1653 ? 271.484 129.501 196.487 1.00 51.41 1651 GLN B C 1
ATOM 12633 O O . GLN C 1 1653 ? 271.010 128.506 195.921 1.00 51.41 1651 GLN B O 1
ATOM 12639 N N . LEU C 1 1654 ? 271.088 129.883 197.700 1.00 50.47 1652 LEU B N 1
ATOM 12640 C CA . LEU C 1 1654 ? 270.044 129.115 198.374 1.00 50.47 1652 LEU B CA 1
ATOM 12641 C C . LEU C 1 1654 ? 268.732 129.165 197.603 1.00 50.47 1652 LEU B C 1
ATOM 12642 O O . LEU C 1 1654 ? 268.041 128.148 197.477 1.00 50.47 1652 LEU B O 1
ATOM 12647 N N . GLN C 1 1655 ? 268.367 130.337 197.083 1.00 50.76 1653 GLN B N 1
ATOM 12648 C CA . GLN C 1 1655 ? 267.115 130.440 196.334 1.00 50.76 1653 GLN B CA 1
ATOM 12649 C C . GLN C 1 1655 ? 267.140 129.569 195.086 1.00 50.76 1653 GLN B C 1
ATOM 12650 O O . GLN C 1 1655 ? 266.150 128.900 194.764 1.00 50.76 1653 GLN B O 1
ATOM 12652 N N . ARG C 1 1656 ? 268.259 129.572 194.363 1.00 49.56 1654 ARG B N 1
ATOM 12653 C CA . ARG C 1 1656 ? 268.354 128.726 193.178 1.00 49.56 1654 ARG B CA 1
ATOM 12654 C C . ARG C 1 1656 ? 268.216 127.258 193.541 1.00 49.56 1654 ARG B C 1
ATOM 12655 O O . ARG C 1 1656 ? 267.510 126.502 192.858 1.00 49.56 1654 ARG B O 1
ATOM 12659 N N . LEU C 1 1657 ? 268.875 126.832 194.617 1.00 51.64 1655 LEU B N 1
ATOM 12660 C CA . LEU C 1 1657 ? 268.773 125.435 195.014 1.00 51.64 1655 LEU B CA 1
ATOM 12661 C C . LEU C 1 1657 ? 267.348 125.072 195.385 1.00 51.64 1655 LEU B C 1
ATOM 12662 O O . LEU C 1 1657 ? 266.874 123.976 195.065 1.00 51.64 1655 LEU B O 1
ATOM 12667 N N . ASP C 1 1658 ? 266.645 125.976 196.057 1.00 56.35 1656 ASP B N 1
ATOM 12668 C CA . ASP C 1 1658 ? 265.274 125.673 196.440 1.00 56.35 1656 ASP B CA 1
ATOM 12669 C C . ASP C 1 1658 ? 264.372 125.566 195.219 1.00 56.35 1656 ASP B C 1
ATOM 12670 O O . ASP C 1 1658 ? 263.513 124.683 195.157 1.00 56.35 1656 ASP B O 1
ATOM 12672 N N . LYS C 1 1659 ? 264.539 126.459 194.242 1.00 58.71 1657 LYS B N 1
ATOM 12673 C CA . LYS C 1 1659 ? 263.734 126.353 193.027 1.00 58.71 1657 LYS B CA 1
ATOM 12674 C C . LYS C 1 1659 ? 263.988 125.033 192.323 1.00 58.71 1657 LYS B C 1
ATOM 12675 O O . LYS C 1 1659 ? 263.051 124.383 191.849 1.00 58.71 1657 LYS B O 1
ATOM 12677 N N . LEU C 1 1660 ? 265.249 124.618 192.243 1.00 62.84 1658 LEU B N 1
ATOM 12678 C CA . LEU C 1 1660 ? 265.543 123.342 191.606 1.00 62.84 1658 LEU B CA 1
ATOM 12679 C C . LEU C 1 1660 ? 264.905 122.188 192.362 1.00 62.84 1658 LEU B C 1
ATOM 12680 O O . LEU C 1 1660 ? 264.321 121.287 191.751 1.00 62.84 1658 LEU B O 1
ATOM 12685 N N . PHE C 1 1661 ? 264.999 122.192 193.690 1.00 69.22 1659 PHE B N 1
ATOM 12686 C CA . PHE C 1 1661 ? 264.433 121.087 194.455 1.00 69.22 1659 PHE B CA 1
ATOM 12687 C C . PHE C 1 1661 ? 262.919 121.054 194.334 1.00 69.22 1659 PHE B C 1
ATOM 12688 O O . PHE C 1 1661 ? 262.322 119.977 194.267 1.00 69.22 1659 PHE B O 1
ATOM 12690 N N . LEU C 1 1662 ? 262.277 122.219 194.283 1.00 73.11 1660 LEU B N 1
ATOM 12691 C CA . LEU C 1 1662 ? 260.826 122.246 194.145 1.00 73.11 1660 LEU B CA 1
ATOM 12692 C C . LEU C 1 1662 ? 260.393 121.767 192.770 1.00 73.11 1660 LEU B C 1
ATOM 12693 O O . LEU C 1 1662 ? 259.414 121.026 192.649 1.00 73.11 1660 LEU B O 1
ATOM 12698 N N . GLU C 1 1663 ? 261.094 122.192 191.719 1.00 84.70 1661 GLU B N 1
ATOM 12699 C CA . GLU C 1 1663 ? 260.777 121.684 190.390 1.00 84.70 1661 GLU B CA 1
ATOM 12700 C C . GLU C 1 1663 ? 260.955 120.176 190.329 1.00 84.70 1661 GLU B C 1
ATOM 12701 O O . GLU C 1 1663 ? 260.118 119.468 189.760 1.00 84.70 1661 GLU B O 1
ATOM 12703 N N . GLN C 1 1664 ? 262.034 119.664 190.920 1.00 99.40 1662 GLN B N 1
ATOM 12704 C CA . GLN C 1 1664 ? 262.250 118.223 190.925 1.00 99.40 1662 GLN B CA 1
ATOM 12705 C C . GLN C 1 1664 ? 261.154 117.503 191.695 1.00 99.40 1662 GLN B C 1
ATOM 12706 O O . GLN C 1 1664 ? 260.682 116.445 191.269 1.00 99.40 1662 GLN B O 1
ATOM 12708 N N . GLU C 1 1665 ? 260.732 118.060 192.828 1.00 109.54 1663 GLU B N 1
ATOM 12709 C CA . GLU C 1 1665 ? 259.679 117.422 193.608 1.00 109.54 1663 GLU B CA 1
ATOM 12710 C C . GLU C 1 1665 ? 258.363 117.415 192.848 1.00 109.54 1663 GLU B C 1
ATOM 12711 O O . GLU C 1 1665 ? 257.637 116.416 192.861 1.00 109.54 1663 GLU B O 1
ATOM 12713 N N . ASP C 1 1666 ? 258.041 118.519 192.173 1.00 124.51 1664 ASP B N 1
ATOM 12714 C CA . ASP C 1 1666 ? 256.809 118.570 191.395 1.00 124.51 1664 ASP B CA 1
ATOM 12715 C C . ASP C 1 1666 ? 256.855 117.593 190.227 1.00 124.51 1664 ASP B C 1
ATOM 12716 O O . ASP C 1 1666 ? 255.850 116.944 189.913 1.00 124.51 1664 ASP B O 1
ATOM 12718 N N . GLU C 1 1667 ? 258.016 117.466 189.578 1.00 131.28 1665 GLU B N 1
ATOM 12719 C CA . GLU C 1 1667 ? 258.139 116.533 188.463 1.00 131.28 1665 GLU B CA 1
ATOM 12720 C C . GLU C 1 1667 ? 258.055 115.089 188.940 1.00 131.28 1665 GLU B C 1
ATOM 12721 O O . GLU C 1 1667 ? 257.511 114.228 188.238 1.00 131.28 1665 GLU B O 1
ATOM 12723 N N . GLU C 1 1668 ? 258.590 114.802 190.129 1.00 140.58 1666 GLU B N 1
ATOM 12724 C CA . GLU C 1 1668 ? 258.484 113.455 190.678 1.00 140.58 1666 GLU B CA 1
ATOM 12725 C C . GLU C 1 1668 ? 257.063 113.145 191.126 1.00 140.58 1666 GLU B C 1
ATOM 12726 O O . GLU C 1 1668 ? 256.623 111.993 191.036 1.00 140.58 1666 GLU B O 1
ATOM 12728 N N . GLU C 1 1669 ? 256.334 114.153 191.610 1.00 146.40 1667 GLU B N 1
ATOM 12729 C CA . GLU C 1 1669 ? 254.945 113.938 191.998 1.00 146.40 1667 GLU B CA 1
ATOM 12730 C C . GLU C 1 1669 ? 254.056 113.733 190.777 1.00 146.40 1667 GLU B C 1
ATOM 12731 O O . GLU C 1 1669 ? 253.161 112.880 190.790 1.00 146.40 1667 GLU B O 1
ATOM 12733 N N . LYS C 1 1670 ? 254.286 114.501 189.717 1.00 150.82 1668 LYS B N 1
ATOM 12734 C CA . LYS C 1 1670 ? 253.503 114.372 188.494 1.00 150.82 1668 LYS B CA 1
ATOM 12735 C C . LYS C 1 1670 ? 253.950 113.160 187.682 1.00 150.82 1668 LYS B C 1
ATOM 12736 O O . LYS C 1 1670 ? 253.685 112.017 188.056 1.00 150.82 1668 LYS B O 1
ATOM 12738 N N . PRO C 1 1693 ? 288.511 120.449 201.338 1.00 117.86 1691 PRO B N 1
ATOM 12739 C CA . PRO C 1 1693 ? 289.121 119.890 200.128 1.00 117.86 1691 PRO B CA 1
ATOM 12740 C C . PRO C 1 1693 ? 289.125 120.876 198.963 1.00 117.86 1691 PRO B C 1
ATOM 12741 O O . PRO C 1 1693 ? 289.704 120.592 197.915 1.00 117.86 1691 PRO B O 1
ATOM 12743 N N . SER C 1 1694 ? 288.481 122.022 199.154 1.00 103.83 1692 SER B N 1
ATOM 12744 C CA . SER C 1 1694 ? 288.388 123.053 198.136 1.00 103.83 1692 SER B CA 1
ATOM 12745 C C . SER C 1 1694 ? 288.710 124.404 198.749 1.00 103.83 1692 SER B C 1
ATOM 12746 O O . SER C 1 1694 ? 288.441 124.634 199.930 1.00 103.83 1692 SER B O 1
ATOM 12749 N N . PRO C 1 1695 ? 289.284 125.315 197.973 1.00 90.50 1693 PRO B N 1
ATOM 12750 C CA . PRO C 1 1695 ? 289.635 126.624 198.522 1.00 90.50 1693 PRO B CA 1
ATOM 12751 C C . PRO C 1 1695 ? 288.397 127.421 198.885 1.00 90.50 1693 PRO B C 1
ATOM 12752 O O . PRO C 1 1695 ? 287.309 127.203 198.351 1.00 90.50 1693 PRO B O 1
ATOM 12756 N N . ALA C 1 1696 ? 288.575 128.350 199.815 1.00 78.06 1694 ALA B N 1
ATOM 12757 C CA . ALA C 1 1696 ? 287.542 129.312 200.167 1.00 78.06 1694 ALA B CA 1
ATOM 12758 C C . ALA C 1 1696 ? 287.839 130.597 199.411 1.00 78.06 1694 ALA B C 1
ATOM 12759 O O . ALA C 1 1696 ? 288.802 131.301 199.728 1.00 78.06 1694 ALA B O 1
ATOM 12761 N N . ILE C 1 1697 ? 287.019 130.901 198.413 1.00 63.28 1695 ILE B N 1
ATOM 12762 C CA . ILE C 1 1697 ? 287.254 132.014 197.508 1.00 63.28 1695 ILE B CA 1
ATOM 12763 C C . ILE C 1 1697 ? 286.332 133.158 197.890 1.00 63.28 1695 ILE B C 1
ATOM 12764 O O . ILE C 1 1697 ? 285.113 132.977 197.977 1.00 63.28 1695 ILE B O 1
ATOM 12769 N N . SER C 1 1698 ? 286.910 134.330 198.122 1.00 58.57 1696 SER B N 1
ATOM 12770 C CA . SER C 1 1698 ? 286.157 135.543 198.397 1.00 58.57 1696 SER B CA 1
ATOM 12771 C C . SER C 1 1698 ? 286.475 136.567 197.325 1.00 58.57 1696 SER B C 1
ATOM 12772 O O . SER C 1 1698 ? 287.647 136.851 197.067 1.00 58.57 1696 SER B O 1
ATOM 12775 N N . ILE C 1 1699 ? 285.450 137.116 196.710 1.00 54.51 1697 ILE B N 1
ATOM 12776 C CA . ILE C 1 1699 ? 285.620 137.989 195.560 1.00 54.51 1697 ILE B CA 1
ATOM 12777 C C . ILE C 1 1699 ? 285.428 139.427 195.998 1.00 54.51 1697 ILE B C 1
ATOM 12778 O O . ILE C 1 1699 ? 284.546 139.742 196.798 1.00 54.51 1697 ILE B O 1
ATOM 12783 N N . LEU C 1 1700 ? 286.264 140.307 195.465 1.00 52.33 1698 LEU B N 1
ATOM 12784 C CA . LEU C 1 1700 ? 286.263 141.716 195.815 1.00 52.33 1698 LEU B CA 1
ATOM 12785 C C . LEU C 1 1700 ? 285.965 142.525 194.567 1.00 52.33 1698 LEU B C 1
ATOM 12786 O O . LEU C 1 1700 ? 286.561 142.279 193.516 1.00 52.33 1698 LEU B O 1
ATOM 12791 N N . VAL C 1 1701 ? 285.052 143.484 194.671 1.00 47.98 1699 VAL B N 1
ATOM 12792 C CA . VAL C 1 1701 ? 284.637 144.298 193.538 1.00 47.98 1699 VAL B CA 1
ATOM 12793 C C . VAL C 1 1701 ? 285.016 145.743 193.802 1.00 47.98 1699 VAL B C 1
ATOM 12794 O O . VAL C 1 1701 ? 284.695 146.289 194.861 1.00 47.98 1699 VAL B O 1
ATOM 12798 N N . LEU C 1 1702 ? 285.686 146.363 192.836 1.00 48.73 1700 LEU B N 1
ATOM 12799 C CA . LEU C 1 1702 ? 286.194 147.717 192.960 1.00 48.73 1700 LEU B CA 1
ATOM 12800 C C . LEU C 1 1702 ? 285.528 148.633 191.947 1.00 48.73 1700 LEU B C 1
ATOM 12801 O O . LEU C 1 1702 ? 285.228 148.218 190.826 1.00 48.73 1700 LEU B O 1
ATOM 12806 N N . SER C 1 1703 ? 285.317 149.858 192.335 1.00 48.29 1701 SER B N 1
ATOM 12807 C CA . SER C 1 1703 ? 284.760 150.864 191.448 1.00 48.29 1701 SER B CA 1
ATOM 12808 C C . SER C 1 1703 ? 285.882 151.563 190.708 1.00 48.29 1701 SER B C 1
ATOM 12809 O O . SER C 1 1703 ? 286.803 152.077 191.347 1.00 48.29 1701 SER B O 1
ATOM 12811 N N . PRO C 1 1704 ? 285.847 151.628 189.379 1.00 51.88 1702 PRO B N 1
ATOM 12812 C CA . PRO C 1 1704 ? 286.985 152.166 188.635 1.00 51.88 1702 PRO B CA 1
ATOM 12813 C C . PRO C 1 1704 ? 287.072 153.675 188.666 1.00 51.88 1702 PRO B C 1
ATOM 12814 O O . PRO C 1 1704 ? 288.000 154.234 188.078 1.00 51.88 1702 PRO B O 1
ATOM 12818 N N . ARG C 1 1705 ? 286.137 154.339 189.328 1.00 56.44 1703 ARG B N 1
ATOM 12819 C CA . ARG C 1 1705 ? 286.212 155.770 189.563 1.00 56.44 1703 ARG B CA 1
ATOM 12820 C C . ARG C 1 1705 ? 286.899 156.111 190.873 1.00 56.44 1703 ARG B C 1
ATOM 12821 O O . ARG C 1 1705 ? 286.984 157.290 191.220 1.00 56.44 1703 ARG B O 1
ATOM 12823 N N . CYS C 1 1706 ? 287.381 155.116 191.610 1.00 58.10 1704 CYS B N 1
ATOM 12824 C CA . CYS C 1 1706 ? 287.976 155.365 192.912 1.00 58.10 1704 CYS B CA 1
ATOM 12825 C C . CYS C 1 1706 ? 289.322 154.677 193.055 1.00 58.10 1704 CYS B C 1
ATOM 12826 O O . CYS C 1 1706 ? 290.194 155.160 193.782 1.00 58.10 1704 CYS B O 1
ATOM 12829 N N . TRP C 1 1707 ? 289.506 153.568 192.386 1.00 51.09 1705 TRP B N 1
ATOM 12830 C CA . TRP C 1 1707 ? 290.753 152.851 192.525 1.00 51.09 1705 TRP B CA 1
ATOM 12831 C C . TRP C 1 1707 ? 291.624 153.044 191.301 1.00 51.09 1705 TRP B C 1
ATOM 12832 O O . TRP C 1 1707 ? 291.123 153.014 190.176 1.00 51.09 1705 TRP B O 1
ATOM 12843 N N . PRO C 1 1708 ? 292.908 153.236 191.478 1.00 56.89 1706 PRO B N 1
ATOM 12844 C CA . PRO C 1 1708 ? 293.821 153.369 190.339 1.00 56.89 1706 PRO B CA 1
ATOM 12845 C C . PRO C 1 1708 ? 294.383 152.030 189.875 1.00 56.89 1706 PRO B C 1
ATOM 12846 O O . PRO C 1 1708 ? 295.556 151.705 190.075 1.00 56.89 1706 PRO B O 1
ATOM 12850 N N . VAL C 1 1709 ? 293.547 151.226 189.237 1.00 58.57 1707 VAL B N 1
ATOM 12851 C CA . VAL C 1 1709 ? 293.988 149.947 188.696 1.00 58.57 1707 VAL B CA 1
ATOM 12852 C C . VAL C 1 1709 ? 294.490 150.182 187.287 1.00 58.57 1707 VAL B C 1
ATOM 12853 O O . VAL C 1 1709 ? 293.777 150.742 186.451 1.00 58.57 1707 VAL B O 1
ATOM 12855 N N . SER C 1 1710 ? 295.705 149.776 187.028 1.00 67.69 1708 SER B N 1
ATOM 12856 C CA . SER C 1 1710 ? 296.313 150.052 185.742 1.00 67.69 1708 SER B CA 1
ATOM 12857 C C . SER C 1 1710 ? 295.804 149.080 184.686 1.00 67.69 1708 SER B C 1
ATOM 12858 O O . SER C 1 1710 ? 295.378 147.970 185.007 1.00 67.69 1708 SER B O 1
ATOM 12861 N N . PRO C 1 1711 ? 295.841 149.472 183.413 1.00 68.49 1709 PRO B N 1
ATOM 12862 C CA . PRO C 1 1711 ? 295.442 148.562 182.338 1.00 68.49 1709 PRO B CA 1
ATOM 12863 C C . PRO C 1 1711 ? 296.464 147.489 182.011 1.00 68.49 1709 PRO B C 1
ATOM 12864 O O . PRO C 1 1711 ? 296.357 146.866 180.954 1.00 68.49 1709 PRO B O 1
ATOM 12868 N N . LEU C 1 1712 ? 297.453 147.273 182.865 1.00 73.36 1710 LEU B N 1
ATOM 12869 C CA . LEU C 1 1712 ? 298.403 146.191 182.677 1.00 73.36 1710 LEU B CA 1
ATOM 12870 C C . LEU C 1 1712 ? 298.047 144.956 183.483 1.00 73.36 1710 LEU B C 1
ATOM 12871 O O . LEU C 1 1712 ? 298.375 143.843 183.068 1.00 73.36 1710 LEU B O 1
ATOM 12876 N N . CYS C 1 1713 ? 297.370 145.120 184.612 1.00 72.11 1711 CYS B N 1
ATOM 12877 C CA . CYS C 1 1713 ? 297.032 143.999 185.479 1.00 72.11 1711 CYS B CA 1
ATOM 12878 C C . CYS C 1 1713 ? 295.600 143.542 185.211 1.00 72.11 1711 CYS B C 1
ATOM 12879 O O . CYS C 1 1713 ? 294.700 143.701 186.029 1.00 72.11 1711 CYS B O 1
ATOM 12882 N N . TYR C 1 1714 ? 295.407 142.949 184.037 1.00 66.49 1712 TYR B N 1
ATOM 12883 C CA . TYR C 1 1714 ? 294.110 142.435 183.614 1.00 66.49 1712 TYR B CA 1
ATOM 12884 C C . TYR C 1 1714 ? 294.261 140.969 183.250 1.00 66.49 1712 TYR B C 1
ATOM 12885 O O . TYR C 1 1714 ? 295.070 140.629 182.384 1.00 66.49 1712 TYR B O 1
ATOM 12894 N N . LEU C 1 1715 ? 293.494 140.102 183.900 1.00 64.42 1713 LEU B N 1
ATOM 12895 C CA . LEU C 1 1715 ? 293.421 138.704 183.503 1.00 64.42 1713 LEU B CA 1
ATOM 12896 C C . LEU C 1 1715 ? 292.358 138.592 182.427 1.00 64.42 1713 LEU B C 1
ATOM 12897 O O . LEU C 1 1715 ? 291.214 139.004 182.635 1.00 64.42 1713 LEU B O 1
ATOM 12899 N N . TYR C 1 1716 ? 292.737 138.048 181.276 1.00 76.02 1714 TYR B N 1
ATOM 12900 C CA . TYR C 1 1716 ? 291.910 138.102 180.081 1.00 76.02 1714 TYR B CA 1
ATOM 12901 C C . TYR C 1 1716 ? 291.262 136.773 179.740 1.00 76.02 1714 TYR B C 1
ATOM 12902 O O . TYR C 1 1716 ? 290.058 136.719 179.487 1.00 76.02 1714 TYR B O 1
ATOM 12911 N N . HIS C 1 1717 ? 292.029 135.706 179.712 1.00 80.10 1715 HIS B N 1
ATOM 12912 C CA . HIS C 1 1717 ? 291.461 134.391 179.488 1.00 80.10 1715 HIS B CA 1
ATOM 12913 C C . HIS C 1 1717 ? 291.616 133.571 180.762 1.00 80.10 1715 HIS B C 1
ATOM 12914 O O . HIS C 1 1717 ? 292.529 132.735 180.866 1.00 80.10 1715 HIS B O 1
ATOM 12916 N N . PRO C 1 1718 ? 290.754 133.792 181.754 1.00 81.40 1716 PRO B N 1
ATOM 12917 C CA . PRO C 1 1718 ? 290.898 133.054 183.013 1.00 81.40 1716 PRO B CA 1
ATOM 12918 C C . PRO C 1 1718 ? 290.887 131.561 182.804 1.00 81.40 1716 PRO B C 1
ATOM 12919 O O . PRO C 1 1718 ? 291.652 130.835 183.448 1.00 81.40 1716 PRO B O 1
ATOM 12923 N N . ARG C 1 1719 ? 290.034 131.083 181.898 1.00 85.68 1717 ARG B N 1
ATOM 12924 C CA . ARG C 1 1719 ? 289.988 129.664 181.593 1.00 85.68 1717 ARG B CA 1
ATOM 12925 C C . ARG C 1 1719 ? 291.286 129.177 180.978 1.00 85.68 1717 ARG B C 1
ATOM 12926 O O . ARG C 1 1719 ? 291.613 127.994 181.111 1.00 85.68 1717 ARG B O 1
ATOM 12934 N N . LYS C 1 1720 ? 292.034 130.055 180.322 1.00 84.94 1718 LYS B N 1
ATOM 12935 C CA . LYS C 1 1720 ? 293.315 129.675 179.750 1.00 84.94 1718 LYS B CA 1
ATOM 12936 C C . LYS C 1 1720 ? 294.472 129.824 180.727 1.00 84.94 1718 LYS B C 1
ATOM 12937 O O . LYS C 1 1720 ? 295.549 129.278 180.473 1.00 84.94 1718 LYS B O 1
ATOM 12939 N N . CYS C 1 1721 ? 294.285 130.540 181.829 1.00 89.20 1719 CYS B N 1
ATOM 12940 C CA . CYS C 1 1721 ? 295.383 130.760 182.764 1.00 89.20 1719 CYS B CA 1
ATOM 12941 C C . CYS C 1 1721 ? 295.280 129.963 184.056 1.00 89.20 1719 CYS B C 1
ATOM 12942 O O . CYS C 1 1721 ? 296.293 129.444 184.524 1.00 89.20 1719 CYS B O 1
ATOM 12945 N N . LEU C 1 1722 ? 294.099 129.847 184.652 1.00 84.37 1720 LEU B N 1
ATOM 12946 C CA . LEU C 1 1722 ? 293.946 129.289 185.988 1.00 84.37 1720 LEU B CA 1
ATOM 12947 C C . LEU C 1 1722 ? 293.218 127.953 185.963 1.00 84.37 1720 LEU B C 1
ATOM 12948 O O . LEU C 1 1722 ? 292.557 127.611 184.978 1.00 84.37 1720 LEU B O 1
ATOM 12953 N N . PRO C 1 1723 ? 293.319 127.167 187.035 1.00 82.47 1721 PRO B N 1
ATOM 12954 C CA . PRO C 1 1723 ? 292.664 125.855 187.069 1.00 82.47 1721 PRO B CA 1
ATOM 12955 C C . PRO C 1 1723 ? 291.149 125.935 186.933 1.00 82.47 1721 PRO B C 1
ATOM 12956 O O . PRO C 1 1723 ? 290.511 126.982 187.097 1.00 82.47 1721 PRO B O 1
ATOM 12960 N N . THR C 1 1724 ? 290.569 124.763 186.659 1.00 81.56 1722 THR B N 1
ATOM 12961 C CA . THR C 1 1724 ? 289.153 124.681 186.321 1.00 81.56 1722 THR B CA 1
ATOM 12962 C C . THR C 1 1724 ? 288.264 124.994 187.517 1.00 81.56 1722 THR B C 1
ATOM 12963 O O . THR C 1 1724 ? 287.217 125.627 187.362 1.00 81.56 1722 THR B O 1
ATOM 12965 N N . GLU C 1 1725 ? 288.656 124.558 188.714 1.00 75.26 1723 GLU B N 1
ATOM 12966 C CA . GLU C 1 1725 ? 287.835 124.822 189.892 1.00 75.26 1723 GLU B CA 1
ATOM 12967 C C . GLU C 1 1725 ? 287.694 126.321 190.134 1.00 75.26 1723 GLU B C 1
ATOM 12968 O O . GLU C 1 1725 ? 286.576 126.847 190.266 1.00 75.26 1723 GLU B O 1
ATOM 12970 N N . PHE C 1 1726 ? 288.824 127.026 190.194 1.00 74.69 1724 PHE B N 1
ATOM 12971 C CA . PHE C 1 1726 ? 288.783 128.470 190.364 1.00 74.69 1724 PHE B CA 1
ATOM 12972 C C . PHE C 1 1726 ? 288.008 129.133 189.239 1.00 74.69 1724 PHE B C 1
ATOM 12973 O O . PHE C 1 1726 ? 287.221 130.060 189.477 1.00 74.69 1724 PHE B O 1
ATOM 12981 N N . CYS C 1 1727 ? 288.242 128.699 188.001 1.00 72.15 1725 CYS B N 1
ATOM 12982 C CA . CYS C 1 1727 ? 287.553 129.326 186.884 1.00 72.15 1725 CYS B CA 1
ATOM 12983 C C . CYS C 1 1727 ? 286.046 129.177 187.028 1.00 72.15 1725 CYS B C 1
ATOM 12984 O O . CYS C 1 1727 ? 285.290 130.119 186.763 1.00 72.15 1725 CYS B O 1
ATOM 12986 N N . ASP C 1 1728 ? 285.594 128.008 187.478 1.00 67.63 1726 ASP B N 1
ATOM 12987 C CA . ASP C 1 1728 ? 284.164 127.791 187.642 1.00 67.63 1726 ASP B CA 1
ATOM 12988 C C . ASP C 1 1728 ? 283.600 128.678 188.735 1.00 67.63 1726 ASP B C 1
ATOM 12989 O O . ASP C 1 1728 ? 282.500 129.225 188.592 1.00 67.63 1726 ASP B O 1
ATOM 12991 N N . ALA C 1 1729 ? 284.330 128.825 189.843 1.00 67.22 1727 ALA B N 1
ATOM 12992 C CA . ALA C 1 1729 ? 283.844 129.694 190.913 1.00 67.22 1727 ALA B CA 1
ATOM 12993 C C . ALA C 1 1729 ? 283.700 131.131 190.429 1.00 67.22 1727 ALA B C 1
ATOM 12994 O O . ALA C 1 1729 ? 282.689 131.799 190.700 1.00 67.22 1727 ALA B O 1
ATOM 12996 N N . LEU C 1 1730 ? 284.701 131.619 189.701 1.00 64.15 1728 LEU B N 1
ATOM 12997 C CA . LEU C 1 1730 ? 284.615 132.970 189.169 1.00 64.15 1728 LEU B CA 1
ATOM 12998 C C . LEU C 1 1730 ? 283.436 133.101 188.217 1.00 64.15 1728 LEU B C 1
ATOM 12999 O O . LEU C 1 1730 ? 282.744 134.125 188.206 1.00 64.15 1728 LEU B O 1
ATOM 13004 N N . ASP C 1 1731 ? 283.189 132.069 187.410 1.00 64.07 1729 ASP B N 1
ATOM 13005 C CA . ASP C 1 1731 ? 282.069 132.119 186.481 1.00 64.07 1729 ASP B CA 1
ATOM 13006 C C . ASP C 1 1731 ? 280.745 132.205 187.224 1.00 64.07 1729 ASP B C 1
ATOM 13007 O O . ASP C 1 1731 ? 279.848 132.955 186.824 1.00 64.07 1729 ASP B O 1
ATOM 13009 N N . ARG C 1 1732 ? 280.602 131.441 188.305 1.00 64.20 1730 ARG B N 1
ATOM 13010 C CA . ARG C 1 1732 ? 279.377 131.511 189.095 1.00 64.20 1730 ARG B CA 1
ATOM 13011 C C . ARG C 1 1732 ? 279.162 132.907 189.655 1.00 64.20 1730 ARG B C 1
ATOM 13012 O O . ARG C 1 1732 ? 278.046 133.444 189.602 1.00 64.20 1730 ARG B O 1
ATOM 13020 N N . PHE C 1 1733 ? 280.217 133.516 190.199 1.00 56.56 1731 PHE B N 1
ATOM 13021 C CA . PHE C 1 1733 ? 280.040 134.859 190.742 1.00 56.56 1731 PHE B CA 1
ATOM 13022 C C . PHE C 1 1733 ? 279.702 135.855 189.649 1.00 56.56 1731 PHE B C 1
ATOM 13023 O O . PHE C 1 1733 ? 278.914 136.780 189.870 1.00 56.56 1731 PHE B O 1
ATOM 13031 N N . SER C 1 1734 ? 280.300 135.700 188.469 1.00 57.77 1732 SER B N 1
ATOM 13032 C CA . SER C 1 1734 ? 279.967 136.600 187.375 1.00 57.77 1732 SER B CA 1
ATOM 13033 C C . SER C 1 1734 ? 278.513 136.448 186.986 1.00 57.77 1732 SER B C 1
ATOM 13034 O O . SER C 1 1734 ? 277.832 137.438 186.695 1.00 57.77 1732 SER B O 1
ATOM 13037 N N . SER C 1 1735 ? 278.023 135.209 186.968 1.00 55.88 1733 SER B N 1
ATOM 13038 C CA . SER C 1 1735 ? 276.616 134.971 186.678 1.00 55.88 1733 SER B CA 1
ATOM 13039 C C . SER C 1 1735 ? 275.736 135.711 187.665 1.00 55.88 1733 SER B C 1
ATOM 13040 O O . SER C 1 1735 ? 274.778 136.393 187.278 1.00 55.88 1733 SER B O 1
ATOM 13042 N N . PHE C 1 1736 ? 276.055 135.596 188.951 1.00 54.45 1734 PHE B N 1
ATOM 13043 C CA . PHE C 1 1736 ? 275.243 136.272 189.952 1.00 54.45 1734 PHE B CA 1
ATOM 13044 C C . PHE C 1 1736 ? 275.274 137.775 189.751 1.00 54.45 1734 PHE B C 1
ATOM 13045 O O . PHE C 1 1736 ? 274.233 138.439 189.789 1.00 54.45 1734 PHE B O 1
ATOM 13053 N N . TYR C 1 1737 ? 276.461 138.335 189.549 1.00 56.50 1735 TYR B N 1
ATOM 13054 C CA . TYR C 1 1737 ? 276.559 139.783 189.433 1.00 56.50 1735 TYR B CA 1
ATOM 13055 C C . TYR C 1 1737 ? 275.790 140.283 188.227 1.00 56.50 1735 TYR B C 1
ATOM 13056 O O . TYR C 1 1737 ? 275.099 141.305 188.301 1.00 56.50 1735 TYR B O 1
ATOM 13065 N N . SER C 1 1738 ? 275.884 139.568 187.109 1.00 58.23 1736 SER B N 1
ATOM 13066 C CA . SER C 1 1738 ? 275.158 139.980 185.917 1.00 58.23 1736 SER B CA 1
ATOM 13067 C C . SER C 1 1738 ? 273.660 139.940 186.156 1.00 58.23 1736 SER B C 1
ATOM 13068 O O . SER C 1 1738 ? 272.949 140.903 185.858 1.00 58.23 1736 SER B O 1
ATOM 13071 N N . GLN C 1 1739 ? 273.160 138.838 186.714 1.00 60.36 1737 GLN B N 1
ATOM 13072 C CA . GLN C 1 1739 ? 271.723 138.737 186.931 1.00 60.36 1737 GLN B CA 1
ATOM 13073 C C . GLN C 1 1739 ? 271.227 139.659 188.030 1.00 60.36 1737 GLN B C 1
ATOM 13074 O O . GLN C 1 1739 ? 270.016 139.855 188.146 1.00 60.36 1737 GLN B O 1
ATOM 13076 N N . SER C 1 1740 ? 272.115 140.217 188.843 1.00 63.68 1738 SER B N 1
ATOM 13077 C CA . SER C 1 1740 ? 271.686 141.108 189.911 1.00 63.68 1738 SER B CA 1
ATOM 13078 C C . SER C 1 1740 ? 271.819 142.579 189.567 1.00 63.68 1738 SER B C 1
ATOM 13079 O O . SER C 1 1740 ? 271.128 143.403 190.169 1.00 63.68 1738 SER B O 1
ATOM 13082 N N . GLN C 1 1741 ? 272.698 142.932 188.638 1.00 68.05 1739 GLN B N 1
ATOM 13083 C CA . GLN C 1 1741 ? 272.862 144.327 188.239 1.00 68.05 1739 GLN B CA 1
ATOM 13084 C C . GLN C 1 1741 ? 271.641 144.823 187.480 1.00 68.05 1739 GLN B C 1
ATOM 13085 O O . GLN C 1 1741 ? 270.616 145.146 188.077 1.00 68.05 1739 GLN B O 1
ATOM 13087 N N . ARG C 1 1752 ? 276.925 146.584 183.741 1.00 61.79 1750 ARG B N 1
ATOM 13088 C CA . ARG C 1 1752 ? 278.179 146.601 184.475 1.00 61.79 1750 ARG B CA 1
ATOM 13089 C C . ARG C 1 1752 ? 278.816 145.223 184.476 1.00 61.79 1750 ARG B C 1
ATOM 13090 O O . ARG C 1 1752 ? 278.492 144.386 185.308 1.00 61.79 1750 ARG B O 1
ATOM 13092 N N . ARG C 1 1753 ? 279.727 144.988 183.541 1.00 62.48 1751 ARG B N 1
ATOM 13093 C CA . ARG C 1 1753 ? 280.393 143.700 183.431 1.00 62.48 1751 ARG B CA 1
ATOM 13094 C C . ARG C 1 1753 ? 281.464 143.587 184.511 1.00 62.48 1751 ARG B C 1
ATOM 13095 O O . ARG C 1 1753 ? 281.550 144.414 185.422 1.00 62.48 1751 ARG B O 1
ATOM 13097 N N . LEU C 1 1754 ? 282.302 142.557 184.426 1.00 56.24 1752 LEU B N 1
ATOM 13098 C CA . LEU C 1 1754 ? 283.406 142.376 185.356 1.00 56.24 1752 LEU B CA 1
ATOM 13099 C C . LEU C 1 1754 ? 284.665 142.044 184.576 1.00 56.24 1752 LEU B C 1
ATOM 13100 O O . LEU C 1 1754 ? 284.636 141.186 183.692 1.00 56.24 1752 LEU B O 1
ATOM 13105 N N . GLN C 1 1755 ? 285.765 142.722 184.900 1.00 53.16 1753 GLN B N 1
ATOM 13106 C CA . GLN C 1 1755 ? 287.070 142.450 184.304 1.00 53.16 1753 GLN B CA 1
ATOM 13107 C C . GLN C 1 1755 ? 287.999 141.993 185.411 1.00 53.16 1753 GLN B C 1
ATOM 13108 O O . GLN C 1 1755 ? 288.430 142.803 186.233 1.00 53.16 1753 GLN B O 1
ATOM 13110 N N . TRP C 1 1756 ? 288.308 140.706 185.437 1.00 57.72 1754 TRP B N 1
ATOM 13111 C CA . TRP C 1 1756 ? 289.141 140.168 186.492 1.00 57.72 1754 TRP B CA 1
ATOM 13112 C C . TRP C 1 1756 ? 290.566 140.689 186.366 1.00 57.72 1754 TRP B C 1
ATOM 13113 O O . TRP C 1 1756 ? 291.007 141.117 185.298 1.00 57.72 1754 TRP B O 1
ATOM 13124 N N . THR C 1 1757 ? 291.290 140.658 187.481 1.00 57.19 1755 THR B N 1
ATOM 13125 C CA . THR C 1 1757 ? 292.609 141.259 187.566 1.00 57.19 1755 THR B CA 1
ATOM 13126 C C . THR C 1 1757 ? 293.572 140.301 188.244 1.00 57.19 1755 THR B C 1
ATOM 13127 O O . THR C 1 1757 ? 293.183 139.252 188.757 1.00 57.19 1755 THR B O 1
ATOM 13131 N N . TRP C 1 1758 ? 294.845 140.676 188.251 1.00 63.04 1756 TRP B N 1
ATOM 13132 C CA . TRP C 1 1758 ? 295.899 139.862 188.836 1.00 63.04 1756 TRP B CA 1
ATOM 13133 C C . TRP C 1 1758 ? 296.212 140.232 190.275 1.00 63.04 1756 TRP B C 1
ATOM 13134 O O . TRP C 1 1758 ? 297.141 139.665 190.850 1.00 63.04 1756 TRP B O 1
ATOM 13145 N N . LEU C 1 1759 ? 295.499 141.176 190.861 1.00 59.15 1757 LEU B N 1
ATOM 13146 C CA . LEU C 1 1759 ? 295.760 141.579 192.230 1.00 59.15 1757 LEU B CA 1
ATOM 13147 C C . LEU C 1 1759 ? 295.052 140.648 193.201 1.00 59.15 1757 LEU B C 1
ATOM 13148 O O . LEU C 1 1759 ? 294.151 139.896 192.832 1.00 59.15 1757 LEU B O 1
ATOM 13150 N N . GLY C 1 1760 ? 295.470 140.701 194.452 1.00 67.31 1758 GLY B N 1
ATOM 13151 C CA . GLY C 1 1760 ? 294.886 139.894 195.494 1.00 67.31 1758 GLY B CA 1
ATOM 13152 C C . GLY C 1 1760 ? 295.954 139.225 196.314 1.00 67.31 1758 GLY B C 1
ATOM 13153 O O . GLY C 1 1760 ? 297.137 139.565 196.237 1.00 67.31 1758 GLY B O 1
ATOM 13154 N N . ARG C 1 1761 ? 295.541 138.253 197.119 1.00 71.20 1759 ARG B N 1
ATOM 13155 C CA . ARG C 1 1761 ? 296.464 137.520 197.970 1.00 71.20 1759 ARG B CA 1
ATOM 13156 C C . ARG C 1 1761 ? 295.923 136.119 198.177 1.00 71.20 1759 ARG B C 1
ATOM 13157 O O . ARG C 1 1761 ? 294.757 135.838 197.899 1.00 71.20 1759 ARG B O 1
ATOM 13165 N N . ALA C 1 1762 ? 296.780 135.234 198.671 1.00 75.88 1760 ALA B N 1
ATOM 13166 C CA . ALA C 1 1762 ? 296.376 133.850 198.842 1.00 75.88 1760 ALA B CA 1
ATOM 13167 C C . ALA C 1 1762 ? 297.219 133.200 199.921 1.00 75.88 1760 ALA B C 1
ATOM 13168 O O . ALA C 1 1762 ? 298.364 133.593 200.155 1.00 75.88 1760 ALA B O 1
ATOM 13170 N N . GLU C 1 1763 ? 296.637 132.203 200.575 1.00 83.86 1761 GLU B N 1
ATOM 13171 C CA . GLU C 1 1763 ? 297.308 131.435 201.612 1.00 83.86 1761 GLU B CA 1
ATOM 13172 C C . GLU C 1 1763 ? 297.480 130.005 201.131 1.00 83.86 1761 GLU B C 1
ATOM 13173 O O . GLU C 1 1763 ? 296.523 129.381 200.664 1.00 83.86 1761 GLU B O 1
ATOM 13175 N N . LEU C 1 1764 ? 298.700 129.499 201.229 1.00 92.86 1762 LEU B N 1
ATOM 13176 C CA . LEU C 1 1764 ? 299.041 128.163 200.778 1.00 92.86 1762 LEU B CA 1
ATOM 13177 C C . LEU C 1 1764 ? 299.574 127.351 201.947 1.00 92.86 1762 LEU B C 1
ATOM 13178 O O . LEU C 1 1764 ? 300.097 127.899 202.919 1.00 92.86 1762 LEU B O 1
ATOM 13183 N N . GLN C 1 1765 ? 299.432 126.038 201.843 1.00 105.82 1763 GLN B N 1
ATOM 13184 C CA . GLN C 1 1765 ? 299.985 125.094 202.803 1.00 105.82 1763 GLN B CA 1
ATOM 13185 C C . GLN C 1 1765 ? 300.922 124.171 202.046 1.00 105.82 1763 GLN B C 1
ATOM 13186 O O . GLN C 1 1765 ? 300.489 123.420 201.165 1.00 105.82 1763 GLN B O 1
ATOM 13192 N N . PHE C 1 1766 ? 302.205 124.260 202.368 1.00 107.62 1764 PHE B N 1
ATOM 13193 C CA . PHE C 1 1766 ? 303.245 123.436 201.774 1.00 107.62 1764 PHE B CA 1
ATOM 13194 C C . PHE C 1 1766 ? 303.984 122.749 202.906 1.00 107.62 1764 PHE B C 1
ATOM 13195 O O . PHE C 1 1766 ? 304.479 123.418 203.820 1.00 107.62 1764 PHE B O 1
ATOM 13203 N N . GLY C 1 1767 ? 304.059 121.425 202.851 1.00 113.19 1765 GLY B N 1
ATOM 13204 C CA . GLY C 1 1767 ? 304.663 120.693 203.940 1.00 113.19 1765 GLY B CA 1
ATOM 13205 C C . GLY C 1 1767 ? 303.930 120.969 205.231 1.00 113.19 1765 GLY B C 1
ATOM 13206 O O . GLY C 1 1767 ? 302.814 120.486 205.439 1.00 113.19 1765 GLY B O 1
ATOM 13207 N N . LYS C 1 1768 ? 304.546 121.751 206.105 1.00 113.36 1766 LYS B N 1
ATOM 13208 C CA . LYS C 1 1768 ? 303.927 122.139 207.360 1.00 113.36 1766 LYS B CA 1
ATOM 13209 C C . LYS C 1 1768 ? 303.710 123.637 207.498 1.00 113.36 1766 LYS B C 1
ATOM 13210 O O . LYS C 1 1768 ? 302.747 124.047 208.148 1.00 113.36 1766 LYS B O 1
ATOM 13213 N N . GLN C 1 1769 ? 304.561 124.461 206.898 1.00 106.47 1767 GLN B N 1
ATOM 13214 C CA . GLN C 1 1769 ? 304.504 125.896 207.123 1.00 106.47 1767 GLN B CA 1
ATOM 13215 C C . GLN C 1 1769 ? 303.468 126.555 206.223 1.00 106.47 1767 GLN B C 1
ATOM 13216 O O . GLN C 1 1769 ? 303.316 126.191 205.054 1.00 106.47 1767 GLN B O 1
ATOM 13218 N N . ILE C 1 1770 ? 302.758 127.531 206.779 1.00 103.84 1768 ILE B N 1
ATOM 13219 C CA . ILE C 1 1770 ? 301.800 128.327 206.022 1.00 103.84 1768 ILE B CA 1
ATOM 13220 C C . ILE C 1 1770 ? 302.552 129.388 205.236 1.00 103.84 1768 ILE B C 1
ATOM 13221 O O . ILE C 1 1770 ? 303.538 129.957 205.715 1.00 103.84 1768 ILE B O 1
ATOM 13226 N N . LEU C 1 1771 ? 302.094 129.660 204.021 1.00 93.97 1769 LEU B N 1
ATOM 13227 C CA . LEU C 1 1771 ? 302.698 130.655 203.153 1.00 93.97 1769 LEU B CA 1
ATOM 13228 C C . LEU C 1 1771 ? 301.649 131.677 202.741 1.00 93.97 1769 LEU B C 1
ATOM 13229 O O . LEU C 1 1771 ? 300.482 131.331 202.539 1.00 93.97 1769 LEU B O 1
ATOM 13234 N N . HIS C 1 1772 ? 302.065 132.932 202.609 1.00 82.74 1770 HIS B N 1
ATOM 13235 C CA . HIS C 1 1772 ? 301.209 133.998 202.110 1.00 82.74 1770 HIS B CA 1
ATOM 13236 C C . HIS C 1 1772 ? 301.838 134.559 200.851 1.00 82.74 1770 HIS B C 1
ATOM 13237 O O . HIS C 1 1772 ? 302.959 135.071 200.895 1.00 82.74 1770 HIS B O 1
ATOM 13244 N N . VAL C 1 1773 ? 301.122 134.478 199.733 1.00 79.86 1771 VAL B N 1
ATOM 13245 C CA . VAL C 1 1773 ? 301.657 134.887 198.446 1.00 79.86 1771 VAL B CA 1
ATOM 13246 C C . VAL C 1 1773 ? 300.664 135.808 197.756 1.00 79.86 1771 VAL B C 1
ATOM 13247 O O . VAL C 1 1773 ? 299.547 136.017 198.223 1.00 79.86 1771 VAL B O 1
ATOM 13251 N N . SER C 1 1774 ? 301.089 136.357 196.627 1.00 79.19 1772 SER B N 1
ATOM 13252 C CA . SER C 1 1774 ? 300.219 137.151 195.778 1.00 79.19 1772 SER B CA 1
ATOM 13253 C C . SER C 1 1774 ? 299.590 136.269 194.711 1.00 79.19 1772 SER B C 1
ATOM 13254 O O . SER C 1 1774 ? 299.916 135.091 194.576 1.00 79.19 1772 SER B O 1
ATOM 13256 N N . THR C 1 1775 ? 298.680 136.855 193.937 1.00 76.73 1773 THR B N 1
ATOM 13257 C CA . THR C 1 1775 ? 297.957 136.074 192.941 1.00 76.73 1773 THR B CA 1
ATOM 13258 C C . THR C 1 1775 ? 298.892 135.552 191.860 1.00 76.73 1773 THR B C 1
ATOM 13259 O O . THR C 1 1775 ? 298.811 134.382 191.469 1.00 76.73 1773 THR B O 1
ATOM 13263 N N . VAL C 1 1776 ? 299.786 136.404 191.358 1.00 79.05 1774 VAL B N 1
ATOM 13264 C CA . VAL C 1 1776 ? 300.747 135.946 190.362 1.00 79.05 1774 VAL B CA 1
ATOM 13265 C C . VAL C 1 1776 ? 301.673 134.901 190.963 1.00 79.05 1774 VAL B C 1
ATOM 13266 O O . VAL C 1 1776 ? 302.059 133.928 190.298 1.00 79.05 1774 VAL B O 1
ATOM 13270 N N . GLN C 1 1777 ? 302.013 135.056 192.239 1.00 89.73 1775 GLN B N 1
ATOM 13271 C CA . GLN C 1 1777 ? 302.812 134.039 192.899 1.00 89.73 1775 GLN B CA 1
ATOM 13272 C C . GLN C 1 1777 ? 302.046 132.731 192.998 1.00 89.73 1775 GLN B C 1
ATOM 13273 O O . GLN C 1 1777 ? 302.624 131.652 192.833 1.00 89.73 1775 GLN B O 1
ATOM 13279 N N . MET C 1 1778 ? 300.743 132.802 193.264 1.00 89.66 1776 MET B N 1
ATOM 13280 C CA . MET C 1 1778 ? 299.943 131.587 193.312 1.00 89.66 1776 MET B CA 1
ATOM 13281 C C . MET C 1 1778 ? 299.914 130.905 191.956 1.00 89.66 1776 MET B C 1
ATOM 13282 O O . MET C 1 1778 ? 300.057 129.683 191.864 1.00 89.66 1776 MET B O 1
ATOM 13287 N N . TRP C 1 1779 ? 299.734 131.684 190.895 1.00 95.05 1777 TRP B N 1
ATOM 13288 C CA . TRP C 1 1779 ? 299.738 131.139 189.544 1.00 95.05 1777 TRP B CA 1
ATOM 13289 C C . TRP C 1 1779 ? 301.033 130.398 189.259 1.00 95.05 1777 TRP B C 1
ATOM 13290 O O . TRP C 1 1779 ? 301.024 129.245 188.807 1.00 95.05 1777 TRP B O 1
ATOM 13301 N N . LEU C 1 1780 ? 302.164 131.031 189.566 1.00 100.07 1778 LEU B N 1
ATOM 13302 C CA . LEU C 1 1780 ? 303.456 130.402 189.311 1.00 100.07 1778 LEU B CA 1
ATOM 13303 C C . LEU C 1 1780 ? 303.642 129.141 190.144 1.00 100.07 1778 LEU B C 1
ATOM 13304 O O . LEU C 1 1780 ? 304.012 128.081 189.622 1.00 100.07 1778 LEU B O 1
ATOM 13309 N N . LEU C 1 1781 ? 303.395 129.230 191.446 1.00 105.72 1779 LEU B N 1
ATOM 13310 C CA . LEU C 1 1781 ? 303.661 128.087 192.306 1.00 105.72 1779 LEU B CA 1
ATOM 13311 C C . LEU C 1 1781 ? 302.722 126.928 192.010 1.00 105.72 1779 LEU B C 1
ATOM 13312 O O . LEU C 1 1781 ? 303.108 125.766 192.178 1.00 105.72 1779 LEU B O 1
ATOM 13317 N N . LEU C 1 1782 ? 301.495 127.208 191.568 1.00 105.83 1780 LEU B N 1
ATOM 13318 C CA . LEU C 1 1782 ? 300.632 126.128 191.112 1.00 105.83 1780 LEU B CA 1
ATOM 13319 C C . LEU C 1 1782 ? 301.181 125.501 189.842 1.00 105.83 1780 LEU B C 1
ATOM 13320 O O . LEU C 1 1782 ? 301.173 124.274 189.697 1.00 105.83 1780 LEU B O 1
ATOM 13325 N N . LYS C 1 1783 ? 301.676 126.323 188.913 1.00 111.31 1781 LYS B N 1
ATOM 13326 C CA . LYS C 1 1783 ? 302.375 125.756 187.768 1.00 111.31 1781 LYS B CA 1
ATOM 13327 C C . LYS C 1 1783 ? 303.575 124.930 188.197 1.00 111.31 1781 LYS B C 1
ATOM 13328 O O . LYS C 1 1783 ? 304.067 124.115 187.414 1.00 111.31 1781 LYS B O 1
ATOM 13330 N N . PHE C 1 1784 ? 304.053 125.120 189.427 1.00 126.80 1782 PHE B N 1
ATOM 13331 C CA . PHE C 1 1784 ? 305.148 124.327 189.975 1.00 126.80 1782 PHE B CA 1
ATOM 13332 C C . PHE C 1 1784 ? 304.670 123.080 190.720 1.00 126.80 1782 PHE B C 1
ATOM 13333 O O . PHE C 1 1784 ? 305.346 122.617 191.647 1.00 126.80 1782 PHE B O 1
ATOM 13341 N N . ASN C 1 1785 ? 303.521 122.523 190.354 1.00 123.87 1783 ASN B N 1
ATOM 13342 C CA . ASN C 1 1785 ? 303.059 121.295 190.986 1.00 123.87 1783 ASN B CA 1
ATOM 13343 C C . ASN C 1 1785 ? 303.293 120.064 190.127 1.00 123.87 1783 ASN B C 1
ATOM 13344 O O . ASN C 1 1785 ? 303.474 118.969 190.665 1.00 123.87 1783 ASN B O 1
ATOM 13346 N N . GLN C 1 1786 ? 303.299 120.212 188.803 1.00 136.44 1784 GLN B N 1
ATOM 13347 C CA . GLN C 1 1786 ? 303.438 119.055 187.926 1.00 136.44 1784 GLN B CA 1
ATOM 13348 C C . GLN C 1 1786 ? 304.894 118.816 187.539 1.00 136.44 1784 GLN B C 1
ATOM 13349 O O . GLN C 1 1786 ? 305.441 117.733 187.770 1.00 136.44 1784 GLN B O 1
ATOM 13351 N N . THR C 1 1787 ? 305.537 119.816 186.950 1.00 140.31 1785 THR B N 1
ATOM 13352 C CA . THR C 1 1787 ? 306.908 119.690 186.483 1.00 140.31 1785 THR B CA 1
ATOM 13353 C C . THR C 1 1787 ? 307.879 120.197 187.543 1.00 140.31 1785 THR B C 1
ATOM 13354 O O . THR C 1 1787 ? 307.566 121.108 188.313 1.00 140.31 1785 THR B O 1
ATOM 13358 N N . GLU C 1 1788 ? 309.066 119.595 187.578 1.00 145.23 1786 GLU B N 1
ATOM 13359 C CA . GLU C 1 1788 ? 310.087 119.939 188.559 1.00 145.23 1786 GLU B CA 1
ATOM 13360 C C . GLU C 1 1788 ? 311.021 121.049 188.096 1.00 145.23 1786 GLU B C 1
ATOM 13361 O O . GLU C 1 1788 ? 312.006 121.333 188.784 1.00 145.23 1786 GLU B O 1
ATOM 13363 N N . GLU C 1 1789 ? 310.749 121.676 186.954 1.00 143.86 1787 GLU B N 1
ATOM 13364 C CA . GLU C 1 1789 ? 311.531 122.813 186.497 1.00 143.86 1787 GLU B CA 1
ATOM 13365 C C . GLU C 1 1789 ? 310.686 123.625 185.529 1.00 143.86 1787 GLU B C 1
ATOM 13366 O O . GLU C 1 1789 ? 309.881 123.073 184.776 1.00 143.86 1787 GLU B O 1
ATOM 13368 N N . VAL C 1 1790 ? 310.867 124.943 185.554 1.00 144.77 1788 VAL B N 1
ATOM 13369 C CA . VAL C 1 1790 ? 310.072 125.848 184.732 1.00 144.77 1788 VAL B CA 1
ATOM 13370 C C . VAL C 1 1790 ? 310.997 126.711 183.891 1.00 144.77 1788 VAL B C 1
ATOM 13371 O O . VAL C 1 1790 ? 312.030 127.181 184.374 1.00 144.77 1788 VAL B O 1
ATOM 13375 N N . SER C 1 1791 ? 310.619 126.927 182.635 1.00 145.59 1789 SER B N 1
ATOM 13376 C CA . SER C 1 1791 ? 311.359 127.793 181.730 1.00 145.59 1789 SER B CA 1
ATOM 13377 C C . SER C 1 1791 ? 310.701 129.163 181.726 1.00 145.59 1789 SER B C 1
ATOM 13378 O O . SER C 1 1791 ? 309.554 129.300 181.291 1.00 145.59 1789 SER B O 1
ATOM 13380 N N . VAL C 1 1792 ? 311.434 130.173 182.201 1.00 147.78 1790 VAL B N 1
ATOM 13381 C CA . VAL C 1 1792 ? 310.853 131.498 182.404 1.00 147.78 1790 VAL B CA 1
ATOM 13382 C C . VAL C 1 1792 ? 310.203 132.008 181.127 1.00 147.78 1790 VAL B C 1
ATOM 13383 O O . VAL C 1 1792 ? 309.136 132.633 181.162 1.00 147.78 1790 VAL B O 1
ATOM 13387 N N . GLU C 1 1793 ? 310.826 131.748 179.978 1.00 146.66 1791 GLU B N 1
ATOM 13388 C CA . GLU C 1 1793 ? 310.242 132.190 178.718 1.00 146.66 1791 GLU B CA 1
ATOM 13389 C C . GLU C 1 1793 ? 308.890 131.536 178.486 1.00 146.66 1791 GLU B C 1
ATOM 13390 O O . GLU C 1 1793 ? 307.943 132.187 178.027 1.00 146.66 1791 GLU B O 1
ATOM 13392 N N . THR C 1 1794 ? 308.780 130.248 178.804 1.00 147.44 1792 THR B N 1
ATOM 13393 C CA . THR C 1 1794 ? 307.506 129.563 178.640 1.00 147.44 1792 THR B CA 1
ATOM 13394 C C . THR C 1 1794 ? 306.451 130.156 179.561 1.00 147.44 1792 THR B C 1
ATOM 13395 O O . THR C 1 1794 ? 305.309 130.384 179.145 1.00 147.44 1792 THR B O 1
ATOM 13399 N N . LEU C 1 1795 ? 306.819 130.417 180.817 1.00 141.75 1793 LEU B N 1
ATOM 13400 C CA . LEU C 1 1795 ? 305.877 131.022 181.751 1.00 141.75 1793 LEU B CA 1
ATOM 13401 C C . LEU C 1 1795 ? 305.411 132.382 181.253 1.00 141.75 1793 LEU B C 1
ATOM 13402 O O . LEU C 1 1795 ? 304.227 132.719 181.361 1.00 141.75 1793 LEU B O 1
ATOM 13404 N N . LEU C 1 1796 ? 306.328 133.175 180.698 1.00 143.27 1794 LEU B N 1
ATOM 13405 C CA . LEU C 1 1796 ? 305.954 134.490 180.193 1.00 143.27 1794 LEU B CA 1
ATOM 13406 C C . LEU C 1 1796 ? 305.001 134.364 179.017 1.00 143.27 1794 LEU B C 1
ATOM 13407 O O . LEU C 1 1796 ? 303.951 135.021 178.979 1.00 143.27 1794 LEU B O 1
ATOM 13409 N N . LYS C 1 1797 ? 305.350 133.514 178.049 1.00 143.57 1795 LYS B N 1
ATOM 13410 C CA . LYS C 1 1797 ? 304.493 133.328 176.886 1.00 143.57 1795 LYS B CA 1
ATOM 13411 C C . LYS C 1 1797 ? 303.123 132.803 177.284 1.00 143.57 1795 LYS B C 1
ATOM 13412 O O . LYS C 1 1797 ? 302.123 133.115 176.627 1.00 143.57 1795 LYS B O 1
ATOM 13414 N N . ASP C 1 1798 ? 303.052 132.019 178.360 1.00 140.57 1796 ASP B N 1
ATOM 13415 C CA . ASP C 1 1798 ? 301.772 131.482 178.800 1.00 140.57 1796 ASP B CA 1
ATOM 13416 C C . ASP C 1 1798 ? 300.943 132.533 179.525 1.00 140.57 1796 ASP B C 1
ATOM 13417 O O . ASP C 1 1798 ? 299.737 132.651 179.283 1.00 140.57 1796 ASP B O 1
ATOM 13419 N N . SER C 1 1799 ? 301.569 133.305 180.410 1.00 134.46 1797 SER B N 1
ATOM 13420 C CA . SER C 1 1799 ? 300.818 134.246 181.229 1.00 134.46 1797 SER B CA 1
ATOM 13421 C C . SER C 1 1799 ? 300.375 135.473 180.447 1.00 134.46 1797 SER B C 1
ATOM 13422 O O . SER C 1 1799 ? 299.309 136.027 180.736 1.00 134.46 1797 SER B O 1
ATOM 13424 N N . ASP C 1 1800 ? 301.168 135.912 179.471 1.00 131.43 1798 ASP B N 1
ATOM 13425 C CA . ASP C 1 1800 ? 300.907 137.165 178.764 1.00 131.43 1798 ASP B CA 1
ATOM 13426 C C . ASP C 1 1800 ? 300.884 138.352 179.724 1.00 131.43 1798 ASP B C 1
ATOM 13427 O O . ASP C 1 1800 ? 300.201 139.349 179.486 1.00 131.43 1798 ASP B O 1
ATOM 13429 N N . LEU C 1 1801 ? 301.633 138.251 180.813 1.00 126.20 1799 LEU B N 1
ATOM 13430 C CA . LEU C 1 1801 ? 301.763 139.314 181.791 1.00 126.20 1799 LEU B CA 1
ATOM 13431 C C . LEU C 1 1801 ? 302.938 140.207 181.407 1.00 126.20 1799 LEU B C 1
ATOM 13432 O O . LEU C 1 1801 ? 303.463 140.136 180.294 1.00 126.20 1799 LEU B O 1
ATOM 13434 N N . SER C 1 1802 ? 303.353 141.067 182.328 1.00 119.54 1800 SER B N 1
ATOM 13435 C CA . SER C 1 1802 ? 304.476 141.918 181.963 1.00 119.54 1800 SER B CA 1
ATOM 13436 C C . SER C 1 1802 ? 305.756 141.417 182.616 1.00 119.54 1800 SER B C 1
ATOM 13437 O O . SER C 1 1802 ? 305.735 140.976 183.769 1.00 119.54 1800 SER B O 1
ATOM 13439 N N . PRO C 1 1803 ? 306.867 141.484 181.889 1.00 117.64 1801 PRO B N 1
ATOM 13440 C CA . PRO C 1 1803 ? 308.135 141.024 182.463 1.00 117.64 1801 PRO B CA 1
ATOM 13441 C C . PRO C 1 1803 ? 308.506 141.756 183.731 1.00 117.64 1801 PRO B C 1
ATOM 13442 O O . PRO C 1 1803 ? 309.066 141.148 184.651 1.00 117.64 1801 PRO B O 1
ATOM 13446 N N . GLU C 1 1804 ? 308.194 143.047 183.812 1.00 117.63 1802 GLU B N 1
ATOM 13447 C CA . GLU C 1 1804 ? 308.525 143.815 185.002 1.00 117.63 1802 GLU B CA 1
ATOM 13448 C C . GLU C 1 1804 ? 307.870 143.208 186.231 1.00 117.63 1802 GLU B C 1
ATOM 13449 O O . GLU C 1 1804 ? 308.546 142.855 187.203 1.00 117.63 1802 GLU B O 1
ATOM 13451 N N . LEU C 1 1805 ? 306.547 143.063 186.198 1.00 115.48 1803 LEU B N 1
ATOM 13452 C CA . LEU C 1 1805 ? 305.864 142.514 187.358 1.00 115.48 1803 LEU B CA 1
ATOM 13453 C C . LEU C 1 1805 ? 306.233 141.059 187.582 1.00 115.48 1803 LEU B C 1
ATOM 13454 O O . LEU C 1 1805 ? 306.242 140.594 188.726 1.00 115.48 1803 LEU B O 1
ATOM 13459 N N . LEU C 1 1806 ? 306.557 140.329 186.516 1.00 114.10 1804 LEU B N 1
ATOM 13460 C CA . LEU C 1 1806 ? 307.029 138.964 186.700 1.00 114.10 1804 LEU B CA 1
ATOM 13461 C C . LEU C 1 1806 ? 308.276 138.943 187.567 1.00 114.10 1804 LEU B C 1
ATOM 13462 O O . LEU C 1 1806 ? 308.361 138.181 188.534 1.00 114.10 1804 LEU B O 1
ATOM 13467 N N . LEU C 1 1807 ? 309.250 139.792 187.247 1.00 116.72 1805 LEU B N 1
ATOM 13468 C CA . LEU C 1 1807 ? 310.450 139.856 188.075 1.00 116.72 1805 LEU B CA 1
ATOM 13469 C C . LEU C 1 1807 ? 310.123 140.340 189.480 1.00 116.72 1805 LEU B C 1
ATOM 13470 O O . LEU C 1 1807 ? 310.689 139.847 190.467 1.00 116.72 1805 LEU B O 1
ATOM 13475 N N . GLN C 1 1808 ? 309.225 141.322 189.588 1.00 113.91 1806 GLN B N 1
ATOM 13476 C CA . GLN C 1 1808 ? 308.842 141.826 190.901 1.00 113.91 1806 GLN B CA 1
ATOM 13477 C C . GLN C 1 1808 ? 308.313 140.704 191.773 1.00 113.91 1806 GLN B C 1
ATOM 13478 O O . GLN C 1 1808 ? 308.560 140.674 192.982 1.00 113.91 1806 GLN B O 1
ATOM 13480 N N . ALA C 1 1809 ? 307.583 139.769 191.172 1.00 113.49 1807 ALA B N 1
ATOM 13481 C CA . ALA C 1 1809 ? 307.080 138.632 191.927 1.00 113.49 1807 ALA B CA 1
ATOM 13482 C C . ALA C 1 1809 ? 308.182 137.626 192.202 1.00 113.49 1807 ALA B C 1
ATOM 13483 O O . ALA C 1 1809 ? 308.222 137.021 193.278 1.00 113.49 1807 ALA B O 1
ATOM 13485 N N . LEU C 1 1810 ? 309.088 137.435 191.243 1.00 112.68 1808 LEU B N 1
ATOM 13486 C CA . LEU C 1 1810 ? 310.081 136.374 191.368 1.00 112.68 1808 LEU B CA 1
ATOM 13487 C C . LEU C 1 1810 ? 311.077 136.663 192.479 1.00 112.68 1808 LEU B C 1
ATOM 13488 O O . LEU C 1 1810 ? 311.416 135.765 193.258 1.00 112.68 1808 LEU B O 1
ATOM 13493 N N . VAL C 1 1811 ? 311.559 137.903 192.567 1.00 121.46 1809 VAL B N 1
ATOM 13494 C CA . VAL C 1 1811 ? 312.665 138.208 193.484 1.00 121.46 1809 VAL B CA 1
ATOM 13495 C C . VAL C 1 1811 ? 312.385 137.789 194.927 1.00 121.46 1809 VAL B C 1
ATOM 13496 O O . VAL C 1 1811 ? 313.212 137.072 195.507 1.00 121.46 1809 VAL B O 1
ATOM 13500 N N . PRO C 1 1812 ? 311.277 138.191 195.561 1.00 115.48 1810 PRO B N 1
ATOM 13501 C CA . PRO C 1 1812 ? 311.075 137.818 196.968 1.00 115.48 1810 PRO B CA 1
ATOM 13502 C C . PRO C 1 1812 ? 310.880 136.335 197.175 1.00 115.48 1810 PRO B C 1
ATOM 13503 O O . PRO C 1 1812 ? 310.833 135.889 198.327 1.00 115.48 1810 PRO B O 1
ATOM 13507 N N . LEU C 1 1813 ? 310.752 135.563 196.101 1.00 121.07 1811 LEU B N 1
ATOM 13508 C CA . LEU C 1 1813 ? 310.646 134.117 196.189 1.00 121.07 1811 LEU B CA 1
ATOM 13509 C C . LEU C 1 1813 ? 311.976 133.447 195.886 1.00 121.07 1811 LEU B C 1
ATOM 13510 O O . LEU C 1 1813 ? 312.357 132.480 196.552 1.00 121.07 1811 LEU B O 1
ATOM 13515 N N . THR C 1 1814 ? 312.694 133.952 194.884 1.00 129.45 1812 THR B N 1
ATOM 13516 C CA . THR C 1 1814 ? 314.010 133.423 194.557 1.00 129.45 1812 THR B CA 1
ATOM 13517 C C . THR C 1 1814 ? 315.064 133.810 195.580 1.00 129.45 1812 THR B C 1
ATOM 13518 O O . THR C 1 1814 ? 316.154 133.230 195.570 1.00 129.45 1812 THR B O 1
ATOM 13520 N N . SER C 1 1815 ? 314.770 134.757 196.462 1.00 136.32 1813 SER B N 1
ATOM 13521 C CA . SER C 1 1815 ? 315.725 135.160 197.483 1.00 136.32 1813 SER B CA 1
ATOM 13522 C C . SER C 1 1815 ? 315.747 134.116 198.598 1.00 136.32 1813 SER B C 1
ATOM 13523 O O . SER C 1 1815 ? 315.220 133.010 198.463 1.00 136.32 1813 SER B O 1
ATOM 13525 N N . GLY C 1 1816 ? 316.379 134.460 199.716 1.00 146.68 1814 GLY B N 1
ATOM 13526 C CA . GLY C 1 1816 ? 316.472 133.532 200.823 1.00 146.68 1814 GLY B CA 1
ATOM 13527 C C . GLY C 1 1816 ? 315.117 133.211 201.421 1.00 146.68 1814 GLY B C 1
ATOM 13528 O O . GLY C 1 1816 ? 314.125 133.906 201.208 1.00 146.68 1814 GLY B O 1
ATOM 13529 N N . ASN C 1 1817 ? 315.088 132.116 202.177 1.00 146.69 1815 ASN B N 1
ATOM 13530 C CA . ASN C 1 1817 ? 313.898 131.598 202.847 1.00 146.69 1815 ASN B CA 1
ATOM 13531 C C . ASN C 1 1817 ? 312.786 131.234 201.876 1.00 146.69 1815 ASN B C 1
ATOM 13532 O O . ASN C 1 1817 ? 311.663 130.950 202.307 1.00 146.69 1815 ASN B O 1
ATOM 13534 N N . GLY C 1 1818 ? 313.066 131.225 200.578 1.00 145.91 1816 GLY B N 1
ATOM 13535 C CA . GLY C 1 1818 ? 312.074 130.896 199.586 1.00 145.91 1816 GLY B CA 1
ATOM 13536 C C . GLY C 1 1818 ? 312.250 129.486 199.071 1.00 145.91 1816 GLY B C 1
ATOM 13537 O O . GLY C 1 1818 ? 313.349 128.925 199.086 1.00 145.91 1816 GLY B O 1
ATOM 13538 N N . PRO C 1 1819 ? 311.162 128.878 198.604 1.00 141.59 1817 PRO B N 1
ATOM 13539 C CA . PRO C 1 1819 ? 311.216 127.487 198.147 1.00 141.59 1817 PRO B CA 1
ATOM 13540 C C . PRO C 1 1819 ? 311.584 127.304 196.683 1.00 141.59 1817 PRO B C 1
ATOM 13541 O O . PRO C 1 1819 ? 311.692 126.157 196.238 1.00 141.59 1817 PRO B O 1
ATOM 13545 N N . LEU C 1 1820 ? 311.778 128.378 195.927 1.00 138.65 1818 LEU B N 1
ATOM 13546 C CA . LEU C 1 1820 ? 312.166 128.279 194.529 1.00 138.65 1818 LEU B CA 1
ATOM 13547 C C . LEU C 1 1820 ? 313.563 128.852 194.328 1.00 138.65 1818 LEU B C 1
ATOM 13548 O O . LEU C 1 1820 ? 313.989 129.761 195.046 1.00 138.65 1818 LEU B O 1
ATOM 13553 N N . THR C 1 1821 ? 314.273 128.307 193.343 1.00 149.21 1819 THR B N 1
ATOM 13554 C CA . THR C 1 1821 ? 315.622 128.746 193.021 1.00 149.21 1819 THR B CA 1
ATOM 13555 C C . THR C 1 1821 ? 315.857 128.606 191.525 1.00 149.21 1819 THR B C 1
ATOM 13556 O O . THR C 1 1821 ? 315.444 127.617 190.910 1.00 149.21 1819 THR B O 1
ATOM 13558 N N . LEU C 1 1822 ? 316.527 129.601 190.947 1.00 157.25 1820 LEU B N 1
ATOM 13559 C CA . LEU C 1 1822 ? 316.801 129.648 189.520 1.00 157.25 1820 LEU B CA 1
ATOM 13560 C C . LEU C 1 1822 ? 318.299 129.561 189.273 1.00 157.25 1820 LEU B C 1
ATOM 13561 O O . LEU C 1 1822 ? 319.106 130.070 190.057 1.00 157.25 1820 LEU B O 1
ATOM 13563 N N . HIS C 1 1823 ? 318.664 128.912 188.172 1.00 157.03 1821 HIS B N 1
ATOM 13564 C CA . HIS C 1 1823 ? 320.064 128.763 187.798 1.00 157.03 1821 HIS B CA 1
ATOM 13565 C C . HIS C 1 1823 ? 320.416 129.689 186.640 1.00 157.03 1821 HIS B C 1
ATOM 13566 O O . HIS C 1 1823 ? 320.513 129.256 185.493 1.00 157.03 1821 HIS B O 1
ATOM 13568 N N . GLY C 1 1832 ? 316.880 130.525 182.419 1.00 154.18 1830 GLY B N 1
ATOM 13569 C CA . GLY C 1 1832 ? 315.545 130.759 182.938 1.00 154.18 1830 GLY B CA 1
ATOM 13570 C C . GLY C 1 1832 ? 314.893 129.508 183.491 1.00 154.18 1830 GLY B C 1
ATOM 13571 O O . GLY C 1 1832 ? 313.679 129.329 183.395 1.00 154.18 1830 GLY B O 1
ATOM 13572 N N . VAL C 1 1833 ? 315.705 128.635 184.071 1.00 153.40 1831 VAL B N 1
ATOM 13573 C CA . VAL C 1 1833 ? 315.213 127.392 184.645 1.00 153.40 1831 VAL B CA 1
ATOM 13574 C C . VAL C 1 1833 ? 314.918 127.619 186.120 1.00 153.40 1831 VAL B C 1
ATOM 13575 O O . VAL C 1 1833 ? 315.651 128.336 186.812 1.00 153.40 1831 VAL B O 1
ATOM 13579 N N . LEU C 1 1834 ? 313.820 127.047 186.587 1.00 146.88 1832 LEU B N 1
ATOM 13580 C CA . LEU C 1 1834 ? 313.393 127.165 187.970 1.00 146.88 1832 LEU B CA 1
ATOM 13581 C C . LEU C 1 1834 ? 313.195 125.777 188.556 1.00 146.88 1832 LEU B C 1
ATOM 13582 O O . LEU C 1 1834 ? 312.604 124.901 187.914 1.00 146.88 1832 LEU B O 1
ATOM 13584 N N . ARG C 1 1835 ? 313.691 125.582 189.776 1.00 140.89 1833 ARG B N 1
ATOM 13585 C CA . ARG C 1 1835 ? 313.575 124.299 190.446 1.00 140.89 1833 ARG B CA 1
ATOM 13586 C C . ARG C 1 1835 ? 313.433 124.538 191.938 1.00 140.89 1833 ARG B C 1
ATOM 13587 O O . ARG C 1 1835 ? 313.756 125.612 192.446 1.00 140.89 1833 ARG B O 1
ATOM 13589 N N . LEU C 1 1836 ? 312.940 123.520 192.634 1.00 139.51 1834 LEU B N 1
ATOM 13590 C CA . LEU C 1 1836 ? 312.773 123.608 194.077 1.00 139.51 1834 LEU B CA 1
ATOM 13591 C C . LEU C 1 1836 ? 314.134 123.591 194.750 1.00 139.51 1834 LEU B C 1
ATOM 13592 O O . LEU C 1 1836 ? 314.916 122.655 194.558 1.00 139.51 1834 LEU B O 1
ATOM 13594 N N . HIS C 1 1837 ? 314.425 124.629 195.536 1.00 144.48 1835 HIS B N 1
ATOM 13595 C CA . HIS C 1 1837 ? 315.680 124.655 196.277 1.00 144.48 1835 HIS B CA 1
ATOM 13596 C C . HIS C 1 1837 ? 315.693 123.594 197.368 1.00 144.48 1835 HIS B C 1
ATOM 13597 O O . HIS C 1 1837 ? 316.717 122.935 197.586 1.00 144.48 1835 HIS B O 1
ATOM 13599 N N . GLU C 1 1838 ? 314.568 123.411 198.052 1.00 144.89 1836 GLU B N 1
ATOM 13600 C CA . GLU C 1 1838 ? 314.426 122.395 199.090 1.00 144.89 1836 GLU B CA 1
ATOM 13601 C C . GLU C 1 1838 ? 315.504 122.514 200.159 1.00 144.89 1836 GLU B C 1
ATOM 13602 O O . GLU C 1 1838 ? 315.811 121.543 200.850 1.00 144.89 1836 GLU B O 1
ATOM 13604 N N . GLU C 1 1846 ? 307.599 127.967 210.899 1.00 119.63 1844 GLU B N 1
ATOM 13605 C CA . GLU C 1 1846 ? 307.504 129.422 210.853 1.00 119.63 1844 GLU B CA 1
ATOM 13606 C C . GLU C 1 1846 ? 306.628 129.876 209.690 1.00 119.63 1844 GLU B C 1
ATOM 13607 O O . GLU C 1 1846 ? 306.853 129.489 208.543 1.00 119.63 1844 GLU B O 1
ATOM 13609 N N . ALA C 1 1847 ? 305.631 130.702 209.994 1.00 109.26 1845 ALA B N 1
ATOM 13610 C CA . ALA C 1 1847 ? 304.708 131.214 208.984 1.00 109.26 1845 ALA B CA 1
ATOM 13611 C C . ALA C 1 1847 ? 305.428 132.270 208.163 1.00 109.26 1845 ALA B C 1
ATOM 13612 O O . ALA C 1 1847 ? 305.501 133.439 208.537 1.00 109.26 1845 ALA B O 1
ATOM 13614 N N . LEU C 1 1848 ? 305.972 131.851 207.027 1.00 97.99 1846 LEU B N 1
ATOM 13615 C CA . LEU C 1 1848 ? 306.647 132.782 206.138 1.00 97.99 1846 LEU B CA 1
ATOM 13616 C C . LEU C 1 1848 ? 305.659 133.801 205.587 1.00 97.99 1846 LEU B C 1
ATOM 13617 O O . LEU C 1 1848 ? 304.447 133.583 205.575 1.00 97.99 1846 LEU B O 1
ATOM 13619 N N . TRP C 1 1849 ? 306.192 134.929 205.129 1.00 85.76 1847 TRP B N 1
ATOM 13620 C CA . TRP C 1 1849 ? 305.398 135.986 204.512 1.00 85.76 1847 TRP B CA 1
ATOM 13621 C C . TRP C 1 1849 ? 306.142 136.472 203.280 1.00 85.76 1847 TRP B C 1
ATOM 13622 O O . TRP C 1 1849 ? 307.073 137.272 203.391 1.00 85.76 1847 TRP B O 1
ATOM 13633 N N . LEU C 1 1850 ? 305.734 136.001 202.111 1.00 81.91 1848 LEU B N 1
ATOM 13634 C CA . LEU C 1 1850 ? 306.431 136.302 200.869 1.00 81.91 1848 LEU B CA 1
ATOM 13635 C C . LEU C 1 1850 ? 305.501 137.095 199.954 1.00 81.91 1848 LEU B C 1
ATOM 13636 O O . LEU C 1 1850 ? 304.826 136.525 199.095 1.00 81.91 1848 LEU B O 1
ATOM 13638 N N . ILE C 1 1851 ? 305.477 138.412 200.129 1.00 79.98 1849 ILE B N 1
ATOM 13639 C CA . ILE C 1 1851 ? 304.684 139.308 199.290 1.00 79.98 1849 ILE B CA 1
ATOM 13640 C C . ILE C 1 1851 ? 305.584 140.443 198.825 1.00 79.98 1849 ILE B C 1
ATOM 13641 O O . ILE C 1 1851 ? 306.309 141.025 199.643 1.00 79.98 1849 ILE B O 1
ATOM 13646 N N . PRO C 1 1852 ? 305.582 140.789 197.544 1.00 81.50 1850 PRO B N 1
ATOM 13647 C CA . PRO C 1 1852 ? 306.455 141.853 197.057 1.00 81.50 1850 PRO B CA 1
ATOM 13648 C C . PRO C 1 1852 ? 306.122 143.176 197.718 1.00 81.50 1850 PRO B C 1
ATOM 13649 O O . PRO C 1 1852 ? 304.952 143.584 197.752 1.00 81.50 1850 PRO B O 1
ATOM 13653 N N . PRO C 1 1853 ? 307.115 143.873 198.254 1.00 75.57 1851 PRO B N 1
ATOM 13654 C CA . PRO C 1 1853 ? 306.851 145.140 198.932 1.00 75.57 1851 PRO B CA 1
ATOM 13655 C C . PRO C 1 1853 ? 306.752 146.298 197.952 1.00 75.57 1851 PRO B C 1
ATOM 13656 O O . PRO C 1 1853 ? 307.248 146.244 196.827 1.00 75.57 1851 PRO B O 1
ATOM 13660 N N . GLN C 1 1854 ? 306.101 147.363 198.413 1.00 72.60 1852 GLN B N 1
ATOM 13661 C CA . GLN C 1 1854 ? 305.804 148.508 197.562 1.00 72.60 1852 GLN B CA 1
ATOM 13662 C C . GLN C 1 1854 ? 307.081 149.241 197.192 1.00 72.60 1852 GLN B C 1
ATOM 13663 O O . GLN C 1 1854 ? 307.814 149.705 198.070 1.00 72.60 1852 GLN B O 1
ATOM 13665 N N . ALA C 1 1855 ? 307.349 149.348 195.896 1.00 69.85 1853 ALA B N 1
ATOM 13666 C CA . ALA C 1 1855 ? 308.462 150.141 195.392 1.00 69.85 1853 ALA B CA 1
ATOM 13667 C C . ALA C 1 1855 ? 307.945 151.546 195.128 1.00 69.85 1853 ALA B C 1
ATOM 13668 O O . ALA C 1 1855 ? 307.094 151.746 194.259 1.00 69.85 1853 ALA B O 1
ATOM 13670 N N . TYR C 1 1856 ? 308.455 152.515 195.877 1.00 63.50 1854 TYR B N 1
ATOM 13671 C CA . TYR C 1 1856 ? 307.843 153.830 195.888 1.00 63.50 1854 TYR B CA 1
ATOM 13672 C C . TYR C 1 1856 ? 308.092 154.564 194.577 1.00 63.50 1854 TYR B C 1
ATOM 13673 O O . TYR C 1 1856 ? 309.045 154.290 193.848 1.00 63.50 1854 TYR B O 1
ATOM 13682 N N . LEU C 1 1857 ? 307.207 155.509 194.283 1.00 61.94 1855 LEU B N 1
ATOM 13683 C CA . LEU C 1 1857 ? 307.341 156.341 193.100 1.00 61.94 1855 LEU B CA 1
ATOM 13684 C C . LEU C 1 1857 ? 308.340 157.457 193.351 1.00 61.94 1855 LEU B C 1
ATOM 13685 O O . LEU C 1 1857 ? 308.312 158.109 194.396 1.00 61.94 1855 LEU B O 1
ATOM 13690 N N . ASN C 1 1858 ? 309.222 157.681 192.386 1.00 66.59 1856 ASN B N 1
ATOM 13691 C CA . ASN C 1 1858 ? 310.192 158.764 192.446 1.00 66.59 1856 ASN B CA 1
ATOM 13692 C C . ASN C 1 1858 ? 309.836 159.773 191.370 1.00 66.59 1856 ASN B C 1
ATOM 13693 O O . ASN C 1 1858 ? 309.765 159.422 190.189 1.00 66.59 1856 ASN B O 1
ATOM 13695 N N . VAL C 1 1859 ? 309.608 161.017 191.775 1.00 70.88 1857 VAL B N 1
ATOM 13696 C CA . VAL C 1 1859 ? 309.198 162.042 190.827 1.00 70.88 1857 VAL B CA 1
ATOM 13697 C C . VAL C 1 1859 ? 310.408 162.441 189.998 1.00 70.88 1857 VAL B C 1
ATOM 13698 O O . VAL C 1 1859 ? 311.233 163.253 190.429 1.00 70.88 1857 VAL B O 1
ATOM 13702 N N . GLU C 1 1860 ? 310.518 161.872 188.802 1.00 82.08 1858 GLU B N 1
ATOM 13703 C CA . GLU C 1 1860 ? 311.668 162.098 187.940 1.00 82.08 1858 GLU B CA 1
ATOM 13704 C C . GLU C 1 1860 ? 311.718 163.543 187.479 1.00 82.08 1858 GLU B C 1
ATOM 13705 O O . GLU C 1 1860 ? 310.761 164.291 187.661 1.00 82.08 1858 GLU B O 1
ATOM 13707 N N . ARG C 1 1865 ? 305.644 163.610 186.766 1.00 140.06 1863 ARG B N 1
ATOM 13708 C CA . ARG C 1 1865 ? 306.195 164.740 186.030 1.00 140.06 1863 ARG B CA 1
ATOM 13709 C C . ARG C 1 1865 ? 305.180 165.285 185.042 1.00 140.06 1863 ARG B C 1
ATOM 13710 O O . ARG C 1 1865 ? 305.140 166.481 184.775 1.00 140.06 1863 ARG B O 1
ATOM 13712 N N . THR C 1 1866 ? 304.354 164.387 184.502 1.00 148.90 1864 THR B N 1
ATOM 13713 C CA . THR C 1 1866 ? 303.330 164.791 183.549 1.00 148.90 1864 THR B CA 1
ATOM 13714 C C . THR C 1 1866 ? 302.346 165.780 184.152 1.00 148.90 1864 THR B C 1
ATOM 13715 O O . THR C 1 1866 ? 301.617 166.450 183.407 1.00 148.90 1864 THR B O 1
ATOM 13717 N N . LEU C 1 1867 ? 302.307 165.887 185.481 1.00 147.41 1865 LEU B N 1
ATOM 13718 C CA . LEU C 1 1867 ? 301.435 166.867 186.113 1.00 147.41 1865 LEU B CA 1
ATOM 13719 C C . LEU C 1 1867 ? 301.789 168.284 185.685 1.00 147.41 1865 LEU B C 1
ATOM 13720 O O . LEU C 1 1867 ? 300.913 169.154 185.633 1.00 147.41 1865 LEU B O 1
ATOM 13722 N N . GLU C 1 1868 ? 303.061 168.531 185.361 1.00 150.56 1866 GLU B N 1
ATOM 13723 C CA . GLU C 1 1868 ? 303.458 169.846 184.869 1.00 150.56 1866 GLU B CA 1
ATOM 13724 C C . GLU C 1 1868 ? 302.775 170.160 183.544 1.00 150.56 1866 GLU B C 1
ATOM 13725 O O . GLU C 1 1868 ? 302.196 171.240 183.369 1.00 150.56 1866 GLU B O 1
ATOM 13727 N N . GLN C 1 1869 ? 302.839 169.222 182.595 1.00 157.39 1867 GLN B N 1
ATOM 13728 C CA . GLN C 1 1869 ? 302.156 169.413 181.322 1.00 157.39 1867 GLN B CA 1
ATOM 13729 C C . GLN C 1 1869 ? 300.655 169.563 181.524 1.00 157.39 1867 GLN B C 1
ATOM 13730 O O . GLN C 1 1869 ? 300.010 170.395 180.872 1.00 157.39 1867 GLN B O 1
ATOM 13732 N N . LYS C 1 1870 ? 300.086 168.773 182.437 1.00 159.62 1868 LYS B N 1
ATOM 13733 C CA . LYS C 1 1870 ? 298.653 168.859 182.701 1.00 159.62 1868 LYS B CA 1
ATOM 13734 C C . LYS C 1 1870 ? 298.267 170.249 183.192 1.00 159.62 1868 LYS B C 1
ATOM 13735 O O . LYS C 1 1870 ? 297.320 170.862 182.684 1.00 159.62 1868 LYS B O 1
ATOM 13737 N N . ARG C 1 1871 ? 298.994 170.763 184.187 1.00 156.82 1869 ARG B N 1
ATOM 13738 C CA . ARG C 1 1871 ? 298.672 172.075 184.734 1.00 156.82 1869 ARG B CA 1
ATOM 13739 C C . ARG C 1 1871 ? 298.888 173.172 183.704 1.00 156.82 1869 ARG B C 1
ATOM 13740 O O . ARG C 1 1871 ? 298.097 174.120 183.628 1.00 156.82 1869 ARG B O 1
ATOM 13744 N N . ASN C 1 1872 ? 299.948 173.064 182.901 1.00 163.87 1870 ASN B N 1
ATOM 13745 C CA . ASN C 1 1872 ? 300.183 174.062 181.864 1.00 163.87 1870 ASN B CA 1
ATOM 13746 C C . ASN C 1 1872 ? 299.020 174.112 180.882 1.00 163.87 1870 ASN B C 1
ATOM 13747 O O . ASN C 1 1872 ? 298.485 175.188 180.585 1.00 163.87 1870 ASN B O 1
ATOM 13749 N N . LEU C 1 1873 ? 298.603 172.948 180.377 1.00 167.50 1871 LEU B N 1
ATOM 13750 C CA . LEU C 1 1873 ? 297.505 172.917 179.417 1.00 167.50 1871 LEU B CA 1
ATOM 13751 C C . LEU C 1 1873 ? 296.208 173.420 180.040 1.00 167.50 1871 LEU B C 1
ATOM 13752 O O . LEU C 1 1873 ? 295.433 174.133 179.389 1.00 167.50 1871 LEU B O 1
ATOM 13754 N N . LEU C 1 1874 ? 295.951 173.055 181.299 1.00 170.72 1872 LEU B N 1
ATOM 13755 C CA . LEU C 1 1874 ? 294.722 173.494 181.952 1.00 170.72 1872 LEU B CA 1
ATOM 13756 C C . LEU C 1 1874 ? 294.704 175.006 182.127 1.00 170.72 1872 LEU B C 1
ATOM 13757 O O . LEU C 1 1874 ? 293.680 175.655 181.878 1.00 170.72 1872 LEU B O 1
ATOM 13759 N N . SER C 1 1875 ? 295.829 175.584 182.549 1.00 171.99 1873 SER B N 1
ATOM 13760 C CA . SER C 1 1875 ? 295.909 177.034 182.663 1.00 171.99 1873 SER B CA 1
ATOM 13761 C C . SER C 1 1875 ? 295.713 177.698 181.307 1.00 171.99 1873 SER B C 1
ATOM 13762 O O . SER C 1 1875 ? 295.045 178.735 181.206 1.00 171.99 1873 SER B O 1
ATOM 13764 N N . CYS C 1 1876 ? 296.272 177.104 180.250 1.00 170.28 1874 CYS B N 1
ATOM 13765 C CA . CYS C 1 1876 ? 296.107 177.668 178.914 1.00 170.28 1874 CYS B CA 1
ATOM 13766 C C . CYS C 1 1876 ? 294.638 177.697 178.510 1.00 170.28 1874 CYS B C 1
ATOM 13767 O O . CYS C 1 1876 ? 294.119 178.730 178.065 1.00 170.28 1874 CYS B O 1
ATOM 13770 N N . LEU C 1 1877 ? 293.951 176.565 178.660 1.00 171.76 1875 LEU B N 1
ATOM 13771 C CA . LEU C 1 1877 ? 292.546 176.500 178.275 1.00 171.76 1875 LEU B CA 1
ATOM 13772 C C . LEU C 1 1877 ? 291.701 177.454 179.110 1.00 171.76 1875 LEU B C 1
ATOM 13773 O O . LEU C 1 1877 ? 290.784 178.104 178.588 1.00 171.76 1875 LEU B O 1
ATOM 13775 N N . LEU C 1 1878 ? 291.995 177.555 180.408 1.00 171.59 1876 LEU B N 1
ATOM 13776 C CA . LEU C 1 1878 ? 291.232 178.457 181.260 1.00 171.59 1876 LEU B CA 1
ATOM 13777 C C . LEU C 1 1878 ? 291.435 179.904 180.839 1.00 171.59 1876 LEU B C 1
ATOM 13778 O O . LEU C 1 1878 ? 290.481 180.692 180.810 1.00 171.59 1876 LEU B O 1
ATOM 13780 N N . VAL C 1 1879 ? 292.671 180.269 180.499 1.00 171.50 1877 VAL B N 1
ATOM 13781 C CA . VAL C 1 1879 ? 292.936 181.628 180.044 1.00 171.50 1877 VAL B CA 1
ATOM 13782 C C . VAL C 1 1879 ? 292.173 181.910 178.760 1.00 171.50 1877 VAL B C 1
ATOM 13783 O O . VAL C 1 1879 ? 291.587 182.987 178.590 1.00 171.50 1877 VAL B O 1
ATOM 13785 N N . ARG C 1 1880 ? 292.168 180.947 177.835 1.00 169.88 1878 ARG B N 1
ATOM 13786 C CA . ARG C 1 1880 ? 291.442 181.138 176.584 1.00 169.88 1878 ARG B CA 1
ATOM 13787 C C . ARG C 1 1880 ? 289.956 181.352 176.836 1.00 169.88 1878 ARG B C 1
ATOM 13788 O O . ARG C 1 1880 ? 289.342 182.257 176.258 1.00 169.88 1878 ARG B O 1
ATOM 13790 N N . ILE C 1 1881 ? 289.364 180.536 177.709 1.00 169.72 1879 ILE B N 1
ATOM 13791 C CA . ILE C 1 1881 ? 287.932 180.653 177.975 1.00 169.72 1879 ILE B CA 1
ATOM 13792 C C . ILE C 1 1881 ? 287.614 181.992 178.628 1.00 169.72 1879 ILE B C 1
ATOM 13793 O O . ILE C 1 1881 ? 286.621 182.649 178.285 1.00 169.72 1879 ILE B O 1
ATOM 13795 N N . LEU C 1 1882 ? 288.447 182.418 179.580 1.00 171.52 1880 LEU B N 1
ATOM 13796 C CA . LEU C 1 1882 ? 288.202 183.690 180.250 1.00 171.52 1880 LEU B CA 1
ATOM 13797 C C . LEU C 1 1882 ? 288.317 184.855 179.276 1.00 171.52 1880 LEU B C 1
ATOM 13798 O O . LEU C 1 1882 ? 287.490 185.775 179.295 1.00 171.52 1880 LEU B O 1
ATOM 13800 N N . LYS C 1 1883 ? 289.332 184.831 178.410 1.00 171.83 1881 LYS B N 1
ATOM 13801 C CA . LYS C 1 1883 ? 289.476 185.888 177.416 1.00 171.83 1881 LYS B CA 1
ATOM 13802 C C . LYS C 1 1883 ? 288.267 185.931 176.493 1.00 171.83 1881 LYS B C 1
ATOM 13803 O O . LYS C 1 1883 ? 287.722 187.005 176.214 1.00 171.83 1881 LYS B O 1
ATOM 13805 N N . ALA C 1 1884 ? 287.826 184.762 176.016 1.00 171.66 1882 ALA B N 1
ATOM 13806 C CA . ALA C 1 1884 ? 286.653 184.712 175.148 1.00 171.66 1882 ALA B CA 1
ATOM 13807 C C . ALA C 1 1884 ? 285.432 185.306 175.837 1.00 171.66 1882 ALA B C 1
ATOM 13808 O O . ALA C 1 1884 ? 284.693 186.093 175.236 1.00 171.66 1882 ALA B O 1
ATOM 13810 N N . HIS C 1 1885 ? 285.207 184.948 177.102 1.00 171.39 1883 HIS B N 1
ATOM 13811 C CA . HIS C 1 1885 ? 284.131 185.578 177.856 1.00 171.39 1883 HIS B CA 1
ATOM 13812 C C . HIS C 1 1885 ? 284.366 187.070 178.042 1.00 171.39 1883 HIS B C 1
ATOM 13813 O O . HIS C 1 1885 ? 283.415 187.807 178.322 1.00 171.39 1883 HIS B O 1
ATOM 13815 N N . GLY C 1 1886 ? 285.610 187.526 177.911 1.00 170.19 1884 GLY B N 1
ATOM 13816 C CA . GLY C 1 1886 ? 285.890 188.945 177.944 1.00 170.19 1884 GLY B CA 1
ATOM 13817 C C . GLY C 1 1886 ? 285.714 189.564 179.323 1.00 170.19 1884 GLY B C 1
ATOM 13818 O O . GLY C 1 1886 ? 285.670 188.885 180.352 1.00 170.19 1884 GLY B O 1
ATOM 13819 N N . GLU C 1 1887 ? 285.604 190.891 179.324 1.00 170.14 1885 GLU B N 1
ATOM 13820 C CA . GLU C 1 1887 ? 285.470 191.682 180.546 1.00 170.14 1885 GLU B CA 1
ATOM 13821 C C . GLU C 1 1887 ? 284.099 191.585 181.169 1.00 170.14 1885 GLU B C 1
ATOM 13822 O O . GLU C 1 1887 ? 283.808 192.339 182.110 1.00 170.14 1885 GLU B O 1
ATOM 13824 N N . LYS C 1 1888 ? 283.240 190.693 180.680 1.00 172.05 1886 LYS B N 1
ATOM 13825 C CA . LYS C 1 1888 ? 281.928 190.521 181.290 1.00 172.05 1886 LYS B CA 1
ATOM 13826 C C . LYS C 1 1888 ? 281.999 189.631 182.523 1.00 172.05 1886 LYS B C 1
ATOM 13827 O O . LYS C 1 1888 ? 281.269 189.856 183.495 1.00 172.05 1886 LYS B O 1
ATOM 13829 N N . GLY C 1 1889 ? 282.863 188.630 182.504 1.00 178.85 1887 GLY B N 1
ATOM 13830 C CA . GLY C 1 1889 ? 282.949 187.674 183.599 1.00 178.85 1887 GLY B CA 1
ATOM 13831 C C . GLY C 1 1889 ? 282.041 186.480 183.388 1.00 178.85 1887 GLY B C 1
ATOM 13832 O O . GLY C 1 1889 ? 280.943 186.580 182.842 1.00 178.85 1887 GLY B O 1
ATOM 13833 N N . LEU C 1 1890 ? 282.514 185.316 183.834 1.00 178.34 1888 LEU B N 1
ATOM 13834 C CA . LEU C 1 1890 ? 281.775 184.073 183.665 1.00 178.34 1888 LEU B CA 1
ATOM 13835 C C . LEU C 1 1890 ? 281.692 183.335 184.991 1.00 178.34 1888 LEU B C 1
ATOM 13836 O O . LEU C 1 1890 ? 282.573 183.459 185.844 1.00 178.34 1888 LEU B O 1
ATOM 13838 N N . HIS C 1 1891 ? 280.624 182.559 185.154 1.00 178.05 1889 HIS B N 1
ATOM 13839 C CA . HIS C 1 1891 ? 280.421 181.824 186.394 1.00 178.05 1889 HIS B CA 1
ATOM 13840 C C . HIS C 1 1891 ? 281.468 180.725 186.539 1.00 178.05 1889 HIS B C 1
ATOM 13841 O O . HIS C 1 1891 ? 281.848 180.072 185.562 1.00 178.05 1889 HIS B O 1
ATOM 13848 N N . ILE C 1 1892 ? 281.926 180.516 187.774 1.00 171.44 1890 ILE B N 1
ATOM 13849 C CA . ILE C 1 1892 ? 283.054 179.619 188.006 1.00 171.44 1890 ILE B CA 1
ATOM 13850 C C . ILE C 1 1892 ? 282.679 178.180 187.668 1.00 171.44 1890 ILE B C 1
ATOM 13851 O O . ILE C 1 1892 ? 283.409 177.489 186.950 1.00 171.44 1890 ILE B O 1
ATOM 13856 N N . ASP C 1 1893 ? 281.533 177.708 188.164 1.00 167.93 1891 ASP B N 1
ATOM 13857 C CA . ASP C 1 1893 ? 281.090 176.365 187.814 1.00 167.93 1891 ASP B CA 1
ATOM 13858 C C . ASP C 1 1893 ? 280.832 176.261 186.324 1.00 167.93 1891 ASP B C 1
ATOM 13859 O O . ASP C 1 1893 ? 281.143 175.241 185.694 1.00 167.93 1891 ASP B O 1
ATOM 13861 N N . GLN C 1 1894 ? 280.265 177.313 185.741 1.00 169.87 1892 GLN B N 1
ATOM 13862 C CA . GLN C 1 1894 ? 280.134 177.350 184.295 1.00 169.87 1892 GLN B CA 1
ATOM 13863 C C . GLN C 1 1894 ? 281.495 177.216 183.634 1.00 169.87 1892 GLN B C 1
ATOM 13864 O O . GLN C 1 1894 ? 281.649 176.467 182.664 1.00 169.87 1892 GLN B O 1
ATOM 13866 N N . LEU C 1 1895 ? 282.497 177.925 184.158 1.00 166.00 1893 LEU B N 1
ATOM 13867 C CA . LEU C 1 1895 ? 283.835 177.843 183.589 1.00 166.00 1893 LEU B CA 1
ATOM 13868 C C . LEU C 1 1895 ? 284.360 176.421 183.645 1.00 166.00 1893 LEU B C 1
ATOM 13869 O O . LEU C 1 1895 ? 284.993 175.945 182.697 1.00 166.00 1893 LEU B O 1
ATOM 13871 N N . VAL C 1 1896 ? 284.105 175.732 184.754 1.00 167.99 1894 VAL B N 1
ATOM 13872 C CA . VAL C 1 1896 ? 284.545 174.350 184.893 1.00 167.99 1894 VAL B CA 1
ATOM 13873 C C . VAL C 1 1896 ? 283.878 173.487 183.837 1.00 167.99 1894 VAL B C 1
ATOM 13874 O O . VAL C 1 1896 ? 284.523 172.654 183.186 1.00 167.99 1894 VAL B O 1
ATOM 13878 N N . CYS C 1 1897 ? 282.574 173.681 183.644 1.00 165.66 1895 CYS B N 1
ATOM 13879 C CA . CYS C 1 1897 ? 281.863 172.906 182.633 1.00 165.66 1895 CYS B CA 1
ATOM 13880 C C . CYS C 1 1897 ? 282.441 173.156 181.244 1.00 165.66 1895 CYS B C 1
ATOM 13881 O O . CYS C 1 1897 ? 282.681 172.212 180.480 1.00 165.66 1895 CYS B O 1
ATOM 13883 N N . LEU C 1 1898 ? 282.685 174.423 180.910 1.00 166.75 1896 LEU B N 1
ATOM 13884 C CA . LEU C 1 1898 ? 283.203 174.746 179.585 1.00 166.75 1896 LEU B CA 1
ATOM 13885 C C . LEU C 1 1898 ? 284.582 174.140 179.370 1.00 166.75 1896 LEU B C 1
ATOM 13886 O O . LEU C 1 1898 ? 284.856 173.558 178.315 1.00 166.75 1896 LEU B O 1
ATOM 13891 N N . VAL C 1 1899 ? 285.472 174.266 180.356 1.00 169.27 1897 VAL B N 1
ATOM 13892 C CA . VAL C 1 1899 ? 286.820 173.755 180.142 1.00 169.27 1897 VAL B CA 1
ATOM 13893 C C . VAL C 1 1899 ? 286.807 172.238 180.102 1.00 169.27 1897 VAL B C 1
ATOM 13894 O O . VAL C 1 1899 ? 287.612 171.622 179.394 1.00 169.27 1897 VAL B O 1
ATOM 13898 N N . LEU C 1 1900 ? 285.895 171.604 180.838 1.00 168.08 1898 LEU B N 1
ATOM 13899 C CA . LEU C 1 1900 ? 285.780 170.157 180.745 1.00 168.08 1898 LEU B CA 1
ATOM 13900 C C . LEU C 1 1900 ? 285.348 169.750 179.347 1.00 168.08 1898 LEU B C 1
ATOM 13901 O O . LEU C 1 1900 ? 285.920 168.835 178.747 1.00 168.08 1898 LEU B O 1
ATOM 13906 N N . GLU C 1 1901 ? 284.342 170.440 178.805 1.00 171.54 1899 GLU B N 1
ATOM 13907 C CA . GLU C 1 1901 ? 283.912 170.154 177.441 1.00 171.54 1899 GLU B CA 1
ATOM 13908 C C . GLU C 1 1901 ? 285.048 170.379 176.453 1.00 171.54 1899 GLU B C 1
ATOM 13909 O O . GLU C 1 1901 ? 285.206 169.619 175.490 1.00 171.54 1899 GLU B O 1
ATOM 13911 N N . ALA C 1 1902 ? 285.855 171.415 176.682 1.00 170.68 1900 ALA B N 1
ATOM 13912 C CA . ALA C 1 1902 ? 286.974 171.695 175.791 1.00 170.68 1900 ALA B CA 1
ATOM 13913 C C . ALA C 1 1902 ? 288.005 170.578 175.839 1.00 170.68 1900 ALA B C 1
ATOM 13914 O O . ALA C 1 1902 ? 288.495 170.131 174.797 1.00 170.68 1900 ALA B O 1
ATOM 13916 N N . TRP C 1 1903 ? 288.344 170.113 177.039 1.00 171.07 1901 TRP B N 1
ATOM 13917 C CA . TRP C 1 1903 ? 289.254 168.985 177.159 1.00 171.07 1901 TRP B CA 1
ATOM 13918 C C . TRP C 1 1903 ? 288.640 167.705 176.616 1.00 171.07 1901 TRP B C 1
ATOM 13919 O O . TRP C 1 1903 ? 289.376 166.773 176.277 1.00 171.07 1901 TRP B O 1
ATOM 13921 N N . GLN C 1 1904 ? 287.318 167.641 176.523 1.00 172.15 1902 GLN B N 1
ATOM 13922 C CA . GLN C 1 1904 ? 286.645 166.471 175.981 1.00 172.15 1902 GLN B CA 1
ATOM 13923 C C . GLN C 1 1904 ? 286.598 166.533 174.459 1.00 172.15 1902 GLN B C 1
ATOM 13924 O O . GLN C 1 1904 ? 286.701 167.609 173.871 1.00 172.15 1902 GLN B O 1
ATOM 13926 N N . CYS C 1 1923 ? 291.357 164.344 183.234 1.00 180.68 1921 CYS B N 1
ATOM 13927 C CA . CYS C 1 1923 ? 290.887 165.657 183.659 1.00 180.68 1921 CYS B CA 1
ATOM 13928 C C . CYS C 1 1923 ? 289.764 165.526 184.678 1.00 180.68 1921 CYS B C 1
ATOM 13929 O O . CYS C 1 1923 ? 288.843 164.731 184.500 1.00 180.68 1921 CYS B O 1
ATOM 13931 N N . THR C 1 1924 ? 289.847 166.308 185.751 1.00 177.53 1922 THR B N 1
ATOM 13932 C CA . THR C 1 1924 ? 288.851 166.290 186.809 1.00 177.53 1922 THR B CA 1
ATOM 13933 C C . THR C 1 1924 ? 288.464 167.714 187.179 1.00 177.53 1922 THR B C 1
ATOM 13934 O O . THR C 1 1924 ? 289.216 168.670 186.953 1.00 177.53 1922 THR B O 1
ATOM 13938 N N . SER C 1 1925 ? 287.268 167.841 187.758 1.00 176.95 1923 SER B N 1
ATOM 13939 C CA . SER C 1 1925 ? 286.830 169.138 188.258 1.00 176.95 1923 SER B CA 1
ATOM 13940 C C . SER C 1 1925 ? 287.797 169.675 189.304 1.00 176.95 1923 SER B C 1
ATOM 13941 O O . SER C 1 1925 ? 288.050 170.884 189.368 1.00 176.95 1923 SER B O 1
ATOM 13943 N N . THR C 1 1926 ? 288.362 168.786 190.124 1.00 169.93 1924 THR B N 1
ATOM 13944 C CA . THR C 1 1926 ? 289.350 169.214 191.107 1.00 169.93 1924 THR B CA 1
ATOM 13945 C C . THR C 1 1926 ? 290.603 169.753 190.429 1.00 169.93 1924 THR B C 1
ATOM 13946 O O . THR C 1 1926 ? 291.190 170.740 190.887 1.00 169.93 1924 THR B O 1
ATOM 13948 N N . ASP C 1 1927 ? 291.025 169.126 189.328 1.00 171.42 1925 ASP B N 1
ATOM 13949 C CA . ASP C 1 1927 ? 292.195 169.619 188.606 1.00 171.42 1925 ASP B CA 1
ATOM 13950 C C . ASP C 1 1927 ? 291.919 170.980 187.984 1.00 171.42 1925 ASP B C 1
ATOM 13951 O O . ASP C 1 1927 ? 292.786 171.866 187.991 1.00 171.42 1925 ASP B O 1
ATOM 13953 N N . VAL C 1 1928 ? 290.716 171.165 187.445 1.00 172.54 1926 VAL B N 1
ATOM 13954 C CA . VAL C 1 1928 ? 290.344 172.467 186.903 1.00 172.54 1926 VAL B CA 1
ATOM 13955 C C . VAL C 1 1928 ? 290.380 173.522 188.000 1.00 172.54 1926 VAL B C 1
ATOM 13956 O O . VAL C 1 1928 ? 290.926 174.618 187.818 1.00 172.54 1926 VAL B O 1
ATOM 13960 N N . LEU C 1 1929 ? 289.802 173.202 189.159 1.00 171.17 1927 LEU B N 1
ATOM 13961 C CA . LEU C 1 1929 ? 289.803 174.148 190.269 1.00 171.17 1927 LEU B CA 1
ATOM 13962 C C . LEU C 1 1929 ? 291.216 174.453 190.751 1.00 171.17 1927 LEU B C 1
ATOM 13963 O O . LEU C 1 1929 ? 291.502 175.585 191.152 1.00 171.17 1927 LEU B O 1
ATOM 13968 N N . SER C 1 1930 ? 292.113 173.468 190.710 1.00 168.31 1928 SER B N 1
ATOM 13969 C CA . SER C 1 1930 ? 293.486 173.710 191.140 1.00 168.31 1928 SER B CA 1
ATOM 13970 C C . SER C 1 1930 ? 294.216 174.630 190.172 1.00 168.31 1928 SER B C 1
ATOM 13971 O O . SER C 1 1930 ? 294.941 175.538 190.598 1.00 168.31 1928 SER B O 1
ATOM 13974 N N . CYS C 1 1931 ? 294.051 174.407 188.865 1.00 177.03 1929 CYS B N 1
ATOM 13975 C CA . CYS C 1 1931 ? 294.642 175.323 187.893 1.00 177.03 1929 CYS B CA 1
ATOM 13976 C C . CYS C 1 1931 ? 294.074 176.726 188.056 1.00 177.03 1929 CYS B C 1
ATOM 13977 O O . CYS C 1 1931 ? 294.798 177.720 187.921 1.00 177.03 1929 CYS B O 1
ATOM 13979 N N . ILE C 1 1932 ? 292.781 176.822 188.368 1.00 180.96 1930 ILE B N 1
ATOM 13980 C CA . ILE C 1 1932 ? 292.161 178.122 188.598 1.00 180.96 1930 ILE B CA 1
ATOM 13981 C C . ILE C 1 1932 ? 292.773 178.799 189.815 1.00 180.96 1930 ILE B C 1
ATOM 13982 O O . ILE C 1 1932 ? 293.063 180.001 189.796 1.00 180.96 1930 ILE B O 1
ATOM 13987 N N . LEU C 1 1933 ? 292.985 178.040 190.891 1.00 180.54 1931 LEU B N 1
ATOM 13988 C CA . LEU C 1 1933 ? 293.588 178.610 192.091 1.00 180.54 1931 LEU B CA 1
ATOM 13989 C C . LEU C 1 1933 ? 295.012 179.070 191.822 1.00 180.54 1931 LEU B C 1
ATOM 13990 O O . LEU C 1 1933 ? 295.443 180.110 192.332 1.00 180.54 1931 LEU B O 1
ATOM 13995 N N . HIS C 1 1934 ? 295.756 178.310 191.019 1.00 187.12 1932 HIS B N 1
ATOM 13996 C CA . HIS C 1 1934 ? 297.115 178.716 190.675 1.00 187.12 1932 HIS B CA 1
ATOM 13997 C C . HIS C 1 1934 ? 297.116 180.007 189.869 1.00 187.12 1932 HIS B C 1
ATOM 13998 O O . HIS C 1 1934 ? 297.914 180.915 190.134 1.00 187.12 1932 HIS B O 1
ATOM 14005 N N . LEU C 1 1935 ? 296.232 180.104 188.874 1.00 195.03 1933 LEU B N 1
ATOM 14006 C CA . LEU C 1 1935 ? 296.146 181.331 188.088 1.00 195.03 1933 LEU B CA 1
ATOM 14007 C C . LEU C 1 1935 ? 295.724 182.508 188.957 1.00 195.03 1933 LEU B C 1
ATOM 14008 O O . LEU C 1 1935 ? 296.182 183.637 188.752 1.00 195.03 1933 LEU B O 1
ATOM 14010 N N . LEU C 1 1936 ? 294.854 182.260 189.937 1.00 193.70 1934 LEU B N 1
ATOM 14011 C CA . LEU C 1 1936 ? 294.431 183.324 190.839 1.00 193.70 1934 LEU B CA 1
ATOM 14012 C C . LEU C 1 1936 ? 295.587 183.789 191.713 1.00 193.70 1934 LEU B C 1
ATOM 14013 O O . LEU C 1 1936 ? 295.777 184.994 191.915 1.00 193.70 1934 LEU B O 1
ATOM 14018 N N . GLY C 1 1937 ? 296.367 182.848 192.243 1.00 200.15 1935 GLY B N 1
ATOM 14019 C CA . GLY C 1 1937 ? 297.525 183.221 193.033 1.00 200.15 1935 GLY B CA 1
ATOM 14020 C C . GLY C 1 1937 ? 298.572 183.958 192.227 1.00 200.15 1935 GLY B C 1
ATOM 14021 O O . GLY C 1 1937 ? 299.257 184.840 192.750 1.00 200.15 1935 GLY B O 1
ATOM 14022 N N . GLN C 1 1938 ? 298.715 183.612 190.947 1.00 200.16 1936 GLN B N 1
ATOM 14023 C CA . GLN C 1 1938 ? 299.656 184.328 190.091 1.00 200.16 1936 GLN B CA 1
ATOM 14024 C C . GLN C 1 1938 ? 299.163 185.745 189.818 1.00 200.16 1936 GLN B C 1
ATOM 14025 O O . GLN C 1 1938 ? 299.840 186.726 190.146 1.00 200.16 1936 GLN B O 1
ATOM 14031 N N . GLY C 1 1939 ? 297.982 185.872 189.217 1.00 203.02 1937 GLY B N 1
ATOM 14032 C CA . GLY C 1 1939 ? 297.422 187.181 188.954 1.00 203.02 1937 GLY B CA 1
ATOM 14033 C C . GLY C 1 1939 ? 296.867 187.362 187.557 1.00 203.02 1937 GLY B C 1
ATOM 14034 O O . GLY C 1 1939 ? 296.531 188.482 187.163 1.00 203.02 1937 GLY B O 1
ATOM 14035 N N . TYR C 1 1940 ? 296.765 186.273 186.794 1.00 195.15 1938 TYR B N 1
ATOM 14036 C CA . TYR C 1 1940 ? 296.182 186.373 185.460 1.00 195.15 1938 TYR B CA 1
ATOM 14037 C C . TYR C 1 1940 ? 294.689 186.667 185.530 1.00 195.15 1938 TYR B C 1
ATOM 14038 O O . TYR C 1 1940 ? 294.155 187.395 184.686 1.00 195.15 1938 TYR B O 1
ATOM 14040 N N . VAL C 1 1941 ? 294.001 186.117 186.527 1.00 190.10 1939 VAL B N 1
ATOM 14041 C CA . VAL C 1 1941 ? 292.562 186.274 186.664 1.00 190.10 1939 VAL B CA 1
ATOM 14042 C C . VAL C 1 1941 ? 292.267 186.957 187.990 1.00 190.10 1939 VAL B C 1
ATOM 14043 O O . VAL C 1 1941 ? 293.159 187.213 188.796 1.00 190.10 1939 VAL B O 1
ATOM 14045 N N . LYS C 1 1942 ? 290.989 187.252 188.208 1.00 188.96 1940 LYS B N 1
ATOM 14046 C CA . LYS C 1 1942 ? 290.530 187.831 189.463 1.00 188.96 1940 LYS B CA 1
ATOM 14047 C C . LYS C 1 1942 ? 289.030 187.593 189.570 1.00 188.96 1940 LYS B C 1
ATOM 14048 O O . LYS C 1 1942 ? 288.421 186.947 188.715 1.00 188.96 1940 LYS B O 1
ATOM 14050 N N . ARG C 1 1943 ? 288.435 188.129 190.630 1.00 193.48 1941 ARG B N 1
ATOM 14051 C CA . ARG C 1 1943 ? 287.015 187.962 190.899 1.00 193.48 1941 ARG B CA 1
ATOM 14052 C C . ARG C 1 1943 ? 286.327 189.318 190.901 1.00 193.48 1941 ARG B C 1
ATOM 14053 O O . ARG C 1 1943 ? 286.888 190.311 191.375 1.00 193.48 1941 ARG B O 1
ATOM 14055 N N . ARG C 1 1944 ? 285.110 189.354 190.367 1.00 197.61 1942 ARG B N 1
ATOM 14056 C CA . ARG C 1 1944 ? 284.334 190.586 190.360 1.00 197.61 1942 ARG B CA 1
ATOM 14057 C C . ARG C 1 1944 ? 283.781 190.861 191.750 1.00 197.61 1942 ARG B C 1
ATOM 14058 O O . ARG C 1 1944 ? 283.227 189.967 192.398 1.00 197.61 1942 ARG B O 1
ATOM 14060 N N . ASP C 1 1945 ? 283.932 192.104 192.210 1.00 199.06 1943 ASP B N 1
ATOM 14061 C CA . ASP C 1 1945 ? 283.455 192.469 193.538 1.00 199.06 1943 ASP B CA 1
ATOM 14062 C C . ASP C 1 1945 ? 281.938 192.412 193.644 1.00 199.06 1943 ASP B C 1
ATOM 14063 O O . ASP C 1 1945 ? 281.411 192.247 194.750 1.00 199.06 1943 ASP B O 1
ATOM 14065 N N . ASP C 1 1946 ? 281.226 192.545 192.524 1.00 202.28 1944 ASP B N 1
ATOM 14066 C CA . ASP C 1 1946 ? 279.769 192.488 192.559 1.00 202.28 1944 ASP B CA 1
ATOM 14067 C C . ASP C 1 1946 ? 279.261 191.056 192.439 1.00 202.28 1944 ASP B C 1
ATOM 14068 O O . ASP C 1 1946 ? 278.260 190.695 193.069 1.00 202.28 1944 ASP B O 1
ATOM 14070 N N . ARG C 1 1947 ? 279.933 190.232 191.641 1.00 199.97 1945 ARG B N 1
ATOM 14071 C CA . ARG C 1 1947 ? 279.536 188.839 191.434 1.00 199.97 1945 ARG B CA 1
ATOM 14072 C C . ARG C 1 1947 ? 280.635 187.917 191.941 1.00 199.97 1945 ARG B C 1
ATOM 14073 O O . ARG C 1 1947 ? 281.603 187.639 191.210 1.00 199.97 1945 ARG B O 1
ATOM 14075 N N . PRO C 1 1948 ? 280.542 187.427 193.180 1.00 196.43 1946 PRO B N 1
ATOM 14076 C CA . PRO C 1 1948 ? 281.575 186.504 193.673 1.00 196.43 1946 PRO B CA 1
ATOM 14077 C C . PRO C 1 1948 ? 281.603 185.184 192.927 1.00 196.43 1946 PRO B C 1
ATOM 14078 O O . PRO C 1 1948 ? 282.670 184.566 192.827 1.00 196.43 1946 PRO B O 1
ATOM 14082 N N . GLN C 1 1949 ? 280.468 184.733 192.400 1.00 186.83 1947 GLN B N 1
ATOM 14083 C CA . GLN C 1 1949 ? 280.390 183.484 191.656 1.00 186.83 1947 GLN B CA 1
ATOM 14084 C C . GLN C 1 1949 ? 280.793 183.641 190.196 1.00 186.83 1947 GLN B C 1
ATOM 14085 O O . GLN C 1 1949 ? 280.640 182.694 189.420 1.00 186.83 1947 GLN B O 1
ATOM 14087 N N . ILE C 1 1950 ? 281.298 184.808 189.806 1.00 187.28 1948 ILE B N 1
ATOM 14088 C CA . ILE C 1 1950 ? 281.724 185.067 188.437 1.00 187.28 1948 ILE B CA 1
ATOM 14089 C C . ILE C 1 1950 ? 283.145 185.606 188.476 1.00 187.28 1948 ILE B C 1
ATOM 14090 O O . ILE C 1 1950 ? 283.398 186.661 189.069 1.00 187.28 1948 ILE B O 1
ATOM 14092 N N . LEU C 1 1951 ? 284.063 184.888 187.847 1.00 183.96 1949 LEU B N 1
ATOM 14093 C CA . LEU C 1 1951 ? 285.443 185.326 187.721 1.00 183.96 1949 LEU B CA 1
ATOM 14094 C C . LEU C 1 1951 ? 285.626 186.130 186.438 1.00 183.96 1949 LEU B C 1
ATOM 14095 O O . LEU C 1 1951 ? 284.781 186.111 185.536 1.00 183.96 1949 LEU B O 1
ATOM 14097 N N . MET C 1 1952 ? 286.753 186.837 186.362 1.00 185.15 1950 MET B N 1
ATOM 14098 C CA . MET C 1 1952 ? 287.019 187.728 185.244 1.00 185.15 1950 MET B CA 1
ATOM 14099 C C . MET C 1 1952 ? 288.514 187.792 184.976 1.00 185.15 1950 MET B C 1
ATOM 14100 O O . MET C 1 1952 ? 289.318 187.921 185.903 1.00 185.15 1950 MET B O 1
ATOM 14102 N N . TYR C 1 1953 ? 288.872 187.707 183.698 1.00 177.02 1951 TYR B N 1
ATOM 14103 C CA . TYR C 1 1953 ? 290.244 187.953 183.286 1.00 177.02 1951 TYR B CA 1
ATOM 14104 C C . TYR C 1 1953 ? 290.632 189.387 183.622 1.00 177.02 1951 TYR B C 1
ATOM 14105 O O . TYR C 1 1953 ? 289.806 190.300 183.600 1.00 177.02 1951 TYR B O 1
ATOM 14114 N N . ALA C 1 1954 ? 291.903 189.581 183.945 1.00 186.26 1952 ALA B N 1
ATOM 14115 C CA . ALA C 1 1954 ? 292.398 190.911 184.259 1.00 186.26 1952 ALA B CA 1
ATOM 14116 C C . ALA C 1 1954 ? 293.631 191.239 183.429 1.00 186.26 1952 ALA B C 1
ATOM 14117 O O . ALA C 1 1954 ? 294.524 190.408 183.274 1.00 186.26 1952 ALA B O 1
ATOM 14119 N N . PHE C 1 2295 ? 325.314 170.527 199.645 1.00 171.10 2293 PHE B N 1
ATOM 14120 C CA . PHE C 1 2295 ? 324.052 169.830 199.860 1.00 171.10 2293 PHE B CA 1
ATOM 14121 C C . PHE C 1 2295 ? 322.893 170.815 199.950 1.00 171.10 2293 PHE B C 1
ATOM 14122 O O . PHE C 1 2295 ? 322.138 170.989 198.992 1.00 171.10 2293 PHE B O 1
ATOM 14124 N N . GLN C 1 2296 ? 322.757 171.457 201.113 1.00 165.46 2294 GLN B N 1
ATOM 14125 C CA . GLN C 1 2296 ? 321.688 172.433 201.294 1.00 165.46 2294 GLN B CA 1
ATOM 14126 C C . GLN C 1 2296 ? 321.858 173.614 200.347 1.00 165.46 2294 GLN B C 1
ATOM 14127 O O . GLN C 1 2296 ? 320.881 174.095 199.760 1.00 165.46 2294 GLN B O 1
ATOM 14129 N N . ASP C 1 2297 ? 323.094 174.091 200.180 1.00 172.96 2295 ASP B N 1
ATOM 14130 C CA . ASP C 1 2297 ? 323.344 175.178 199.240 1.00 172.96 2295 ASP B CA 1
ATOM 14131 C C . ASP C 1 2297 ? 323.108 174.727 197.804 1.00 172.96 2295 ASP B C 1
ATOM 14132 O O . ASP C 1 2297 ? 322.542 175.474 196.997 1.00 172.96 2295 ASP B O 1
ATOM 14134 N N . TYR C 1 2298 ? 323.533 173.506 197.468 1.00 173.33 2296 TYR B N 1
ATOM 14135 C CA . TYR C 1 2298 ? 323.285 172.983 196.128 1.00 173.33 2296 TYR B CA 1
ATOM 14136 C C . TYR C 1 2298 ? 321.794 172.801 195.879 1.00 173.33 2296 TYR B C 1
ATOM 14137 O O . TYR C 1 2298 ? 321.297 173.104 194.788 1.00 173.33 2296 TYR B O 1
ATOM 14139 N N . ASN C 1 2299 ? 321.064 172.308 196.881 1.00 163.51 2297 ASN B N 1
ATOM 14140 C CA . ASN C 1 2299 ? 319.619 172.169 196.738 1.00 163.51 2297 ASN B CA 1
ATOM 14141 C C . ASN C 1 2299 ? 318.954 173.527 196.555 1.00 163.51 2297 ASN B C 1
ATOM 14142 O O . ASN C 1 2299 ? 318.041 173.674 195.733 1.00 163.51 2297 ASN B O 1
ATOM 14144 N N . GLU C 1 2300 ? 319.404 174.533 197.308 1.00 170.01 2298 GLU B N 1
ATOM 14145 C CA . GLU C 1 2300 ? 318.847 175.874 197.164 1.00 170.01 2298 GLU B CA 1
ATOM 14146 C C . GLU C 1 2300 ? 319.123 176.438 195.777 1.00 170.01 2298 GLU B C 1
ATOM 14147 O O . GLU C 1 2300 ? 318.242 177.044 195.157 1.00 170.01 2298 GLU B O 1
ATOM 14149 N N . ARG C 1 2301 ? 320.344 176.242 195.270 1.00 179.52 2299 ARG B N 1
ATOM 14150 C CA . ARG C 1 2301 ? 320.679 176.733 193.939 1.00 179.52 2299 ARG B CA 1
ATOM 14151 C C . ARG C 1 2301 ? 319.856 176.030 192.867 1.00 179.52 2299 ARG B C 1
ATOM 14152 O O . ARG C 1 2301 ? 319.381 176.668 191.920 1.00 179.52 2299 ARG B O 1
ATOM 14154 N N . CYS C 1 2302 ? 319.669 174.714 193.004 1.00 180.16 2300 CYS B N 1
ATOM 14155 C CA . CYS C 1 2302 ? 318.868 173.977 192.032 1.00 180.16 2300 CYS B CA 1
ATOM 14156 C C . CYS C 1 2302 ? 317.414 174.432 192.058 1.00 180.16 2300 CYS B C 1
ATOM 14157 O O . CYS C 1 2302 ? 316.788 174.599 191.003 1.00 180.16 2300 CYS B O 1
ATOM 14159 N N . THR C 1 2303 ? 316.860 174.643 193.255 1.00 176.55 2301 THR B N 1
ATOM 14160 C CA . THR C 1 2303 ? 315.482 175.115 193.357 1.00 176.55 2301 THR B CA 1
ATOM 14161 C C . THR C 1 2303 ? 315.333 176.510 192.763 1.00 176.55 2301 THR B C 1
ATOM 14162 O O . THR C 1 2303 ? 314.351 176.795 192.067 1.00 176.55 2301 THR B O 1
ATOM 14164 N N . PHE C 1 2304 ? 316.303 177.392 193.021 1.00 184.38 2302 PHE B N 1
ATOM 14165 C CA . PHE C 1 2304 ? 316.250 178.735 192.452 1.00 184.38 2302 PHE B CA 1
ATOM 14166 C C . PHE C 1 2304 ? 316.334 178.693 190.932 1.00 184.38 2302 PHE B C 1
ATOM 14167 O O . PHE C 1 2304 ? 315.612 179.424 190.243 1.00 184.38 2302 PHE B O 1
ATOM 14169 N N . HIS C 1 2305 ? 317.203 177.836 190.390 1.00 187.10 2303 HIS B N 1
ATOM 14170 C CA . HIS C 1 2305 ? 317.318 177.721 188.940 1.00 187.10 2303 HIS B CA 1
ATOM 14171 C C . HIS C 1 2305 ? 316.032 177.182 188.324 1.00 187.10 2303 HIS B C 1
ATOM 14172 O O . HIS C 1 2305 ? 315.579 177.676 187.285 1.00 187.10 2303 HIS B O 1
ATOM 14174 N N . HIS C 1 2306 ? 315.429 176.170 188.954 1.00 187.38 2304 HIS B N 1
ATOM 14175 C CA . HIS C 1 2306 ? 314.174 175.627 188.443 1.00 187.38 2304 HIS B CA 1
ATOM 14176 C C . HIS C 1 2306 ? 313.064 176.670 188.486 1.00 187.38 2304 HIS B C 1
ATOM 14177 O O . HIS C 1 2306 ? 312.284 176.796 187.534 1.00 187.38 2304 HIS B O 1
ATOM 14179 N N . GLN C 1 2307 ? 312.979 177.430 189.580 1.00 185.75 2305 GLN B N 1
ATOM 14180 C CA . GLN C 1 2307 ? 311.955 178.464 189.682 1.00 185.75 2305 GLN B CA 1
ATOM 14181 C C . GLN C 1 2307 ? 312.170 179.556 188.643 1.00 185.75 2305 GLN B C 1
ATOM 14182 O O . GLN C 1 2307 ? 311.209 180.046 188.039 1.00 185.75 2305 GLN B O 1
ATOM 14184 N N . ALA C 1 2308 ? 313.426 179.950 188.417 1.00 190.14 2306 ALA B N 1
ATOM 14185 C CA . ALA C 1 2308 ? 313.709 180.966 187.411 1.00 190.14 2306 ALA B CA 1
ATOM 14186 C C . ALA C 1 2308 ? 313.353 180.471 186.017 1.00 190.14 2306 ALA B C 1
ATOM 14187 O O . ALA C 1 2308 ? 312.787 181.218 185.211 1.00 190.14 2306 ALA B O 1
ATOM 14189 N N . ARG C 1 2309 ? 313.672 179.210 185.714 1.00 191.70 2307 ARG B N 1
ATOM 14190 C CA . ARG C 1 2309 ? 313.317 178.654 184.414 1.00 191.70 2307 ARG B CA 1
ATOM 14191 C C . ARG C 1 2309 ? 311.806 178.597 184.235 1.00 191.70 2307 ARG B C 1
ATOM 14192 O O . ARG C 1 2309 ? 311.288 178.909 183.156 1.00 191.70 2307 ARG B O 1
ATOM 14194 N N . GLU C 1 2310 ? 311.080 178.206 185.286 1.00 195.02 2308 GLU B N 1
ATOM 14195 C CA . GLU C 1 2310 ? 309.625 178.163 185.201 1.00 195.02 2308 GLU B CA 1
ATOM 14196 C C . GLU C 1 2310 ? 309.044 179.554 184.982 1.00 195.02 2308 GLU B C 1
ATOM 14197 O O . GLU C 1 2310 ? 308.137 179.734 184.160 1.00 195.02 2308 GLU B O 1
ATOM 14199 N N . PHE C 1 2311 ? 309.559 180.552 185.704 1.00 195.94 2309 PHE B N 1
ATOM 14200 C CA . PHE C 1 2311 ? 309.067 181.915 185.534 1.00 195.94 2309 PHE B CA 1
ATOM 14201 C C . PHE C 1 2311 ? 309.378 182.441 184.138 1.00 195.94 2309 PHE B C 1
ATOM 14202 O O . PHE C 1 2311 ? 308.552 183.133 183.531 1.00 195.94 2309 PHE B O 1
ATOM 14204 N N . ALA C 1 2312 ? 310.559 182.113 183.606 1.00 197.76 2310 ALA B N 1
ATOM 14205 C CA . ALA C 1 2312 ? 310.908 182.551 182.259 1.00 197.76 2310 ALA B CA 1
ATOM 14206 C C . ALA C 1 2312 ? 310.017 181.887 181.216 1.00 197.76 2310 ALA B C 1
ATOM 14207 O O . ALA C 1 2312 ? 309.591 182.536 180.253 1.00 197.76 2310 ALA B O 1
ATOM 14209 N N . VAL C 1 2313 ? 309.722 180.599 181.393 1.00 198.76 2311 VAL B N 1
ATOM 14210 C CA . VAL C 1 2313 ? 308.827 179.911 180.468 1.00 198.76 2311 VAL B CA 1
ATOM 14211 C C . VAL C 1 2313 ? 307.430 180.514 180.534 1.00 198.76 2311 VAL B C 1
ATOM 14212 O O . VAL C 1 2313 ? 306.766 180.696 179.506 1.00 198.76 2311 VAL B O 1
ATOM 14214 N N . ASN C 1 2314 ? 306.967 180.845 181.741 1.00 200.07 2312 ASN B N 1
ATOM 14215 C CA . ASN C 1 2314 ? 305.651 181.459 181.883 1.00 200.07 2312 ASN B CA 1
ATOM 14216 C C . ASN C 1 2314 ? 305.609 182.831 181.223 1.00 200.07 2312 ASN B C 1
ATOM 14217 O O . ASN C 1 2314 ? 304.619 183.186 180.572 1.00 200.07 2312 ASN B O 1
ATOM 14219 N N . LEU C 1 2315 ? 306.677 183.616 181.379 1.00 201.18 2313 LEU B N 1
ATOM 14220 C CA . LEU C 1 2315 ? 306.723 184.936 180.758 1.00 201.18 2313 LEU B CA 1
ATOM 14221 C C . LEU C 1 2315 ? 306.771 184.830 179.239 1.00 201.18 2313 LEU B C 1
ATOM 14222 O O . LEU C 1 2315 ? 306.144 185.630 178.535 1.00 201.18 2313 LEU B O 1
ATOM 14224 N N . ARG C 1 2316 ? 307.513 183.852 178.714 1.00 201.61 2314 ARG B N 1
ATOM 14225 C CA . ARG C 1 2316 ? 307.553 183.653 177.270 1.00 201.61 2314 ARG B CA 1
ATOM 14226 C C . ARG C 1 2316 ? 306.211 183.173 176.733 1.00 201.61 2314 ARG B C 1
ATOM 14227 O O . ARG C 1 2316 ? 305.831 183.532 175.613 1.00 201.61 2314 ARG B O 1
ATOM 14229 N N . ASN C 1 2317 ? 305.485 182.366 177.510 1.00 202.43 2315 ASN B N 1
ATOM 14230 C CA . ASN C 1 2317 ? 304.175 181.902 177.068 1.00 202.43 2315 ASN B CA 1
ATOM 14231 C C . ASN C 1 2317 ? 303.152 183.030 177.091 1.00 202.43 2315 ASN B C 1
ATOM 14232 O O . ASN C 1 2317 ? 302.362 183.178 176.152 1.00 202.43 2315 ASN B O 1
ATOM 14234 N N . ARG C 1 2318 ? 303.150 183.834 178.149 1.00 200.62 2316 ARG B N 1
ATOM 14235 C CA . ARG C 1 2318 ? 302.210 184.941 178.265 1.00 200.62 2316 ARG B CA 1
ATOM 14236 C C . ARG C 1 2318 ? 302.804 186.082 179.083 1.00 200.62 2316 ARG B C 1
ATOM 14237 O O . ARG C 1 2318 ? 302.595 187.254 178.772 1.00 200.62 2316 ARG B O 1
ATOM 14239 N N . PRO C 1 2328 ? 307.443 203.931 176.469 1.00 223.37 2326 PRO B N 1
ATOM 14240 C CA . PRO C 1 2328 ? 307.426 202.521 176.873 1.00 223.37 2326 PRO B CA 1
ATOM 14241 C C . PRO C 1 2328 ? 308.773 202.050 177.410 1.00 223.37 2326 PRO B C 1
ATOM 14242 O O . PRO C 1 2328 ? 309.219 200.952 177.075 1.00 223.37 2326 PRO B O 1
ATOM 14244 N N . ARG C 1 2329 ? 309.413 202.882 178.236 1.00 223.96 2327 ARG B N 1
ATOM 14245 C CA . ARG C 1 2329 ? 310.699 202.505 178.812 1.00 223.96 2327 ARG B CA 1
ATOM 14246 C C . ARG C 1 2329 ? 310.568 201.317 179.756 1.00 223.96 2327 ARG B C 1
ATOM 14247 O O . ARG C 1 2329 ? 311.496 200.507 179.862 1.00 223.96 2327 ARG B O 1
ATOM 14249 N N . SER C 1 2330 ? 309.431 201.199 180.446 1.00 223.10 2328 SER B N 1
ATOM 14250 C CA . SER C 1 2330 ? 309.230 200.073 181.351 1.00 223.10 2328 SER B CA 1
ATOM 14251 C C . SER C 1 2330 ? 309.216 198.752 180.593 1.00 223.10 2328 SER B C 1
ATOM 14252 O O . SER C 1 2330 ? 309.791 197.759 181.053 1.00 223.10 2328 SER B O 1
ATOM 14254 N N . PHE C 1 2331 ? 308.572 198.723 179.424 1.00 221.62 2329 PHE B N 1
ATOM 14255 C CA . PHE C 1 2331 ? 308.528 197.496 178.634 1.00 221.62 2329 PHE B CA 1
ATOM 14256 C C . PHE C 1 2331 ? 309.916 197.100 178.144 1.00 221.62 2329 PHE B C 1
ATOM 14257 O O . PHE C 1 2331 ? 310.281 195.920 178.185 1.00 221.62 2329 PHE B O 1
ATOM 14259 N N . THR C 1 2332 ? 310.703 198.073 177.680 1.00 221.04 2330 THR B N 1
ATOM 14260 C CA . THR C 1 2332 ? 312.058 197.773 177.228 1.00 221.04 2330 THR B CA 1
ATOM 14261 C C . THR C 1 2332 ? 312.933 197.298 178.381 1.00 221.04 2330 THR B C 1
ATOM 14262 O O . THR C 1 2332 ? 313.730 196.365 178.220 1.00 221.04 2330 THR B O 1
ATOM 14264 N N . PHE C 1 2333 ? 312.800 197.928 179.551 1.00 219.08 2331 PHE B N 1
ATOM 14265 C CA . PHE C 1 2333 ? 313.562 197.490 180.715 1.00 219.08 2331 PHE B CA 1
ATOM 14266 C C . PHE C 1 2333 ? 313.174 196.074 181.123 1.00 219.08 2331 PHE B C 1
ATOM 14267 O O . PHE C 1 2333 ? 314.039 195.260 181.465 1.00 219.08 2331 PHE B O 1
ATOM 14269 N N . LEU C 1 2334 ? 311.877 195.759 181.082 1.00 216.08 2332 LEU B N 1
ATOM 14270 C CA . LEU C 1 2334 ? 311.430 194.412 181.418 1.00 216.08 2332 LEU B CA 1
ATOM 14271 C C . LEU C 1 2334 ? 311.945 193.392 180.411 1.00 216.08 2332 LEU B C 1
ATOM 14272 O O . LEU C 1 2334 ? 312.339 192.285 180.791 1.00 216.08 2332 LEU B O 1
ATOM 14274 N N . ASN C 1 2335 ? 311.960 193.749 179.124 1.00 213.85 2333 ASN B N 1
ATOM 14275 C CA . ASN C 1 2335 ? 312.482 192.836 178.112 1.00 213.85 2333 ASN B CA 1
ATOM 14276 C C . ASN C 1 2335 ? 313.976 192.594 178.302 1.00 213.85 2333 ASN B C 1
ATOM 14277 O O . ASN C 1 2335 ? 314.447 191.455 178.184 1.00 213.85 2333 ASN B O 1
ATOM 14279 N N . ASP C 1 2336 ? 314.735 193.652 178.594 1.00 210.05 2334 ASP B N 1
ATOM 14280 C CA . ASP C 1 2336 ? 316.164 193.489 178.844 1.00 210.05 2334 ASP B CA 1
ATOM 14281 C C . ASP C 1 2336 ? 316.413 192.635 180.081 1.00 210.05 2334 ASP B C 1
ATOM 14282 O O . ASP C 1 2336 ? 317.296 191.766 180.081 1.00 210.05 2334 ASP B O 1
ATOM 14284 N N . ALA C 1 2337 ? 315.643 192.868 181.148 1.00 207.05 2335 ALA B N 1
ATOM 14285 C CA . ALA C 1 2337 ? 315.790 192.065 182.356 1.00 207.05 2335 ALA B CA 1
ATOM 14286 C C . ALA C 1 2337 ? 315.436 190.609 182.094 1.00 207.05 2335 ALA B C 1
ATOM 14287 O O . ALA C 1 2337 ? 316.085 189.702 182.623 1.00 207.05 2335 ALA B O 1
ATOM 14289 N N . CYS C 1 2338 ? 314.417 190.363 181.267 1.00 206.93 2336 CYS B N 1
ATOM 14290 C CA . CYS C 1 2338 ? 314.040 188.992 180.942 1.00 206.93 2336 CYS B CA 1
ATOM 14291 C C . CYS C 1 2338 ? 315.121 188.302 180.121 1.00 206.93 2336 CYS B C 1
ATOM 14292 O O . CYS C 1 2338 ? 315.417 187.123 180.343 1.00 206.93 2336 CYS B O 1
ATOM 14294 N N . GLN C 1 2339 ? 315.721 189.018 179.167 1.00 202.72 2337 GLN B N 1
ATOM 14295 C CA . GLN C 1 2339 ? 316.815 188.439 178.393 1.00 202.72 2337 GLN B CA 1
ATOM 14296 C C . GLN C 1 2339 ? 318.007 188.115 179.286 1.00 202.72 2337 GLN B C 1
ATOM 14297 O O . GLN C 1 2339 ? 318.603 187.032 179.180 1.00 202.72 2337 GLN B O 1
ATOM 14299 N N . GLY C 1 2340 ? 318.369 189.041 180.176 1.00 199.85 2338 GLY B N 1
ATOM 14300 C CA . GLY C 1 2340 ? 319.461 188.777 181.099 1.00 199.85 2338 GLY B CA 1
ATOM 14301 C C . GLY C 1 2340 ? 319.168 187.615 182.027 1.00 199.85 2338 GLY B C 1
ATOM 14302 O O . GLY C 1 2340 ? 320.049 186.802 182.316 1.00 199.85 2338 GLY B O 1
ATOM 14303 N N . LEU C 1 2341 ? 317.922 187.512 182.494 1.00 197.56 2339 LEU B N 1
ATOM 14304 C CA . LEU C 1 2341 ? 317.544 186.407 183.367 1.00 197.56 2339 LEU B CA 1
ATOM 14305 C C . LEU C 1 2341 ? 317.577 185.081 182.623 1.00 197.56 2339 LEU B C 1
ATOM 14306 O O . LEU C 1 2341 ? 317.976 184.060 183.190 1.00 197.56 2339 LEU B O 1
ATOM 14308 N N . GLU C 1 2342 ? 317.172 185.075 181.351 1.00 193.55 2340 GLU B N 1
ATOM 14309 C CA . GLU C 1 2342 ? 317.247 183.851 180.561 1.00 193.55 2340 GLU B CA 1
ATOM 14310 C C . GLU C 1 2342 ? 318.693 183.422 180.350 1.00 193.55 2340 GLU B C 1
ATOM 14311 O O . GLU C 1 2342 ? 319.020 182.234 180.464 1.00 193.55 2340 GLU B O 1
ATOM 14313 N N . GLN C 1 2343 ? 319.576 184.378 180.049 1.00 193.42 2341 GLN B N 1
ATOM 14314 C CA . GLN C 1 2343 ? 320.989 184.044 179.902 1.00 193.42 2341 GLN B CA 1
ATOM 14315 C C . GLN C 1 2343 ? 321.569 183.514 181.211 1.00 193.42 2341 GLN B C 1
ATOM 14316 O O . GLN C 1 2343 ? 322.296 182.511 181.219 1.00 193.42 2341 GLN B O 1
ATOM 14318 N N . ALA C 1 2344 ? 321.252 184.172 182.329 1.00 191.68 2342 ALA B N 1
ATOM 14319 C CA . ALA C 1 2344 ? 321.764 183.729 183.620 1.00 191.68 2342 ALA B CA 1
ATOM 14320 C C . ALA C 1 2344 ? 321.218 182.358 183.990 1.00 191.68 2342 ALA B C 1
ATOM 14321 O O . ALA C 1 2344 ? 321.923 181.548 184.597 1.00 191.68 2342 ALA B O 1
ATOM 14323 N N . ARG C 1 2345 ? 319.966 182.076 183.628 1.00 190.82 2343 ARG B N 1
ATOM 14324 C CA . ARG C 1 2345 ? 319.389 180.768 183.913 1.00 190.82 2343 ARG B CA 1
ATOM 14325 C C . ARG C 1 2345 ? 320.040 179.690 183.060 1.00 190.82 2343 ARG B C 1
ATOM 14326 O O . ARG C 1 2345 ? 320.258 178.569 183.529 1.00 190.82 2343 ARG B O 1
ATOM 14328 N N . LYS C 1 2346 ? 320.357 180.009 181.804 1.00 190.14 2344 LYS B N 1
ATOM 14329 C CA . LYS C 1 2346 ? 321.112 179.068 180.986 1.00 190.14 2344 LYS B CA 1
ATOM 14330 C C . LYS C 1 2346 ? 322.471 178.787 181.606 1.00 190.14 2344 LYS B C 1
ATOM 14331 O O . LYS C 1 2346 ? 322.911 177.631 181.670 1.00 190.14 2344 LYS B O 1
ATOM 14333 N N . VAL C 1 2347 ? 323.144 179.836 182.081 1.00 191.22 2345 VAL B N 1
ATOM 14334 C CA . VAL C 1 2347 ? 324.452 179.661 182.706 1.00 191.22 2345 VAL B CA 1
ATOM 14335 C C . VAL C 1 2347 ? 324.334 178.810 183.964 1.00 191.22 2345 VAL B C 1
ATOM 14336 O O . VAL C 1 2347 ? 325.175 177.944 184.228 1.00 191.22 2345 VAL B O 1
ATOM 14338 N N . LEU C 1 2348 ? 323.284 179.036 184.754 1.00 191.24 2346 LEU B N 1
ATOM 14339 C CA . LEU C 1 2348 ? 323.102 178.273 185.984 1.00 191.24 2346 LEU B CA 1
ATOM 14340 C C . LEU C 1 2348 ? 322.769 176.818 185.685 1.00 191.24 2346 LEU B C 1
ATOM 14341 O O . LEU C 1 2348 ? 323.208 175.915 186.405 1.00 191.24 2346 LEU B O 1
ATOM 14343 N N . ALA C 1 2349 ? 321.987 176.572 184.633 1.00 192.52 2347 ALA B N 1
ATOM 14344 C CA . ALA C 1 2349 ? 321.704 175.200 184.230 1.00 192.52 2347 ALA B CA 1
ATOM 14345 C C . ALA C 1 2349 ? 322.976 174.491 183.794 1.00 192.52 2347 ALA B C 1
ATOM 14346 O O . ALA C 1 2349 ? 323.209 173.333 184.160 1.00 192.52 2347 ALA B O 1
ATOM 14348 N N . TYR C 1 2350 ? 323.816 175.176 183.015 1.00 192.74 2348 TYR B N 1
ATOM 14349 C CA . TYR C 1 2350 ? 325.101 174.598 182.639 1.00 192.74 2348 TYR B CA 1
ATOM 14350 C C . TYR C 1 2350 ? 325.963 174.332 183.866 1.00 192.74 2348 TYR B C 1
ATOM 14351 O O . TYR C 1 2350 ? 326.647 173.305 183.944 1.00 192.74 2348 TYR B O 1
ATOM 14353 N N . ALA C 1 2351 ? 325.935 175.244 184.840 1.00 192.73 2349 ALA B N 1
ATOM 14354 C CA . ALA C 1 2351 ? 326.732 175.065 186.047 1.00 192.73 2349 ALA B CA 1
ATOM 14355 C C . ALA C 1 2351 ? 326.264 173.855 186.841 1.00 192.73 2349 ALA B C 1
ATOM 14356 O O . ALA C 1 2351 ? 327.081 173.062 187.322 1.00 192.73 2349 ALA B O 1
ATOM 14358 N N . CYS C 1 2352 ? 324.948 173.697 186.989 1.00 195.93 2350 CYS B N 1
ATOM 14359 C CA . CYS C 1 2352 ? 324.415 172.544 187.702 1.00 195.93 2350 CYS B CA 1
ATOM 14360 C C . CYS C 1 2352 ? 324.715 171.251 186.958 1.00 195.93 2350 CYS B C 1
ATOM 14361 O O . CYS C 1 2352 ? 325.003 170.223 187.581 1.00 195.93 2350 CYS B O 1
ATOM 14363 N N . VAL C 1 2353 ? 324.659 171.283 185.626 1.00 195.59 2351 VAL B N 1
ATOM 14364 C CA . VAL C 1 2353 ? 324.978 170.093 184.846 1.00 195.59 2351 VAL B CA 1
ATOM 14365 C C . VAL C 1 2353 ? 326.445 169.722 185.014 1.00 195.59 2351 VAL B C 1
ATOM 14366 O O . VAL C 1 2353 ? 326.795 168.539 185.107 1.00 195.59 2351 VAL B O 1
ATOM 14368 N N . TYR C 1 2354 ? 327.327 170.723 185.058 1.00 196.31 2352 TYR B N 1
ATOM 14369 C CA . TYR C 1 2354 ? 328.746 170.446 185.248 1.00 196.31 2352 TYR B CA 1
ATOM 14370 C C . TYR C 1 2354 ? 329.024 169.938 186.657 1.00 196.31 2352 TYR B C 1
ATOM 14371 O O . TYR C 1 2354 ? 329.877 169.064 186.852 1.00 196.31 2352 TYR B O 1
ATOM 14373 N N . SER C 1 2355 ? 328.315 170.475 187.651 1.00 197.19 2353 SER B N 1
ATOM 14374 C CA . SER C 1 2355 ? 328.504 170.016 189.022 1.00 197.19 2353 SER B CA 1
ATOM 14375 C C . SER C 1 2355 ? 327.974 168.601 189.205 1.00 197.19 2353 SER B C 1
ATOM 14376 O O . SER C 1 2355 ? 328.519 167.825 190.000 1.00 197.19 2353 SER B O 1
ATOM 14378 N N . PHE C 1 2356 ? 326.916 168.244 188.478 1.00 199.77 2354 PHE B N 1
ATOM 14379 C CA . PHE C 1 2356 ? 326.349 166.906 188.565 1.00 199.77 2354 PHE B CA 1
ATOM 14380 C C . PHE C 1 2356 ? 327.145 165.874 187.780 1.00 199.77 2354 PHE B C 1
ATOM 14381 O O . PHE C 1 2356 ? 326.868 164.676 187.907 1.00 199.77 2354 PHE B O 1
ATOM 14383 N N . TYR C 1 2357 ? 328.117 166.299 186.980 1.00 198.94 2355 TYR B N 1
ATOM 14384 C CA . TYR C 1 2357 ? 328.925 165.373 186.195 1.00 198.94 2355 TYR B CA 1
ATOM 14385 C C . TYR C 1 2357 ? 330.344 165.902 186.015 1.00 198.94 2355 TYR B C 1
ATOM 14386 O O . TYR C 1 2357 ? 330.594 166.767 185.177 1.00 198.94 2355 TYR B O 1
ATOM 14388 N N . TYR C 1 2363 ? 339.228 180.822 196.731 1.00 212.92 2361 TYR B N 1
ATOM 14389 C CA . TYR C 1 2363 ? 338.022 181.520 197.162 1.00 212.92 2361 TYR B CA 1
ATOM 14390 C C . TYR C 1 2363 ? 336.770 180.765 196.729 1.00 212.92 2361 TYR B C 1
ATOM 14391 O O . TYR C 1 2363 ? 335.905 181.318 196.049 1.00 212.92 2361 TYR B O 1
ATOM 14393 N N . MET C 1 2364 ? 336.682 179.494 197.127 1.00 213.40 2362 MET B N 1
ATOM 14394 C CA . MET C 1 2364 ? 335.518 178.688 196.772 1.00 213.40 2362 MET B CA 1
ATOM 14395 C C . MET C 1 2364 ? 334.260 179.198 197.465 1.00 213.40 2362 MET B C 1
ATOM 14396 O O . MET C 1 2364 ? 333.191 179.272 196.847 1.00 213.40 2362 MET B O 1
ATOM 14398 N N . ASP C 1 2365 ? 334.369 179.553 198.748 1.00 212.32 2363 ASP B N 1
ATOM 14399 C CA . ASP C 1 2365 ? 333.214 180.084 199.466 1.00 212.32 2363 ASP B CA 1
ATOM 14400 C C . ASP C 1 2365 ? 332.769 181.419 198.884 1.00 212.32 2363 ASP B C 1
ATOM 14401 O O . ASP C 1 2365 ? 331.566 181.676 198.760 1.00 212.32 2363 ASP B O 1
ATOM 14403 N N . VAL C 1 2366 ? 333.722 182.278 198.517 1.00 213.10 2364 VAL B N 1
ATOM 14404 C CA . VAL C 1 2366 ? 333.373 183.562 197.918 1.00 213.10 2364 VAL B CA 1
ATOM 14405 C C . VAL C 1 2366 ? 332.697 183.355 196.568 1.00 213.10 2364 VAL B C 1
ATOM 14406 O O . VAL C 1 2366 ? 331.726 184.044 196.234 1.00 213.10 2364 VAL B O 1
ATOM 14408 N N . VAL C 1 2367 ? 333.193 182.403 195.775 1.00 211.99 2365 VAL B N 1
ATOM 14409 C CA . VAL C 1 2367 ? 332.585 182.128 194.477 1.00 211.99 2365 VAL B CA 1
ATOM 14410 C C . VAL C 1 2367 ? 331.172 181.587 194.653 1.00 211.99 2365 VAL B C 1
ATOM 14411 O O . VAL C 1 2367 ? 330.254 181.957 193.911 1.00 211.99 2365 VAL B O 1
ATOM 14413 N N . GLU C 1 2368 ? 330.972 180.707 195.637 1.00 212.55 2366 GLU B N 1
ATOM 14414 C CA . GLU C 1 2368 ? 329.637 180.175 195.890 1.00 212.55 2366 GLU B CA 1
ATOM 14415 C C . GLU C 1 2368 ? 328.686 181.272 196.355 1.00 212.55 2366 GLU B C 1
ATOM 14416 O O . GLU C 1 2368 ? 327.522 181.312 195.937 1.00 212.55 2366 GLU B O 1
ATOM 14418 N N . GLN C 1 2369 ? 329.162 182.170 197.221 1.00 213.04 2367 GLN B N 1
ATOM 14419 C CA . GLN C 1 2369 ? 328.328 183.280 197.669 1.00 213.04 2367 GLN B CA 1
ATOM 14420 C C . GLN C 1 2369 ? 327.968 184.197 196.508 1.00 213.04 2367 GLN B C 1
ATOM 14421 O O . GLN C 1 2369 ? 326.828 184.665 196.408 1.00 213.04 2367 GLN B O 1
ATOM 14423 N N . GLN C 1 2370 ? 328.926 184.460 195.616 1.00 209.47 2368 GLN B N 1
ATOM 14424 C CA . GLN C 1 2370 ? 328.644 185.293 194.453 1.00 209.47 2368 GLN B CA 1
ATOM 14425 C C . GLN C 1 2370 ? 327.629 184.626 193.535 1.00 209.47 2368 GLN B C 1
ATOM 14426 O O . GLN C 1 2370 ? 326.730 185.289 193.005 1.00 209.47 2368 GLN B O 1
ATOM 14428 N N . THR C 1 2371 ? 327.755 183.312 193.337 1.00 208.83 2369 THR B N 1
ATOM 14429 C CA . THR C 1 2371 ? 326.794 182.596 192.506 1.00 208.83 2369 THR B CA 1
ATOM 14430 C C . THR C 1 2371 ? 325.400 182.638 193.118 1.00 208.83 2369 THR B C 1
ATOM 14431 O O . THR C 1 2371 ? 324.408 182.851 192.410 1.00 208.83 2369 THR B O 1
ATOM 14433 N N . GLU C 1 2372 ? 325.307 182.442 194.435 1.00 208.78 2370 GLU B N 1
ATOM 14434 C CA . GLU C 1 2372 ? 324.011 182.505 195.102 1.00 208.78 2370 GLU B CA 1
ATOM 14435 C C . GLU C 1 2372 ? 323.408 183.900 195.004 1.00 208.78 2370 GLU B C 1
ATOM 14436 O O . GLU C 1 2372 ? 322.201 184.048 194.780 1.00 208.78 2370 GLU B O 1
ATOM 14438 N N . ASN C 1 2373 ? 324.235 184.937 195.162 1.00 207.74 2371 ASN B N 1
ATOM 14439 C CA . ASN C 1 2373 ? 323.735 186.303 195.059 1.00 207.74 2371 ASN B CA 1
ATOM 14440 C C . ASN C 1 2373 ? 323.253 186.609 193.647 1.00 207.74 2371 ASN B C 1
ATOM 14441 O O . ASN C 1 2373 ? 322.216 187.258 193.468 1.00 207.74 2371 ASN B O 1
ATOM 14443 N N . LEU C 1 2374 ? 323.989 186.149 192.633 1.00 207.36 2372 LEU B N 1
ATOM 14444 C CA . LEU C 1 2374 ? 323.561 186.363 191.254 1.00 207.36 2372 LEU B CA 1
ATOM 14445 C C . LEU C 1 2374 ? 322.262 185.623 190.961 1.00 207.36 2372 LEU B C 1
ATOM 14446 O O . LEU C 1 2374 ? 321.376 186.158 190.284 1.00 207.36 2372 LEU B O 1
ATOM 14448 N N . GLU C 1 2375 ? 322.130 184.394 191.465 1.00 207.02 2373 GLU B N 1
ATOM 14449 C CA . GLU C 1 2375 ? 320.889 183.652 191.280 1.00 207.02 2373 GLU B CA 1
ATOM 14450 C C . GLU C 1 2375 ? 319.721 184.361 191.952 1.00 207.02 2373 GLU B C 1
ATOM 14451 O O . GLU C 1 2375 ? 318.631 184.461 191.378 1.00 207.02 2373 GLU B O 1
ATOM 14453 N N . LEU C 1 2376 ? 319.934 184.866 193.170 1.00 208.56 2374 LEU B N 1
ATOM 14454 C CA . LEU C 1 2376 ? 318.875 185.586 193.871 1.00 208.56 2374 LEU B CA 1
ATOM 14455 C C . LEU C 1 2376 ? 318.489 186.858 193.128 1.00 208.56 2374 LEU B C 1
ATOM 14456 O O . LEU C 1 2376 ? 317.302 187.187 193.020 1.00 208.56 2374 LEU B O 1
ATOM 14458 N N . HIS C 1 2377 ? 319.479 187.585 192.603 1.00 209.45 2375 HIS B N 1
ATOM 14459 C CA . HIS C 1 2377 ? 319.187 188.806 191.860 1.00 209.45 2375 HIS B CA 1
ATOM 14460 C C . HIS C 1 2377 ? 318.410 188.503 190.586 1.00 209.45 2375 HIS B C 1
ATOM 14461 O O . HIS C 1 2377 ? 317.453 189.211 190.251 1.00 209.45 2375 HIS B O 1
ATOM 14463 N N . THR C 1 2378 ? 318.805 187.452 189.863 1.00 209.63 2376 THR B N 1
ATOM 14464 C CA . THR C 1 2378 ? 318.085 187.075 188.651 1.00 209.63 2376 THR B CA 1
ATOM 14465 C C . THR C 1 2378 ? 316.654 186.654 188.970 1.00 209.63 2376 THR B C 1
ATOM 14466 O O . THR C 1 2378 ? 315.716 187.029 188.257 1.00 209.63 2376 THR B O 1
ATOM 14468 N N . ASN C 1 2379 ? 316.470 185.879 190.042 1.00 209.22 2377 ASN B N 1
ATOM 14469 C CA . ASN C 1 2379 ? 315.128 185.456 190.427 1.00 209.22 2377 ASN B CA 1
ATOM 14470 C C . ASN C 1 2379 ? 314.263 186.649 190.813 1.00 209.22 2377 ASN B C 1
ATOM 14471 O O . ASN C 1 2379 ? 313.090 186.724 190.428 1.00 209.22 2377 ASN B O 1
ATOM 14473 N N . ALA C 1 2380 ? 314.825 187.596 191.570 1.00 211.83 2378 ALA B N 1
ATOM 14474 C CA . ALA C 1 2380 ? 314.063 188.778 191.959 1.00 211.83 2378 ALA B CA 1
ATOM 14475 C C . ALA C 1 2380 ? 313.703 189.627 190.748 1.00 211.83 2378 ALA B C 1
ATOM 14476 O O . ALA C 1 2380 ? 312.579 190.134 190.651 1.00 211.83 2378 ALA B O 1
ATOM 14478 N N . LEU C 1 2381 ? 314.642 189.792 189.812 1.00 212.04 2379 LEU B N 1
ATOM 14479 C CA . LEU C 1 2381 ? 314.352 190.559 188.605 1.00 212.04 2379 LEU B CA 1
ATOM 14480 C C . LEU C 1 2381 ? 313.259 189.895 187.780 1.00 212.04 2379 LEU B C 1
ATOM 14481 O O . LEU C 1 2381 ? 312.355 190.570 187.275 1.00 212.04 2379 LEU B O 1
ATOM 14483 N N . GLN C 1 2382 ? 313.319 188.569 187.640 1.00 211.61 2380 GLN B N 1
ATOM 14484 C CA . GLN C 1 2382 ? 312.286 187.865 186.889 1.00 211.61 2380 GLN B CA 1
ATOM 14485 C C . GLN C 1 2382 ? 310.933 187.979 187.577 1.00 211.61 2380 GLN B C 1
ATOM 14486 O O . GLN C 1 2382 ? 309.906 188.168 186.915 1.00 211.61 2380 GLN B O 1
ATOM 14488 N N . ILE C 1 2383 ? 310.913 187.872 188.908 1.00 214.11 2381 ILE B N 1
ATOM 14489 C CA . ILE C 1 2383 ? 309.655 187.969 189.642 1.00 214.11 2381 ILE B CA 1
ATOM 14490 C C . ILE C 1 2383 ? 309.059 189.362 189.494 1.00 214.11 2381 ILE B C 1
ATOM 14491 O O . ILE C 1 2383 ? 307.844 189.518 189.324 1.00 214.11 2381 ILE B O 1
ATOM 14493 N N . LEU C 1 2384 ? 309.902 190.395 189.553 1.00 214.07 2382 LEU B N 1
ATOM 14494 C CA . LEU C 1 2384 ? 309.409 191.755 189.361 1.00 214.07 2382 LEU B CA 1
ATOM 14495 C C . LEU C 1 2384 ? 308.879 191.951 187.947 1.00 214.07 2382 LEU B C 1
ATOM 14496 O O . LEU C 1 2384 ? 307.812 192.544 187.753 1.00 214.07 2382 LEU B O 1
ATOM 14498 N N . LEU C 1 2385 ? 309.610 191.452 186.946 1.00 215.59 2383 LEU B N 1
ATOM 14499 C CA . LEU C 1 2385 ? 309.163 191.586 185.563 1.00 215.59 2383 LEU B CA 1
ATOM 14500 C C . LEU C 1 2385 ? 307.830 190.883 185.345 1.00 215.59 2383 LEU B C 1
ATOM 14501 O O . LEU C 1 2385 ? 306.970 191.382 184.611 1.00 215.59 2383 LEU B O 1
ATOM 14503 N N . GLU C 1 2386 ? 307.641 189.722 185.975 1.00 216.87 2384 GLU B N 1
ATOM 14504 C CA . GLU C 1 2386 ? 306.355 189.041 185.887 1.00 216.87 2384 GLU B CA 1
ATOM 14505 C C . GLU C 1 2386 ? 305.272 189.824 186.619 1.00 216.87 2384 GLU B C 1
ATOM 14506 O O . GLU C 1 2386 ? 304.114 189.848 186.187 1.00 216.87 2384 GLU B O 1
ATOM 14508 N N . GLU C 1 2387 ? 305.632 190.474 187.727 1.00 217.48 2385 GLU B N 1
ATOM 14509 C CA . GLU C 1 2387 ? 304.672 191.292 188.457 1.00 217.48 2385 GLU B CA 1
ATOM 14510 C C . GLU C 1 2387 ? 304.438 192.633 187.778 1.00 217.48 2385 GLU B C 1
ATOM 14511 O O . GLU C 1 2387 ? 303.379 193.241 187.967 1.00 217.48 2385 GLU B O 1
ATOM 14513 N N . THR C 1 2388 ? 305.405 193.109 186.991 1.00 218.14 2386 THR B N 1
ATOM 14514 C CA . THR C 1 2388 ? 305.232 194.383 186.301 1.00 218.14 2386 THR B CA 1
ATOM 14515 C C . THR C 1 2388 ? 304.219 194.265 185.169 1.00 218.14 2386 THR B C 1
ATOM 14516 O O . THR C 1 2388 ? 303.422 195.183 184.944 1.00 218.14 2386 THR B O 1
ATOM 14518 N N . LEU C 1 2389 ? 304.232 193.148 184.450 1.00 217.55 2387 LEU B N 1
ATOM 14519 C CA . LEU C 1 2389 ? 303.317 192.944 183.334 1.00 217.55 2387 LEU B CA 1
ATOM 14520 C C . LEU C 1 2389 ? 301.886 192.749 183.824 1.00 217.55 2387 LEU B C 1
ATOM 14521 O O . LEU C 1 2389 ? 301.650 192.537 185.012 1.00 217.55 2387 LEU B O 1
ATOM 14523 N N . ASP C 1 2405 ? 321.328 205.829 184.315 1.00 211.04 2403 ASP B N 1
ATOM 14524 C CA . ASP C 1 2405 ? 320.010 205.723 184.929 1.00 211.04 2403 ASP B CA 1
ATOM 14525 C C . ASP C 1 2405 ? 319.535 204.275 184.957 1.00 211.04 2403 ASP B C 1
ATOM 14526 O O . ASP C 1 2405 ? 320.332 203.354 185.136 1.00 211.04 2403 ASP B O 1
ATOM 14528 N N . CYS C 1 2406 ? 318.226 204.083 184.778 1.00 211.65 2404 CYS B N 1
ATOM 14529 C CA . CYS C 1 2406 ? 317.669 202.734 184.792 1.00 211.65 2404 CYS B CA 1
ATOM 14530 C C . CYS C 1 2406 ? 318.140 201.927 183.589 1.00 211.65 2404 CYS B C 1
ATOM 14531 O O . CYS C 1 2406 ? 318.496 200.750 183.725 1.00 211.65 2404 CYS B O 1
ATOM 14533 N N . LEU C 1 2407 ? 318.149 202.540 182.403 1.00 210.43 2405 LEU B N 1
ATOM 14534 C CA . LEU C 1 2407 ? 318.607 201.834 181.210 1.00 210.43 2405 LEU B CA 1
ATOM 14535 C C . LEU C 1 2407 ? 320.088 201.492 181.305 1.00 210.43 2405 LEU B C 1
ATOM 14536 O O . LEU C 1 2407 ? 320.501 200.388 180.930 1.00 210.43 2405 LEU B O 1
ATOM 14538 N N . SER C 1 2408 ? 320.901 202.423 181.809 1.00 210.22 2406 SER B N 1
ATOM 14539 C CA . SER C 1 2408 ? 322.325 202.148 181.971 1.00 210.22 2406 SER B CA 1
ATOM 14540 C C . SER C 1 2408 ? 322.558 201.043 182.993 1.00 210.22 2406 SER B C 1
ATOM 14541 O O . SER C 1 2408 ? 323.411 200.171 182.792 1.00 210.22 2406 SER B O 1
ATOM 14543 N N . THR C 1 2409 ? 321.803 201.062 184.095 1.00 207.07 2407 THR B N 1
ATOM 14544 C CA . THR C 1 2409 ? 321.930 200.008 185.096 1.00 207.07 2407 THR B CA 1
ATOM 14545 C C . THR C 1 2409 ? 321.539 198.653 184.521 1.00 207.07 2407 THR B C 1
ATOM 14546 O O . THR C 1 2409 ? 322.209 197.646 184.775 1.00 207.07 2407 THR B O 1
ATOM 14548 N N . GLY C 1 2410 ? 320.458 198.610 183.740 1.00 205.76 2408 GLY B N 1
ATOM 14549 C CA . GLY C 1 2410 ? 320.056 197.356 183.124 1.00 205.76 2408 GLY B CA 1
ATOM 14550 C C . GLY C 1 2410 ? 321.076 196.843 182.126 1.00 205.76 2408 GLY B C 1
ATOM 14551 O O . GLY C 1 2410 ? 321.361 195.644 182.073 1.00 205.76 2408 GLY B O 1
ATOM 14552 N N . MET C 1 2411 ? 321.644 197.746 181.321 1.00 205.13 2409 MET B N 1
ATOM 14553 C CA . MET C 1 2411 ? 322.676 197.342 180.371 1.00 205.13 2409 MET B CA 1
ATOM 14554 C C . MET C 1 2411 ? 323.910 196.816 181.093 1.00 205.13 2409 MET B C 1
ATOM 14555 O O . MET C 1 2411 ? 324.498 195.810 180.679 1.00 205.13 2409 MET B O 1
ATOM 14557 N N . GLU C 1 2412 ? 324.311 197.480 182.180 1.00 201.83 2410 GLU B N 1
ATOM 14558 C CA . GLU C 1 2412 ? 325.459 197.013 182.947 1.00 201.83 2410 GLU B CA 1
ATOM 14559 C C . GLU C 1 2412 ? 325.184 195.654 183.575 1.00 201.83 2410 GLU B C 1
ATOM 14560 O O . GLU C 1 2412 ? 326.059 194.780 183.590 1.00 201.83 2410 GLU B O 1
ATOM 14562 N N . LEU C 1 2413 ? 323.970 195.454 184.095 1.00 200.60 2411 LEU B N 1
ATOM 14563 C CA . LEU C 1 2413 ? 323.618 194.164 184.676 1.00 200.60 2411 LEU B CA 1
ATOM 14564 C C . LEU C 1 2413 ? 323.638 193.063 183.624 1.00 200.60 2411 LEU B C 1
ATOM 14565 O O . LEU C 1 2413 ? 324.141 191.962 183.877 1.00 200.60 2411 LEU B O 1
ATOM 14567 N N . LEU C 1 2414 ? 323.101 193.343 182.434 1.00 199.19 2412 LEU B N 1
ATOM 14568 C CA . LEU C 1 2414 ? 323.105 192.345 181.369 1.00 199.19 2412 LEU B CA 1
ATOM 14569 C C . LEU C 1 2414 ? 324.526 192.019 180.924 1.00 199.19 2412 LEU B C 1
ATOM 14570 O O . LEU C 1 2414 ? 324.860 190.850 180.689 1.00 199.19 2412 LEU B O 1
ATOM 14572 N N . ARG C 1 2415 ? 325.379 193.040 180.809 1.00 197.26 2413 ARG B N 1
ATOM 14573 C CA . ARG C 1 2415 ? 326.766 192.802 180.424 1.00 197.26 2413 ARG B CA 1
ATOM 14574 C C . ARG C 1 2415 ? 327.496 191.978 181.478 1.00 197.26 2413 ARG B C 1
ATOM 14575 O O . ARG C 1 2415 ? 328.251 191.058 181.143 1.00 197.26 2413 ARG B O 1
ATOM 14577 N N . ARG C 1 2416 ? 327.277 192.290 182.757 1.00 196.04 2414 ARG B N 1
ATOM 14578 C CA . ARG C 1 2416 ? 327.913 191.523 183.824 1.00 196.04 2414 ARG B CA 1
ATOM 14579 C C . ARG C 1 2416 ? 327.417 190.084 183.836 1.00 196.04 2414 ARG B C 1
ATOM 14580 O O . ARG C 1 2416 ? 328.198 189.154 184.069 1.00 196.04 2414 ARG B O 1
ATOM 14582 N N . ILE C 1 2417 ? 326.124 189.879 183.576 1.00 195.51 2415 ILE B N 1
ATOM 14583 C CA . ILE C 1 2417 ? 325.582 188.525 183.542 1.00 195.51 2415 ILE B CA 1
ATOM 14584 C C . ILE C 1 2417 ? 326.184 187.737 182.386 1.00 195.51 2415 ILE B C 1
ATOM 14585 O O . ILE C 1 2417 ? 326.559 186.569 182.543 1.00 195.51 2415 ILE B O 1
ATOM 14587 N N . GLN C 1 2418 ? 326.286 188.359 181.209 1.00 194.56 2416 GLN B N 1
ATOM 14588 C CA . GLN C 1 2418 ? 326.890 187.680 180.069 1.00 194.56 2416 GLN B CA 1
ATOM 14589 C C . GLN C 1 2418 ? 328.356 187.360 180.333 1.00 194.56 2416 GLN B C 1
ATOM 14590 O O . GLN C 1 2418 ? 328.842 186.283 179.964 1.00 194.56 2416 GLN B O 1
ATOM 14592 N N . GLU C 1 2419 ? 329.075 188.282 180.977 1.00 195.65 2417 GLU B N 1
ATOM 14593 C CA . GLU C 1 2419 ? 330.474 188.032 181.300 1.00 195.65 2417 GLU B CA 1
ATOM 14594 C C . GLU C 1 2419 ? 330.610 186.889 182.294 1.00 195.65 2417 GLU B C 1
ATOM 14595 O O . GLU C 1 2419 ? 331.502 186.044 182.156 1.00 195.65 2417 GLU B O 1
ATOM 14597 N N . ARG C 1 2420 ? 329.735 186.843 183.299 1.00 193.69 2418 ARG B N 1
ATOM 14598 C CA . ARG C 1 2420 ? 329.770 185.748 184.261 1.00 193.69 2418 ARG B CA 1
ATOM 14599 C C . ARG C 1 2420 ? 329.455 184.420 183.586 1.00 193.69 2418 ARG B C 1
ATOM 14600 O O . ARG C 1 2420 ? 330.065 183.393 183.904 1.00 193.69 2418 ARG B O 1
ATOM 14602 N N . LEU C 1 2421 ? 328.509 184.425 182.645 1.00 194.26 2419 LEU B N 1
ATOM 14603 C CA . LEU C 1 2421 ? 328.189 183.208 181.907 1.00 194.26 2419 LEU B CA 1
ATOM 14604 C C . LEU C 1 2421 ? 329.386 182.737 181.092 1.00 194.26 2419 LEU B C 1
ATOM 14605 O O . LEU C 1 2421 ? 329.723 181.546 181.089 1.00 194.26 2419 LEU B O 1
ATOM 14607 N N . LEU C 1 2422 ? 330.044 183.664 180.395 1.00 194.85 2420 LEU B N 1
ATOM 14608 C CA . LEU C 1 2422 ? 331.221 183.302 179.614 1.00 194.85 2420 LEU B CA 1
ATOM 14609 C C . LEU C 1 2422 ? 332.336 182.779 180.511 1.00 194.85 2420 LEU B C 1
ATOM 14610 O O . LEU C 1 2422 ? 333.027 181.816 180.160 1.00 194.85 2420 LEU B O 1
ATOM 14612 N N . ALA C 1 2423 ? 332.518 183.394 181.681 1.00 194.88 2421 ALA B N 1
ATOM 14613 C CA . ALA C 1 2423 ? 333.564 182.951 182.595 1.00 194.88 2421 ALA B CA 1
ATOM 14614 C C . ALA C 1 2423 ? 333.267 181.562 183.142 1.00 194.88 2421 ALA B C 1
ATOM 14615 O O . ALA C 1 2423 ? 334.172 180.730 183.262 1.00 194.88 2421 ALA B O 1
ATOM 14617 N N . ILE C 1 2424 ? 332.003 181.294 183.478 1.00 194.85 2422 ILE B N 1
ATOM 14618 C CA . ILE C 1 2424 ? 331.634 179.969 183.963 1.00 194.85 2422 ILE B CA 1
ATOM 14619 C C . ILE C 1 2424 ? 331.819 178.932 182.866 1.00 194.85 2422 ILE B C 1
ATOM 14620 O O . ILE C 1 2424 ? 332.277 177.812 183.122 1.00 194.85 2422 ILE B O 1
ATOM 14622 N N . LEU C 1 2425 ? 331.475 179.286 181.625 1.00 195.12 2423 LEU B N 1
ATOM 14623 C CA . LEU C 1 2425 ? 331.684 178.365 180.514 1.00 195.12 2423 LEU B CA 1
ATOM 14624 C C . LEU C 1 2425 ? 333.165 178.079 180.311 1.00 195.12 2423 LEU B C 1
ATOM 14625 O O . LEU C 1 2425 ? 333.556 176.934 180.057 1.00 195.12 2423 LEU B O 1
ATOM 14627 N N . GLN C 1 2426 ? 334.006 179.109 180.426 1.00 196.57 2424 GLN B N 1
ATOM 14628 C CA . GLN C 1 2426 ? 335.444 178.911 180.284 1.00 196.57 2424 GLN B CA 1
ATOM 14629 C C . GLN C 1 2426 ? 335.990 178.033 181.402 1.00 196.57 2424 GLN B C 1
ATOM 14630 O O . GLN C 1 2426 ? 336.829 177.157 181.160 1.00 196.57 2424 GLN B O 1
ATOM 14632 N N . HIS C 1 2427 ? 335.525 178.254 182.634 1.00 196.30 2425 HIS B N 1
ATOM 14633 C CA . HIS C 1 2427 ? 335.962 177.421 183.749 1.00 196.30 2425 HIS B CA 1
ATOM 14634 C C . HIS C 1 2427 ? 335.530 175.974 183.553 1.00 196.30 2425 HIS B C 1
ATOM 14635 O O . HIS C 1 2427 ? 336.288 175.044 183.854 1.00 196.30 2425 HIS B O 1
ATOM 14637 N N . SER C 1 2428 ? 334.316 175.764 183.039 1.00 195.84 2426 SER B N 1
ATOM 14638 C CA . SER C 1 2428 ? 333.849 174.407 182.775 1.00 195.84 2426 SER B CA 1
ATOM 14639 C C . SER C 1 2428 ? 334.677 173.742 181.683 1.00 195.84 2426 SER B C 1
ATOM 14640 O O . SER C 1 2428 ? 335.036 172.564 181.797 1.00 195.84 2426 SER B O 1
ATOM 14642 N N . ALA C 1 2429 ? 334.989 174.483 180.617 1.00 196.49 2427 ALA B N 1
ATOM 14643 C CA . ALA C 1 2429 ? 335.812 173.930 179.548 1.00 196.49 2427 ALA B CA 1
ATOM 14644 C C . ALA C 1 2429 ? 337.219 173.610 180.033 1.00 196.49 2427 ALA B C 1
ATOM 14645 O O . ALA C 1 2429 ? 337.827 172.638 179.571 1.00 196.49 2427 ALA B O 1
ATOM 14647 N N . GLN C 1 2430 ? 337.751 174.412 180.957 1.00 196.71 2428 GLN B N 1
ATOM 14648 C CA . GLN C 1 2430 ? 339.077 174.133 181.498 1.00 196.71 2428 GLN B CA 1
ATOM 14649 C C . GLN C 1 2430 ? 339.049 172.935 182.439 1.00 196.71 2428 GLN B C 1
ATOM 14650 O O . GLN C 1 2430 ? 340.000 172.145 182.476 1.00 196.71 2428 GLN B O 1
ATOM 14652 N N . ASP C 1 2431 ? 337.968 172.782 183.207 1.00 193.25 2429 ASP B N 1
ATOM 14653 C CA . ASP C 1 2431 ? 337.875 171.662 184.137 1.00 193.25 2429 ASP B CA 1
ATOM 14654 C C . ASP C 1 2431 ? 337.667 170.344 183.401 1.00 193.25 2429 ASP B C 1
ATOM 14655 O O . ASP C 1 2431 ? 338.270 169.325 183.758 1.00 193.25 2429 ASP B O 1
ATOM 14657 N N . PHE C 1 2432 ? 336.823 170.344 182.374 1.00 193.08 2430 PHE B N 1
ATOM 14658 C CA . PHE C 1 2432 ? 336.559 169.134 181.605 1.00 193.08 2430 PHE B CA 1
ATOM 14659 C C . PHE C 1 2432 ? 336.031 169.475 180.215 1.00 193.08 2430 PHE B C 1
ATOM 14660 O O . PHE C 1 2432 ? 336.806 169.729 179.292 1.00 193.08 2430 PHE B O 1
ATOM 14662 N N . ARG D 2 21 ? 304.029 118.840 196.688 1.00 116.80 21 ARG D N 1
ATOM 14663 C CA . ARG D 2 21 ? 302.840 119.448 196.107 1.00 116.80 21 ARG D CA 1
ATOM 14664 C C . ARG D 2 21 ? 302.369 120.631 196.942 1.00 116.80 21 ARG D C 1
ATOM 14665 O O . ARG D 2 21 ? 302.821 120.828 198.068 1.00 116.80 21 ARG D O 1
ATOM 14667 N N . PHE D 2 22 ? 301.454 121.413 196.379 1.00 106.99 22 PHE D N 1
ATOM 14668 C CA . PHE D 2 22 ? 300.907 122.595 197.024 1.00 106.99 22 PHE D CA 1
ATOM 14669 C C . PHE D 2 22 ? 299.402 122.445 197.159 1.00 106.99 22 PHE D C 1
ATOM 14670 O O . PHE D 2 22 ? 298.753 121.849 196.297 1.00 106.99 22 PHE D O 1
ATOM 14678 N N . GLU D 2 23 ? 298.846 122.989 198.238 1.00 99.46 23 GLU D N 1
ATOM 14679 C CA . GLU D 2 23 ? 297.407 122.932 198.473 1.00 99.46 23 GLU D CA 1
ATOM 14680 C C . GLU D 2 23 ? 296.902 124.336 198.764 1.00 99.46 23 GLU D C 1
ATOM 14681 O O . GLU D 2 23 ? 297.273 124.931 199.778 1.00 99.46 23 GLU D O 1
ATOM 14683 N N . VAL D 2 24 ? 296.062 124.868 197.884 1.00 84.86 24 VAL D N 1
ATOM 14684 C CA . VAL D 2 24 ? 295.493 126.190 198.112 1.00 84.86 24 VAL D CA 1
ATOM 14685 C C . VAL D 2 24 ? 294.458 126.093 199.222 1.00 84.86 24 VAL D C 1
ATOM 14686 O O . VAL D 2 24 ? 293.478 125.349 199.109 1.00 84.86 24 VAL D O 1
ATOM 14690 N N . LYS D 2 25 ? 294.668 126.839 200.304 1.00 82.27 25 LYS D N 1
ATOM 14691 C CA . LYS D 2 25 ? 293.734 126.816 201.417 1.00 82.27 25 LYS D CA 1
ATOM 14692 C C . LYS D 2 25 ? 292.844 128.046 201.482 1.00 82.27 25 LYS D C 1
ATOM 14693 O O . LYS D 2 25 ? 291.818 128.010 202.167 1.00 82.27 25 LYS D O 1
ATOM 14695 N N . LYS D 2 26 ? 293.212 129.127 200.802 1.00 74.38 26 LYS D N 1
ATOM 14696 C CA . LYS D 2 26 ? 292.362 130.303 200.698 1.00 74.38 26 LYS D CA 1
ATOM 14697 C C . LYS D 2 26 ? 292.817 131.107 199.494 1.00 74.38 26 LYS D C 1
ATOM 14698 O O . LYS D 2 26 ? 293.971 131.020 199.074 1.00 74.38 26 LYS D O 1
ATOM 14700 N N . TRP D 2 27 ? 291.896 131.882 198.934 1.00 63.70 27 TRP D N 1
ATOM 14701 C CA . TRP D 2 27 ? 292.230 132.735 197.807 1.00 63.70 27 TRP D CA 1
ATOM 14702 C C . TRP D 2 27 ? 291.296 133.929 197.793 1.00 63.70 27 TRP D C 1
ATOM 14703 O O . TRP D 2 27 ? 290.139 133.837 198.207 1.00 63.70 27 TRP D O 1
ATOM 14714 N N . ASN D 2 28 ? 291.815 135.053 197.316 1.00 61.37 28 ASN D N 1
ATOM 14715 C CA . ASN D 2 28 ? 291.104 136.324 197.339 1.00 61.37 28 ASN D CA 1
ATOM 14716 C C . ASN D 2 28 ? 291.189 136.937 195.949 1.00 61.37 28 ASN D C 1
ATOM 14717 O O . ASN D 2 28 ? 292.169 137.609 195.621 1.00 61.37 28 ASN D O 1
ATOM 14722 N N . ALA D 2 29 ? 290.165 136.717 195.144 1.00 60.46 29 ALA D N 1
ATOM 14723 C CA . ALA D 2 29 ? 290.163 137.196 193.773 1.00 60.46 29 ALA D CA 1
ATOM 14724 C C . ALA D 2 29 ? 289.665 138.627 193.712 1.00 60.46 29 ALA D C 1
ATOM 14725 O O . ALA D 2 29 ? 288.861 139.062 194.538 1.00 60.46 29 ALA D O 1
ATOM 14727 N N . VAL D 2 30 ? 290.145 139.359 192.715 1.00 53.02 30 VAL D N 1
ATOM 14728 C CA . VAL D 2 30 ? 289.845 140.773 192.565 1.00 53.02 30 VAL D CA 1
ATOM 14729 C C . VAL D 2 30 ? 289.275 141.010 191.180 1.00 53.02 30 VAL D C 1
ATOM 14730 O O . VAL D 2 30 ? 289.787 140.476 190.191 1.00 53.02 30 VAL D O 1
ATOM 14734 N N . ALA D 2 31 ? 288.223 141.820 191.100 1.00 52.90 31 ALA D N 1
ATOM 14735 C CA . ALA D 2 31 ? 287.574 142.085 189.829 1.00 52.90 31 ALA D CA 1
ATOM 14736 C C . ALA D 2 31 ? 287.080 143.516 189.767 1.00 52.90 31 ALA D C 1
ATOM 14737 O O . ALA D 2 31 ? 286.381 143.975 190.671 1.00 52.90 31 ALA D O 1
ATOM 14739 N N . LEU D 2 32 ? 287.440 144.212 188.701 1.00 55.16 32 LEU D N 1
ATOM 14740 C CA . LEU D 2 32 ? 286.913 145.535 188.438 1.00 55.16 32 LEU D CA 1
ATOM 14741 C C . LEU D 2 32 ? 285.555 145.430 187.775 1.00 55.16 32 LEU D C 1
ATOM 14742 O O . LEU D 2 32 ? 285.290 144.495 187.018 1.00 55.16 32 LEU D O 1
ATOM 14747 N N . TRP D 2 33 ? 284.691 146.398 188.043 1.00 59.14 33 TRP D N 1
ATOM 14748 C CA . TRP D 2 33 ? 283.432 146.498 187.326 1.00 59.14 33 TRP D CA 1
ATOM 14749 C C . TRP D 2 33 ? 283.527 147.639 186.335 1.00 59.14 33 TRP D C 1
ATOM 14750 O O . TRP D 2 33 ? 283.886 148.758 186.700 1.00 59.14 33 TRP D O 1
ATOM 14761 N N . ALA D 2 34 ? 283.241 147.345 185.079 1.00 69.26 34 ALA D N 1
ATOM 14762 C CA . ALA D 2 34 ? 283.333 148.318 184.011 1.00 69.26 34 ALA D CA 1
ATOM 14763 C C . ALA D 2 34 ? 282.033 148.321 183.229 1.00 69.26 34 ALA D C 1
ATOM 14764 O O . ALA D 2 34 ? 281.377 147.287 183.085 1.00 69.26 34 ALA D O 1
ATOM 14766 N N . TRP D 2 35 ? 281.662 149.493 182.732 1.00 77.19 35 TRP D N 1
ATOM 14767 C CA . TRP D 2 35 ? 280.424 149.636 181.983 1.00 77.19 35 TRP D CA 1
ATOM 14768 C C . TRP D 2 35 ? 280.437 148.793 180.717 1.00 77.19 35 TRP D C 1
ATOM 14769 O O . TRP D 2 35 ? 281.143 149.108 179.762 1.00 77.19 35 TRP D O 1
ATOM 14780 N N . ASP D 2 40 ? 274.765 162.881 178.656 1.00 222.97 40 ASP D N 1
ATOM 14781 C CA . ASP D 2 40 ? 275.190 163.395 179.950 1.00 222.97 40 ASP D CA 1
ATOM 14782 C C . ASP D 2 40 ? 274.689 164.817 180.140 1.00 222.97 40 ASP D C 1
ATOM 14783 O O . ASP D 2 40 ? 275.459 165.719 180.451 1.00 222.97 40 ASP D O 1
ATOM 14785 N N . ASN D 2 41 ? 273.390 165.010 179.954 1.00 229.92 41 ASN D N 1
ATOM 14786 C CA . ASN D 2 41 ? 272.755 166.287 180.227 1.00 229.92 41 ASN D CA 1
ATOM 14787 C C . ASN D 2 41 ? 272.280 166.296 181.681 1.00 229.92 41 ASN D C 1
ATOM 14788 O O . ASN D 2 41 ? 272.596 165.390 182.456 1.00 229.92 41 ASN D O 1
ATOM 14790 N N . CYS D 2 42 ? 271.494 167.302 182.070 1.00 237.61 42 CYS D N 1
ATOM 14791 C CA . CYS D 2 42 ? 271.027 167.406 183.455 1.00 237.61 42 CYS D CA 1
ATOM 14792 C C . CYS D 2 42 ? 269.951 166.348 183.646 1.00 237.61 42 CYS D C 1
ATOM 14793 O O . CYS D 2 42 ? 268.749 166.615 183.596 1.00 237.61 42 CYS D O 1
ATOM 14796 N N . ALA D 2 43 ? 270.421 165.123 183.898 1.00 241.33 43 ALA D N 1
ATOM 14797 C CA . ALA D 2 43 ? 269.569 163.940 183.857 1.00 241.33 43 ALA D CA 1
ATOM 14798 C C . ALA D 2 43 ? 268.285 164.120 184.651 1.00 241.33 43 ALA D C 1
ATOM 14799 O O . ALA D 2 43 ? 267.237 163.585 184.274 1.00 241.33 43 ALA D O 1
ATOM 14801 N N . ILE D 2 44 ? 268.350 164.841 185.770 1.00 245.66 44 ILE D N 1
ATOM 14802 C CA . ILE D 2 44 ? 267.188 164.921 186.648 1.00 245.66 44 ILE D CA 1
ATOM 14803 C C . ILE D 2 44 ? 266.032 165.649 185.964 1.00 245.66 44 ILE D C 1
ATOM 14804 O O . ILE D 2 44 ? 264.872 165.233 186.078 1.00 245.66 44 ILE D O 1
ATOM 14809 N N . CYS D 2 45 ? 266.308 166.743 185.253 1.00 249.16 45 CYS D N 1
ATOM 14810 C CA . CYS D 2 45 ? 265.262 167.384 184.470 1.00 249.16 45 CYS D CA 1
ATOM 14811 C C . CYS D 2 45 ? 265.439 167.195 182.973 1.00 249.16 45 CYS D C 1
ATOM 14812 O O . CYS D 2 45 ? 264.625 167.709 182.202 1.00 249.16 45 CYS D O 1
ATOM 14815 N N . ARG D 2 46 ? 266.500 166.519 182.540 1.00 247.33 46 ARG D N 1
ATOM 14816 C CA . ARG D 2 46 ? 266.713 166.074 181.167 1.00 247.33 46 ARG D CA 1
ATOM 14817 C C . ARG D 2 46 ? 266.923 167.203 180.165 1.00 247.33 46 ARG D C 1
ATOM 14818 O O . ARG D 2 46 ? 267.038 166.921 178.966 1.00 247.33 46 ARG D O 1
ATOM 14820 N N . ASN D 2 47 ? 266.974 168.460 180.592 1.00 244.40 47 ASN D N 1
ATOM 14821 C CA . ASN D 2 47 ? 267.310 169.503 179.639 1.00 244.40 47 ASN D CA 1
ATOM 14822 C C . ASN D 2 47 ? 268.790 169.410 179.280 1.00 244.40 47 ASN D C 1
ATOM 14823 O O . ASN D 2 47 ? 269.568 168.704 179.927 1.00 244.40 47 ASN D O 1
ATOM 14825 N N . HIS D 2 48 ? 269.181 170.134 178.235 1.00 237.49 48 HIS D N 1
ATOM 14826 C CA . HIS D 2 48 ? 270.566 170.082 177.788 1.00 237.49 48 HIS D CA 1
ATOM 14827 C C . HIS D 2 48 ? 271.491 170.567 178.897 1.00 237.49 48 HIS D C 1
ATOM 14828 O O . HIS D 2 48 ? 271.134 171.439 179.695 1.00 237.49 48 HIS D O 1
ATOM 14830 N N . ILE D 2 49 ? 272.691 169.984 178.942 1.00 234.24 49 ILE D N 1
ATOM 14831 C CA . ILE D 2 49 ? 273.568 170.165 180.096 1.00 234.24 49 ILE D CA 1
ATOM 14832 C C . ILE D 2 49 ? 273.867 171.639 180.321 1.00 234.24 49 ILE D C 1
ATOM 14833 O O . ILE D 2 49 ? 273.845 172.125 181.457 1.00 234.24 49 ILE D O 1
ATOM 14835 N N . MET D 2 50 ? 274.140 172.375 179.249 1.00 233.68 50 MET D N 1
ATOM 14836 C CA . MET D 2 50 ? 274.410 173.801 179.350 1.00 233.68 50 MET D CA 1
ATOM 14837 C C . MET D 2 50 ? 273.159 174.652 179.196 1.00 233.68 50 MET D C 1
ATOM 14838 O O . MET D 2 50 ? 273.237 175.873 179.360 1.00 233.68 50 MET D O 1
ATOM 14840 N N . ASP D 2 51 ? 272.015 174.045 178.896 1.00 234.29 51 ASP D N 1
ATOM 14841 C CA . ASP D 2 51 ? 270.793 174.798 178.653 1.00 234.29 51 ASP D CA 1
ATOM 14842 C C . ASP D 2 51 ? 270.156 175.194 179.982 1.00 234.29 51 ASP D C 1
ATOM 14843 O O . ASP D 2 51 ? 270.749 175.052 181.054 1.00 234.29 51 ASP D O 1
ATOM 14845 N N . LEU D 2 52 ? 268.931 175.705 179.921 1.00 234.71 52 LEU D N 1
ATOM 14846 C CA . LEU D 2 52 ? 268.266 176.247 181.091 1.00 234.71 52 LEU D CA 1
ATOM 14847 C C . LEU D 2 52 ? 267.376 175.198 181.754 1.00 234.71 52 LEU D C 1
ATOM 14848 O O . LEU D 2 52 ? 267.312 174.036 181.347 1.00 234.71 52 LEU D O 1
ATOM 14850 N N . CYS D 2 53 ? 266.675 175.629 182.796 1.00 237.18 53 CYS D N 1
ATOM 14851 C CA . CYS D 2 53 ? 265.920 174.747 183.670 1.00 237.18 53 CYS D CA 1
ATOM 14852 C C . CYS D 2 53 ? 264.480 174.652 183.188 1.00 237.18 53 CYS D C 1
ATOM 14853 O O . CYS D 2 53 ? 263.829 175.678 182.974 1.00 237.18 53 CYS D O 1
ATOM 14856 N N . ILE D 2 54 ? 263.976 173.424 183.036 1.00 238.68 54 ILE D N 1
ATOM 14857 C CA . ILE D 2 54 ? 262.657 173.247 182.435 1.00 238.68 54 ILE D CA 1
ATOM 14858 C C . ILE D 2 54 ? 261.564 173.740 183.376 1.00 238.68 54 ILE D C 1
ATOM 14859 O O . ILE D 2 54 ? 260.567 174.330 182.933 1.00 238.68 54 ILE D O 1
ATOM 14864 N N . GLU D 2 55 ? 261.723 173.498 184.681 1.00 239.65 55 GLU D N 1
ATOM 14865 C CA . GLU D 2 55 ? 260.771 174.007 185.662 1.00 239.65 55 GLU D CA 1
ATOM 14866 C C . GLU D 2 55 ? 260.551 175.500 185.475 1.00 239.65 55 GLU D C 1
ATOM 14867 O O . GLU D 2 55 ? 259.412 175.974 185.419 1.00 239.65 55 GLU D O 1
ATOM 14869 N N . CYS D 2 56 ? 261.638 176.257 185.371 1.00 236.66 56 CYS D N 1
ATOM 14870 C CA . CYS D 2 56 ? 261.549 177.672 185.055 1.00 236.66 56 CYS D CA 1
ATOM 14871 C C . CYS D 2 56 ? 261.489 177.949 183.561 1.00 236.66 56 CYS D C 1
ATOM 14872 O O . CYS D 2 56 ? 261.243 179.094 183.173 1.00 236.66 56 CYS D O 1
ATOM 14875 N N . GLN D 2 57 ? 261.710 176.945 182.709 1.00 236.81 57 GLN D N 1
ATOM 14876 C CA . GLN D 2 57 ? 261.490 177.166 181.286 1.00 236.81 57 GLN D CA 1
ATOM 14877 C C . GLN D 2 57 ? 260.011 177.244 180.964 1.00 236.81 57 GLN D C 1
ATOM 14878 O O . GLN D 2 57 ? 259.637 177.834 179.945 1.00 236.81 57 GLN D O 1
ATOM 14880 N N . ALA D 2 58 ? 259.164 176.659 181.809 1.00 235.24 58 ALA D N 1
ATOM 14881 C CA . ALA D 2 58 ? 257.729 176.880 181.673 1.00 235.24 58 ALA D CA 1
ATOM 14882 C C . ALA D 2 58 ? 257.375 178.318 182.029 1.00 235.24 58 ALA D C 1
ATOM 14883 O O . ALA D 2 58 ? 256.611 178.977 181.315 1.00 235.24 58 ALA D O 1
ATOM 14885 N N . ASN D 2 59 ? 257.927 178.823 183.135 1.00 231.97 59 ASN D N 1
ATOM 14886 C CA . ASN D 2 59 ? 257.758 180.222 183.528 1.00 231.97 59 ASN D CA 1
ATOM 14887 C C . ASN D 2 59 ? 258.915 181.030 182.946 1.00 231.97 59 ASN D C 1
ATOM 14888 O O . ASN D 2 59 ? 259.867 181.402 183.635 1.00 231.97 59 ASN D O 1
ATOM 14890 N N . GLN D 2 60 ? 258.820 181.302 181.647 1.00 228.77 60 GLN D N 1
ATOM 14891 C CA . GLN D 2 60 ? 259.875 182.029 180.955 1.00 228.77 60 GLN D CA 1
ATOM 14892 C C . GLN D 2 60 ? 260.056 183.415 181.559 1.00 228.77 60 GLN D C 1
ATOM 14893 O O . GLN D 2 60 ? 259.083 184.149 181.757 1.00 228.77 60 GLN D O 1
ATOM 14895 N N . ALA D 2 61 ? 261.307 183.761 181.854 1.00 222.19 61 ALA D N 1
ATOM 14896 C CA . ALA D 2 61 ? 261.658 185.036 182.475 1.00 222.19 61 ALA D CA 1
ATOM 14897 C C . ALA D 2 61 ? 260.899 185.248 183.782 1.00 222.19 61 ALA D C 1
ATOM 14898 O O . ALA D 2 61 ? 259.864 185.913 183.809 1.00 222.19 61 ALA D O 1
ATOM 14900 N N . GLU D 2 66 ? 264.928 181.682 183.839 1.00 226.90 66 GLU D N 1
ATOM 14901 C CA . GLU D 2 66 ? 266.318 181.374 183.520 1.00 226.90 66 GLU D CA 1
ATOM 14902 C C . GLU D 2 66 ? 267.261 181.958 184.567 1.00 226.90 66 GLU D C 1
ATOM 14903 O O . GLU D 2 66 ? 268.049 182.857 184.273 1.00 226.90 66 GLU D O 1
ATOM 14905 N N . GLU D 2 67 ? 267.174 181.443 185.795 1.00 229.44 67 GLU D N 1
ATOM 14906 C CA . GLU D 2 67 ? 267.994 181.938 186.894 1.00 229.44 67 GLU D CA 1
ATOM 14907 C C . GLU D 2 67 ? 268.758 180.836 187.618 1.00 229.44 67 GLU D C 1
ATOM 14908 O O . GLU D 2 67 ? 269.419 181.120 188.623 1.00 229.44 67 GLU D O 1
ATOM 14910 N N . CYS D 2 68 ? 268.697 179.594 187.146 1.00 228.78 68 CYS D N 1
ATOM 14911 C CA . CYS D 2 68 ? 269.363 178.489 187.825 1.00 228.78 68 CYS D CA 1
ATOM 14912 C C . CYS D 2 68 ? 270.806 178.389 187.352 1.00 228.78 68 CYS D C 1
ATOM 14913 O O . CYS D 2 68 ? 271.062 178.114 186.174 1.00 228.78 68 CYS D O 1
ATOM 14916 N N . THR D 2 69 ? 271.742 178.614 188.265 1.00 224.65 69 THR D N 1
ATOM 14917 C CA . THR D 2 69 ? 273.128 178.294 187.980 1.00 224.65 69 THR D CA 1
ATOM 14918 C C . THR D 2 69 ? 273.357 176.803 188.176 1.00 224.65 69 THR D C 1
ATOM 14919 O O . THR D 2 69 ? 272.607 176.121 188.879 1.00 224.65 69 THR D O 1
ATOM 14923 N N . VAL D 2 70 ? 274.386 176.287 187.525 1.00 219.66 70 VAL D N 1
ATOM 14924 C CA . VAL D 2 70 ? 274.705 174.877 187.699 1.00 219.66 70 VAL D CA 1
ATOM 14925 C C . VAL D 2 70 ? 275.382 174.678 189.049 1.00 219.66 70 VAL D C 1
ATOM 14926 O O . VAL D 2 70 ? 276.057 175.567 189.578 1.00 219.66 70 VAL D O 1
ATOM 14930 N N . ALA D 2 71 ? 275.169 173.504 189.622 1.00 220.15 71 ALA D N 1
ATOM 14931 C CA . ALA D 2 71 ? 275.737 173.094 190.890 1.00 220.15 71 ALA D CA 1
ATOM 14932 C C . ALA D 2 71 ? 276.577 171.847 190.671 1.00 220.15 71 ALA D C 1
ATOM 14933 O O . ALA D 2 71 ? 276.218 170.966 189.878 1.00 220.15 71 ALA D O 1
ATOM 14935 N N . TRP D 2 72 ? 277.701 171.804 191.372 1.00 208.65 72 TRP D N 1
ATOM 14936 C CA . TRP D 2 72 ? 278.635 170.695 191.350 1.00 208.65 72 TRP D CA 1
ATOM 14937 C C . TRP D 2 72 ? 278.680 170.059 192.730 1.00 208.65 72 TRP D C 1
ATOM 14938 O O . TRP D 2 72 ? 278.453 170.723 193.743 1.00 208.65 72 TRP D O 1
ATOM 14949 N N . GLY D 2 73 ? 278.968 168.763 192.763 1.00 217.44 73 GLY D N 1
ATOM 14950 C CA . GLY D 2 73 ? 279.064 168.057 194.019 1.00 217.44 73 GLY D CA 1
ATOM 14951 C C . GLY D 2 73 ? 280.230 167.092 194.001 1.00 217.44 73 GLY D C 1
ATOM 14952 O O . GLY D 2 73 ? 280.725 166.696 192.946 1.00 217.44 73 GLY D O 1
ATOM 14953 N N . VAL D 2 74 ? 280.656 166.717 195.209 1.00 204.47 74 VAL D N 1
ATOM 14954 C CA . VAL D 2 74 ? 281.858 165.905 195.381 1.00 204.47 74 VAL D CA 1
ATOM 14955 C C . VAL D 2 74 ? 281.812 164.666 194.501 1.00 204.47 74 VAL D C 1
ATOM 14956 O O . VAL D 2 74 ? 282.836 164.215 193.979 1.00 204.47 74 VAL D O 1
ATOM 14960 N N . CYS D 2 75 ? 280.635 164.114 194.304 1.00 229.53 75 CYS D N 1
ATOM 14961 C CA . CYS D 2 75 ? 280.458 162.912 193.501 1.00 229.53 75 CYS D CA 1
ATOM 14962 C C . CYS D 2 75 ? 280.588 163.157 192.028 1.00 229.53 75 CYS D C 1
ATOM 14963 O O . CYS D 2 75 ? 280.330 162.231 191.241 1.00 229.53 75 CYS D O 1
ATOM 14966 N N . ASN D 2 76 ? 280.960 164.380 191.651 1.00 229.34 76 ASN D N 1
ATOM 14967 C CA . ASN D 2 76 ? 281.339 164.707 190.280 1.00 229.34 76 ASN D CA 1
ATOM 14968 C C . ASN D 2 76 ? 280.166 164.566 189.310 1.00 229.34 76 ASN D C 1
ATOM 14969 O O . ASN D 2 76 ? 280.288 163.962 188.246 1.00 229.34 76 ASN D O 1
ATOM 14974 N N . HIS D 2 77 ? 279.019 165.116 189.688 1.00 230.96 77 HIS D N 1
ATOM 14975 C CA . HIS D 2 77 ? 277.956 165.350 188.728 1.00 230.96 77 HIS D CA 1
ATOM 14976 C C . HIS D 2 77 ? 277.545 166.817 188.753 1.00 230.96 77 HIS D C 1
ATOM 14977 O O . HIS D 2 77 ? 277.664 167.502 189.771 1.00 230.96 77 HIS D O 1
ATOM 14984 N N . ALA D 2 78 ? 277.027 167.287 187.621 1.00 227.71 78 ALA D N 1
ATOM 14985 C CA . ALA D 2 78 ? 276.614 168.677 187.452 1.00 227.71 78 ALA D CA 1
ATOM 14986 C C . ALA D 2 78 ? 275.115 168.737 187.211 1.00 227.71 78 ALA D C 1
ATOM 14987 O O . ALA D 2 78 ? 274.618 168.174 186.229 1.00 227.71 78 ALA D O 1
ATOM 14989 N N . PHE D 2 79 ? 274.401 169.428 188.092 1.00 226.03 79 PHE D N 1
ATOM 14990 C CA . PHE D 2 79 ? 272.950 169.519 187.994 1.00 226.03 79 PHE D CA 1
ATOM 14991 C C . PHE D 2 79 ? 272.502 170.961 188.205 1.00 226.03 79 PHE D C 1
ATOM 14992 O O . PHE D 2 79 ? 273.286 171.814 188.599 1.00 226.03 79 PHE D O 1
ATOM 15000 N N . HIS D 2 80 ? 271.241 171.255 187.895 1.00 229.55 80 HIS D N 1
ATOM 15001 C CA . HIS D 2 80 ? 270.739 172.608 188.085 1.00 229.55 80 HIS D CA 1
ATOM 15002 C C . HIS D 2 80 ? 270.416 172.897 189.549 1.00 229.55 80 HIS D C 1
ATOM 15003 O O . HIS D 2 80 ? 269.799 172.081 190.235 1.00 229.55 80 HIS D O 1
ATOM 15010 N N . PHE D 2 81 ? 270.825 174.081 190.018 1.00 223.81 81 PHE D N 1
ATOM 15011 C CA . PHE D 2 81 ? 270.519 174.493 191.384 1.00 223.81 81 PHE D CA 1
ATOM 15012 C C . PHE D 2 81 ? 269.030 174.408 191.690 1.00 223.81 81 PHE D C 1
ATOM 15013 O O . PHE D 2 81 ? 268.648 174.115 192.826 1.00 223.81 81 PHE D O 1
ATOM 15021 N N . HIS D 2 82 ? 268.177 174.655 190.697 1.00 229.06 82 HIS D N 1
ATOM 15022 C CA . HIS D 2 82 ? 266.737 174.531 190.908 1.00 229.06 82 HIS D CA 1
ATOM 15023 C C . HIS D 2 82 ? 266.353 173.076 191.137 1.00 229.06 82 HIS D C 1
ATOM 15024 O O . HIS D 2 82 ? 265.722 172.729 192.152 1.00 229.06 82 HIS D O 1
ATOM 15031 N N . CYS D 2 83 ? 266.697 172.219 190.170 1.00 228.86 83 CYS D N 1
ATOM 15032 C CA . CYS D 2 83 ? 266.493 170.783 190.272 1.00 228.86 83 CYS D CA 1
ATOM 15033 C C . CYS D 2 83 ? 266.931 170.282 191.641 1.00 228.86 83 CYS D C 1
ATOM 15034 O O . CYS D 2 83 ? 266.169 169.641 192.374 1.00 228.86 83 CYS D O 1
ATOM 15037 N N . ILE D 2 84 ? 268.191 170.564 191.971 1.00 225.80 84 ILE D N 1
ATOM 15038 C CA . ILE D 2 84 ? 268.795 170.028 193.180 1.00 225.80 84 ILE D CA 1
ATOM 15039 C C . ILE D 2 84 ? 268.135 170.607 194.415 1.00 225.80 84 ILE D C 1
ATOM 15040 O O . ILE D 2 84 ? 267.879 169.887 195.379 1.00 225.80 84 ILE D O 1
ATOM 15045 N N . SER D 2 85 ? 267.859 171.909 194.422 1.00 224.38 85 SER D N 1
ATOM 15046 C CA . SER D 2 85 ? 267.189 172.498 195.571 1.00 224.38 85 SER D CA 1
ATOM 15047 C C . SER D 2 85 ? 265.913 171.738 195.884 1.00 224.38 85 SER D C 1
ATOM 15048 O O . SER D 2 85 ? 265.724 171.248 197.004 1.00 224.38 85 SER D O 1
ATOM 15050 N N . ARG D 2 86 ? 265.039 171.604 194.887 1.00 225.88 86 ARG D N 1
ATOM 15051 C CA . ARG D 2 86 ? 263.797 170.866 195.093 1.00 225.88 86 ARG D CA 1
ATOM 15052 C C . ARG D 2 86 ? 264.075 169.438 195.554 1.00 225.88 86 ARG D C 1
ATOM 15053 O O . ARG D 2 86 ? 263.650 169.023 196.641 1.00 225.88 86 ARG D O 1
ATOM 15055 N N . TRP D 2 87 ? 264.775 168.668 194.717 1.00 224.63 87 TRP D N 1
ATOM 15056 C CA . TRP D 2 87 ? 265.016 167.255 194.985 1.00 224.63 87 TRP D CA 1
ATOM 15057 C C . TRP D 2 87 ? 265.560 167.034 196.388 1.00 224.63 87 TRP D C 1
ATOM 15058 O O . TRP D 2 87 ? 265.076 166.169 197.127 1.00 224.63 87 TRP D O 1
ATOM 15069 N N . LEU D 2 88 ? 266.578 167.808 196.770 1.00 224.85 88 LEU D N 1
ATOM 15070 C CA . LEU D 2 88 ? 267.159 167.691 198.100 1.00 224.85 88 LEU D CA 1
ATOM 15071 C C . LEU D 2 88 ? 266.137 168.017 199.175 1.00 224.85 88 LEU D C 1
ATOM 15072 O O . LEU D 2 88 ? 266.053 167.322 200.194 1.00 224.85 88 LEU D O 1
ATOM 15077 N N . LYS D 2 89 ? 265.357 169.084 198.978 1.00 224.96 89 LYS D N 1
ATOM 15078 C CA . LYS D 2 89 ? 264.284 169.366 199.919 1.00 224.96 89 LYS D CA 1
ATOM 15079 C C . LYS D 2 89 ? 263.368 168.164 200.069 1.00 224.96 89 LYS D C 1
ATOM 15080 O O . LYS D 2 89 ? 262.738 167.987 201.117 1.00 224.96 89 LYS D O 1
ATOM 15082 N N . THR D 2 90 ? 263.278 167.330 199.034 1.00 225.65 90 THR D N 1
ATOM 15083 C CA . THR D 2 90 ? 262.533 166.083 199.162 1.00 225.65 90 THR D CA 1
ATOM 15084 C C . THR D 2 90 ? 263.374 164.995 199.825 1.00 225.65 90 THR D C 1
ATOM 15085 O O . THR D 2 90 ? 263.026 164.497 200.900 1.00 225.65 90 THR D O 1
ATOM 15087 N N . ARG D 2 91 ? 264.496 164.630 199.213 1.00 226.70 91 ARG D N 1
ATOM 15088 C CA . ARG D 2 91 ? 265.303 163.513 199.684 1.00 226.70 91 ARG D CA 1
ATOM 15089 C C . ARG D 2 91 ? 266.754 163.956 199.817 1.00 226.70 91 ARG D C 1
ATOM 15090 O O . ARG D 2 91 ? 267.159 164.974 199.261 1.00 226.70 91 ARG D O 1
ATOM 15092 N N . GLN D 2 92 ? 267.550 163.170 200.539 1.00 230.77 92 GLN D N 1
ATOM 15093 C CA . GLN D 2 92 ? 268.865 163.622 200.983 1.00 230.77 92 GLN D CA 1
ATOM 15094 C C . GLN D 2 92 ? 269.963 162.665 200.543 1.00 230.77 92 GLN D C 1
ATOM 15095 O O . GLN D 2 92 ? 270.843 162.294 201.323 1.00 230.77 92 GLN D O 1
ATOM 15097 N N . VAL D 2 93 ? 269.924 162.255 199.277 1.00 238.91 93 VAL D N 1
ATOM 15098 C CA . VAL D 2 93 ? 270.951 161.424 198.666 1.00 238.91 93 VAL D CA 1
ATOM 15099 C C . VAL D 2 93 ? 271.213 161.987 197.274 1.00 238.91 93 VAL D C 1
ATOM 15100 O O . VAL D 2 93 ? 270.400 162.731 196.728 1.00 238.91 93 VAL D O 1
ATOM 15104 N N . CYS D 2 94 ? 272.361 161.657 196.696 1.00 245.79 94 CYS D N 1
ATOM 15105 C CA . CYS D 2 94 ? 272.566 162.016 195.295 1.00 245.79 94 CYS D CA 1
ATOM 15106 C C . CYS D 2 94 ? 271.696 161.141 194.414 1.00 245.79 94 CYS D C 1
ATOM 15107 O O . CYS D 2 94 ? 271.837 159.912 194.445 1.00 245.79 94 CYS D O 1
ATOM 15110 N N . PRO D 2 95 ? 270.807 161.718 193.607 1.00 241.19 95 PRO D N 1
ATOM 15111 C CA . PRO D 2 95 ? 269.921 160.894 192.779 1.00 241.19 95 PRO D CA 1
ATOM 15112 C C . PRO D 2 95 ? 270.649 160.044 191.750 1.00 241.19 95 PRO D C 1
ATOM 15113 O O . PRO D 2 95 ? 270.007 159.183 191.138 1.00 241.19 95 PRO D O 1
ATOM 15117 N N . LEU D 2 96 ? 271.947 160.252 191.526 1.00 247.35 96 LEU D N 1
ATOM 15118 C CA . LEU D 2 96 ? 272.641 159.506 190.486 1.00 247.35 96 LEU D CA 1
ATOM 15119 C C . LEU D 2 96 ? 273.568 158.417 191.015 1.00 247.35 96 LEU D C 1
ATOM 15120 O O . LEU D 2 96 ? 273.805 157.437 190.301 1.00 247.35 96 LEU D O 1
ATOM 15125 N N . ASP D 2 97 ? 274.075 158.531 192.246 1.00 253.86 97 ASP D N 1
ATOM 15126 C CA . ASP D 2 97 ? 275.052 157.555 192.716 1.00 253.86 97 ASP D CA 1
ATOM 15127 C C . ASP D 2 97 ? 274.815 157.081 194.147 1.00 253.86 97 ASP D C 1
ATOM 15128 O O . ASP D 2 97 ? 275.694 156.419 194.713 1.00 253.86 97 ASP D O 1
ATOM 15133 N N . ASN D 2 98 ? 273.679 157.413 194.758 1.00 255.12 98 ASN D N 1
ATOM 15134 C CA . ASN D 2 98 ? 273.263 156.844 196.039 1.00 255.12 98 ASN D CA 1
ATOM 15135 C C . ASN D 2 98 ? 274.195 157.220 197.190 1.00 255.12 98 ASN D C 1
ATOM 15136 O O . ASN D 2 98 ? 274.383 156.434 198.120 1.00 255.12 98 ASN D O 1
ATOM 15138 N N . ARG D 2 99 ? 274.779 158.411 197.149 1.00 250.71 99 ARG D N 1
ATOM 15139 C CA . ARG D 2 99 ? 275.610 158.920 198.229 1.00 250.71 99 ARG D CA 1
ATOM 15140 C C . ARG D 2 99 ? 275.037 160.233 198.739 1.00 250.71 99 ARG D C 1
ATOM 15141 O O . ARG D 2 99 ? 274.378 160.969 197.999 1.00 250.71 99 ARG D O 1
ATOM 15143 N N . GLU D 2 100 ? 275.280 160.516 200.016 1.00 244.89 100 GLU D N 1
ATOM 15144 C CA . GLU D 2 100 ? 274.829 161.769 200.605 1.00 244.89 100 GLU D CA 1
ATOM 15145 C C . GLU D 2 100 ? 275.429 162.942 199.850 1.00 244.89 100 GLU D C 1
ATOM 15146 O O . GLU D 2 100 ? 276.651 163.117 199.825 1.00 244.89 100 GLU D O 1
ATOM 15148 N N . TRP D 2 101 ? 274.569 163.740 199.226 1.00 225.12 101 TRP D N 1
ATOM 15149 C CA . TRP D 2 101 ? 275.033 164.862 198.426 1.00 225.12 101 TRP D CA 1
ATOM 15150 C C . TRP D 2 101 ? 275.803 165.851 199.289 1.00 225.12 101 TRP D C 1
ATOM 15151 O O . TRP D 2 101 ? 275.393 166.182 200.403 1.00 225.12 101 TRP D O 1
ATOM 15162 N N . GLU D 2 102 ? 276.927 166.324 198.764 1.00 222.32 102 GLU D N 1
ATOM 15163 C CA . GLU D 2 102 ? 277.763 167.303 199.446 1.00 222.32 102 GLU D CA 1
ATOM 15164 C C . GLU D 2 102 ? 278.087 168.418 198.469 1.00 222.32 102 GLU D C 1
ATOM 15165 O O . GLU D 2 102 ? 278.754 168.182 197.458 1.00 222.32 102 GLU D O 1
ATOM 15167 N N . PHE D 2 103 ? 277.609 169.622 198.764 1.00 207.68 103 PHE D N 1
ATOM 15168 C CA . PHE D 2 103 ? 277.858 170.755 197.889 1.00 207.68 103 PHE D CA 1
ATOM 15169 C C . PHE D 2 103 ? 279.347 171.054 197.846 1.00 207.68 103 PHE D C 1
ATOM 15170 O O . PHE D 2 103 ? 279.963 171.332 198.878 1.00 207.68 103 PHE D O 1
ATOM 15178 N N . GLN D 2 104 ? 279.921 170.998 196.651 1.00 192.14 104 GLN D N 1
ATOM 15179 C CA . GLN D 2 104 ? 281.362 171.127 196.498 1.00 192.14 104 GLN D CA 1
ATOM 15180 C C . GLN D 2 104 ? 281.799 172.545 196.837 1.00 192.14 104 GLN D C 1
ATOM 15181 O O . GLN D 2 104 ? 281.373 173.503 196.188 1.00 192.14 104 GLN D O 1
ATOM 15187 N N . LYS D 2 105 ? 282.650 172.679 197.853 1.00 184.15 105 LYS D N 1
ATOM 15188 C CA . LYS D 2 105 ? 283.127 173.982 198.292 1.00 184.15 105 LYS D CA 1
ATOM 15189 C C . LYS D 2 105 ? 284.629 174.139 198.120 1.00 184.15 105 LYS D C 1
ATOM 15190 O O . LYS D 2 105 ? 285.212 175.074 198.678 1.00 184.15 105 LYS D O 1
ATOM 15192 N N . TYR D 2 106 ? 285.270 173.257 197.365 1.00 160.37 106 TYR D N 1
ATOM 15193 C CA . TYR D 2 106 ? 286.669 173.444 197.030 1.00 160.37 106 TYR D CA 1
ATOM 15194 C C . TYR D 2 106 ? 286.820 174.550 195.997 1.00 160.37 106 TYR D C 1
ATOM 15195 O O . TYR D 2 106 ? 285.902 174.849 195.232 1.00 160.37 106 TYR D O 1
ATOM 15204 N N . GLY D 2 107 ? 287.999 175.162 195.977 1.00 178.91 107 GLY D N 1
ATOM 15205 C CA . GLY D 2 107 ? 288.317 176.148 194.963 1.00 178.91 107 GLY D CA 1
ATOM 15206 C C . GLY D 2 107 ? 287.425 177.371 194.990 1.00 178.91 107 GLY D C 1
ATOM 15207 O O . GLY D 2 107 ? 287.549 178.257 194.140 1.00 178.91 107 GLY D O 1
ATOM 15208 N N . HIS D 2 108 ? 286.521 177.429 195.958 1.00 178.64 108 HIS D N 1
ATOM 15209 C CA . HIS D 2 108 ? 285.524 178.483 196.016 1.00 178.64 108 HIS D CA 1
ATOM 15210 C C . HIS D 2 108 ? 285.928 179.574 197.003 1.00 178.64 108 HIS D C 1
ATOM 15211 O O . HIS D 2 108 ? 286.948 179.463 197.683 1.00 178.64 108 HIS D O 1
#

Secondary structure (DSSP, 8-state):
--B--SSS-EEEEEEE------SS--EEEEEEEE---EEEEE-HHHHHHH-----HHHHHHHHHHHHHHHHHHHHHHTTT-HHHHHHHHHHHHHHHHHHTSSTTHHHHHHHTHHHHHHHH--HHHHHHHHHHHHHHHHH--HHHHHHHHHHHH---HHHHHHHHHHHHHH---TTT-------------HHHHHHHHHHHHHHHHHSS---HHHHHHHHHHHHHHHHHHHHHHTT---PPP---SS-----TTT--HHHHHHHHHHHHTS-HHHHHHHHHHH-------HHHHHHHHHHHTTT--THHHHHSHHHHH--HHHHHHHH-HHHHHHHHHHHT---HHHHHHHHHHHHHHHT-SS-TTS--STTTHHHHHH---HHHHHHHHHHHHHHHHH-HHHHHHHHHHTHHHHTT----HHHHHHTT--TTHHHHHHHHHHHHHHHHHHHHHHHHHHHHHT---TTHHHHHHHHH--HHHHHHHHHHHHHHHHHHHHHHHHHHHTT-GGGHHHHHHHHHHHHHHHHHHHHHS--SHHHHHHHHHHHHHHHHHHHHHHHTS--SSS--HHHHHHHHHHHHGGGGGSSSSHHHHHHHHHHHHHHHHHTT----SSHHHHHHHHHHHHHHHHHHHHHH-SSSTTHHHHHHHHHHHHHHHHHHHH-S-HHHHHHHHHHHHHHHHSS-HHHHHHHHHHHHHHHHHHHHHHHH-SHHHHHHHHHHHHHHHHHGGGTTSSSHHHHHHHHHHHHHHHHHHS---HHHHHHHHHHTTS-SS-HHHHHHHHHHHHHHHHHHHHHHHHHHHHHHHHHHHHHH----EEEEEEE-TTT----TTS--S-GGGTS-HHHHHHHHHHHHHHHHH----EEEEEEEEEEEETTEEEEEEHHHHHHHHHHTTSSEE-HHHHHHHH-S-HHHHHHHHHHHHSTT-SEEE---EEE----B--PPP-------HHHHHHHHHHHHHHHHHHT-TT--BHHHHHHHHHHHH---HHHHHHHHHHHHHHTSEEE-SS-TTBEEE--HHHHHHHHHHHHHHHHHH--HHHHHHHHHHHHHHHHHHHHHHHHHHHT--HHHHHHHHHHHHHHHHHHHHHHHHH--THHHHHHHHHHHHHHHHHHHHHHHHH-/--EE-SSS-EEEE---------SS--EEEEEEEE--EEEEEE-HHHHHHH-----HHHHHHHHHHHHHHHHHHHHHHT---HHHHHHHHHHHHHHHHHHTSSTHHHHHHHHTTHHHHHHHHHSS-HHHHHHHHHHHHHHHHH-HHHHHHHHHHHH----HHHHHHHHHHHHHHT--TTTS-----S-PPP--HHHHHHHHHHHHHHHHHHHH--HHHHHHHHHHHHHHHHHHHHHHHTTHHHHTT--PPPP--SS-----SSS----HHHHHHHHHHHHS-HHHHHHHHHHH-------HHHHHHHHHHHHTT--HHHHHH-STTTT--HHHHHHHHSHHHHHHHHHHH----SHHHHHHHHHHHHHHHSSGGGG---HHHHHHHHHH---HHHHHHHHHHHHHHHHH-HHHHHHHHHTTHHHHHHH--HHHHHHHTTS-SSHHHHHHHHHHHHHHHHHHHHHHHHHHTTT----TTHHHHHHHHH--HHHHHHHHHHHHHHHHHHHHHHHHHHHHH-GGGHHHHHHHHHHHHHHHHHHHHHH---HHHHHHHHHHHHHHHHHHHHHHHTS--SSS--HHHHHHHHHHHHTTT--SSSSHHHHHHHHHHHHHHHHHTT----TTHHHHHHHHHHHHHHHHHHHHHH-SSSTTHHHHHHHHHHHHHHHHHHHH-S-HHHHHHHHHHHHHHHHSS-HHHHHHHHHHHHHHHHHHHHHHHHSSHHHHHHHHHHHHTTTTTGGGTTSTTHHHHHHHHHHHHHHHHHHS-S-HHHHHHHHHHGGG-SS-HHHHHHHHHHHHHHHHHHHHHHHHHHHHHHHHHHHHHHH----EEEEEEE-TTTS---TTSB---HHHHS-HHHHHHHHHHHHHHHHH--EEEEBS--EEEEEETTEEEEEEHHHHHHHHHTTT-S-EEHHHHHHHH---HHHHHHHHHHHHSTT-SEEE--EEEE--------PPP-------HHHHHHHHHHHHHHHHHHHHGGG-EEHHHHHHHHHHHH---HHHHHHHHHHHHHHTSEEE-SS-TTEEEE--HHHHHHHHHHHHHHHHHHHHHH--HHHHHHHHHHHHHHHHHHHHHHHHHHHH--HHHHHHHHHHHHHHHHHHHHHHHHH--HHHHHHHHHHHHHHHHHHHHHHHHHH-/--EEEEEEEEEE-----BTTTTB-TTS--HHHHHS------EEEBTTS-EEEHHHHHHHHHH--S-TTTSS---B--TT-/--EEEEEEEEEEEE---BTTTTB-TTS--HHHHHS------EEEBTTS-EEEHHHHHHHHHH--S-TTTSS---B--TT-

Foldseek 3Di:
DWFCLDPQKTKDWDDWQAWAFPPAIKTWIWIPMDNNIDIDIGGDLLCVLPPVPDDPVLVVVLVLLVVLVVLLVVCVVVVPDVVSVVVSLVVVVVVLVVLLDRVSVVSVVVSPCLVVLLVQCVPSSVVSSLVSLQSNCQRPPQVSLVSLVVSVVVVDPVNLVSSLVSCLRNDDYPLLDDDDPDDCQAFFWSVLLSVLVNLLSVLSNLVGNCVVVVSVLVNLLSLQVNVVSVCVGSPPQPADDQDALQACVPQLQSPPQQLLSVLVSLLVVDDPVVCVVVVVVVVRRDDDDLVVLLVSVVVSVVRAVCCVVVVDVSVVVRVVVLVVCLSNCVNLVVVVVLCPDVCPPSNLVVLVVVLVVLVPPDDPSRRLRVLPPVLLVVQPDPSSVVSVVSSQCSSCPPDLTVLLSVLLVQQLVVCVVPPPVSNCSSPVDVPPSVSSVSSSSSSVSNSLSVLLNVVVSCLVVQDHGPCNLVVLQSCCVCPVVVLVVNLSVLLVVQLSVQSSVLVVCVPPLVCVLVVPVVVSSSSSRLSVCCSRRHDDSVSSNSSNVSNCCRHLQVNLVSQLDQDPVGAGSLLVLVLVLLVLVVVCPPCDDDNVSSNVSQQSSQQVSQVNPPPDRRVVSVLVSLLVSLLVVVLCVLLVDLDDLCNLVVLLVSLVSSVVVVCSRNNDDDSNVVSNLVSNLVSLLPFFDLSLLSNLLSVLVLVLVLVVQLVPDDPVSVVSVVVCVVSLVSVLSLAPALSLASSVVNNQVSVVVCCQQDNPDCVLVVSCVVNVRSHDVRQVVVVVVQQVVQVVLVVVLVVVVVVVVVVVVVVVVVVVCPDDDDRDGDDDVVRHDDDPQFFDDPVPLQDDPVVVVVVVSSQVVPVVPHDHDTDGQFHWDWDDDPPEIDIAGSLLVRVVVVCVPDFKADPVVVCVSRVGDVVVVCLRCVLACDPPHQWHPVVMIGGDPVYYSYRDDDRDDSCCLVVVLVVLLLVLLVCQVPVDQQFDFLVVSLVVSVVVVCDDSSSSVSSVVSCVVLPQWAADPVGRRGIGGDVSLVRLLSVLVVLVVCVVRPVVLVVLLVLLNVLLVVLSVLSVVLVVLVVVVVCCVVVVVVVVSVVSSVSSVVSSVSCVCPVVSVVVSVVSVVVSVVSVVVSVVVD/DDDDPDDDDDDDDDDAAQVLQPDGNPDAHVVCVVVPPGDWDWFAWPVGHIHTPVSCVVVCVVPQAPPPPGHGTDGDDPPD/DFDDQDDQKTKDWDAFQAWAVPPAIWTQIWIDIDSQIDTDTGGDLLCCLPPNPHDVVVVVVLVVLVVLLVVLVVLVVVVPDVVSVVVNLVSLLVSLVSCLDQCSLVSVVVVVSLVVLLVVCVPPPVVSNVSSLQSLLSSQLRPLQVNLVSLLCNLVCVPPVSLCSSLVSCLPSNCYSLLPDDFLPDCQAAFFSVLLVVLVNLLSVLRNLVVPCVVVVSVLVNLLSLQVNVVSVCVRSPCVVVQLQPPADDDDQLFFCVDLVQSDDDLQLLSVLVSQCVVADVVVCVVVVVVVVNPDDDDLVNVVVSVVVSCVRDNVSPVSSDCSVVVSVVVLLVCLVNLVSLVVVLVVVVDPDDVVLVVVLVCLVVVLVDCSCVSPLCRVVVLVLVVQLPDDVSNVSSVVSLLSSCVVPLRSLVVVLLSPLCVVCVVPHDSSVVSNVVDNPCSVVRVSSVSSSVSSSVVVLLVVVVVCLVPLDHGHCNLVVLCVVCCSPPVVLVVNSSVLLVVQLSVQSSVLVVCVVPLPCVLVVVVVVSSSSSSLSVVCSRRPRDSVSSSSSNNSNCCRHLQVNQVRQLDQDPVGAGSLLVLVLVLLVCVVVCPPCPDPNVSSNVSQQSSQQVSCVRPPPDSRVVSVLVSLLVSLLVVLLLLLLQDLDDLCNLVVLQVSLVSSVVSQCSRNNDDDSNVVSNLNSNLVSLLPADDLSLLSNLLSVLVVLLVLVVQLVPDDPVNVVSVVVVVSSVVSVLSLQDALSLASSVVNNQVSVVVVCQQDNPDVVLVVSCVVNVNSHDPSLSVVQVVQQVVLVVLVVVLVVVVVVVVVVVVVVVVVVVVCVDDDDRDGDDDCVRHPDDPQFWQDPCVQQDDPVVVVVVVSSQVVVVVPDPHDTDGQFHKDWDADDHAIEIETSVLVSVVVVCPPDQKDQLVVVCVSRVHDPVVVVLRVVLQCDPPHQWHDPNIIGGPDVHDYRYRDDDRDDSPDCVVVVLVVLLVLLLVVQVVVPQPFDFPVVSLVVSVVVVCDDSSSNVSSVSSCVVLPQKAADPVDRRTIHGPVSLLSSLVRLLVLLVVLLVVVVVPVVVVVLLVLLSVLLVLLSVLSVVVNVLVVCVPCCVSVVNVVLSVVSSVSSSVSSVVCVSVVVSVVSSVVSVVVSVVSVVVSVVVD/DDDDPDDDDDDDDDDAAQVLQPDGNPDAHVVCVVVPPGDWDWFAWPVGHIHTPVSCVVVCVVPQAPPPPGHGTDGDDPPD